Protein 7S5M (pdb70)

Structure (mmCIF, N/CA/C/O backbone):
data_7S5M
#
_entry.id   7S5M
#
_cell.length_a   60.710
_cell.length_b   108.940
_cell.length_c   108.340
_cell.angle_alpha   90.000
_cell.angle_beta   94.651
_cell.angle_gamma   90.000
#
_symmetry.space_group_name_H-M   'P 1 21 1'
#
loop_
_entity.id
_entity.type
_entity.pdbx_description
1 polymer '8-amino-7-oxononanoate synthase'
2 water water
#
loop_
_atom_site.group_PDB
_atom_site.id
_atom_site.type_symbol
_atom_site.label_atom_id
_atom_site.label_alt_id
_atom_site.label_comp_id
_atom_site.label_asym_id
_atom_site.label_entity_id
_atom_site.label_seq_id
_atom_site.pdbx_PDB_ins_code
_atom_site.Cartn_x
_atom_site.Cartn_y
_atom_site.Cartn_z
_atom_site.occupancy
_atom_site.B_iso_or_equiv
_atom_site.auth_seq_id
_atom_site.auth_comp_id
_atom_site.auth_asym_id
_atom_site.auth_atom_id
_atom_site.pdbx_PDB_model_num
ATOM 1 N N . LEU A 1 28 ? 25.79092 -10.13999 1.93018 1.000 73.21683 7 LEU A N 1
ATOM 2 C CA . LEU A 1 28 ? 24.66128 -11.05450 2.06222 1.000 77.25517 7 LEU A CA 1
ATOM 3 C C . LEU A 1 28 ? 24.95181 -12.16746 3.06838 1.000 75.69769 7 LEU A C 1
ATOM 4 O O . LEU A 1 28 ? 24.09107 -12.53825 3.86298 1.000 75.82301 7 LEU A O 1
ATOM 6 N N . SER A 1 29 ? 26.17471 -12.69322 3.01002 1.000 76.19828 8 SER A N 1
ATOM 7 C CA . SER A 1 29 ? 26.56082 -13.83265 3.84270 1.000 73.57134 8 SER A CA 1
ATOM 8 C C . SER A 1 29 ? 26.37898 -13.61684 5.34237 1.000 73.75531 8 SER A C 1
ATOM 9 O O . SER A 1 29 ? 25.70742 -14.44436 5.98639 1.000 74.08915 8 SER A O 1
ATOM 12 N N . PRO A 1 30 ? 26.92726 -12.55782 5.95825 1.000 70.92530 9 PRO A N 1
ATOM 13 C CA . PRO A 1 30 ? 26.99601 -12.52148 7.42985 1.000 67.91595 9 PRO A CA 1
ATOM 14 C C . PRO A 1 30 ? 25.66388 -12.36852 8.13764 1.000 69.81739 9 PRO A C 1
ATOM 15 O O . PRO A 1 30 ? 25.59630 -12.66342 9.34033 1.000 66.85184 9 PRO A O 1
ATOM 19 N N . LEU A 1 31 ? 24.61963 -11.89869 7.45777 1.000 70.62056 10 LEU A N 1
ATOM 20 C CA . LEU A 1 31 ? 23.31049 -11.74309 8.07549 1.000 73.89762 10 LEU A CA 1
ATOM 21 C C . LEU A 1 31 ? 22.26217 -12.66137 7.46521 1.000 73.87951 10 LEU A C 1
ATOM 22 O O . LEU A 1 31 ? 21.11710 -12.66720 7.92775 1.000 73.00051 10 LEU A O 1
ATOM 24 N N . ALA A 1 32 ? 22.62477 -13.44923 6.45033 1.000 84.19623 11 ALA A N 1
ATOM 25 C CA . ALA A 1 32 ? 21.69723 -14.43862 5.91976 1.000 84.15913 11 ALA A CA 1
ATOM 26 C C . ALA A 1 32 ? 21.39362 -15.52064 6.94291 1.000 83.56730 11 ALA A C 1
ATOM 27 O O . ALA A 1 32 ? 20.33613 -16.15676 6.86105 1.000 84.37138 11 ALA A O 1
ATOM 29 N N . TRP A 1 33 ? 22.29113 -15.72619 7.91334 1.000 80.68236 12 TRP A N 1
ATOM 30 C CA . TRP A 1 33 ? 22.03475 -16.68769 8.97541 1.000 78.09174 12 TRP A CA 1
ATOM 31 C C . TRP A 1 33 ? 20.87050 -16.26669 9.85876 1.000 80.80698 12 TRP A C 1
ATOM 32 O O . TRP A 1 33 ? 20.25206 -17.12489 10.49841 1.000 81.67905 12 TRP A O 1
ATOM 34 N N . LEU A 1 34 ? 20.54137 -14.97133 9.88820 1.000 76.49569 13 LEU A N 1
ATOM 35 C CA . LEU A 1 34 ? 19.40862 -14.51798 10.68798 1.000 72.90853 13 LEU A CA 1
ATOM 36 C C . LEU A 1 34 ? 18.08487 -15.03391 10.13586 1.000 75.99655 13 LEU A C 1
ATOM 37 O O . LEU A 1 34 ? 17.15086 -15.28747 10.90497 1.000 75.80057 13 LEU A O 1
ATOM 42 N N . ALA A 1 35 ? 17.99154 -15.22103 8.81666 1.000 82.45741 14 ALA A N 1
ATOM 43 C CA . ALA A 1 35 ? 16.76289 -15.75224 8.23959 1.000 81.91447 14 ALA A CA 1
ATOM 44 C C . ALA A 1 35 ? 16.56709 -17.21200 8.62844 1.000 92.94795 14 ALA A C 1
ATOM 45 O O . ALA A 1 35 ? 15.42814 -17.65719 8.81601 1.000 90.84800 14 ALA A O 1
ATOM 47 N N . ASP A 1 36 ? 17.66013 -17.97266 8.73511 1.000 111.26635 15 ASP A N 1
ATOM 48 C CA . ASP A 1 36 ? 17.55720 -19.34973 9.20211 1.000 111.92292 15 ASP A CA 1
ATOM 49 C C . ASP A 1 36 ? 17.12504 -19.39275 10.66434 1.000 109.14191 15 ASP A C 1
ATOM 50 O O . ASP A 1 36 ? 16.39560 -20.30381 11.07575 1.000 111.85762 15 ASP A O 1
ATOM 52 N N . ILE A 1 37 ? 17.57706 -18.42406 11.46759 1.000 85.81110 16 ILE A N 1
ATOM 53 C CA . ILE A 1 37 ? 17.11817 -18.33066 12.85189 1.000 85.04049 16 ILE A CA 1
ATOM 54 C C . ILE A 1 37 ? 15.63935 -17.94352 12.91043 1.000 82.73246 16 ILE A C 1
ATOM 55 O O . ILE A 1 37 ? 14.90561 -18.40822 13.79135 1.000 81.18251 16 ILE A O 1
ATOM 60 N N . GLU A 1 38 ? 15.16949 -17.10781 11.97618 1.000 84.15743 17 GLU A N 1
ATOM 61 C CA . GLU A 1 38 ? 13.75477 -16.73505 11.96006 1.000 82.78252 17 GLU A CA 1
ATOM 62 C C . GLU A 1 38 ? 12.87041 -17.91974 11.58294 1.000 80.73043 17 GLU A C 1
ATOM 63 O O . GLU A 1 38 ? 11.76201 -18.06538 12.11490 1.000 77.40025 17 GLU A O 1
ATOM 69 N N . GLN A 1 39 ? 13.33097 -18.75120 10.63880 1.000 87.30526 18 GLN A N 1
ATOM 70 C CA . GLN A 1 39 ? 12.59950 -19.96185 10.27075 1.000 81.34104 18 GLN A CA 1
ATOM 71 C C . GLN A 1 39 ? 12.49914 -20.92993 11.44248 1.000 82.69621 18 GLN A C 1
ATOM 72 O O . GLN A 1 39 ? 11.41076 -21.41885 11.76252 1.000 82.62531 18 GLN A O 1
ATOM 74 N N . ARG A 1 40 ? 13.62492 -21.19481 12.11519 1.000 82.06815 19 ARG A N 1
ATOM 75 C CA . ARG A 1 40 ? 13.62024 -22.13352 13.23487 1.000 79.10486 19 ARG A CA 1
ATOM 76 C C . ARG A 1 40 ? 12.75416 -21.62713 14.38394 1.000 82.21742 19 ARG A C 1
ATOM 77 O O . ARG A 1 40 ? 11.97737 -22.39047 14.96796 1.000 84.12894 19 ARG A O 1
ATOM 79 N N . ARG A 1 41 ? 12.86778 -20.33856 14.71543 1.000 78.08956 20 ARG A N 1
ATOM 80 C CA . ARG A 1 41 ? 12.06656 -19.76104 15.79237 1.000 78.77551 20 ARG A CA 1
ATOM 81 C C . ARG A 1 41 ? 10.57661 -19.75227 15.45644 1.000 82.92898 20 ARG A C 1
ATOM 82 O O . ARG A 1 41 ? 9.74670 -20.11912 16.29687 1.000 85.23386 20 ARG A O 1
ATOM 90 N N . ARG A 1 42 ? 10.21670 -19.35406 14.22829 1.000 87.59160 21 ARG A N 1
ATOM 91 C CA . ARG A 1 42 ? 8.80394 -19.27618 13.85780 1.000 84.96348 21 ARG A CA 1
ATOM 92 C C . ARG A 1 42 ? 8.17972 -20.65715 13.69731 1.000 87.43562 21 ARG A C 1
ATOM 93 O O . ARG A 1 42 ? 6.98440 -20.82982 13.96808 1.000 90.36150 21 ARG A O 1
ATOM 95 N N . ALA A 1 43 ? 8.96012 -21.64482 13.25326 1.000 91.22418 22 ALA A N 1
ATOM 96 C CA . ALA A 1 43 ? 8.44732 -23.00703 13.16666 1.000 89.53658 22 ALA A CA 1
ATOM 97 C C . ALA A 1 43 ? 8.08959 -23.55901 14.53978 1.000 94.59578 22 ALA A C 1
ATOM 98 O O . ALA A 1 43 ? 7.15393 -24.36116 14.65894 1.000 95.60127 22 ALA A O 1
ATOM 100 N N . GLU A 1 44 ? 8.83176 -23.16174 15.57906 1.000 91.80444 23 GLU A N 1
ATOM 101 C CA . GLU A 1 44 ? 8.57346 -23.58015 16.95388 1.000 91.65168 23 GLU A CA 1
ATOM 102 C C . GLU A 1 44 ? 7.62944 -22.65178 17.70978 1.000 94.87966 23 GLU A C 1
ATOM 103 O O . GLU A 1 44 ? 7.38462 -22.88153 18.89941 1.000 91.43040 23 GLU A O 1
ATOM 105 N N . GLY A 1 45 ? 7.10718 -21.61271 17.06308 1.000 109.26856 24 GLY A N 1
ATOM 106 C CA . GLY A 1 45 ? 6.14761 -20.72765 17.70041 1.000 107.51737 24 GLY A CA 1
ATOM 107 C C . GLY A 1 45 ? 6.68620 -19.85402 18.81285 1.000 109.27212 24 GLY A C 1
ATOM 108 O O . GLY A 1 45 ? 5.92839 -19.47237 19.71087 1.000 110.92459 24 GLY A O 1
ATOM 109 N N . LEU A 1 46 ? 7.97397 -19.51913 18.77968 1.000 90.06017 25 LEU A N 1
ATOM 110 C CA . LEU A 1 46 ? 8.59550 -18.72194 19.82546 1.000 82.75739 25 LEU A CA 1
ATOM 111 C C . LEU A 1 46 ? 9.00181 -17.32929 19.35053 1.000 80.55517 25 LEU A C 1
ATOM 112 O O . LEU A 1 46 ? 9.47587 -16.52638 20.16266 1.000 75.15085 25 LEU A O 1
ATOM 114 N N . ARG A 1 47 ? 8.83448 -17.03326 18.05841 1.000 76.91403 26 ARG A N 1
ATOM 115 C CA . ARG A 1 47 ? 9.28177 -15.77791 17.45918 1.000 71.63886 26 ARG A CA 1
ATOM 116 C C . ARG A 1 47 ? 8.57001 -14.56774 18.05667 1.000 68.36488 26 ARG A C 1
ATOM 117 O O . ARG A 1 47 ? 7.35014 -14.43057 17.93723 1.000 69.64621 26 ARG A O 1
ATOM 119 N N . ARG A 1 48 ? 9.33010 -13.68869 18.69845 1.000 65.72724 27 ARG A N 1
ATOM 120 C CA . ARG A 1 48 ? 8.75401 -12.46883 19.24593 1.000 69.83021 27 ARG A CA 1
ATOM 121 C C . ARG A 1 48 ? 8.58228 -11.39707 18.16845 1.000 73.75139 27 ARG A C 1
ATOM 122 O O . ARG A 1 48 ? 9.35079 -11.32064 17.20294 1.000 70.30003 27 ARG A O 1
ATOM 130 N N . GLU A 1 49 ? 7.52143 -10.59867 18.32320 1.000 83.62339 28 GLU A N 1
ATOM 131 C CA . GLU A 1 49 ? 7.29737 -9.37226 17.56303 1.000 80.44055 28 GLU A CA 1
ATOM 132 C C . GLU A 1 49 ? 6.86105 -8.28429 18.54186 1.000 80.26431 28 GLU A C 1
ATOM 133 O O . GLU A 1 49 ? 6.38936 -8.57073 19.64502 1.000 80.16868 28 GLU A O 1
ATOM 135 N N . LEU A 1 50 ? 7.03030 -7.02668 18.14321 1.000 74.51446 29 LEU A N 1
ATOM 136 C CA . LEU A 1 50 ? 6.63874 -5.88847 18.97068 1.000 71.73934 29 LEU A CA 1
ATOM 137 C C . LEU A 1 50 ? 5.29956 -5.33458 18.48991 1.000 75.53395 29 LEU A C 1
ATOM 138 O O . LEU A 1 50 ? 5.15594 -4.97633 17.31407 1.000 79.01151 29 LEU A O 1
ATOM 140 N N . ARG A 1 51 ? 4.32560 -5.26375 19.39427 1.000 69.92464 30 ARG A N 1
ATOM 141 C CA . ARG A 1 51 ? 3.05215 -4.62727 19.09151 1.000 66.78874 30 ARG A CA 1
ATOM 142 C C . ARG A 1 51 ? 3.10590 -3.14873 19.46588 1.000 61.55376 30 ARG A C 1
ATOM 143 O O . ARG A 1 51 ? 3.90981 -2.72704 20.30312 1.000 58.83689 30 ARG A O 1
ATOM 145 N N . VAL A 1 52 ? 2.22510 -2.36331 18.83816 1.000 63.15273 31 VAL A N 1
ATOM 146 C CA . VAL A 1 52 ? 2.24042 -0.90237 18.92851 1.000 56.61146 31 VAL A CA 1
ATOM 147 C C . VAL A 1 52 ? 1.01425 -0.41969 19.69431 1.000 56.29466 31 VAL A C 1
ATOM 148 O O . VAL A 1 52 ? -0.12559 -0.71440 19.30997 1.000 56.07201 31 VAL A O 1
ATOM 152 N N . ARG A 1 53 ? 1.25195 0.36771 20.76307 1.000 54.02934 32 ARG A N 1
ATOM 153 C CA . ARG A 1 53 ? 0.22836 0.88956 21.66593 1.000 53.70734 32 ARG A CA 1
ATOM 154 C C . ARG A 1 53 ? -0.17638 2.30103 21.27610 1.000 54.75513 32 ARG A C 1
ATOM 155 O O . ARG A 1 53 ? 0.69795 3.13636 20.97784 1.000 50.91130 32 ARG A O 1
ATOM 163 N N . PRO A 1 54 ? -1.47678 2.58832 21.25077 1.000 60.36452 33 PRO A N 1
ATOM 164 C CA . PRO A 1 54 ? -1.94280 3.96334 21.01899 1.000 58.78266 33 PRO A CA 1
ATOM 165 C C . PRO A 1 54 ? -1.94702 4.75445 22.31917 1.000 60.88639 33 PRO A C 1
ATOM 166 O O . PRO A 1 54 ? -1.79156 4.16818 23.40591 1.000 58.42178 33 PRO A O 1
ATOM 170 N N . PRO A 1 55 ? -2.06677 6.09674 22.25603 1.000 63.10854 34 PRO A N 1
ATOM 171 C CA . PRO A 1 55 ? -2.16925 6.87372 23.50934 1.000 61.58543 34 PRO A CA 1
ATOM 172 C C . PRO A 1 55 ? -3.40563 6.51738 24.31520 1.000 64.59940 34 PRO A C 1
ATOM 173 O O . PRO A 1 55 ? -3.33293 6.42199 25.54587 1.000 64.97471 34 PRO A O 1
ATOM 177 N N . VAL A 1 56 ? -4.55171 6.36885 23.65691 1.000 60.80824 35 VAL A N 1
ATOM 178 C CA . VAL A 1 56 ? -5.73547 5.78185 24.27370 1.000 61.91596 35 VAL A CA 1
ATOM 179 C C . VAL A 1 56 ? -5.63596 4.26516 24.09924 1.000 63.11229 35 VAL A C 1
ATOM 180 O O . VAL A 1 56 ? -5.72408 3.75024 22.97909 1.000 60.11431 35 VAL A O 1
ATOM 182 N N . ALA A 1 57 ? -5.41423 3.54875 25.20026 1.000 63.32026 36 ALA A N 1
ATOM 183 C CA . ALA A 1 57 ? -5.31606 2.09596 25.12807 1.000 67.24326 36 ALA A CA 1
ATOM 184 C C . ALA A 1 57 ? -6.65403 1.49224 24.71853 1.000 67.13845 36 ALA A C 1
ATOM 185 O O . ALA A 1 57 ? -7.71525 1.90639 25.19209 1.000 64.21866 36 ALA A O 1
ATOM 187 N N . ALA A 1 58 ? -6.59861 0.52683 23.80159 1.000 74.77018 37 ALA A N 1
ATOM 188 C CA . ALA A 1 58 ? -7.80440 -0.15011 23.34511 1.000 74.87246 37 ALA A CA 1
ATOM 189 C C . ALA A 1 58 ? -8.25731 -1.25479 24.29563 1.000 72.81034 37 ALA A C 1
ATOM 190 O O . ALA A 1 58 ? -9.42985 -1.64692 24.24971 1.000 74.19288 37 ALA A O 1
ATOM 192 N N . GLU A 1 59 ? -7.35463 -1.79172 25.11769 1.000 63.06667 38 GLU A N 1
ATOM 193 C CA . GLU A 1 59 ? -7.62011 -2.96730 25.93740 1.000 59.39435 38 GLU A CA 1
ATOM 194 C C . GLU A 1 59 ? -7.35008 -2.69125 27.41306 1.000 57.76965 38 GLU A C 1
ATOM 195 O O . GLU A 1 59 ? -6.56114 -1.80642 27.76188 1.000 54.79760 38 GLU A O 1
ATOM 201 N N . LEU A 1 60 ? -8.05061 -3.42471 28.28324 1.000 52.37735 39 LEU A N 1
ATOM 202 C CA . LEU A 1 60 ? -7.65602 -3.46120 29.68692 1.000 50.15139 39 LEU A CA 1
ATOM 203 C C . LEU A 1 60 ? -6.27114 -4.08802 29.78192 1.000 50.90400 39 LEU A C 1
ATOM 204 O O . LEU A 1 60 ? -6.02946 -5.18009 29.25727 1.000 47.17474 39 LEU A O 1
ATOM 209 N N . ASP A 1 61 ? -5.36523 -3.40998 30.45690 1.000 56.81822 40 ASP A N 1
ATOM 210 C CA . ASP A 1 61 ? -3.96559 -3.79516 30.45109 1.000 55.53602 40 ASP A CA 1
ATOM 211 C C . ASP A 1 61 ? -3.64925 -4.55840 31.73924 1.000 55.24222 40 ASP A C 1
ATOM 212 O O . ASP A 1 61 ? -3.64534 -3.97441 32.82704 1.000 55.39070 40 ASP A O 1
ATOM 217 N N . LEU A 1 62 ? -3.38239 -5.86397 31.62036 1.000 46.77218 41 LEU A N 1
ATOM 218 C CA . LEU A 1 62 ? -2.95801 -6.68288 32.75667 1.000 46.61992 41 LEU A CA 1
ATOM 219 C C . LEU A 1 62 ? -1.57282 -7.27237 32.55657 1.000 43.86548 41 LEU A C 1
ATOM 220 O O . LEU A 1 62 ? -1.26552 -8.33087 33.09703 1.000 42.16102 41 LEU A O 1
ATOM 225 N N . ALA A 1 63 ? -0.73481 -6.60857 31.77365 1.000 42.97338 42 ALA A N 1
ATOM 226 C CA . ALA A 1 63 ? 0.58343 -7.12582 31.46597 1.000 41.90604 42 ALA A CA 1
ATOM 227 C C . ALA A 1 63 ? 1.71002 -6.16174 31.81758 1.000 41.80473 42 ALA A C 1
ATOM 228 O O . ALA A 1 63 ? 2.87415 -6.57547 31.78210 1.000 43.65927 42 ALA A O 1
ATOM 230 N N . SER A 1 64 ? 1.41525 -4.88609 32.07919 1.000 39.95106 43 SER A N 1
ATOM 231 C CA . SER A 1 64 ? 2.44547 -3.92914 32.46789 1.000 40.90958 43 SER A CA 1
ATOM 232 C C . SER A 1 64 ? 2.79189 -4.03083 33.95715 1.000 36.57516 43 SER A C 1
ATOM 233 O O . SER A 1 64 ? 1.96427 -4.39584 34.79630 1.000 35.29275 43 SER A O 1
ATOM 236 N N . ASN A 1 65 ? 3.99640 -3.57016 34.29464 1.000 33.65817 44 ASN A N 1
ATOM 237 C CA . ASN A 1 65 ? 4.46255 -3.54076 35.67426 1.000 34.47350 44 ASN A CA 1
ATOM 238 C C . ASN A 1 65 ? 4.41296 -2.13318 36.26448 1.000 34.89317 44 ASN A C 1
ATOM 239 O O . ASN A 1 65 ? 5.20315 -1.80304 37.14629 1.000 34.95003 44 ASN A O 1
ATOM 244 N N . ASP A 1 66 ? 3.49674 -1.30020 35.78244 1.000 35.66872 45 ASP A N 1
ATOM 245 C CA . ASP A 1 66 ? 3.22692 0.01264 36.36165 1.000 35.28623 45 ASP A CA 1
ATOM 246 C C . ASP A 1 66 ? 2.36416 -0.17840 37.60893 1.000 35.37383 45 ASP A C 1
ATOM 247 O O . ASP A 1 66 ? 1.20026 0.23013 37.67800 1.000 33.36205 45 ASP A O 1
ATOM 252 N N . TYR A 1 67 ? 2.98333 -0.79427 38.62408 1.000 35.07900 46 TYR A N 1
ATOM 253 C CA . TYR A 1 67 ? 2.22125 -1.41511 39.71329 1.000 36.49446 46 TYR A CA 1
ATOM 254 C C . TYR A 1 67 ? 1.34483 -0.40524 40.44544 1.000 35.86681 46 TYR A C 1
ATOM 255 O O . TYR A 1 67 ? 0.24319 -0.74070 40.89069 1.000 37.65413 46 TYR A O 1
ATOM 264 N N . LEU A 1 68 ? 1.81826 0.81986 40.60018 1.000 33.38380 47 LEU A N 1
ATOM 265 C CA . LEU A 1 68 ? 1.07528 1.82728 41.33837 1.000 36.99572 47 LEU A CA 1
ATOM 266 C C . LEU A 1 68 ? 0.26155 2.74626 40.42949 1.000 35.73149 47 LEU A C 1
ATOM 267 O O . LEU A 1 68 ? -0.42791 3.64694 40.92958 1.000 33.62041 47 LEU A O 1
ATOM 272 N N . GLY A 1 69 ? 0.30155 2.52136 39.11735 1.000 35.26874 48 GLY A N 1
ATOM 273 C CA . GLY A 1 69 ? -0.40823 3.36961 38.17767 1.000 34.23822 48 GLY A CA 1
ATOM 274 C C . GLY A 1 69 ? 0.15570 4.76864 38.08338 1.000 35.55339 48 GLY A C 1
ATOM 275 O O . GLY A 1 69 ? -0.56271 5.70009 37.70103 1.000 35.79129 48 GLY A O 1
ATOM 276 N N . LEU A 1 70 ? 1.44043 4.93673 38.39319 1.000 35.32526 49 LEU A N 1
ATOM 277 C CA . LEU A 1 70 ? 2.01513 6.25922 38.54375 1.000 36.54778 49 LEU A CA 1
ATOM 278 C C . LEU A 1 70 ? 2.65505 6.78850 37.26307 1.000 39.08640 49 LEU A C 1
ATOM 279 O O . LEU A 1 70 ? 3.07269 7.94915 37.24265 1.000 36.52612 49 LEU A O 1
ATOM 284 N N . SER A 1 71 ? 2.73016 5.99173 36.18865 1.000 35.79103 50 SER A N 1
ATOM 285 C CA A SER A 1 71 ? 3.38205 6.47760 34.97773 0.667 38.21614 50 SER A CA 1
ATOM 286 C CA B SER A 1 71 ? 3.38111 6.47460 34.97498 0.333 37.35903 50 SER A CA 1
ATOM 287 C C . SER A 1 71 ? 2.61497 7.62977 34.34084 1.000 38.42124 50 SER A C 1
ATOM 288 O O . SER A 1 71 ? 3.22605 8.51157 33.73139 1.000 40.22372 50 SER A O 1
ATOM 293 N N . GLN A 1 72 ? 1.29004 7.65175 34.47598 1.000 35.05717 51 GLN A N 1
ATOM 294 C CA . GLN A 1 72 ? 0.46486 8.68737 33.86712 1.000 39.55590 51 GLN A CA 1
ATOM 295 C C . GLN A 1 72 ? -0.28495 9.50736 34.92594 1.000 35.44722 51 GLN A C 1
ATOM 296 O O . GLN A 1 72 ? -1.35507 10.05694 34.65996 1.000 37.90509 51 GLN A O 1
ATOM 302 N N . HIS A 1 73 ? 0.24061 9.56965 36.12410 1.000 35.22247 52 HIS A N 1
ATOM 303 C CA . HIS A 1 73 ? -0.32674 10.34404 37.22444 1.000 36.29893 52 HIS A CA 1
ATOM 304 C C . HIS A 1 73 ? -0.02899 11.83639 37.04377 1.000 37.26452 52 HIS A C 1
ATOM 305 O O . HIS A 1 73 ? 1.07754 12.20680 36.64231 1.000 33.43010 52 HIS A O 1
ATOM 312 N N . PRO A 1 74 ? -0.98888 12.71105 37.34994 1.000 37.28312 53 PRO A N 1
ATOM 313 C CA . PRO A 1 74 ? -0.75782 14.15462 37.10471 1.000 39.93316 53 PRO A CA 1
ATOM 314 C C . PRO A 1 74 ? 0.48337 14.72363 37.78695 1.000 37.37411 53 PRO A C 1
ATOM 315 O O . PRO A 1 74 ? 1.29776 15.36525 37.11671 1.000 36.82536 53 PRO A O 1
ATOM 319 N N . ASP A 1 75 ? 0.70470 14.44438 39.07364 1.000 39.02807 54 ASP A N 1
ATOM 320 C CA . ASP A 1 75 ? 1.93372 14.90724 39.72616 1.000 36.22546 54 ASP A CA 1
ATOM 321 C C . ASP A 1 75 ? 3.18159 14.31980 39.07286 1.000 37.13544 54 ASP A C 1
ATOM 322 O O . ASP A 1 75 ? 4.20670 14.99959 38.96504 1.000 37.85440 54 ASP A O 1
ATOM 327 N N . VAL A 1 76 ? 3.13572 13.03978 38.67939 1.000 39.11444 55 VAL A N 1
ATOM 328 C CA . VAL A 1 76 ? 4.30364 12.40655 38.06977 1.000 35.45820 55 VAL A CA 1
ATOM 329 C C . VAL A 1 76 ? 4.62144 13.05638 36.73932 1.000 37.11467 55 VAL A C 1
ATOM 330 O O . VAL A 1 76 ? 5.79174 13.24135 36.38668 1.000 36.29107 55 VAL A O 1
ATOM 334 N N . LEU A 1 77 ? 3.58396 13.36346 35.96142 1.000 38.02462 56 LEU A N 1
ATOM 335 C CA . LEU A 1 77 ? 3.74744 14.13705 34.73437 1.000 39.29561 56 LEU A CA 1
ATOM 336 C C . LEU A 1 77 ? 4.33534 15.52116 35.02254 1.000 41.82071 56 LEU A C 1
ATOM 337 O O . LEU A 1 77 ? 5.22350 15.98849 34.29763 1.000 40.47643 56 LEU A O 1
ATOM 342 N N . ASP A 1 78 ? 3.83503 16.20220 36.06503 1.000 39.04167 57 ASP A N 1
ATOM 343 C CA . ASP A 1 78 ? 4.36662 17.51532 36.41900 1.000 39.58768 57 ASP A CA 1
ATOM 344 C C . ASP A 1 78 ? 5.83299 17.44015 36.81144 1.000 35.70062 57 ASP A C 1
ATOM 345 O O . ASP A 1 78 ? 6.65431 18.22405 36.33140 1.000 37.93888 57 ASP A O 1
ATOM 350 N N . GLY A 1 79 ? 6.18613 16.50458 37.68104 1.000 35.69818 58 GLY A N 1
ATOM 351 C CA . GLY A 1 79 ? 7.57334 16.41649 38.09679 1.000 35.64799 58 GLY A CA 1
ATOM 352 C C . GLY A 1 79 ? 8.49989 16.21415 36.91720 1.000 33.74109 58 GLY A C 1
ATOM 353 O O . GLY A 1 79 ? 9.59262 16.78147 36.86878 1.000 34.92695 58 GLY A O 1
ATOM 354 N N . GLY A 1 80 ? 8.07249 15.40560 35.94560 1.000 36.35855 59 GLY A N 1
ATOM 355 C CA . GLY A 1 80 ? 8.86911 15.22663 34.74149 1.000 34.38462 59 GLY A CA 1
ATOM 356 C C . GLY A 1 80 ? 8.96035 16.48007 33.88847 1.000 36.11465 59 GLY A C 1
ATOM 357 O O . GLY A 1 80 ? 10.03646 16.81238 33.37920 1.000 35.76081 59 GLY A O 1
ATOM 358 N N . VAL A 1 81 ? 7.84188 17.20052 33.72204 1.000 34.64239 60 VAL A N 1
ATOM 359 C CA . VAL A 1 81 ? 7.85800 18.39688 32.88097 1.000 36.64679 60 VAL A CA 1
ATOM 360 C C . VAL A 1 81 ? 8.74907 19.46475 33.50654 1.000 35.16990 60 VAL A C 1
ATOM 361 O O . VAL A 1 81 ? 9.52355 20.13357 32.81192 1.000 32.20254 60 VAL A O 1
ATOM 365 N N . GLU A 1 82 ? 8.67434 19.61424 34.83333 1.000 35.37768 61 GLU A N 1
ATOM 366 C CA . GLU A 1 82 ? 9.48165 20.60273 35.54290 1.000 36.49681 61 GLU A CA 1
ATOM 367 C C . GLU A 1 82 ? 10.97004 20.26589 35.47156 1.000 35.04537 61 GLU A C 1
ATOM 368 O O . GLU A 1 82 ? 11.79781 21.14954 35.22072 1.000 28.95047 61 GLU A O 1
ATOM 374 N N . ALA A 1 83 ? 11.32520 18.98164 35.65705 1.000 32.12119 62 ALA A N 1
ATOM 375 C CA . ALA A 1 83 ? 12.71641 18.55815 35.49594 1.000 30.85526 62 ALA A CA 1
ATOM 376 C C . ALA A 1 83 ? 13.20287 18.81307 34.07921 1.000 30.86654 62 ALA A C 1
ATOM 377 O O . ALA A 1 83 ? 14.35063 19.21735 33.87483 1.000 31.08289 62 ALA A O 1
ATOM 379 N N . LEU A 1 84 ? 12.36622 18.53272 33.07996 1.000 29.73870 63 LEU A N 1
ATOM 380 C CA . LEU A 1 84 ? 12.79241 18.78006 31.70662 1.000 29.96621 63 LEU A CA 1
ATOM 381 C C . LEU A 1 84 ? 13.03718 20.26629 31.44645 1.000 33.74985 63 LEU A C 1
ATOM 382 O O . LEU A 1 84 ? 14.06240 20.63143 30.85453 1.000 34.61540 63 LEU A O 1
ATOM 387 N N . ARG A 1 85 ? 12.13532 21.14974 31.91828 1.000 34.47375 64 ARG A N 1
ATOM 388 C CA . ARG A 1 85 ? 12.28210 22.59120 31.62690 1.000 37.88578 64 ARG A CA 1
ATOM 389 C C . ARG A 1 85 ? 13.47384 23.22257 32.35167 1.000 35.08606 64 ARG A C 1
ATOM 390 O O . ARG A 1 85 ? 14.16611 24.08076 31.78902 1.000 35.57922 64 ARG A O 1
ATOM 398 N N . THR A 1 86 ? 13.78403 22.74961 33.55204 1.000 36.76297 65 THR A N 1
ATOM 399 C CA . THR A 1 86 ? 14.87834 23.31675 34.32471 1.000 33.70646 65 THR A CA 1
ATOM 400 C C . THR A 1 86 ? 16.22887 22.80234 33.84892 1.000 33.88424 65 THR A C 1
ATOM 401 O O . THR A 1 86 ? 17.21395 23.54881 33.82955 1.000 32.42184 65 THR A O 1
ATOM 405 N N . TRP A 1 87 ? 16.31332 21.52784 33.46635 1.000 29.20156 66 TRP A N 1
ATOM 406 C CA . TRP A 1 87 ? 17.63137 20.95736 33.23194 1.000 32.00632 66 TRP A CA 1
ATOM 407 C C . TRP A 1 87 ? 17.92293 20.59809 31.78505 1.000 29.02367 66 TRP A C 1
ATOM 408 O O . TRP A 1 87 ? 19.09219 20.54102 31.40826 1.000 29.10677 66 TRP A O 1
ATOM 419 N N . GLY A 1 88 ? 16.91401 20.34574 30.97158 1.000 30.68083 67 GLY A N 1
ATOM 420 C CA . GLY A 1 88 ? 17.11453 19.93442 29.59447 1.000 37.66971 67 GLY A CA 1
ATOM 421 C C . GLY A 1 88 ? 16.69438 18.48014 29.37107 1.000 35.20072 67 GLY A C 1
ATOM 422 O O . GLY A 1 88 ? 16.22056 17.79089 30.27460 1.000 28.17566 67 GLY A O 1
ATOM 423 N N . GLY A 1 89 ? 16.89310 18.03291 28.12145 1.000 33.23232 68 GLY A N 1
ATOM 424 C CA . GLY A 1 89 ? 16.42421 16.72587 27.69783 1.000 34.51363 68 GLY A CA 1
ATOM 425 C C . GLY A 1 89 ? 17.28818 15.55960 28.12739 1.000 33.69021 68 GLY A C 1
ATOM 426 O O . GLY A 1 89 ? 16.78499 14.44106 28.27808 1.000 40.14370 68 GLY A O 1
ATOM 427 N N . GLY A 1 90 ? 18.58873 15.78351 28.30955 1.000 35.85720 69 GLY A N 1
ATOM 428 C CA . GLY A 1 90 ? 19.47581 14.74566 28.78587 1.000 34.34672 69 GLY A CA 1
ATOM 429 C C . GLY A 1 90 ? 20.44996 15.28952 29.81188 1.000 38.31135 69 GLY A C 1
ATOM 430 O O . GLY A 1 90 ? 20.59058 16.51390 29.99494 1.000 41.39005 69 GLY A O 1
ATOM 431 N N . ALA A 1 91 ? 21.15979 14.35432 30.44935 1.000 39.45216 70 ALA A N 1
ATOM 432 C CA . ALA A 1 91 ? 22.16549 14.70114 31.44798 1.000 41.03276 70 ALA A CA 1
ATOM 433 C C . ALA A 1 91 ? 23.37969 15.38516 30.84074 1.000 38.22671 70 ALA A C 1
ATOM 434 O O . ALA A 1 91 ? 24.12047 16.05048 31.57350 1.000 43.00235 70 ALA A O 1
ATOM 436 N N . GLY A 1 92 ? 23.62622 15.21465 29.53713 1.000 37.77950 71 GLY A N 1
ATOM 437 C CA . GLY A 1 92 ? 24.73112 15.87148 28.86400 1.000 37.79280 71 GLY A CA 1
ATOM 438 C C . GLY A 1 92 ? 26.04568 15.12259 28.90846 1.000 40.69161 71 GLY A C 1
ATOM 439 O O . GLY A 1 92 ? 26.96026 15.44366 28.13463 1.000 43.22682 71 GLY A O 1
ATOM 440 N N . GLY A 1 93 ? 26.16826 14.13743 29.78451 1.000 42.08927 72 GLY A N 1
ATOM 441 C CA . GLY A 1 93 ? 27.34855 13.30058 29.80461 1.000 41.99604 72 GLY A CA 1
ATOM 442 C C . GLY A 1 93 ? 27.24196 12.32793 30.95412 1.000 43.48874 72 GLY A C 1
ATOM 443 O O . GLY A 1 93 ? 26.21534 12.25583 31.64065 1.000 36.52575 72 GLY A O 1
ATOM 444 N N . SER A 1 94 ? 28.31134 11.54489 31.12578 1.000 40.83593 73 SER A N 1
ATOM 445 C CA . SER A 1 94 ? 28.41353 10.66452 32.27760 1.000 39.35720 73 SER A CA 1
ATOM 446 C C . SER A 1 94 ? 28.42268 11.49551 33.55371 1.000 38.56923 73 SER A C 1
ATOM 447 O O . SER A 1 94 ? 29.03142 12.56332 33.60495 1.000 40.09131 73 SER A O 1
ATOM 450 N N . ARG A 1 95 ? 27.79259 10.97277 34.61101 1.000 37.67047 74 ARG A N 1
ATOM 451 C CA . ARG A 1 95 ? 27.77881 11.66931 35.89641 1.000 37.63652 74 ARG A CA 1
ATOM 452 C C . ARG A 1 95 ? 29.16377 11.90168 36.47445 1.000 40.44613 74 ARG A C 1
ATOM 453 O O . ARG A 1 95 ? 29.30275 12.73623 37.37768 1.000 39.80088 74 ARG A O 1
ATOM 461 N N . LEU A 1 96 ? 30.18644 11.23104 35.96732 1.000 36.14279 75 LEU A N 1
ATOM 462 C CA . LEU A 1 96 ? 31.52259 11.47704 36.47364 1.000 40.64741 75 LEU A CA 1
ATOM 463 C C . LEU A 1 96 ? 32.19983 12.65463 35.80407 1.000 42.45727 75 LEU A C 1
ATOM 464 O O . LEU A 1 96 ? 33.32379 12.98448 36.18818 1.000 42.77430 75 LEU A O 1
ATOM 469 N N . VAL A 1 97 ? 31.56641 13.26930 34.80431 1.000 45.53176 76 VAL A N 1
ATOM 470 C CA . VAL A 1 97 ? 32.13285 14.43519 34.13475 1.000 43.66649 76 VAL A CA 1
ATOM 471 C C . VAL A 1 97 ? 31.23143 15.63213 34.38961 1.000 44.40743 76 VAL A C 1
ATOM 472 O O . VAL A 1 97 ? 31.55889 16.48713 35.21782 1.000 48.76651 76 VAL A O 1
ATOM 474 N N . THR A 1 98 ? 30.07776 15.70673 33.70587 1.000 42.79602 77 THR A N 1
ATOM 475 C CA . THR A 1 98 ? 29.21000 16.87429 33.86196 1.000 41.56325 77 THR A CA 1
ATOM 476 C C . THR A 1 98 ? 27.73928 16.51942 34.00937 1.000 41.65465 77 THR A C 1
ATOM 477 O O . THR A 1 98 ? 26.91468 17.43693 34.13411 1.000 35.79931 77 THR A O 1
ATOM 481 N N . GLY A 1 99 ? 27.38125 15.22799 34.04278 1.000 39.43549 78 GLY A N 1
ATOM 482 C CA . GLY A 1 99 ? 25.98941 14.85188 34.12128 1.000 37.00996 78 GLY A CA 1
ATOM 483 C C . GLY A 1 99 ? 25.39252 14.75844 35.51502 1.000 37.32382 78 GLY A C 1
ATOM 484 O O . GLY A 1 99 ? 24.20242 14.43811 35.64788 1.000 38.15389 78 GLY A O 1
ATOM 485 N N . ASN A 1 100 ? 26.16612 14.99777 36.56921 1.000 33.21417 79 ASN A N 1
ATOM 486 C CA . ASN A 1 100 ? 25.65455 14.83775 37.93267 1.000 37.86667 79 ASN A CA 1
ATOM 487 C C . ASN A 1 100 ? 24.96854 16.13126 38.34707 1.000 40.13610 79 ASN A C 1
ATOM 488 O O . ASN A 1 100 ? 25.62923 17.11982 38.67270 1.000 41.14641 79 ASN A O 1
ATOM 493 N N . THR A 1 101 ? 23.63586 16.13595 38.30979 1.000 35.06307 80 THR A N 1
ATOM 494 C CA . THR A 1 101 ? 22.87586 17.32247 38.69023 1.000 39.58834 80 THR A CA 1
ATOM 495 C C . THR A 1 101 ? 22.47036 17.29086 40.17143 1.000 40.33855 80 THR A C 1
ATOM 496 O O . THR A 1 101 ? 22.37813 16.21565 40.79226 1.000 32.83067 80 THR A O 1
ATOM 500 N N . GLU A 1 102 ? 22.13976 18.49340 40.70373 1.000 31.77744 81 GLU A N 1
ATOM 501 C CA . GLU A 1 102 ? 21.55050 18.58946 42.04382 1.000 36.37683 81 GLU A CA 1
ATOM 502 C C . GLU A 1 102 ? 20.27588 17.76385 42.15282 1.000 37.73196 81 GLU A C 1
ATOM 503 O O . GLU A 1 102 ? 19.96934 17.22675 43.22702 1.000 35.73684 81 GLU A O 1
ATOM 509 N N . LEU A 1 103 ? 19.54096 17.62962 41.04403 1.000 37.03871 82 LEU A N 1
ATOM 510 C CA . LEU A 1 103 ? 18.33300 16.82247 41.03191 1.000 34.36602 82 LEU A CA 1
ATOM 511 C C . LEU A 1 103 ? 18.65307 15.33586 41.19338 1.000 35.49759 82 LEU A C 1
ATOM 512 O O . LEU A 1 103 ? 17.93573 14.62348 41.89871 1.000 32.24602 82 LEU A O 1
ATOM 517 N N . HIS A 1 104 ? 19.70123 14.84118 40.52640 1.000 35.28085 83 HIS A N 1
ATOM 518 C CA . HIS A 1 104 ? 20.08917 13.44148 40.70805 1.000 34.84448 83 HIS A CA 1
ATOM 519 C C . HIS A 1 104 ? 20.32856 13.13864 42.18865 1.000 34.80913 83 HIS A C 1
ATOM 520 O O . HIS A 1 104 ? 19.74413 12.20675 42.76028 1.000 30.51774 83 HIS A O 1
ATOM 527 N N . GLU A 1 105 ? 21.14358 13.96862 42.84003 1.000 37.07604 84 GLU A N 1
ATOM 528 C CA . GLU A 1 105 ? 21.52348 13.72640 44.22549 1.000 37.44384 84 GLU A CA 1
ATOM 529 C C . GLU A 1 105 ? 20.38868 14.02808 45.19401 1.000 36.34505 84 GLU A C 1
ATOM 530 O O . GLU A 1 105 ? 20.35530 13.45884 46.29015 1.000 38.82577 84 GLU A O 1
ATOM 536 N N . ALA A 1 106 ? 19.46053 14.91969 44.83810 1.000 33.62982 85 ALA A N 1
ATOM 537 C CA . ALA A 1 106 ? 18.30201 15.11267 45.70606 1.000 37.79388 85 ALA A CA 1
ATOM 538 C C . ALA A 1 106 ? 17.35246 13.91035 45.65433 1.000 34.14189 85 ALA A C 1
ATOM 539 O O . ALA A 1 106 ? 16.82906 13.47630 46.69225 1.000 28.24404 85 ALA A O 1
ATOM 541 N N . PHE A 1 107 ? 17.11361 13.35694 44.46313 1.000 33.67146 86 PHE A N 1
ATOM 542 C CA . PHE A 1 107 ? 16.29151 12.14438 44.39293 1.000 37.75273 86 PHE A CA 1
ATOM 543 C C . PHE A 1 107 ? 16.95286 10.97395 45.12254 1.000 31.26557 86 PHE A C 1
ATOM 544 O O . PHE A 1 107 ? 16.28600 10.24351 45.85244 1.000 31.44893 86 PHE A O 1
ATOM 552 N N . GLU A 1 108 ? 18.26650 10.80940 44.95869 1.000 33.54298 87 GLU A N 1
ATOM 553 C CA . GLU A 1 108 ? 19.00088 9.76041 45.65731 1.000 34.08679 87 GLU A CA 1
ATOM 554 C C . GLU A 1 108 ? 18.83537 9.87650 47.16957 1.000 36.30105 87 GLU A C 1
ATOM 555 O O . GLU A 1 108 ? 18.60707 8.86952 47.85124 1.000 31.29052 87 GLU A O 1
ATOM 561 N N . HIS A 1 109 ? 18.94031 11.09645 47.71833 1.000 37.70931 88 HIS A N 1
ATOM 562 C CA . HIS A 1 109 ? 18.66494 11.27211 49.14404 1.000 38.77719 88 HIS A CA 1
ATOM 563 C C . HIS A 1 109 ? 17.20727 10.96734 49.45526 1.000 37.96562 88 HIS A C 1
ATOM 564 O O . HIS A 1 109 ? 16.89965 10.29566 50.44924 1.000 38.77732 88 HIS A O 1
ATOM 571 N N . GLN A 1 110 ? 16.29659 11.43209 48.60041 1.000 34.16164 89 GLN A N 1
ATOM 572 C CA . GLN A 1 110 ? 14.88070 11.18829 48.83417 1.000 35.56453 89 GLN A CA 1
ATOM 573 C C . GLN A 1 110 ? 14.59637 9.68771 48.85258 1.000 36.58906 89 GLN A C 1
ATOM 574 O O . GLN A 1 110 ? 13.87817 9.19330 49.72949 1.000 37.92361 89 GLN A O 1
ATOM 580 N N . LEU A 1 111 ? 15.21469 8.94339 47.93740 1.000 34.65875 90 LEU A N 1
ATOM 581 C CA . LEU A 1 111 ? 14.96036 7.51159 47.82544 1.000 36.97035 90 LEU A CA 1
ATOM 582 C C . LEU A 1 111 ? 15.56526 6.72741 48.98762 1.000 36.52203 90 LEU A C 1
ATOM 583 O O . LEU A 1 111 ? 14.90340 5.85233 49.56035 1.000 37.12769 90 LEU A O 1
ATOM 588 N N . ALA A 1 112 ? 16.82345 7.01786 49.33958 1.000 34.93249 91 ALA A N 1
ATOM 589 C CA . ALA A 1 112 ? 17.48888 6.32121 50.44093 1.000 39.59064 91 ALA A CA 1
ATOM 590 C C . ALA A 1 112 ? 16.74976 6.52291 51.76329 1.000 39.02480 91 ALA A C 1
ATOM 591 O O . ALA A 1 112 ? 16.64647 5.59903 52.58294 1.000 37.01171 91 ALA A O 1
ATOM 593 N N . SER A 1 113 ? 16.26297 7.72915 52.00517 1.000 36.40790 92 SER A N 1
ATOM 594 C CA . SER A 1 113 ? 15.48918 7.97351 53.21535 1.000 38.07563 92 SER A CA 1
ATOM 595 C C . SER A 1 113 ? 14.20941 7.14525 53.21292 1.000 37.79012 92 SER A C 1
ATOM 596 O O . SER A 1 113 ? 13.84329 6.54355 54.22535 1.000 39.59674 92 SER A O 1
ATOM 599 N N . PHE A 1 114 ? 13.50610 7.11539 52.07703 1.000 39.43940 93 PHE A N 1
ATOM 600 C CA . PHE A 1 114 ? 12.28801 6.31937 51.98929 1.000 38.80273 93 PHE A CA 1
ATOM 601 C C . PHE A 1 114 ? 12.58824 4.85132 52.24699 1.000 36.90761 93 PHE A C 1
ATOM 602 O O . PHE A 1 114 ? 11.78307 4.13809 52.85629 1.000 38.88617 93 PHE A O 1
ATOM 610 N N . LEU A 1 115 ? 13.73595 4.38328 51.78294 1.000 36.52324 94 LEU A N 1
ATOM 611 C CA . LEU A 1 115 ? 14.07370 2.97327 51.87814 1.000 38.77845 94 LEU A CA 1
ATOM 612 C C . LEU A 1 115 ? 14.78764 2.61289 53.17681 1.000 39.87881 94 LEU A C 1
ATOM 613 O O . LEU A 1 115 ? 14.86657 1.43459 53.51943 1.000 42.24315 94 LEU A O 1
ATOM 618 N N . GLY A 1 116 ? 15.25340 3.58567 53.94295 1.000 39.59919 95 GLY A N 1
ATOM 619 C CA . GLY A 1 116 ? 15.96905 3.24117 55.15061 1.000 40.56234 95 GLY A CA 1
ATOM 620 C C . GLY A 1 116 ? 17.40781 2.85118 54.92760 1.000 39.20576 95 GLY A C 1
ATOM 621 O O . GLY A 1 116 ? 18.01083 2.24225 55.80496 1.000 38.54219 95 GLY A O 1
ATOM 622 N N . ALA A 1 117 ? 17.97433 3.19146 53.77797 1.000 41.34619 96 ALA A N 1
ATOM 623 C CA . ALA A 1 117 ? 19.36219 2.91662 53.45178 1.000 42.27268 96 ALA A CA 1
ATOM 624 C C . ALA A 1 117 ? 20.22601 4.15942 53.69598 1.000 42.36541 96 ALA A C 1
ATOM 625 O O . ALA A 1 117 ? 19.73195 5.28972 53.79010 1.000 42.63288 96 ALA A O 1
ATOM 627 N N . GLU A 1 118 ? 21.53384 3.93116 53.83525 1.000 41.32718 97 GLU A N 1
ATOM 628 C CA . GLU A 1 118 ? 22.46053 5.03537 54.06688 1.000 41.38347 97 GLU A CA 1
ATOM 629 C C . GLU A 1 118 ? 22.74096 5.86158 52.80706 1.000 42.47130 97 GLU A C 1
ATOM 630 O O . GLU A 1 118 ? 23.02803 7.06288 52.91729 1.000 44.79070 97 GLU A O 1
ATOM 636 N N . SER A 1 119 ? 22.67876 5.25809 51.61859 1.000 36.66682 98 SER A N 1
ATOM 637 C CA . SER A 1 119 ? 23.06742 5.95311 50.39867 1.000 40.96403 98 SER A CA 1
ATOM 638 C C . SER A 1 119 ? 22.38042 5.33061 49.19460 1.000 40.60776 98 SER A C 1
ATOM 639 O O . SER A 1 119 ? 21.98940 4.15680 49.21135 1.000 35.95894 98 SER A O 1
ATOM 642 N N . ALA A 1 120 ? 22.30258 6.11897 48.11956 1.000 38.79779 99 ALA A N 1
ATOM 643 C CA . ALA A 1 120 ? 21.68069 5.67194 46.87990 1.000 36.11859 99 ALA A CA 1
ATOM 644 C C . ALA A 1 120 ? 22.38337 6.32335 45.69877 1.000 37.42036 99 ALA A C 1
ATOM 645 O O . ALA A 1 120 ? 22.86318 7.46603 45.77766 1.000 36.30831 99 ALA A O 1
ATOM 647 N N . LEU A 1 121 ? 22.41037 5.58329 44.59375 1.000 33.72935 100 LEU A N 1
ATOM 648 C CA . LEU A 1 121 ? 23.02241 6.01202 43.34435 1.000 31.83073 100 LEU A CA 1
ATOM 649 C C . LEU A 1 121 ? 22.13106 5.51546 42.21771 1.000 33.88318 100 LEU A C 1
ATOM 650 O O . LEU A 1 121 ? 21.92320 4.29786 42.09572 1.000 36.99582 100 LEU A O 1
ATOM 655 N N . VAL A 1 122 ? 21.62311 6.42145 41.38190 1.000 30.90337 101 VAL A N 1
ATOM 656 C CA . VAL A 1 122 ? 20.69708 6.04562 40.31587 1.000 33.64593 101 VAL A CA 1
ATOM 657 C C . VAL A 1 122 ? 21.47905 5.84919 39.02362 1.000 33.45822 101 VAL A C 1
ATOM 658 O O . VAL A 1 122 ? 22.50509 6.50505 38.80542 1.000 29.05135 101 VAL A O 1
ATOM 662 N N . PHE A 1 123 ? 21.03907 4.86322 38.21971 1.000 32.13328 102 PHE A N 1
ATOM 663 C CA . PHE A 1 123 ? 21.61184 4.42638 36.94699 1.000 33.46423 102 PHE A CA 1
ATOM 664 C C . PHE A 1 123 ? 20.63467 4.71523 35.81180 1.000 31.92730 102 PHE A C 1
ATOM 665 O O . PHE A 1 123 ? 19.47550 5.06017 36.03048 1.000 31.95366 102 PHE A O 1
ATOM 673 N N . SER A 1 124 ? 21.10081 4.51966 34.58185 1.000 31.63919 103 SER A N 1
ATOM 674 C CA . SER A 1 124 ? 20.24101 4.71095 33.41822 1.000 33.29856 103 SER A CA 1
ATOM 675 C C . SER A 1 124 ? 19.09335 3.70963 33.35000 1.000 34.54087 103 SER A C 1
ATOM 676 O O . SER A 1 124 ? 18.09401 3.98029 32.67600 1.000 35.89226 103 SER A O 1
ATOM 679 N N . SER A 1 125 ? 19.22265 2.54579 33.97710 1.000 32.08455 104 SER A N 1
ATOM 680 C CA . SER A 1 125 ? 18.15328 1.55791 33.95514 1.000 36.07735 104 SER A CA 1
ATOM 681 C C . SER A 1 125 ? 18.37976 0.56440 35.07945 1.000 33.70863 104 SER A C 1
ATOM 682 O O . SER A 1 125 ? 19.46440 0.50329 35.66148 1.000 32.77996 104 SER A O 1
ATOM 685 N N . GLY A 1 126 ? 17.33116 -0.20583 35.38247 1.000 30.61651 105 GLY A N 1
ATOM 686 C CA . GLY A 1 126 ? 17.47220 -1.29891 36.33406 1.000 34.73399 105 GLY A CA 1
ATOM 687 C C . GLY A 1 126 ? 18.49948 -2.31777 35.88338 1.000 32.75555 105 GLY A C 1
ATOM 688 O O . GLY A 1 126 ? 19.21303 -2.89342 36.71242 1.000 29.41782 105 GLY A O 1
ATOM 689 N N . TYR A 1 127 ? 18.60817 -2.52159 34.56517 1.000 30.93956 106 TYR A N 1
ATOM 690 C CA . TYR A 1 127 ? 19.58081 -3.45211 33.99937 1.000 34.34723 106 TYR A CA 1
ATOM 691 C C . TYR A 1 127 ? 21.02004 -3.00653 34.25444 1.000 35.12466 106 TYR A C 1
ATOM 692 O O . TYR A 1 127 ? 21.87050 -3.81888 34.62195 1.000 32.83213 106 TYR A O 1
ATOM 701 N N . THR A 1 128 ? 21.33499 -1.72188 34.02603 1.000 33.07751 107 THR A N 1
ATOM 702 C CA . THR A 1 128 ? 22.70985 -1.29191 34.28925 1.000 33.49917 107 THR A CA 1
ATOM 703 C C . THR A 1 128 ? 22.97751 -1.15922 35.78561 1.000 32.59552 107 THR A C 1
ATOM 704 O O . THR A 1 128 ? 24.12597 -1.29462 36.23284 1.000 31.53744 107 THR A O 1
ATOM 708 N N . ALA A 1 129 ? 21.94307 -0.92248 36.58196 1.000 29.21669 108 ALA A N 1
ATOM 709 C CA . ALA A 1 129 ? 22.16373 -0.94305 38.02453 1.000 35.55041 108 ALA A CA 1
ATOM 710 C C . ALA A 1 129 ? 22.61829 -2.32800 38.48702 1.000 32.05027 108 ALA A C 1
ATOM 711 O O . ALA A 1 129 ? 23.60836 -2.45370 39.21748 1.000 25.91255 108 ALA A O 1
ATOM 713 N N . ASN A 1 130 ? 21.95466 -3.38337 37.99394 1.000 36.67577 109 ASN A N 1
ATOM 714 C CA . ASN A 1 130 ? 22.30640 -4.75351 38.37654 1.000 35.27484 109 ASN A CA 1
ATOM 715 C C . ASN A 1 130 ? 23.71071 -5.12681 37.91103 1.000 32.60798 109 ASN A C 1
ATOM 716 O O . ASN A 1 130 ? 24.47812 -5.72333 38.66715 1.000 31.33020 109 ASN A O 1
ATOM 721 N N . LEU A 1 131 ? 24.05938 -4.80079 36.65821 1.000 34.30357 110 LEU A N 1
ATOM 722 C CA . LEU A 1 131 ? 25.42655 -5.02004 36.20143 1.000 33.20680 110 LEU A CA 1
ATOM 723 C C . LEU A 1 131 ? 26.42224 -4.27551 37.08063 1.000 34.08469 110 LEU A C 1
ATOM 724 O O . LEU A 1 131 ? 27.38836 -4.86682 37.57915 1.000 34.75845 110 LEU A O 1
ATOM 729 N N . GLY A 1 132 ? 26.18710 -2.97559 37.31547 1.000 34.48686 111 GLY A N 1
ATOM 730 C CA . GLY A 1 132 ? 27.17569 -2.18879 38.03699 1.000 32.87585 111 GLY A CA 1
ATOM 731 C C . GLY A 1 132 ? 27.38376 -2.65399 39.46621 1.000 32.02479 111 GLY A C 1
ATOM 732 O O . GLY A 1 132 ? 28.52025 -2.83734 39.91488 1.000 33.85606 111 GLY A O 1
ATOM 733 N N . ALA A 1 133 ? 26.30293 -2.91912 40.18397 1.000 30.95269 112 ALA A N 1
ATOM 734 C CA . ALA A 1 133 ? 26.47086 -3.29757 41.58538 1.000 34.95423 112 ALA A CA 1
ATOM 735 C C . ALA A 1 133 ? 27.09138 -4.70225 41.73728 1.000 36.17624 112 ALA A C 1
ATOM 736 O O . ALA A 1 133 ? 28.03945 -4.89078 42.50944 1.000 34.21324 112 ALA A O 1
ATOM 738 N N . LEU A 1 134 ? 26.57139 -5.71138 41.03679 1.000 36.32493 113 LEU A N 1
ATOM 739 C CA . LEU A 1 134 ? 27.10725 -7.06082 41.26361 1.000 34.75404 113 LEU A CA 1
ATOM 740 C C . LEU A 1 134 ? 28.54623 -7.19497 40.76257 1.000 37.47705 113 LEU A C 1
ATOM 741 O O . LEU A 1 134 ? 29.39981 -7.74145 41.46980 1.000 39.26060 113 LEU A O 1
ATOM 746 N N . VAL A 1 135 ? 28.84768 -6.68757 39.56303 1.000 38.83441 114 VAL A N 1
ATOM 747 C CA . VAL A 1 135 ? 30.20431 -6.80139 39.01580 1.000 37.52873 114 VAL A CA 1
ATOM 748 C C . VAL A 1 135 ? 31.21525 -6.05034 39.88517 1.000 39.73411 114 VAL A C 1
ATOM 749 O O . VAL A 1 135 ? 32.29505 -6.56528 40.20021 1.000 40.40260 114 VAL A O 1
ATOM 753 N N . ALA A 1 136 ? 30.88030 -4.83228 40.30618 1.000 42.88567 115 ALA A N 1
ATOM 754 C CA . ALA A 1 136 ? 31.84280 -4.03548 41.06442 1.000 44.63220 115 ALA A CA 1
ATOM 755 C C . ALA A 1 136 ? 32.03091 -4.52823 42.49411 1.000 44.98044 115 ALA A C 1
ATOM 756 O O . ALA A 1 136 ? 33.00686 -4.13977 43.14637 1.000 49.29427 115 ALA A O 1
ATOM 758 N N . LEU A 1 137 ? 31.10966 -5.32598 43.01730 1.000 39.83971 116 LEU A N 1
ATOM 759 C CA . LEU A 1 137 ? 31.24376 -5.83714 44.37617 1.000 44.92799 116 LEU A CA 1
ATOM 760 C C . LEU A 1 137 ? 31.73755 -7.27661 44.42689 1.000 42.89781 116 LEU A C 1
ATOM 761 O O . LEU A 1 137 ? 31.95127 -7.80340 45.52218 1.000 42.65827 116 LEU A O 1
ATOM 766 N N . SER A 1 138 ? 31.90880 -7.93078 43.27648 1.000 40.68446 117 SER A N 1
ATOM 767 C CA . SER A 1 138 ? 32.43390 -9.28314 43.25930 1.000 43.73220 117 SER A CA 1
ATOM 768 C C . SER A 1 138 ? 33.80345 -9.19872 42.61371 1.000 42.43806 117 SER A C 1
ATOM 769 O O . SER A 1 138 ? 34.79925 -8.92844 43.31355 1.000 41.59173 117 SER A O 1
ATOM 772 N N . GLY A 1 139 ? 33.92460 -9.40247 41.30303 1.000 42.18780 118 GLY A N 1
ATOM 773 C CA . GLY A 1 139 ? 35.20777 -9.32296 40.65055 1.000 43.76024 118 GLY A CA 1
ATOM 774 C C . GLY A 1 139 ? 35.96027 -10.63839 40.76341 1.000 49.63174 118 GLY A C 1
ATOM 775 O O . GLY A 1 139 ? 35.53630 -11.55537 41.47326 1.000 48.45594 118 GLY A O 1
ATOM 776 N N . PRO A 1 140 ? 37.08688 -10.75868 40.05603 1.000 46.56083 119 PRO A N 1
ATOM 777 C CA . PRO A 1 140 ? 37.90996 -11.96377 40.18092 1.000 54.80277 119 PRO A CA 1
ATOM 778 C C . PRO A 1 140 ? 38.38681 -12.20222 41.60802 1.000 54.89315 119 PRO A C 1
ATOM 779 O O . PRO A 1 140 ? 38.53721 -11.27479 42.41154 1.000 49.54883 119 PRO A O 1
ATOM 783 N N . GLY A 1 141 ? 38.57683 -13.48245 41.92445 1.000 62.24766 120 GLY A N 1
ATOM 784 C CA . GLY A 1 141 ? 38.96647 -13.90754 43.25392 1.000 64.97243 120 GLY A CA 1
ATOM 785 C C . GLY A 1 141 ? 37.84398 -13.92771 44.25833 1.000 62.93973 120 GLY A C 1
ATOM 786 O O . GLY A 1 141 ? 38.08842 -14.19652 45.43980 1.000 65.22673 120 GLY A O 1
ATOM 787 N N . SER A 1 142 ? 36.63019 -13.64347 43.82749 1.000 54.17292 121 SER A N 1
ATOM 788 C CA . SER A 1 142 ? 35.45994 -13.63026 44.67558 1.000 51.62509 121 SER A CA 1
ATOM 789 C C . SER A 1 142 ? 34.52296 -14.75381 44.27223 1.000 51.07596 121 SER A C 1
ATOM 790 O O . SER A 1 142 ? 34.68506 -15.39299 43.22763 1.000 50.88793 121 SER A O 1
ATOM 793 N N . LEU A 1 143 ? 33.53703 -14.98530 45.13061 1.000 50.36213 122 LEU A N 1
ATOM 794 C CA . LEU A 1 143 ? 32.52226 -16.00587 44.92626 1.000 49.49608 122 LEU A CA 1
ATOM 795 C C . LEU A 1 143 ? 31.14811 -15.35468 44.87322 1.000 44.23650 122 LEU A C 1
ATOM 796 O O . LEU A 1 143 ? 30.83005 -14.50920 45.71340 1.000 49.66422 122 LEU A O 1
ATOM 801 N N . ILE A 1 144 ? 30.34795 -15.73737 43.87674 1.000 44.33828 123 ILE A N 1
ATOM 802 C CA . ILE A 1 144 ? 28.93930 -15.36654 43.77409 1.000 44.19455 123 ILE A CA 1
ATOM 803 C C . ILE A 1 144 ? 28.09881 -16.63291 43.89651 1.000 46.14537 123 ILE A C 1
ATOM 804 O O . ILE A 1 144 ? 28.30656 -17.60507 43.16216 1.000 44.00753 123 ILE A O 1
ATOM 809 N N . VAL A 1 145 ? 27.15745 -16.62152 44.82769 1.000 44.10779 124 VAL A N 1
ATOM 810 C CA . VAL A 1 145 ? 26.14630 -17.65648 44.94184 1.000 40.82935 124 VAL A CA 1
ATOM 811 C C . VAL A 1 145 ? 24.85193 -17.08384 44.39005 1.000 44.73992 124 VAL A C 1
ATOM 812 O O . VAL A 1 145 ? 24.29373 -16.13074 44.95632 1.000 44.54462 124 VAL A O 1
ATOM 816 N N . SER A 1 146 ? 24.35504 -17.66536 43.30397 1.000 41.54467 125 SER A N 1
ATOM 817 C CA . SER A 1 146 ? 23.24755 -17.07229 42.56948 1.000 42.91797 125 SER A CA 1
ATOM 818 C C . SER A 1 146 ? 22.04961 -18.00831 42.61202 1.000 44.07355 125 SER A C 1
ATOM 819 O O . SER A 1 146 ? 22.19885 -19.23573 42.51276 1.000 44.56750 125 SER A O 1
ATOM 822 N N . ASP A 1 147 ? 20.86421 -17.42886 42.77060 1.000 42.31194 126 ASP A N 1
ATOM 823 C CA . ASP A 1 147 ? 19.64779 -18.23050 42.77688 1.000 47.31184 126 ASP A CA 1
ATOM 824 C C . ASP A 1 147 ? 19.31330 -18.69404 41.36359 1.000 49.04999 126 ASP A C 1
ATOM 825 O O . ASP A 1 147 ? 19.43262 -17.93266 40.39851 1.000 48.20605 126 ASP A O 1
ATOM 830 N N . ALA A 1 148 ? 18.87538 -19.95584 41.25624 1.000 49.60165 127 ALA A N 1
ATOM 831 C CA . ALA A 1 148 ? 18.67214 -20.59067 39.95470 1.000 50.02783 127 ALA A CA 1
ATOM 832 C C . ALA A 1 148 ? 17.61796 -19.88191 39.10770 1.000 52.83666 127 ALA A C 1
ATOM 833 O O . ALA A 1 148 ? 17.65740 -19.96964 37.87760 1.000 52.83439 127 ALA A O 1
ATOM 835 N N . LEU A 1 149 ? 16.66307 -19.19258 39.72306 1.000 60.00763 128 LEU A N 1
ATOM 836 C CA . LEU A 1 149 ? 15.65596 -18.45140 38.96249 1.000 58.14168 128 LEU A CA 1
ATOM 837 C C . LEU A 1 149 ? 15.99608 -16.96312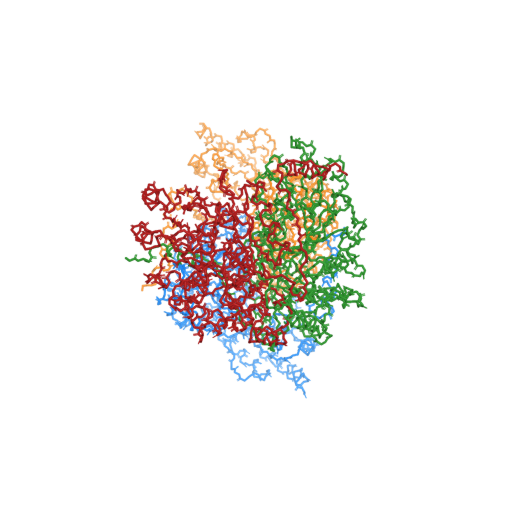 38.81869 1.000 54.31407 128 LEU A C 1
ATOM 838 O O . LEU A 1 149 ? 15.09655 -16.13255 38.86946 1.000 56.71150 128 LEU A O 1
ATOM 843 N N . SER A 1 150 ? 17.25726 -16.58948 38.58157 1.000 52.75855 129 SER A N 1
ATOM 844 C CA . SER A 1 150 ? 17.66493 -15.18379 38.61781 1.000 47.26381 129 SER A CA 1
ATOM 845 C C . SER A 1 150 ? 17.31014 -14.45511 37.33105 1.000 47.66234 129 SER A C 1
ATOM 846 O O . SER A 1 150 ? 17.34627 -15.03123 36.24309 1.000 51.52843 129 SER A O 1
ATOM 849 N N . HIS A 1 151 ? 16.95867 -13.17800 37.47191 1.000 47.52458 130 HIS A N 1
ATOM 850 C CA . HIS A 1 151 ? 16.64352 -12.31557 36.33664 1.000 43.43733 130 HIS A CA 1
ATOM 851 C C . HIS A 1 151 ? 17.81480 -12.22183 35.36684 1.000 42.58596 130 HIS A C 1
ATOM 852 O O . HIS A 1 151 ? 18.98689 -12.31171 35.75334 1.000 41.92286 130 HIS A O 1
ATOM 859 N N . ALA A 1 152 ? 17.48454 -11.97050 34.09872 1.000 44.33947 131 ALA A N 1
ATOM 8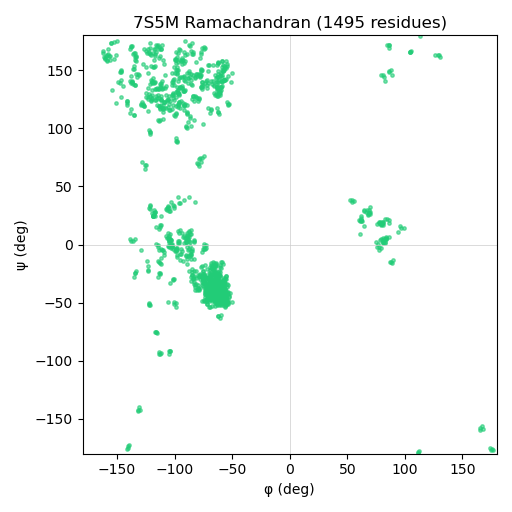60 C CA . ALA A 1 152 ? 18.50230 -11.96193 33.05476 1.000 44.24032 131 ALA A CA 1
ATOM 861 C C . ALA A 1 152 ? 19.60180 -10.94857 33.35216 1.000 44.52005 131 ALA A C 1
ATOM 862 O O . ALA A 1 152 ? 20.79197 -11.23184 33.14757 1.000 42.75247 131 ALA A O 1
ATOM 864 N N . SER A 1 153 ? 19.23160 -9.78400 33.89389 1.000 44.47228 132 SER A N 1
ATOM 865 C CA . SER A 1 153 ? 20.23841 -8.79430 34.25467 1.000 42.89085 132 SER A CA 1
ATOM 866 C C . SER A 1 153 ? 21.18702 -9.33302 35.31725 1.000 41.35001 132 SER A C 1
ATOM 867 O O . SER A 1 153 ? 22.35527 -8.91997 35.36661 1.000 36.89933 132 SER A O 1
ATOM 870 N N . LEU A 1 154 ? 20.71405 -10.27371 36.15742 1.000 44.10410 133 LEU A N 1
ATOM 871 C CA . LEU A 1 154 ? 21.59568 -10.86982 37.15566 1.000 41.88100 133 LEU A CA 1
ATOM 872 C C . LEU A 1 154 ? 22.48343 -11.92722 36.52644 1.000 36.23895 133 LEU A C 1
ATOM 873 O O . LEU A 1 154 ? 23.67311 -11.99861 36.83114 1.000 39.35145 133 LEU A O 1
ATOM 878 N N . VAL A 1 155 ? 21.94368 -12.69504 35.58714 1.000 41.13560 134 VAL A N 1
ATOM 879 C CA . VAL A 1 155 ? 22.73997 -13.68976 34.87536 1.000 40.42242 134 VAL A CA 1
ATOM 880 C C . VAL A 1 155 ? 23.84693 -13.02224 34.06838 1.000 38.81926 134 VAL A C 1
ATOM 881 O O . VAL A 1 155 ? 25.00257 -13.46820 34.07536 1.000 32.58550 134 VAL A O 1
ATOM 885 N N . ASP A 1 156 ? 23.52132 -11.92067 33.38839 1.000 38.70264 135 ASP A N 1
ATOM 886 C CA . ASP A 1 156 ? 24.53577 -11.19682 32.63249 1.000 36.13621 135 ASP A CA 1
ATOM 887 C C . ASP A 1 156 ? 25.64239 -10.68125 33.53842 1.000 32.55782 135 ASP A C 1
ATOM 888 O O . ASP A 1 156 ? 26.81971 -10.69541 33.16642 1.000 30.33967 135 ASP A O 1
ATOM 893 N N . ALA A 1 157 ? 25.28904 -10.22723 34.73300 1.000 34.23104 136 ALA A N 1
ATOM 894 C CA . ALA A 1 157 ? 26.29571 -9.67653 35.62994 1.000 35.25638 136 ALA A CA 1
ATOM 895 C C . ALA A 1 157 ? 27.32794 -10.72544 36.01901 1.000 36.51508 136 ALA A C 1
ATOM 896 O O . ALA A 1 157 ? 28.54304 -10.46715 35.96785 1.000 33.70057 136 ALA A O 1
ATOM 898 N N . CYS A 1 158 ? 26.85809 -11.91879 36.42166 1.000 35.53851 137 CYS A N 1
ATOM 899 C CA . CYS A 1 158 ? 27.77217 -12.98984 36.78368 1.000 34.61931 137 CYS A CA 1
ATOM 900 C C . CYS A 1 158 ? 28.71034 -13.30071 35.62939 1.000 33.53319 137 CYS A C 1
ATOM 901 O O . CYS A 1 158 ? 29.89936 -13.54991 35.84010 1.000 36.58745 137 CYS A O 1
ATOM 904 N N . ARG A 1 159 ? 28.20386 -13.26811 34.39737 1.000 30.61202 138 ARG A N 1
ATOM 905 C CA . ARG A 1 159 ? 29.08823 -13.49009 33.26051 1.000 33.65465 138 ARG A CA 1
ATOM 906 C C . ARG A 1 159 ? 30.15801 -12.40617 33.19857 1.000 33.82368 138 ARG A C 1
ATOM 907 O O . ARG A 1 159 ? 31.32294 -12.67124 32.86526 1.000 32.68162 138 ARG A O 1
ATOM 915 N N . LEU A 1 160 ? 29.77801 -11.17533 33.54775 1.000 39.44674 139 LEU A N 1
ATOM 916 C CA . LEU A 1 160 ? 30.67680 -10.03153 33.46198 1.000 34.56064 139 LEU A CA 1
ATOM 917 C C . LEU A 1 160 ? 31.62638 -9.93709 34.65447 1.000 35.76912 139 LEU A C 1
ATOM 918 O O . LEU A 1 160 ? 32.73329 -9.40820 34.52045 1.000 36.76042 139 LEU A O 1
ATOM 923 N N . SER A 1 161 ? 31.21281 -10.43103 35.82373 1.000 38.52189 140 SER A N 1
ATOM 924 C CA . SER A 1 161 ? 32.01227 -10.26882 37.03830 1.000 37.66274 140 SER A CA 1
ATOM 925 C C . SER A 1 161 ? 33.35687 -10.98966 36.96036 1.000 43.11213 140 SER A C 1
ATOM 926 O O . SER A 1 161 ? 34.32235 -10.56364 37.60872 1.000 44.16880 140 SER A O 1
ATOM 929 N N . ARG A 1 162 ? 33.44327 -12.08095 36.18807 1.000 48.48077 141 ARG A N 1
ATOM 930 C CA . ARG A 1 162 ? 34.60379 -12.97421 36.17864 1.000 50.81096 141 ARG A CA 1
ATOM 931 C C . ARG A 1 162 ? 34.85064 -13.62539 37.54708 1.000 54.36914 141 ARG A C 1
ATOM 932 O O . ARG A 1 162 ? 35.95115 -14.12938 37.82325 1.000 56.66085 141 ARG A O 1
ATOM 940 N N . ALA A 1 163 ? 33.83914 -13.68007 38.40243 1.000 47.31929 142 ALA A N 1
ATOM 941 C CA . ALA A 1 163 ? 34.00248 -14.41066 39.64186 1.000 48.81704 142 ALA A CA 1
ATOM 942 C C . ALA A 1 163 ? 33.69609 -15.88408 39.40489 1.000 50.11000 142 ALA A C 1
ATOM 943 O O . ALA A 1 163 ? 33.26493 -16.28173 38.31972 1.000 48.30369 142 ALA A O 1
ATOM 945 N N . ARG A 1 164 ? 33.93120 -16.70436 40.43267 1.000 45.37500 143 ARG A N 1
ATOM 946 C CA . ARG A 1 164 ? 33.43143 -18.07193 40.41104 1.000 46.78260 143 ARG A CA 1
ATOM 947 C C . ARG A 1 164 ? 31.96535 -18.01671 40.80160 1.000 43.93006 143 ARG A C 1
ATOM 948 O O . ARG A 1 164 ? 31.62382 -17.49709 41.87016 1.000 43.48276 143 ARG A O 1
ATOM 956 N N . VAL A 1 165 ? 31.09782 -18.53774 39.94178 1.000 41.82061 144 VAL A N 1
ATOM 957 C CA . VAL A 1 165 ? 29.65975 -18.40562 40.12467 1.000 42.08946 144 VAL A CA 1
ATOM 958 C C . VAL A 1 165 ? 29.08220 -19.78090 40.41905 1.000 42.89751 144 VAL A C 1
ATOM 959 O O . VAL A 1 165 ? 29.18248 -20.70124 39.59852 1.000 43.79569 144 VAL A O 1
ATOM 963 N N . VAL A 1 166 ? 28.49784 -19.92100 41.60206 1.000 41.21406 145 VAL A N 1
ATOM 964 C CA . VAL A 1 166 ? 27.73352 -21.09708 41.97770 1.000 42.75631 145 VAL A CA 1
ATOM 965 C C . VAL A 1 166 ? 26.25532 -20.72487 41.94098 1.000 40.53315 145 VAL A C 1
ATOM 966 O O . VAL A 1 166 ? 25.83135 -19.77646 42.60200 1.000 41.89111 145 VAL A O 1
ATOM 970 N N . VAL A 1 167 ? 25.47418 -21.49031 41.19239 1.000 41.53780 146 VAL A N 1
ATOM 971 C CA . VAL A 1 167 ? 24.03352 -21.30714 41.11092 1.000 40.33297 146 VAL A CA 1
ATOM 972 C C . VAL A 1 167 ? 23.39058 -22.24473 42.12590 1.000 45.18285 146 VAL A C 1
ATOM 973 O O . VAL A 1 167 ? 23.66753 -23.44814 42.12910 1.000 43.23944 146 VAL A O 1
ATOM 977 N N . SER A 1 168 ? 22.60058 -21.68789 43.02549 1.000 44.66394 147 SER A N 1
ATOM 978 C CA . SER A 1 168 ? 21.94649 -22.45450 44.06773 1.000 40.36265 147 SER A CA 1
ATOM 979 C C . SER A 1 168 ? 20.50853 -22.78275 43.67787 1.000 43.56473 147 SER A C 1
ATOM 980 O O . SER A 1 168 ? 19.84933 -21.98312 43.00270 1.000 44.52571 147 SER A O 1
ATOM 983 N N . PRO A 1 169 ? 19.98215 -23.94205 44.10296 1.000 43.58691 148 PRO A N 1
ATOM 984 C CA . PRO A 1 169 ? 18.55695 -24.22519 43.88643 1.000 45.37364 148 PRO A CA 1
ATOM 985 C C . PRO A 1 169 ? 17.68854 -23.13157 44.49503 1.000 46.60435 148 PRO A C 1
ATOM 986 O O . PRO A 1 169 ? 18.06671 -22.47784 45.47187 1.000 44.71354 148 PRO A O 1
ATOM 990 N N . HIS A 1 170 ? 16.50241 -22.95514 43.91800 1.000 43.97487 149 HIS A N 1
ATOM 991 C CA . HIS A 1 170 ? 15.64408 -21.83146 44.27440 1.000 44.67485 149 HIS A CA 1
ATOM 992 C C . HIS A 1 170 ? 15.38132 -21.77720 45.77085 1.000 46.34828 149 HIS A C 1
ATOM 993 O O . HIS A 1 170 ? 14.92628 -22.76182 46.36486 1.000 45.17712 149 HIS A O 1
ATOM 1000 N N . ARG A 1 171 ? 15.73980 -20.63307 46.37492 1.000 45.56329 150 ARG A N 1
ATOM 1001 C CA . ARG A 1 171 ? 15.46388 -20.32888 47.78229 1.000 45.71616 150 ARG A CA 1
ATOM 1002 C C . ARG A 1 171 ? 15.95486 -21.44341 48.70556 1.000 50.47049 150 ARG A C 1
ATOM 1003 O O . ARG A 1 171 ? 15.30466 -21.80705 49.69288 1.000 50.08278 150 ARG A O 1
ATOM 1011 N N . ASP A 1 172 ? 17.10807 -22.01118 48.36760 1.000 49.05808 151 ASP A N 1
ATOM 1012 C CA . ASP A 1 172 ? 17.68559 -23.11749 49.12618 1.000 47.38157 151 ASP A CA 1
ATOM 1013 C C . ASP A 1 172 ? 18.75417 -22.55224 50.05863 1.000 48.62410 151 ASP A C 1
ATOM 1014 O O . ASP A 1 172 ? 19.92330 -22.40908 49.68937 1.000 50.13694 151 ASP A O 1
ATOM 1019 N N . VAL A 1 173 ? 18.33465 -22.21066 51.27672 1.000 49.56379 152 VAL A N 1
ATOM 1020 C CA . VAL A 1 173 ? 19.24487 -21.59404 52.23632 1.000 48.36485 152 VAL A CA 1
ATOM 1021 C C . VAL A 1 173 ? 20.38822 -22.54110 52.57674 1.000 48.53682 152 VAL A C 1
ATOM 1022 O O . VAL A 1 173 ? 21.54535 -22.11930 52.69166 1.000 48.04504 152 VAL A O 1
ATOM 1026 N N . ASP A 1 174 ? 20.08753 -23.83752 52.72510 1.000 49.14907 153 ASP A N 1
ATOM 1027 C CA . ASP A 1 174 ? 21.12363 -24.81671 53.06361 1.000 48.95368 153 ASP A CA 1
ATOM 1028 C C . ASP A 1 174 ? 22.20490 -24.90863 51.98459 1.000 47.25693 153 ASP A C 1
ATOM 1029 O O . ASP A 1 174 ? 23.39478 -25.03114 52.30040 1.000 50.47891 153 ASP A O 1
ATOM 1031 N N . ALA A 1 175 ? 21.81214 -24.89913 50.70886 1.000 46.02618 154 ALA A N 1
ATOM 1032 C CA . ALA A 1 175 ? 22.80597 -24.93190 49.64159 1.000 45.52925 154 ALA A CA 1
ATOM 1033 C C . ALA A 1 175 ? 23.69573 -23.69442 49.67671 1.000 50.43698 154 ALA A C 1
ATOM 1034 O O . ALA A 1 175 ? 24.91338 -23.80798 49.49476 1.000 45.16811 154 ALA A O 1
ATOM 1036 N N . VAL A 1 176 ? 23.10506 -22.50070 49.91369 1.000 49.77077 155 VAL A N 1
ATOM 1037 C CA . VAL A 1 176 ? 23.90163 -21.28038 50.06069 1.000 45.50231 155 VAL A CA 1
ATOM 1038 C C . VAL A 1 176 ? 24.87915 -21.40167 51.22325 1.000 49.85083 155 VAL A C 1
ATOM 1039 O O . VAL A 1 176 ? 26.06190 -21.06070 51.09518 1.000 50.87936 155 VAL A O 1
ATOM 1043 N N . ASP A 1 177 ? 24.39830 -21.87421 52.38037 1.000 51.11689 156 ASP A N 1
ATOM 1044 C CA . ASP A 1 177 ? 25.27376 -22.05407 53.54003 1.000 51.44543 156 ASP A CA 1
ATOM 1045 C C . ASP A 1 177 ? 26.43858 -22.97803 53.21196 1.000 53.29432 156 ASP A C 1
ATOM 1046 O O . ASP A 1 177 ? 27.59747 -22.65994 53.50904 1.000 54.98040 156 ASP A O 1
ATOM 1051 N N . ALA A 1 178 ? 26.14486 -24.13037 52.59320 1.000 54.20490 157 ALA A N 1
ATOM 1052 C CA . ALA A 1 178 ? 27.18728 -25.09329 52.24449 1.000 53.13391 157 ALA A CA 1
ATOM 1053 C C . ALA A 1 178 ? 28.14471 -24.51466 51.20765 1.000 54.63538 157 ALA A C 1
ATOM 1054 O O . ALA A 1 178 ? 29.35675 -24.76682 51.25869 1.000 53.88843 157 ALA A O 1
ATOM 1056 N N . ALA A 1 179 ? 27.61499 -23.75384 50.24589 1.000 49.39125 158 ALA A N 1
ATOM 1057 C CA . ALA A 1 179 ? 28.47448 -23.12444 49.24970 1.000 54.70766 158 ALA A CA 1
ATOM 1058 C C . ALA A 1 179 ? 29.40916 -22.10672 49.89923 1.000 55.38284 158 ALA A C 1
ATOM 1059 O O . ALA A 1 179 ? 30.60465 -22.05891 49.58366 1.000 56.75743 158 ALA A O 1
ATOM 1061 N N . LEU A 1 180 ? 28.89021 -21.29985 50.82878 1.000 54.69452 159 LEU A N 1
ATOM 1062 C CA . LEU A 1 180 ? 29.75548 -20.36406 51.53810 1.000 56.59304 159 LEU A CA 1
ATOM 1063 C C . LEU A 1 180 ? 30.73746 -21.09682 52.44201 1.000 56.82555 159 LEU A C 1
ATOM 1064 O O . LEU A 1 180 ? 31.87644 -20.64527 52.61821 1.000 55.51233 159 LEU A O 1
ATOM 1069 N N . ALA A 1 181 ? 30.31255 -22.22570 53.01996 1.000 56.68179 160 ALA A N 1
ATOM 1070 C CA . ALA A 1 181 ? 31.15198 -22.95517 53.96715 1.000 57.57926 160 ALA A CA 1
ATOM 1071 C C . ALA A 1 181 ? 32.36299 -23.60718 53.31325 1.000 56.06453 160 ALA A C 1
ATOM 1072 O O . ALA A 1 181 ? 33.39718 -23.77901 53.97063 1.000 58.67761 160 ALA A O 1
ATOM 1074 N N . ALA A 1 182 ? 32.27889 -23.96899 52.03875 1.000 58.99091 161 ALA A N 1
ATOM 1075 C CA . ALA A 1 182 ? 33.37188 -24.70218 51.41318 1.000 58.64742 161 ALA A CA 1
ATOM 1076 C C . ALA A 1 182 ? 34.24495 -23.83221 50.52105 1.000 63.25553 161 ALA A C 1
ATOM 1077 O O . ALA A 1 182 ? 35.26314 -24.32511 50.01869 1.000 62.18786 161 ALA A O 1
ATOM 1079 N N . ARG A 1 183 ? 33.91886 -22.54429 50.36956 1.000 59.14694 162 ARG A N 1
ATOM 1080 C CA . ARG A 1 183 ? 34.59639 -21.71177 49.38440 1.000 61.06153 162 ARG A CA 1
ATOM 1081 C C . ARG A 1 183 ? 36.06393 -21.50059 49.72813 1.000 65.98125 162 ARG A C 1
ATOM 1082 O O . ARG A 1 183 ? 36.48369 -21.59910 50.88556 1.000 65.60091 162 ARG A O 1
ATOM 1090 N N . THR A 1 184 ? 36.85264 -21.24128 48.68576 1.000 65.96199 163 THR A N 1
ATOM 1091 C CA . THR A 1 184 ? 38.24252 -20.84298 48.83539 1.000 65.79397 163 THR A CA 1
ATOM 1092 C C . THR A 1 184 ? 38.44594 -19.33935 48.73542 1.000 64.76039 163 THR A C 1
ATOM 1093 O O . THR A 1 184 ? 39.53892 -18.85745 49.05220 1.000 64.14369 163 THR A O 1
ATOM 1097 N N . GLU A 1 185 ? 37.42541 -18.59444 48.31732 1.000 61.47622 164 GLU A N 1
ATOM 1098 C CA . GLU A 1 185 ? 37.52038 -17.15153 48.14583 1.000 60.74643 164 GLU A CA 1
ATOM 1099 C C . GLU A 1 185 ? 37.16411 -16.45217 49.45386 1.000 56.88738 164 GLU A C 1
ATOM 1100 O O . GLU A 1 185 ? 36.21900 -16.84870 50.14143 1.000 57.70463 164 GLU A O 1
ATOM 1106 N N . GLU A 1 186 ? 37.91765 -15.39832 49.78608 1.000 55.70175 165 GLU A N 1
ATOM 1107 C CA . GLU A 1 186 ? 37.61789 -14.60958 50.98341 1.000 57.02219 165 GLU A CA 1
ATOM 1108 C C . GLU A 1 186 ? 36.32231 -13.80671 50.82666 1.000 59.23640 165 GLU A C 1
ATOM 1109 O O . GLU A 1 186 ? 35.50176 -13.76122 51.75245 1.000 60.46887 165 GLU A O 1
ATOM 1111 N N . ARG A 1 187 ? 36.12210 -13.14974 49.68588 1.000 54.34528 166 ARG A N 1
ATOM 1112 C CA . ARG A 1 187 ? 34.95333 -12.29978 49.47740 1.000 53.40571 166 ARG A CA 1
ATOM 1113 C C . ARG A 1 187 ? 33.86226 -13.07476 48.74822 1.000 51.30166 166 ARG A C 1
ATOM 1114 O O . ARG A 1 187 ? 34.11358 -13.65091 47.68715 1.000 53.24866 166 ARG A O 1
ATOM 1122 N N . ALA A 1 188 ? 32.64285 -13.04471 49.28351 1.000 49.54889 167 ALA A N 1
ATOM 1123 C CA . ALA A 1 188 ? 31.52869 -13.75385 48.66652 1.000 49.59181 167 ALA A CA 1
ATOM 1124 C C . ALA A 1 188 ? 30.26320 -12.90535 48.66290 1.000 48.34667 167 ALA A C 1
ATOM 1125 O O . ALA A 1 188 ? 29.94667 -12.23716 49.65335 1.000 46.56535 167 ALA A O 1
ATOM 1127 N N . VAL A 1 189 ? 29.52237 -12.97097 47.55908 1.000 43.45449 168 VAL A N 1
ATOM 1128 C CA . VAL A 1 189 ? 28.24139 -12.28873 47.41283 1.000 44.62837 168 VAL A CA 1
ATOM 1129 C C . VAL A 1 189 ? 27.16129 -13.33787 47.16689 1.000 44.22726 168 VAL A C 1
ATOM 1130 O O . VAL A 1 189 ? 27.28135 -14.14514 46.23814 1.000 42.05181 168 VAL A O 1
ATOM 1134 N N . VAL A 1 190 ? 26.11064 -13.32419 47.99354 1.000 43.18575 169 VAL A N 1
ATOM 1135 C CA . VAL A 1 190 ? 24.89379 -14.09358 47.74074 1.000 40.76414 169 VAL A CA 1
ATOM 1136 C C . VAL A 1 190 ? 23.88209 -13.15977 47.08559 1.000 41.74942 169 VAL A C 1
ATOM 1137 O O . VAL A 1 190 ? 23.47982 -12.14953 47.68174 1.000 42.03988 169 VAL A O 1
ATOM 1141 N N . VAL A 1 191 ? 23.47767 -13.48425 45.85384 1.000 41.09440 170 VAL A N 1
ATOM 1142 C CA . VAL A 1 191 ? 22.60950 -12.63078 45.04815 1.000 39.05886 170 VAL A CA 1
ATOM 1143 C C . VAL A 1 191 ? 21.24521 -13.28910 44.92246 1.000 40.78147 170 VAL A C 1
ATOM 1144 O O . VAL A 1 191 ? 21.14099 -14.48483 44.61345 1.000 39.47469 170 VAL A O 1
ATOM 1148 N N . THR A 1 192 ? 20.20071 -12.48820 45.10840 1.000 38.55525 171 THR A N 1
ATOM 1149 C CA . THR A 1 192 ? 18.82808 -12.93724 44.93033 1.000 38.83676 171 THR A CA 1
ATOM 1150 C C . THR A 1 192 ? 17.93249 -11.73392 44.69789 1.000 40.57139 171 THR A C 1
ATOM 1151 O O . THR A 1 192 ? 18.24071 -10.61560 45.11868 1.000 37.31880 171 THR A O 1
ATOM 1155 N N . GLU A 1 193 ? 16.78034 -12.00549 44.09122 1.000 38.17843 172 GLU A N 1
ATOM 1156 C CA . GLU A 1 193 ? 15.69461 -11.04976 44.04480 1.000 38.43887 172 GLU A CA 1
ATOM 1157 C C . GLU A 1 193 ? 14.84926 -11.21126 45.30246 1.000 39.93716 172 GLU A C 1
ATOM 1158 O O . GLU A 1 193 ? 14.68932 -12.32047 45.82003 1.000 39.29373 172 GLU A O 1
ATOM 1164 N N . SER A 1 194 ? 14.34223 -10.08764 45.81384 1.000 40.94458 173 SER A N 1
ATOM 1165 C CA . SER A 1 194 ? 13.39909 -10.14247 46.92572 1.000 39.76363 173 SER A CA 1
ATOM 1166 C C . SER A 1 194 ? 12.08328 -10.77919 46.48242 1.000 40.67947 173 SER A C 1
ATOM 1167 O O . SER A 1 194 ? 11.58944 -11.72922 47.11023 1.000 40.03274 173 SER A O 1
ATOM 1170 N N . VAL A 1 195 ? 11.50491 -10.25870 45.40336 1.000 36.79657 174 VAL A N 1
ATOM 1171 C CA . VAL A 1 195 ? 10.37088 -10.85912 44.71159 1.000 37.53502 174 VAL A CA 1
ATOM 1172 C C . VAL A 1 195 ? 10.90057 -11.31465 43.36304 1.000 42.17418 174 VAL A C 1
ATOM 1173 O O . VAL A 1 195 ? 11.40446 -10.48915 42.58023 1.000 32.83841 174 VAL A O 1
ATOM 1177 N N . PHE A 1 196 ? 10.80917 -12.62826 43.10139 1.000 38.56787 175 PHE A N 1
ATOM 1178 C CA . PHE A 1 196 ? 11.39010 -13.21277 41.89547 1.000 38.31851 175 PHE A CA 1
ATOM 1179 C C . PHE A 1 196 ? 10.52457 -12.89983 40.67987 1.000 38.57009 175 PHE A C 1
ATOM 1180 O O . PHE A 1 196 ? 9.29424 -12.97836 40.73166 1.000 40.81078 175 PHE A O 1
ATOM 1188 N N . SER A 1 197 ? 11.17241 -12.51241 39.58085 1.000 37.03634 176 SER A N 1
ATOM 1189 C CA . SER A 1 197 ? 10.41066 -12.17640 38.38104 1.000 44.11832 176 SER A CA 1
ATOM 1190 C C . SER A 1 197 ? 9.78546 -13.40349 37.75034 1.000 47.41040 176 SER A C 1
ATOM 1191 O O . SER A 1 197 ? 8.76057 -13.29427 37.06585 1.000 50.09095 176 SER A O 1
ATOM 1194 N N . ALA A 1 198 ? 10.40456 -14.56790 37.94159 1.000 51.59143 177 ALA A N 1
ATOM 1195 C CA . ALA A 1 198 ? 9.88685 -15.80420 37.37605 1.000 49.38753 177 ALA A CA 1
ATOM 1196 C C . ALA A 1 198 ? 8.50750 -16.13785 37.93805 1.000 55.59016 177 ALA A C 1
ATOM 1197 O O . ALA A 1 198 ? 7.51896 -16.22531 37.19637 1.000 57.00351 177 ALA A O 1
ATOM 1199 N N . ASP A 1 199 ? 8.42394 -16.33636 39.25740 1.000 50.79378 178 ASP A N 1
ATOM 1200 C CA . ASP A 1 199 ? 7.22222 -16.86833 39.88475 1.000 49.37438 178 ASP A CA 1
ATOM 1201 C C . ASP A 1 199 ? 6.48121 -15.87854 40.76335 1.000 45.55282 178 ASP A C 1
ATOM 1202 O O . ASP A 1 199 ? 5.30711 -16.11045 41.05782 1.000 45.63044 178 ASP A O 1
ATOM 1207 N N . GLY A 1 200 ? 7.10651 -14.78134 41.16713 1.000 45.23435 179 GLY A N 1
ATOM 1208 C CA . GLY A 1 200 ? 6.44376 -13.87583 42.07824 1.000 40.65838 179 GLY A CA 1
ATOM 1209 C C . GLY A 1 200 ? 6.51923 -14.27264 43.53774 1.000 43.44077 179 GLY A C 1
ATOM 1210 O O . GLY A 1 200 ? 5.85833 -13.63261 44.36950 1.000 41.07751 179 GLY A O 1
ATOM 1211 N N . ASP A 1 201 ? 7.25582 -15.33271 43.87359 1.000 40.91104 180 ASP A N 1
ATOM 1212 C CA . ASP A 1 201 ? 7.43144 -15.72522 45.26173 1.000 40.40858 180 ASP A CA 1
ATOM 1213 C C . ASP A 1 201 ? 8.43686 -14.80301 45.96598 1.000 39.88008 180 ASP A C 1
ATOM 1214 O O . ASP A 1 201 ? 9.15594 -14.01127 45.33839 1.000 41.74830 180 ASP A O 1
ATOM 1219 N N . LEU A 1 202 ? 8.50043 -14.93287 47.29256 1.000 41.42692 181 LEU A N 1
ATOM 1220 C CA . LEU A 1 202 ? 9.35301 -14.10447 48.13568 1.000 43.66373 181 LEU A CA 1
ATOM 1221 C C . LEU A 1 202 ? 10.62085 -14.85087 48.52739 1.000 44.53168 181 LEU A C 1
ATOM 1222 O O . LEU A 1 202 ? 10.59576 -16.05801 48.76537 1.000 43.31020 181 LEU A O 1
ATOM 1227 N N . ALA A 1 203 ? 11.73140 -14.12591 48.56860 1.000 42.08614 182 ALA A N 1
ATOM 1228 C CA . ALA A 1 203 ? 13.00142 -14.70598 48.96124 1.000 42.49925 182 ALA A CA 1
ATOM 1229 C C . ALA A 1 203 ? 13.07217 -14.88497 50.47774 1.000 44.42662 182 ALA A C 1
ATOM 1230 O O . ALA A 1 203 ? 12.50187 -14.08981 51.23473 1.000 42.09221 182 ALA A O 1
ATOM 1232 N N . PRO A 1 204 ? 13.73952 -15.94373 50.95122 1.000 42.08983 183 PRO A N 1
ATOM 1233 C CA . PRO A 1 204 ? 13.94790 -16.05293 52.40968 1.000 44.61287 183 PRO A CA 1
ATOM 1234 C C . PRO A 1 204 ? 15.08495 -15.14278 52.86830 1.000 46.50435 183 PRO A C 1
ATOM 1235 O O . PRO A 1 204 ? 16.20216 -15.58031 53.20156 1.000 45.01716 183 PRO A O 1
ATOM 1239 N N . LEU A 1 205 ? 14.79921 -13.82905 52.88879 1.000 43.97998 184 LEU A N 1
ATOM 1240 C CA . LEU A 1 205 ? 15.84784 -12.83703 53.11543 1.000 44.25941 184 LEU A CA 1
ATOM 1241 C C . LEU A 1 205 ? 16.41608 -12.91895 54.52681 1.000 44.47014 184 LEU A C 1
ATOM 1242 O O . LEU A 1 205 ? 17.62714 -12.76721 54.71667 1.000 46.39797 184 LEU A O 1
ATOM 1247 N N . ARG A 1 206 ? 15.56600 -13.11693 55.53713 1.000 43.40647 185 ARG A N 1
ATOM 1248 C CA . ARG A 1 206 ? 16.08607 -13.13604 56.90260 1.000 44.28441 185 ARG A CA 1
ATOM 1249 C C . ARG A 1 206 ? 16.97611 -14.34853 57.12567 1.000 47.92928 185 ARG A C 1
ATOM 1250 O O . ARG A 1 206 ? 18.05920 -14.23190 57.71668 1.000 47.14807 185 ARG A O 1
ATOM 1258 N N . ASP A 1 207 ? 16.55074 -15.51409 56.61954 1.000 47.28928 186 ASP A N 1
ATOM 1259 C CA . ASP A 1 207 ? 17.36448 -16.72470 56.70909 1.000 48.50076 186 ASP A CA 1
ATOM 1260 C C . ASP A 1 207 ? 18.65469 -16.57998 55.91621 1.000 49.29885 186 ASP A C 1
ATOM 1261 O O . ASP A 1 207 ? 19.72221 -17.01663 56.36883 1.000 48.64723 186 ASP A O 1
ATOM 1266 N N . LEU A 1 208 ? 18.56307 -16.02500 54.70194 1.000 48.19631 187 LEU A N 1
ATOM 1267 C CA . LEU A 1 208 ? 19.75129 -15.85916 53.87345 1.000 46.11810 187 LEU A CA 1
ATOM 1268 C C . LEU A 1 208 ? 20.76302 -14.94140 54.54043 1.000 49.28240 187 LEU A C 1
ATOM 1269 O O . LEU A 1 208 ? 21.97149 -15.20031 54.49341 1.000 49.85379 187 LEU A O 1
ATOM 1274 N N . HIS A 1 209 ? 20.28754 -13.84312 55.14114 1.000 48.83853 188 HIS A N 1
ATOM 1275 C CA . HIS A 1 209 ? 21.19344 -12.87186 55.74346 1.000 48.23245 188 HIS A CA 1
ATOM 1276 C C . HIS A 1 209 ? 21.90401 -13.43540 56.97442 1.000 52.00134 188 HIS A C 1
ATOM 1277 O O . HIS A 1 209 ? 23.05360 -13.06413 57.25411 1.000 51.71099 188 HIS A O 1
ATOM 1284 N N . ALA A 1 210 ? 21.22581 -14.28606 57.75690 1.000 51.26129 189 ALA A N 1
ATOM 1285 C CA . ALA A 1 210 ? 21.90183 -14.92317 58.88628 1.000 54.14662 189 ALA A CA 1
ATOM 1286 C C . ALA A 1 210 ? 23.05254 -15.79460 58.40644 1.000 56.58635 189 ALA A C 1
ATOM 1287 O O . ALA A 1 210 ? 24.09721 -15.87148 59.06289 1.000 55.71610 189 ALA A O 1
ATOM 1289 N N . VAL A 1 211 ? 22.87872 -16.44956 57.25208 1.000 53.94667 190 VAL A N 1
ATOM 1290 C CA . VAL A 1 211 ? 23.91924 -17.31892 56.70067 1.000 53.36953 190 VAL A CA 1
ATOM 1291 C C . VAL A 1 211 ? 25.08520 -16.49099 56.17732 1.000 53.57229 190 VAL A C 1
ATOM 1292 O O . VAL A 1 211 ? 26.25589 -16.83176 56.39303 1.000 54.53068 190 VAL A O 1
ATOM 1296 N N . CYS A 1 212 ? 24.78686 -15.39158 55.48819 1.000 53.28538 191 CYS A N 1
ATOM 1297 C CA . CYS A 1 212 ? 25.84496 -14.50135 55.03232 1.000 52.63964 191 CYS A CA 1
ATOM 1298 C C . CYS A 1 212 ? 26.65636 -14.01830 56.22512 1.000 56.35646 191 CYS A C 1
ATOM 1299 O O . CYS A 1 212 ? 27.89162 -14.02738 56.19707 1.000 57.83835 191 CYS A O 1
ATOM 1302 N N . ARG A 1 213 ? 25.96986 -13.61139 57.29758 1.000 56.32154 192 ARG A N 1
ATOM 1303 C CA . ARG A 1 213 ? 26.66294 -13.15412 58.49947 1.000 56.49282 192 ARG A CA 1
ATOM 1304 C C . ARG A 1 213 ? 27.50980 -14.25910 59.11693 1.000 57.69047 192 ARG A C 1
ATOM 1305 O O . ARG A 1 213 ? 28.62712 -14.00642 59.57744 1.000 60.10966 192 ARG A O 1
ATOM 1313 N N . ARG A 1 214 ? 26.99532 -15.49235 59.14160 1.000 57.50920 193 ARG A N 1
ATOM 1314 C CA . ARG A 1 214 ? 27.77098 -16.60507 59.68423 1.000 59.04919 193 ARG A CA 1
ATOM 1315 C C . ARG A 1 214 ? 29.06216 -16.83280 58.90538 1.000 61.37683 193 ARG A C 1
ATOM 1316 O O . ARG A 1 214 ? 30.07622 -17.24525 59.47963 1.000 64.76566 193 ARG A O 1
ATOM 1318 N N . HIS A 1 215 ? 29.03431 -16.63324 57.59106 1.000 61.89215 194 HIS A N 1
ATOM 1319 C CA . HIS A 1 215 ? 30.19820 -16.90187 56.75834 1.000 59.73433 194 HIS A CA 1
ATOM 1320 C C . HIS A 1 215 ? 30.89199 -15.63976 56.25750 1.000 59.72319 194 HIS A C 1
ATOM 1321 O O . HIS A 1 215 ? 31.85027 -15.74861 55.48597 1.000 62.65012 194 HIS A O 1
ATOM 1328 N N . GLY A 1 216 ? 30.48889 -14.46036 56.73515 1.000 59.90000 195 GLY A N 1
ATOM 1329 C CA . GLY A 1 216 ? 31.08614 -13.20027 56.30922 1.000 59.36802 195 GLY A CA 1
ATOM 1330 C C . GLY A 1 216 ? 30.80389 -12.76560 54.88112 1.000 56.10308 195 GLY A C 1
ATOM 1331 O O . GLY A 1 216 ? 31.66356 -12.14232 54.25246 1.000 57.70944 195 GLY A O 1
ATOM 1332 N N . ALA A 1 217 ? 29.63218 -13.08404 54.34503 1.000 56.33018 196 ALA A N 1
ATOM 1333 C CA . ALA A 1 217 ? 29.28506 -12.73344 52.97572 1.000 54.65511 196 ALA A CA 1
ATOM 1334 C C . ALA A 1 217 ? 28.40189 -11.49152 52.90746 1.000 54.51027 196 ALA A C 1
ATOM 1335 O O . ALA A 1 217 ? 27.72693 -11.11260 53.87071 1.000 53.96435 196 ALA A O 1
ATOM 1337 N N . LEU A 1 218 ? 28.39824 -10.87632 51.72241 1.000 50.97066 197 LEU A N 1
ATOM 1338 C CA . LEU A 1 218 ? 27.52448 -9.75340 51.41177 1.000 45.36374 197 LEU A CA 1
ATOM 1339 C C . LEU A 1 218 ? 26.22577 -10.27387 50.81419 1.000 43.60316 197 LEU A C 1
ATOM 1340 O O . LEU A 1 218 ? 26.22914 -11.19459 49.99446 1.000 46.72004 197 LEU A O 1
ATOM 1345 N N . LEU A 1 219 ? 25.11911 -9.65584 51.18571 1.000 43.07400 198 LEU A N 1
ATOM 1346 C CA . LEU A 1 219 ? 23.82496 -10.02663 50.63987 1.000 43.01036 198 LEU A CA 1
ATOM 1347 C C . LEU A 1 219 ? 23.37607 -8.93236 49.67834 1.000 42.61142 198 LEU A C 1
ATOM 1348 O O . LEU A 1 219 ? 23.23127 -7.76969 50.07092 1.000 40.12965 198 LEU A O 1
ATOM 1353 N N . LEU A 1 220 ? 23.22362 -9.30124 48.41096 1.000 41.74558 199 LEU A N 1
ATOM 1354 C CA . LEU A 1 220 ? 22.77445 -8.40470 47.35483 1.000 38.72539 199 LEU A CA 1
ATOM 1355 C C . LEU A 1 220 ? 21.36319 -8.79710 46.94331 1.000 37.75716 199 LEU A C 1
ATOM 1356 O O . LEU A 1 220 ? 21.12138 -9.93681 46.53765 1.000 42.06763 199 LEU A O 1
ATOM 1361 N N . VAL A 1 221 ? 20.43696 -7.85630 47.04656 1.000 39.41731 200 VAL A N 1
ATOM 1362 C CA . VAL A 1 221 ? 19.01321 -8.11112 46.87195 1.000 38.04492 200 VAL A CA 1
ATOM 1363 C C . VAL A 1 221 ? 18.46690 -7.14760 45.82206 1.000 40.32710 200 VAL A C 1
ATOM 1364 O O . VAL A 1 221 ? 18.54088 -5.92429 46.00432 1.000 40.06604 200 VAL A O 1
ATOM 1368 N N . ASP A 1 222 ? 17.93478 -7.69713 44.71598 1.000 39.91656 201 ASP A N 1
ATOM 1369 C CA . ASP A 1 222 ? 17.26148 -6.91716 43.67027 1.000 37.41353 201 ASP A CA 1
ATOM 1370 C C . ASP A 1 222 ? 15.78307 -6.82310 44.03041 1.000 36.82320 201 ASP A C 1
ATOM 1371 O O . ASP A 1 222 ? 15.05785 -7.83292 43.99059 1.000 33.78470 201 ASP A O 1
ATOM 1376 N N . GLU A 1 223 ? 15.33017 -5.59691 44.34384 1.000 34.78279 202 GLU A N 1
ATOM 1377 C CA . GLU A 1 223 ? 13.97466 -5.35232 44.81808 1.000 33.08371 202 GLU A CA 1
ATOM 1378 C C . GLU A 1 223 ? 13.07905 -4.69009 43.77793 1.000 35.99515 202 GLU A C 1
ATOM 1379 O O . GLU A 1 223 ? 12.12873 -3.98885 44.13037 1.000 35.73098 202 GLU A O 1
ATOM 1385 N N . ALA A 1 224 ? 13.33524 -4.95081 42.49995 1.000 32.47629 203 ALA A N 1
ATOM 1386 C CA . ALA A 1 224 ? 12.56740 -4.32174 41.43385 1.000 35.27943 203 ALA A CA 1
ATOM 1387 C C . ALA A 1 224 ? 11.07002 -4.62037 41.52496 1.000 36.84997 203 ALA A C 1
ATOM 1388 O O . ALA A 1 224 ? 10.25451 -3.78152 41.13397 1.000 36.24403 203 ALA A O 1
ATOM 1390 N N . HIS A 1 225 ? 10.68404 -5.80417 42.00025 1.000 32.85016 204 HIS A N 1
ATOM 1391 C CA . HIS A 1 225 ? 9.27833 -6.17782 42.07381 1.000 33.96441 204 HIS A CA 1
ATOM 1392 C C . HIS A 1 225 ? 8.73109 -6.12674 43.49571 1.000 33.09875 204 HIS A C 1
ATOM 1393 O O . HIS A 1 225 ? 7.57913 -6.51101 43.72188 1.000 29.34061 204 HIS A O 1
ATOM 1400 N N . GLY A 1 226 ? 9.53379 -5.68239 44.45344 1.000 33.41538 205 GLY A N 1
ATOM 1401 C CA . GLY A 1 226 ? 9.07515 -5.47595 45.81183 1.000 35.04384 205 GLY A CA 1
ATOM 1402 C C . GLY A 1 226 ? 8.81924 -4.00320 46.09346 1.000 33.20176 205 GLY A C 1
ATOM 1403 O O . GLY A 1 226 ? 7.95010 -3.66855 46.90129 1.000 35.51979 205 GLY A O 1
ATOM 1404 N N . LEU A 1 227 ? 9.56473 -3.11574 45.43052 1.000 34.99391 206 LEU A N 1
ATOM 1405 C CA . LEU A 1 227 ? 9.40011 -1.68703 45.64871 1.000 33.34027 206 LEU A CA 1
ATOM 1406 C C . LEU A 1 227 ? 7.98579 -1.25722 45.28503 1.000 32.62363 206 LEU A C 1
ATOM 1407 O O . LEU A 1 227 ? 7.48503 -1.58461 44.21144 1.000 32.55485 206 LEU A O 1
ATOM 1412 N N . GLY A 1 228 ? 7.32638 -0.54946 46.20065 1.000 35.43186 207 GLY A N 1
ATOM 1413 C CA . GLY A 1 228 ? 5.94895 -0.13509 45.99636 1.000 36.06689 207 GLY A CA 1
ATOM 1414 C C . GLY A 1 228 ? 4.91940 -1.23446 46.18203 1.000 37.45687 207 GLY A C 1
ATOM 1415 O O . GLY A 1 228 ? 3.70921 -0.95685 46.08351 1.000 36.35144 207 GLY A O 1
ATOM 1416 N N . VAL A 1 229 ? 5.36021 -2.46731 46.46320 1.000 35.78106 208 VAL A N 1
ATOM 1417 C CA . VAL A 1 229 ? 4.49034 -3.63448 46.53564 1.000 39.38071 208 VAL A CA 1
ATOM 1418 C C . VAL A 1 229 ? 4.57156 -4.31773 47.90136 1.000 35.67797 208 VAL A C 1
ATOM 1419 O O . VAL A 1 229 ? 3.54954 -4.59809 48.52414 1.000 35.39599 208 VAL A O 1
ATOM 1423 N N . ARG A 1 230 ? 5.77727 -4.62858 48.36200 1.000 32.62403 209 ARG A N 1
ATOM 1424 C CA . ARG A 1 230 ? 5.95073 -5.20028 49.69041 1.000 36.02447 209 ARG A CA 1
ATOM 1425 C C . ARG A 1 230 ? 6.22825 -4.08362 50.69740 1.000 38.43034 209 ARG A C 1
ATOM 1426 O O . ARG A 1 230 ? 6.69800 -2.99477 50.34660 1.000 32.83399 209 ARG A O 1
ATOM 1434 N N . GLY A 1 231 ? 5.97601 -4.38588 51.95992 1.000 38.04076 210 GLY A N 1
ATOM 1435 C CA . GLY A 1 231 ? 6.02930 -3.37538 53.00929 1.000 35.01260 210 GLY A CA 1
ATOM 1436 C C . GLY A 1 231 ? 4.68739 -2.69688 53.17545 1.000 34.86665 210 GLY A C 1
ATOM 1437 O O . GLY A 1 231 ? 3.93071 -2.51877 52.22588 1.000 35.04270 210 GLY A O 1
ATOM 1438 N N . THR A 1 232 ? 4.37158 -2.32308 54.42606 1.000 35.13299 211 THR A N 1
ATOM 1439 C CA . THR A 1 232 ? 3.06164 -1.72546 54.66725 1.000 34.99572 211 THR A CA 1
ATOM 1440 C C . THR A 1 232 ? 2.92759 -0.38518 53.96432 1.000 36.67066 211 THR A C 1
ATOM 1441 O O . THR A 1 232 ? 1.80568 0.02915 53.65273 1.000 39.62265 211 THR A O 1
ATOM 1445 N N . ARG A 1 233 ? 4.04905 0.29732 53.70932 1.000 33.06038 212 ARG A N 1
ATOM 1446 C CA . ARG A 1 233 ? 4.06658 1.54730 52.96350 1.000 38.62914 212 ARG A CA 1
ATOM 1447 C C . ARG A 1 233 ? 4.76407 1.38798 51.62357 1.000 37.64632 212 ARG A C 1
ATOM 1448 O O . ARG A 1 233 ? 5.17030 2.38495 51.01823 1.000 33.95014 212 ARG A O 1
ATOM 1456 N N . GLY A 1 234 ? 4.93651 0.14812 51.16578 1.000 33.95224 213 GLY A N 1
ATOM 1457 C CA . GLY A 1 234 ? 5.55538 -0.09244 49.88009 1.000 34.39460 213 GLY A CA 1
ATOM 1458 C C . GLY A 1 234 ? 7.05370 0.02004 49.87337 1.000 33.33699 213 GLY A C 1
ATOM 1459 O O . GLY A 1 234 ? 7.64782 0.15405 48.80427 1.000 33.61342 213 GLY A O 1
ATOM 1460 N N . GLN A 1 235 ? 7.69911 -0.06991 51.02560 1.000 33.55333 214 GLN A N 1
ATOM 1461 C CA . GLN A 1 235 ? 9.12629 0.21124 51.07151 1.000 34.96909 214 GLN A CA 1
ATOM 1462 C C . GLN A 1 235 ? 10.00169 -0.96422 50.67630 1.000 36.32478 214 GLN A C 1
ATOM 1463 O O . GLN A 1 235 ? 11.23006 -0.81158 50.68992 1.000 36.24241 214 GLN A O 1
ATOM 1469 N N . GLY A 1 236 ? 9.42329 -2.09925 50.29664 1.000 34.04923 215 GLY A N 1
ATOM 1470 C CA . GLY A 1 236 ? 10.18236 -3.24820 49.84303 1.000 37.24256 215 GLY A CA 1
ATOM 1471 C C . GLY A 1 236 ? 10.23186 -4.36497 50.87880 1.000 35.78990 215 GLY A C 1
ATOM 1472 O O . GLY A 1 236 ? 9.88804 -4.20093 52.04904 1.000 35.15981 215 GLY A O 1
ATOM 1473 N N . LEU A 1 237 ? 10.66020 -5.53495 50.40278 1.000 38.78564 216 LEU A N 1
ATOM 1474 C CA . LEU A 1 237 ? 10.69788 -6.71891 51.25686 1.000 37.13930 216 LEU A CA 1
ATOM 1475 C C . LEU A 1 237 ? 11.78114 -6.59956 52.32705 1.000 36.20135 216 LEU A C 1
ATOM 1476 O O . LEU A 1 237 ? 11.56427 -6.98575 53.48451 1.000 37.55705 216 LEU A O 1
ATOM 1481 N N . LEU A 1 238 ? 12.95329 -6.07106 51.95840 1.000 36.16239 217 LEU A N 1
ATOM 1482 C CA . LEU A 1 238 ? 14.02051 -5.82408 52.92972 1.000 36.53952 217 LEU A CA 1
ATOM 1483 C C . LEU A 1 238 ? 13.52891 -4.96112 54.08058 1.000 38.92539 217 LEU A C 1
ATOM 1484 O O . LEU A 1 238 ? 13.77991 -5.25531 55.25349 1.000 37.57866 217 LEU A O 1
ATOM 1489 N N . HIS A 1 239 ? 12.86834 -3.85323 53.75945 1.000 37.26357 218 HIS A N 1
ATOM 1490 C CA . HIS A 1 239 ? 12.29636 -3.03610 54.81453 1.000 37.45202 218 HIS A CA 1
ATOM 1491 C C . HIS A 1 239 ? 11.28361 -3.82851 55.63785 1.000 37.80580 218 HIS A C 1
ATOM 1492 O O . HIS A 1 239 ? 11.29554 -3.78467 56.87443 1.000 39.25115 218 HIS A O 1
ATOM 1499 N N . GLU A 1 240 ? 10.39613 -4.56048 54.96133 1.000 34.39449 219 GLU A N 1
ATOM 1500 C CA . GLU A 1 240 ? 9.33233 -5.29807 55.64318 1.000 39.22966 219 GLU A CA 1
ATOM 1501 C C . GLU A 1 240 ? 9.87665 -6.31956 56.65286 1.000 38.02196 219 GLU A C 1
ATOM 1502 O O . GLU A 1 240 ? 9.24932 -6.56546 57.68712 1.000 38.40012 219 GLU A O 1
ATOM 1508 N N . VAL A 1 241 ? 11.00217 -6.97003 56.35258 1.000 36.90523 220 VAL A N 1
ATOM 1509 C CA . VAL A 1 241 ? 11.53424 -7.98260 57.26526 1.000 37.72881 220 VAL A CA 1
ATOM 1510 C C . VAL A 1 241 ? 12.51012 -7.37057 58.26246 1.000 40.81636 220 VAL A C 1
ATOM 1511 O O . VAL A 1 241 ? 13.13496 -8.09303 59.04894 1.000 40.19281 220 VAL A O 1
ATOM 1515 N N . GLY A 1 242 ? 12.65681 -6.04515 58.25133 1.000 40.42971 221 GLY A N 1
ATOM 1516 C CA . GLY A 1 242 ? 13.45884 -5.41248 59.27741 1.000 37.56735 221 GLY A CA 1
ATOM 1517 C C . GLY A 1 242 ? 14.94504 -5.41734 59.01445 1.000 38.94931 221 GLY A C 1
ATOM 1518 O O . GLY A 1 242 ? 15.73258 -5.31589 59.95970 1.000 41.74433 221 GLY A O 1
ATOM 1519 N N . LEU A 1 243 ? 15.35820 -5.56739 57.76577 1.000 38.43705 222 LEU A N 1
ATOM 1520 C CA . LEU A 1 243 ? 16.76368 -5.58129 57.39301 1.000 41.23881 222 LEU A CA 1
ATOM 1521 C C . LEU A 1 243 ? 17.22032 -4.28492 56.72714 1.000 41.30706 222 LEU A C 1
ATOM 1522 O O . LEU A 1 243 ? 18.34688 -4.22810 56.22691 1.000 42.39753 222 LEU A O 1
ATOM 1527 N N . ALA A 1 244 ? 16.36477 -3.26681 56.65672 1.000 42.11659 223 ALA A N 1
ATOM 1528 C CA . ALA A 1 244 ? 16.76986 -2.01032 56.03984 1.000 39.73617 223 ALA A CA 1
ATOM 1529 C C . ALA A 1 244 ? 17.96542 -1.41696 56.77271 1.000 40.90341 223 ALA A C 1
ATOM 1530 O O . ALA A 1 244 ? 18.03517 -1.44566 58.00502 1.000 36.14291 223 ALA A O 1
ATOM 1532 N N . GLY A 1 245 ? 18.94155 -0.94537 56.00218 1.000 38.24434 224 GLY A N 1
ATOM 1533 C CA . GLY A 1 245 ? 20.07455 -0.21836 56.54515 1.000 40.48820 224 GLY A CA 1
ATOM 1534 C C . GLY A 1 245 ? 21.21693 -1.05994 57.07195 1.000 43.32917 224 GLY A C 1
ATOM 1535 O O . GLY A 1 245 ? 22.14772 -0.50253 57.66747 1.000 45.13923 224 GLY A O 1
ATOM 1536 N N . ALA A 1 246 ? 21.17057 -2.37828 56.89046 1.000 45.70535 225 ALA A N 1
ATOM 1537 C CA . ALA A 1 246 ? 22.21709 -3.24595 57.40442 1.000 45.94755 225 ALA A CA 1
ATOM 1538 C C . ALA A 1 246 ? 23.55605 -2.95873 56.72313 1.000 45.44571 225 ALA A C 1
ATOM 1539 O O . ALA A 1 246 ? 23.60278 -2.61420 55.54054 1.000 42.44267 225 ALA A O 1
ATOM 1541 N N . PRO A 1 247 ? 24.66433 -3.08370 57.45813 1.000 47.04947 226 PRO A N 1
ATOM 1542 C CA . PRO A 1 247 ? 25.97604 -2.82374 56.85377 1.000 45.66474 226 PRO A CA 1
ATOM 1543 C C . PRO A 1 247 ? 26.38242 -3.85067 55.81793 1.000 47.92496 226 PRO A C 1
ATOM 1544 O O . PRO A 1 247 ? 27.32834 -3.59645 55.06955 1.000 49.19141 226 PRO A O 1
ATOM 1548 N N . ASP A 1 248 ? 25.73513 -5.01417 55.77090 1.000 47.07519 227 ASP A N 1
ATOM 1549 C CA . ASP A 1 248 ? 26.15887 -6.09854 54.89462 1.000 46.12804 227 ASP A CA 1
ATOM 1550 C C . ASP A 1 248 ? 25.08568 -6.47402 53.87956 1.000 44.19164 227 ASP A C 1
ATOM 1551 O O . ASP A 1 248 ? 25.07918 -7.59907 53.37296 1.000 41.20446 227 ASP A O 1
ATOM 1556 N N . ILE A 1 249 ? 24.18532 -5.54505 53.56529 1.000 47.20663 228 ILE A N 1
ATOM 1557 C CA . ILE A 1 249 ? 23.14735 -5.73377 52.55986 1.000 42.21188 228 ILE A CA 1
ATOM 1558 C C . ILE A 1 249 ? 23.25194 -4.59983 51.54464 1.000 44.02953 228 ILE A C 1
ATOM 1559 O O . ILE A 1 249 ? 23.26627 -3.41658 51.91587 1.000 41.86253 228 ILE A O 1
ATOM 1564 N N . VAL A 1 250 ? 23.34814 -4.96383 50.26673 1.000 40.78116 229 VAL A N 1
ATOM 1565 C CA . VAL A 1 250 ? 23.24138 -4.02483 49.16311 1.000 39.18060 229 VAL A CA 1
ATOM 1566 C C . VAL A 1 250 ? 21.94758 -4.33512 48.42513 1.000 41.26916 229 VAL A C 1
ATOM 1567 O O . VAL A 1 250 ? 21.57196 -5.50545 48.25974 1.000 37.92379 229 VAL A O 1
ATOM 1571 N N . MET A 1 251 ? 21.24175 -3.28756 48.03261 1.000 39.43225 230 MET A N 1
ATOM 1572 C CA . MET A 1 251 ? 19.94373 -3.40885 47.39909 1.000 39.16663 230 MET A CA 1
ATOM 1573 C C . MET A 1 251 ? 19.99095 -2.76399 46.02751 1.000 41.07775 230 MET A C 1
ATOM 1574 O O . MET A 1 251 ? 20.56484 -1.67959 45.86483 1.000 41.82964 230 MET A O 1
ATOM 1579 N N . THR A 1 252 ? 19.38354 -3.42338 45.04401 1.000 37.86215 231 THR A N 1
ATOM 1580 C CA . THR A 1 252 ? 19.11653 -2.80086 43.75321 1.000 39.69975 231 THR A CA 1
ATOM 1581 C C . THR A 1 252 ? 17.61606 -2.76020 43.48258 1.000 37.14999 231 THR A C 1
ATOM 1582 O O . THR A 1 252 ? 16.84060 -3.58046 43.99617 1.000 35.77902 231 THR A O 1
ATOM 1586 N N . THR A 1 253 ? 17.21305 -1.77119 42.68705 1.000 34.67410 232 THR A N 1
ATOM 1587 C CA . THR A 1 253 ? 15.81706 -1.63410 42.29776 1.000 33.31225 232 THR A CA 1
ATOM 1588 C C . THR A 1 253 ? 15.74272 -0.87668 40.98514 1.000 33.96497 232 THR A C 1
ATOM 1589 O O . THR A 1 253 ? 16.75224 -0.40067 40.45648 1.000 34.53460 232 THR A O 1
ATOM 1593 N N . THR A 1 254 ? 14.52984 -0.80017 40.44975 1.000 35.84662 233 THR A N 1
ATOM 1594 C CA . THR A 1 254 ? 14.23896 -0.05375 39.23691 1.000 33.42150 233 THR A CA 1
ATOM 1595 C C . THR A 1 254 ? 13.26019 1.04638 39.58476 1.000 32.46940 233 THR A C 1
ATOM 1596 O O . THR A 1 254 ? 12.56889 0.99034 40.60914 1.000 29.51864 233 THR A O 1
ATOM 1600 N N . LEU A 1 255 ? 13.23865 2.06198 38.72247 1.000 36.10281 234 LEU A N 1
ATOM 1601 C CA . LEU A 1 255 ? 12.33512 3.20083 38.83056 1.000 30.82551 234 LEU A CA 1
ATOM 1602 C C . LEU A 1 255 ? 11.21176 3.11384 37.81584 1.000 35.24750 234 LEU A C 1
ATOM 1603 O O . LEU A 1 255 ? 10.38716 4.03640 37.72437 1.000 34.84480 234 LEU A O 1
ATOM 1608 N N . SER A 1 256 ? 11.16934 2.01857 37.05142 1.000 32.51744 235 SER A N 1
ATOM 1609 C CA . SER A 1 256 ? 10.30264 1.86984 35.89582 1.000 37.58305 235 SER A CA 1
ATOM 1610 C C . SER A 1 256 ? 9.09738 1.00465 36.18032 1.000 35.39062 235 SER A C 1
ATOM 1611 O O . SER A 1 256 ? 8.27334 0.81442 35.29082 1.000 39.21177 235 SER A O 1
ATOM 1614 N N . LYS A 1 257 ? 8.98745 0.44821 37.37800 1.000 33.20317 236 LYS A N 1
ATOM 1615 C CA . LYS A 1 257 ? 7.80569 -0.33819 37.66776 1.000 34.94445 236 LYS A CA 1
ATOM 1616 C C . LYS A 1 257 ? 6.86948 0.46492 38.55216 1.000 31.37360 236 LYS A C 1
ATOM 1617 O O . LYS A 1 257 ? 6.03363 1.19364 38.02699 1.000 33.86231 236 LYS A O 1
ATOM 1623 N N . ALA A 1 258 ? 6.97646 0.34271 39.87097 1.000 29.82682 237 ALA A N 1
ATOM 1624 C CA . ALA A 1 258 ? 6.10704 1.13608 40.73492 1.000 32.81238 237 ALA A CA 1
ATOM 1625 C C . ALA A 1 258 ? 6.29554 2.62838 40.48263 1.000 32.89218 237 ALA A C 1
ATOM 1626 O O . ALA A 1 258 ? 5.31451 3.37212 40.36476 1.000 33.86648 237 ALA A O 1
ATOM 1628 N N . LEU A 1 259 ? 7.53536 3.07471 40.30554 1.000 30.29631 238 LEU A N 1
ATOM 1629 C CA . LEU A 1 259 ? 7.79671 4.50773 40.21655 1.000 33.88170 238 LEU A CA 1
ATOM 1630 C C . LEU A 1 259 ? 7.61883 5.06425 38.80905 1.000 33.15581 238 LEU A C 1
ATOM 1631 O O . LEU A 1 259 ? 8.10447 6.16375 38.53211 1.000 36.86208 238 LEU A O 1
ATOM 1636 N N . GLY A 1 260 ? 7.01970 4.29257 37.90323 1.000 35.93021 239 GLY A N 1
ATOM 1637 C CA . GLY A 1 260 ? 6.45008 4.81521 36.67672 1.000 32.08106 239 GLY A CA 1
ATOM 1638 C C . GLY A 1 260 ? 7.41184 5.51386 35.75033 1.000 34.92074 239 GLY A C 1
ATOM 1639 O O . GLY A 1 260 ? 6.97595 6.29922 34.90494 1.000 37.01231 239 GLY A O 1
ATOM 1640 N N . SER A 1 261 ? 8.71072 5.25848 35.87061 1.000 35.55842 240 SER A N 1
ATOM 1641 C CA . SER A 1 261 ? 9.64362 6.11831 35.16187 1.000 35.93936 240 SER A CA 1
ATOM 1642 C C . SER A 1 261 ? 10.67484 5.31805 34.38830 1.000 33.77533 240 SER A C 1
ATOM 1643 O O . SER A 1 261 ? 10.34913 4.28576 33.80981 1.000 38.19884 240 SER A O 1
ATOM 1646 N N . GLN A 1 262 ? 11.90804 5.81285 34.34817 1.000 33.43778 241 GLN A N 1
ATOM 1647 C CA . GLN A 1 262 ? 13.05110 5.08906 33.82482 1.000 34.41416 241 GLN A CA 1
ATOM 1648 C C . GLN A 1 262 ? 14.19121 5.24090 34.81610 1.000 33.69803 241 GLN A C 1
ATOM 1649 O O . GLN A 1 262 ? 14.34758 6.29006 35.44411 1.000 35.14901 241 GLN A O 1
ATOM 1655 N N . GLY A 1 263 ? 15.01100 4.20035 34.91085 1.000 34.10673 242 GLY A N 1
ATOM 1656 C CA . GLY A 1 263 ? 16.18471 4.19906 35.76241 1.000 35.66340 242 GLY A CA 1
ATOM 1657 C C . GLY A 1 263 ? 16.33312 2.99337 36.69057 1.000 34.93333 242 GLY A C 1
ATOM 1658 O O . GLY A 1 263 ? 15.39045 2.21195 36.89237 1.000 29.37881 242 GLY A O 1
ATOM 1659 N N . GLY A 1 264 ? 17.55741 2.81374 37.20602 1.000 32.84044 243 GLY A N 1
ATOM 1660 C CA . GLY A 1 264 ? 17.82931 1.89150 38.28596 1.000 33.20416 243 GLY A CA 1
ATOM 1661 C C . GLY A 1 264 ? 18.44566 2.62019 39.47832 1.000 34.25006 243 GLY A C 1
ATOM 1662 O O . GLY A 1 264 ? 18.86446 3.77733 39.38037 1.000 30.28851 243 GLY A O 1
ATOM 1663 N N . ALA A 1 265 ? 18.52024 1.91409 40.60637 1.000 30.91318 244 ALA A N 1
ATOM 1664 C CA . ALA A 1 265 ? 19.16524 2.45520 41.79683 1.000 34.56059 244 ALA A CA 1
ATOM 1665 C C . ALA A 1 265 ? 19.81950 1.32721 42.59133 1.000 36.33134 244 ALA A C 1
ATOM 1666 O O . ALA A 1 265 ? 19.25830 0.23447 42.73013 1.000 34.23455 244 ALA A O 1
ATOM 1668 N N . VAL A 1 266 ? 21.01774 1.60099 43.09807 1.000 35.37054 245 VAL A N 1
ATOM 1669 C CA . VAL A 1 266 ? 21.71014 0.73124 44.04061 1.000 34.57726 245 VAL A CA 1
ATOM 1670 C C . VAL A 1 266 ? 21.79172 1.47049 45.36918 1.000 36.91313 245 VAL A C 1
ATOM 1671 O O . VAL A 1 266 ? 22.17000 2.64745 45.40045 1.000 37.20809 245 VAL A O 1
ATOM 1675 N N . LEU A 1 267 ? 21.46198 0.78155 46.46556 1.000 36.39170 246 LEU A N 1
ATOM 1676 C CA . LEU A 1 267 ? 21.44637 1.39815 47.78585 1.000 37.85498 246 LEU A CA 1
ATOM 1677 C C . LEU A 1 267 ? 22.18588 0.51779 48.78093 1.000 40.43392 246 LEU A C 1
ATOM 1678 O O . LEU A 1 267 ? 22.17375 -0.71491 48.68344 1.000 40.71336 246 LEU A O 1
ATOM 1683 N N . GLY A 1 268 ? 22.82784 1.17243 49.74579 1.000 43.15426 247 GLY A N 1
ATOM 1684 C CA . GLY A 1 268 ? 23.55126 0.50375 50.79503 1.000 40.38355 247 GLY A CA 1
ATOM 1685 C C . GLY A 1 268 ? 24.41356 1.49747 51.54833 1.000 45.04952 247 GLY A C 1
ATOM 1686 O O . GLY A 1 268 ? 24.16872 2.71463 51.52909 1.000 38.09968 247 GLY A O 1
ATOM 1687 N N . PRO A 1 269 ? 25.44624 0.99078 52.22602 1.000 43.33693 248 PRO A N 1
ATOM 1688 C CA . PRO A 1 269 ? 26.34623 1.86959 52.98998 1.000 44.40047 248 PRO A CA 1
ATOM 1689 C C . PRO A 1 269 ? 27.06728 2.87191 52.09606 1.000 41.67443 248 PRO A C 1
ATOM 1690 O O . PRO A 1 269 ? 27.20220 2.68677 50.88616 1.000 39.43118 248 PRO A O 1
ATOM 1694 N N . GLU A 1 270 ? 27.50929 3.97478 52.71324 1.000 42.51440 249 GLU A N 1
ATOM 1695 C CA . GLU A 1 270 ? 28.12714 5.05384 51.93773 1.000 43.03453 249 GLU A CA 1
ATOM 1696 C C . GLU A 1 270 ? 29.32747 4.57097 51.13185 1.000 38.98682 249 GLU A C 1
ATOM 1697 O O . GLU A 1 270 ? 29.52070 5.00178 49.99045 1.000 39.20914 249 GLU A O 1
ATOM 1703 N N . ALA A 1 271 ? 30.11419 3.64017 51.68572 1.000 40.42356 250 ALA A N 1
ATOM 1704 C CA . ALA A 1 271 ? 31.28190 3.12108 50.97662 1.000 40.79633 250 ALA A CA 1
ATOM 1705 C C . ALA A 1 271 ? 30.89387 2.40079 49.68393 1.000 40.15045 250 ALA A C 1
ATOM 1706 O O . ALA A 1 271 ? 31.72317 2.27416 48.77237 1.000 39.91004 250 ALA A O 1
ATOM 1708 N N . VAL A 1 272 ? 29.67067 1.86876 49.60911 1.000 38.40496 251 VAL A N 1
ATOM 1709 C CA . VAL A 1 272 ? 29.22572 1.19409 48.38960 1.000 38.56326 251 VAL A CA 1
ATOM 1710 C C . VAL A 1 272 ? 28.97348 2.20817 47.27184 1.000 38.65904 251 VAL A C 1
ATOM 1711 O O . VAL A 1 272 ? 29.38803 2.00953 46.11960 1.000 34.80274 251 VAL A O 1
ATOM 1715 N N . ARG A 1 273 ? 28.27861 3.30448 47.58661 1.000 37.13190 252 ARG A N 1
ATOM 1716 C CA . ARG A 1 273 ? 28.07124 4.34770 46.58040 1.000 40.16551 252 ARG A CA 1
ATOM 1717 C C . ARG A 1 273 ? 29.40745 4.87779 46.07719 1.000 35.63494 252 ARG A C 1
ATOM 1718 O O . ARG A 1 273 ? 29.62372 5.01867 44.86368 1.000 30.38937 252 ARG A O 1
ATOM 1726 N N . ALA A 1 274 ? 30.32151 5.17337 47.00568 1.000 35.04195 253 ALA A N 1
ATOM 1727 C CA . ALA A 1 274 ? 31.62125 5.69537 46.60140 1.000 38.48107 253 ALA A CA 1
ATOM 1728 C C . ALA A 1 274 ? 32.38539 4.68656 45.76775 1.000 37.60834 253 ALA A C 1
ATOM 1729 O O . ALA A 1 274 ? 33.12300 5.07470 44.85377 1.000 39.23506 253 ALA A O 1
ATOM 1731 N N . HIS A 1 275 ? 32.17634 3.39001 46.01881 1.000 38.50024 254 HIS A N 1
ATOM 1732 C CA . HIS A 1 275 ? 32.88541 2.38679 45.23536 1.000 38.91703 254 HIS A CA 1
ATOM 1733 C C . HIS A 1 275 ? 32.31325 2.28599 43.82778 1.000 37.41185 254 HIS A C 1
ATOM 1734 O O . HIS A 1 275 ? 33.06486 2.14264 42.85968 1.000 37.62140 254 HIS A O 1
ATOM 1741 N N . LEU A 1 276 ? 30.98664 2.35195 43.69543 1.000 30.45827 255 LEU A N 1
ATOM 1742 C CA . LEU A 1 276 ? 30.37600 2.24351 42.38157 1.000 34.54209 255 LEU A CA 1
ATOM 1743 C C . LEU A 1 276 ? 30.73165 3.43002 41.49611 1.000 39.98908 255 LEU A C 1
ATOM 1744 O O . LEU A 1 276 ? 30.94832 3.26766 40.28341 1.000 38.34768 255 LEU A O 1
ATOM 1749 N N . ILE A 1 277 ? 30.74505 4.63872 42.07181 1.000 37.09279 256 ILE A N 1
ATOM 1750 C CA . ILE A 1 277 ? 31.18680 5.80680 41.33225 1.000 35.61878 256 ILE A CA 1
ATOM 1751 C C . ILE A 1 277 ? 32.60200 5.61660 40.83318 1.000 37.03296 256 ILE A C 1
ATOM 1752 O O . ILE A 1 277 ? 32.95467 6.07038 39.73698 1.000 37.42393 256 ILE A O 1
ATOM 1757 N N . ASP A 1 278 ? 33.43188 4.94065 41.62238 1.000 36.58012 257 ASP A N 1
ATOM 1758 C CA . ASP A 1 278 ? 34.84863 4.80644 41.32051 1.000 38.47072 257 ASP A CA 1
ATOM 1759 C C . ASP A 1 278 ? 35.14354 3.66333 40.35585 1.000 38.81820 257 ASP A C 1
ATOM 1760 O O . ASP A 1 278 ? 36.15171 3.72643 39.64170 1.000 39.43101 257 ASP A O 1
ATOM 1765 N N . THR A 1 279 ? 34.32732 2.59686 40.33618 1.000 36.31995 258 THR A N 1
ATOM 1766 C CA . THR A 1 279 ? 34.72457 1.42368 39.55399 1.000 38.11137 258 THR A CA 1
ATOM 1767 C C . THR A 1 279 ? 33.63040 0.80144 38.66964 1.000 38.98456 258 THR A C 1
ATOM 1768 O O . THR A 1 279 ? 33.96296 0.09854 37.71302 1.000 42.65953 258 THR A O 1
ATOM 1772 N N . ALA A 1 280 ? 32.34314 0.96830 38.98264 1.000 37.88438 259 ALA A N 1
ATOM 1773 C CA . ALA A 1 280 ? 31.30067 0.28781 38.20916 1.000 33.52479 259 ALA A CA 1
ATOM 1774 C C . ALA A 1 280 ? 31.23343 0.86087 36.79826 1.000 36.73187 259 ALA A C 1
ATOM 1775 O O . ALA A 1 280 ? 30.92641 2.04693 36.61380 1.000 36.34597 259 ALA A O 1
ATOM 1777 N N . ARG A 1 281 ? 31.53160 0.01860 35.80470 1.000 32.82895 260 ARG A N 1
ATOM 1778 C CA . ARG A 1 281 ? 31.69134 0.48689 34.42785 1.000 37.23860 260 ARG A CA 1
ATOM 1779 C C . ARG A 1 281 ? 30.36657 0.90328 33.80036 1.000 38.14289 260 ARG A C 1
ATOM 1780 O O . ARG A 1 281 ? 30.31815 1.88901 33.05279 1.000 39.84387 260 ARG A O 1
ATOM 1788 N N . SER A 1 282 ? 29.27876 0.18462 34.10375 1.000 35.81382 261 SER A N 1
ATOM 1789 C CA . SER A 1 282 ? 27.95720 0.57398 33.62916 1.000 37.01399 261 SER A CA 1
ATOM 1790 C C . SER A 1 282 ? 27.40853 1.81364 34.36080 1.000 38.10358 261 SER A C 1
ATOM 1791 O O . SER A 1 282 ? 26.28585 2.25224 34.06837 1.000 32.85967 261 SER A O 1
ATOM 1794 N N . PHE A 1 283 ? 28.16290 2.37328 35.30665 1.000 34.84399 262 PHE A N 1
ATOM 1795 C CA . PHE A 1 283 ? 27.84846 3.68676 35.83597 1.000 39.04985 262 PHE A CA 1
ATOM 1796 C C . PHE A 1 283 ? 28.69526 4.77003 35.18230 1.000 39.74474 262 PHE A C 1
ATOM 1797 O O . PHE A 1 283 ? 28.14881 5.71432 34.61124 1.000 33.45623 262 PHE A O 1
ATOM 1805 N N . ILE A 1 284 ? 30.02116 4.58739 35.20973 1.000 37.21942 263 ILE A N 1
ATOM 1806 C CA . ILE A 1 284 ? 30.96365 5.56163 34.67382 1.000 36.83208 263 ILE A CA 1
ATOM 1807 C C . ILE A 1 284 ? 30.75988 5.74858 33.17137 1.000 40.23367 263 ILE A C 1
ATOM 1808 O O . ILE A 1 284 ? 30.69559 6.87607 32.67195 1.000 35.32074 263 ILE A O 1
ATOM 1813 N N . PHE A 1 285 ? 30.67684 4.65240 32.41737 1.000 37.15226 264 PHE A N 1
ATOM 1814 C CA . PHE A 1 285 ? 30.67418 4.76317 30.96211 1.000 39.77310 264 PHE A CA 1
ATOM 1815 C C . PHE A 1 285 ? 29.27704 4.64167 30.34874 1.000 38.68761 264 PHE A C 1
ATOM 1816 O O . PHE A 1 285 ? 29.12938 4.10664 29.24448 1.000 40.38528 264 PHE A O 1
ATOM 1824 N N . ASP A 1 286 ? 28.25577 5.10893 31.05790 1.000 38.34230 265 ASP A N 1
ATOM 1825 C CA . ASP A 1 286 ? 26.92457 5.38489 30.53278 1.000 42.01484 265 ASP A CA 1
ATOM 1826 C C . ASP A 1 286 ? 26.61924 6.85811 30.81250 1.000 42.29917 265 ASP A C 1
ATOM 1827 O O . ASP A 1 286 ? 27.26891 7.50541 31.64005 1.000 39.38197 265 ASP A O 1
ATOM 1832 N N . THR A 1 287 ? 25.58438 7.38137 30.16313 1.000 47.99582 266 THR A N 1
ATOM 1833 C CA . THR A 1 287 ? 25.34408 8.81932 30.18686 1.000 48.54383 266 THR A CA 1
ATOM 1834 C C . THR A 1 287 ? 24.52819 9.29895 31.38234 1.000 48.09924 266 THR A C 1
ATOM 1835 O O . THR A 1 287 ? 24.41657 10.50805 31.60505 1.000 49.05550 266 THR A O 1
ATOM 1839 N N . GLY A 1 288 ? 23.97609 8.42290 32.18704 1.000 41.35473 267 GLY A N 1
ATOM 1840 C CA . GLY A 1 288 ? 23.35273 8.98476 33.37362 1.000 41.65342 267 GLY A CA 1
ATOM 1841 C C . GLY A 1 288 ? 21.95374 9.50320 33.14163 1.000 36.38051 267 GLY A C 1
ATOM 1842 O O . GLY A 1 288 ? 21.64249 10.11487 32.10862 1.000 35.23173 267 GLY A O 1
ATOM 1843 N N . LEU A 1 289 ? 21.11053 9.24291 34.13732 1.000 33.52577 268 LEU A N 1
ATOM 1844 C CA . LEU A 1 289 ? 19.66594 9.22769 33.95290 1.000 36.37106 268 LEU A CA 1
ATOM 1845 C C . LEU A 1 289 ? 19.13419 10.59724 33.54927 1.000 36.95309 268 LEU A C 1
ATOM 1846 O O . LEU A 1 289 ? 19.47161 11.61881 34.16135 1.000 29.59730 268 LEU A O 1
ATOM 1851 N N . ALA A 1 290 ? 18.28219 10.60466 32.53351 1.000 31.32160 269 ALA A N 1
ATOM 1852 C CA . ALA A 1 290 ? 17.71881 11.86121 32.06102 1.000 33.78937 269 ALA A CA 1
ATOM 1853 C C . ALA A 1 290 ? 16.97024 12.55760 33.19579 1.000 34.53253 269 ALA A C 1
ATOM 1854 O O . ALA A 1 290 ? 16.27332 11.89054 33.98037 1.000 33.19675 269 ALA A O 1
ATOM 1856 N N . PRO A 1 291 ? 17.08609 13.90091 33.31421 1.000 33.62248 270 PRO A N 1
ATOM 1857 C CA . PRO A 1 291 ? 16.32964 14.60883 34.35986 1.000 31.63244 270 PRO A CA 1
ATOM 1858 C C . PRO A 1 291 ? 14.84662 14.31368 34.32542 1.000 26.15205 270 PRO A C 1
ATOM 1859 O O . PRO A 1 291 ? 14.22876 14.14634 35.38258 1.000 24.97158 270 PRO A O 1
ATOM 1863 N N . ALA A 1 292 ? 14.25471 14.24256 33.13788 1.000 25.74905 271 ALA A N 1
ATOM 1864 C CA . ALA A 1 292 ? 12.81739 13.99439 33.05626 1.000 30.80733 271 ALA A CA 1
ATOM 1865 C C . ALA A 1 292 ? 12.43734 12.69786 33.76476 1.000 29.16022 271 ALA A C 1
ATOM 1866 O O . ALA A 1 292 ? 11.34581 12.59963 34.33614 1.000 27.58069 271 ALA A O 1
ATOM 1868 N N . ALA A 1 293 ? 13.30814 11.67415 33.69211 1.000 30.88826 272 ALA A N 1
ATOM 1869 C CA . ALA A 1 293 ? 13.06803 10.40745 34.37896 1.000 28.70259 272 ALA A CA 1
ATOM 1870 C C . ALA A 1 293 ? 13.25469 10.54115 35.88408 1.000 29.87715 272 ALA A C 1
ATOM 1871 O O . ALA A 1 293 ? 12.59017 9.84075 36.65624 1.000 29.97960 272 ALA A O 1
ATOM 1873 N N . VAL A 1 294 ? 14.23923 11.34025 36.31140 1.000 29.19026 273 VAL A N 1
ATOM 1874 C CA . VAL A 1 294 ? 14.45766 11.56004 37.74042 1.000 31.16652 273 VAL A CA 1
ATOM 1875 C C . VAL A 1 294 ? 13.31627 12.39267 38.32729 1.000 32.30956 273 VAL A C 1
ATOM 1876 O O . VAL A 1 294 ? 12.74478 12.04926 39.37113 1.000 32.35104 273 VAL A O 1
ATOM 1880 N N . GLY A 1 295 ? 12.93573 13.47199 37.64428 1.000 31.11817 274 GLY A N 1
ATOM 1881 C CA . GLY A 1 295 ? 11.78526 14.25152 38.09242 1.000 30.71255 274 GLY A CA 1
ATOM 1882 C C . GLY A 1 295 ? 10.51213 13.43044 38.13908 1.000 31.21585 274 GLY A C 1
ATOM 1883 O O . GLY A 1 295 ? 9.72564 13.53334 39.08620 1.000 26.58577 274 GLY A O 1
ATOM 1884 N N . ALA A 1 296 ? 10.27712 12.62514 37.09843 1.000 32.00139 275 ALA A N 1
ATOM 1885 C CA . ALA A 1 296 ? 9.13167 11.71524 37.09089 1.000 33.37824 275 ALA A CA 1
ATOM 1886 C C . ALA A 1 296 ? 9.14863 10.79150 38.30561 1.000 31.88194 275 ALA A C 1
ATOM 1887 O O . ALA A 1 296 ? 8.13395 10.63383 39.00171 1.000 27.95868 275 ALA A O 1
ATOM 1889 N N . ALA A 1 297 ? 10.30291 10.16130 38.55983 1.000 31.55105 276 ALA A N 1
ATOM 1890 C CA . ALA A 1 297 ? 10.45205 9.19435 39.64686 1.000 32.58095 276 ALA A CA 1
ATOM 1891 C C . ALA A 1 297 ? 10.39433 9.85524 41.01431 1.000 32.80260 276 ALA A C 1
ATOM 1892 O O . ALA A 1 297 ? 9.94051 9.23694 41.98130 1.000 29.18723 276 ALA A O 1
ATOM 1894 N N . SER A 1 298 ? 10.90552 11.08067 41.12344 1.000 32.16225 277 SER A N 1
ATOM 1895 C CA . SER A 1 298 ? 10.80665 11.79227 42.38557 1.000 32.44509 277 SER A CA 1
ATOM 1896 C C . SER A 1 298 ? 9.35762 12.16100 42.68449 1.000 34.63027 277 SER A C 1
ATOM 1897 O O . SER A 1 298 ? 8.92514 12.12019 43.84252 1.000 37.83234 277 SER A O 1
ATOM 1900 N N . ALA A 1 299 ? 8.60155 12.55101 41.65836 1.000 30.78136 278 ALA A N 1
ATOM 1901 C CA . ALA A 1 299 ? 7.17001 12.77490 41.84053 1.000 35.66365 278 ALA A CA 1
ATOM 1902 C C . ALA A 1 299 ? 6.43386 11.49281 42.23503 1.000 38.59071 278 ALA A C 1
ATOM 1903 O O . ALA A 1 299 ? 5.51646 11.52467 43.06302 1.000 38.57280 278 ALA A O 1
ATOM 1905 N N . ALA A 1 300 ? 6.77153 10.36062 41.61405 1.000 34.22210 279 ALA A N 1
ATOM 1906 C CA . ALA A 1 300 ? 6.06803 9.12229 41.96533 1.000 38.93898 279 ALA A CA 1
ATOM 1907 C C . ALA A 1 300 ? 6.37085 8.71537 43.40460 1.000 36.14416 279 ALA A C 1
ATOM 1908 O O . ALA A 1 300 ? 5.46660 8.33398 44.15615 1.000 34.86797 279 ALA A O 1
ATOM 1910 N N . LEU A 1 301 ? 7.63355 8.83762 43.81571 1.000 37.17506 280 LEU A N 1
ATOM 1911 C CA . LEU A 1 301 ? 8.00334 8.53176 45.19129 1.000 35.88718 280 LEU A CA 1
ATOM 1912 C C . LEU A 1 301 ? 7.27732 9.44067 46.17118 1.000 39.42720 280 LEU A C 1
ATOM 1913 O O . LEU A 1 301 ? 7.00423 9.03164 47.30809 1.000 41.35540 280 LEU A O 1
ATOM 1918 N N . ARG A 1 302 ? 6.98350 10.68759 45.77162 1.000 38.49815 281 ARG A N 1
ATOM 1919 C CA . ARG A 1 302 ? 6.17945 11.54947 46.63591 1.000 38.75535 281 ARG A CA 1
ATOM 1920 C C . ARG A 1 302 ? 4.74348 11.04646 46.75130 1.000 37.02339 281 ARG A C 1
ATOM 1921 O O . ARG A 1 302 ? 4.14952 11.08439 47.83481 1.000 37.78877 281 ARG A O 1
ATOM 1929 N N . VAL A 1 303 ? 4.14680 10.61162 45.64558 1.000 35.19494 282 VAL A N 1
ATOM 1930 C CA . VAL A 1 303 ? 2.76549 10.14722 45.72976 1.000 41.07642 282 VAL A CA 1
ATOM 1931 C C . VAL A 1 303 ? 2.67101 8.86270 46.55561 1.000 42.79129 282 VAL A C 1
ATOM 1932 O O . VAL A 1 303 ? 1.77554 8.71792 47.39793 1.000 41.80745 282 VAL A O 1
ATOM 1936 N N . LEU A 1 304 ? 3.58769 7.91463 46.33676 1.000 41.14761 283 LEU A N 1
ATOM 1937 C CA . LEU A 1 304 ? 3.59354 6.69474 47.14411 1.000 41.86023 283 LEU A CA 1
ATOM 1938 C C . LEU A 1 304 ? 3.78428 7.03194 48.62033 1.000 44.34267 283 LEU A C 1
ATOM 1939 O O . LEU A 1 304 ? 3.07664 6.51583 49.49128 1.000 41.03450 283 LEU A O 1
ATOM 1944 N N . ASP A 1 305 ? 4.74245 7.90961 48.91506 1.000 43.74113 284 ASP A N 1
ATOM 1945 C CA . ASP A 1 305 ? 4.97786 8.32976 50.28977 1.000 46.17509 284 ASP A CA 1
ATOM 1946 C C . ASP A 1 305 ? 3.70974 8.93703 50.89899 1.000 44.93954 284 ASP A C 1
ATOM 1947 O O . ASP A 1 305 ? 3.43123 8.76046 52.09318 1.000 45.09365 284 ASP A O 1
ATOM 1952 N N . ALA A 1 306 ? 2.92263 9.65030 50.09128 1.000 43.21439 285 ALA A N 1
ATOM 1953 C CA . ALA A 1 306 ? 1.68665 10.24526 50.58374 1.000 43.45255 285 ALA A CA 1
ATOM 1954 C C . ALA A 1 306 ? 0.51113 9.28022 50.54894 1.000 43.93509 285 ALA A C 1
ATOM 1955 O O . ALA A 1 306 ? -0.48192 9.52537 51.24377 1.000 41.82616 285 ALA A O 1
ATOM 1957 N N . GLU A 1 307 ? 0.58894 8.22439 49.72893 1.000 40.50290 286 GLU A N 1
ATOM 1958 C CA . GLU A 1 307 ? -0.49564 7.26287 49.53006 1.000 40.58785 286 GLU A CA 1
ATOM 1959 C C . GLU A 1 307 ? 0.00358 5.82587 49.72013 1.000 44.23669 286 GLU A C 1
ATOM 1960 O O . GLU A 1 307 ? 0.09105 5.04399 48.75823 1.000 42.13455 286 GLU A O 1
ATOM 1966 N N . PRO A 1 308 ? 0.31714 5.43138 50.95803 1.000 45.35581 287 PRO A N 1
ATOM 1967 C CA . PRO A 1 308 ? 0.81151 4.06221 51.17279 1.000 40.82541 287 PRO A CA 1
ATOM 1968 C C . PRO A 1 308 ? -0.23192 3.02167 50.82570 1.000 43.82180 287 PRO A C 1
ATOM 1969 O O . PRO A 1 308 ? 0.10183 1.84564 50.61864 1.000 44.26132 287 PRO A O 1
ATOM 1973 N N . GLN A 1 309 ? -1.49386 3.43118 50.75738 1.000 41.95558 288 GLN A N 1
ATOM 1974 C CA . GLN A 1 309 ? -2.56349 2.55472 50.32551 1.000 41.34836 288 GLN A CA 1
ATOM 1975 C C . GLN A 1 309 ? -2.36487 2.04983 48.89700 1.000 44.55726 288 GLN A C 1
ATOM 1976 O O . GLN A 1 309 ? -2.89907 0.98831 48.55517 1.000 44.73612 288 GLN A O 1
ATOM 1982 N N . ARG A 1 310 ? -1.60373 2.76632 48.05726 1.000 44.46273 289 ARG A N 1
ATOM 1983 C CA . ARG A 1 310 ? -1.35453 2.26734 46.70376 1.000 45.68940 289 ARG A CA 1
ATOM 1984 C C . ARG A 1 310 ? -0.63171 0.92900 46.74387 1.000 48.35636 289 ARG A C 1
ATOM 1985 O O . ARG A 1 310 ? -0.89072 0.05314 45.91028 1.000 46.19765 289 ARG A O 1
ATOM 1993 N N . ALA A 1 311 ? 0.28081 0.75357 47.70628 1.000 53.64676 290 ALA A N 1
ATOM 1994 C CA . ALA A 1 311 ? 0.98510 -0.51994 47.84090 1.000 52.01800 290 ALA A CA 1
ATOM 1995 C C . ALA A 1 311 ? 0.04315 -1.62648 48.29614 1.000 52.88619 290 ALA A C 1
ATOM 1996 O O . ALA A 1 311 ? 0.06160 -2.73293 47.75006 1.000 53.30035 290 ALA A O 1
ATOM 1998 N N . ARG A 1 312 ? -0.78178 -1.35668 49.30694 1.000 53.18639 291 ARG A N 1
ATOM 1999 C CA A ARG A 1 312 ? -1.69789 -2.38290 49.79053 0.444 44.94854 291 ARG A CA 1
ATOM 2000 C CA B ARG A 1 312 ? -1.71103 -2.37495 49.79633 0.556 46.01346 291 ARG A CA 1
ATOM 2001 C C . ARG A 1 312 ? -2.75849 -2.73164 48.75067 1.000 49.79296 291 ARG A C 1
ATOM 2002 O O . ARG A 1 312 ? -3.26510 -3.85713 48.73789 1.000 50.04799 291 ARG A O 1
ATOM 2017 N N . ALA A 1 313 ? -3.10296 -1.78774 47.87615 1.000 46.14530 292 ALA A N 1
ATOM 2018 C CA . ALA A 1 313 ? -4.15825 -2.01697 46.89449 1.000 44.50354 292 ALA A CA 1
ATOM 2019 C C . ALA A 1 313 ? -3.72014 -2.99356 45.80571 1.000 40.31672 292 ALA A C 1
ATOM 2020 O O . ALA A 1 313 ? -4.54489 -3.76042 45.28965 1.000 39.81648 292 ALA A O 1
ATOM 2022 N N . VAL A 1 314 ? -2.44595 -2.95045 45.40556 1.000 40.71431 293 VAL A N 1
ATOM 2023 C CA . VAL A 1 314 ? -1.99238 -3.84830 44.34613 1.000 41.50283 293 VAL A CA 1
ATOM 2024 C C . VAL A 1 314 ? -2.02428 -5.29888 44.82501 1.000 39.24353 293 VAL A C 1
ATOM 2025 O O . VAL A 1 314 ? -2.41063 -6.19544 44.06815 1.000 36.57120 293 VAL A O 1
ATOM 2029 N N . LEU A 1 315 ? -1.67663 -5.55044 46.09660 1.000 37.85615 294 LEU A N 1
ATOM 2030 C CA . LEU A 1 315 ? -1.80088 -6.90480 46.63448 1.000 38.95092 294 LEU A CA 1
ATOM 2031 C C . LEU A 1 315 ? -3.26189 -7.33131 46.73449 1.000 40.56526 294 LEU A C 1
ATOM 2032 O O . LEU A 1 315 ? -3.58782 -8.50512 46.49029 1.000 34.88997 294 LEU A O 1
ATOM 2037 N N . ASP A 1 316 ? -4.15582 -6.39243 47.07564 1.000 38.79724 295 ASP A N 1
ATOM 2038 C CA . ASP A 1 316 ? -5.57844 -6.70849 47.10481 1.000 37.15299 295 ASP A CA 1
ATOM 2039 C C . ASP A 1 316 ? -6.07144 -7.05691 45.70608 1.000 37.52039 295 ASP A C 1
ATOM 2040 O O . ASP A 1 316 ? -6.77239 -8.05680 45.51230 1.000 33.86937 295 ASP A O 1
ATOM 2045 N N . ARG A 1 317 ? -5.72677 -6.22974 44.71327 1.000 36.92358 296 ARG A N 1
ATOM 2046 C CA . ARG A 1 317 ? -6.17403 -6.51504 43.35187 1.000 38.75728 296 ARG A CA 1
ATOM 2047 C C . ARG A 1 317 ? -5.60311 -7.82030 42.84693 1.000 36.24871 296 ARG A C 1
ATOM 2048 O O . ARG A 1 317 ? -6.26732 -8.54600 42.10673 1.000 38.15684 296 ARG A O 1
ATOM 2056 N N . ALA A 1 318 ? -4.35784 -8.11694 43.21129 1.000 37.47837 297 ALA A N 1
ATOM 2057 C CA . ALA A 1 318 ? -3.75956 -9.38816 42.84998 1.000 35.81655 297 ALA A CA 1
ATOM 2058 C C . ALA A 1 318 ? -4.55442 -10.53771 43.44978 1.000 39.42196 297 ALA A C 1
ATOM 2059 O O . ALA A 1 318 ? -4.86619 -11.52317 42.76304 1.000 38.36279 297 ALA A O 1
ATOM 2061 N N . ALA A 1 319 ? -4.91147 -10.42034 44.73231 1.000 36.23510 298 ALA A N 1
ATOM 2062 C CA . ALA A 1 319 ? -5.70918 -11.47022 45.34719 1.000 39.98234 298 ALA A CA 1
ATOM 2063 C C . ALA A 1 319 ? -7.00516 -11.64423 44.57786 1.000 39.87455 298 ALA A C 1
ATOM 2064 O O . ALA A 1 319 ? -7.38810 -12.76733 44.21630 1.000 38.90453 298 ALA A O 1
ATOM 2066 N N . GLU A 1 320 ? -7.62412 -10.52150 44.22097 1.000 36.87737 299 GLU A N 1
ATOM 2067 C CA . GLU A 1 320 ? -8.85154 -10.53662 43.44298 1.000 38.98525 299 GLU A CA 1
ATOM 2068 C C . GLU A 1 320 ? -8.63400 -11.23502 42.10408 1.000 40.87749 299 GLU A C 1
ATOM 2069 O O . GLU A 1 320 ? -9.44830 -12.07391 41.69281 1.000 40.15694 299 GLU A O 1
ATOM 2075 N N . LEU A 1 321 ? -7.49979 -10.96019 41.44721 1.000 38.29046 300 LEU A N 1
ATOM 2076 C CA . LEU A 1 321 ? -7.19490 -11.63712 40.18802 1.000 39.90362 300 LEU A CA 1
ATOM 2077 C C . LEU A 1 321 ? -6.93943 -13.12643 40.39190 1.000 42.24441 300 LEU A C 1
ATOM 2078 O O . LEU A 1 321 ? -7.28972 -13.94066 39.52546 1.000 38.39910 300 LEU A O 1
ATOM 2083 N N . ALA A 1 322 ? -6.31341 -13.49151 41.51860 1.000 40.16866 301 ALA A N 1
ATOM 2084 C CA . ALA A 1 322 ? -6.02443 -14.89308 41.80846 1.000 46.82348 301 ALA A CA 1
ATOM 2085 C C . ALA A 1 322 ? -7.30744 -15.69973 41.94860 1.000 47.71497 301 ALA A C 1
ATOM 2086 O O . ALA A 1 322 ? -7.44544 -16.77969 41.36073 1.000 45.37922 301 ALA A O 1
ATOM 2088 N N . THR A 1 323 ? -8.25784 -15.18659 42.73307 1.000 42.43335 302 THR A N 1
ATOM 2089 C CA . THR A 1 323 ? -9.54341 -15.85456 42.88381 1.000 40.17152 302 THR A CA 1
ATOM 2090 C C . THR A 1 323 ? -10.20582 -16.05724 41.52956 1.000 42.88150 302 THR A C 1
ATOM 2091 O O . THR A 1 323 ? -10.73283 -17.13999 41.23192 1.000 40.00683 302 THR A O 1
ATOM 2095 N N . ILE A 1 324 ? -10.18101 -15.02215 40.69286 1.000 41.34665 303 ILE A N 1
ATOM 2096 C CA . ILE A 1 324 ? -10.73787 -15.13652 39.35183 1.000 43.93865 303 ILE A CA 1
ATOM 2097 C C . ILE A 1 324 ? -10.10719 -16.30643 38.60607 1.000 42.56458 303 ILE A C 1
ATOM 2098 O O . ILE A 1 324 ? -10.79908 -17.10908 37.97911 1.000 41.84077 303 ILE A O 1
ATOM 2103 N N . ALA A 1 325 ? -8.77981 -16.38152 38.61926 1.000 44.05637 304 ALA A N 1
ATOM 2104 C CA . ALA A 1 325 ? -8.04601 -17.30749 37.77415 1.000 45.39024 304 ALA A CA 1
ATOM 2105 C C . ALA A 1 325 ? -8.08001 -18.74645 38.26972 1.000 48.61546 304 ALA A C 1
ATOM 2106 O O . ALA A 1 325 ? -7.63972 -19.63846 37.53926 1.000 45.05041 304 ALA A O 1
ATOM 2108 N N . GLY A 1 326 ? -8.63853 -18.99663 39.45025 1.000 43.09476 305 GLY A N 1
ATOM 2109 C CA . GLY A 1 326 ? -8.58420 -20.31276 40.04100 1.000 47.94172 305 GLY A CA 1
ATOM 2110 C C . GLY A 1 326 ? -7.28186 -20.62872 40.74235 1.000 55.42472 305 GLY A C 1
ATOM 2111 O O . GLY A 1 326 ? -7.01464 -21.79773 41.02924 1.000 57.76643 305 GLY A O 1
ATOM 2112 N N . VAL A 1 327 ? -6.47494 -19.61749 41.05533 1.000 57.08341 306 VAL A N 1
ATOM 2113 C CA . VAL A 1 327 ? -5.24719 -19.80612 41.82366 1.000 56.80454 306 VAL A CA 1
ATOM 2114 C C . VAL A 1 327 ? -5.57708 -19.85628 43.30905 1.000 57.67390 306 VAL A C 1
ATOM 2115 O O . VAL A 1 327 ? -6.22714 -18.95423 43.85033 1.000 60.67923 306 VAL A O 1
ATOM 2119 N N . THR A 1 328 ? -5.09989 -20.89844 43.97732 1.000 60.18217 307 THR A N 1
ATOM 2120 C CA . THR A 1 328 ? -5.53593 -21.19732 45.33597 1.000 64.83367 307 THR A CA 1
ATOM 2121 C C . THR A 1 328 ? -4.80467 -20.39069 46.40574 1.000 64.67557 307 THR A C 1
ATOM 2122 O O . THR A 1 328 ? -5.40501 -20.05585 47.43428 1.000 64.11742 307 THR A O 1
ATOM 2126 N N . GLU A 1 329 ? -3.52495 -20.09072 46.21172 1.000 59.95390 308 GLU A N 1
ATOM 2127 C CA . GLU A 1 329 ? -2.74791 -19.40727 47.23292 1.000 59.94804 308 GLU A CA 1
ATOM 2128 C C . GLU A 1 329 ? -2.72931 -17.90260 46.96550 1.000 56.32899 308 GLU A C 1
ATOM 2129 O O . GLU A 1 329 ? -2.59630 -17.46031 45.81734 1.000 52.99226 308 GLU A O 1
ATOM 2135 N N . ALA A 1 330 ? -2.92367 -17.12387 48.02422 1.000 49.34980 309 ALA A N 1
ATOM 2136 C CA . ALA A 1 330 ? -2.98895 -15.67937 47.85966 1.000 52.50438 309 ALA A CA 1
ATOM 2137 C C . ALA A 1 330 ? -1.65161 -15.16337 47.32884 1.000 46.83961 309 ALA A C 1
ATOM 2138 O O . ALA A 1 330 ? -0.58648 -15.58089 47.80752 1.000 45.13053 309 ALA A O 1
ATOM 2140 N N . PRO A 1 331 ? -1.66280 -14.26476 46.34854 1.000 47.14280 310 PRO A N 1
ATOM 2141 C CA . PRO A 1 331 ? -0.39799 -13.77283 45.80103 1.000 43.45775 310 PRO A CA 1
ATOM 2142 C C . PRO A 1 331 ? 0.38487 -13.01210 46.85562 1.000 42.04208 310 PRO A C 1
ATOM 2143 O O . PRO A 1 331 ? -0.18084 -12.37696 47.74927 1.000 41.11786 310 PRO A O 1
ATOM 2147 N N . VAL A 1 332 ? 1.70459 -13.17578 46.80909 1.000 40.89584 311 VAL A N 1
ATOM 2148 C CA . VAL A 1 332 ? 2.60079 -12.38055 47.63108 1.000 39.45161 311 VAL A CA 1
ATOM 2149 C C . VAL A 1 332 ? 3.19483 -11.20665 46.86041 1.000 38.71112 311 VAL A C 1
ATOM 2150 O O . VAL A 1 332 ? 3.98351 -10.43897 47.42772 1.000 38.95570 311 VAL A O 1
ATOM 2154 N N . SER A 1 333 ? 2.88672 -11.07699 45.57059 1.000 39.59917 312 SER A N 1
ATOM 2155 C CA . SER A 1 333 ? 3.41814 -9.99431 44.74184 1.000 38.78040 312 SER A CA 1
ATOM 2156 C C . SER A 1 333 ? 2.30418 -9.51341 43.80976 1.000 36.79563 312 SER A C 1
ATOM 2157 O O . SER A 1 333 ? 1.14276 -9.90816 43.94545 1.000 36.98444 312 SER A O 1
ATOM 2160 N N . ALA A 1 334 ? 2.64509 -8.60820 42.88151 1.000 37.06232 313 ALA A N 1
ATOM 2161 C CA . ALA A 1 334 ? 1.63135 -7.98399 42.03445 1.000 32.76750 313 ALA A CA 1
ATOM 2162 C C . ALA A 1 334 ? 1.12035 -8.90488 40.93034 1.000 37.37261 313 ALA A C 1
ATOM 2163 O O . ALA A 1 334 ? -0.04570 -8.80471 40.54449 1.000 36.10657 313 ALA A O 1
ATOM 2165 N N . VAL A 1 335 ? 1.97068 -9.78469 40.39684 1.000 36.39210 314 VAL A N 1
ATOM 2166 C CA . VAL A 1 335 ? 1.68470 -10.52482 39.17114 1.000 38.75582 314 VAL A CA 1
ATOM 2167 C C . VAL A 1 335 ? 1.25134 -11.92988 39.53505 1.000 35.12999 314 VAL A C 1
ATOM 2168 O O . VAL A 1 335 ? 1.92552 -12.61254 40.31078 1.000 32.63513 314 VAL A O 1
ATOM 2172 N N . VAL A 1 336 ? 0.12099 -12.35379 38.99041 1.000 37.44076 315 VAL A N 1
ATOM 2173 C CA . VAL A 1 336 ? -0.42817 -13.68479 39.23788 1.000 38.30222 315 VAL A CA 1
ATOM 2174 C C . VAL A 1 336 ? -0.02124 -14.58877 38.08887 1.000 38.07857 315 VAL A C 1
ATOM 2175 O O . VAL A 1 336 ? -0.17737 -14.21853 36.91201 1.000 34.00316 315 VAL A O 1
ATOM 2179 N N . SER A 1 337 ? 0.52976 -15.76132 38.42722 1.000 37.38315 316 SER A N 1
ATOM 2180 C CA . SER A 1 337 ? 0.80321 -16.79518 37.43484 1.000 36.49412 316 SER A CA 1
ATOM 2181 C C . SER A 1 337 ? -0.38904 -17.74272 37.31430 1.000 38.14210 316 SER A C 1
ATOM 2182 O O . SER A 1 337 ? -0.97736 -18.15496 38.32102 1.000 36.93930 316 SER A O 1
ATOM 2185 N N . VAL A 1 338 ? -0.77929 -18.02254 36.07414 1.000 35.92311 317 VAL A N 1
ATOM 2186 C CA . VAL A 1 338 ? -1.87793 -18.91563 35.74875 1.000 39.81726 317 VAL A CA 1
ATOM 2187 C C . VAL A 1 338 ? -1.27878 -20.00047 34.86525 1.000 37.89592 317 VAL A C 1
ATOM 2188 O O . VAL A 1 338 ? -1.07187 -19.78635 33.66306 1.000 37.45572 317 VAL A O 1
ATOM 2192 N N . ILE A 1 339 ? -0.95648 -21.14469 35.46262 1.000 36.01161 318 ILE A N 1
ATOM 2193 C CA . ILE A 1 339 ? -0.21848 -22.19457 34.76236 1.000 39.55315 318 ILE A CA 1
ATOM 2194 C C . ILE A 1 339 ? -1.17134 -22.95944 33.86088 1.000 37.73276 318 ILE A C 1
ATOM 2195 O O . ILE A 1 339 ? -2.18304 -23.49815 34.33054 1.000 39.65491 318 ILE A O 1
ATOM 2200 N N . LEU A 1 340 ? -0.83407 -23.04070 32.57241 1.000 37.75614 319 LEU A N 1
ATOM 2201 C CA . LEU A 1 340 ? -1.61746 -23.81320 31.60904 1.000 41.62029 319 LEU A CA 1
ATOM 2202 C C . LEU A 1 340 ? -0.91750 -25.08504 31.11777 1.000 41.44363 319 LEU A C 1
ATOM 2203 O O . LEU A 1 340 ? -1.55906 -25.90898 30.45241 1.000 42.58750 319 LEU A O 1
ATOM 2208 N N . GLY A 1 341 ? 0.36198 -25.27428 31.43618 1.000 39.58337 320 GLY A N 1
ATOM 2209 C CA . GLY A 1 341 ? 1.07203 -26.51003 31.16931 1.000 42.65021 320 GLY A CA 1
ATOM 2210 C C . GLY A 1 341 ? 1.17464 -26.91472 29.71173 1.000 46.47783 320 GLY A C 1
ATOM 2211 O O . GLY A 1 341 ? 1.60855 -28.03585 29.39841 1.000 40.55994 320 GLY A O 1
ATOM 2212 N N . ASP A 1 342 ? 0.77517 -26.01052 28.80951 1.000 47.28501 321 ASP A N 1
ATOM 2213 C CA . ASP A 1 342 ? 0.73317 -26.29911 27.37914 1.000 47.56186 321 ASP A CA 1
ATOM 2214 C C . ASP A 1 342 ? 1.06655 -24.98824 26.68593 1.000 49.87174 321 ASP A C 1
ATOM 2215 O O . ASP A 1 342 ? 0.44214 -23.95737 26.99179 1.000 47.51693 321 ASP A O 1
ATOM 2220 N N . PRO A 1 343 ? 2.04004 -24.98486 25.79500 1.000 53.26002 322 PRO A N 1
ATOM 2221 C CA . PRO A 1 343 ? 2.44865 -23.72555 25.15433 1.000 52.08894 322 PRO A CA 1
ATOM 2222 C C . PRO A 1 343 ? 1.38691 -23.16107 24.22547 1.000 53.00593 322 PRO A C 1
ATOM 2223 O O . PRO A 1 343 ? 1.04894 -21.97558 24.29246 1.000 50.61380 322 PRO A O 1
ATOM 2227 N N . GLU A 1 344 ? 0.82941 -24.01790 23.37340 1.000 50.72624 323 GLU A N 1
ATOM 2228 C CA . GLU A 1 344 ? -0.15194 -23.55686 22.40120 1.000 52.10776 323 GLU A CA 1
ATOM 2229 C C . GLU A 1 344 ? -1.44026 -23.11570 23.08193 1.000 50.93276 323 GLU A C 1
ATOM 2230 O O . GLU A 1 344 ? -2.07330 -22.14955 22.64589 1.000 51.63100 323 GLU A O 1
ATOM 2236 N N . ILE A 1 345 ? -1.83976 -23.80513 24.15411 1.000 50.19217 324 ILE A N 1
ATOM 2237 C CA . ILE A 1 345 ? -3.00105 -23.37730 24.93234 1.000 47.42761 324 ILE A CA 1
ATOM 2238 C C . ILE A 1 345 ? -2.75531 -22.00002 25.55275 1.000 46.76501 324 ILE A C 1
ATOM 2239 O O . ILE A 1 345 ? -3.62651 -21.11681 25.52502 1.000 42.74288 324 ILE A O 1
ATOM 2244 N N . ALA A 1 346 ? -1.57149 -21.79692 26.13421 1.000 45.16343 325 ALA A N 1
ATOM 2245 C CA . ALA A 1 346 ? -1.26579 -20.49286 26.71826 1.000 46.40794 325 ALA A CA 1
ATOM 2246 C C . ALA A 1 346 ? -1.36421 -19.39961 25.66543 1.000 45.72234 325 ALA A C 1
ATOM 2247 O O . ALA A 1 346 ? -1.99982 -18.35804 25.88345 1.000 44.06402 325 ALA A O 1
ATOM 2249 N N . VAL A 1 347 ? -0.75806 -19.64266 24.50115 1.000 44.28740 326 VAL A N 1
ATOM 2250 C CA . VAL A 1 347 ? -0.80724 -18.69222 23.39370 1.000 46.61581 326 VAL A CA 1
ATOM 2251 C C . VAL A 1 347 ? -2.24468 -18.43778 22.96031 1.000 45.12750 326 VAL A C 1
ATOM 2252 O O . VAL A 1 347 ? -2.65720 -17.29604 22.74915 1.000 43.81551 326 VAL A O 1
ATOM 2256 N N . GLY A 1 348 ? -3.02639 -19.49557 22.81186 1.000 46.33672 327 GLY A N 1
ATOM 2257 C CA . GLY A 1 348 ? -4.41668 -19.30388 22.45486 1.000 43.30372 327 GLY A CA 1
ATOM 2258 C C . GLY A 1 348 ? -5.18664 -18.52973 23.50753 1.000 40.18101 327 GLY A C 1
ATOM 2259 O O . GLY A 1 348 ? -6.04716 -17.71623 23.17895 1.000 43.32537 327 GLY A O 1
ATOM 2260 N N . ALA A 1 349 ? -4.93813 -18.81935 24.78816 1.000 41.48375 328 ALA A N 1
ATOM 2261 C CA . ALA A 1 349 ? -5.68835 -18.14668 25.84192 1.000 39.69960 328 ALA A CA 1
ATOM 2262 C C . ALA A 1 349 ? -5.38630 -16.65273 25.86094 1.000 46.01463 328 ALA A C 1
ATOM 2263 O O . ALA A 1 349 ? -6.30010 -15.82398 25.96702 1.000 43.36832 328 ALA A O 1
ATOM 2265 N N . ALA A 1 350 ? -4.10651 -16.28933 25.76403 1.000 41.08666 329 ALA A N 1
ATOM 2266 C CA . ALA A 1 350 ? -3.75990 -14.87576 25.66637 1.000 46.17039 329 ALA A CA 1
ATOM 2267 C C . ALA A 1 350 ? -4.42755 -14.23390 24.45115 1.000 46.46298 329 ALA A C 1
ATOM 2268 O O . ALA A 1 350 ? -4.93555 -13.11071 24.54106 1.000 43.11960 329 ALA A O 1
ATOM 2270 N N . ALA A 1 351 ? -4.48499 -14.95442 23.31927 1.000 43.57779 330 ALA A N 1
ATOM 2271 C CA . ALA A 1 351 ? -5.11787 -14.39448 22.12607 1.000 44.87918 330 ALA A CA 1
ATOM 2272 C C . ALA A 1 351 ? -6.62206 -14.23170 22.32059 1.000 46.65737 330 ALA A C 1
ATOM 2273 O O . ALA A 1 351 ? -7.20209 -13.22332 21.89918 1.000 49.38788 330 ALA A O 1
ATOM 2275 N N . ALA A 1 352 ? -7.26683 -15.19886 22.97614 1.000 44.45838 331 ALA A N 1
ATOM 2276 C CA . ALA A 1 352 ? -8.69694 -15.08450 23.24263 1.000 47.05348 331 ALA A CA 1
ATOM 2277 C C . ALA A 1 352 ? -8.99470 -13.99067 24.26634 1.000 50.37732 331 ALA A C 1
ATOM 2278 O O . ALA A 1 352 ? -10.05814 -13.36390 24.20787 1.000 53.23706 331 ALA A O 1
ATOM 2280 N N . CYS A 1 353 ? -8.10579 -13.79280 25.24444 1.000 45.59250 332 CYS A N 1
ATOM 2281 C CA . CYS A 1 353 ? -8.23500 -12.65737 26.15282 1.000 45.97689 332 CYS A CA 1
ATOM 2282 C C . CYS A 1 353 ? -8.10071 -11.33475 25.39917 1.000 49.04322 332 CYS A C 1
ATOM 2283 O O . CYS A 1 353 ? -8.95099 -10.44479 25.52447 1.000 44.70592 332 CYS A O 1
ATOM 2286 N N . LEU A 1 354 ? -7.02685 -11.19336 24.61273 1.000 47.19955 333 LEU A N 1
ATOM 2287 C CA . LEU A 1 354 ? -6.78644 -9.95647 23.87513 1.000 47.58156 333 LEU A CA 1
ATOM 2288 C C . LEU A 1 354 ? -7.97183 -9.61115 22.99088 1.000 49.29995 333 LEU A C 1
ATOM 2289 O O . LEU A 1 354 ? -8.45149 -8.46899 22.98975 1.000 51.40187 333 LEU A O 1
ATOM 2294 N N . ASP A 1 355 ? -8.47554 -10.60128 22.25075 1.000 48.58894 334 ASP A N 1
ATOM 2295 C CA . ASP A 1 355 ? -9.60048 -10.38114 21.35165 1.000 53.03037 334 ASP A CA 1
ATOM 2296 C C . ASP A 1 355 ? -10.86419 -9.94296 22.08362 1.000 51.89704 334 ASP A C 1
ATOM 2297 O O . ASP A 1 355 ? -11.75172 -9.34956 21.46215 1.000 49.79574 334 ASP A O 1
ATOM 2302 N N . ARG A 1 356 ? -10.99179 -10.25715 23.36849 1.000 50.33153 335 ARG A N 1
ATOM 2303 C CA . ARG A 1 356 ? -12.13522 -9.81756 24.15037 1.000 49.43559 335 ARG A CA 1
ATOM 2304 C C . ARG A 1 356 ? -11.85978 -8.54757 24.94540 1.000 46.44892 335 ARG A C 1
ATOM 2305 O O . ARG A 1 356 ? -12.68191 -8.17551 25.78506 1.000 48.66174 335 ARG A O 1
ATOM 2313 N N . GLY A 1 357 ? -10.73629 -7.87356 24.69612 1.000 49.42983 336 GLY A N 1
ATOM 2314 C CA . GLY A 1 357 ? -10.43733 -6.58789 25.30372 1.000 48.06963 336 GLY A CA 1
ATOM 2315 C C . GLY A 1 357 ? -9.50204 -6.58683 26.50224 1.000 49.71341 336 GLY A C 1
ATOM 2316 O O . GLY A 1 357 ? -9.40306 -5.55142 27.17986 1.000 46.37392 336 GLY A O 1
ATOM 2317 N N . VAL A 1 358 ? -8.78498 -7.68520 26.76165 1.000 45.76439 337 VAL A N 1
ATOM 2318 C CA . VAL A 1 358 ? -7.93621 -7.84205 27.94247 1.000 43.72547 337 VAL A CA 1
ATOM 2319 C C . VAL A 1 358 ? -6.54190 -8.27215 27.49404 1.000 45.71842 337 VAL A C 1
ATOM 2320 O O . VAL A 1 358 ? -6.39936 -9.27999 26.79471 1.000 50.87762 337 VAL A O 1
ATOM 2324 N N . ARG A 1 359 ? -5.52149 -7.49737 27.85937 1.000 44.68216 338 ARG A N 1
ATOM 2325 C CA . ARG A 1 359 ? -4.12686 -7.83943 27.59033 1.000 43.42310 338 ARG A CA 1
ATOM 2326 C C . ARG A 1 359 ? -3.53249 -8.51968 28.81529 1.000 43.26155 338 ARG A C 1
ATOM 2327 O O . ARG A 1 359 ? -3.57399 -7.96862 29.91852 1.000 41.32079 338 ARG A O 1
ATOM 2329 N N . VAL A 1 360 ? -3.03410 -9.73629 28.63105 1.000 42.22169 339 VAL A N 1
ATOM 2330 C CA . VAL A 1 360 ? -2.42103 -10.50975 29.70359 1.000 41.43768 339 VAL A CA 1
ATOM 2331 C C . VAL A 1 360 ? -1.03498 -10.95443 29.24847 1.000 39.25493 339 VAL A C 1
ATOM 2332 O O . VAL A 1 360 ? -0.67319 -10.82063 28.07954 1.000 42.02560 339 VAL A O 1
ATOM 2336 N N . GLY A 1 361 ? -0.24280 -11.45405 30.19503 1.000 39.36149 340 GLY A N 1
ATOM 2337 C CA . GLY A 1 361 ? 1.09445 -11.94404 29.88797 1.000 40.90237 340 GLY A CA 1
ATOM 2338 C C . GLY A 1 361 ? 1.08315 -13.40782 29.47294 1.000 43.01519 340 GLY A C 1
ATOM 2339 O O . GLY A 1 361 ? 0.21061 -14.16588 29.86919 1.000 40.70172 340 GLY A O 1
ATOM 2340 N N . CYS A 1 362 ? 2.02592 -13.78171 28.60548 1.000 43.96692 341 CYS A N 1
ATOM 2341 C CA . CYS A 1 362 ? 2.08520 -15.13252 28.04302 1.000 44.32243 341 CYS A CA 1
ATOM 2342 C C . CYS A 1 362 ? 3.54259 -15.59182 28.00136 1.000 51.42455 341 CYS A C 1
ATOM 2343 O O . CYS A 1 362 ? 4.34308 -15.03625 27.23809 1.000 53.59862 341 CYS A O 1
ATOM 2346 N N . PHE A 1 363 ? 3.89223 -16.60669 28.79635 1.000 46.15422 342 PHE A N 1
ATOM 2347 C CA . PHE A 1 363 ? 5.27095 -17.08429 28.92569 1.000 47.94407 342 PHE A CA 1
ATOM 2348 C C . PHE A 1 363 ? 5.35272 -18.56628 28.58540 1.000 46.87175 342 PHE A C 1
ATOM 2349 O O . PHE A 1 363 ? 4.48622 -19.33587 29.00166 1.000 46.78115 342 PHE A O 1
ATOM 2357 N N . ARG A 1 364 ? 6.34652 -18.95619 27.78630 1.000 49.98540 343 ARG A N 1
ATOM 2358 C CA . ARG A 1 364 ? 6.58287 -20.34060 27.39183 1.000 49.56119 343 ARG A CA 1
ATOM 2359 C C . ARG A 1 364 ? 8.05656 -20.71002 27.53679 1.000 47.78328 343 ARG A C 1
ATOM 2360 O O . ARG A 1 364 ? 8.91588 -19.83158 27.63936 1.000 47.62234 343 ARG A O 1
ATOM 2368 N N . PRO A 1 365 ? 8.38131 -22.00297 27.59492 1.000 52.30302 344 PRO A N 1
ATOM 2369 C CA . PRO A 1 365 ? 9.80423 -22.41913 27.50624 1.000 51.30969 344 PRO A CA 1
ATOM 2370 C C . PRO A 1 365 ? 10.45271 -21.86895 26.24544 1.000 50.38208 344 PRO A C 1
ATOM 2371 O O . PRO A 1 365 ? 9.83027 -21.84685 25.17391 1.000 47.70854 344 PRO A O 1
ATOM 2375 N N . PRO A 1 366 ? 11.72146 -21.44976 26.30745 1.000 52.45672 345 PRO A N 1
ATOM 2376 C CA . PRO A 1 366 ? 12.66134 -21.61076 27.41246 1.000 48.97018 345 PRO A CA 1
ATOM 2377 C C . PRO A 1 366 ? 12.56886 -20.51637 28.44899 1.000 49.85335 345 PRO A C 1
ATOM 2378 O O . PRO A 1 366 ? 13.46171 -20.49649 29.30164 1.000 54.10102 345 PRO A O 1
ATOM 2382 N N . THR A 1 367 ? 11.54794 -19.63716 28.38326 1.000 46.04915 346 THR A N 1
ATOM 2383 C CA . THR A 1 367 ? 11.48742 -18.50129 29.30962 1.000 48.48239 346 THR A CA 1
ATOM 2384 C C . THR A 1 367 ? 11.14573 -18.94471 30.72481 1.000 47.48680 346 THR A C 1
ATOM 2385 O O . THR A 1 367 ? 11.73514 -18.45689 31.69695 1.000 49.93971 346 THR A O 1
ATOM 2389 N N . VAL A 1 368 ? 10.20960 -19.87143 30.85923 1.000 48.65994 347 VAL A N 1
ATOM 2390 C CA . VAL A 1 368 ? 9.85677 -20.44719 32.15188 1.000 49.31408 347 VAL A CA 1
ATOM 2391 C C . VAL A 1 368 ? 10.22561 -21.91996 32.02960 1.000 43.97550 347 VAL A C 1
ATOM 2392 O O . VAL A 1 368 ? 10.49341 -22.38257 30.91081 1.000 40.95739 347 VAL A O 1
ATOM 2396 N N . PRO A 1 369 ? 10.30218 -22.67336 33.13030 1.000 42.54773 348 PRO A N 1
ATOM 2397 C CA . PRO A 1 369 ? 10.63810 -24.10430 33.02739 1.000 45.71824 348 PRO A CA 1
ATOM 2398 C C . PRO A 1 369 ? 9.73224 -24.89352 32.10309 1.000 43.46463 348 PRO A C 1
ATOM 2399 O O . PRO A 1 369 ? 8.58943 -24.50099 31.84909 1.000 40.38375 348 PRO A O 1
ATOM 2403 N N . ALA A 1 370 ? 10.23931 -26.03031 31.61675 1.000 44.59533 349 ALA A N 1
ATOM 2404 C CA . ALA A 1 370 ? 9.44946 -26.90080 30.76222 1.000 40.13449 349 ALA A CA 1
ATOM 2405 C C . ALA A 1 370 ? 8.22630 -27.40500 31.51646 1.000 42.63264 349 ALA A C 1
ATOM 2406 O O . ALA A 1 370 ? 8.28291 -27.66907 32.72042 1.000 47.23314 349 ALA A O 1
ATOM 2408 N N . GLY A 1 371 ? 7.10486 -27.49858 30.81349 1.000 44.45760 350 GLY A N 1
ATOM 2409 C CA . GLY A 1 371 ? 5.84963 -27.89846 31.42389 1.000 46.42212 350 GLY A CA 1
ATOM 2410 C C . GLY A 1 371 ? 5.10943 -26.78967 32.15480 1.000 45.38766 350 GLY A C 1
ATOM 2411 O O . GLY A 1 371 ? 4.02290 -27.03281 32.69984 1.000 46.14072 350 GLY A O 1
ATOM 2412 N N . THR A 1 372 ? 5.62869 -25.57667 32.16649 1.000 42.37051 351 THR A N 1
ATOM 2413 C CA . THR A 1 372 ? 4.99949 -24.54695 32.97421 1.000 44.15149 351 THR A CA 1
ATOM 2414 C C . THR A 1 372 ? 4.55336 -23.32728 32.17013 1.000 41.86346 351 THR A C 1
ATOM 2415 O O . THR A 1 372 ? 4.45779 -22.23009 32.72962 1.000 42.29923 351 THR A O 1
ATOM 2419 N N . SER A 1 373 ? 4.17580 -23.50939 30.89746 1.000 42.08837 352 SER A N 1
ATOM 2420 C CA . SER A 1 373 ? 3.62727 -22.38934 30.13146 1.000 45.93079 352 SER A CA 1
ATOM 2421 C C . SER A 1 373 ? 2.41496 -21.82898 30.86113 1.000 44.65665 352 SER A C 1
ATOM 2422 O O . SER A 1 373 ? 1.62804 -22.57470 31.45749 1.000 42.25098 352 SER A O 1
ATOM 2425 N N . ARG A 1 374 ? 2.28436 -20.50681 30.83084 1.000 38.89184 353 ARG A N 1
ATOM 2426 C CA . ARG A 1 374 ? 1.38736 -19.81563 31.73986 1.000 40.06222 353 ARG A CA 1
ATOM 2427 C C . ARG A 1 374 ? 0.97297 -18.45336 31.19722 1.000 43.13903 353 ARG A C 1
ATOM 2428 O O . ARG A 1 374 ? 1.63971 -17.85427 30.34550 1.000 43.39186 353 ARG A O 1
ATOM 2436 N N . LEU A 1 375 ? -0.09633 -17.94010 31.77845 1.000 41.10240 354 LEU A N 1
ATOM 2437 C CA . LEU A 1 375 ? -0.42448 -16.53841 31.65929 1.000 40.58335 354 LEU A CA 1
ATOM 2438 C C . LEU A 1 375 ? 0.07886 -15.82893 32.91765 1.000 42.54740 354 LEU A C 1
ATOM 2439 O O . LEU A 1 375 ? 0.24437 -16.46078 33.97392 1.000 37.93181 354 LEU A O 1
ATOM 2444 N N . ARG A 1 376 ? 0.43494 -14.53902 32.75619 1.000 38.10730 355 ARG A N 1
ATOM 2445 C CA . ARG A 1 376 ? 0.80412 -13.62065 33.84005 1.000 37.68500 355 ARG A CA 1
ATOM 2446 C C . ARG A 1 376 ? -0.20710 -12.48026 33.87333 1.000 38.09830 355 ARG A C 1
ATOM 2447 O O . ARG A 1 376 ? -0.38108 -11.77698 32.86741 1.000 34.49774 355 ARG A O 1
ATOM 2455 N N . LEU A 1 377 ? -0.83902 -12.27102 35.03024 1.000 37.52187 356 LEU A N 1
ATOM 2456 C CA . LEU A 1 377 ? -1.81893 -11.20741 35.23199 1.000 34.97112 356 LEU A CA 1
ATOM 2457 C C . LEU A 1 377 ? -1.23317 -10.23528 36.24490 1.000 39.64405 356 LEU A C 1
ATOM 2458 O O . LEU A 1 377 ? -1.16976 -10.54623 37.44147 1.000 40.01161 356 LEU A O 1
ATOM 2463 N N . ALA A 1 378 ? -0.82490 -9.05936 35.77923 1.000 37.33380 357 ALA A N 1
ATOM 2464 C CA . ALA A 1 378 ? -0.16440 -8.07400 36.63204 1.000 39.60979 357 ALA A CA 1
ATOM 2465 C C . ALA A 1 378 ? -1.19749 -7.13094 37.24815 1.000 35.46996 357 ALA A C 1
ATOM 2466 O O . ALA A 1 378 ? -1.93789 -6.45991 36.53004 1.000 34.93328 357 ALA A O 1
ATOM 2468 N N . ALA A 1 379 ? -1.24948 -7.09329 38.57676 1.000 36.36819 358 ALA A N 1
ATOM 2469 C CA . ALA A 1 379 ? -2.13032 -6.17987 39.27967 1.000 38.16959 358 ALA A CA 1
ATOM 2470 C C . ALA A 1 379 ? -1.54767 -4.76393 39.24585 1.000 34.82086 358 ALA A C 1
ATOM 2471 O O . ALA A 1 379 ? -0.33136 -4.56967 39.20891 1.000 29.93090 358 ALA A O 1
ATOM 2473 N N . ARG A 1 380 ? -2.43557 -3.77985 39.26502 1.000 34.55124 359 ARG A N 1
ATOM 2474 C CA . ARG A 1 380 ? -2.08065 -2.36721 39.34907 1.000 38.15307 359 ARG A CA 1
ATOM 2475 C C . ARG A 1 380 ? -2.96679 -1.70933 40.38373 1.000 37.48375 359 ARG A C 1
ATOM 2476 O O . ARG A 1 380 ? -4.17198 -1.98003 40.44517 1.000 37.73356 359 ARG A O 1
ATOM 2484 N N . ALA A 1 381 ? -2.35486 -0.86508 41.21053 1.000 38.35607 360 ALA A N 1
ATOM 2485 C CA . ALA A 1 381 ? -3.12187 -0.09197 42.18224 1.000 40.61573 360 ALA A CA 1
ATOM 2486 C C . ALA A 1 381 ? -4.21970 0.72687 41.51229 1.000 36.78043 360 ALA A C 1
ATOM 2487 O O . ALA A 1 381 ? -5.22653 1.04591 42.15132 1.000 37.09552 360 ALA A O 1
ATOM 2489 N N . SER A 1 382 ? -4.04599 1.10608 40.24879 1.000 34.69292 361 SER A N 1
ATOM 2490 C CA . SER A 1 382 ? -5.03079 1.98905 39.63706 1.000 40.29190 361 SER A CA 1
ATOM 2491 C C . SER A 1 382 ? -6.16240 1.24281 38.93873 1.000 43.37363 361 SER A C 1
ATOM 2492 O O . SER A 1 382 ? -7.02201 1.89107 38.33209 1.000 39.58314 361 SER A O 1
ATOM 2495 N N . LEU A 1 383 ? -6.19110 -0.09383 39.01741 1.000 40.45784 362 LEU A N 1
ATOM 2496 C CA . LEU A 1 383 ? -7.29669 -0.86229 38.45535 1.000 41.20373 362 LEU A CA 1
ATOM 2497 C C . LEU A 1 383 ? -8.60398 -0.52815 39.16114 1.000 43.56168 362 LEU A C 1
ATOM 2498 O O . LEU A 1 383 ? -8.65769 -0.47357 40.39438 1.000 43.53306 362 LEU A O 1
ATOM 2503 N N . THR A 1 384 ? -9.66810 -0.31795 38.38780 1.000 46.10073 363 THR A N 1
ATOM 2504 C CA . THR A 1 384 ? -10.96238 -0.01301 38.98549 1.000 49.56956 363 THR A CA 1
ATOM 2505 C C . THR A 1 384 ? -11.81218 -1.27257 39.09269 1.000 50.15829 363 THR A C 1
ATOM 2506 O O . THR A 1 384 ? -11.56176 -2.28296 38.43098 1.000 49.28639 363 THR A O 1
ATOM 2510 N N . ASP A 1 385 ? -12.87268 -1.17697 39.90210 1.000 49.05940 364 ASP A N 1
ATOM 2511 C CA . ASP A 1 385 ? -13.72698 -2.33745 40.13102 1.000 48.61917 364 ASP A CA 1
ATOM 2512 C C . ASP A 1 385 ? -14.45861 -2.73353 38.85812 1.000 51.52056 364 ASP A C 1
ATOM 2513 O O . ASP A 1 385 ? -14.80892 -3.90997 38.68711 1.000 48.59321 364 ASP A O 1
ATOM 2518 N N . ASP A 1 386 ? -14.69046 -1.76755 37.95382 1.000 53.84357 365 ASP A N 1
ATOM 2519 C CA . ASP A 1 386 ? -15.29181 -2.07884 36.65827 1.000 55.11223 365 ASP A CA 1
ATOM 2520 C C . ASP A 1 386 ? -14.31164 -2.78602 35.72176 1.000 49.84053 365 ASP A C 1
ATOM 2521 O O . ASP A 1 386 ? -14.73051 -3.60408 34.89859 1.000 45.20373 365 ASP A O 1
ATOM 2526 N N . GLU A 1 387 ? -13.02144 -2.45555 35.79811 1.000 48.92715 366 GLU A N 1
ATOM 2527 C CA . GLU A 1 387 ? -12.02041 -3.20808 35.04796 1.000 47.49368 366 GLU A CA 1
ATOM 2528 C C . GLU A 1 387 ? -11.91630 -4.63763 35.58489 1.000 49.57574 366 GLU A C 1
ATOM 2529 O O . GLU A 1 387 ? -11.75238 -5.59477 34.81415 1.000 46.36603 366 GLU A O 1
ATOM 2535 N N . MET A 1 388 ? -12.09145 -4.80005 36.89840 1.000 47.00437 367 MET A N 1
ATOM 2536 C CA . MET A 1 388 ? -12.05469 -6.11463 37.51357 1.000 45.70124 367 MET A CA 1
ATOM 2537 C C . MET A 1 388 ? -13.27245 -6.94235 37.12785 1.000 48.56224 367 MET A C 1
ATOM 2538 O O . MET A 1 388 ? -13.17815 -8.17323 37.02484 1.000 46.02735 367 MET A O 1
ATOM 2543 N N . ALA A 1 389 ? -14.42213 -6.29175 36.93485 1.000 51.43121 368 ALA A N 1
ATOM 2544 C CA . ALA A 1 389 ? -15.60813 -7.00810 36.48629 1.000 51.41411 368 ALA A CA 1
ATOM 2545 C C . ALA A 1 389 ? -15.44128 -7.51475 35.06035 1.000 50.96670 368 ALA A C 1
ATOM 2546 O O . ALA A 1 389 ? -15.92939 -8.59358 34.71674 1.000 55.13799 368 ALA A O 1
ATOM 2548 N N . LEU A 1 390 ? -14.77944 -6.73655 34.20839 1.000 48.04593 369 LEU A N 1
ATOM 2549 C CA . LEU A 1 390 ? -14.45231 -7.21178 32.86723 1.000 49.14866 369 LEU A CA 1
ATOM 2550 C C . LEU A 1 390 ? -13.39956 -8.31884 32.90210 1.000 45.45530 369 LEU A C 1
ATOM 2551 O O . LEU A 1 390 ? -13.43222 -9.23409 32.08020 1.000 46.91321 369 LEU A O 1
ATOM 2556 N N . ALA A 1 391 ? -12.42974 -8.23036 33.81238 1.000 45.01989 370 ALA A N 1
ATOM 2557 C CA . ALA A 1 391 ? -11.46090 -9.31282 33.95227 1.000 44.86995 370 ALA A CA 1
ATOM 2558 C C . ALA A 1 391 ? -12.12643 -10.58058 34.46425 1.000 45.76648 370 ALA A C 1
ATOM 2559 O O . ALA A 1 391 ? -11.81862 -11.67692 33.98596 1.000 45.15719 370 ALA A O 1
ATOM 2561 N N . ARG A 1 392 ? -13.04618 -10.45063 35.42794 1.000 45.38462 371 ARG A N 1
ATOM 2562 C CA . ARG A 1 392 ? -13.74991 -11.61642 35.95162 1.000 45.51450 371 ARG A CA 1
ATOM 2563 C C . ARG A 1 392 ? -14.49798 -12.34522 34.84302 1.000 47.28753 371 ARG A C 1
ATOM 2564 O O . ARG A 1 392 ? -14.39074 -13.56848 34.70409 1.000 45.71707 371 ARG A O 1
ATOM 2572 N N . GLN A 1 393 ? -15.23612 -11.60165 34.02456 1.000 46.76288 372 GLN A N 1
ATOM 2573 C CA . GLN A 1 393 ? -16.02278 -12.21918 32.96733 1.000 47.83963 372 GLN A CA 1
ATOM 2574 C C . GLN A 1 393 ? -15.14610 -12.82705 31.87541 1.000 45.70694 372 GLN A C 1
ATOM 2575 O O . GLN A 1 393 ? -15.39403 -13.94956 31.43313 1.000 48.11142 372 GLN A O 1
ATOM 2581 N N . VAL A 1 394 ? -14.13123 -12.10197 31.40787 1.000 49.23722 373 VAL A N 1
ATOM 2582 C CA . VAL A 1 394 ? -13.35591 -12.59714 30.27155 1.000 48.56611 373 VAL A CA 1
ATOM 2583 C C . VAL A 1 394 ? -12.44935 -13.74506 30.70323 1.000 43.53012 373 VAL A C 1
ATOM 2584 O O . VAL A 1 394 ? -12.26996 -14.71557 29.96384 1.000 45.35010 373 VAL A O 1
ATOM 2588 N N . LEU A 1 395 ? -11.82285 -13.63330 31.87410 1.000 43.10729 374 LEU A N 1
ATOM 2589 C CA . LEU A 1 395 ? -10.91052 -14.68104 32.32173 1.000 44.57286 374 LEU A CA 1
ATOM 2590 C C . LEU A 1 395 ? -11.65863 -15.96458 32.67165 1.000 46.49277 374 LEU A C 1
ATOM 2591 O O . LEU A 1 395 ? -11.19290 -17.06295 32.35384 1.000 43.65140 374 LEU A O 1
ATOM 2596 N N . THR A 1 396 ? -12.80011 -15.84974 33.35389 1.000 44.20380 375 THR A N 1
ATOM 2597 C CA . THR A 1 396 ? -13.62459 -17.02387 33.60866 1.000 42.36771 375 THR A CA 1
ATOM 2598 C C . THR A 1 396 ? -13.95582 -17.73931 32.31165 1.000 45.31296 375 THR A C 1
ATOM 2599 O O . THR A 1 396 ? -13.92901 -18.98038 32.25186 1.000 44.83561 375 THR A O 1
ATOM 2603 N N . ASP A 1 397 ? -14.29027 -16.97411 31.26928 1.000 42.63286 376 ASP A N 1
ATOM 2604 C CA . ASP A 1 397 ? -14.67892 -17.57253 29.99752 1.000 45.79855 376 ASP A CA 1
ATOM 2605 C C . ASP A 1 397 ? -13.49474 -18.19797 29.27196 1.000 48.17807 376 ASP A C 1
ATOM 2606 O O . ASP A 1 397 ? -13.56983 -19.34749 28.81905 1.000 43.59773 376 ASP A O 1
ATOM 2611 N N . VAL A 1 398 ? -12.38696 -17.46776 29.15588 1.000 45.26447 377 VAL A N 1
ATOM 2612 C CA . VAL A 1 398 ? -11.23724 -18.01929 28.44362 1.000 44.91466 377 VAL A CA 1
ATOM 2613 C C . VAL A 1 398 ? -10.65345 -19.21358 29.19455 1.000 43.47330 377 VAL A C 1
ATOM 2614 O O . VAL A 1 398 ? -10.31683 -20.24287 28.59345 1.000 47.17235 377 VAL A O 1
ATOM 2618 N N . LEU A 1 399 ? -10.52889 -19.10306 30.51441 1.000 42.33054 378 LEU A N 1
ATOM 2619 C CA . LEU A 1 399 ? -9.83660 -20.14331 31.26508 1.000 46.62835 378 LEU A CA 1
ATOM 2620 C C . LEU A 1 399 ? -10.66209 -21.41219 31.34808 1.000 47.56484 378 LEU A C 1
ATOM 2621 O O . LEU A 1 399 ? -10.10510 -22.50926 31.26778 1.000 47.67344 378 LEU A O 1
ATOM 2626 N N . ALA A 1 400 ? -11.98454 -21.29033 31.52551 1.000 44.98107 379 ALA A N 1
ATOM 2627 C CA . ALA A 1 400 ? -12.81548 -22.49347 31.57553 1.000 50.65642 379 ALA A CA 1
ATOM 2628 C C . ALA A 1 400 ? -12.77743 -23.24006 30.24703 1.000 53.67546 379 ALA A C 1
ATOM 2629 O O . ALA A 1 400 ? -12.87005 -24.47210 30.22097 1.000 51.60879 379 ALA A O 1
ATOM 2631 N N . THR A 1 401 ? -12.58632 -22.50588 29.14501 1.000 50.02618 380 THR A N 1
ATOM 2632 C CA . THR A 1 401 ? -12.40077 -23.12385 27.83958 1.000 50.06570 380 THR A CA 1
ATOM 2633 C C . THR A 1 401 ? -11.04288 -23.80910 27.72095 1.000 49.46704 380 THR A C 1
ATOM 2634 O O . THR A 1 401 ? -10.93691 -24.87419 27.10285 1.000 49.37666 380 THR A O 1
ATOM 2638 N N . ALA A 1 402 ? -10.00554 -23.22094 28.31275 1.000 49.43966 381 ALA A N 1
ATOM 2639 C CA . ALA A 1 402 ? -8.63297 -23.68619 28.18222 1.000 50.20088 381 ALA A CA 1
ATOM 2640 C C . ALA A 1 402 ? -8.27201 -24.82078 29.13646 1.000 49.59706 381 ALA A C 1
ATOM 2641 O O . ALA A 1 402 ? -7.20095 -25.41686 28.98259 1.000 49.10917 381 ALA A O 1
ATOM 2643 N N . ARG A 1 403 ? -9.10948 -25.10521 30.13573 1.000 50.26491 382 ARG A N 1
ATOM 2644 C CA . ARG A 1 403 ? -8.84739 -26.16589 31.10114 1.000 51.73802 382 ARG A CA 1
ATOM 2645 C C . ARG A 1 403 ? -9.89831 -27.27209 31.02393 1.000 56.42047 382 ARG A C 1
ATOM 2646 O O . ARG A 1 403 ? -9.97600 -28.11171 31.92955 1.000 60.76801 382 ARG A O 1
ATOM 2654 N N . ALA A 1 404 ? -10.69216 -27.30251 29.94598 1.000 59.29162 383 ALA A N 1
ATOM 2655 C CA . ALA A 1 404 ? -11.72156 -28.33846 29.72882 1.000 61.21406 383 ALA A CA 1
ATOM 2656 C C . ALA A 1 404 ? -11.17617 -29.76591 29.83290 1.000 59.69077 383 ALA A C 1
ATOM 2657 O O . ALA A 1 404 ? -11.93002 -30.75438 29.71870 1.000 60.36565 383 ALA A O 1
ATOM 2659 N N . ALA B 1 26 ? 27.82713 -6.93068 63.73243 1.000 70.24927 5 ALA B N 1
ATOM 2660 C CA . ALA B 1 26 ? 29.07088 -6.65034 63.02678 1.000 67.65767 5 ALA B CA 1
ATOM 2661 C C . ALA B 1 26 ? 29.13469 -7.35348 61.67931 1.000 69.47267 5 ALA B C 1
ATOM 2662 O O . ALA B 1 26 ? 29.89481 -8.30159 61.50275 1.000 75.82495 5 ALA B O 1
ATOM 2664 N N . GLY B 1 27 ? 28.33500 -6.88939 60.72595 1.000 67.43407 6 GLY B N 1
ATOM 2665 C CA . GLY B 1 27 ? 28.48135 -7.32265 59.35125 1.000 64.71700 6 GLY B CA 1
ATOM 2666 C C . GLY B 1 27 ? 29.49096 -6.44505 58.64364 1.000 64.58967 6 GLY B C 1
ATOM 2667 O O . GLY B 1 27 ? 29.30540 -6.05143 57.48739 1.000 61.71874 6 GLY B O 1
ATOM 2668 N N . LEU B 1 28 ? 30.56931 -6.13027 59.36346 1.000 68.70261 7 LEU B N 1
ATOM 2669 C CA . LEU B 1 28 ? 31.55393 -5.15956 58.90561 1.000 67.19502 7 LEU B CA 1
ATOM 2670 C C . LEU B 1 28 ? 32.50106 -5.76389 57.88725 1.000 67.56119 7 LEU B C 1
ATOM 2671 O O . LEU B 1 28 ? 32.89417 -5.09322 56.92801 1.000 70.71566 7 LEU B O 1
ATOM 2673 N N . SER B 1 29 ? 32.89638 -7.01409 58.10451 1.000 66.88674 8 SER B N 1
ATOM 2674 C CA . SER B 1 29 ? 33.89028 -7.67153 57.25805 1.000 67.90096 8 SER B CA 1
ATOM 2675 C C . SER B 1 29 ? 33.55239 -7.64641 55.77423 1.000 68.28327 8 SER B C 1
ATOM 2676 O O . SER B 1 29 ? 34.41662 -7.23459 54.98337 1.000 70.79445 8 SER B O 1
ATOM 2679 N N . PRO B 1 30 ? 32.34949 -8.03953 55.32460 1.000 71.10755 9 PRO B N 1
ATOM 2680 C CA . PRO B 1 30 ? 32.13314 -8.19824 53.87362 1.000 67.87855 9 PRO B CA 1
ATOM 2681 C C . PRO B 1 30 ? 32.20800 -6.89440 53.08597 1.000 66.74181 9 PRO B C 1
ATOM 2682 O O . PRO B 1 30 ? 32.30746 -6.94520 51.85453 1.000 63.74733 9 PRO B O 1
ATOM 2686 N N . LEU B 1 31 ? 32.13030 -5.73131 53.73556 1.000 68.72605 10 LEU B N 1
ATOM 2687 C CA . LEU B 1 31 ? 32.26850 -4.45925 53.03366 1.000 64.71588 10 LEU B CA 1
ATOM 2688 C C . LEU B 1 31 ? 33.51828 -3.69620 53.43533 1.000 62.58357 10 LEU B C 1
ATOM 2689 O O . LEU B 1 31 ? 33.83175 -2.67719 52.80703 1.000 60.75334 10 LEU B O 1
ATOM 2694 N N . ALA B 1 32 ? 34.27500 -4.20498 54.41332 1.000 63.51123 11 ALA B N 1
ATOM 2695 C CA . ALA B 1 32 ? 35.50992 -3.56700 54.84944 1.000 59.74928 11 ALA B CA 1
ATOM 2696 C C . ALA B 1 32 ? 36.58726 -3.55717 53.77017 1.000 58.16141 11 ALA B C 1
ATOM 2697 O O . ALA B 1 32 ? 37.48778 -2.71171 53.82463 1.000 56.16255 11 ALA B O 1
ATOM 2699 N N . TRP B 1 33 ? 36.53475 -4.47586 52.80040 1.000 56.67964 12 TRP B N 1
ATOM 2700 C CA . TRP B 1 33 ? 37.51310 -4.42343 51.72369 1.000 56.16722 12 TRP B CA 1
ATOM 2701 C C . TRP B 1 33 ? 37.33057 -3.19679 50.84494 1.000 55.07980 12 TRP B C 1
ATOM 2702 O O . TRP B 1 33 ? 38.27402 -2.81016 50.14364 1.000 51.21029 12 TRP B O 1
ATOM 2713 N N . LEU B 1 34 ? 36.14566 -2.57472 50.86379 1.000 53.24903 13 LEU B N 1
ATOM 2714 C CA . LEU B 1 34 ? 35.96741 -1.36781 50.06816 1.000 53.70227 13 LEU B CA 1
ATOM 2715 C C . LEU B 1 34 ? 36.88526 -0.26884 50.56162 1.000 51.42412 13 LEU B C 1
ATOM 2716 O O . LEU B 1 34 ? 37.30559 0.58505 49.77204 1.000 50.83179 13 LEU B O 1
ATOM 2721 N N . ALA B 1 35 ? 37.22958 -0.29599 51.85414 1.000 50.45278 14 ALA B N 1
ATOM 2722 C CA . ALA B 1 35 ? 38.14965 0.69121 52.39266 1.000 51.66972 14 ALA B CA 1
ATOM 2723 C C . ALA B 1 35 ? 39.56520 0.47561 51.86709 1.000 53.03116 14 ALA B C 1
ATOM 2724 O O . ALA B 1 35 ? 40.25679 1.44688 51.52606 1.000 54.33649 14 ALA B O 1
ATOM 2726 N N . ASP B 1 36 ? 40.00309 -0.78166 51.73995 1.000 50.73839 15 ASP B N 1
ATOM 2727 C CA . ASP B 1 36 ? 41.34333 -1.01304 51.20785 1.000 50.38566 15 ASP B CA 1
ATOM 2728 C C . ASP B 1 36 ? 41.43332 -0.58338 49.75430 1.000 55.75345 15 ASP B C 1
ATOM 2729 O O . ASP B 1 36 ? 42.44791 -0.01631 49.33520 1.000 56.64483 15 ASP B O 1
ATOM 2731 N N . ILE B 1 37 ? 40.36597 -0.79805 48.98302 1.000 50.26209 16 ILE B N 1
ATOM 2732 C CA . ILE B 1 37 ? 40.36487 -0.36006 47.59501 1.000 49.71656 16 ILE B CA 1
ATOM 2733 C C . ILE B 1 37 ? 40.40459 1.16128 47.50972 1.000 55.00167 16 ILE B C 1
ATOM 2734 O O . ILE B 1 37 ? 41.03927 1.72999 46.61043 1.000 54.86484 16 ILE B O 1
ATOM 2739 N N . GLU B 1 38 ? 39.75237 1.85092 48.44872 1.000 53.19923 17 GLU B N 1
ATOM 2740 C CA . GLU B 1 38 ? 39.80129 3.30882 48.42670 1.000 51.44205 17 GLU B CA 1
ATOM 2741 C C . GLU B 1 38 ? 41.18592 3.82834 48.79558 1.000 50.06181 17 GLU B C 1
ATOM 2742 O O . GLU B 1 38 ? 41.64711 4.82295 48.22991 1.000 51.22425 17 GLU B O 1
ATOM 2748 N N . GLN B 1 39 ? 41.85812 3.19316 49.75563 1.000 56.05132 18 GLN B N 1
ATOM 2749 C CA . GLN B 1 39 ? 43.22294 3.60674 50.06985 1.000 53.85076 18 GLN B CA 1
ATOM 2750 C C . GLN B 1 39 ? 44.13626 3.41895 48.85991 1.000 53.68985 18 GLN B C 1
ATOM 2751 O O . GLN B 1 39 ? 44.85951 4.33825 48.46447 1.000 52.46965 18 GLN B O 1
ATOM 2753 N N . ARG B 1 40 ? 44.06846 2.25129 48.21752 1.000 52.61248 19 ARG B N 1
ATOM 2754 C CA . ARG B 1 40 ? 44.92800 1.99614 47.06458 1.000 54.46738 19 ARG B CA 1
ATOM 2755 C C . ARG B 1 40 ? 44.59830 2.92829 45.90482 1.000 52.87282 19 ARG B C 1
ATOM 2756 O O . ARG B 1 40 ? 45.51114 3.42131 45.23179 1.000 54.13474 19 ARG B O 1
ATOM 2764 N N . ARG B 1 41 ? 43.30562 3.17775 45.64809 1.000 55.63936 20 ARG B N 1
ATOM 2765 C CA . ARG B 1 41 ? 42.92831 4.10805 44.58022 1.000 55.02376 20 ARG B CA 1
ATOM 2766 C C . ARG B 1 41 ? 43.42974 5.52281 44.86569 1.000 55.07301 20 ARG B C 1
ATOM 2767 O O . ARG B 1 41 ? 43.94360 6.20230 43.96769 1.000 54.73243 20 ARG B O 1
ATOM 2775 N N . ARG B 1 42 ? 43.29392 5.98239 46.11072 1.000 53.25676 21 ARG B N 1
ATOM 2776 C CA . ARG B 1 42 ? 43.80519 7.29947 46.46527 1.000 52.18859 21 ARG B CA 1
ATOM 2777 C C . ARG B 1 42 ? 45.33080 7.29373 46.48819 1.000 56.98661 21 ARG B C 1
ATOM 2778 O O . ARG B 1 42 ? 45.95508 8.33328 46.23957 1.000 59.53170 21 ARG B O 1
ATOM 2786 N N . ALA B 1 43 ? 45.94111 6.13621 46.79431 1.000 53.53821 22 ALA B N 1
ATOM 2787 C CA . ALA B 1 43 ? 47.39848 6.00941 46.77450 1.000 53.16825 22 ALA B CA 1
ATOM 2788 C C . ALA B 1 43 ? 47.97913 6.23222 45.376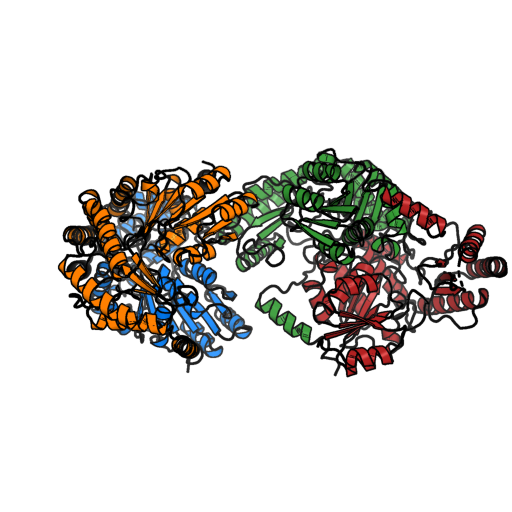64 1.000 56.76625 22 ALA B C 1
ATOM 2789 O O . ALA B 1 43 ? 49.04173 6.85041 45.23462 1.000 60.40397 22 ALA B O 1
ATOM 2791 N N . GLU B 1 44 ? 47.29812 5.74851 44.33343 1.000 56.27217 23 GLU B N 1
ATOM 2792 C CA . GLU B 1 44 ? 47.69756 5.98329 42.94684 1.000 56.61360 23 GLU B CA 1
ATOM 2793 C C . GLU B 1 44 ? 47.06257 7.23680 42.36287 1.000 56.58256 23 GLU B C 1
ATOM 2794 O O . GLU B 1 44 ? 47.27890 7.53448 41.18405 1.000 59.08775 23 GLU B O 1
ATOM 2796 N N . GLY B 1 45 ? 46.29308 7.97718 43.15470 1.000 54.37662 24 GLY B N 1
ATOM 2797 C CA . GLY B 1 45 ? 45.68114 9.19344 42.66417 1.000 57.29013 24 GLY B CA 1
ATOM 2798 C C . GLY B 1 45 ? 44.58117 8.97262 41.65207 1.000 60.35628 24 GLY B C 1
ATOM 2799 O O . GLY B 1 45 ? 44.32569 9.85610 40.82333 1.000 61.61674 24 GLY B O 1
ATOM 2800 N N . LEU B 1 46 ? 43.88961 7.82937 41.72167 1.000 58.86684 25 LEU B N 1
ATOM 2801 C CA . LEU B 1 46 ? 42.88048 7.47392 40.73774 1.000 56.40792 25 LEU B CA 1
ATOM 2802 C C . LEU B 1 46 ? 41.44910 7.52713 41.26319 1.000 53.78975 25 LEU B C 1
ATOM 2803 O O . LEU B 1 46 ? 40.51341 7.40044 40.46368 1.000 53.52657 25 LEU B O 1
ATOM 2808 N N . ARG B 1 47 ? 41.24766 7.75826 42.56006 1.000 48.59627 26 ARG B N 1
ATOM 2809 C CA . ARG B 1 47 ? 39.91149 7.73478 43.13666 1.000 48.01776 26 ARG B CA 1
ATOM 2810 C C . ARG B 1 47 ? 39.02564 8.80648 42.51157 1.000 50.23007 26 ARG B C 1
ATOM 2811 O O . ARG B 1 47 ? 39.25926 10.00720 42.70987 1.000 46.79585 26 ARG B O 1
ATOM 2819 N N . ARG B 1 48 ? 38.01653 8.37320 41.75075 1.000 47.13780 27 ARG B N 1
ATOM 2820 C CA . ARG B 1 48 ? 37.06956 9.28570 41.12894 1.000 46.00492 27 ARG B CA 1
ATOM 2821 C C . ARG B 1 48 ? 35.98498 9.69009 42.12516 1.000 49.11019 27 ARG B C 1
ATOM 2822 O O . ARG B 1 48 ? 35.56103 8.89211 42.97074 1.000 47.73422 27 ARG B O 1
ATOM 2824 N N . GLU B 1 49 ? 35.55187 10.94728 42.02008 1.000 47.96055 28 GLU B N 1
ATOM 2825 C CA . GLU B 1 49 ? 34.47163 11.50857 42.81701 1.000 48.60485 28 GLU B CA 1
ATOM 2826 C C . GLU B 1 49 ? 33.53562 12.32440 41.92367 1.000 44.25734 28 GLU B C 1
ATOM 2827 O O . GLU B 1 49 ? 33.84539 12.63704 40.76668 1.000 39.25547 28 GLU B O 1
ATOM 2829 N N . LEU B 1 50 ? 32.35741 12.61949 42.46630 1.000 41.75920 29 LEU B N 1
ATOM 2830 C CA . LEU B 1 50 ? 31.35348 13.41903 41.78701 1.000 42.70235 29 LEU B CA 1
ATOM 2831 C C . LEU B 1 50 ? 31.40623 14.87390 42.25811 1.000 43.37601 29 LEU B C 1
ATOM 2832 O O . LEU B 1 50 ? 31.52638 15.15822 43.45623 1.000 44.46733 29 LEU B O 1
ATOM 2837 N N . ARG B 1 51 ? 31.33394 15.78900 41.30624 1.000 41.83222 30 ARG B N 1
ATOM 2838 C CA . ARG B 1 51 ? 30.89731 17.14280 41.59258 1.000 45.44674 30 ARG B CA 1
ATOM 2839 C C . ARG B 1 51 ? 29.42601 17.26192 41.21390 1.000 44.12599 30 ARG B C 1
ATOM 2840 O O . ARG B 1 51 ? 28.90167 16.48430 40.41174 1.000 40.01767 30 ARG B O 1
ATOM 2842 N N . VAL B 1 52 ? 28.75184 18.21884 41.84550 1.000 43.85558 31 VAL B N 1
ATOM 2843 C CA . VAL B 1 52 ? 27.30854 18.41203 41.70883 1.000 44.02081 31 VAL B CA 1
ATOM 2844 C C . VAL B 1 52 ? 27.09008 19.72475 40.97125 1.000 42.84083 31 VAL B C 1
ATOM 2845 O O . VAL B 1 52 ? 27.57139 20.77261 41.40885 1.000 42.05587 31 VAL B O 1
ATOM 2849 N N . ARG B 1 53 ? 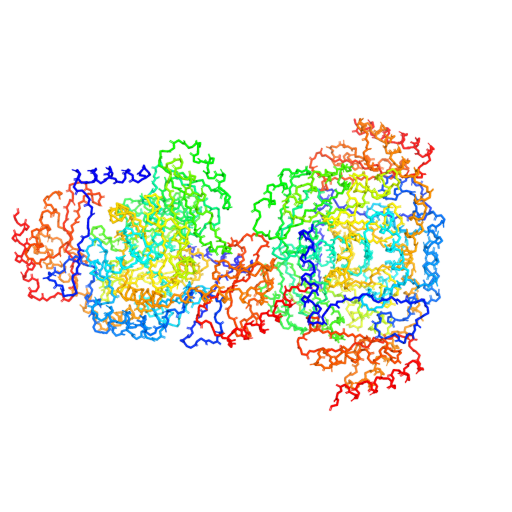26.35639 19.66542 39.85427 1.000 43.60461 32 ARG B N 1
ATOM 2850 C CA . ARG B 1 53 ? 26.16950 20.78168 38.93419 1.000 43.76678 32 ARG B CA 1
ATOM 2851 C C . ARG B 1 53 ? 24.85899 21.49718 39.23228 1.000 44.66662 32 ARG B C 1
ATOM 2852 O O . ARG B 1 53 ? 23.82089 20.83230 39.39223 1.000 41.47728 32 ARG B O 1
ATOM 2860 N N . PRO B 1 54 ? 24.84412 22.82735 39.31582 1.000 45.39339 33 PRO B N 1
ATOM 2861 C CA . PRO B 1 54 ? 23.58333 23.54878 39.55695 1.000 45.81802 33 PRO B CA 1
ATOM 2862 C C . PRO B 1 54 ? 22.84568 23.79292 38.25487 1.000 45.41954 33 PRO B C 1
ATOM 2863 O O . PRO B 1 54 ? 23.44045 23.70978 37.16942 1.000 47.74443 33 PRO B O 1
ATOM 2867 N N . PRO B 1 55 ? 21.55891 24.13720 38.31695 1.000 42.58629 34 PRO B N 1
ATOM 2868 C CA . PRO B 1 55 ? 20.82161 24.37008 37.06040 1.000 44.14034 34 PRO B CA 1
ATOM 2869 C C . PRO B 1 55 ? 21.38964 25.49139 36.21192 1.000 49.75837 34 PRO B C 1
ATOM 2870 O O . PRO B 1 55 ? 21.61385 25.29772 35.00837 1.000 54.65030 34 PRO B O 1
ATOM 2874 N N . VAL B 1 56 ? 21.65983 26.65157 36.80243 1.000 52.69955 35 VAL B N 1
ATOM 2875 C CA . VAL B 1 56 ? 22.39488 27.70688 36.12242 1.000 54.73670 35 VAL B CA 1
ATOM 2876 C C . VAL B 1 56 ? 23.87544 27.45729 36.38378 1.000 53.01187 35 VAL B C 1
ATOM 2877 O O . VAL B 1 56 ? 24.37039 27.67374 37.49243 1.000 50.57860 35 VAL B O 1
ATOM 2879 N N . ALA B 1 57 ? 24.57779 26.97033 35.36418 1.000 54.46642 36 ALA B N 1
ATOM 2880 C CA . ALA B 1 57 ? 26.00872 26.72641 35.49125 1.000 61.75584 36 ALA B CA 1
ATOM 2881 C C . ALA B 1 57 ? 26.78497 28.04244 35.53905 1.000 65.93293 36 ALA B C 1
ATOM 2882 O O . ALA B 1 57 ? 26.52307 28.96852 34.76126 1.000 63.80679 36 ALA B O 1
ATOM 2884 N N . ALA B 1 58 ? 27.72479 28.13274 36.47884 1.000 73.28294 37 ALA B N 1
ATOM 2885 C CA . ALA B 1 58 ? 28.58619 29.30219 36.58115 1.000 70.55532 37 ALA B CA 1
ATOM 2886 C C . ALA B 1 58 ? 29.77911 29.23526 35.63425 1.000 73.21124 37 ALA B C 1
ATOM 2887 O O . ALA B 1 58 ? 30.32484 30.28469 35.27701 1.000 80.08968 37 ALA B O 1
ATOM 2889 N N . GLU B 1 59 ? 30.17758 28.04109 35.19649 1.000 66.12201 38 GLU B N 1
ATOM 2890 C CA . GLU B 1 59 ? 31.42698 27.84383 34.47795 1.000 59.49240 38 GLU B CA 1
ATOM 2891 C C . GLU B 1 59 ? 31.17357 27.30621 33.07225 1.000 58.57199 38 GLU B C 1
ATOM 2892 O O . GLU B 1 59 ? 30.31507 26.44028 32.86468 1.000 56.70641 38 GLU B O 1
ATOM 2898 N N . LEU B 1 60 ? 31.99484 27.76388 32.12904 1.000 53.51250 39 LEU B N 1
ATOM 2899 C CA . LEU B 1 60 ? 31.91656 27.30827 30.74624 1.000 49.19873 39 LEU B CA 1
ATOM 2900 C C . LEU B 1 60 ? 32.23275 25.82256 30.61791 1.000 47.20222 39 LEU B C 1
ATOM 2901 O O . LEU B 1 60 ? 33.26785 25.35085 31.09265 1.000 44.42337 39 LEU B O 1
ATOM 2906 N N . ASP B 1 61 ? 31.36595 25.08588 29.93717 1.000 46.89772 40 ASP B N 1
ATOM 2907 C CA . ASP B 1 61 ? 31.50742 23.63133 29.84355 1.000 42.52494 40 ASP B CA 1
ATOM 2908 C C . ASP B 1 61 ? 32.17025 23.23648 28.53100 1.000 40.10558 40 ASP B C 1
ATOM 2909 O O . ASP B 1 61 ? 31.59496 23.42395 27.45404 1.000 38.45078 40 ASP B O 1
ATOM 2914 N N . LEU B 1 62 ? 33.38117 22.68885 28.63640 1.000 40.68044 41 LEU B N 1
ATOM 2915 C CA . LEU B 1 62 ? 34.10615 22.06353 27.53875 1.000 41.13160 41 LEU B CA 1
ATOM 2916 C C . LEU B 1 62 ? 34.33260 20.58225 27.83339 1.000 41.96985 41 LEU B C 1
ATOM 2917 O O . LEU B 1 62 ? 35.30558 19.98693 27.36091 1.000 42.80051 41 LEU B O 1
ATOM 2922 N N . ALA B 1 63 ? 33.43889 19.97119 28.62409 1.000 43.16957 42 ALA B N 1
ATOM 2923 C CA . ALA B 1 63 ? 33.61984 18.59281 29.05708 1.000 42.50358 42 ALA B CA 1
ATOM 2924 C C . ALA B 1 63 ? 32.47765 17.62723 28.71119 1.000 40.82020 42 ALA B C 1
ATOM 2925 O O . ALA B 1 63 ? 32.73495 16.42759 28.60787 1.000 42.50302 42 ALA B O 1
ATOM 2927 N N . SER B 1 64 ? 31.25891 18.10730 28.48550 1.000 37.10337 43 SER B N 1
ATOM 2928 C CA . SER B 1 64 ? 30.11597 17.28031 28.12679 1.000 39.66012 43 SER B CA 1
ATOM 2929 C C . SER B 1 64 ? 30.20862 16.87330 26.65857 1.000 39.22958 43 SER B C 1
ATOM 2930 O O . SER B 1 64 ? 31.03084 17.38617 25.89638 1.000 41.03318 43 SER B O 1
ATOM 2933 N N . ASN B 1 65 ? 29.40383 15.89399 26.26509 1.000 37.39116 44 ASN B N 1
ATOM 2934 C CA . ASN B 1 65 ? 29.34152 15.51471 24.85898 1.000 37.33048 44 ASN B CA 1
ATOM 2935 C C . ASN B 1 65 ? 28.03220 15.95923 24.20180 1.000 36.75609 44 ASN B C 1
ATOM 2936 O O . ASN B 1 65 ? 27.54318 15.30455 23.27970 1.000 34.13147 44 ASN B O 1
ATOM 2941 N N . ASP B 1 66 ? 27.45997 17.07634 24.67949 1.000 38.77515 45 ASP B N 1
ATOM 2942 C CA . ASP B 1 66 ? 26.30560 17.74834 24.06624 1.000 34.28774 45 ASP B CA 1
ATOM 2943 C C . ASP B 1 66 ? 26.76851 18.60596 22.88604 1.000 37.34785 45 ASP B C 1
ATOM 2944 O O . ASP B 1 66 ? 26.75289 19.84388 22.91356 1.000 35.72041 45 ASP B O 1
ATOM 2949 N N . TYR B 1 67 ? 27.17646 17.90128 21.82722 1.000 33.80147 46 TYR B N 1
ATOM 2950 C CA . TYR B 1 67 ? 27.95391 18.50076 20.74274 1.000 40.79843 46 TYR B CA 1
ATOM 2951 C C . TYR B 1 67 ? 27.19936 19.61228 20.01667 1.000 37.70219 46 TYR B C 1
ATOM 2952 O O . TYR B 1 67 ? 27.78793 20.62422 19.63690 1.000 39.48180 46 TYR B O 1
ATOM 2961 N N . LEU B 1 68 ? 25.90640 19.43902 19.80255 1.000 36.04480 47 LEU B N 1
ATOM 2962 C CA . LEU B 1 68 ? 25.14126 20.38551 19.02262 1.000 41.72945 47 LEU B CA 1
ATOM 2963 C C . LEU B 1 68 ? 24.42251 21.41759 19.88495 1.000 42.47357 47 LEU B C 1
ATOM 2964 O O . LEU B 1 68 ? 23.67772 22.23701 19.34377 1.000 35.05282 47 LEU B O 1
ATOM 2969 N N . GLY B 1 69 ? 24.62211 21.38102 21.20571 1.000 39.36389 48 GLY B N 1
ATOM 2970 C CA . GLY B 1 69 ? 23.92170 22.26798 22.11644 1.000 37.55592 48 GLY B CA 1
ATOM 2971 C C . GLY B 1 69 ? 22.43738 21.98967 22.20885 1.000 38.95648 48 GLY B C 1
ATOM 2972 O O . GLY B 1 69 ? 21.66307 22.87913 22.56452 1.000 39.46170 48 GLY B O 1
ATOM 2973 N N . LEU B 1 70 ? 22.01442 20.76423 21.93823 1.000 40.49105 49 LEU B N 1
ATOM 2974 C CA . LEU B 1 70 ? 20.58540 20.53227 21.77419 1.000 40.73385 49 LEU B CA 1
ATOM 2975 C C . LEU B 1 70 ? 19.88290 20.11038 23.05685 1.000 36.11468 49 LEU B C 1
ATOM 2976 O O . LEU B 1 70 ? 18.65960 20.22211 23.12793 1.000 35.57450 49 LEU B O 1
ATOM 2981 N N . SER B 1 71 ? 20.62191 19.71256 24.08955 1.000 36.64720 50 SER B N 1
ATOM 2982 C CA . SER B 1 71 ? 19.98545 19.27837 25.33161 1.000 38.57962 50 SER B CA 1
ATOM 2983 C C . SER B 1 71 ? 19.01829 20.33074 25.87639 1.000 37.69600 50 SER B C 1
ATOM 2984 O O . SER B 1 71 ? 17.97030 19.99085 26.43740 1.000 36.63113 50 SER B O 1
ATOM 2987 N N . GLN B 1 72 ? 19.32780 21.61408 25.70224 1.000 40.03573 51 GLN B N 1
ATOM 2988 C CA . GLN B 1 72 ? 18.45335 22.64432 26.25016 1.000 40.59421 51 GLN B CA 1
ATOM 2989 C C . GLN B 1 72 ? 17.86664 23.54131 25.17172 1.000 39.22844 51 GLN B C 1
ATOM 2990 O O . GLN B 1 72 ? 17.43622 24.65353 25.46478 1.000 34.56675 51 GLN B O 1
ATOM 2996 N N . HIS B 1 73 ? 17.77313 23.04144 23.94615 1.000 41.38910 52 HIS B N 1
ATOM 2997 C CA . HIS B 1 73 ? 17.15951 23.80355 22.87429 1.000 38.46420 52 HIS B CA 1
ATOM 2998 C C . HIS B 1 73 ? 15.64810 23.83174 23.10400 1.000 41.09483 52 HIS B C 1
ATOM 2999 O O . HIS B 1 73 ? 15.07295 22.83497 23.56582 1.000 38.77249 52 HIS B O 1
ATOM 3006 N N . PRO B 1 74 ? 14.98914 24.96858 22.84435 1.000 37.20764 53 PRO B N 1
ATOM 3007 C CA . PRO B 1 74 ? 13.54878 25.06341 23.12570 1.000 40.68648 53 PRO B CA 1
ATOM 3008 C C . PRO B 1 74 ? 12.72444 24.00874 22.42285 1.000 38.22923 53 PRO B C 1
ATOM 3009 O O . PRO B 1 74 ? 11.76928 23.50376 23.01557 1.000 37.24473 53 PRO B O 1
ATOM 3013 N N . ASP B 1 75 ? 13.02685 23.71337 21.15391 1.000 35.10530 54 ASP B N 1
ATOM 3014 C CA . ASP B 1 75 ? 12.33310 22.63725 20.45434 1.000 38.80360 54 ASP B CA 1
ATOM 3015 C C . ASP B 1 75 ? 12.50563 21.29941 21.17242 1.000 36.52968 54 ASP B C 1
ATOM 3016 O O . ASP B 1 75 ? 11.54742 20.53779 21.29144 1.000 36.34590 54 ASP B O 1
ATOM 3021 N N . VAL B 1 76 ? 13.71212 21.01191 21.67098 1.000 33.22918 55 VAL B N 1
ATOM 3022 C CA . VAL B 1 76 ? 13.95626 19.76036 22.38685 1.000 38.75262 55 VAL B CA 1
ATOM 3023 C C . VAL B 1 76 ? 13.14757 19.72020 23.68466 1.000 39.73434 55 VAL B C 1
ATOM 3024 O O . VAL B 1 76 ? 12.52016 18.70017 24.01293 1.000 37.86640 55 VAL B O 1
ATOM 3028 N N . LEU B 1 77 ? 13.10403 20.84122 24.41507 1.000 37.09736 56 LEU B N 1
ATOM 3029 C CA . LEU B 1 77 ? 12.23546 20.93076 25.58779 1.000 36.93932 56 LEU B CA 1
ATOM 3030 C C . LEU B 1 77 ? 10.79083 20.63236 25.21254 1.000 38.53066 56 LEU B C 1
ATOM 3031 O O . LEU B 1 77 ? 10.10650 19.86288 25.90944 1.000 37.66658 56 LEU B O 1
ATOM 3036 N N . ASP B 1 78 ? 10.32201 21.20426 24.09100 1.000 33.66702 57 ASP B N 1
ATOM 3037 C CA . ASP B 1 78 ? 8.95397 20.96380 23.63895 1.000 35.01664 57 ASP B CA 1
ATOM 3038 C C . ASP B 1 78 ? 8.71178 19.48127 23.33577 1.000 36.28786 57 ASP B C 1
ATOM 3039 O O . ASP B 1 78 ? 7.67559 18.93010 23.71711 1.000 36.11413 57 ASP B O 1
ATOM 3044 N N . GLY B 1 79 ? 9.64494 18.82852 22.62446 1.000 34.40430 58 GLY B N 1
ATOM 3045 C CA . GLY B 1 79 ? 9.43941 17.43453 22.24335 1.000 40.01172 58 GLY B CA 1
ATOM 3046 C C . GLY B 1 79 ? 9.30231 16.49811 23.42788 1.000 33.88261 58 GLY B C 1
ATOM 3047 O O . GLY B 1 79 ? 8.36870 15.69743 23.48515 1.000 33.31675 58 GLY B O 1
ATOM 3048 N N . GLY B 1 80 ? 10.16249 16.65978 24.43374 1.000 34.74330 59 GLY B N 1
ATOM 3049 C CA . GLY B 1 80 ? 10.07806 15.81276 25.61595 1.000 32.80843 59 GLY B CA 1
ATOM 3050 C C . GLY B 1 80 ? 8.80695 16.03678 26.41602 1.000 37.02704 59 GLY B C 1
ATOM 3051 O O . GLY B 1 80 ? 8.18843 15.07584 26.90390 1.000 31.43773 59 GLY B O 1
ATOM 3052 N N . VAL B 1 81 ? 8.40381 17.30912 26.56475 1.000 33.86997 60 VAL B N 1
ATOM 3053 C CA . VAL B 1 81 ? 7.22293 17.66270 27.34943 1.000 35.31540 60 VAL B CA 1
ATOM 3054 C C . VAL B 1 81 ? 5.96932 17.14604 26.67184 1.000 34.00425 60 VAL B C 1
ATOM 3055 O O . VAL B 1 81 ? 5.02353 16.68180 27.32966 1.000 29.73672 60 VAL B O 1
ATOM 3059 N N . GLU B 1 82 ? 5.92363 17.27184 25.34658 1.000 33.66091 61 GLU B N 1
ATOM 3060 C CA . GLU B 1 82 ? 4.77553 16.80429 24.59405 1.000 33.60954 61 GLU B CA 1
ATOM 3061 C C . GLU B 1 82 ? 4.67543 15.28106 24.65888 1.000 35.16272 61 GLU B C 1
ATOM 3062 O O . GLU B 1 82 ? 3.58269 14.73375 24.84218 1.000 32.67642 61 GLU B O 1
ATOM 3068 N N . ALA B 1 83 ? 5.80682 14.57915 24.53388 1.000 32.11943 62 ALA B N 1
ATOM 3069 C CA . ALA B 1 83 ? 5.79163 13.13464 24.73401 1.000 36.17797 62 ALA B CA 1
ATOM 3070 C C . ALA B 1 83 ? 5.33954 12.80895 26.14792 1.000 36.05499 62 ALA B C 1
ATOM 3071 O O . ALA B 1 83 ? 4.39013 12.03708 26.35479 1.000 29.21708 62 ALA B O 1
ATOM 3073 N N . LEU B 1 84 ? 5.90168 13.52750 27.12462 1.000 35.57770 63 LEU B N 1
ATOM 3074 C CA . LEU B 1 84 ? 5.62852 13.22826 28.52528 1.000 35.05632 63 LEU B CA 1
ATOM 3075 C C . LEU B 1 84 ? 4.15278 13.37558 28.85383 1.000 36.76825 63 LEU B C 1
ATOM 3076 O O . LEU B 1 84 ? 3.56679 12.49166 29.49346 1.000 33.87073 63 LEU B O 1
ATOM 3081 N N . ARG B 1 85 ? 3.52381 14.45924 28.37779 1.000 32.88370 64 ARG B N 1
ATOM 3082 C CA . ARG B 1 85 ? 2.10174 14.67179 28.63089 1.000 35.95871 64 ARG B CA 1
ATOM 3083 C C . ARG B 1 85 ? 1.23341 13.69312 27.83892 1.000 35.25156 64 ARG B C 1
ATOM 3084 O O . ARG B 1 85 ? 0.11442 13.38504 28.25966 1.000 34.49988 64 ARG B O 1
ATOM 3092 N N . THR B 1 86 ? 1.69819 13.23818 26.67190 1.000 37.78992 65 THR B N 1
ATOM 3093 C CA . THR B 1 86 ? 0.89315 12.33007 25.86014 1.000 37.49142 65 THR B CA 1
ATOM 3094 C C . THR B 1 86 ? 1.01172 10.89178 26.33155 1.000 36.90745 65 THR B C 1
ATOM 3095 O O . THR B 1 86 ? 0.02200 10.14563 26.33321 1.000 40.27111 65 THR B O 1
ATOM 3099 N N . TRP B 1 87 ? 2.21619 10.47884 26.72374 1.000 38.23302 66 TRP B N 1
ATOM 3100 C CA . TRP B 1 87 ? 2.48354 9.06577 26.95415 1.000 38.16809 66 TRP B CA 1
ATOM 3101 C C . TRP B 1 87 ? 2.77738 8.70629 28.40722 1.000 40.32776 66 TRP B C 1
ATOM 3102 O O . TRP B 1 87 ? 2.59807 7.53823 28.78489 1.000 37.47280 66 TRP B O 1
ATOM 3113 N N . GLY B 1 88 ? 3.25369 9.65183 29.21222 1.000 37.64840 67 GLY B N 1
ATOM 3114 C CA . GLY B 1 88 ? 3.58484 9.41518 30.60590 1.000 37.47818 67 GLY B CA 1
ATOM 3115 C C . GLY B 1 88 ? 5.08422 9.49463 30.85011 1.000 37.73564 67 GLY B C 1
ATOM 3116 O O . GLY B 1 88 ? 5.88663 9.76872 29.95071 1.000 34.94178 67 GLY B O 1
ATOM 3117 N N . GLY B 1 89 ? 5.44545 9.26677 32.11907 1.000 35.32943 68 GLY B N 1
ATOM 3118 C CA . GLY B 1 89 ? 6.83839 9.35196 32.54656 1.000 38.19944 68 GLY B CA 1
ATOM 3119 C C . GLY B 1 89 ? 7.68983 8.14007 32.16956 1.000 37.20205 68 GLY B C 1
ATOM 3120 O O . GLY B 1 89 ? 8.92224 8.24695 32.08369 1.000 33.39935 68 GLY B O 1
ATOM 3121 N N . GLY B 1 90 ? 7.06871 6.97630 31.98340 1.000 36.60196 69 GLY B N 1
ATOM 3122 C CA . GLY B 1 90 ? 7.81101 5.80145 31.58156 1.000 36.37409 69 GLY B CA 1
ATOM 3123 C C . GLY B 1 90 ? 7.06070 5.00802 30.53298 1.000 38.81414 69 GLY B C 1
ATOM 3124 O O . GLY B 1 90 ? 5.86241 5.21208 30.30832 1.000 39.75059 69 GLY B O 1
ATOM 3125 N N . ALA B 1 91 ? 7.77402 4.04970 29.93354 1.000 41.62542 70 ALA B N 1
ATOM 3126 C CA . ALA B 1 91 ? 7.14368 3.17764 28.94815 1.000 48.51185 70 ALA B CA 1
ATOM 3127 C C . ALA B 1 91 ? 6.12951 2.23230 29.59050 1.000 50.04974 70 ALA B C 1
ATOM 3128 O O . ALA B 1 91 ? 5.21152 1.76806 28.90275 1.000 47.68978 70 ALA B O 1
ATOM 3130 N N . GLY B 1 92 ? 6.25606 1.98075 30.90228 1.000 49.46524 71 GLY B N 1
ATOM 3131 C CA . GLY B 1 92 ? 5.36162 1.12416 31.65200 1.000 51.22897 71 GLY B CA 1
ATOM 3132 C C . GLY B 1 92 ? 5.75117 -0.33835 31.68179 1.000 58.44497 71 GLY B C 1
ATOM 3133 O O . GLY B 1 92 ? 5.23780 -1.08486 32.52267 1.000 52.70692 71 GLY B O 1
ATOM 3134 N N . GLY B 1 93 ? 6.63973 -0.76589 30.79277 1.000 78.14775 72 GLY B N 1
ATOM 3135 C CA . GLY B 1 93 ? 7.11235 -2.13911 30.77493 1.000 77.48563 72 GLY B CA 1
ATOM 3136 C C . GLY B 1 93 ? 8.02619 -2.35523 29.58701 1.000 76.86168 72 GLY B C 1
ATOM 3137 O O . GLY B 1 93 ? 8.32664 -1.43102 28.82273 1.000 77.72716 72 GLY B O 1
ATOM 3138 N N . SER B 1 94 ? 8.44985 -3.60318 29.43121 1.000 68.52665 73 SER B N 1
ATOM 3139 C CA . SER B 1 94 ? 9.26243 -3.99119 28.28684 1.000 66.13735 73 SER B CA 1
ATOM 3140 C C . SER B 1 94 ? 8.52554 -3.69666 26.97510 1.000 64.63760 73 SER B C 1
ATOM 3141 O O . SER B 1 94 ? 7.29673 -3.78802 26.89622 1.000 64.61893 73 SER B O 1
ATOM 3144 N N . ARG B 1 95 ? 9.28989 -3.31283 25.93678 1.000 60.14176 74 ARG B N 1
ATOM 3145 C CA . ARG B 1 95 ? 8.70044 -3.11441 24.60943 1.000 57.87288 74 ARG B CA 1
ATOM 3146 C C . ARG B 1 95 ? 8.05176 -4.38450 24.05581 1.000 58.54359 74 ARG B C 1
ATOM 3147 O O . ARG B 1 95 ? 7.25618 -4.29395 23.11338 1.000 58.79303 74 ARG B O 1
ATOM 3155 N N . LEU B 1 96 ? 8.37619 -5.56068 24.61231 1.000 61.64661 75 LEU B N 1
ATOM 3156 C CA . LEU B 1 96 ? 7.81485 -6.85041 24.20348 1.000 64.08560 75 LEU B CA 1
ATOM 3157 C C . LEU B 1 96 ? 6.49746 -7.17478 24.89991 1.000 68.48475 75 LEU B C 1
ATOM 3158 O O . LEU B 1 96 ? 5.88164 -8.20675 24.59484 1.000 62.05962 75 LEU B O 1
ATOM 3160 N N . VAL B 1 97 ? 6.07361 -6.33725 25.84708 1.000 77.89810 76 VAL B N 1
ATOM 3161 C CA . VAL B 1 97 ? 4.79945 -6.51541 26.52948 1.000 78.82538 76 VAL B CA 1
ATOM 3162 C C . VAL B 1 97 ? 3.90450 -5.31858 26.22117 1.000 77.49608 76 VAL B C 1
ATOM 3163 O O . VAL B 1 97 ? 2.97236 -5.41664 25.41547 1.000 84.42966 76 VAL B O 1
ATOM 3165 N N . THR B 1 98 ? 4.18295 -4.17870 26.85348 1.000 64.37059 77 THR B N 1
ATOM 3166 C CA . THR B 1 98 ? 3.31967 -3.00979 26.73710 1.000 63.62460 77 THR B CA 1
ATOM 3167 C C . THR B 1 98 ? 4.04662 -1.67682 26.59187 1.000 58.91147 77 THR B C 1
ATOM 3168 O O . THR B 1 98 ? 3.38705 -0.63351 26.64951 1.000 57.60015 77 THR B O 1
ATOM 3172 N N . GLY B 1 99 ? 5.37064 -1.66335 26.48043 1.000 58.65168 78 GLY B N 1
ATOM 3173 C CA . GLY B 1 99 ? 6.13392 -0.43533 26.41834 1.000 53.79675 78 GLY B CA 1
ATOM 3174 C C . GLY B 1 99 ? 6.36857 0.15594 25.04082 1.000 52.51078 78 GLY B C 1
ATOM 3175 O O . GLY B 1 99 ? 7.00991 1.21691 24.93633 1.000 47.44719 78 GLY B O 1
ATOM 3176 N N . ASN B 1 100 ? 5.90590 -0.50912 23.97571 1.000 47.65379 79 ASN B N 1
ATOM 3177 C CA . ASN B 1 100 ? 6.15097 -0.06368 22.60232 1.000 48.07578 79 ASN B CA 1
ATOM 3178 C C . ASN B 1 100 ? 5.02781 0.86978 22.15971 1.000 47.94323 79 ASN B C 1
ATOM 3179 O O . ASN B 1 100 ? 3.93556 0.42304 21.80336 1.000 48.63665 79 ASN B O 1
ATOM 3184 N N . THR B 1 101 ? 5.29535 2.16886 22.16198 1.000 45.19567 80 THR B N 1
ATOM 3185 C CA . THR B 1 101 ? 4.29503 3.13124 21.72634 1.000 47.22813 80 THR B CA 1
ATOM 3186 C C . THR B 1 101 ? 4.43785 3.41859 20.23193 1.000 44.09850 80 THR B C 1
ATOM 3187 O O . THR B 1 101 ? 5.43252 3.06386 19.59343 1.000 42.28375 80 THR B O 1
ATOM 3191 N N . GLU B 1 102 ? 3.40186 4.05353 19.67266 1.000 42.60707 81 GLU B N 1
ATOM 3192 C CA . GLU B 1 102 ? 3.53842 4.68289 18.35983 1.000 43.80662 81 GLU B CA 1
ATOM 3193 C C . GLU B 1 102 ? 4.67532 5.70132 18.35034 1.000 40.54039 81 GLU B C 1
ATOM 3194 O O . GLU B 1 102 ? 5.31944 5.90255 17.31223 1.000 39.79479 81 GLU B O 1
ATOM 3200 N N . LEU B 1 103 ? 4.97368 6.32503 19.49597 1.000 38.97815 82 LEU B N 1
ATOM 3201 C CA . LEU B 1 103 ? 6.06749 7.29483 19.49876 1.000 39.28584 82 LEU B CA 1
ATOM 3202 C C . LEU B 1 103 ? 7.40663 6.60735 19.25605 1.000 38.31234 82 LEU B C 1
ATOM 3203 O O . LEU B 1 103 ? 8.21027 7.07790 18.43650 1.000 36.77651 82 LEU B O 1
ATOM 3208 N N . HIS B 1 104 ? 7.64510 5.47309 19.92684 1.000 38.42340 83 HIS B N 1
ATOM 3209 C CA . HIS B 1 104 ? 8.88722 4.72895 19.72067 1.000 40.51887 83 HIS B CA 1
ATOM 3210 C C . HIS B 1 104 ? 9.08629 4.36411 18.24768 1.000 37.10900 83 HIS B C 1
ATOM 3211 O O . HIS B 1 104 ? 10.18389 4.52476 17.69896 1.000 36.89411 83 HIS B O 1
ATOM 3218 N N . GLU B 1 105 ? 8.05172 3.84644 17.59659 1.000 34.55621 84 GLU B N 1
ATOM 3219 C CA . GLU B 1 105 ? 8.25318 3.40092 16.22720 1.000 40.61673 84 GLU B CA 1
ATOM 3220 C C . GLU B 1 105 ? 8.34739 4.56596 15.24596 1.000 39.38328 84 GLU B C 1
ATOM 3221 O O . GLU B 1 105 ? 9.07666 4.47289 14.25108 1.000 36.12053 84 GLU B O 1
ATOM 3227 N N . ALA B 1 106 ? 7.67800 5.68870 15.53734 1.000 40.99842 85 ALA B N 1
ATOM 3228 C CA . ALA B 1 106 ? 7.79860 6.85542 14.67182 1.000 38.43183 85 ALA B CA 1
ATOM 3229 C C . ALA B 1 106 ? 9.19602 7.44897 14.75536 1.000 35.42667 85 ALA B C 1
ATOM 3230 O O . ALA B 1 106 ? 9.76164 7.86672 13.74118 1.000 37.37713 85 ALA B O 1
ATOM 3232 N N . PHE B 1 107 ? 9.77264 7.49534 15.95309 1.000 34.77948 86 PHE B N 1
ATOM 3233 C CA . PHE B 1 107 ? 11.15492 7.93654 16.06089 1.000 37.65837 86 PHE B CA 1
ATOM 3234 C C . PHE B 1 107 ? 12.11457 6.95501 15.39387 1.000 36.27287 86 PHE B C 1
ATOM 3235 O O . PHE B 1 107 ? 13.09473 7.36860 14.76276 1.000 34.51316 86 PHE B O 1
ATOM 3243 N N . GLU B 1 108 ? 11.89197 5.65267 15.56731 1.000 36.98241 87 GLU B N 1
ATOM 3244 C CA . GLU B 1 108 ? 12.77779 4.69005 14.91911 1.000 37.83166 87 GLU B CA 1
ATOM 3245 C C . GLU B 1 108 ? 12.78653 4.90011 13.39921 1.000 37.69547 87 GLU B C 1
ATOM 3246 O O . GLU B 1 108 ? 13.84981 4.88255 12.76693 1.000 34.12316 87 GLU B O 1
ATOM 3252 N N . HIS B 1 109 ? 11.61939 5.15649 12.80466 1.000 35.58092 88 HIS B N 1
ATOM 3253 C CA . HIS B 1 109 ? 11.57227 5.48243 11.37884 1.000 39.35036 88 HIS B CA 1
ATOM 3254 C C . HIS B 1 109 ? 12.30013 6.79620 11.07232 1.000 40.26446 88 HIS B C 1
ATOM 3255 O O . HIS B 1 109 ? 13.02474 6.90046 10.07265 1.000 37.29680 88 HIS B O 1
ATOM 3262 N N . GLN B 1 110 ? 12.10972 7.81452 11.91385 1.000 37.65324 89 GLN B N 1
ATOM 3263 C CA . GLN B 1 110 ? 12.76713 9.10078 11.68450 1.000 39.46569 89 GLN B CA 1
ATOM 3264 C C . GLN B 1 110 ? 14.29027 8.97641 11.74942 1.000 40.84391 89 GLN B C 1
ATOM 3265 O O . GLN B 1 110 ? 15.01151 9.57847 10.93649 1.000 40.73598 89 GLN B O 1
ATOM 3271 N N . LEU B 1 111 ? 14.79366 8.18779 12.70201 1.000 39.09485 90 LEU B N 1
ATOM 3272 C CA . LEU B 1 111 ? 16.23264 8.04572 12.88233 1.000 40.83607 90 LEU B CA 1
ATOM 3273 C C . LEU B 1 111 ? 16.84467 7.26310 11.73857 1.000 40.43849 90 LEU B C 1
ATOM 3274 O O . LEU B 1 111 ? 17.85697 7.67632 11.16647 1.000 42.79339 90 LEU B O 1
ATOM 3279 N N . ALA B 1 112 ? 16.21881 6.13739 11.38188 1.000 42.53568 91 ALA B N 1
ATOM 3280 C CA . ALA B 1 112 ? 16.69404 5.29460 10.28877 1.000 42.26045 91 ALA B CA 1
ATOM 3281 C C . ALA B 1 112 ? 16.71295 6.04676 8.96747 1.000 44.56998 91 ALA B C 1
ATOM 3282 O O . ALA B 1 112 ? 17.67566 5.93982 8.20021 1.000 45.98323 91 ALA B O 1
ATOM 3284 N N . SER B 1 113 ? 15.65463 6.81615 8.68964 1.000 43.09137 92 SER B N 1
ATOM 3285 C CA . SER B 1 113 ? 15.60002 7.61279 7.46723 1.000 43.04366 92 SER B CA 1
ATOM 3286 C C . SER B 1 113 ? 16.69149 8.66675 7.45205 1.000 44.98116 92 SER B C 1
ATOM 3287 O O . SER B 1 113 ? 17.34773 8.87475 6.42424 1.000 48.22549 92 SER B O 1
ATOM 3290 N N . PHE B 1 114 ? 16.88811 9.35990 8.57794 1.000 44.24038 93 PHE B N 1
ATOM 3291 C CA . PHE B 1 114 ? 17.93821 10.36417 8.62948 1.000 41.99046 93 PHE B CA 1
ATOM 3292 C C . PHE B 1 114 ? 19.29501 9.73616 8.37022 1.000 42.90440 93 PHE B C 1
ATOM 3293 O O . PHE B 1 114 ? 20.10728 10.29279 7.62891 1.000 43.66102 93 PHE B O 1
ATOM 3301 N N . LEU B 1 115 ? 19.53121 8.54159 8.91485 1.000 45.61242 94 LEU B N 1
ATOM 3302 C CA . LEU B 1 115 ? 20.83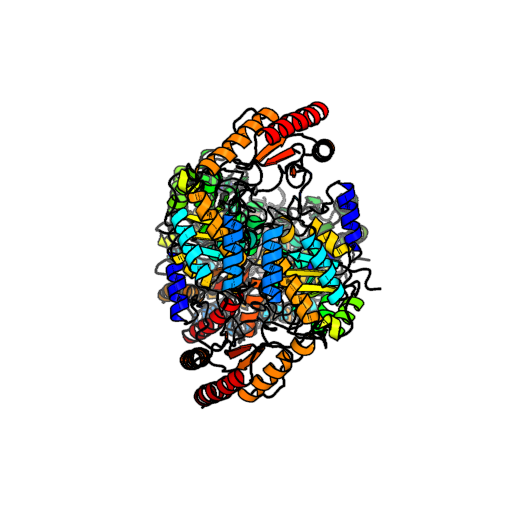163 7.88279 8.84109 1.000 43.00125 94 LEU B CA 1
ATOM 3303 C C . LEU B 1 115 ? 21.01735 7.07344 7.57379 1.000 46.80703 94 LEU B C 1
ATOM 3304 O O . LEU B 1 115 ? 22.13156 6.59475 7.32714 1.000 47.07247 94 LEU B O 1
ATOM 3309 N N . GLY B 1 116 ? 19.95676 6.90076 6.78447 1.000 48.76792 95 GLY B N 1
ATOM 3310 C CA . GLY B 1 116 ? 20.02019 6.11972 5.56640 1.000 48.20620 95 GLY B CA 1
ATOM 3311 C C . GLY B 1 116 ? 19.95741 4.62559 5.77967 1.000 49.70168 95 GLY B C 1
ATOM 3312 O O . GLY B 1 116 ? 20.33912 3.86239 4.88586 1.000 52.62054 95 GLY B O 1
ATOM 3313 N N . ALA B 1 117 ? 19.49591 4.18239 6.94082 1.000 47.57434 96 ALA B N 1
ATOM 3314 C CA . ALA B 1 117 ? 19.40273 2.76851 7.25569 1.000 46.58946 96 ALA B CA 1
ATOM 3315 C C . ALA B 1 117 ? 17.98886 2.26655 7.01484 1.000 47.46150 96 ALA B C 1
ATOM 3316 O O . ALA B 1 117 ? 17.03488 3.03968 6.92420 1.000 49.02526 96 ALA B O 1
ATOM 3318 N N . GLU B 1 118 ? 17.87451 0.94661 6.89436 1.000 47.73133 97 GLU B N 1
ATOM 3319 C CA . GLU B 1 118 ? 16.59017 0.30898 6.63981 1.000 48.33194 97 GLU B CA 1
ATOM 3320 C C . GLU B 1 118 ? 15.68642 0.29584 7.87395 1.000 51.01152 97 GLU B C 1
ATOM 3321 O O . GLU B 1 118 ? 14.45839 0.35127 7.73462 1.000 52.96433 97 GLU B O 1
ATOM 3327 N N . SER B 1 119 ? 16.25727 0.22211 9.07909 1.000 46.70153 98 SER B N 1
ATOM 3328 C CA . SER B 1 119 ? 15.44989 0.07039 10.28641 1.000 45.23327 98 SER B CA 1
ATOM 3329 C C . SER B 1 119 ? 16.24253 0.54306 11.49659 1.000 38.63996 98 SER B C 1
ATOM 3330 O O . SER B 1 119 ? 17.46433 0.70208 11.43830 1.000 40.97197 98 SER B O 1
ATOM 3333 N N . ALA B 1 120 ? 15.52330 0.77664 12.59214 1.000 38.13263 99 ALA B N 1
ATOM 3334 C CA . ALA B 1 120 ? 16.12861 1.24572 13.82804 1.000 38.90641 99 ALA B CA 1
ATOM 3335 C C . ALA B 1 120 ? 15.37824 0.68548 15.02481 1.000 39.00308 99 ALA B C 1
ATOM 3336 O O . ALA B 1 120 ? 14.16269 0.45723 14.96907 1.000 37.53540 99 ALA B O 1
ATOM 3338 N N . LEU B 1 121 ? 16.11648 0.48543 16.11852 1.000 37.05234 100 LEU B N 1
ATOM 3339 C CA . LEU B 1 121 ? 15.54644 -0.01434 17.36712 1.000 37.13775 100 LEU B CA 1
ATOM 3340 C C . LEU B 1 121 ? 16.21268 0.72486 18.52016 1.000 36.76164 100 LEU B C 1
ATOM 3341 O O . LEU B 1 121 ? 17.44459 0.70837 18.63408 1.000 33.44788 100 LEU B O 1
ATOM 3346 N N . VAL B 1 122 ? 15.40596 1.37544 19.36984 1.000 34.01520 101 VAL B N 1
ATOM 3347 C CA . VAL B 1 122 ? 15.93062 2.19492 20.45391 1.000 34.26633 101 VAL B CA 1
ATOM 3348 C C . VAL B 1 122 ? 15.94451 1.38196 21.73907 1.000 30.26668 101 VAL B C 1
ATOM 3349 O O . VAL B 1 122 ? 15.04044 0.58654 22.00069 1.000 33.39159 101 VAL B O 1
ATOM 3353 N N . PHE B 1 123 ? 17.00055 1.56349 22.51778 1.000 31.61658 102 PHE B N 1
ATOM 3354 C CA . PHE B 1 123 ? 17.25206 0.92564 23.79831 1.000 32.55226 102 PHE B CA 1
ATOM 3355 C C . PHE B 1 123 ? 17.26366 1.99157 24.88947 1.000 33.15497 102 PHE B C 1
ATOM 3356 O O . PHE B 1 123 ? 17.29582 3.19283 24.61224 1.000 32.45194 102 PHE B O 1
ATOM 3364 N N . SER B 1 124 ? 17.29542 1.55454 26.14899 1.000 29.58149 103 SER B N 1
ATOM 3365 C CA . SER B 1 124 ? 17.27261 2.51109 27.25640 1.000 34.79743 103 SER B CA 1
ATOM 3366 C C . SER B 1 124 ? 18.52265 3.38825 27.29102 1.000 35.95382 103 SER B C 1
ATOM 3367 O O . SER B 1 124 ? 18.47282 4.50884 27.81150 1.000 30.55575 103 SER B O 1
ATOM 3370 N N . SER B 1 125 ? 19.64861 2.90798 26.76017 1.000 35.32068 104 SER B N 1
ATOM 3371 C CA . SER B 1 125 ? 20.88128 3.69763 26.76809 1.000 33.65495 104 SER B CA 1
ATOM 3372 C C . SER B 1 125 ? 21.78928 3.17012 25.67018 1.000 33.45250 104 SER B C 1
ATOM 3373 O O . SER B 1 125 ? 21.50271 2.14927 25.03758 1.000 30.12882 104 SER B O 1
ATOM 3376 N N . GLY B 1 126 ? 22.84368 3.93880 25.38919 1.000 30.26102 105 GLY B N 1
ATOM 3377 C CA . GLY B 1 126 ? 23.86976 3.47160 24.47986 1.000 33.46196 105 GLY B CA 1
ATOM 3378 C C . GLY B 1 126 ? 24.56085 2.21959 24.98813 1.000 36.52928 105 GLY B C 1
ATOM 3379 O O . GLY B 1 126 ? 24.94460 1.35361 24.20476 1.000 34.81479 105 GLY B O 1
ATOM 3380 N N . TYR B 1 127 ? 24.70670 2.09684 26.30678 1.000 35.01198 106 TYR B N 1
ATOM 3381 C CA . TYR B 1 127 ? 25.39356 0.94692 26.87536 1.000 34.15498 106 TYR B CA 1
ATOM 3382 C C . TYR B 1 127 ? 24.62820 -0.34281 26.57932 1.000 33.81051 106 TYR B C 1
ATOM 3383 O O . TYR B 1 127 ? 25.20754 -1.31500 26.09226 1.000 32.60634 106 TYR B O 1
ATOM 3392 N N . THR B 1 128 ? 23.30594 -0.34093 26.80488 1.000 32.55784 107 THR B N 1
ATOM 3393 C CA . THR B 1 128 ? 22.50639 -1.53247 26.54864 1.000 35.94625 107 THR B CA 1
ATOM 3394 C C . THR B 1 128 ? 22.29667 -1.75957 25.05502 1.000 36.34058 107 THR B C 1
ATOM 3395 O O . THR B 1 128 ? 22.07311 -2.89104 24.63289 1.000 35.01718 107 THR B O 1
ATOM 3399 N N . ALA B 1 129 ? 22.33265 -0.70218 24.24336 1.000 34.61192 108 ALA B N 1
ATOM 3400 C CA . ALA B 1 129 ? 22.28179 -0.89109 22.79706 1.000 34.84019 108 ALA B CA 1
ATOM 3401 C C . ALA B 1 129 ? 23.52011 -1.63444 22.31005 1.000 34.05963 108 ALA B C 1
ATOM 3402 O O . ALA B 1 129 ? 23.43055 -2.47549 21.40778 1.000 29.02710 108 ALA B O 1
ATOM 3404 N N . ASN B 1 130 ? 24.69140 -1.28986 22.85144 1.000 30.73181 109 ASN B N 1
ATOM 3405 C CA . ASN B 1 130 ? 25.91144 -1.99904 22.48839 1.000 34.79653 109 ASN B CA 1
ATOM 3406 C C . ASN B 1 130 ? 25.87392 -3.45024 22.97988 1.000 35.10504 109 ASN B C 1
ATOM 3407 O O . ASN B 1 130 ? 26.16567 -4.37378 22.21477 1.000 33.75162 109 ASN B O 1
ATOM 3412 N N . LEU B 1 131 ? 25.48705 -3.67510 24.24435 1.000 31.52776 110 LEU B N 1
ATOM 3413 C CA . LEU B 1 131 ? 25.33543 -5.04417 24.72072 1.000 33.70796 110 LEU B CA 1
ATOM 3414 C C . LEU B 1 131 ? 24.35176 -5.80748 23.84571 1.000 35.71960 110 LEU B C 1
ATOM 3415 O O . LEU B 1 131 ? 24.65160 -6.91464 23.38867 1.000 35.63820 110 LEU B O 1
ATOM 3420 N N . GLY B 1 132 ? 23.18253 -5.21020 23.57553 1.000 33.42861 111 GLY B N 1
ATOM 3421 C CA . GLY B 1 132 ? 22.12898 -5.92040 22.87248 1.000 33.18915 111 GLY B CA 1
ATOM 3422 C C . GLY B 1 132 ? 22.51306 -6.30069 21.45614 1.000 36.79001 111 GLY B C 1
ATOM 3423 O O . GLY B 1 132 ? 22.29786 -7.44883 21.02976 1.000 38.23990 111 GLY B O 1
ATOM 3424 N N . ALA B 1 133 ? 23.14887 -5.37195 20.73430 1.000 28.62271 112 ALA B N 1
ATOM 3425 C CA . ALA B 1 133 ? 23.47836 -5.59220 19.33025 1.000 34.64660 112 ALA B CA 1
ATOM 3426 C C . ALA B 1 133 ? 24.60675 -6.60697 19.17092 1.000 40.29377 112 ALA B C 1
ATOM 3427 O O . ALA B 1 133 ? 24.49277 -7.55983 18.39097 1.000 35.52285 112 ALA B O 1
ATOM 3429 N N . LEU B 1 134 ? 25.71161 -6.41027 19.88694 1.000 35.95395 113 LEU B N 1
ATOM 3430 C CA . LEU B 1 134 ? 26.86772 -7.26602 19.66182 1.000 36.92672 113 LEU B CA 1
ATOM 3431 C C . LEU B 1 134 ? 26.60566 -8.69048 20.15964 1.000 37.25912 113 LEU B C 1
ATOM 3432 O O . LEU B 1 134 ? 26.90426 -9.65972 19.45660 1.000 33.97811 113 LEU B O 1
ATOM 3437 N N . VAL B 1 135 ? 25.97089 -8.83200 21.32547 1.000 35.33889 114 VAL B N 1
ATOM 3438 C CA . VAL B 1 135 ? 25.71848 -10.15786 21.87962 1.000 35.33251 114 VAL B CA 1
ATOM 3439 C C . VAL B 1 135 ? 24.81756 -10.97953 20.96067 1.000 36.33983 114 VAL B C 1
ATOM 3440 O O . VAL B 1 135 ? 25.08111 -12.16411 20.70922 1.000 36.11415 114 VAL B O 1
ATOM 3444 N N . ALA B 1 136 ? 23.75431 -10.36827 20.44230 1.000 33.29032 115 ALA B N 1
ATOM 3445 C CA . ALA B 1 136 ? 22.76146 -11.08236 19.65481 1.000 37.80813 115 ALA B CA 1
ATOM 3446 C C . ALA B 1 136 ? 23.22706 -11.41226 18.24944 1.000 40.66534 115 ALA B C 1
ATOM 3447 O O . ALA B 1 136 ? 22.73776 -12.39176 17.67027 1.000 41.64344 115 ALA B O 1
ATOM 3449 N N . LEU B 1 137 ? 24.20428 -10.68049 17.71887 1.000 36.34439 116 LEU B N 1
ATOM 3450 C CA . LEU B 1 137 ? 24.68296 -10.95018 16.37540 1.000 40.55362 116 LEU B CA 1
ATOM 3451 C C . LEU B 1 137 ? 25.95660 -11.78399 16.36044 1.000 39.18703 116 LEU B C 1
ATOM 3452 O O . LEU B 1 137 ? 26.38312 -12.21015 15.27891 1.000 38.31070 116 LEU B O 1
ATOM 3457 N N . SER B 1 138 ? 26.53900 -12.06925 17.53335 1.000 35.28005 117 SER B N 1
ATOM 3458 C CA . SER B 1 138 ? 27.72410 -12.91724 17.61705 1.000 38.69054 117 SER B CA 1
ATOM 3459 C C . SER B 1 138 ? 27.33887 -14.19060 18.33451 1.000 38.68555 117 SER B C 1
ATOM 3460 O O . SER B 1 138 ? 26.83802 -15.13288 17.69491 1.000 40.85067 117 SER B O 1
ATOM 3463 N N . GLY B 1 139 ? 27.52990 -14.29339 19.64947 1.000 40.70927 118 GLY B N 1
ATOM 3464 C CA . GLY B 1 139 ? 27.11718 -15.46925 20.38062 1.000 39.90877 118 GLY B CA 1
ATOM 3465 C C . GLY B 1 139 ? 28.16048 -16.56711 20.37648 1.000 41.39181 118 GLY B C 1
ATOM 3466 O O . GLY B 1 139 ? 29.18062 -16.49041 19.68478 1.000 40.77497 118 GLY B O 1
ATOM 3467 N N . PRO B 1 140 ? 27.92391 -17.61447 21.16226 1.000 38.94875 119 PRO B N 1
ATOM 3468 C CA . PRO B 1 140 ? 28.85507 -18.75457 21.17066 1.000 41.35581 119 PRO B CA 1
ATOM 3469 C C . PRO B 1 140 ? 29.01462 -19.36877 19.78728 1.000 39.42503 119 PRO B C 1
ATOM 3470 O O . PRO B 1 140 ? 28.11894 -19.30373 18.94650 1.000 40.08972 119 PRO B O 1
ATOM 3474 N N . GLY B 1 141 ? 30.20295 -19.91855 19.54279 1.000 38.80870 120 GLY B N 1
ATOM 3475 C CA . GLY B 1 141 ? 30.56481 -20.46687 18.25285 1.000 39.09924 120 GLY B CA 1
ATOM 3476 C C . GLY B 1 141 ? 30.91669 -19.45332 17.18066 1.000 43.62135 120 GLY B C 1
ATOM 3477 O O . GLY B 1 141 ? 31.23489 -19.85879 16.05675 1.000 47.31394 120 GLY B O 1
ATOM 3478 N N . SER B 1 142 ? 30.88824 -18.15498 17.48206 1.000 43.28341 121 SER B N 1
ATOM 3479 C CA . SER B 1 142 ? 31.24381 -17.11312 16.52890 1.000 42.93819 121 SER B CA 1
ATOM 3480 C C . SER B 1 142 ? 32.52149 -16.40202 16.97195 1.000 40.06607 121 SER B C 1
ATOM 3481 O O . SER B 1 142 ? 33.00813 -16.57958 18.09085 1.000 39.29079 121 SER B O 1
ATOM 3484 N N . LEU B 1 143 ? 33.05322 -15.57240 16.07783 1.000 41.76958 122 LEU B N 1
ATOM 3485 C CA . LEU B 1 143 ? 34.27370 -14.80744 16.31483 1.000 43.97887 122 LEU B CA 1
ATOM 3486 C C . LEU B 1 143 ? 33.96915 -13.30882 16.33939 1.000 42.39681 122 LEU B C 1
ATOM 3487 O O . LEU B 1 143 ? 33.26549 -12.81026 15.45565 1.000 41.28659 122 LEU B O 1
ATOM 3492 N N . ILE B 1 144 ? 34.50783 -12.59229 17.33306 1.000 39.97510 123 ILE B N 1
ATOM 3493 C CA . ILE B 1 144 ? 34.48252 -11.12316 17.36724 1.000 39.47382 123 ILE B CA 1
ATOM 3494 C C . ILE B 1 144 ? 35.91181 -10.60711 17.25561 1.000 40.37928 123 ILE B C 1
ATOM 3495 O O . ILE B 1 144 ? 36.80360 -11.08481 17.97329 1.000 39.45643 123 ILE B O 1
ATOM 3500 N N . VAL B 1 145 ? 36.13994 -9.68236 16.31502 1.000 35.31029 124 VAL B N 1
ATOM 3501 C CA . VAL B 1 145 ? 37.41266 -8.97773 16.18246 1.000 38.16221 124 VAL B CA 1
ATOM 3502 C C . VAL B 1 145 ? 37.22020 -7.55328 16.68781 1.000 41.23559 124 VAL B C 1
ATOM 3503 O O . VAL B 1 145 ? 36.42222 -6.79037 16.13941 1.000 37.17510 124 VAL B O 1
ATOM 3507 N N . SER B 1 146 ? 37.95525 -7.21177 17.73318 1.000 36.00979 125 SER B N 1
ATOM 3508 C CA . SER B 1 146 ? 37.72384 -6.04694 18.55304 1.000 38.03838 125 SER B CA 1
ATOM 3509 C C . SER B 1 146 ? 38.93202 -5.12078 18.50822 1.000 38.33837 125 SER B C 1
ATOM 3510 O O . SER B 1 146 ? 40.07217 -5.58066 18.55473 1.000 40.21823 125 SER B O 1
ATOM 3513 N N . ASP B 1 147 ? 38.68393 -3.81753 18.42870 1.000 39.49951 126 ASP B N 1
ATOM 3514 C CA . ASP B 1 147 ? 39.76233 -2.82751 18.46693 1.000 39.41206 126 ASP B CA 1
ATOM 3515 C C . ASP B 1 147 ? 40.27607 -2.64582 19.89611 1.000 35.77498 126 ASP B C 1
ATOM 3516 O O . ASP B 1 147 ? 39.49465 -2.57749 20.84582 1.000 37.48004 126 ASP B O 1
ATOM 3521 N N . ALA B 1 148 ? 41.59731 -2.57162 20.05378 1.000 33.47640 127 ALA B N 1
ATOM 3522 C CA . ALA B 1 148 ? 42.15755 -2.49439 21.40165 1.000 37.75196 127 ALA B CA 1
ATOM 3523 C C . ALA B 1 148 ? 41.75314 -1.21645 22.13207 1.000 36.98871 127 ALA B C 1
ATOM 3524 O O . ALA B 1 148 ? 41.79500 -1.17309 23.36663 1.000 37.58715 127 ALA B O 1
ATOM 3526 N N . LEU B 1 149 ? 41.41550 -0.15484 21.41275 1.000 36.64263 128 LEU B N 1
ATOM 3527 C CA . LEU B 1 149 ? 41.01010 1.07291 22.09189 1.000 41.93844 128 LEU B CA 1
ATOM 3528 C C . LEU B 1 149 ? 39.49959 1.18306 22.20555 1.000 38.32950 128 LEU B C 1
ATOM 3529 O O . LEU B 1 149 ? 38.95832 2.28703 22.21276 1.000 37.20101 128 LEU B O 1
ATOM 3534 N N . SER B 1 150 ? 38.79894 0.07470 22.41002 1.000 36.84209 129 SER B N 1
ATOM 3535 C CA . SER B 1 150 ? 37.34733 0.13693 22.34563 1.000 38.42895 129 SER B CA 1
ATOM 3536 C C . SER B 1 150 ? 36.73714 0.65887 23.64130 1.000 39.31782 129 SER B C 1
ATOM 3537 O O . SER B 1 150 ? 37.25735 0.45507 24.74403 1.000 41.96401 129 SER B O 1
ATOM 3540 N N . HIS B 1 151 ? 35.63083 1.37179 23.47659 1.000 38.97765 130 HIS B N 1
ATOM 3541 C CA . HIS B 1 151 ? 34.87310 1.90037 24.59071 1.000 38.25738 130 HIS B CA 1
ATOM 3542 C C . HIS B 1 151 ? 34.47035 0.76077 25.50831 1.000 34.89776 130 HIS B C 1
ATOM 3543 O O . HIS B 1 151 ? 34.24840 -0.35526 25.06225 1.000 39.35039 130 HIS B O 1
ATOM 3550 N N . ALA B 1 152 ? 34.34800 1.06462 26.79844 1.000 38.21309 131 ALA B N 1
ATOM 3551 C CA . ALA B 1 152 ? 34.06482 0.04239 27.79816 1.000 36.79639 131 ALA B CA 1
ATOM 3552 C C . ALA B 1 152 ? 32.75656 -0.68505 27.51885 1.000 40.06154 131 ALA B C 1
ATOM 3553 O O . ALA B 1 152 ? 32.64110 -1.88460 27.81533 1.000 37.25600 131 ALA B O 1
ATOM 3555 N N . SER B 1 153 ? 31.75928 0.01636 26.96568 1.000 36.35082 132 SER B N 1
ATOM 3556 C CA . SER B 1 153 ? 30.49924 -0.64200 26.63514 1.000 38.09248 132 SER B CA 1
ATOM 3557 C C . SER B 1 153 ? 30.68978 -1.74088 25.59008 1.000 38.24074 132 SER B C 1
ATOM 3558 O O . SER B 1 153 ? 29.98955 -2.75981 25.62838 1.000 36.72960 132 SER B O 1
ATOM 3561 N N . LEU B 1 154 ? 31.64080 -1.56984 24.66724 1.000 36.82287 133 LEU B N 1
ATOM 3562 C CA . LEU B 1 154 ? 31.89487 -2.60336 23.67560 1.000 39.24184 133 LEU B CA 1
ATOM 3563 C C . LEU B 1 154 ? 32.74879 -3.73365 24.22772 1.000 39.17972 133 LEU B C 1
ATOM 3564 O O . LEU B 1 154 ? 32.56055 -4.88465 23.82256 1.000 38.00930 133 LEU B O 1
ATOM 3569 N N . VAL B 1 155 ? 33.69828 -3.42617 25.11975 1.000 37.57167 134 VAL B N 1
ATOM 3570 C CA . VAL B 1 155 ? 34.49769 -4.47124 25.76139 1.000 35.09823 134 VAL B CA 1
ATOM 3571 C C . VAL B 1 155 ? 33.61165 -5.37134 26.61675 1.000 38.32762 134 VAL B C 1
ATOM 3572 O O . VAL B 1 155 ? 33.79420 -6.60109 26.64813 1.000 37.46786 134 VAL B O 1
ATOM 3576 N N . ASP B 1 156 ? 32.67272 -4.76987 27.36750 1.000 36.41777 135 ASP B N 1
ATOM 3577 C CA . ASP B 1 156 ? 31.73267 -5.56396 28.15409 1.000 38.01703 135 ASP B CA 1
ATOM 3578 C C . ASP B 1 156 ? 30.85670 -6.42584 27.25877 1.000 37.89247 135 ASP B C 1
ATOM 3579 O O . ASP B 1 156 ? 30.52531 -7.56381 27.60933 1.000 36.99577 135 ASP B O 1
ATOM 3584 N N . ALA B 1 157 ? 30.44451 -5.88521 26.11110 1.000 37.83190 136 ALA B N 1
ATOM 3585 C CA . ALA B 1 157 ? 29.62420 -6.66077 25.19636 1.000 38.21043 136 ALA B CA 1
ATOM 3586 C C . ALA B 1 157 ? 30.37302 -7.90383 24.73295 1.000 36.95595 136 ALA B C 1
ATOM 3587 O O . ALA B 1 157 ? 29.81111 -9.00582 24.72058 1.000 35.25492 136 ALA B O 1
ATOM 3589 N N . CYS B 1 158 ? 31.64691 -7.73709 24.34896 1.000 33.79735 137 CYS B N 1
ATOM 3590 C CA . CYS B 1 158 ? 32.46316 -8.86671 23.90699 1.000 35.18370 137 CYS B CA 1
ATOM 3591 C C . CYS B 1 158 ? 32.54368 -9.93569 24.98127 1.000 36.98431 137 CYS B C 1
ATOM 3592 O O . CYS B 1 158 ? 32.47932 -11.14046 24.67759 1.000 36.39925 137 CYS B O 1
ATOM 3595 N N . ARG B 1 159 ? 32.66784 -9.51467 26.24747 1.000 35.84251 138 ARG B N 1
ATOM 3596 C CA . ARG B 1 159 ? 32.65781 -10.47717 27.34712 1.000 38.26579 138 ARG B CA 1
ATOM 3597 C C . ARG B 1 159 ? 31.31823 -11.19934 27.44064 1.000 37.32811 138 ARG B C 1
ATOM 3598 O O . ARG B 1 159 ? 31.27253 -12.40613 27.70062 1.000 40.87373 138 ARG B O 1
ATOM 3606 N N . LEU B 1 160 ? 30.21937 -10.47434 27.22430 1.000 37.79010 139 LEU B N 1
ATOM 3607 C CA . LEU B 1 160 ? 28.88408 -11.03181 27.39485 1.000 37.42172 139 LEU B CA 1
ATOM 3608 C C . LEU B 1 160 ? 28.44944 -11.90081 26.23010 1.000 36.15653 139 LEU B C 1
ATOM 3609 O O . LEU B 1 160 ? 27.58668 -12.76576 26.40194 1.000 34.88592 139 LEU B O 1
ATOM 3614 N N . SER B 1 161 ? 28.99224 -11.65518 25.04221 1.000 36.62558 140 SER B N 1
ATOM 3615 C CA . SER B 1 161 ? 28.53767 -12.36833 23.86297 1.000 34.47474 140 SER B CA 1
ATOM 3616 C C . SER B 1 161 ? 28.77736 -13.87375 23.99359 1.000 39.67260 140 SER B C 1
ATOM 3617 O O . SER B 1 161 ? 28.03063 -14.67482 23.41221 1.000 39.98352 140 SER B O 1
ATOM 3620 N N . ARG B 1 162 ? 29.76440 -14.27829 24.79664 1.000 37.81618 141 ARG B N 1
ATOM 3621 C CA . ARG B 1 162 ? 30.23101 -15.66337 24.87066 1.000 41.23318 141 ARG B CA 1
ATOM 3622 C C . ARG B 1 162 ? 30.77864 -16.13344 23.53405 1.000 39.49373 141 ARG B C 1
ATOM 3623 O O . ARG B 1 162 ? 30.80571 -17.33628 23.25682 1.000 42.85643 141 ARG B O 1
ATOM 3625 N N . ALA B 1 163 ? 31.19575 -15.19257 22.69440 1.000 35.98271 142 ALA B N 1
ATOM 3626 C CA . ALA B 1 163 ? 31.90137 -15.51571 21.47290 1.000 38.70021 142 ALA B CA 1
ATOM 3627 C C . ALA B 1 163 ? 33.39035 -15.62356 21.77292 1.000 40.33667 142 ALA B C 1
ATOM 3628 O O . ALA B 1 163 ? 33.83997 -15.33001 22.87924 1.000 39.26229 142 ALA B O 1
ATOM 3630 N N . ARG B 1 164 ? 34.15869 -16.08487 20.78362 1.000 41.09943 143 ARG B N 1
ATOM 3631 C CA . ARG B 1 164 ? 35.61211 -16.00834 20.87390 1.000 42.87670 143 ARG B CA 1
ATOM 3632 C C . ARG B 1 164 ? 36.07068 -14.62795 20.41937 1.000 38.54847 143 ARG B C 1
ATOM 3633 O O . ARG B 1 164 ? 35.70387 -14.17255 19.33311 1.000 38.05705 143 ARG B O 1
ATOM 3641 N N . VAL B 1 165 ? 36.87240 -13.96503 21.24794 1.000 37.13766 144 VAL B N 1
ATOM 3642 C CA . VAL B 1 165 ? 37.20572 -12.55193 21.06914 1.000 38.76470 144 VAL B CA 1
ATOM 3643 C C . VAL B 1 165 ? 38.68125 -12.39124 20.73421 1.000 38.40026 144 VAL B C 1
ATOM 3644 O O . VAL B 1 165 ? 39.55552 -12.78769 21.51359 1.000 41.16987 144 VAL B O 1
ATOM 3648 N N . VAL B 1 166 ? 38.94959 -11.83452 19.55641 1.000 37.53570 145 VAL B N 1
ATOM 3649 C CA . VAL B 1 166 ? 40.28147 -11.41911 19.13258 1.000 40.18019 145 VAL B CA 1
ATOM 3650 C C . VAL B 1 166 ? 40.34294 -9.89551 19.20108 1.000 42.32257 145 VAL B C 1
ATOM 3651 O O . VAL B 1 166 ? 39.49848 -9.20761 18.60967 1.000 39.67784 145 VAL B O 1
ATOM 3655 N N . VAL B 1 167 ? 41.31629 -9.36527 19.93776 1.000 41.19314 146 VAL B N 1
ATOM 3656 C CA . VAL B 1 167 ? 41.53831 -7.92306 20.02258 1.000 38.14583 146 VAL B CA 1
ATOM 3657 C C . VAL B 1 167 ? 42.70783 -7.52802 19.12478 1.000 36.99310 146 VAL B C 1
ATOM 3658 O O . VAL B 1 167 ? 43.83860 -7.97057 19.34266 1.000 39.41354 146 VAL B O 1
ATOM 3662 N N . SER B 1 168 ? 42.44534 -6.62157 18.10443 1.000 38.84162 147 SER B N 1
ATOM 3663 C CA . SER B 1 168 ? 43.46578 -6.18293 17.14697 1.000 40.93599 147 SER B CA 1
ATOM 3664 C C . SER B 1 168 ? 44.07434 -4.84467 17.54686 1.000 38.43899 147 SER B C 1
ATOM 3665 O O . SER B 1 168 ? 43.43310 -4.04508 18.23703 1.000 41.01098 147 SER B O 1
ATOM 3668 N N . PRO B 1 169 ? 45.32101 -4.58930 17.14304 1.000 43.19591 148 PRO B N 1
ATOM 3669 C CA . PRO B 1 169 ? 45.90196 -3.24724 17.33067 1.000 43.47562 148 PRO B CA 1
ATOM 3670 C C . PRO B 1 169 ? 45.00778 -2.18507 16.70978 1.000 42.51938 148 PRO B C 1
ATOM 3671 O O . PRO B 1 169 ? 44.25909 -2.45458 15.77077 1.000 43.37346 148 PRO B O 1
ATOM 3675 N N . HIS B 1 170 ? 45.09199 -0.96541 17.24792 1.000 44.06090 149 HIS B N 1
ATOM 3676 C CA . HIS B 1 170 ? 44.19391 0.11965 16.85879 1.000 41.61781 149 HIS B CA 1
ATOM 3677 C C . HIS B 1 170 ? 44.19004 0.32812 15.34700 1.000 40.79865 149 HIS B C 1
ATOM 3678 O O . HIS B 1 170 ? 45.23867 0.55443 14.73792 1.000 42.35293 149 HIS B O 1
ATOM 3685 N N . ARG B 1 171 ? 43.00177 0.18977 14.74712 1.000 41.19185 150 ARG B N 1
ATOM 3686 C CA . ARG B 1 171 ? 42.76482 0.46078 13.32153 1.000 43.04785 150 ARG B CA 1
ATOM 3687 C C . ARG B 1 171 ? 43.72368 -0.30965 12.42204 1.000 44.44530 150 ARG B C 1
ATOM 3688 O O . ARG B 1 171 ? 44.14442 0.16806 11.36709 1.000 45.23824 150 ARG B O 1
ATOM 3696 N N . ASP B 1 172 ? 44.03863 -1.53279 12.81392 1.000 46.62734 151 ASP B N 1
ATOM 3697 C CA . ASP B 1 172 ? 44.99714 -2.35149 12.07480 1.000 50.12322 151 ASP B CA 1
ATOM 3698 C C . ASP B 1 172 ? 44.18271 -3.27431 11.17478 1.000 50.47979 151 ASP B C 1
ATOM 3699 O O . ASP B 1 172 ? 43.81396 -4.38487 11.55555 1.000 52.93639 151 ASP B O 1
ATOM 3704 N N . VAL B 1 173 ? 43.89159 -2.79650 9.96567 1.000 52.92008 152 VAL B N 1
ATOM 3705 C CA . VAL B 1 173 ? 43.02308 -3.55142 9.06914 1.000 53.33108 152 VAL B CA 1
ATOM 3706 C C . VAL B 1 173 ? 43.65779 -4.89546 8.71257 1.000 56.35132 152 VAL B C 1
ATOM 3707 O O . VAL B 1 173 ? 42.97520 -5.92804 8.65555 1.000 54.88652 152 VAL B O 1
ATOM 3711 N N . ASP B 1 174 ? 44.97215 -4.91246 8.48289 1.000 53.17127 153 ASP B N 1
ATOM 3712 C CA . ASP B 1 174 ? 45.62718 -6.17309 8.13223 1.000 55.67491 153 ASP B CA 1
ATOM 3713 C C . ASP B 1 174 ? 45.48044 -7.19857 9.24436 1.000 55.89071 153 ASP B C 1
ATOM 3714 O O . ASP B 1 174 ? 45.24782 -8.38221 8.97662 1.000 58.95829 153 ASP B O 1
ATOM 3719 N N . ALA B 1 175 ? 45.61613 -6.76126 10.49936 1.000 56.91066 154 ALA B N 1
ATOM 3720 C CA . ALA B 1 175 ? 45.41954 -7.66745 11.62419 1.000 54.49137 154 ALA B CA 1
ATOM 3721 C C . ALA B 1 175 ? 44.01126 -8.23629 11.59969 1.000 54.23953 154 ALA B C 1
ATOM 3722 O O . ALA B 1 175 ? 43.79566 -9.41989 11.90345 1.000 52.42007 154 ALA B O 1
ATOM 3724 N N . VAL B 1 176 ? 43.03924 -7.39341 11.25536 1.000 56.23392 155 VAL B N 1
ATOM 3725 C CA . VAL B 1 176 ? 41.66536 -7.84904 11.11100 1.000 55.46547 155 VAL B CA 1
ATOM 3726 C C . VAL B 1 176 ? 41.57635 -8.88522 9.99817 1.000 58.71857 155 VAL B C 1
ATOM 3727 O O . VAL B 1 176 ? 40.96521 -9.94891 10.15484 1.000 57.06582 155 VAL B O 1
ATOM 3731 N N . ASP B 1 177 ? 42.21201 -8.59545 8.86289 1.000 58.02326 156 ASP B N 1
ATOM 3732 C CA . ASP B 1 177 ? 42.21172 -9.52990 7.74144 1.000 58.31692 156 ASP B CA 1
ATOM 3733 C C . ASP B 1 177 ? 42.76028 -10.89228 8.14832 1.000 57.16714 156 ASP B C 1
ATOM 3734 O O . ASP B 1 177 ? 42.11892 -11.92470 7.91328 1.000 56.04913 156 ASP B O 1
ATOM 3739 N N . ALA B 1 178 ? 43.92086 -10.91520 8.80993 1.000 57.48945 157 ALA B N 1
ATOM 3740 C CA . ALA B 1 178 ? 44.52763 -12.19661 9.16682 1.000 56.19246 157 ALA B CA 1
ATOM 3741 C C . ALA B 1 178 ? 43.65841 -12.96581 10.14996 1.000 59.05981 157 ALA B C 1
ATOM 3742 O O . ALA B 1 178 ? 43.53428 -14.19554 10.05048 1.000 61.33983 157 ALA B O 1
ATOM 3744 N N . ALA B 1 179 ? 43.04643 -12.26147 11.10896 1.000 61.09280 158 ALA B N 1
ATOM 3745 C CA . ALA B 1 179 ? 42.20598 -12.94130 12.08609 1.000 57.05039 158 ALA B CA 1
ATOM 3746 C C . ALA B 1 179 ? 41.00102 -13.58893 11.41906 1.000 60.18928 158 ALA B C 1
ATOM 3747 O O . ALA B 1 179 ? 40.64090 -14.72533 11.74551 1.000 57.35803 158 ALA B O 1
ATOM 3749 N N . LEU B 1 180 ? 40.37394 -12.88344 10.46985 1.000 54.77789 159 LEU B N 1
ATOM 3750 C CA . LEU B 1 180 ? 39.22511 -13.43705 9.75456 1.000 55.12570 159 LEU B CA 1
ATOM 3751 C C . LEU B 1 180 ? 39.62047 -14.58696 8.82769 1.000 54.02939 159 LEU B C 1
ATOM 3752 O O . LEU B 1 180 ? 38.87621 -15.56616 8.69366 1.000 53.87248 159 LEU B O 1
ATOM 3757 N N . ALA B 1 181 ? 40.78088 -14.48630 8.17972 1.000 55.23041 160 ALA B N 1
ATOM 3758 C CA . ALA B 1 181 ? 41.20823 -15.50364 7.22598 1.000 56.45200 160 ALA B CA 1
ATOM 3759 C C . ALA B 1 181 ? 41.56130 -16.82237 7.90412 1.000 59.92438 160 ALA B C 1
ATOM 3760 O O . ALA B 1 181 ? 41.53022 -17.87486 7.24804 1.000 60.22853 160 ALA B O 1
ATOM 3762 N N . ALA B 1 182 ? 41.92634 -16.79265 9.18720 1.000 56.33693 161 ALA B N 1
ATOM 3763 C CA . ALA B 1 182 ? 42.35473 -17.99903 9.88128 1.000 56.42466 161 ALA B CA 1
ATOM 3764 C C . ALA B 1 182 ? 41.27585 -18.57077 10.78256 1.000 58.07541 161 ALA B C 1
ATOM 3765 O O . ALA B 1 182 ? 41.51222 -19.59593 11.42502 1.000 58.47501 161 ALA B O 1
ATOM 3767 N N . ARG B 1 183 ? 40.11193 -17.93174 10.86656 1.000 59.09896 162 ARG B N 1
ATOM 3768 C CA . ARG B 1 183 ? 39.09575 -18.39834 11.79604 1.000 59.68558 162 ARG B CA 1
ATOM 3769 C C . ARG B 1 183 ? 38.51479 -19.72115 11.30214 1.000 57.02021 162 ARG B C 1
ATOM 3770 O O . ARG B 1 183 ? 38.44170 -19.97606 10.09819 1.000 58.63162 162 ARG B O 1
ATOM 3778 N N . THR B 1 184 ? 38.09273 -20.56993 12.24091 1.000 58.20763 163 THR B N 1
ATOM 3779 C CA . THR B 1 184 ? 37.31559 -21.75944 11.89576 1.000 57.54636 163 THR B CA 1
ATOM 3780 C C . THR B 1 184 ? 35.82761 -21.52235 12.09958 1.000 59.71192 163 THR B C 1
ATOM 3781 O O . THR B 1 184 ? 35.02704 -22.42004 11.82677 1.000 56.16429 163 THR B O 1
ATOM 3785 N N . GLU B 1 185 ? 35.45107 -20.35166 12.61782 1.000 53.28207 164 GLU B N 1
ATOM 3786 C CA . GLU B 1 185 ? 34.05714 -20.02241 12.87867 1.000 58.44678 164 GLU B CA 1
ATOM 3787 C C . GLU B 1 185 ? 33.42152 -19.47130 11.60915 1.000 59.72181 164 GLU B C 1
ATOM 3788 O O . GLU B 1 185 ? 33.99730 -18.61275 10.93330 1.000 57.66663 164 GLU B O 1
ATOM 3794 N N . GLU B 1 186 ? 32.19565 -19.91431 11.33080 1.000 57.46588 165 GLU B N 1
ATOM 3795 C CA . GLU B 1 186 ? 31.49695 -19.43263 10.14601 1.000 59.57498 165 GLU B CA 1
ATOM 3796 C C . GLU B 1 186 ? 31.13158 -17.94977 10.26952 1.000 59.12518 165 GLU B C 1
ATOM 3797 O O . GLU B 1 186 ? 31.41053 -17.15610 9.36373 1.000 57.23325 165 GLU B O 1
ATOM 3803 N N . ARG B 1 187 ? 30.53787 -17.54699 11.38872 1.000 55.69880 166 ARG B N 1
ATOM 3804 C CA . ARG B 1 187 ? 30.07043 -16.17734 11.56376 1.000 54.54327 166 ARG B CA 1
ATOM 3805 C C . ARG B 1 187 ? 31.08719 -15.36394 12.35123 1.000 52.92394 166 ARG B C 1
ATOM 3806 O O . ARG B 1 187 ? 31.58261 -15.80979 13.39484 1.000 49.48279 166 ARG B O 1
ATOM 3814 N N . ALA B 1 188 ? 31.39806 -14.17537 11.84158 1.000 51.76630 167 ALA B N 1
ATOM 3815 C CA . ALA B 1 188 ? 32.35366 -13.29030 12.48317 1.000 48.25697 167 ALA B CA 1
ATOM 3816 C C . ALA B 1 188 ? 31.81841 -11.86852 12.45175 1.000 49.78068 167 ALA B C 1
ATOM 3817 O O . ALA B 1 188 ? 31.21913 -11.44112 11.45780 1.000 48.48868 167 ALA B O 1
ATOM 3819 N N . VAL B 1 189 ? 32.03276 -11.14132 13.54704 1.000 44.43057 168 VAL B N 1
ATOM 3820 C CA . VAL B 1 189 ? 31.67530 -9.73116 13.64883 1.000 41.24791 168 VAL B CA 1
ATOM 3821 C C . VAL B 1 189 ? 32.94702 -8.94812 13.92463 1.000 42.55857 168 VAL B C 1
ATOM 3822 O O . VAL B 1 189 ? 33.68346 -9.27087 14.86437 1.000 43.35875 168 VAL B O 1
ATOM 3826 N N . VAL B 1 190 ? 33.21672 -7.94514 13.09560 1.000 39.86191 169 VAL B N 1
ATOM 3827 C CA . VAL B 1 190 ? 34.26315 -6.96110 13.35842 1.000 42.24646 169 VAL B CA 1
ATOM 3828 C C . VAL B 1 190 ? 33.61886 -5.73539 14.00602 1.000 40.24443 169 VAL B C 1
ATOM 3829 O O . VAL B 1 190 ? 32.69735 -5.13395 13.44244 1.000 38.02855 169 VAL B O 1
ATOM 3833 N N . VAL B 1 191 ? 34.08922 -5.38185 15.19613 1.000 36.83772 170 VAL B N 1
ATOM 3834 C CA . VAL B 1 191 ? 33.52052 -4.31284 16.00406 1.000 39.27344 170 VAL B CA 1
ATOM 3835 C C . VAL B 1 191 ? 34.48604 -3.13730 15.99258 1.000 38.21884 170 VAL B C 1
ATOM 3836 O O . VAL B 1 191 ? 35.69705 -3.32506 16.17061 1.000 37.14587 170 VAL B O 1
ATOM 3840 N N . THR B 1 192 ? 33.95212 -1.92845 15.80049 1.000 36.82682 171 THR B N 1
ATOM 3841 C CA . THR B 1 192 ? 34.76107 -0.71547 15.91314 1.000 35.98315 171 THR B CA 1
ATOM 3842 C C . THR B 1 192 ? 33.86214 0.48802 16.13349 1.000 38.89786 171 THR B C 1
ATOM 3843 O O . THR B 1 192 ? 32.67015 0.46732 15.81756 1.000 39.09889 171 THR B O 1
ATOM 3847 N N . GLU B 1 193 ? 34.47013 1.55797 16.64081 1.000 39.39709 172 GLU B N 1
ATOM 3848 C CA . GLU B 1 193 ? 33.85168 2.87321 16.66832 1.000 36.55553 172 GLU B CA 1
ATOM 3849 C C . GLU B 1 193 ? 34.17810 3.60210 15.36857 1.000 37.06727 172 GLU B C 1
ATOM 3850 O O . GLU B 1 193 ? 35.25242 3.41158 14.80267 1.000 39.63646 172 GLU B O 1
ATOM 3856 N N . SER B 1 194 ? 33.22141 4.37747 14.85483 1.000 35.65707 173 SER B N 1
ATOM 3857 C CA . SER B 1 194 ? 33.52483 5.25864 13.72114 1.000 38.96722 173 SER B CA 1
ATOM 3858 C C . SER B 1 194 ? 34.42649 6.41048 14.15803 1.000 39.38763 173 SER B C 1
ATOM 3859 O O . SER B 1 194 ? 35.49744 6.64049 13.58473 1.000 41.88025 173 SER B O 1
ATOM 3862 N N . VAL B 1 195 ? 34.00916 7.14068 15.17860 1.000 36.67793 174 VAL B N 1
ATOM 3863 C CA . VAL B 1 195 ? 34.85491 8.11924 15.83936 1.000 39.92663 174 VAL B CA 1
ATOM 3864 C C . VAL B 1 195 ? 35.15339 7.53380 17.21043 1.000 37.30349 174 VAL B C 1
ATOM 3865 O O . VAL B 1 195 ? 34.22648 7.21706 17.97002 1.000 33.47647 174 VAL B O 1
ATOM 3869 N N . PHE B 1 196 ? 36.43828 7.31280 17.49464 1.000 38.79170 175 PHE B N 1
ATOM 3870 C CA . PHE B 1 196 ? 36.82875 6.63038 18.72348 1.000 40.32040 175 PHE B CA 1
ATOM 3871 C C . PHE B 1 196 ? 36.71992 7.57876 19.91504 1.000 41.92433 175 PHE B C 1
ATOM 3872 O O . PHE B 1 196 ? 37.14525 8.73611 19.83712 1.000 41.27364 175 PHE B O 1
ATOM 3880 N N . SER B 1 197 ? 36.14153 7.08102 21.01625 1.000 39.75050 176 SER B N 1
ATOM 3881 C CA . SER B 1 197 ? 36.01455 7.88019 22.23048 1.000 38.60861 176 SER B CA 1
ATOM 3882 C C . SER B 1 197 ? 37.36640 8.11565 22.89107 1.000 42.76943 176 SER B C 1
ATOM 3883 O O . SER B 1 197 ? 37.55357 9.13302 23.56185 1.000 47.33072 176 SER B O 1
ATOM 3886 N N . ALA B 1 198 ? 38.31582 7.19666 22.71816 1.000 44.01114 177 ALA B N 1
ATOM 3887 C CA . ALA B 1 198 ? 39.63328 7.35871 23.32139 1.000 43.49424 177 ALA B CA 1
ATOM 3888 C C . ALA B 1 198 ? 40.34065 8.60613 22.79290 1.000 47.63172 177 ALA B C 1
ATOM 3889 O O . ALA B 1 198 ? 40.66318 9.52549 23.55502 1.000 49.53427 177 ALA B O 1
ATOM 3891 N N . ASP B 1 199 ? 40.59360 8.64985 21.48063 1.000 45.91487 178 ASP B N 1
ATOM 3892 C CA . ASP B 1 199 ? 41.44978 9.66069 20.87123 1.000 45.62313 178 ASP B CA 1
ATOM 3893 C C . ASP B 1 199 ? 40.75275 10.62243 19.92449 1.000 44.86187 178 ASP B C 1
ATOM 3894 O O . ASP B 1 199 ? 41.35370 11.64143 19.56222 1.000 47.79581 178 ASP B O 1
ATOM 3899 N N . GLY B 1 200 ? 39.53193 10.33040 19.49257 1.000 46.56776 179 GLY B N 1
ATOM 3900 C CA . GLY B 1 200 ? 38.85738 11.15689 18.50799 1.000 45.07545 179 GLY B CA 1
ATOM 3901 C C . GLY B 1 200 ? 39.26928 10.89304 17.07267 1.000 44.72675 179 GLY B C 1
ATOM 3902 O O . GLY B 1 200 ? 38.75340 11.55774 16.16684 1.000 46.21200 179 GLY B O 1
ATOM 3903 N N . ASP B 1 201 ? 40.15150 9.92394 16.82782 1.000 41.27170 180 ASP B N 1
ATOM 3904 C CA . ASP B 1 201 ? 40.54377 9.60133 15.46827 1.000 42.93995 180 ASP B CA 1
ATOM 3905 C C . ASP B 1 201 ? 39.40250 8.86562 14.75349 1.000 43.19978 180 ASP B C 1
ATOM 3906 O O . ASP B 1 201 ? 38.40976 8.44432 15.36171 1.000 39.70834 180 ASP B O 1
ATOM 3911 N N . LEU B 1 202 ? 39.55236 8.72055 13.44014 1.000 41.68081 181 LEU B N 1
ATOM 3912 C CA . LEU B 1 202 ? 38.52976 8.11992 12.59491 1.000 42.02004 181 LEU B CA 1
ATOM 3913 C C . LEU B 1 202 ? 38.89203 6.67558 12.22504 1.000 40.77502 181 LEU B C 1
ATOM 3914 O O . LEU B 1 202 ? 40.04997 6.35727 11.93656 1.000 40.84115 181 LEU B O 1
ATOM 3919 N N . ALA B 1 203 ? 37.90183 5.81148 12.23589 1.000 39.26084 182 ALA B N 1
ATOM 3920 C CA . ALA B 1 203 ? 38.13504 4.42776 11.85104 1.000 42.51991 182 ALA B CA 1
ATOM 3921 C C . ALA B 1 203 ? 38.22118 4.29006 10.32997 1.000 41.82565 182 ALA B C 1
ATOM 3922 O O . ALA B 1 203 ? 37.54306 5.01230 9.59683 1.000 45.23842 182 ALA B O 1
ATOM 3924 N N . PRO B 1 204 ? 39.05856 3.36846 9.82940 1.000 41.84240 183 PRO B N 1
ATOM 3925 C CA . PRO B 1 204 ? 39.15613 3.12087 8.37240 1.000 45.15206 183 PRO B CA 1
ATOM 3926 C C . PRO B 1 204 ? 37.97241 2.30600 7.87377 1.000 47.26112 183 PRO B C 1
ATOM 3927 O O . PRO B 1 204 ? 38.08548 1.12000 7.53904 1.000 47.64131 183 PRO B O 1
ATOM 3931 N N . LEU B 1 205 ? 36.81555 2.96071 7.77829 1.000 46.59844 184 LEU B N 1
ATOM 3932 C CA . LEU B 1 205 ? 35.58157 2.20512 7.60539 1.000 48.46804 184 LEU B CA 1
ATOM 3933 C C . LEU B 1 205 ? 35.53561 1.46694 6.27046 1.000 51.86828 184 LEU B C 1
ATOM 3934 O O . LEU B 1 205 ? 35.14161 0.29656 6.22662 1.000 51.05848 184 LEU B O 1
ATOM 3939 N N . ARG B 1 206 ? 35.95316 2.10351 5.17602 1.000 47.58306 185 ARG B N 1
ATOM 3940 C CA . ARG B 1 206 ? 35.84813 1.41799 3.89205 1.000 50.60633 185 ARG B CA 1
ATOM 3941 C C . ARG B 1 206 ? 36.81590 0.24463 3.79032 1.000 52.28609 185 ARG B C 1
ATOM 3942 O O . ARG B 1 206 ? 36.43856 -0.82959 3.31063 1.000 54.06699 185 ARG B O 1
ATOM 3950 N N . ASP B 1 207 ? 38.05296 0.41039 4.26351 1.000 53.43086 186 ASP B N 1
ATOM 3951 C CA . ASP B 1 207 ? 38.99636 -0.70430 4.22840 1.000 54.32928 186 ASP B CA 1
ATOM 3952 C C . ASP B 1 207 ? 38.51482 -1.85246 5.10828 1.000 53.45558 186 ASP B C 1
ATOM 3953 O O . ASP B 1 207 ? 38.48190 -3.01069 4.67326 1.000 54.55002 186 ASP B O 1
ATOM 3958 N N . LEU B 1 208 ? 38.08786 -1.54141 6.33653 1.000 54.68088 187 LEU B N 1
ATOM 3959 C CA . LEU B 1 208 ? 37.57867 -2.58309 7.21904 1.000 52.18027 187 LEU B CA 1
ATOM 3960 C C . LEU B 1 208 ? 36.41077 -3.29286 6.56476 1.000 54.07832 187 LEU B C 1
ATOM 3961 O O . LEU B 1 208 ? 36.28928 -4.51772 6.65088 1.000 55.08168 187 LEU B O 1
ATOM 3966 N N . HIS B 1 209 ? 35.52934 -2.53539 5.91416 1.000 51.98705 188 HIS B N 1
ATOM 3967 C CA . HIS B 1 209 ? 34.38504 -3.16697 5.28575 1.000 52.99206 188 HIS B CA 1
ATOM 3968 C C . HIS B 1 209 ? 34.79852 -4.02394 4.09251 1.000 55.53650 188 HIS B C 1
ATOM 3969 O O . HIS B 1 209 ? 34.17648 -5.06250 3.83387 1.000 58.13297 188 HIS B O 1
ATOM 3976 N N . ALA B 1 210 ? 35.82012 -3.61163 3.33979 1.000 54.63368 189 ALA B N 1
ATOM 3977 C CA . ALA B 1 210 ? 36.26920 -4.45241 2.23288 1.000 58.12236 189 ALA B CA 1
ATOM 3978 C C . ALA B 1 210 ? 36.78011 -5.79810 2.74090 1.000 59.84253 189 ALA B C 1
ATOM 3979 O O . ALA B 1 210 ? 36.58150 -6.83332 2.09277 1.000 57.71903 189 ALA B O 1
ATOM 3981 N N . VAL B 1 211 ? 37.41711 -5.80449 3.91360 1.000 55.24010 190 VAL B N 1
ATOM 3982 C CA . VAL B 1 211 ? 37.92285 -7.04998 4.47598 1.000 54.73193 190 VAL B CA 1
ATOM 3983 C C . VAL B 1 211 ? 36.77004 -7.93820 4.92994 1.000 57.31460 190 VAL B C 1
ATOM 3984 O O . VAL B 1 211 ? 36.78122 -9.15868 4.69702 1.000 53.74260 190 VAL B O 1
ATOM 3988 N N . CYS B 1 212 ? 35.75001 -7.34418 5.56493 1.000 55.03848 191 CYS B N 1
ATOM 3989 C CA . CYS B 1 212 ? 34.60909 -8.12759 6.03419 1.000 55.07301 191 CYS B CA 1
ATOM 3990 C C . CYS B 1 212 ? 33.88676 -8.82825 4.89457 1.000 56.05751 191 CYS B C 1
ATOM 3991 O O . CYS B 1 212 ? 33.59359 -10.02590 4.98063 1.000 56.98215 191 CYS B O 1
ATOM 3994 N N . ARG B 1 213 ? 33.55305 -8.09440 3.83239 1.000 64.77377 192 ARG B N 1
ATOM 3995 C CA . ARG B 1 213 ? 32.79613 -8.71811 2.75239 1.000 65.14339 192 ARG B CA 1
ATOM 3996 C C . ARG B 1 213 ? 33.60259 -9.81291 2.07522 1.000 64.12416 192 ARG B C 1
ATOM 3997 O O . ARG B 1 213 ? 33.05471 -10.86816 1.73268 1.000 65.78015 192 ARG B O 1
ATOM 4005 N N . ARG B 1 214 ? 34.91163 -9.59605 1.90334 1.000 62.07845 193 ARG B N 1
ATOM 4006 C CA . ARG B 1 214 ? 35.75252 -10.65407 1.36148 1.000 56.87377 193 ARG B CA 1
ATOM 4007 C C . ARG B 1 214 ? 35.67852 -11.89269 2.23236 1.000 58.35931 193 ARG B C 1
ATOM 4008 O O . ARG B 1 214 ? 35.75999 -13.01381 1.72154 1.000 60.10178 193 ARG B O 1
ATOM 4010 N N . HIS B 1 215 ? 35.52598 -11.72075 3.54434 1.000 57.05126 194 HIS B N 1
ATOM 4011 C CA . HIS B 1 215 ? 35.49933 -12.85935 4.44889 1.000 57.37393 194 HIS B CA 1
ATOM 4012 C C . HIS B 1 215 ? 34.09433 -13.17914 4.93968 1.000 56.62378 194 HIS B C 1
ATOM 4013 O O . HIS B 1 215 ? 33.93394 -14.04878 5.80151 1.000 53.83488 194 HIS B O 1
ATOM 4020 N N . GLY B 1 216 ? 33.07684 -12.51347 4.40088 1.000 55.76490 195 GLY B N 1
ATOM 4021 C CA . GLY B 1 216 ? 31.71904 -12.78825 4.82980 1.000 57.47942 195 GLY B CA 1
ATOM 4022 C C . GLY B 1 216 ? 31.46356 -12.44561 6.27846 1.000 56.58458 195 GLY B C 1
ATOM 4023 O O . GLY B 1 216 ? 30.60773 -13.07023 6.91970 1.000 55.04856 195 GLY B O 1
ATOM 4024 N N . ALA B 1 217 ? 32.17615 -11.46170 6.81306 1.000 54.38959 196 ALA B N 1
ATOM 4025 C CA . ALA B 1 217 ? 32.00618 -11.06313 8.20061 1.000 53.20763 196 ALA B CA 1
ATOM 4026 C C . ALA B 1 217 ? 31.06813 -9.87118 8.28831 1.000 52.44992 196 ALA B C 1
ATOM 4027 O O . ALA B 1 217 ? 30.90648 -9.10118 7.33894 1.000 55.55819 196 ALA B O 1
ATOM 4029 N N . LEU B 1 218 ? 30.46562 -9.70768 9.45475 1.000 49.70889 197 LEU B N 1
ATOM 4030 C CA . LEU B 1 218 ? 29.62365 -8.55012 9.70497 1.000 48.36041 197 LEU B CA 1
ATOM 4031 C C . LEU B 1 218 ? 30.48328 -7.45045 10.31214 1.000 44.76118 197 LEU B C 1
ATOM 4032 O O . LEU B 1 218 ? 31.42373 -7.72747 11.06393 1.000 43.51495 197 LEU B O 1
ATOM 4037 N N . LEU B 1 219 ? 30.18054 -6.20777 9.94317 1.000 46.43675 198 LEU B N 1
ATOM 4038 C CA . LEU B 1 219 ? 30.84765 -5.02151 10.47290 1.000 43.89617 198 LEU B CA 1
ATOM 4039 C C . LEU B 1 219 ? 29.88724 -4.26157 11.38273 1.000 42.65945 198 LEU B C 1
ATOM 4040 O O . LEU B 1 219 ? 28.84714 -3.77903 10.92194 1.000 44.47030 198 LEU B O 1
ATOM 4045 N N . LEU B 1 220 ? 30.24362 -4.14685 12.66728 1.000 41.72577 199 LEU B N 1
ATOM 4046 C CA . LEU B 1 220 ? 29.45880 -3.42327 13.66824 1.000 39.67879 199 LEU B CA 1
ATOM 4047 C C . LEU B 1 220 ? 30.16790 -2.11425 14.00498 1.000 38.68824 199 LEU B C 1
ATOM 4048 O O . LEU B 1 220 ? 31.34414 -2.13004 14.37982 1.000 37.66866 199 LEU B O 1
ATOM 4053 N N . VAL B 1 221 ? 29.46180 -0.98969 13.85912 1.000 38.42370 200 VAL B N 1
ATOM 4054 C CA . VAL B 1 221 ? 30.04996 0.34712 13.95219 1.000 39.99894 200 VAL B CA 1
ATOM 4055 C C . VAL B 1 221 ? 29.27858 1.19945 14.96334 1.000 40.48790 200 VAL B C 1
ATOM 4056 O O . VAL B 1 221 ? 28.08037 1.45456 14.78393 1.000 38.15582 200 VAL B O 1
ATOM 4060 N N . ASP B 1 222 ? 29.96091 1.64326 16.01861 1.000 37.81444 201 ASP B N 1
ATOM 4061 C CA . ASP B 1 222 ? 29.38433 2.57997 16.97576 1.000 36.48326 201 ASP B CA 1
ATOM 4062 C C . ASP B 1 222 ? 29.73479 3.99524 16.53869 1.000 35.56799 201 ASP B C 1
ATOM 4063 O O . ASP B 1 222 ? 30.91462 4.36466 16.53126 1.000 35.30070 201 ASP B O 1
ATOM 4068 N N . GLU B 1 223 ? 28.71334 4.78061 16.18770 1.000 37.68152 202 GLU B N 1
ATOM 4069 C CA . GLU B 1 223 ? 28.85405 6.16568 15.74493 1.000 37.25074 202 GLU B CA 1
ATOM 4070 C C . GLU B 1 223 ? 28.41490 7.14709 16.82658 1.000 36.73904 202 GLU B C 1
ATOM 4071 O O . GLU B 1 223 ? 27.84729 8.19111 16.52198 1.000 35.93805 202 GLU B O 1
ATOM 4077 N N . ALA B 1 224 ? 28.62821 6.80008 18.09476 1.000 36.15869 203 ALA B N 1
ATOM 4078 C CA . ALA B 1 224 ? 28.20221 7.67379 19.18341 1.000 39.31550 203 ALA B CA 1
ATOM 4079 C C . ALA B 1 224 ? 28.84462 9.05392 19.08055 1.000 39.14100 203 ALA B C 1
ATOM 4080 O O . ALA B 1 224 ? 28.25889 10.04094 19.51871 1.000 30.88681 203 ALA B O 1
ATOM 4082 N N . HIS B 1 225 ? 30.06982 9.12095 18.56495 1.000 36.09883 204 HIS B N 1
ATOM 4083 C CA . HIS B 1 225 ? 30.80315 10.36025 18.39819 1.000 36.02028 204 HIS B CA 1
ATOM 4084 C C . HIS B 1 225 ? 30.89244 10.79865 16.94533 1.000 37.01497 204 HIS B C 1
ATOM 4085 O O . HIS B 1 225 ? 31.61802 11.74126 16.64249 1.000 36.27320 204 HIS B O 1
ATOM 4092 N N . GLY B 1 226 ? 30.21820 10.11029 16.03370 1.000 40.60225 205 GLY B N 1
ATOM 4093 C CA . GLY B 1 226 ? 30.18205 10.57669 14.66416 1.000 38.56975 205 GLY B CA 1
ATOM 4094 C C . GLY B 1 226 ? 28.84923 11.21591 14.35111 1.000 37.33366 205 GLY B C 1
ATOM 4095 O O . GLY B 1 226 ? 28.79068 12.18534 13.58798 1.000 39.94430 205 GLY B O 1
ATOM 4096 N N . LEU B 1 227 ? 27.78229 10.69876 14.97154 1.000 35.49432 206 LEU B N 1
ATOM 4097 C CA . LEU B 1 227 ? 26.43738 11.21994 14.74475 1.000 39.47620 206 LEU B CA 1
ATOM 4098 C C . LEU B 1 227 ? 26.35338 12.68246 15.17724 1.000 37.65383 206 LEU B C 1
ATOM 4099 O O . LEU B 1 227 ? 26.78833 13.04668 16.27117 1.000 37.93939 206 LEU B O 1
ATOM 4104 N N . GLY B 1 228 ? 25.82757 13.52894 14.29803 1.000 37.75492 207 GLY B N 1
ATOM 4105 C CA . GLY B 1 228 ? 25.79428 14.95476 14.54802 1.000 38.27578 207 GLY B CA 1
ATOM 4106 C C . GLY B 1 228 ? 27.11003 15.66681 14.32797 1.000 41.35003 207 GLY B C 1
ATOM 4107 O O . GLY B 1 228 ? 27.13689 16.91636 14.36427 1.000 42.59582 207 GLY B O 1
ATOM 4108 N N . VAL B 1 229 ? 28.18405 14.92064 14.02141 1.000 38.35663 208 VAL B N 1
ATOM 4109 C CA . VAL B 1 229 ? 29.53396 15.45910 13.89522 1.000 40.23606 208 VAL B CA 1
ATOM 4110 C C . VAL B 1 229 ? 30.12493 15.19339 12.51053 1.000 43.50835 208 VAL B C 1
ATOM 4111 O O . VAL B 1 229 ? 30.62234 16.11293 11.85131 1.000 46.82757 208 VAL B O 1
ATOM 4115 N N . ARG B 1 230 ? 30.09884 13.93890 12.05887 1.000 44.39163 209 ARG B N 1
ATOM 4116 C CA . ARG B 1 230 ? 30.62033 13.61094 10.73613 1.000 44.18099 209 ARG B CA 1
ATOM 4117 C C . ARG B 1 230 ? 29.50903 13.65299 9.68973 1.000 44.14583 209 ARG B C 1
ATOM 4118 O O . ARG B 1 230 ? 28.31727 13.58840 10.00117 1.000 41.18508 209 ARG B O 1
ATOM 4126 N N . GLY B 1 231 ? 29.92338 13.80527 8.43966 1.000 43.61081 210 GLY B N 1
ATOM 4127 C CA . GLY B 1 231 ? 28.98704 14.04943 7.35536 1.000 43.68658 210 GLY B CA 1
ATOM 4128 C C . GLY B 1 231 ? 28.68228 15.52683 7.23078 1.000 46.71073 210 GLY B C 1
ATOM 4129 O O . GLY B 1 231 ? 28.72167 16.28292 8.20240 1.000 48.94448 210 GLY B O 1
ATOM 4130 N N . THR B 1 232 ? 28.40458 15.96345 5.99797 1.000 52.51394 211 THR B N 1
ATOM 4131 C CA . THR B 1 232 ? 28.11245 17.38396 5.79097 1.000 52.13373 211 THR B CA 1
ATOM 4132 C C . THR B 1 232 ? 26.81862 17.80529 6.49386 1.000 48.96632 211 THR B C 1
ATOM 4133 O O . THR B 1 232 ? 26.66444 18.98110 6.85151 1.000 46.45562 211 THR B O 1
ATOM 4135 N N . ARG B 1 233 ? 25.89553 16.86285 6.72287 1.000 46.70631 212 ARG B N 1
ATOM 4136 C CA . ARG B 1 233 ? 24.64558 17.12886 7.42034 1.000 44.58502 212 ARG B CA 1
ATOM 4137 C C . ARG B 1 233 ? 24.56833 16.45003 8.79424 1.000 44.95033 212 ARG B C 1
ATOM 4138 O O . ARG B 1 233 ? 23.47315 16.30548 9.34196 1.000 42.07957 212 ARG B O 1
ATOM 4146 N N . GLY B 1 234 ? 25.70344 16.01090 9.34719 1.000 44.60082 213 GLY B N 1
ATOM 4147 C CA . GLY B 1 234 ? 25.76796 15.39665 10.67106 1.000 42.82474 213 GLY B CA 1
ATOM 4148 C C . GLY B 1 234 ? 25.31926 13.95128 10.77997 1.000 39.09048 213 GLY B C 1
ATOM 4149 O O . GLY B 1 234 ? 25.01466 13.48797 11.88482 1.000 37.36734 213 GLY B O 1
ATOM 4150 N N . GLN B 1 235 ? 25.26217 13.22329 9.66923 1.000 41.88857 214 GLN B N 1
ATOM 4151 C CA . GLN B 1 235 ? 24.66548 11.89296 9.62677 1.000 41.68898 214 GLN B CA 1
ATOM 4152 C C . GLN B 1 235 ? 25.61932 10.76477 9.98525 1.000 38.86369 214 GLN B C 1
ATOM 4153 O O . GLN B 1 235 ? 25.21402 9.59529 9.90192 1.000 41.01372 214 GLN B O 1
ATOM 4159 N N . GLY B 1 236 ? 26.86490 11.06687 10.33896 1.000 39.62585 215 GLY B N 1
ATOM 4160 C CA . GLY B 1 236 ? 27.79926 10.06062 10.80157 1.000 42.80079 215 GLY B CA 1
ATOM 4161 C C . GLY B 1 236 ? 28.82821 9.69225 9.75034 1.000 42.28240 215 GLY B C 1
ATOM 4162 O O . GLY B 1 236 ? 28.69130 9.98867 8.55803 1.000 40.99830 215 GLY B O 1
ATOM 4163 N N . LEU B 1 237 ? 29.87892 9.00672 10.21991 1.000 38.79619 216 LEU B N 1
ATOM 4164 C CA . LEU B 1 237 ? 30.99460 8.65969 9.33793 1.000 42.43791 216 LEU B CA 1
ATOM 4165 C C . LEU B 1 237 ? 30.60644 7.60144 8.31354 1.000 41.52439 216 LEU B C 1
ATOM 4166 O O . LEU B 1 237 ? 31.05698 7.65528 7.16531 1.000 41.84280 216 LEU B O 1
ATOM 4171 N N . LEU B 1 238 ? 29.79338 6.62307 8.71221 1.000 41.65110 217 LEU B N 1
ATOM 4172 C CA . LEU B 1 238 ? 29.33605 5.60121 7.76976 1.000 42.31366 217 LEU B CA 1
ATOM 4173 C C . LEU B 1 238 ? 28.66871 6.23954 6.55303 1.000 43.61540 217 LEU B C 1
ATOM 4174 O O . LEU B 1 238 ? 29.04056 5.97139 5.40203 1.000 42.05575 217 LEU B O 1
ATOM 4179 N N . HIS B 1 239 ? 27.69576 7.11719 6.79834 1.000 42.85588 218 HIS B N 1
ATOM 4180 C CA . HIS B 1 239 ? 27.03052 7.82978 5.71376 1.000 44.18097 218 HIS B CA 1
ATOM 4181 C C . HIS B 1 239 ? 28.02598 8.64432 4.89753 1.000 43.91767 218 HIS B C 1
ATOM 4182 O O . HIS B 1 239 ? 27.96590 8.66537 3.66200 1.000 44.77204 218 HIS B O 1
ATOM 4189 N N . GLU B 1 240 ? 28.92790 9.34530 5.57840 1.000 42.61541 219 GLU B N 1
ATOM 4190 C CA . GLU B 1 240 ? 29.88557 10.19785 4.89072 1.000 42.88929 219 GLU B CA 1
ATOM 4191 C C . GLU B 1 240 ? 30.75330 9.40434 3.92216 1.000 45.55560 219 GLU B C 1
ATOM 4192 O O . GLU B 1 240 ? 31.01246 9.86250 2.80268 1.000 43.94377 219 GLU B O 1
ATOM 4198 N N . VAL B 1 241 ? 31.19499 8.20210 4.31261 1.000 43.26178 220 VAL B N 1
ATOM 4199 C CA . VAL B 1 241 ? 32.10817 7.45970 3.44020 1.000 45.42115 220 VAL B CA 1
ATOM 4200 C C . VAL B 1 241 ? 31.30991 6.58725 2.48453 1.000 45.88475 220 VAL B C 1
ATOM 4201 O O . VAL B 1 241 ? 31.88091 5.80194 1.71980 1.000 51.29224 220 VAL B O 1
ATOM 4205 N N . GLY B 1 242 ? 29.98871 6.73291 2.50508 1.000 43.92066 221 GLY B N 1
ATOM 4206 C CA . GLY B 1 242 ? 29.16557 6.05530 1.52830 1.000 46.98536 221 GLY B CA 1
ATOM 4207 C C . GLY B 1 242 ? 28.81659 4.62999 1.87550 1.000 47.69698 221 GLY B C 1
ATOM 4208 O O . GLY B 1 242 ? 28.52444 3.84163 0.97332 1.000 50.06766 221 GLY B O 1
ATOM 4209 N N . LEU B 1 243 ? 28.86709 4.25600 3.14793 1.000 48.12131 222 LEU B N 1
ATOM 4210 C CA . LEU B 1 243 ? 28.53637 2.89524 3.53240 1.000 48.23485 222 LEU B CA 1
ATOM 4211 C C . LEU B 1 243 ? 27.16033 2.77099 4.16063 1.000 47.91306 222 LEU B C 1
ATOM 4212 O O . LEU B 1 243 ? 26.74435 1.65162 4.46624 1.000 49.82179 222 LEU B O 1
ATOM 4214 N N . ALA B 1 244 ? 26.41166 3.86739 4.28881 1.000 48.67476 223 ALA B N 1
ATOM 4215 C CA . ALA B 1 244 ? 25.10384 3.78919 4.92982 1.000 46.63767 223 ALA B CA 1
ATOM 4216 C C . ALA B 1 244 ? 24.18376 2.84673 4.16522 1.000 49.85719 223 ALA B C 1
ATOM 4217 O O . ALA B 1 244 ? 24.01350 2.97104 2.94886 1.000 50.05289 223 ALA B O 1
ATOM 4219 N N . GLY B 1 245 ? 23.55429 1.93303 4.89576 1.000 45.60958 224 GLY B N 1
ATOM 4220 C CA . GLY B 1 245 ? 22.59759 1.02273 4.31547 1.000 48.18194 224 GLY B CA 1
ATOM 4221 C C . GLY B 1 245 ? 23.16208 -0.24755 3.72233 1.000 50.77752 224 GLY B C 1
ATOM 4222 O O . GLY B 1 245 ? 22.40741 -0.99173 3.08283 1.000 53.77903 224 GLY B O 1
ATOM 4223 N N . ALA B 1 246 ? 24.45808 -0.51807 3.88699 1.000 47.79043 225 ALA B N 1
ATOM 4224 C CA . ALA B 1 246 ? 25.00786 -1.75197 3.33993 1.000 51.66173 225 ALA B CA 1
ATOM 4225 C C . ALA B 1 246 ? 24.35587 -2.95208 4.02407 1.000 50.98278 225 ALA B C 1
ATOM 4226 O O . ALA B 1 246 ? 24.09358 -2.92444 5.23101 1.000 49.49337 225 ALA B O 1
ATOM 4228 N N . PRO B 1 247 ? 24.13007 -4.04166 3.28877 1.000 55.31661 226 PRO B N 1
ATOM 4229 C CA . PRO B 1 247 ? 23.43116 -5.19019 3.88826 1.000 51.57262 226 PRO B CA 1
ATOM 4230 C C . PRO B 1 247 ? 24.20896 -5.84210 5.01651 1.000 52.38500 226 PRO B C 1
ATOM 4231 O O . PRO B 1 247 ? 23.60413 -6.54249 5.83818 1.000 51.11474 226 PRO B O 1
ATOM 4235 N N . ASP B 1 248 ? 25.51730 -5.59588 5.11199 1.000 51.06910 227 ASP B N 1
ATOM 4236 C CA . ASP B 1 248 ? 26.37254 -6.28191 6.07033 1.000 51.39743 227 ASP B CA 1
ATOM 4237 C C . ASP B 1 248 ? 27.01990 -5.32917 7.06756 1.000 50.62683 227 ASP B C 1
ATOM 4238 O O . ASP B 1 248 ? 28.05961 -5.66228 7.65173 1.000 49.17891 227 ASP B O 1
ATOM 4243 N N . ILE B 1 249 ? 26.41650 -4.16721 7.30042 1.000 49.13380 228 ILE B N 1
ATOM 4244 C CA . ILE B 1 249 ? 26.89727 -3.21123 8.28788 1.000 44.89939 228 ILE B CA 1
ATOM 4245 C C . ILE B 1 249 ? 25.75939 -2.95430 9.25708 1.000 45.63841 228 ILE B C 1
ATOM 4246 O O . ILE B 1 249 ? 24.65173 -2.59380 8.83901 1.000 45.35202 228 ILE B O 1
ATOM 4251 N N . VAL B 1 250 ? 26.03418 -3.12359 10.54620 1.000 43.25668 229 VAL B N 1
ATOM 4252 C CA . VAL B 1 250 ? 25.12106 -2.71116 11.60180 1.000 42.56832 229 VAL B CA 1
ATOM 4253 C C . VAL B 1 250 ? 25.73057 -1.53529 12.36230 1.000 40.77036 229 VAL B C 1
ATOM 4254 O O . VAL B 1 250 ? 26.94749 -1.46351 12.57904 1.000 40.17991 229 VAL B O 1
ATOM 4258 N N . MET B 1 251 ? 24.88797 -0.58593 12.71639 1.000 39.09792 230 MET B N 1
ATOM 4259 C CA . MET B 1 251 ? 25.33007 0.63526 13.35889 1.000 37.33517 230 MET B CA 1
ATOM 4260 C C . MET B 1 251 ? 24.67623 0.74995 14.72238 1.000 36.25669 230 MET B C 1
ATOM 4261 O O . MET B 1 251 ? 23.49999 0.41176 14.88057 1.000 38.43821 230 MET B O 1
ATOM 4266 N N . THR B 1 252 ? 25.44740 1.19802 15.71261 1.000 35.33765 231 THR B N 1
ATOM 4267 C CA . THR B 1 252 ? 24.89895 1.63857 16.99098 1.000 37.27824 231 THR B CA 1
ATOM 4268 C C . THR B 1 252 ? 25.22051 3.11116 17.21257 1.000 35.24397 231 THR B C 1
ATOM 4269 O O . THR B 1 252 ? 26.21791 3.63716 16.71640 1.000 35.70275 231 THR B O 1
ATOM 4273 N N . THR B 1 253 ? 24.37539 3.77264 17.97673 1.000 34.46542 232 THR B N 1
ATOM 4274 C CA . THR B 1 253 ? 24.63407 5.15569 18.32313 1.000 35.23595 232 THR B CA 1
ATOM 4275 C C . THR B 1 253 ? 23.96889 5.44268 19.65902 1.000 33.60452 232 THR B C 1
ATOM 4276 O O . THR B 1 253 ? 23.28097 4.59265 20.21896 1.000 34.62809 232 THR B O 1
ATOM 4280 N N . THR B 1 254 ? 24.20998 6.63817 20.19090 1.000 37.21204 233 THR B N 1
ATOM 4281 C CA . THR B 1 254 ? 23.52232 7.10354 21.38897 1.000 34.64344 233 THR B CA 1
ATOM 4282 C C . THR B 1 254 ? 22.63641 8.28887 21.03012 1.000 30.58325 233 THR B C 1
ATOM 4283 O O . THR B 1 254 ? 22.78737 8.90485 19.97351 1.000 32.35891 233 THR B O 1
ATOM 4287 N N . LEU B 1 255 ? 21.66497 8.56075 21.89658 1.000 31.02803 234 LEU B N 1
ATOM 4288 C CA . LEU B 1 255 ? 20.79200 9.71759 21.76637 1.000 33.23740 234 LEU B CA 1
ATOM 4289 C C . LEU B 1 255 ? 21.18774 10.81973 22.73432 1.000 35.65814 234 LEU B C 1
ATOM 4290 O O . LEU B 1 255 ? 20.53438 11.87160 22.78418 1.000 36.04850 234 LEU B O 1
ATOM 4295 N N . SER B 1 256 ? 22.27681 10.61019 23.46338 1.000 33.14683 235 SER B N 1
ATOM 4296 C CA . SER B 1 256 ? 22.65347 11.43884 24.58392 1.000 33.69611 235 SER B CA 1
ATOM 4297 C C . SER B 1 256 ? 23.81505 12.36838 24.28483 1.000 30.38326 235 SER B C 1
ATOM 4298 O O . SER B 1 256 ? 24.20313 13.13516 25.16428 1.000 32.44298 235 SER B O 1
ATOM 4301 N N . LYS B 1 257 ? 24.38263 12.33092 23.07464 1.000 28.49806 236 LYS B N 1
ATOM 4302 C CA . LYS B 1 257 ? 25.46332 13.23745 22.74475 1.000 36.41419 236 LYS B CA 1
ATOM 4303 C C . LYS B 1 257 ? 24.90379 14.31505 21.83432 1.000 38.26166 236 LYS B C 1
ATOM 4304 O O . LYS B 1 257 ? 24.29594 15.28601 22.33122 1.000 22.85678 236 LYS B O 1
ATOM 4310 N N . ALA B 1 258 ? 24.99943 14.17240 20.50540 1.000 34.04406 237 ALA B N 1
ATOM 4311 C CA . ALA B 1 258 ? 24.47215 15.17479 19.58022 1.000 33.58008 237 ALA B CA 1
ATOM 4312 C C . ALA B 1 258 ? 22.98151 15.40284 19.77532 1.000 35.29310 237 ALA B C 1
ATOM 4313 O O . ALA B 1 258 ? 22.49477 16.53708 19.63274 1.000 34.62975 237 ALA B O 1
ATOM 4315 N N . LEU B 1 259 ? 22.22993 14.34037 20.04911 1.000 29.34343 238 LEU B N 1
ATOM 4316 C CA . LEU B 1 259 ? 20.78126 14.43896 20.12164 1.000 32.47304 238 LEU B CA 1
ATOM 4317 C C . LEU B 1 259 ? 20.27702 14.79656 21.51997 1.000 33.90440 238 LEU B C 1
ATOM 4318 O O . LEU B 1 259 ? 19.06301 14.81561 21.74569 1.000 32.76165 238 LEU B O 1
ATOM 4323 N N . GLY B 1 260 ? 21.17557 15.12888 22.44109 1.000 35.61887 239 GLY B N 1
ATOM 4324 C CA . GLY B 1 260 ? 20.80900 15.82311 23.66917 1.000 35.76559 239 GLY B CA 1
ATOM 4325 C C . GLY B 1 260 ? 19.87026 15.10052 24.61456 1.000 34.80361 239 GLY B C 1
ATOM 4326 O O . GLY B 1 260 ? 19.25550 15.74650 25.46787 1.000 35.23115 239 GLY B O 1
ATOM 4327 N N . SER B 1 261 ? 19.75739 13.77614 24.52129 1.000 33.84044 240 SER B N 1
ATOM 4328 C CA . SER B 1 261 ? 18.71366 13.09885 25.28742 1.000 34.62093 240 SER B CA 1
ATOM 4329 C C . SER B 1 261 ? 19.25965 11.89893 26.05284 1.000 34.05760 240 SER B C 1
ATOM 4330 O O . SER B 1 261 ? 20.33673 11.96208 26.65782 1.000 31.05816 240 SER B O 1
ATOM 4333 N N . GLN B 1 262 ? 18.49575 10.81405 26.08876 1.000 32.73212 241 GLN B N 1
ATOM 4334 C CA . GLN B 1 262 ? 19.00963 9.56431 26.61963 1.000 31.25497 241 GLN B CA 1
ATOM 4335 C C . GLN B 1 262 ? 18.60070 8.45683 25.66712 1.000 32.61899 241 GLN B C 1
ATOM 4336 O O . GLN B 1 262 ? 17.62210 8.59250 24.92883 1.000 30.63613 241 GLN B O 1
ATOM 4342 N N . GLY B 1 263 ? 19.37709 7.37944 25.65324 1.000 32.89042 242 GLY B N 1
ATOM 4343 C CA . GLY B 1 263 ? 18.96357 6.20851 24.90727 1.000 30.46771 242 GLY B CA 1
ATOM 4344 C C . GLY B 1 263 ? 20.01736 5.68697 23.96348 1.000 32.80680 242 GLY B C 1
ATOM 4345 O O . GLY B 1 263 ? 20.97415 6.39686 23.63805 1.000 33.40393 242 GLY B O 1
ATOM 4346 N N . GLY B 1 264 ? 19.85224 4.43503 23.52064 1.000 31.87214 243 GLY B N 1
ATOM 4347 C CA . GLY B 1 264 ? 20.68191 3.86721 22.48549 1.000 31.86355 243 GLY B CA 1
ATOM 4348 C C . GLY B 1 264 ? 19.83792 3.49382 21.27837 1.000 31.39779 243 GLY B C 1
ATOM 4349 O O . GLY B 1 264 ? 18.60379 3.49504 21.31702 1.000 29.33846 243 GLY B O 1
ATOM 4350 N N . ALA B 1 265 ? 20.52314 3.19864 20.18717 1.000 31.42936 244 ALA B N 1
ATOM 4351 C CA . ALA B 1 265 ? 19.81794 2.76314 19.00051 1.000 32.55154 244 ALA B CA 1
ATOM 4352 C C . ALA B 1 265 ? 20.70726 1.81263 18.22051 1.000 35.36446 244 ALA B C 1
ATOM 4353 O O . ALA B 1 265 ? 21.91840 2.03609 18.11543 1.000 35.79532 244 ALA B O 1
ATOM 4355 N N . VAL B 1 266 ? 20.09381 0.75704 17.68548 1.000 33.69236 245 VAL B N 1
ATOM 4356 C CA . VAL B 1 266 ? 20.73715 -0.13665 16.73516 1.000 36.95355 245 VAL B CA 1
ATOM 4357 C C . VAL B 1 266 ? 20.03782 0.03690 15.39478 1.000 38.77698 245 VAL B C 1
ATOM 4358 O O . VAL B 1 266 ? 18.80153 0.07559 15.33040 1.000 37.90105 245 VAL B O 1
ATOM 4362 N N . LEU B 1 267 ? 20.82980 0.13240 14.32848 1.000 39.00510 246 LEU B N 1
ATOM 4363 C CA . LEU B 1 267 ? 20.32905 0.34700 12.98061 1.000 41.36627 246 LEU B CA 1
ATOM 4364 C C . LEU B 1 267 ? 20.95897 -0.65303 12.01454 1.000 37.98485 246 LEU B C 1
ATOM 4365 O O . LEU B 1 267 ? 22.11249 -1.05587 12.16917 1.000 35.86634 246 LEU B O 1
ATOM 4370 N N . GLY B 1 268 ? 20.18093 -1.06010 11.01909 1.000 40.54280 247 GLY B N 1
ATOM 4371 C CA . GLY B 1 268 ? 20.67273 -1.94173 9.99170 1.000 42.52238 247 GLY B CA 1
ATOM 4372 C C . GLY B 1 268 ? 19.53213 -2.52848 9.19229 1.000 46.89400 247 GLY B C 1
ATOM 4373 O O . GLY B 1 268 ? 18.41860 -1.99227 9.19088 1.000 46.71196 247 GLY B O 1
ATOM 4374 N N . PRO B 1 269 ? 19.77131 -3.66764 8.53181 1.000 46.45144 248 PRO B N 1
ATOM 4375 C CA . PRO B 1 269 ? 18.71932 -4.28146 7.70877 1.000 49.63183 248 PRO B CA 1
ATOM 4376 C C . PRO B 1 269 ? 17.50656 -4.67977 8.53860 1.000 50.60571 248 PRO B C 1
ATOM 4377 O O . PRO B 1 269 ? 17.58793 -4.88208 9.75336 1.000 49.36564 248 PRO B O 1
ATOM 4381 N N . GLU B 1 270 ? 16.35744 -4.76797 7.85537 1.000 48.17404 249 GLU B N 1
ATOM 4382 C CA . GLU B 1 270 ? 15.09669 -5.05394 8.53666 1.000 51.07001 249 GLU B CA 1
ATOM 4383 C C . GLU B 1 270 ? 15.17905 -6.32554 9.36733 1.000 49.86704 249 GLU B C 1
ATOM 4384 O O . GLU B 1 270 ? 14.54196 -6.41846 10.42449 1.000 50.64963 249 GLU B O 1
ATOM 4386 N N . ALA B 1 271 ? 15.95317 -7.31418 8.90562 1.000 46.60747 250 ALA B N 1
ATOM 4387 C CA . ALA B 1 271 ? 16.09337 -8.55446 9.65791 1.000 51.17803 250 ALA B CA 1
ATOM 4388 C C . ALA B 1 271 ? 16.79699 -8.34615 10.99376 1.000 49.06630 250 ALA B C 1
ATOM 4389 O O . ALA B 1 271 ? 16.52062 -9.07778 11.95133 1.000 54.82432 250 ALA B O 1
ATOM 4391 N N . VAL B 1 272 ? 17.68566 -7.35647 11.09735 1.000 49.61564 251 VAL B N 1
ATOM 4392 C CA . VAL B 1 272 ? 18.38555 -7.15486 12.36165 1.000 48.56293 251 VAL B CA 1
ATOM 4393 C C . VAL B 1 272 ? 17.41355 -6.71326 13.45224 1.000 50.02419 251 VAL B C 1
ATOM 4394 O O . VAL B 1 272 ? 17.45079 -7.23279 14.57456 1.000 50.59266 251 VAL B O 1
ATOM 4398 N N . ARG B 1 273 ? 16.50543 -5.77974 13.13959 1.000 48.84626 252 ARG B N 1
ATOM 4399 C CA . ARG B 1 273 ? 15.54904 -5.31983 14.14710 1.000 46.58225 252 ARG B CA 1
ATOM 4400 C C . ARG B 1 273 ? 14.71543 -6.47371 14.67572 1.000 49.25401 252 ARG B C 1
ATOM 4401 O O . ARG B 1 273 ? 14.56470 -6.63640 15.89336 1.000 48.56116 252 ARG B O 1
ATOM 4409 N N . ALA B 1 274 ? 14.15954 -7.27939 13.76248 1.000 48.41921 253 ALA B N 1
ATOM 4410 C CA . ALA B 1 274 ? 13.34805 -8.43005 14.14488 1.000 50.75060 253 ALA B CA 1
ATOM 4411 C C . ALA B 1 274 ? 14.15779 -9.46862 14.91100 1.000 50.70014 253 ALA B C 1
ATOM 4412 O O . ALA B 1 274 ? 13.59586 -10.22494 15.71284 1.000 49.53192 253 ALA B O 1
ATOM 4414 N N . HIS B 1 275 ? 15.46760 -9.54178 14.66023 1.000 51.51149 254 HIS B N 1
ATOM 4415 C CA . HIS B 1 275 ? 16.30788 -10.45744 15.42573 1.000 51.01037 254 HIS B CA 1
ATOM 4416 C C . HIS B 1 275 ? 16.52534 -9.94651 16.84358 1.000 52.45360 254 HIS B C 1
ATOM 4417 O O . HIS B 1 275 ? 16.44349 -10.71864 17.80579 1.000 51.47491 254 HIS B O 1
ATOM 4424 N N . LEU B 1 276 ? 16.77295 -8.63801 16.99655 1.000 51.58092 255 LEU B N 1
ATOM 4425 C CA . LEU B 1 276 ? 17.00937 -8.07929 18.32815 1.000 47.29156 255 LEU B CA 1
ATOM 4426 C C . LEU B 1 276 ? 15.76173 -8.16429 19.19553 1.000 49.54874 255 LEU B C 1
ATOM 4427 O O . LEU B 1 276 ? 15.86004 -8.40142 20.40493 1.000 53.89247 255 LEU B O 1
ATOM 4432 N N . ILE B 1 277 ? 14.58410 -7.92146 18.61418 1.000 54.12803 256 ILE B N 1
ATOM 4433 C CA . ILE B 1 277 ? 13.33868 -8.12863 19.35384 1.000 55.62351 256 ILE B CA 1
ATOM 4434 C C . ILE B 1 277 ? 13.23501 -9.57839 19.84047 1.000 55.66976 256 ILE B C 1
ATOM 4435 O O . ILE B 1 277 ? 12.76303 -9.84534 20.95343 1.000 51.07464 256 ILE B O 1
ATOM 4440 N N . ASP B 1 278 ? 13.72930 -10.52962 19.04877 1.000 52.11304 257 ASP B N 1
ATOM 4441 C CA . ASP B 1 278 ? 13.52863 -11.92862 19.40302 1.000 58.91832 257 ASP B CA 1
ATOM 4442 C C . ASP B 1 278 ? 14.58445 -12.47120 20.37286 1.000 60.12477 257 ASP B C 1
ATOM 4443 O O . ASP B 1 278 ? 14.27690 -13.39645 21.13058 1.000 58.69614 257 ASP B O 1
ATOM 4448 N N . THR B 1 279 ? 15.82093 -11.93437 20.39020 1.000 65.82991 258 THR B N 1
ATOM 4449 C CA . THR B 1 279 ? 16.91221 -12.57454 21.14244 1.000 68.57517 258 THR B CA 1
ATOM 4450 C C . THR B 1 279 ? 17.76466 -11.63687 22.01308 1.000 59.88256 258 THR B C 1
ATOM 4451 O O . THR B 1 279 ? 18.39725 -12.12519 22.95961 1.000 59.91304 258 THR B O 1
ATOM 4455 N N . ALA B 1 280 ? 17.82822 -10.33774 21.73220 1.000 56.53084 259 ALA B N 1
ATOM 4456 C CA . ALA B 1 280 ? 18.71579 -9.44706 22.48943 1.000 52.70004 259 ALA B CA 1
ATOM 4457 C C . ALA B 1 280 ? 18.21929 -9.30020 23.92387 1.000 49.70133 259 ALA B C 1
ATOM 4458 O O . ALA B 1 280 ? 17.15665 -8.71609 24.16340 1.000 48.59324 259 ALA B O 1
ATOM 4460 N N . ARG B 1 281 ? 19.02337 -9.78065 24.88023 1.000 47.80791 260 ARG B N 1
ATOM 4461 C CA . ARG B 1 281 ? 18.59109 -9.86601 26.27556 1.000 46.43435 260 ARG B CA 1
ATOM 4462 C C . ARG B 1 281 ? 18.48973 -8.48984 26.93750 1.000 48.07026 260 ARG B C 1
ATOM 4463 O O . ARG B 1 281 ? 17.58485 -8.26038 27.75231 1.000 49.13197 260 ARG B O 1
ATOM 4471 N N . SER B 1 282 ? 19.41282 -7.56636 26.62062 1.000 45.91979 261 SER B N 1
ATOM 4472 C CA . SER B 1 282 ? 19.32738 -6.19337 27.12480 1.000 45.23847 261 SER B CA 1
ATOM 4473 C C . SER B 1 282 ? 18.24605 -5.36751 26.43679 1.000 47.50622 261 SER B C 1
ATOM 4474 O O . SER B 1 282 ? 18.12494 -4.16507 26.72718 1.000 52.08206 261 SER B O 1
ATOM 4477 N N . PHE B 1 283 ? 17.49548 -5.93558 25.49706 1.000 44.86241 262 PHE B N 1
ATOM 4478 C CA . PHE B 1 283 ? 16.27483 -5.28310 25.03752 1.000 45.36605 262 PHE B CA 1
ATOM 4479 C C . PHE B 1 283 ? 15.01742 -5.88144 25.66419 1.000 48.60295 262 PHE B C 1
ATOM 4480 O O . PHE B 1 283 ? 14.20292 -5.14547 26.22977 1.000 48.90501 262 PHE B O 1
ATOM 4488 N N . ILE B 1 284 ? 14.86485 -7.21062 25.59591 1.000 53.63650 263 ILE B N 1
ATOM 4489 C CA . ILE B 1 284 ? 13.64862 -7.88221 26.06427 1.000 54.10183 263 ILE B CA 1
ATOM 4490 C C . ILE B 1 284 ? 13.41389 -7.61261 27.55233 1.000 54.54675 263 ILE B C 1
ATOM 4491 O O . ILE B 1 284 ? 12.30052 -7.26858 27.97167 1.000 52.31733 263 ILE B O 1
ATOM 4496 N N . PHE B 1 285 ? 14.46199 -7.76262 28.37118 1.000 49.06085 264 PHE B N 1
ATOM 4497 C CA . PHE B 1 285 ? 14.35482 -7.73509 29.82829 1.000 52.16284 264 PHE B CA 1
ATOM 4498 C C . PHE B 1 285 ? 14.77188 -6.38153 30.42452 1.000 54.62982 264 PHE B C 1
ATOM 4499 O O . PHE B 1 285 ? 15.28233 -6.31752 31.55361 1.000 50.29232 264 PHE B O 1
ATOM 4507 N N . ASP B 1 286 ? 14.54450 -5.29839 29.68111 1.000 52.45674 265 ASP B N 1
ATOM 4508 C CA . ASP B 1 286 ? 14.65431 -3.92844 30.15661 1.000 54.92088 265 ASP B CA 1
ATOM 4509 C C . ASP B 1 286 ? 13.31602 -3.23356 29.96679 1.000 59.22257 265 ASP B C 1
ATOM 4510 O O . ASP B 1 286 ? 12.46800 -3.67427 29.19026 1.000 58.97364 265 ASP B O 1
ATOM 4515 N N . THR B 1 287 ? 13.13883 -2.10893 30.62934 1.000 71.51945 266 THR B N 1
ATOM 4516 C CA . THR B 1 287 ? 11.83221 -1.48112 30.54406 1.000 72.67217 266 THR B CA 1
ATOM 4517 C C . THR B 1 287 ? 11.69792 -0.54942 29.34068 1.000 72.91210 266 THR B C 1
ATOM 4518 O O . THR B 1 287 ? 10.57604 -0.14981 29.00713 1.000 73.94893 266 THR B O 1
ATOM 4522 N N . GLY B 1 288 ? 12.78294 -0.24264 28.63373 1.000 56.68515 267 GLY B N 1
ATOM 4523 C CA . GLY B 1 288 ? 12.59959 0.50220 27.40169 1.000 53.61037 267 GLY B CA 1
ATOM 4524 C C . GLY B 1 288 ? 12.41319 2.00375 27.56886 1.000 43.08664 267 GLY B C 1
ATOM 4525 O O . GLY B 1 288 ? 11.79807 2.46733 28.53872 1.000 39.19911 267 GLY B O 1
ATOM 4526 N N . LEU B 1 289 ? 12.92677 2.75018 26.59275 1.000 33.23868 268 LEU B N 1
ATOM 4527 C CA . LEU B 1 289 ? 13.22566 4.16665 26.74731 1.000 37.78172 268 LEU B CA 1
ATOM 4528 C C . LEU B 1 289 ? 11.98689 4.98584 27.09369 1.000 33.03388 268 LEU B C 1
ATOM 4529 O O . LEU B 1 289 ? 10.90937 4.79959 26.51536 1.000 29.55805 268 LEU B O 1
ATOM 4534 N N . ALA B 1 290 ? 12.14909 5.87871 28.06289 1.000 30.98565 269 ALA B N 1
ATOM 4535 C CA . ALA B 1 290 ? 11.06430 6.77231 28.46457 1.000 35.17509 269 ALA B CA 1
ATOM 4536 C C . ALA B 1 290 ? 10.56054 7.59517 27.27640 1.000 29.52611 269 ALA B C 1
ATOM 4537 O O . ALA B 1 290 ? 11.35718 7.99479 26.41446 1.000 24.76328 269 ALA B O 1
ATOM 4539 N N . PRO B 1 291 ? 9.24497 7.83060 27.17705 1.000 31.54632 270 PRO B N 1
ATOM 4540 C CA . PRO B 1 291 ? 8.73769 8.71317 26.11292 1.000 35.04376 270 PRO B CA 1
ATOM 4541 C C . PRO B 1 291 ? 9.40375 10.08841 26.06046 1.000 31.03848 270 PRO B C 1
ATOM 4542 O O . PRO B 1 291 ? 9.73425 10.57088 24.96079 1.000 29.33050 270 PRO B O 1
ATOM 4546 N N . ALA B 1 292 ? 9.62613 10.72458 27.21333 1.000 31.00036 271 ALA B N 1
ATOM 4547 C CA . ALA B 1 292 ? 10.21192 12.06811 27.20238 1.000 32.27411 271 ALA B CA 1
ATOM 4548 C C . ALA B 1 292 ? 11.57203 12.07905 26.51051 1.000 35.00340 271 ALA B C 1
ATOM 4549 O O . ALA B 1 292 ? 11.91062 13.04176 25.79773 1.000 30.71620 271 ALA B O 1
ATOM 4551 N N . ALA B 1 293 ? 12.35900 11.00535 26.69975 1.000 28.03971 272 ALA B N 1
ATOM 4552 C CA . ALA B 1 293 ? 13.65641 10.90446 26.04600 1.000 28.46612 272 ALA B CA 1
ATOM 4553 C C . ALA B 1 293 ? 13.49176 10.70303 24.54882 1.000 31.76068 272 ALA B C 1
ATOM 4554 O O . ALA B 1 293 ? 14.24034 11.27979 23.75217 1.000 28.58086 272 ALA B O 1
ATOM 4556 N N . VAL B 1 294 ? 12.51757 9.88393 24.14211 1.000 34.01029 273 VAL B N 1
ATOM 4557 C CA . VAL B 1 294 ? 12.29517 9.68644 22.71420 1.000 31.03512 273 VAL B CA 1
ATOM 4558 C C . VAL B 1 294 ? 11.75069 10.96909 22.08745 1.000 31.61921 273 VAL B C 1
ATOM 4559 O O . VAL B 1 294 ? 12.16650 11.36645 20.99058 1.000 30.72285 273 VAL B O 1
ATOM 4563 N N . GLY B 1 295 ? 10.79152 11.61628 22.75673 1.000 31.79463 274 GLY B N 1
ATOM 4564 C CA . GLY B 1 295 ? 10.29401 12.89642 22.26294 1.000 30.84223 274 GLY B CA 1
ATOM 4565 C C . GLY B 1 295 ? 11.39619 13.92766 22.15222 1.000 32.70250 274 GLY B C 1
ATOM 4566 O O . GLY B 1 295 ? 11.55904 14.56948 21.11189 1.000 36.67239 274 GLY B O 1
ATOM 4567 N N . ALA B 1 296 ? 12.21305 14.04803 23.20247 1.000 32.60880 275 ALA B N 1
ATOM 4568 C CA . ALA B 1 296 ? 13.33786 14.98022 23.18587 1.000 32.54588 275 ALA B CA 1
ATOM 4569 C C . ALA B 1 296 ? 14.26811 14.71154 22.01759 1.000 33.12753 275 ALA B C 1
ATOM 4570 O O . ALA B 1 296 ? 14.66648 15.63326 21.30078 1.000 33.79859 275 ALA B O 1
ATOM 4572 N N . ALA B 1 297 ? 14.66272 13.45765 21.82764 1.000 34.52435 276 ALA B N 1
ATOM 4573 C CA . ALA B 1 297 ? 15.60069 13.16384 20.75585 1.000 32.89740 276 ALA B CA 1
ATOM 4574 C C . ALA B 1 297 ? 14.97472 13.35636 19.37730 1.000 34.65805 276 ALA B C 1
ATOM 4575 O O . ALA B 1 297 ? 15.68146 13.72113 18.43338 1.000 35.44285 276 ALA B O 1
ATOM 4577 N N . SER B 1 298 ? 13.65948 13.13084 19.23982 1.000 34.90224 277 SER B N 1
ATOM 4578 C CA . SER B 1 298 ? 12.98926 13.35838 17.95554 1.000 36.03538 277 SER B CA 1
ATOM 4579 C C . SER B 1 298 ? 12.99807 14.84441 17.57581 1.000 37.54827 277 SER B C 1
ATOM 4580 O O . SER B 1 298 ? 13.19248 15.19050 16.40198 1.000 35.07663 277 SER B O 1
ATOM 4583 N N . ALA B 1 299 ? 12.76859 15.73429 18.54895 1.000 33.10682 278 ALA B N 1
ATOM 4584 C CA . ALA B 1 299 ? 12.91361 17.16194 18.27517 1.000 39.17963 278 ALA B CA 1
ATOM 4585 C C . ALA B 1 299 ? 14.35431 17.49924 17.92091 1.000 37.22675 278 ALA B C 1
ATOM 4586 O O . ALA B 1 299 ? 14.60600 18.18070 16.92619 1.000 35.72651 278 ALA B O 1
ATOM 4588 N N . ALA B 1 300 ? 15.32272 16.94712 18.66271 1.000 37.68885 279 ALA B N 1
ATOM 4589 C CA . ALA B 1 300 ? 16.71066 17.31868 18.41673 1.000 37.11828 279 ALA B CA 1
ATOM 4590 C C . ALA B 1 300 ? 17.13252 16.94767 17.00167 1.000 38.49096 279 ALA B C 1
ATOM 4591 O O . ALA B 1 300 ? 17.79116 17.74419 16.31674 1.000 38.59438 279 ALA B O 1
ATOM 4593 N N . LEU B 1 301 ? 16.72766 15.75858 16.54316 1.000 35.02599 280 LEU B N 1
ATOM 4594 C CA . LEU B 1 301 ? 16.97753 15.32074 15.17547 1.000 38.73139 280 LEU B CA 1
ATOM 4595 C C . LEU B 1 301 ? 16.27516 16.22941 14.17086 1.000 38.89891 280 LEU B C 1
ATOM 4596 O O . LEU B 1 301 ? 16.76974 16.43402 13.05471 1.000 40.27644 280 LEU B O 1
ATOM 4601 N N . ARG B 1 302 ? 15.11842 16.77834 14.55024 1.000 39.39194 281 ARG B N 1
ATOM 4602 C CA . ARG B 1 302 ? 14.42213 17.73692 13.69583 1.000 39.03003 281 ARG B CA 1
ATOM 4603 C C . ARG B 1 302 ? 15.24866 19.01184 13.53139 1.000 38.87298 281 ARG B C 1
ATOM 4604 O O . ARG B 1 302 ? 15.41133 19.51526 12.41334 1.000 39.53934 281 ARG B O 1
ATOM 4612 N N . VAL B 1 303 ? 15.83857 19.50868 14.62653 1.000 40.52722 282 VAL B N 1
ATOM 4613 C CA . VAL B 1 303 ? 16.69124 20.69688 14.56242 1.000 40.74133 282 VAL B CA 1
ATOM 4614 C C . VAL B 1 303 ? 17.95919 20.42702 13.76165 1.000 43.44798 282 VAL B C 1
ATOM 4615 O O . VAL B 1 303 ? 18.36630 21.25473 12.93876 1.000 44.22133 282 VAL B O 1
ATOM 4619 N N . LEU B 1 304 ? 18.60406 19.27342 13.98099 1.000 42.51664 283 LEU B N 1
ATOM 4620 C CA . LEU B 1 304 ? 19.80674 18.93520 13.21216 1.000 44.74992 283 LEU B CA 1
ATOM 4621 C C . LEU B 1 304 ? 19.51572 18.86955 11.71444 1.000 45.05886 283 LEU B C 1
ATOM 4622 O O . LEU B 1 304 ? 20.26679 19.42290 10.90659 1.000 43.55581 283 LEU B O 1
ATOM 4627 N N . ASP B 1 305 ? 18.43629 18.18075 11.32817 1.000 41.84414 284 ASP B N 1
ATOM 4628 C CA . ASP B 1 305 ? 18.06072 18.08946 9.91839 1.000 45.23032 284 ASP B CA 1
ATOM 4629 C C . ASP B 1 305 ? 17.87435 19.47110 9.29397 1.000 46.21728 284 ASP B C 1
ATOM 4630 O O . ASP B 1 305 ? 18.26659 19.69824 8.14221 1.000 48.28678 284 ASP B O 1
ATOM 4635 N N . ALA B 1 306 ? 17.29962 20.41139 10.04489 1.000 44.45172 285 ALA B N 1
ATOM 4636 C CA . ALA B 1 306 ? 17.03074 21.74532 9.52561 1.000 47.13505 285 ALA B CA 1
ATOM 4637 C C . ALA B 1 306 ? 18.19782 22.71025 9.67623 1.000 47.33633 285 ALA B C 1
ATOM 4638 O O . ALA B 1 306 ? 18.25905 23.70624 8.94128 1.000 46.64290 285 ALA B O 1
ATOM 4640 N N . GLU B 1 307 ? 19.11198 22.45355 10.60636 1.000 43.92146 286 GLU B N 1
ATOM 4641 C CA . GLU B 1 307 ? 20.26021 23.32414 10.84389 1.000 44.63500 286 GLU B CA 1
ATOM 4642 C C . GLU B 1 307 ? 21.52400 22.48292 10.74155 1.000 45.79182 286 GLU B C 1
ATOM 4643 O O . GLU B 1 307 ? 22.26006 22.31929 11.71741 1.000 45.22636 286 GLU B O 1
ATOM 4649 N N . PRO B 1 308 ? 21.82212 21.94604 9.55306 1.000 46.24163 287 PRO B N 1
ATOM 4650 C CA . PRO B 1 308 ? 23.01412 21.09207 9.42457 1.000 46.64878 287 PRO B CA 1
ATOM 4651 C C . PRO B 1 308 ? 24.31228 21.85332 9.61829 1.000 49.66185 287 PRO B C 1
ATOM 4652 O O . PRO B 1 308 ? 25.36125 21.22440 9.82664 1.000 48.48610 287 PRO B O 1
ATOM 4656 N N . GLN B 1 309 ? 24.27861 23.18703 9.56485 1.000 45.83125 288 GLN B N 1
ATOM 4657 C CA . GLN B 1 309 ? 25.48122 23.95594 9.85403 1.000 46.33574 288 GLN B CA 1
ATOM 4658 C C . GLN B 1 309 ? 25.98878 23.69135 11.26906 1.000 47.87708 288 GLN B C 1
ATOM 4659 O O . GLN B 1 309 ? 27.16765 23.93559 11.54848 1.000 50.15579 288 GLN B O 1
ATOM 4665 N N . ARG B 1 310 ? 25.13205 23.18256 12.16354 1.000 50.67640 289 ARG B N 1
ATOM 4666 C CA . ARG B 1 310 ? 25.58001 22.83212 13.51089 1.000 46.04811 289 ARG B CA 1
ATOM 4667 C C . ARG B 1 310 ? 26.66152 21.76149 13.47522 1.000 49.96207 289 ARG B C 1
ATOM 4668 O O . ARG B 1 310 ? 27.63960 21.82900 14.23554 1.000 49.52025 289 ARG B O 1
ATOM 4676 N N . ALA B 1 311 ? 26.52020 20.77035 12.58579 1.000 48.28344 290 ALA B N 1
ATOM 4677 C CA . ALA B 1 311 ? 27.55263 19.74648 12.50934 1.000 44.84146 290 ALA B CA 1
ATOM 4678 C C . ALA B 1 311 ? 28.86414 20.34632 12.03554 1.000 47.11118 290 ALA B C 1
ATOM 4679 O O . ALA B 1 311 ? 29.93789 19.86009 12.40000 1.000 48.50094 290 ALA B O 1
ATOM 4681 N N . ARG B 1 312 ? 28.79558 21.43647 11.27193 1.000 50.92025 291 ARG B N 1
ATOM 4682 C CA . ARG B 1 312 ? 29.99928 22.10764 10.80523 1.000 48.54240 291 ARG B CA 1
ATOM 4683 C C . ARG B 1 312 ? 30.55762 23.07618 11.84466 1.000 49.19674 291 ARG B C 1
ATOM 4684 O O . ARG B 1 312 ? 31.77524 23.29049 11.89661 1.000 52.96164 291 ARG B O 1
ATOM 4692 N N . ALA B 1 313 ? 29.70750 23.66743 12.68603 1.000 51.14613 292 ALA B N 1
ATOM 4693 C CA . ALA B 1 313 ? 30.23571 24.60022 13.67625 1.000 49.96080 292 ALA B CA 1
ATOM 4694 C C . ALA B 1 313 ? 31.00429 23.86572 14.76626 1.000 50.00040 292 ALA B C 1
ATOM 4695 O O . ALA B 1 313 ? 32.05166 24.34397 15.21545 1.000 50.20057 292 ALA B O 1
ATOM 4697 N N . VAL B 1 314 ? 30.52694 22.68564 15.18119 1.000 48.98438 293 VAL B N 1
ATOM 4698 C CA . VAL B 1 314 ? 31.23348 21.94558 16.22957 1.000 47.34511 293 VAL B CA 1
ATOM 4699 C C . VAL B 1 314 ? 32.61488 21.53129 15.73189 1.000 45.62517 293 VAL B C 1
ATOM 4700 O O . VAL B 1 314 ? 33.60342 21.57607 16.47574 1.000 43.62502 293 VAL B O 1
ATOM 4704 N N . LEU B 1 315 ? 32.72313 21.18800 14.45135 1.000 46.43903 294 LEU B N 1
ATOM 4705 C CA . LEU B 1 315 ? 34.04426 20.91943 13.89114 1.000 48.73950 294 LEU B CA 1
ATOM 4706 C C . LEU B 1 315 ? 34.91035 22.18338 13.84119 1.000 49.74651 294 LEU B C 1
ATOM 4707 O O . LEU B 1 315 ? 36.13135 22.11698 14.04185 1.000 49.41055 294 LEU B O 1
ATOM 4712 N N . ASP B 1 316 ? 34.30241 23.33976 13.55433 1.000 50.02020 295 ASP B N 1
ATOM 4713 C CA . ASP B 1 316 ? 35.05030 24.59325 13.52225 1.000 47.79730 295 ASP B CA 1
ATOM 4714 C C . ASP B 1 316 ? 35.55129 24.97352 14.90906 1.000 46.64103 295 ASP B C 1
ATOM 4715 O O . ASP B 1 316 ? 36.72207 25.33545 15.08393 1.000 46.35931 295 ASP B O 1
ATOM 4720 N N . ARG B 1 317 ? 34.66970 24.91462 15.90753 1.000 44.90996 296 ARG B N 1
ATOM 4721 C CA . ARG B 1 317 ? 35.08183 25.26188 17.26076 1.000 46.66600 296 ARG B CA 1
ATOM 4722 C C . ARG B 1 317 ? 36.17916 24.32451 17.74557 1.000 50.18591 296 ARG B C 1
ATOM 4723 O O . ARG B 1 317 ? 37.10514 24.75177 18.44298 1.000 53.71893 296 ARG B O 1
ATOM 4731 N N . ALA B 1 318 ? 36.10542 23.04381 17.37169 1.000 47.86378 297 ALA B N 1
ATOM 4732 C CA . ALA B 1 318 ? 37.16765 22.11524 17.74177 1.000 50.96417 297 ALA B CA 1
ATOM 4733 C C . ALA B 1 318 ? 38.50380 22.55459 17.16182 1.000 52.43955 297 ALA B C 1
ATOM 4734 O O . ALA B 1 318 ? 39.53352 22.51731 17.85152 1.000 52.45421 297 ALA B O 1
ATOM 4736 N N . ALA B 1 319 ? 38.51081 22.95872 15.88761 1.000 50.93214 298 ALA B N 1
ATOM 4737 C CA . ALA B 1 319 ? 39.75738 23.39650 15.26973 1.000 53.20168 298 ALA B CA 1
ATOM 4738 C C . ALA B 1 319 ? 40.35015 24.56834 16.03146 1.000 54.11004 298 ALA B C 1
ATOM 4739 O O . ALA B 1 319 ? 41.54963 24.58238 16.32204 1.000 54.89530 298 ALA B O 1
ATOM 4741 N N . GLU B 1 320 ? 39.51221 25.54176 16.39867 1.000 55.38721 299 GLU B N 1
ATOM 4742 C CA . GLU B 1 320 ? 39.98092 26.66615 17.20665 1.000 55.71994 299 GLU B CA 1
ATOM 4743 C C . GLU B 1 320 ? 40.51781 26.18988 18.55089 1.000 54.95322 299 GLU B C 1
ATOM 4744 O O . GLU B 1 320 ? 41.48461 26.75549 19.07637 1.000 56.67786 299 GLU B O 1
ATOM 4750 N N . LEU B 1 321 ? 39.87840 25.17700 19.13796 1.000 50.13376 300 LEU B N 1
ATOM 4751 C CA . LEU B 1 321 ? 40.37626 24.60052 20.38296 1.000 55.00339 300 LEU B CA 1
ATOM 4752 C C . LEU B 1 321 ? 41.71686 23.90393 20.17179 1.000 56.00299 300 LEU B C 1
ATOM 4753 O O . LEU B 1 321 ? 42.57259 23.91970 21.06204 1.000 57.53913 300 LEU B O 1
ATOM 4758 N N . ALA B 1 322 ? 41.90791 23.26130 19.01351 1.000 57.37416 301 ALA B N 1
ATOM 4759 C CA . ALA B 1 322 ? 43.20073 22.65441 18.70500 1.000 57.17857 301 ALA B CA 1
ATOM 4760 C C . ALA B 1 322 ? 44.29296 23.71629 18.61425 1.000 62.99453 301 ALA B C 1
ATOM 4761 O O . ALA B 1 322 ? 45.38469 23.55409 19.17410 1.000 65.90102 301 ALA B O 1
ATOM 4763 N N . THR B 1 323 ? 44.02656 24.79294 17.87156 1.000 57.13397 302 THR B N 1
ATOM 4764 C CA . THR B 1 323 ? 44.97497 25.89823 17.77623 1.000 61.16891 302 THR B CA 1
ATOM 4765 C C . THR B 1 323 ? 45.29438 26.47126 19.14986 1.000 60.67341 302 THR B C 1
ATOM 4766 O O . THR B 1 323 ? 46.46273 26.69451 19.48545 1.000 62.10676 302 THR B O 1
ATOM 4770 N N . ILE B 1 324 ? 44.26051 26.71859 19.95677 1.000 61.17949 303 ILE B N 1
ATOM 4771 C CA . ILE B 1 324 ? 44.47250 27.21282 21.31378 1.000 63.05422 303 ILE B CA 1
ATOM 4772 C C . ILE B 1 324 ? 45.38536 26.27147 22.08010 1.000 65.74925 303 ILE B C 1
ATOM 4773 O O . ILE B 1 324 ? 46.40230 26.68682 22.64685 1.000 70.05023 303 ILE B O 1
ATOM 4778 N N . ALA B 1 325 ? 45.05591 24.98466 22.07670 1.000 77.82997 304 ALA B N 1
ATOM 4779 C CA . ALA B 1 325 ? 45.77354 24.00537 22.88193 1.000 78.35889 304 ALA B CA 1
ATOM 4780 C C . ALA B 1 325 ? 47.14967 23.67829 22.32612 1.000 79.34850 304 ALA B C 1
ATOM 4781 O O . ALA B 1 325 ? 47.88684 22.91603 22.96332 1.000 85.92472 304 ALA B O 1
ATOM 4783 N N . GLY B 1 326 ? 47.51148 24.22427 21.16725 1.000 69.20408 305 GLY B N 1
ATOM 4784 C CA . GLY B 1 326 ? 48.77462 23.88428 20.54988 1.000 68.85652 305 GLY B CA 1
ATOM 4785 C C . GLY B 1 326 ? 48.78339 22.56887 19.80524 1.000 70.59214 305 GLY B C 1
ATOM 4786 O O . GLY B 1 326 ? 49.86267 22.04505 19.51264 1.000 69.82236 305 GLY B O 1
ATOM 4787 N N . VAL B 1 327 ? 47.61591 22.01671 19.48329 1.000 67.40654 306 VAL B N 1
ATOM 4788 C CA . VAL B 1 327 ? 47.54572 20.82809 18.64194 1.000 67.40443 306 VAL B CA 1
ATOM 4789 C C . VAL B 1 327 ? 47.63010 21.29007 17.19166 1.000 69.76621 306 VAL B C 1
ATOM 4790 O O . VAL B 1 327 ? 46.80061 22.08220 16.73199 1.000 68.62991 306 VAL B O 1
ATOM 4794 N N . THR B 1 328 ? 48.61227 20.76773 16.45659 1.000 71.46405 307 THR B N 1
ATOM 4795 C CA . THR B 1 328 ? 48.93178 21.31305 15.13948 1.000 73.44819 307 THR B CA 1
ATOM 4796 C C . THR B 1 328 ? 48.03545 20.77613 14.02806 1.000 79.25427 307 THR B C 1
ATOM 4797 O O . THR B 1 328 ? 47.76298 21.50109 13.06270 1.000 80.54858 307 THR B O 1
ATOM 4801 N N . GLU B 1 329 ? 47.57788 19.52859 14.13721 1.000 87.54092 308 GLU B N 1
ATOM 4802 C CA . GLU B 1 329 ? 46.76014 18.89632 13.10768 1.000 89.32946 308 GLU B CA 1
ATOM 4803 C C . GLU B 1 329 ? 45.27794 19.07528 13.42819 1.000 89.87554 308 GLU B C 1
ATOM 4804 O O . GLU B 1 329 ? 44.85270 18.90809 14.57621 1.000 88.30737 308 GLU B O 1
ATOM 4806 N N . ALA B 1 330 ? 44.49740 19.41359 12.40203 1.000 87.94521 309 ALA B N 1
ATOM 4807 C CA . ALA B 1 330 ? 43.09312 19.74924 12.59909 1.000 83.96580 309 ALA B CA 1
ATOM 4808 C C . ALA B 1 330 ? 42.32372 18.56301 13.17093 1.000 83.27835 309 ALA B C 1
ATOM 4809 O O . ALA B 1 330 ? 42.49808 17.42875 12.69822 1.000 84.18017 309 ALA B O 1
ATOM 4811 N N . PRO B 1 331 ? 41.48365 18.77166 14.18650 1.000 71.29975 310 PRO B N 1
ATOM 4812 C CA . PRO B 1 331 ? 40.70286 17.65667 14.73196 1.000 63.23659 310 PRO B CA 1
ATOM 4813 C C . PRO B 1 331 ? 39.67100 17.19007 13.72219 1.000 57.07430 310 PRO B C 1
ATOM 4814 O O . PRO B 1 331 ? 39.02803 17.99690 13.04802 1.000 56.01891 310 PRO B O 1
ATOM 4818 N N . VAL B 1 332 ? 39.48824 15.86854 13.64384 1.000 51.31230 311 VAL B N 1
ATOM 4819 C CA . VAL B 1 332 ? 38.46693 15.31494 12.76575 1.000 48.27898 311 VAL B CA 1
ATOM 4820 C C . VAL B 1 332 ? 37.15666 15.06405 13.49106 1.000 48.21823 311 VAL B C 1
ATOM 4821 O O . VAL B 1 332 ? 36.16409 14.68880 12.85029 1.000 48.32695 311 VAL B O 1
ATOM 4825 N N . SER B 1 333 ? 37.11107 15.28805 14.80352 1.000 47.11283 312 SER B N 1
ATOM 4826 C CA . SER B 1 333 ? 35.93165 15.01592 15.60348 1.000 45.35919 312 SER B CA 1
ATOM 4827 C C . SER B 1 333 ? 35.77390 16.13717 16.61181 1.000 44.46395 312 SER B C 1
ATOM 4828 O O . SER B 1 333 ? 36.54301 17.09970 16.61549 1.000 50.41727 312 SER B O 1
ATOM 4831 N N . ALA B 1 334 ? 34.79156 16.00773 17.50371 1.000 40.81991 313 ALA B N 1
ATOM 4832 C CA . ALA B 1 334 ? 34.46477 17.16006 18.34141 1.000 43.89831 313 ALA B CA 1
ATOM 4833 C C . ALA B 1 334 ? 35.48577 17.41063 19.44922 1.000 45.80203 313 ALA B C 1
ATOM 4834 O O . ALA B 1 334 ? 35.69212 18.57114 19.84758 1.000 40.03707 313 ALA B O 1
ATOM 4836 N N . VAL B 1 335 ? 36.12579 16.36263 19.96254 1.000 41.90632 314 VAL B N 1
ATOM 4837 C CA . VAL B 1 335 ? 36.89792 16.46781 21.19547 1.000 45.29259 314 VAL B CA 1
ATOM 4838 C C . VAL B 1 335 ? 38.38438 16.55638 20.88956 1.000 45.34557 314 VAL B C 1
ATOM 4839 O O . VAL B 1 335 ? 38.91131 15.76529 20.09976 1.000 49.98403 314 VAL B O 1
ATOM 4843 N N . VAL B 1 336 ? 39.05881 17.54181 21.49668 1.000 48.20537 315 VAL B N 1
ATOM 4844 C CA . VAL B 1 336 ? 40.49121 17.77516 21.30063 1.000 45.71060 315 VAL B CA 1
ATOM 4845 C C . VAL B 1 336 ? 41.25506 17.15047 22.45808 1.000 45.25200 315 VAL B C 1
ATOM 4846 O O . VAL B 1 336 ? 40.89543 17.33678 23.62823 1.000 46.19033 315 VAL B O 1
ATOM 4850 N N . SER B 1 337 ? 42.28605 16.38212 22.12958 1.000 48.53015 316 SER B N 1
ATOM 4851 C CA . SER B 1 337 ? 43.17454 15.77963 23.11421 1.000 52.62454 316 SER B CA 1
ATOM 4852 C C . SER B 1 337 ? 44.42274 16.63424 23.30426 1.000 54.02484 316 SER B C 1
ATOM 4853 O O . SER B 1 337 ? 45.12057 16.94197 22.33057 1.000 56.48824 316 SER B O 1
ATOM 4856 N N . VAL B 1 338 ? 44.74446 16.95511 24.55767 1.000 52.72446 317 VAL B N 1
ATOM 4857 C CA . VAL B 1 338 ? 45.88498 17.80996 24.88304 1.000 55.88356 317 VAL B CA 1
ATOM 4858 C C . VAL B 1 338 ? 46.80930 17.01664 25.79880 1.000 58.65187 317 VAL B C 1
ATOM 4859 O O . VAL B 1 338 ? 46.62625 16.99709 27.02016 1.000 58.21187 317 VAL B O 1
ATOM 4863 N N . ILE B 1 339 ? 47.84337 16.40837 25.22227 1.000 63.48231 318 ILE B N 1
ATOM 4864 C CA . ILE B 1 339 ? 48.68434 15.45021 25.93720 1.000 67.48744 318 ILE B CA 1
ATOM 4865 C C . ILE B 1 339 ? 49.59794 16.22657 26.88010 1.000 68.67279 318 ILE B C 1
ATOM 4866 O O . ILE B 1 339 ? 50.58864 16.81693 26.45613 1.000 70.49611 318 ILE B O 1
ATOM 4871 N N . LEU B 1 340 ? 49.27301 16.20848 28.17129 1.000 68.82176 319 LEU B N 1
ATOM 4872 C CA . LEU B 1 340 ? 50.09116 16.86873 29.18010 1.000 77.71691 319 LEU B CA 1
ATOM 4873 C C . LEU B 1 340 ? 51.26697 16.01790 29.64129 1.000 91.20918 319 LEU B C 1
ATOM 4874 O O . LEU B 1 340 ? 52.29284 16.57237 30.05632 1.000 95.04947 319 LEU B O 1
ATOM 4876 N N . GLY B 1 341 ? 51.14115 14.69240 29.60127 1.000 102.68463 320 GLY B N 1
ATOM 4877 C CA . GLY B 1 341 ? 52.27178 13.81600 29.83674 1.000 105.62492 320 GLY B CA 1
ATOM 4878 C C . GLY B 1 341 ? 52.61361 13.50967 31.28094 1.000 111.12445 320 GLY B C 1
ATOM 4879 O O . GLY B 1 341 ? 53.63181 12.85139 31.52591 1.000 116.69744 320 GLY B O 1
ATOM 4880 N N . ASP B 1 342 ? 51.81241 13.96256 32.24933 1.000 111.84369 321 ASP B N 1
ATOM 4881 C CA . ASP B 1 342 ? 52.04598 13.62078 33.65923 1.000 112.22930 321 ASP B CA 1
ATOM 4882 C C . ASP B 1 342 ? 50.71963 13.69496 34.40892 1.000 113.32643 321 ASP B C 1
ATOM 4883 O O . ASP B 1 342 ? 49.99129 14.69305 34.25683 1.000 110.38165 321 ASP B O 1
ATOM 4885 N N . PRO B 1 343 ? 50.39163 12.68390 35.22470 1.000 98.02689 322 PRO B N 1
ATOM 4886 C CA . PRO B 1 343 ? 49.03881 12.62981 35.81820 1.000 90.99457 322 PRO B CA 1
ATOM 4887 C C . PRO B 1 343 ? 48.73824 13.78026 36.76250 1.000 85.42095 322 PRO B C 1
ATOM 4888 O O . PRO B 1 343 ? 47.66962 14.39572 36.66229 1.000 82.17682 322 PRO B O 1
ATOM 4892 N N . GLU B 1 344 ? 49.65363 14.08769 37.68620 1.000 90.15292 323 GLU B N 1
ATOM 4893 C CA . GLU B 1 344 ? 49.41483 15.18155 38.61995 1.000 83.29666 323 GLU B CA 1
ATOM 4894 C C . GLU B 1 344 ? 49.42557 16.51716 37.89217 1.000 80.81003 323 GLU B C 1
ATOM 4895 O O . GLU B 1 344 ? 48.65711 17.42395 38.23026 1.000 75.58080 323 GLU B O 1
ATOM 4897 N N . ILE B 1 345 ? 50.29484 16.65333 36.89007 1.000 82.42772 324 ILE B N 1
ATOM 4898 C CA . ILE B 1 345 ? 50.28034 17.84141 36.04686 1.000 79.52202 324 ILE B CA 1
ATOM 4899 C C . ILE B 1 345 ? 48.95995 17.93548 35.29242 1.000 76.92773 324 ILE B C 1
ATOM 4900 O O . ILE B 1 345 ? 48.35281 19.01229 35.20817 1.000 70.90649 324 ILE B O 1
ATOM 4902 N N . ALA B 1 346 ? 48.50131 16.81314 34.71949 1.000 79.80545 325 ALA B N 1
ATOM 4903 C CA . ALA B 1 346 ? 47.23526 16.80200 33.98227 1.000 74.41330 325 ALA B CA 1
ATOM 4904 C C . ALA B 1 346 ? 46.06498 17.17360 34.88119 1.000 64.83558 325 ALA B C 1
ATOM 4905 O O . ALA B 1 346 ? 45.24047 18.02197 34.52432 1.000 61.09518 325 ALA B O 1
ATOM 4907 N N . VAL B 1 347 ? 45.96789 16.53331 36.04839 1.000 70.07671 326 VAL B N 1
ATOM 4908 C CA . VAL B 1 347 ? 44.92514 16.88766 37.00572 1.000 67.01630 326 VAL B CA 1
ATOM 4909 C C . VAL B 1 347 ? 45.09283 18.33437 37.44779 1.000 63.95548 326 VAL B C 1
ATOM 4910 O O . VAL B 1 347 ? 44.11101 19.07615 37.57911 1.000 59.85189 326 VAL B O 1
ATOM 4914 N N . GLY B 1 348 ? 46.33771 18.76195 37.67373 1.000 65.30237 327 GLY B N 1
ATOM 4915 C CA . GLY B 1 348 ? 46.56498 20.14286 38.07451 1.000 63.68336 327 GLY B CA 1
ATOM 4916 C C . GLY B 1 348 ? 46.02804 21.13285 37.05729 1.000 59.15834 327 GLY B C 1
ATOM 4917 O O . GLY B 1 348 ? 45.37681 22.11528 37.42000 1.000 55.10339 327 GLY B O 1
ATOM 4918 N N . ALA B 1 349 ? 46.25464 20.86376 35.76880 1.000 62.13707 328 ALA B N 1
ATOM 4919 C CA . ALA B 1 349 ? 45.75475 21.75701 34.72871 1.000 59.50085 328 ALA B CA 1
ATOM 4920 C C . ALA B 1 349 ? 44.23021 21.79572 34.71243 1.000 58.89635 328 ALA B C 1
ATOM 4921 O O . ALA B 1 349 ? 43.62732 22.87500 34.60378 1.000 58.45337 328 ALA B O 1
ATOM 4923 N N . ALA B 1 350 ? 43.59060 20.62864 34.82004 1.000 56.70318 329 ALA B N 1
ATOM 4924 C CA . ALA B 1 350 ? 42.13176 20.57495 34.87139 1.000 53.90802 329 ALA B CA 1
ATOM 4925 C C . ALA B 1 350 ? 41.57472 21.38254 36.04115 1.000 53.54494 329 ALA B C 1
ATOM 4926 O O . ALA B 1 350 ? 40.55144 22.06254 35.90053 1.000 54.86565 329 ALA B O 1
ATOM 4928 N N . ALA B 1 351 ? 42.22691 21.31849 37.20386 1.000 55.41915 330 ALA B N 1
ATOM 4929 C CA . ALA B 1 351 ? 41.74395 22.05450 38.37113 1.000 57.03885 330 ALA B CA 1
ATOM 4930 C C . ALA B 1 351 ? 41.90769 23.56331 38.19878 1.000 58.76362 330 ALA B C 1
ATOM 4931 O O . ALA B 1 351 ? 41.05565 24.34310 38.64380 1.000 56.10485 330 ALA B O 1
ATOM 4933 N N . ALA B 1 352 ? 43.00553 23.98992 37.57478 1.000 55.39555 331 ALA B N 1
ATOM 4934 C CA . ALA B 1 352 ? 43.24457 25.41518 37.37881 1.000 59.59128 331 ALA B CA 1
ATOM 4935 C C . ALA B 1 352 ? 42.26633 26.01450 36.37919 1.000 59.00143 331 ALA B C 1
ATOM 4936 O O . ALA B 1 352 ? 41.82429 27.15473 36.54527 1.000 57.65641 331 ALA B O 1
ATOM 4938 N N . CYS B 1 353 ? 41.89426 25.25074 35.35227 1.000 56.01168 332 CYS B N 1
ATOM 4939 C CA . CYS B 1 353 ? 40.88958 25.72308 34.40710 1.000 53.57305 332 CYS B CA 1
ATOM 4940 C C . CYS B 1 353 ? 39.57344 26.00525 35.11214 1.000 54.16228 332 CYS B C 1
ATOM 4941 O O . CYS B 1 353 ? 39.00150 27.09622 34.97903 1.000 51.40464 332 CYS B O 1
ATOM 4944 N N . LEU B 1 354 ? 39.08520 25.02658 35.87822 1.000 55.79970 333 LEU B N 1
ATOM 4945 C CA . LEU B 1 354 ? 37.82255 25.18479 36.58921 1.000 55.80548 333 LEU B CA 1
ATOM 4946 C C . LEU B 1 354 ? 37.83209 26.42786 37.47230 1.000 58.83400 333 LEU B C 1
ATOM 4947 O O . LEU B 1 354 ? 36.88160 27.21998 37.45923 1.000 58.53280 333 LEU B O 1
ATOM 4952 N N . ASP B 1 355 ? 38.91346 26.62770 38.22776 1.000 62.38997 334 ASP B N 1
ATOM 4953 C CA . ASP B 1 355 ? 39.00620 27.79796 39.09407 1.000 64.31050 334 ASP B CA 1
ATOM 4954 C C . ASP B 1 355 ? 38.92415 29.07320 38.27616 1.000 65.42707 334 ASP B C 1
ATOM 4955 O O . ASP B 1 355 ? 38.48756 30.11596 38.77641 1.000 67.93779 334 ASP B O 1
ATOM 4960 N N . ARG B 1 356 ? 39.32437 28.98927 37.01169 1.000 59.81798 335 ARG B N 1
ATOM 4961 C CA . ARG B 1 356 ? 39.28161 30.08032 36.06105 1.000 57.07904 335 ARG B CA 1
ATOM 4962 C C . ARG B 1 356 ? 38.01925 30.05203 35.20386 1.000 54.06415 335 ARG B C 1
ATOM 4963 O O . ARG B 1 356 ? 37.95307 30.73790 34.18110 1.000 57.50615 335 ARG B O 1
ATOM 4971 N N . GLY B 1 357 ? 37.03511 29.24518 35.57325 1.000 55.30075 336 GLY B N 1
ATOM 4972 C CA . GLY B 1 357 ? 35.72949 29.30274 34.94917 1.000 54.46018 336 GLY B CA 1
ATOM 4973 C C . GLY B 1 357 ? 35.49477 28.34449 33.80520 1.000 51.15540 336 GLY B C 1
ATOM 4974 O O . GLY B 1 357 ? 34.47984 28.48010 33.11187 1.000 51.60692 336 GLY B O 1
ATOM 4975 N N . VAL B 1 358 ? 36.38084 27.37732 33.58778 1.000 47.99990 337 VAL B N 1
ATOM 4976 C CA . VAL B 1 358 ? 36.27758 26.47231 32.44559 1.000 53.28230 337 VAL B CA 1
ATOM 4977 C C . VAL B 1 358 ? 36.37851 25.03254 32.94960 1.000 45.33681 337 VAL B C 1
ATOM 4978 O O . VAL B 1 358 ? 37.40476 24.64508 33.52134 1.000 41.87325 337 VAL B O 1
ATOM 4982 N N . ARG B 1 359 ? 35.33309 24.23676 32.71175 1.000 44.63036 338 ARG B N 1
ATOM 4983 C CA . ARG B 1 359 ? 35.34211 22.81422 33.06770 1.000 46.55093 338 ARG B CA 1
ATOM 4984 C C . ARG B 1 359 ? 35.84077 22.01786 31.86879 1.000 42.26274 338 ARG B C 1
ATOM 4985 O O . ARG B 1 359 ? 35.23629 22.07681 30.79318 1.000 43.13338 338 ARG B O 1
ATOM 4987 N N . VAL B 1 360 ? 36.94558 21.28882 32.04600 1.000 39.74379 339 VAL B N 1
ATOM 4988 C CA . VAL B 1 360 ? 37.53186 20.50528 30.96377 1.000 44.14858 339 VAL B CA 1
ATOM 4989 C C . VAL B 1 360 ? 37.61543 19.03280 31.37536 1.000 46.38481 339 VAL B C 1
ATOM 4990 O O . VAL B 1 360 ? 37.50829 18.67788 32.55688 1.000 43.59933 339 VAL B O 1
ATOM 4994 N N . GLY B 1 361 ? 37.84161 18.16986 30.37683 1.000 44.63371 340 GLY B N 1
ATOM 4995 C CA . GLY B 1 361 ? 37.92971 16.74212 30.62058 1.000 46.67510 340 GLY B CA 1
ATOM 4996 C C . GLY B 1 361 ? 39.34570 16.29990 30.94499 1.000 51.74974 340 GLY B C 1
ATOM 4997 O O . GLY B 1 361 ? 40.31621 16.86912 30.45346 1.000 53.15799 340 GLY B O 1
ATOM 4998 N N . CYS B 1 362 ? 39.47179 15.28201 31.79434 1.000 50.07780 341 CYS B N 1
ATOM 4999 C CA . CYS B 1 362 ? 40.79935 14.87469 32.24488 1.000 58.21124 341 CYS B CA 1
ATOM 5000 C C . CYS B 1 362 ? 40.90723 13.35117 32.25978 1.000 58.50748 341 CYS B C 1
ATOM 5001 O O . CYS B 1 362 ? 40.17331 12.67745 32.99294 1.000 54.77798 341 CYS B O 1
ATOM 5004 N N . PHE B 1 363 ? 41.80652 12.81182 31.43422 1.000 60.52531 342 PHE B N 1
ATOM 5005 C CA . PHE B 1 363 ? 42.04150 11.37296 31.34287 1.000 64.29726 342 PHE B CA 1
ATOM 5006 C C . PHE B 1 363 ? 43.46371 11.10440 31.79985 1.000 67.08054 342 PHE B C 1
ATOM 5007 O O . PHE B 1 363 ? 44.41033 11.71792 31.30254 1.000 67.76067 342 PHE B O 1
ATOM 5015 N N . ARG B 1 364 ? 43.60542 10.18775 32.73553 1.000 73.42388 343 ARG B N 1
ATOM 5016 C CA . ARG B 1 364 ? 44.87693 9.74797 33.27957 1.000 74.29551 343 ARG B CA 1
ATOM 5017 C C . ARG B 1 364 ? 44.82199 8.23082 33.30358 1.000 82.76932 343 ARG B C 1
ATOM 5018 O O . ARG B 1 364 ? 43.73715 7.64596 33.19301 1.000 84.72837 343 ARG B O 1
ATOM 5020 N N . PRO B 1 365 ? 45.96313 7.55828 33.41664 1.000 88.89991 344 PRO B N 1
ATOM 5021 C CA . PRO B 1 365 ? 45.92723 6.10608 33.58190 1.000 96.00766 344 PRO B CA 1
ATOM 5022 C C . PRO B 1 365 ? 44.98953 5.74450 34.71648 1.000 102.45411 344 PRO B C 1
ATOM 5023 O O . PRO B 1 365 ? 44.97602 6.42632 35.75057 1.000 93.87017 344 PRO B O 1
ATOM 5027 N N . PRO B 1 366 ? 44.19448 4.67326 34.57316 1.000 135.81482 345 PRO B N 1
ATOM 5028 C CA . PRO B 1 366 ? 44.22768 3.65209 33.51907 1.000 137.20941 345 PRO B CA 1
ATOM 5029 C C . PRO B 1 366 ? 43.45858 3.96807 32.22546 1.000 134.17851 345 PRO B C 1
ATOM 5030 O O . PRO B 1 366 ? 43.31008 3.06747 31.39243 1.000 133.86547 345 PRO B O 1
ATOM 5034 N N . THR B 1 367 ? 42.97048 5.19769 32.04907 1.000 107.37218 346 THR B N 1
ATOM 5035 C CA . THR B 1 367 ? 42.20584 5.48612 30.84129 1.000 95.06270 346 THR B CA 1
ATOM 5036 C C . THR B 1 367 ? 43.11179 5.55537 29.61720 1.000 90.57149 346 THR B C 1
ATOM 5037 O O . THR B 1 367 ? 42.74803 5.06358 28.54400 1.000 88.91935 346 THR B O 1
ATOM 5039 N N . VAL B 1 368 ? 44.28939 6.15036 29.75424 1.000 87.53446 347 VAL B N 1
ATOM 5040 C CA . VAL B 1 368 ? 45.25007 6.24424 28.65555 1.000 87.63319 347 VAL B CA 1
ATOM 5041 C C . VAL B 1 368 ? 46.53501 5.54671 29.08519 1.000 88.90705 347 VAL B C 1
ATOM 5042 O O . VAL B 1 368 ? 46.74114 5.28047 30.28142 1.000 90.85062 347 VAL B O 1
ATOM 5046 N N . PRO B 1 369 ? 47.41100 5.20428 28.13152 1.000 89.47633 348 PRO B N 1
ATOM 5047 C CA . PRO B 1 369 ? 48.71903 4.63755 28.49330 1.000 89.84790 348 PRO B CA 1
ATOM 5048 C C . PRO B 1 369 ? 49.52435 5.58093 29.37939 1.000 90.73074 348 PRO B C 1
ATOM 5049 O O . PRO B 1 369 ? 49.32322 6.79869 29.38656 1.000 86.67935 348 PRO B O 1
ATOM 5053 N N . ALA B 1 370 ? 50.46858 4.99759 30.11807 1.000 92.20836 349 ALA B N 1
ATOM 5054 C CA . ALA B 1 370 ? 51.33385 5.78266 30.99196 1.000 96.40141 349 ALA B CA 1
ATOM 5055 C C . ALA B 1 370 ? 52.18313 6.77925 30.20509 1.000 96.95229 349 ALA B C 1
ATOM 5056 O O . ALA B 1 370 ? 52.70303 6.47153 29.12803 1.000 96.10045 349 ALA B O 1
ATOM 5058 N N . GLY B 1 371 ? 52.33257 7.98198 30.76646 1.000 94.74016 350 GLY B N 1
ATOM 5059 C CA . GLY B 1 371 ? 53.05051 9.07175 30.13672 1.000 92.89303 350 GLY B CA 1
ATOM 5060 C C . GLY B 1 371 ? 52.27300 9.89820 29.13096 1.000 91.27841 350 GLY B C 1
ATOM 5061 O O . GLY B 1 371 ? 52.84700 10.83202 28.55379 1.000 91.24541 350 GLY B O 1
ATOM 5062 N N . THR B 1 372 ? 50.98928 9.60772 28.90435 1.000 86.78801 351 THR B N 1
ATOM 5063 C CA . THR B 1 372 ? 50.19650 10.33212 27.91361 1.000 83.10692 351 THR B CA 1
ATOM 5064 C C . THR B 1 372 ? 48.96113 10.97150 28.54102 1.000 77.57216 351 THR B C 1
ATOM 5065 O O . THR B 1 372 ? 47.92749 11.11637 27.88371 1.000 77.39885 351 THR B O 1
ATOM 5069 N N . SER B 1 373 ? 49.06015 11.36863 29.80597 1.000 84.02042 352 SER B N 1
ATOM 5070 C CA . SER B 1 373 ? 47.95952 12.05344 30.47056 1.000 80.77301 352 SER B CA 1
ATOM 5071 C C . SER B 1 373 ? 47.59213 13.33651 29.73743 1.000 76.48227 352 SER B C 1
ATOM 5072 O O . SER B 1 373 ? 48.45511 14.03600 29.20056 1.000 77.93456 352 SER B O 1
ATOM 5075 N N . ARG B 1 374 ? 46.29832 13.64548 29.71716 1.000 62.34889 353 ARG B N 1
ATOM 5076 C CA . ARG B 1 374 ? 45.79694 14.65599 28.79892 1.000 63.02088 353 ARG B CA 1
ATOM 5077 C C . ARG B 1 374 ? 44.55943 15.36635 29.33497 1.000 57.40736 353 ARG B C 1
ATOM 5078 O O . ARG B 1 374 ? 43.87990 14.90530 30.25844 1.000 58.92918 353 ARG B O 1
ATOM 5086 N N . LEU B 1 375 ? 44.28090 16.50821 28.72615 1.000 58.84879 354 LEU B N 1
ATOM 5087 C CA . LEU B 1 375 ? 42.99028 17.16160 28.83527 1.000 54.49572 354 LEU B CA 1
ATOM 5088 C C . LEU B 1 375 ? 42.18049 16.89942 27.57561 1.000 51.27274 354 LEU B C 1
ATOM 5089 O O . LEU B 1 375 ? 42.71928 16.83904 26.46648 1.000 50.91306 354 LEU B O 1
ATOM 5094 N N . ARG B 1 376 ? 40.87118 16.81215 27.74675 1.000 45.74641 355 ARG B N 1
ATOM 5095 C CA . ARG B 1 376 ? 39.94515 16.73413 26.63100 1.000 47.49347 355 ARG B CA 1
ATOM 5096 C C . ARG B 1 376 ? 39.14563 18.03122 26.60725 1.000 42.69725 355 ARG B C 1
ATOM 5097 O O . ARG B 1 376 ? 38.62972 18.46626 27.64434 1.000 43.48437 355 ARG B O 1
ATOM 5105 N N . LEU B 1 377 ? 39.11779 18.68238 25.45299 1.000 43.60946 356 LEU B N 1
ATOM 5106 C CA . LEU B 1 377 ? 38.34233 19.90323 25.24147 1.000 46.87562 356 LEU B CA 1
ATOM 5107 C C . LEU B 1 377 ? 37.24612 19.57320 24.23736 1.000 43.47319 356 LEU B C 1
ATOM 5108 O O . LEU B 1 377 ? 37.52360 19.38338 23.05060 1.000 46.15090 356 LEU B O 1
ATOM 5113 N N . ALA B 1 378 ? 36.01029 19.47262 24.71318 1.000 42.71799 357 ALA B N 1
ATOM 5114 C CA . ALA B 1 378 ? 34.88863 19.07871 23.86818 1.000 43.25335 357 ALA B CA 1
ATOM 5115 C C . ALA B 1 378 ? 34.21354 20.31027 23.27173 1.000 43.12556 357 ALA B C 1
ATOM 5116 O O . ALA B 1 378 ? 33.69611 21.16253 24.00392 1.000 41.43790 357 ALA B O 1
ATOM 5118 N N . ALA B 1 379 ? 34.18882 20.37941 21.94620 1.000 41.64987 358 ALA B N 1
ATOM 5119 C CA . ALA B 1 379 ? 33.50999 21.45805 21.24454 1.000 41.33770 358 ALA B CA 1
ATOM 5120 C C . ALA B 1 379 ? 32.00191 21.23939 21.24682 1.000 44.07633 358 ALA B C 1
ATOM 5121 O O . ALA B 1 379 ? 31.50840 20.10370 21.30002 1.000 43.78394 358 ALA B O 1
ATOM 5123 N N . ARG B 1 380 ? 31.27039 22.34741 21.19892 1.000 42.18341 359 ARG B N 1
ATOM 5124 C CA . ARG B 1 380 ? 29.82239 22.33788 21.09254 1.000 41.66072 359 ARG B CA 1
ATOM 5125 C C . ARG B 1 380 ? 29.44030 23.35816 20.03419 1.000 44.44173 359 ARG B C 1
ATOM 5126 O O . ARG B 1 380 ? 29.99791 24.46172 19.99592 1.000 43.10681 359 ARG B O 1
ATOM 5134 N N . ALA B 1 381 ? 28.48411 22.98967 19.18108 1.000 46.42645 360 ALA B N 1
ATOM 5135 C CA . ALA B 1 381 ? 28.06560 23.89558 18.11555 1.000 44.29092 360 ALA B CA 1
ATOM 5136 C C . ALA B 1 381 ? 27.61704 25.24847 18.64884 1.000 43.46386 360 ALA B C 1
ATOM 5137 O O . ALA B 1 381 ? 27.80656 26.26201 17.97558 1.000 49.17430 360 ALA B O 1
ATOM 5139 N N . SER B 1 382 ? 27.07440 25.30136 19.86309 1.000 43.91911 361 SER B N 1
ATOM 5140 C CA . SER B 1 382 ? 26.49398 26.52877 20.38742 1.000 42.99858 361 SER B CA 1
ATOM 5141 C C . SER B 1 382 ? 27.50919 27.41459 21.09216 1.000 44.30312 361 SER B C 1
ATOM 5142 O O . SER B 1 382 ? 27.11506 28.41085 21.69877 1.000 46.52370 361 SER B O 1
ATOM 5145 N N . LEU B 1 383 ? 28.79302 27.07606 21.05909 1.000 46.19895 362 LEU B N 1
ATOM 5146 C CA . LEU B 1 383 ? 29.77769 27.95548 21.67375 1.000 47.76108 362 LEU B CA 1
ATOM 5147 C C . LEU B 1 383 ? 29.76314 29.31147 20.98268 1.000 46.45436 362 LEU B C 1
ATOM 5148 O O . LEU B 1 383 ? 29.74164 29.38979 19.75187 1.000 45.58041 362 LEU B O 1
ATOM 5153 N N . THR B 1 384 ? 29.74634 30.37629 21.77882 1.000 46.89055 363 THR B N 1
ATOM 5154 C CA . THR B 1 384 ? 29.77273 31.74706 21.26974 1.000 47.03879 363 THR B CA 1
ATOM 5155 C C . THR B 1 384 ? 31.19935 32.28650 21.27308 1.000 49.72254 363 THR B C 1
ATOM 5156 O O . THR B 1 384 ? 32.11948 31.70335 21.85560 1.000 48.52486 363 THR B O 1
ATOM 5160 N N . ASP B 1 385 ? 31.37453 33.43038 20.60366 1.000 54.22156 364 ASP B N 1
ATOM 5161 C CA . ASP B 1 385 ? 32.70386 34.02389 20.46708 1.000 52.51570 364 ASP B CA 1
ATOM 5162 C C . ASP B 1 385 ? 33.25667 34.56465 21.78165 1.000 48.74638 364 ASP B C 1
ATOM 5163 O O . ASP B 1 385 ? 34.47935 34.59237 21.96848 1.000 46.45984 364 ASP B O 1
ATOM 5168 N N . ASP B 1 386 ? 32.40938 34.99672 22.70719 1.000 47.51404 365 ASP B N 1
ATOM 5169 C CA . ASP B 1 386 ? 32.99492 35.39823 23.98127 1.000 52.10324 365 ASP B CA 1
ATOM 5170 C C . ASP B 1 386 ? 33.41419 34.18486 24.79066 1.000 47.74213 365 ASP B C 1
ATOM 5171 O O . ASP B 1 386 ? 34.39957 34.25331 25.52873 1.000 48.76343 365 ASP B O 1
ATOM 5176 N N . GLU B 1 387 ? 32.69315 33.06908 24.65558 1.000 49.37014 366 GLU B N 1
ATOM 5177 C CA . GLU B 1 387 ? 33.08840 31.84343 25.34183 1.000 45.72964 366 GLU B CA 1
ATOM 5178 C C . GLU B 1 387 ? 34.39702 31.27456 24.80656 1.000 43.88482 366 GLU B C 1
ATOM 5179 O O . GLU B 1 387 ? 35.17950 30.70541 25.57658 1.000 42.27330 366 GLU B O 1
ATOM 5185 N N . MET B 1 388 ? 34.66323 31.42167 23.50583 1.000 44.24926 367 MET B N 1
ATOM 5186 C CA . MET B 1 388 ? 35.94724 30.96977 22.97434 1.000 45.33806 367 MET B CA 1
ATOM 5187 C C . MET B 1 388 ? 37.10571 31.82979 23.47043 1.000 47.47113 367 MET B C 1
ATOM 5188 O O . MET B 1 388 ? 38.20260 31.30840 23.70564 1.000 47.23005 367 MET B O 1
ATOM 5193 N N . ALA B 1 389 ? 36.88224 33.13898 23.65206 1.000 49.91599 368 ALA B N 1
ATOM 5194 C CA . ALA B 1 389 ? 37.92968 34.01889 24.17042 1.000 46.97486 368 ALA B CA 1
ATOM 5195 C C . ALA B 1 389 ? 38.25709 33.71074 25.62893 1.000 46.88945 368 ALA B C 1
ATOM 5196 O O . ALA B 1 389 ? 39.40829 33.88083 26.06232 1.000 48.12669 368 ALA B O 1
ATOM 5198 N N . LEU B 1 390 ? 37.25200 33.31278 26.41238 1.000 45.80369 369 LEU B N 1
ATOM 5199 C CA . LEU B 1 390 ? 37.53708 32.80157 27.74794 1.000 48.26237 369 LEU B CA 1
ATOM 5200 C C . LEU B 1 390 ? 38.28542 31.46327 27.66773 1.000 46.27824 369 LEU B C 1
ATOM 5201 O O . LEU B 1 390 ? 39.14178 31.17692 28.51511 1.000 46.71557 369 LEU B O 1
ATOM 5206 N N . ALA B 1 391 ? 37.96940 30.62003 26.67251 1.000 44.96915 370 ALA B N 1
ATOM 5207 C CA . ALA B 1 391 ? 38.75814 29.39068 26.49582 1.000 48.60172 370 ALA B CA 1
ATOM 5208 C C . ALA B 1 391 ? 40.18725 29.71091 26.06508 1.000 50.40831 370 ALA B C 1
ATOM 5209 O O . ALA B 1 391 ? 41.13587 29.08480 26.55187 1.000 49.78777 370 ALA B O 1
ATOM 5211 N N . ARG B 1 392 ? 40.36409 30.67892 25.14839 1.000 48.46361 371 ARG B N 1
ATOM 5212 C CA . ARG B 1 392 ? 41.71225 31.11461 24.78334 1.000 47.08684 371 ARG B CA 1
ATOM 5213 C C . ARG B 1 392 ? 42.43483 31.66763 25.99953 1.000 47.60695 371 ARG B C 1
ATOM 5214 O O . ARG B 1 392 ? 43.58438 31.31412 26.26481 1.000 52.82314 371 ARG B O 1
ATOM 5216 N N . GLN B 1 393 ? 41.74938 32.51204 26.77391 1.000 48.53901 372 GLN B N 1
ATOM 5217 C CA . GLN B 1 393 ? 42.35688 33.16142 27.93371 1.000 51.58456 372 GLN B CA 1
ATOM 5218 C C . GLN B 1 393 ? 42.75854 32.14818 28.99829 1.000 50.03616 372 GLN B C 1
ATOM 5219 O O . GLN B 1 393 ? 43.85968 32.21096 29.55444 1.000 51.78779 372 GLN B O 1
ATOM 5225 N N . VAL B 1 394 ? 41.86331 31.21795 29.31289 1.000 53.87983 373 VAL B N 1
ATOM 5226 C CA . VAL B 1 394 ? 42.12057 30.28743 30.40943 1.000 55.85023 373 VAL B CA 1
ATOM 5227 C C . VAL B 1 394 ? 43.11053 29.20760 29.99632 1.000 52.17078 373 VAL B C 1
ATOM 5228 O O . VAL B 1 394 ? 44.11099 28.97569 30.68494 1.000 55.03948 373 VAL B O 1
ATOM 5232 N N . LEU B 1 395 ? 42.88521 28.58178 28.83724 1.000 53.46668 374 LEU B N 1
ATOM 5233 C CA . LEU B 1 395 ? 43.70698 27.43160 28.45077 1.000 57.06582 374 LEU B CA 1
ATOM 5234 C C . LEU B 1 395 ? 45.14148 27.85065 28.16281 1.000 58.29588 374 LEU B C 1
ATOM 5235 O O . LEU B 1 395 ? 46.08279 27.15268 28.55603 1.000 59.78117 374 LEU B O 1
ATOM 5240 N N . THR B 1 396 ? 45.32687 28.99599 27.49865 1.000 56.45555 375 THR B N 1
ATOM 5241 C CA . THR B 1 396 ? 46.67296 29.54051 27.29144 1.000 60.17413 375 THR B CA 1
ATOM 5242 C C . THR B 1 396 ? 47.43610 29.68092 28.60546 1.000 61.46180 375 THR B C 1
ATOM 5243 O O . THR B 1 396 ? 48.55995 29.18087 28.74090 1.000 64.34297 375 THR B O 1
ATOM 5247 N N . ASP B 1 397 ? 46.80457 30.29489 29.61066 1.000 66.11762 376 ASP B N 1
ATOM 5248 C CA . ASP B 1 397 ? 47.49023 30.56457 30.87183 1.000 64.32480 376 ASP B CA 1
ATOM 5249 C C . ASP B 1 397 ? 47.75920 29.27607 31.63977 1.000 66.26211 376 ASP B C 1
ATOM 5250 O O . ASP B 1 397 ? 48.86920 29.05994 32.13821 1.000 67.67186 376 ASP B O 1
ATOM 5255 N N . VAL B 1 398 ? 46.75286 28.40739 31.74459 1.000 64.99461 377 VAL B N 1
ATOM 5256 C CA . VAL B 1 398 ? 46.91655 27.16731 32.49242 1.000 61.94607 377 VAL B CA 1
ATOM 5257 C C . VAL B 1 398 ? 47.94158 26.26402 31.81322 1.000 65.67560 377 VAL B C 1
ATOM 5258 O O . VAL B 1 398 ? 48.80322 25.66523 32.47450 1.000 64.71646 377 VAL B O 1
ATOM 5262 N N . LEU B 1 399 ? 47.86869 26.14641 30.48538 1.000 62.06031 378 LEU B N 1
ATOM 5263 C CA . LEU B 1 399 ? 48.77596 25.24059 29.79081 1.000 63.25512 378 LEU B CA 1
ATOM 5264 C C . LEU B 1 399 ? 50.19146 25.80162 29.75414 1.000 67.40245 378 LEU B C 1
ATOM 5265 O O . LEU B 1 399 ? 51.16229 25.04549 29.87756 1.000 69.58155 378 LEU B O 1
ATOM 5270 N N . ALA B 1 400 ? 50.33579 27.12406 29.58024 1.000 70.26992 379 ALA B N 1
ATOM 5271 C CA . ALA B 1 400 ? 51.67262 27.71221 29.57548 1.000 68.02257 379 ALA B CA 1
ATOM 5272 C C . ALA B 1 400 ? 52.36406 27.54522 30.92349 1.000 71.11879 379 ALA B C 1
ATOM 5273 O O . ALA B 1 400 ? 53.59717 27.47494 30.98326 1.000 69.27258 379 ALA B O 1
ATOM 5275 N N . THR B 1 401 ? 51.59819 27.47485 32.01381 1.000 67.66984 380 THR B N 1
ATOM 5276 C CA . THR B 1 401 ? 52.19799 27.16094 33.30725 1.000 66.54871 380 THR B CA 1
ATOM 5277 C C . THR B 1 401 ? 52.57829 25.68748 33.37832 1.000 68.82932 380 THR B C 1
ATOM 5278 O O . THR B 1 401 ? 53.69406 25.33513 33.77627 1.000 68.89171 380 THR B O 1
ATOM 5282 N N . ALA B 1 402 ? 51.65224 24.80901 32.99455 1.000 71.09861 381 ALA B N 1
ATOM 5283 C CA . ALA B 1 402 ? 51.92628 23.37753 32.98977 1.000 71.22706 381 ALA B CA 1
ATOM 5284 C C . ALA B 1 402 ? 53.02483 23.00491 32.00473 1.000 71.76781 381 ALA B C 1
ATOM 5285 O O . ALA B 1 402 ? 53.59061 21.91534 32.11281 1.000 73.97619 381 ALA B O 1
ATOM 5287 N N . ARG B 1 403 ? 53.34955 23.88727 31.06477 1.000 74.19731 382 ARG B N 1
ATOM 5288 C CA . ARG B 1 403 ? 54.36900 23.60941 30.05650 1.000 77.52664 382 ARG B CA 1
ATOM 5289 C C . ARG B 1 403 ? 55.72643 24.21061 30.42787 1.000 78.68248 382 ARG B C 1
ATOM 5290 O O . ARG B 1 403 ? 55.93398 24.67406 31.55353 1.000 81.32731 382 ARG B O 1
ATOM 5298 N N . ALA C 1 26 ? 59.11859 -37.60507 58.73810 1.000 102.93741 5 ALA C N 1
ATOM 5299 C CA . ALA C 1 26 ? 57.77723 -37.33174 58.23967 1.000 101.57769 5 ALA C CA 1
ATOM 5300 C C . ALA C 1 26 ? 57.77706 -37.20857 56.71567 1.000 98.48377 5 ALA C C 1
ATOM 5301 O O . ALA C 1 26 ? 58.06833 -36.13953 56.17065 1.000 103.16196 5 ALA C O 1
ATOM 5303 N N . GLY C 1 27 ? 57.44055 -38.30178 56.03130 1.000 83.35955 6 GLY C N 1
ATOM 5304 C CA . GLY C 1 27 ? 57.46532 -38.33876 54.58004 1.000 77.58116 6 GLY C CA 1
ATOM 5305 C C . GLY C 1 27 ? 56.23845 -37.75158 53.90514 1.000 78.53440 6 GLY C C 1
ATOM 5306 O O . GLY C 1 27 ? 55.78375 -38.24673 52.86825 1.000 70.95563 6 GLY C O 1
ATOM 5307 N N . LEU C 1 28 ? 55.69361 -36.68547 54.48621 1.000 78.46893 7 LEU C N 1
ATOM 5308 C CA . LEU C 1 28 ? 54.53988 -36.01249 53.89916 1.000 79.21069 7 LEU C CA 1
ATOM 5309 C C . LEU C 1 28 ? 54.96009 -35.04453 52.79864 1.000 77.93742 7 LEU C C 1
ATOM 5310 O O . LEU C 1 28 ? 54.27817 -34.92843 51.77319 1.000 74.83137 7 LEU C O 1
ATOM 5312 N N . SER C 1 29 ? 56.10662 -34.39102 52.99432 1.000 78.99830 8 SER C N 1
ATOM 5313 C CA . SER C 1 29 ? 56.57713 -33.27219 52.17642 1.000 78.82207 8 SER C CA 1
ATOM 5314 C C . SER C 1 29 ? 56.57372 -33.48620 50.66492 1.000 79.30357 8 SER C C 1
ATOM 5315 O O . SER C 1 29 ? 56.07938 -32.59779 49.95126 1.000 78.01319 8 SER C O 1
ATOM 5318 N N . PRO C 1 30 ? 57.12020 -34.57717 50.10454 1.000 74.66241 9 PRO C N 1
ATOM 5319 C CA . PRO C 1 30 ? 57.30906 -34.61236 48.64459 1.000 72.68503 9 PRO C CA 1
ATOM 5320 C C . PRO C 1 30 ? 56.01691 -34.62461 47.85733 1.000 73.87015 9 PRO C C 1
ATOM 5321 O O . PRO C 1 30 ? 56.03800 -34.30973 46.66210 1.000 81.47337 9 PRO C O 1
ATOM 5325 N N . LEU C 1 31 ? 54.89934 -34.97824 48.47227 1.000 72.52496 10 LEU C N 1
ATOM 5326 C CA . LEU C 1 31 ? 53.62922 -34.99623 47.77379 1.000 70.28198 10 LEU C CA 1
ATOM 5327 C C . LEU C 1 31 ? 52.62988 -33.99549 48.33387 1.000 71.49578 10 LEU C C 1
ATOM 5328 O O . LEU C 1 31 ? 51.50994 -33.91123 47.81723 1.000 68.82271 10 LEU C O 1
ATOM 5333 N N . ALA C 1 32 ? 53.01047 -33.22804 49.36439 1.000 73.43452 11 ALA C N 1
ATOM 5334 C CA . ALA C 1 32 ? 52.15144 -32.19286 49.93246 1.000 72.20821 11 ALA C CA 1
ATOM 5335 C C . ALA C 1 32 ? 51.86204 -31.06413 48.94820 1.000 76.55234 11 ALA C C 1
ATOM 5336 O O . ALA C 1 32 ? 50.88974 -30.32298 49.14291 1.000 76.76405 11 ALA C O 1
ATOM 5338 N N . TRP C 1 33 ? 52.71283 -30.88039 47.93296 1.000 73.02856 12 TRP C N 1
ATOM 5339 C CA . TRP C 1 33 ? 52.41444 -29.92568 46.87273 1.000 69.25002 12 TRP C CA 1
ATOM 5340 C C . TRP C 1 33 ? 51.21910 -30.37329 46.03744 1.000 70.13253 12 TRP C C 1
ATOM 5341 O O . TRP C 1 33 ? 50.60969 -29.54755 45.34454 1.000 65.14966 12 TRP C O 1
ATOM 5343 N N . LEU C 1 34 ? 50.88521 -31.66917 46.07566 1.000 64.73208 13 LEU C N 1
ATOM 5344 C CA . LEU C 1 34 ? 49.72420 -32.16002 45.34129 1.000 64.28691 13 LEU C CA 1
ATOM 5345 C C . LEU C 1 34 ? 48.42333 -31.61143 45.91051 1.000 67.71767 13 LEU C C 1
ATOM 5346 O O . LEU C 1 34 ? 47.44780 -31.44803 45.16890 1.000 66.93799 13 LEU C O 1
ATOM 5351 N N . ALA C 1 35 ? 48.38059 -31.33873 47.21700 1.000 67.84744 14 ALA C N 1
ATOM 5352 C CA . ALA C 1 35 ? 47.16951 -30.78123 47.80393 1.000 69.95704 14 ALA C CA 1
ATOM 5353 C C . ALA C 1 35 ? 46.97212 -29.32874 47.38567 1.000 75.68783 14 ALA C C 1
ATOM 5354 O O . ALA C 1 35 ? 45.84272 -28.89920 47.11851 1.000 76.73792 14 ALA C O 1
ATOM 5356 N N . ASP C 1 36 ? 48.05762 -28.55957 47.30227 1.000 81.32371 15 ASP C N 1
ATOM 5357 C CA . ASP C 1 36 ? 47.92455 -27.17944 46.85553 1.000 80.54803 15 ASP C CA 1
ATOM 5358 C C . ASP C 1 36 ? 47.49386 -27.12612 45.39639 1.000 81.73672 15 ASP C C 1
ATOM 5359 O O . ASP C 1 36 ? 46.71435 -26.25051 45.00367 1.000 89.10928 15 ASP C O 1
ATOM 5361 N N . ILE C 1 37 ? 47.98352 -28.05811 44.57975 1.000 79.06482 16 ILE C N 1
ATOM 5362 C CA . ILE C 1 37 ? 47.54211 -28.12368 43.19312 1.000 76.22552 16 ILE C CA 1
ATOM 5363 C C . ILE C 1 37 ? 46.08378 -28.55403 43.11111 1.000 79.78408 16 ILE C C 1
ATOM 5364 O O . ILE C 1 37 ? 45.35180 -28.12746 42.21283 1.000 79.49603 16 ILE C O 1
ATOM 5366 N N . GLU C 1 38 ? 45.63872 -29.41637 44.02487 1.000 75.53653 17 GLU C N 1
ATOM 5367 C CA . GLU C 1 38 ? 44.25091 -29.86694 43.99165 1.000 73.47392 17 GLU C CA 1
ATOM 5368 C C . GLU C 1 38 ? 43.31294 -28.73579 44.36636 1.000 73.74800 17 GLU C C 1
ATOM 5369 O O . GLU C 1 38 ? 42.20515 -28.63830 43.82309 1.000 73.81624 17 GLU C O 1
ATOM 5375 N N . GLN C 1 39 ? 43.73734 -27.89478 45.31785 1.000 75.63575 18 GLN C N 1
ATOM 5376 C CA . GLN C 1 39 ? 42.98522 -26.69234 45.66956 1.000 78.93351 18 GLN C CA 1
ATOM 5377 C C 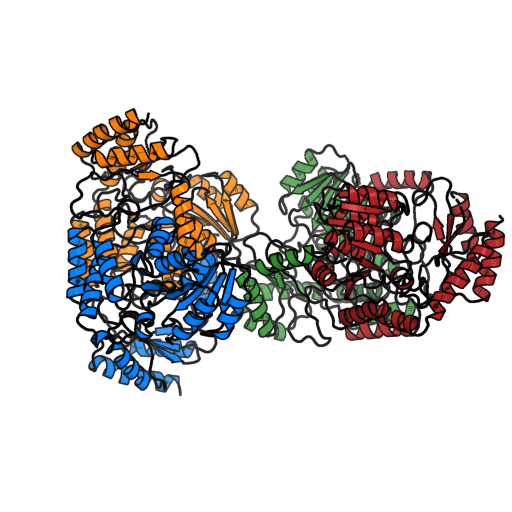. GLN C 1 39 ? 42.88727 -25.73833 44.48338 1.000 81.70026 18 GLN C C 1
ATOM 5378 O O . GLN C 1 39 ? 41.80834 -25.21686 44.17953 1.000 85.74891 18 GLN C O 1
ATOM 5380 N N . ARG C 1 40 ? 44.00929 -25.49716 43.79788 1.000 78.53295 19 ARG C N 1
ATOM 5381 C CA . ARG C 1 40 ? 43.99053 -24.58637 42.65913 1.000 80.49739 19 ARG C CA 1
ATOM 5382 C C . ARG C 1 40 ? 43.09085 -25.11222 41.54578 1.000 82.96726 19 ARG C C 1
ATOM 5383 O O . ARG C 1 40 ? 42.31650 -24.35102 40.95530 1.000 86.97706 19 ARG C O 1
ATOM 5385 N N . ARG C 1 41 ? 43.16040 -26.41534 41.26053 1.000 78.92845 20 ARG C N 1
ATOM 5386 C CA . ARG C 1 41 ? 42.34767 -26.98407 40.18859 1.000 79.50055 20 ARG C CA 1
ATOM 5387 C C . ARG C 1 41 ? 40.85627 -26.87966 40.50419 1.000 85.07343 20 ARG C C 1
ATOM 5388 O O . ARG C 1 41 ? 40.05385 -26.54633 39.62468 1.000 83.88174 20 ARG C O 1
ATOM 5396 N N . ARG C 1 42 ? 40.46011 -27.18487 41.74873 1.000 97.62920 21 ARG C N 1
ATOM 5397 C CA . ARG C 1 42 ? 39.05057 -27.09694 42.13522 1.000 94.03168 21 ARG C CA 1
ATOM 5398 C C . ARG C 1 42 ? 38.58858 -25.65224 42.31047 1.000 95.07941 21 ARG C C 1
ATOM 5399 O O . ARG C 1 42 ? 37.42495 -25.33840 42.02845 1.000 95.36357 21 ARG C O 1
ATOM 5401 N N . ALA C 1 43 ? 39.47617 -24.76347 42.76695 1.000 103.40489 22 ALA C N 1
ATOM 5402 C CA . ALA C 1 43 ? 39.12696 -23.35058 42.84053 1.000 104.02589 22 ALA C CA 1
ATOM 5403 C C . ALA C 1 43 ? 38.81961 -22.80294 41.45476 1.000 108.89265 22 ALA C C 1
ATOM 5404 O O . ALA C 1 43 ? 38.04633 -21.84382 41.31984 1.000 112.27092 22 ALA C O 1
ATOM 5406 N N . GLU C 1 44 ? 39.48114 -23.34327 40.42802 1.000 96.52148 23 GLU C N 1
ATOM 5407 C CA . GLU C 1 44 ? 39.18495 -23.03783 39.03419 1.000 90.82131 23 GLU C CA 1
ATOM 5408 C C . GLU C 1 44 ? 38.17611 -24.00725 38.42446 1.000 90.39129 23 GLU C C 1
ATOM 5409 O O . GLU C 1 44 ? 37.87374 -23.89938 37.23122 1.000 86.27169 23 GLU C O 1
ATOM 5411 N N . GLY C 1 45 ? 37.67504 -24.96887 39.19579 1.000 84.91929 24 GLY C N 1
ATOM 5412 C CA . GLY C 1 45 ? 36.67974 -25.88486 38.66763 1.000 84.44728 24 GLY C CA 1
ATOM 5413 C C . GLY C 1 45 ? 37.19093 -26.79525 37.57162 1.000 84.49833 24 GLY C C 1
ATOM 5414 O O . GLY C 1 45 ? 36.40955 -27.21004 36.70717 1.000 84.48593 24 GLY C O 1
ATOM 5415 N N . LEU C 1 46 ? 38.49068 -27.10886 37.57376 1.000 82.84541 25 LEU C N 1
ATOM 5416 C CA . LEU C 1 46 ? 39.11054 -27.89199 36.51418 1.000 75.66725 25 LEU C CA 1
ATOM 5417 C C . LEU C 1 46 ? 39.54282 -29.29100 36.94991 1.000 74.83748 25 LEU C C 1
ATOM 5418 O O . LEU C 1 46 ? 40.00863 -30.06948 36.10262 1.000 68.32235 25 LEU C O 1
ATOM 5420 N N . ARG C 1 47 ? 39.40985 -29.62873 38.23621 1.000 74.60531 26 ARG C N 1
ATOM 5421 C CA . ARG C 1 47 ? 39.83387 -30.92835 38.74325 1.000 70.66787 26 ARG C CA 1
ATOM 5422 C C . ARG C 1 47 ? 39.03766 -32.04814 38.08459 1.000 70.96138 26 ARG C C 1
ATOM 5423 O O . ARG C 1 47 ? 37.82996 -32.18300 38.31681 1.000 71.78165 26 ARG C O 1
ATOM 5425 N N . ARG C 1 48 ? 39.71072 -32.87883 37.29571 1.000 70.41412 27 ARG C N 1
ATOM 5426 C CA . ARG C 1 48 ? 39.04640 -33.98911 36.63739 1.000 73.05732 27 ARG C CA 1
ATOM 5427 C C . ARG C 1 48 ? 38.83944 -35.13989 37.60891 1.000 80.68032 27 ARG C C 1
ATOM 5428 O O . ARG C 1 48 ? 39.64888 -35.37892 38.51027 1.000 76.53987 27 ARG C O 1
ATOM 5436 N N . GLU C 1 49 ? 37.73775 -35.85474 37.41868 1.000 99.87191 28 GLU C N 1
ATOM 5437 C CA . GLU C 1 49 ? 37.50554 -37.09989 38.12812 1.000 101.17192 28 GLU C CA 1
ATOM 5438 C C . GLU C 1 49 ? 37.02941 -38.15073 37.13231 1.000 102.81602 28 GLU C C 1
ATOM 5439 O O . GLU C 1 49 ? 36.56458 -37.83370 36.03390 1.000 108.29559 28 GLU C O 1
ATOM 5441 N N . LEU C 1 50 ? 37.19908 -39.41236 37.50303 1.000 86.63032 29 LEU C N 1
ATOM 5442 C CA . LEU C 1 50 ? 36.69616 -40.52514 36.71393 1.000 79.42607 29 LEU C CA 1
ATOM 5443 C C . LEU C 1 50 ? 35.42667 -41.06009 37.36236 1.000 78.23747 29 LEU C C 1
ATOM 5444 O O . LEU C 1 50 ? 35.34486 -41.16925 38.58974 1.000 79.65338 29 LEU C O 1
ATOM 5446 N N . ARG C 1 51 ? 34.42794 -41.36129 36.54114 1.000 72.85121 30 ARG C N 1
ATOM 5447 C CA . ARG C 1 51 ? 33.25264 -42.10009 36.97845 1.000 71.34977 30 ARG C CA 1
ATOM 5448 C C . ARG C 1 51 ? 33.30515 -43.49143 36.36773 1.000 69.19896 30 ARG C C 1
ATOM 5449 O O . ARG C 1 51 ? 33.94404 -43.70500 35.33320 1.000 68.00238 30 ARG C O 1
ATOM 5451 N N . VAL C 1 52 ? 32.63100 -44.44070 37.01921 1.000 66.34955 31 VAL C N 1
ATOM 5452 C CA . VAL C 1 52 ? 32.75214 -45.85939 36.69521 1.000 62.46152 31 VAL C CA 1
ATOM 5453 C C . VAL C 1 52 ? 31.48003 -46.33931 36.00276 1.000 61.31163 31 VAL C C 1
ATOM 5454 O O . VAL C 1 52 ? 30.36522 -46.10828 36.49001 1.000 59.10256 31 VAL C O 1
ATOM 5458 N N . ARG C 1 53 ? 31.66044 -47.01085 34.82852 1.000 58.11872 32 ARG C N 1
ATOM 5459 C CA . ARG C 1 53 ? 30.64185 -47.49844 33.89845 1.000 58.06207 32 ARG C CA 1
ATOM 5460 C C . ARG C 1 53 ? 30.27473 -48.95087 34.21726 1.000 56.45158 32 ARG C C 1
ATOM 5461 O O . ARG C 1 53 ? 31.17021 -49.78392 34.41190 1.000 51.86292 32 ARG C O 1
ATOM 5469 N N . PRO C 1 54 ? 28.98644 -49.27706 34.29555 1.000 63.29233 33 PRO C N 1
ATOM 5470 C CA . PRO C 1 54 ? 28.56675 -50.67811 34.46572 1.000 66.04075 33 PRO C CA 1
ATOM 5471 C C . PRO C 1 54 ? 28.47926 -51.37709 33.11687 1.000 67.64102 33 PRO C C 1
ATOM 5472 O O . PRO C 1 54 ? 28.53829 -50.71408 32.07003 1.000 65.11091 33 PRO C O 1
ATOM 5476 N N . PRO C 1 55 ? 28.37508 -52.71698 33.08721 1.000 64.61107 34 PRO C N 1
ATOM 5477 C CA . PRO C 1 55 ? 28.23660 -53.40422 31.78376 1.000 63.71135 34 PRO C CA 1
ATOM 5478 C C . PRO C 1 55 ? 26.99143 -52.98995 31.01329 1.000 73.08486 34 PRO C C 1
ATOM 5479 O O . PRO C 1 55 ? 27.06515 -52.78668 29.79435 1.000 73.65484 34 PRO C O 1
ATOM 5483 N N . VAL C 1 56 ? 25.84332 -52.89077 31.68034 1.000 88.96466 35 VAL C N 1
ATOM 5484 C CA . VAL C 1 56 ? 24.64823 -52.27692 31.10388 1.000 91.72389 35 VAL C CA 1
ATOM 5485 C C . VAL C 1 56 ? 24.71700 -50.77233 31.36558 1.000 90.28040 35 VAL C C 1
ATOM 5486 O O . VAL C 1 56 ? 24.54343 -50.32195 32.50100 1.000 90.19902 35 VAL C O 1
ATOM 5488 N N . ALA C 1 57 ? 24.95164 -49.99523 30.30916 1.000 81.52053 36 ALA C N 1
ATOM 5489 C CA . ALA C 1 57 ? 25.06585 -48.54434 30.42600 1.000 78.78020 36 ALA C CA 1
ATOM 5490 C C . ALA C 1 57 ? 23.74353 -47.90399 30.84915 1.000 79.43828 36 ALA C C 1
ATOM 5491 O O . ALA C 1 57 ? 22.66874 -48.25698 30.35217 1.000 75.81902 36 ALA C O 1
ATOM 5493 N N . ALA C 1 58 ? 23.82773 -46.94495 31.77621 1.000 82.68826 37 ALA C N 1
ATOM 5494 C CA . ALA C 1 58 ? 22.62123 -46.28677 32.27227 1.000 85.43456 37 ALA C CA 1
ATOM 5495 C C . ALA C 1 58 ? 22.10052 -45.19936 31.33320 1.000 84.16989 37 ALA C C 1
ATOM 5496 O O . ALA C 1 58 ? 20.90666 -44.88261 31.36800 1.000 83.66524 37 ALA C O 1
ATOM 5498 N N . GLU C 1 59 ? 22.96507 -44.59910 30.52016 1.000 68.81275 38 GLU C N 1
ATOM 5499 C CA . GLU C 1 59 ? 22.61016 -43.45110 29.69440 1.000 62.31699 38 GLU C CA 1
ATOM 5500 C C . GLU C 1 59 ? 22.97421 -43.70506 28.23530 1.000 57.12804 38 GLU C C 1
ATOM 5501 O O . GLU C 1 59 ? 23.83873 -44.53431 27.93152 1.000 56.32141 38 GLU C O 1
ATOM 5503 N N . LEU C 1 60 ? 22.27696 -43.01483 27.32818 1.000 53.94476 39 LEU C N 1
ATOM 5504 C CA . LEU C 1 60 ? 22.71847 -42.98600 25.93578 1.000 50.66859 39 LEU C CA 1
ATOM 5505 C C . LEU C 1 60 ? 24.10106 -42.34974 25.85623 1.000 49.76159 39 LEU C C 1
ATOM 5506 O O . LEU C 1 60 ? 24.34938 -41.29095 26.43373 1.000 43.35855 39 LEU C O 1
ATOM 5511 N N . ASP C 1 61 ? 25.00827 -43.01345 25.16430 1.000 44.52072 40 ASP C N 1
ATOM 5512 C CA . ASP C 1 61 ? 26.40695 -42.62161 25.14037 1.000 43.37063 40 ASP C CA 1
ATOM 5513 C C . ASP C 1 61 ? 26.67717 -41.82573 23.86729 1.000 43.02172 40 ASP C C 1
ATOM 5514 O O . ASP C 1 61 ? 26.58103 -42.36114 22.75806 1.000 40.85503 40 ASP C O 1
ATOM 5519 N N . LEU C 1 62 ? 26.96019 -40.53112 24.02347 1.000 44.74558 41 LEU C N 1
ATOM 5520 C CA . LEU C 1 62 ? 27.39444 -39.69514 22.91279 1.000 42.50972 41 LEU C CA 1
ATOM 5521 C C . LEU C 1 62 ? 28.78016 -39.11882 23.16189 1.000 42.08702 41 LEU C C 1
ATOM 5522 O O . LEU C 1 62 ? 29.11482 -38.05704 22.64838 1.000 40.34244 41 LEU C O 1
ATOM 5527 N N . ALA C 1 63 ? 29.59951 -39.81313 23.94599 1.000 42.22385 42 ALA C N 1
ATOM 5528 C CA . ALA C 1 63 ? 30.92729 -39.32401 24.26391 1.000 41.80667 42 ALA C CA 1
ATOM 5529 C C . ALA C 1 63 ? 32.04258 -40.27905 23.88264 1.000 41.53475 42 ALA C C 1
ATOM 5530 O O . ALA C 1 63 ? 33.18407 -39.82527 23.76317 1.000 43.52153 42 ALA C O 1
ATOM 5532 N N . SER C 1 64 ? 31.75406 -41.56726 23.66340 1.000 42.94734 43 SER C N 1
ATOM 5533 C CA . SER C 1 64 ? 32.80047 -42.50966 23.29503 1.000 43.84031 43 SER C CA 1
ATOM 5534 C C . SER C 1 64 ? 33.16337 -42.35712 21.82612 1.000 38.70852 43 SER C C 1
ATOM 5535 O O . SER C 1 64 ? 32.37866 -41.85555 21.02055 1.000 36.96725 43 SER C O 1
ATOM 5538 N N . ASN C 1 65 ? 34.34722 -42.85602 21.46662 1.000 34.03200 44 ASN C N 1
ATOM 5539 C CA . ASN C 1 65 ? 34.79127 -42.82274 20.08016 1.000 36.51580 44 ASN C CA 1
ATOM 5540 C C . ASN C 1 65 ? 34.69777 -44.18845 19.41309 1.000 37.98665 44 ASN C C 1
ATOM 5541 O O . ASN C 1 65 ? 35.52040 -44.51940 18.55678 1.000 37.10398 44 ASN C O 1
ATOM 5546 N N . ASP C 1 66 ? 33.72974 -45.00386 19.82336 1.000 38.04106 45 ASP C N 1
ATOM 5547 C CA . ASP C 1 66 ? 33.45218 -46.28064 19.17130 1.000 38.40879 45 ASP C CA 1
ATOM 5548 C C . ASP C 1 66 ? 32.62786 -46.02355 17.90596 1.000 39.40559 45 ASP C C 1
ATOM 5549 O O . ASP C 1 66 ? 31.45751 -46.39885 17.79850 1.000 38.63312 45 ASP C O 1
ATOM 5554 N N . TYR C 1 67 ? 33.28874 -45.40003 16.91371 1.000 38.96872 46 TYR C N 1
ATOM 5555 C CA . TYR C 1 67 ? 32.57624 -44.75513 15.80221 1.000 39.09690 46 TYR C CA 1
ATOM 5556 C C . TYR C 1 67 ? 31.72638 -45.74121 15.00504 1.000 37.40369 46 TYR C C 1
ATOM 5557 O O . TYR C 1 67 ? 30.64536 -45.38812 14.51430 1.000 38.96344 46 TYR C O 1
ATOM 5566 N N . LEU C 1 68 ? 32.21078 -46.95931 14.81994 1.000 38.07437 47 LEU C N 1
ATOM 5567 C CA . LEU C 1 68 ? 31.47784 -47.94218 14.03023 1.000 39.29182 47 LEU C CA 1
ATOM 5568 C C . LEU C 1 68 ? 30.62674 -48.87281 14.88867 1.000 37.94672 47 LEU C C 1
ATOM 5569 O O . LEU C 1 68 ? 29.92528 -49.72680 14.33858 1.000 40.13413 47 LEU C O 1
ATOM 5574 N N . GLY C 1 69 ? 30.61782 -48.69145 16.20955 1.000 35.63005 48 GLY C N 1
ATOM 5575 C CA . GLY C 1 69 ? 29.85601 -49.58584 17.06442 1.000 38.99680 48 GLY C CA 1
ATOM 5576 C C . GLY C 1 69 ? 30.40353 -51.00110 17.14817 1.000 40.30987 48 GLY C C 1
ATOM 5577 O O . GLY C 1 69 ? 29.64082 -51.94027 17.41138 1.000 42.15399 48 GLY C O 1
ATOM 5578 N N . LEU C 1 70 ? 31.71503 -51.17689 16.94621 1.000 39.19191 49 LEU C N 1
ATOM 5579 C CA . LEU C 1 70 ? 32.32779 -52.49444 16.81930 1.000 40.00088 49 LEU C CA 1
ATOM 5580 C C . LEU C 1 70 ? 32.89058 -53.04153 18.12506 1.000 40.92823 49 LEU C C 1
ATOM 5581 O O . LEU C 1 70 ? 33.28959 -54.20674 18.16241 1.000 40.86730 49 LEU C O 1
ATOM 5586 N N . SER C 1 71 ? 32.93280 -52.25316 19.19754 1.000 38.01520 50 SER C N 1
ATOM 5587 C CA . SER C 1 71 ? 33.53178 -52.75672 20.42848 1.000 40.58059 50 SER C CA 1
ATOM 5588 C C . SER C 1 71 ? 32.75916 -53.94758 20.99277 1.000 40.52837 50 SER C C 1
ATOM 5589 O O . SER C 1 71 ? 33.35751 -54.84711 21.58619 1.000 43.05821 50 SER C O 1
ATOM 5592 N N . GLN C 1 72 ? 31.44329 -53.97816 20.82770 1.000 42.34029 51 GLN C N 1
ATOM 5593 C CA . GLN C 1 72 ? 30.64007 -55.09645 21.29890 1.000 43.54710 51 GLN C CA 1
ATOM 5594 C C . GLN C 1 72 ? 29.93919 -55.80206 20.14258 1.000 43.17015 51 GLN C C 1
ATOM 5595 O O . GLN C 1 72 ? 28.81440 -56.27920 20.28721 1.000 46.04466 51 GLN C O 1
ATOM 5601 N N . HIS C 1 73 ? 30.53885 -55.77656 18.97486 1.000 37.34881 52 HIS C N 1
ATOM 5602 C CA . HIS C 1 73 ? 30.00600 -56.55707 17.86727 1.000 40.09710 52 HIS C CA 1
ATOM 5603 C C . HIS C 1 73 ? 30.36584 -58.04075 18.06651 1.000 38.22535 52 HIS C C 1
ATOM 5604 O O . HIS C 1 73 ? 31.47471 -58.35812 18.50961 1.000 35.99666 52 HIS C O 1
ATOM 5611 N N . PRO C 1 74 ? 29.45125 -58.96592 17.76516 1.000 35.67775 53 PRO C N 1
ATOM 5612 C CA . PRO C 1 74 ? 29.72176 -60.39297 18.07123 1.000 40.22144 53 PRO C CA 1
ATOM 5613 C C . PRO C 1 74 ? 30.96695 -60.95918 17.39868 1.000 37.36624 53 PRO C C 1
ATOM 5614 O O . PRO C 1 74 ? 31.72406 -61.71661 18.02627 1.000 37.64451 53 PRO C O 1
ATOM 5618 N N . ASP C 1 75 ? 31.18839 -60.63897 16.12158 1.000 38.16088 54 ASP C N 1
ATOM 5619 C CA . ASP C 1 75 ? 32.40077 -61.09711 15.44130 1.000 36.69792 54 ASP C CA 1
ATOM 5620 C C . ASP C 1 75 ? 33.65161 -60.55950 16.11899 1.000 36.30879 54 ASP C C 1
ATOM 5621 O O . ASP C 1 75 ? 34.65325 -61.27087 16.25919 1.000 34.51669 54 ASP C O 1
ATOM 5626 N N . VAL C 1 76 ? 33.61473 -59.29919 16.54447 1.000 34.43823 55 VAL C N 1
ATOM 5627 C CA . VAL C 1 76 ? 34.79411 -58.71176 17.16699 1.000 36.45952 55 VAL C CA 1
ATOM 5628 C C . VAL C 1 76 ? 35.10037 -59.42213 18.47262 1.000 35.19747 55 VAL C C 1
ATOM 5629 O O . VAL C 1 76 ? 36.25514 -59.76570 18.76101 1.000 33.10699 55 VAL C O 1
ATOM 5633 N N . LEU C 1 77 ? 34.06751 -59.67788 19.26803 1.000 34.01114 56 LEU C N 1
ATOM 5634 C CA . LEU C 1 77 ? 34.24432 -60.44756 20.48847 1.000 38.04956 56 LEU C CA 1
ATOM 5635 C C . LEU C 1 77 ? 34.84138 -61.81692 20.18114 1.000 36.17227 56 LEU C C 1
ATOM 5636 O O . LEU C 1 77 ? 35.78988 -62.24909 20.83812 1.000 32.00086 56 LEU C O 1
ATOM 5641 N N . ASP C 1 78 ? 34.30938 -62.49892 19.15759 1.000 36.68234 57 ASP C N 1
ATOM 5642 C CA . ASP C 1 78 ? 34.82529 -63.81130 18.75922 1.000 36.01327 57 ASP C CA 1
ATOM 5643 C C . ASP C 1 78 ? 36.27171 -63.73158 18.28176 1.000 36.97003 57 ASP C C 1
ATOM 5644 O O . ASP C 1 78 ? 37.07324 -64.64370 18.54487 1.000 33.04246 57 ASP C O 1
ATOM 5649 N N . GLY C 1 79 ? 36.59628 -62.70320 17.48406 1.000 35.07684 58 GLY C N 1
ATOM 5650 C CA . GLY C 1 79 ? 37.96874 -62.55108 17.04166 1.000 31.66049 58 GLY C CA 1
ATOM 5651 C C . GLY C 1 79 ? 38.90745 -62.39317 18.21793 1.000 32.09689 58 GLY C C 1
ATOM 5652 O O . GLY C 1 79 ? 40.00652 -62.95133 18.23220 1.000 30.06085 58 GLY C O 1
ATOM 5653 N N . GLY C 1 80 ? 38.48732 -61.62736 19.22606 1.000 37.54274 59 GLY C N 1
ATOM 5654 C CA . GLY C 1 80 ? 39.30623 -61.49192 20.41959 1.000 33.74955 59 GLY C CA 1
ATOM 5655 C C . GLY C 1 80 ? 39.42293 -62.79634 21.19022 1.000 33.77077 59 GLY C C 1
ATOM 5656 O O . GLY C 1 80 ? 40.51280 -63.16116 21.64362 1.000 33.65429 59 GLY C O 1
ATOM 5657 N N . VAL C 1 81 ? 38.31009 -63.52859 21.33119 1.000 32.42703 60 VAL C N 1
ATOM 5658 C CA . VAL C 1 81 ? 38.33096 -64.77158 22.10000 1.000 32.14107 60 VAL C CA 1
ATOM 5659 C C . VAL C 1 81 ? 39.18443 -65.82523 21.40341 1.000 34.55065 60 VAL C C 1
ATOM 5660 O O . VAL C 1 81 ? 40.00719 -66.49420 22.04358 1.000 36.72015 60 VAL C O 1
ATOM 5664 N N . GLU C 1 82 ? 39.03750 -65.97316 20.08248 1.000 32.72116 61 GLU C N 1
ATOM 5665 C CA . GLU C 1 82 ? 39.83725 -66.98165 19.39385 1.000 34.26489 61 GLU C CA 1
ATOM 5666 C C . GLU C 1 82 ? 41.31033 -66.61630 19.44454 1.000 35.83575 61 GLU C C 1
ATOM 5667 O O . GLU C 1 82 ? 42.16194 -67.48298 19.68814 1.000 36.26513 61 GLU C O 1
ATOM 5669 N N . ALA C 1 83 ? 41.62691 -65.32905 19.26706 1.000 30.76997 62 ALA C N 1
ATOM 5670 C CA . ALA C 1 83 ? 43.01463 -64.90031 19.40241 1.000 33.73369 62 ALA C CA 1
ATOM 5671 C C . ALA C 1 83 ? 43.54502 -65.24273 20.78090 1.000 33.48269 62 ALA C C 1
ATOM 5672 O O . ALA C 1 83 ? 44.67084 -65.73339 20.91846 1.000 34.18142 62 ALA C O 1
ATOM 5674 N N . LEU C 1 84 ? 42.74316 -64.99095 21.81309 1.000 32.46501 63 LEU C N 1
ATOM 5675 C CA . LEU C 1 84 ? 43.17598 -65.25614 23.17490 1.000 32.26508 63 LEU C CA 1
ATOM 5676 C C . LEU C 1 84 ? 43.35817 -66.75638 23.42933 1.000 35.89290 63 LEU C C 1
ATOM 5677 O O . LEU C 1 84 ? 44.33405 -67.15808 24.07676 1.000 35.47757 63 LEU C O 1
ATOM 5682 N N . ARG C 1 85 ? 42.44072 -67.60270 22.92766 1.000 33.85195 64 ARG C N 1
ATOM 5683 C CA . ARG C 1 85 ? 42.57776 -69.04829 23.15051 1.000 38.51827 64 ARG C CA 1
ATOM 5684 C C . ARG C 1 85 ? 43.75891 -69.63301 22.38490 1.000 37.83446 64 ARG C C 1
ATOM 5685 O O . ARG C 1 85 ? 44.44350 -70.52318 22.89012 1.000 37.10731 64 ARG C O 1
ATOM 5693 N N . THR C 1 86 ? 44.07468 -69.08432 21.21566 1.000 40.31240 65 THR C N 1
ATOM 5694 C CA . THR C 1 86 ? 45.16672 -69.62652 20.41981 1.000 36.45722 65 THR C CA 1
ATOM 5695 C C . THR C 1 86 ? 46.52728 -69.15199 20.92692 1.000 39.74439 65 THR C C 1
ATOM 5696 O O . THR C 1 86 ? 47.48693 -69.93155 20.95263 1.000 39.11845 65 THR C O 1
ATOM 5700 N N . TRP C 1 87 ? 46.63863 -67.88702 21.36151 1.000 34.28472 66 TRP C N 1
ATOM 5701 C CA . TRP C 1 87 ? 47.95616 -67.31224 21.62095 1.000 39.04474 66 TRP C CA 1
ATOM 5702 C C . TRP C 1 87 ? 48.25641 -67.01693 23.08378 1.000 38.09422 66 TRP C C 1
ATOM 5703 O O . TRP C 1 87 ? 49.43777 -66.97181 23.44946 1.000 36.61798 66 TRP C O 1
ATOM 5714 N N . GLY C 1 88 ? 47.24558 -66.79714 23.91754 1.000 35.70133 67 GLY C N 1
ATOM 5715 C CA . GLY C 1 88 ? 47.47313 -66.47794 25.31299 1.000 37.89680 67 GLY C CA 1
ATOM 5716 C C . GLY C 1 88 ? 47.05595 -65.05356 25.62581 1.000 39.08087 67 GLY C C 1
ATOM 5717 O O . GLY C 1 88 ? 46.53283 -64.32966 24.78195 1.000 35.16196 67 GLY C O 1
ATOM 5718 N N . GLY C 1 89 ? 47.28983 -64.67228 26.88372 1.000 38.52822 68 GLY C N 1
ATOM 5719 C CA . GLY C 1 89 ? 46.82557 -63.38689 27.35671 1.000 40.78995 68 GLY C CA 1
ATOM 5720 C C . GLY C 1 89 ? 47.68666 -62.22568 26.91833 1.000 40.11160 68 GLY C C 1
ATOM 5721 O O . GLY C 1 89 ? 47.17859 -61.11981 26.72259 1.000 39.47197 68 GLY C O 1
ATOM 5722 N N . GLY C 1 90 ? 48.98378 -62.46177 26.71647 1.000 42.11470 69 GLY C N 1
ATOM 5723 C CA . GLY C 1 90 ? 49.87926 -61.41462 26.27995 1.000 39.76610 69 GLY C CA 1
ATOM 5724 C C . GLY C 1 90 ? 50.81791 -61.93668 25.21091 1.000 46.96479 69 GLY C C 1
ATOM 5725 O O . GLY C 1 90 ? 50.85098 -63.13819 24.91018 1.000 45.72124 69 GLY C O 1
ATOM 5726 N N . ALA C 1 91 ? 51.55813 -60.99864 24.61030 1.000 52.04610 70 ALA C N 1
ATOM 5727 C CA . ALA C 1 91 ? 52.58280 -61.35693 23.63649 1.000 50.70573 70 ALA C CA 1
ATOM 5728 C C . ALA C 1 91 ? 53.79417 -62.01411 24.28583 1.000 55.53006 70 ALA C C 1
ATOM 5729 O O . ALA C 1 91 ? 54.56451 -62.67262 23.58226 1.000 60.26030 70 ALA C O 1
ATOM 5731 N N . GLY C 1 92 ? 54.00253 -61.81974 25.59527 1.000 48.39396 71 GLY C N 1
ATOM 5732 C CA . GLY C 1 92 ? 55.10631 -62.42788 26.31358 1.000 48.03707 71 GLY C CA 1
ATOM 5733 C C . GLY C 1 92 ? 56.39007 -61.62776 26.28650 1.000 50.57098 71 GLY C C 1
ATOM 5734 O O . GLY C 1 92 ? 57.32117 -61.93399 27.05181 1.000 48.16862 71 GLY C O 1
ATOM 5735 N N . GLY C 1 93 ? 56.47683 -60.64689 25.39627 1.000 55.17995 72 GLY C N 1
ATOM 5736 C CA . GLY C 1 93 ? 57.63459 -59.78433 25.31420 1.000 53.27620 72 GLY C CA 1
ATOM 5737 C C . GLY C 1 93 ? 57.53497 -58.86377 24.11530 1.000 51.65820 72 GLY C C 1
ATOM 5738 O O . GLY C 1 93 ? 56.52907 -58.82894 23.39654 1.000 46.92265 72 GLY C O 1
ATOM 5739 N N . SER C 1 94 ? 58.61624 -58.11393 23.92333 1.000 46.40504 73 SER C N 1
ATOM 5740 C CA . SER C 1 94 ? 58.76605 -57.22625 22.78301 1.000 45.22497 73 SER C CA 1
ATOM 5741 C C . SER C 1 94 ? 58.70941 -57.98857 21.45952 1.000 42.74636 73 SER C C 1
ATOM 5742 O O . SER C 1 94 ? 59.16950 -59.12542 21.34707 1.000 42.37468 73 SER C O 1
ATOM 5745 N N . ARG C 1 95 ? 58.14308 -57.33298 20.43875 1.000 42.64077 74 ARG C N 1
ATOM 5746 C CA . ARG C 1 95 ? 58.15439 -57.88621 19.08867 1.000 42.64620 74 ARG C CA 1
ATOM 5747 C C . ARG C 1 95 ? 59.56747 -58.11330 18.59059 1.000 41.90540 74 ARG C C 1
ATOM 5748 O O . ARG C 1 95 ? 59.75713 -58.78864 17.58150 1.000 41.61257 74 ARG C O 1
ATOM 5756 N N . LEU C 1 96 ? 60.55939 -57.52908 19.24697 1.000 42.27556 75 LEU C N 1
ATOM 5757 C CA . LEU C 1 96 ? 61.93533 -57.77680 18.87840 1.000 42.67624 75 LEU C CA 1
ATOM 5758 C C . LEU C 1 96 ? 62.51949 -59.02527 19.54165 1.000 43.90223 75 LEU C C 1
ATOM 5759 O O . LEU C 1 96 ? 63.61997 -59.43331 19.17255 1.000 44.52125 75 LEU C O 1
ATOM 5764 N N . VAL C 1 97 ? 61.81684 -59.65117 20.48662 1.000 42.10591 76 VAL C N 1
ATOM 5765 C CA . VAL C 1 97 ? 62.32435 -60.85827 21.13050 1.000 47.98039 76 VAL C CA 1
ATOM 5766 C C . VAL C 1 97 ? 61.38725 -62.00530 20.80125 1.000 46.56934 76 VAL C C 1
ATOM 5767 O O . VAL C 1 97 ? 61.68845 -62.81789 19.92595 1.000 46.35823 76 VAL C O 1
ATOM 5769 N N . THR C 1 98 ? 60.21713 -62.05023 21.44533 1.000 44.26684 77 THR C N 1
ATOM 5770 C CA . THR C 1 98 ? 59.30624 -63.17558 21.25358 1.000 44.48893 77 THR C CA 1
ATOM 5771 C C . THR C 1 98 ? 57.85639 -62.77142 21.04804 1.000 45.87583 77 THR C C 1
ATOM 5772 O O . THR C 1 98 ? 56.99683 -63.66306 20.99034 1.000 43.57914 77 THR C O 1
ATOM 5776 N N . GLY C 1 99 ? 57.54793 -61.46807 20.96755 1.000 45.67286 78 GLY C N 1
ATOM 5777 C CA . GLY C 1 99 ? 56.17187 -61.03148 20.88772 1.000 45.77328 78 GLY C CA 1
ATOM 5778 C C . GLY C 1 99 ? 55.55920 -60.94732 19.51023 1.000 44.35729 78 GLY C C 1
ATOM 5779 O O . GLY C 1 99 ? 54.35278 -60.68422 19.38985 1.000 42.98571 78 GLY C O 1
ATOM 5780 N N . ASN C 1 100 ? 56.33132 -61.19460 18.45822 1.000 41.58891 79 ASN C N 1
ATOM 5781 C CA . ASN C 1 100 ? 55.83443 -61.07005 17.08742 1.000 44.04177 79 ASN C CA 1
ATOM 5782 C C . ASN C 1 100 ? 55.23495 -62.40979 16.66034 1.000 51.60404 79 ASN C C 1
ATOM 5783 O O . ASN C 1 100 ? 55.95387 -63.33478 16.25406 1.000 47.44330 79 ASN C O 1
ATOM 5788 N N . THR C 1 101 ? 53.90747 -62.50028 16.71428 1.000 49.79869 80 THR C N 1
ATOM 5789 C CA . THR C 1 101 ? 53.19651 -63.70554 16.31675 1.000 45.50811 80 THR C CA 1
ATOM 5790 C C . THR C 1 101 ? 52.86172 -63.65054 14.83297 1.000 45.64112 80 THR C C 1
ATOM 5791 O O . THR C 1 101 ? 52.89167 -62.59678 14.19570 1.000 47.24207 80 THR C O 1
ATOM 5795 N N . GLU C 1 102 ? 52.51222 -64.80871 14.29054 1.000 46.90275 81 GLU C N 1
ATOM 5796 C CA . GLU C 1 102 ? 51.93234 -64.83424 12.95687 1.000 47.67324 81 GLU C CA 1
ATOM 5797 C C . GLU C 1 102 ? 50.67560 -63.98048 12.88639 1.000 40.18220 81 GLU C C 1
ATOM 5798 O O . GLU C 1 102 ? 50.36721 -63.42245 11.82897 1.000 38.58545 81 GLU C O 1
ATOM 5804 N N . LEU C 1 103 ? 49.94794 -63.87154 14.00489 1.000 41.32938 82 LEU C N 1
ATOM 5805 C CA . LEU C 1 103 ? 48.72513 -63.07446 14.06694 1.000 40.69568 82 LEU C CA 1
ATOM 5806 C C . LEU C 1 103 ? 49.02426 -61.57570 13.94381 1.000 43.42874 82 LEU C C 1
ATOM 5807 O O . LEU C 1 103 ? 48.27035 -60.84179 13.29623 1.000 38.78242 82 LEU C O 1
ATOM 5812 N N . HIS C 1 104 ? 50.09226 -61.09526 14.59319 1.000 39.85835 83 HIS C N 1
ATOM 5813 C CA . HIS C 1 104 ? 50.47663 -59.69220 14.45295 1.000 40.57342 83 HIS C CA 1
ATOM 5814 C C . HIS C 1 104 ? 50.70242 -59.30715 12.98992 1.000 44.36719 83 HIS C C 1
ATOM 5815 O O . HIS C 1 104 ? 50.16753 -58.29369 12.50624 1.000 40.89542 83 HIS C O 1
ATOM 5822 N N . GLU C 1 105 ? 51.52488 -60.08700 12.27534 1.000 43.89364 84 GLU C N 1
ATOM 5823 C CA . GLU C 1 105 ? 51.89024 -59.72226 10.90965 1.000 44.04174 84 GLU C CA 1
ATOM 5824 C C . GLU C 1 105 ? 50.76848 -59.99255 9.92423 1.000 41.77739 84 GLU C C 1
ATOM 5825 O O . GLU C 1 105 ? 50.68130 -59.30876 8.89809 1.000 42.45842 84 GLU C O 1
ATOM 5831 N N . ALA C 1 106 ? 49.90440 -60.96864 10.21445 1.000 41.73871 85 ALA C N 1
ATOM 5832 C CA . ALA C 1 106 ? 48.75775 -61.20830 9.34904 1.000 42.20855 85 ALA C CA 1
ATOM 5833 C C . ALA C 1 106 ? 47.74980 -60.06516 9.44231 1.000 41.28505 85 ALA C C 1
ATOM 5834 O O . ALA C 1 106 ? 47.15692 -59.68045 8.42956 1.000 38.79412 85 ALA C O 1
ATOM 5836 N N . PHE C 1 107 ? 47.53645 -59.50548 10.64447 1.000 40.94061 86 PHE C N 1
ATOM 5837 C CA . PHE C 1 107 ? 46.69158 -58.31192 10.74946 1.000 42.32743 86 PHE C CA 1
ATOM 5838 C C . PHE C 1 107 ? 47.31106 -57.09713 10.06119 1.000 39.93966 86 PHE C C 1
ATOM 5839 O O . PHE C 1 107 ? 46.60182 -56.30723 9.42107 1.000 33.66350 86 PHE C O 1
ATOM 5847 N N . GLU C 1 108 ? 48.62010 -56.89921 10.23497 1.000 40.94771 87 GLU C N 1
ATOM 5848 C CA . GLU C 1 108 ? 49.28915 -55.78020 9.58891 1.000 39.86768 87 GLU C CA 1
ATOM 5849 C C . GLU C 1 108 ? 49.12340 -55.84011 8.08085 1.000 39.83394 87 GLU C C 1
ATOM 5850 O O . GLU C 1 108 ? 48.82998 -54.82753 7.43881 1.000 39.54002 87 GLU C O 1
ATOM 5856 N N . HIS C 1 109 ? 49.27035 -57.02501 7.49528 1.000 42.97864 88 HIS C N 1
ATOM 5857 C CA . HIS C 1 109 ? 49.02866 -57.13794 6.06281 1.000 43.56364 88 HIS C CA 1
ATOM 5858 C C . HIS C 1 109 ? 47.57075 -56.83639 5.73364 1.000 41.57271 88 HIS C C 1
ATOM 5859 O O . HIS C 1 109 ? 47.28038 -56.10239 4.77897 1.000 41.18824 88 HIS C O 1
ATOM 5866 N N . GLN C 1 110 ? 46.64291 -57.34046 6.54711 1.000 38.75031 89 GLN C N 1
ATOM 5867 C CA . GLN C 1 110 ? 45.23215 -57.05506 6.30920 1.000 41.72724 89 GLN C CA 1
ATOM 5868 C C . GLN C 1 110 ? 44.96240 -55.55627 6.40197 1.000 41.06573 89 GLN C C 1
ATOM 5869 O O . GLN C 1 110 ? 44.16997 -55.00185 5.62635 1.000 39.00757 89 GLN C O 1
ATOM 5875 N N . LEU C 1 111 ? 45.59027 -54.89160 7.37178 1.000 41.15714 90 LEU C N 1
ATOM 5876 C CA . LEU C 1 111 ? 45.37176 -53.46019 7.51780 1.000 40.37709 90 LEU C CA 1
ATOM 5877 C C . LEU C 1 111 ? 46.02274 -52.69396 6.37004 1.000 42.09275 90 LEU C C 1
ATOM 5878 O O . LEU C 1 111 ? 45.42865 -51.74943 5.82546 1.000 43.44765 90 LEU C O 1
ATOM 5883 N N . ALA C 1 112 ? 47.24280 -53.07777 5.99223 1.000 41.05332 91 ALA C N 1
ATOM 5884 C CA . ALA C 1 112 ? 47.91065 -52.40337 4.88343 1.000 45.35747 91 ALA C CA 1
ATOM 5885 C C . ALA C 1 112 ? 47.10672 -52.51351 3.58520 1.000 45.23500 91 ALA C C 1
ATOM 5886 O O . ALA C 1 112 ? 47.00545 -51.54819 2.81566 1.000 44.54465 91 ALA C O 1
ATOM 5888 N N . SER C 1 113 ? 46.54441 -53.68655 3.31612 1.000 43.86078 92 SER C N 1
ATOM 5889 C CA . SER C 1 113 ? 45.75880 -53.86999 2.10237 1.000 44.11890 92 SER C CA 1
ATOM 5890 C C . SER C 1 113 ? 44.49770 -53.01799 2.11286 1.000 43.90109 92 SER C C 1
ATOM 5891 O O . SER C 1 113 ? 44.15383 -52.40021 1.09641 1.000 40.34531 92 SER C O 1
ATOM 5894 N N . PHE C 1 114 ? 43.77993 -52.99889 3.23957 1.000 41.62024 93 PHE C N 1
ATOM 5895 C CA . PHE C 1 114 ? 42.57446 -52.18075 3.33089 1.000 43.46807 93 PHE C CA 1
ATOM 5896 C C . PHE C 1 114 ? 42.88476 -50.69684 3.16473 1.000 46.10708 93 PHE C C 1
ATOM 5897 O O . PHE C 1 114 ? 42.08980 -49.95010 2.57874 1.000 46.53313 93 PHE C O 1
ATOM 5905 N N . LEU C 1 115 ? 44.00669 -50.23926 3.70358 1.000 43.58242 94 LEU C N 1
ATOM 5906 C CA . LEU C 1 115 ? 44.30747 -48.81774 3.62925 1.000 46.12714 94 LEU C CA 1
ATOM 5907 C C . LEU C 1 115 ? 45.05465 -48.43380 2.35975 1.000 44.26819 94 LEU C C 1
ATOM 5908 O O . LEU C 1 115 ? 45.18291 -47.23655 2.07616 1.000 45.62768 94 LEU C O 1
ATOM 5913 N N . GLY C 1 116 ? 45.52098 -49.41070 1.58447 1.000 46.00291 95 GLY C N 1
ATOM 5914 C CA . GLY C 1 116 ? 46.30276 -49.12669 0.40016 1.000 43.74129 95 GLY C CA 1
ATOM 5915 C C . GLY C 1 116 ? 47.76585 -48.83878 0.64736 1.000 46.23284 95 GLY C C 1
ATOM 5916 O O . GLY C 1 116 ? 48.42470 -48.26026 -0.21970 1.000 47.18132 95 GLY C O 1
ATOM 5917 N N . ALA C 1 117 ? 48.30473 -49.21288 1.80213 1.000 43.76313 96 ALA C N 1
ATOM 5918 C CA . ALA C 1 117 ? 49.71407 -48.97001 2.07219 1.000 47.69536 96 ALA C CA 1
ATOM 5919 C C . ALA C 1 117 ? 50.55742 -50.22637 1.83396 1.000 50.65179 96 ALA C C 1
ATOM 5920 O O . ALA C 1 117 ? 50.06881 -51.36233 1.87714 1.000 48.84137 96 ALA C O 1
ATOM 5922 N N . GLU C 1 118 ? 51.85860 -49.99865 1.62311 1.000 52.15338 97 GLU C N 1
ATOM 5923 C CA . GLU C 1 118 ? 52.78646 -51.09198 1.35620 1.000 52.63031 97 GLU C CA 1
ATOM 5924 C C . GLU C 1 118 ? 53.08219 -51.92293 2.60747 1.000 51.71936 97 GLU C C 1
ATOM 5925 O O . GLU C 1 118 ? 53.39115 -53.11181 2.49558 1.000 53.04029 97 GLU C O 1
ATOM 5931 N N . SER C 1 119 ? 53.01574 -51.32942 3.79676 1.000 48.75337 98 SER C N 1
ATOM 5932 C CA . SER C 1 119 ? 53.37434 -52.05330 5.01195 1.000 47.99902 98 SER C CA 1
ATOM 5933 C C . SER C 1 119 ? 52.67993 -51.40648 6.19532 1.000 44.75664 98 SER C C 1
ATOM 5934 O O . SER C 1 119 ? 52.21108 -50.26962 6.11843 1.000 46.63181 98 SER C O 1
ATOM 5937 N N . ALA C 1 120 ? 52.61376 -52.15141 7.29371 1.000 44.81767 99 ALA C N 1
ATOM 5938 C CA . ALA C 1 120 ? 51.94928 -51.67896 8.49387 1.000 37.77639 99 ALA C CA 1
ATOM 5939 C C . ALA C 1 120 ? 52.67288 -52.24672 9.69761 1.000 42.06805 99 ALA C C 1
ATOM 5940 O O . ALA C 1 120 ? 53.19286 -53.37180 9.65521 1.000 43.74520 99 ALA C O 1
ATOM 5942 N N . LEU C 1 121 ? 52.66932 -51.47454 10.78631 1.000 36.27273 100 LEU C N 1
ATOM 5943 C CA . LEU C 1 121 ? 53.31767 -51.88305 12.02047 1.000 36.59479 100 LEU C CA 1
ATOM 5944 C C . LEU C 1 121 ? 52.44071 -51.44724 13.18221 1.000 37.43602 100 LEU C C 1
ATOM 5945 O O . LEU C 1 121 ? 52.19586 -50.24675 13.36725 1.000 39.45791 100 LEU C O 1
ATOM 5950 N N . VAL C 1 122 ? 51.99585 -52.40846 13.97821 1.000 35.16920 101 VAL C N 1
ATOM 5951 C CA . VAL C 1 122 ? 51.06891 -52.14293 15.07157 1.000 36.09124 101 VAL C CA 1
ATOM 5952 C C . VAL C 1 122 ? 51.85739 -51.98679 16.35467 1.000 33.81838 101 VAL C C 1
ATOM 5953 O O . VAL C 1 122 ? 52.86687 -52.67210 16.58078 1.000 34.47596 101 VAL C O 1
ATOM 5957 N N . PHE C 1 123 ? 51.38197 -51.06794 17.18558 1.000 33.87194 102 PHE C N 1
ATOM 5958 C CA . PHE C 1 123 ? 51.93337 -50.66251 18.46333 1.000 34.01648 102 PHE C CA 1
ATOM 5959 C C . PHE C 1 123 ? 50.93680 -51.00580 19.55434 1.000 34.25850 102 PHE C C 1
ATOM 5960 O O . PHE C 1 123 ? 49.80275 -51.41474 19.28658 1.000 34.85489 102 PHE C O 1
ATOM 5968 N N . SER C 1 124 ? 51.38251 -50.83941 20.79767 1.000 32.34687 103 SER C N 1
ATOM 5969 C CA . SER C 1 124 ? 50.50374 -51.06241 21.93370 1.000 33.99240 103 SER C CA 1
ATOM 5970 C C . SER C 1 124 ? 49.37511 -50.03701 21.98663 1.000 34.99368 103 SER C C 1
ATOM 5971 O O . SER C 1 124 ? 48.29681 -50.33601 22.51811 1.000 35.41147 103 SER C O 1
ATOM 5974 N N . SER C 1 125 ? 49.57974 -48.83900 21.43257 1.000 34.88813 104 SER C N 1
ATOM 5975 C CA . SER C 1 125 ? 48.52156 -47.83293 21.43672 1.000 35.03030 104 SER C CA 1
ATOM 5976 C C . SER C 1 125 ? 48.80212 -46.79521 20.35511 1.000 35.16667 104 SER C C 1
ATOM 5977 O O . SER C 1 125 ? 49.92887 -46.66641 19.86634 1.000 33.00402 104 SER C O 1
ATOM 5980 N N . GLY C 1 126 ? 47.75902 -46.03761 19.99886 1.000 36.34931 105 GLY C N 1
ATOM 5981 C CA . GLY C 1 126 ? 47.95111 -44.95679 19.04506 1.000 36.81918 105 GLY C CA 1
ATOM 5982 C C . GLY C 1 126 ? 48.97201 -43.95980 19.54542 1.000 37.15154 105 GLY C C 1
ATOM 5983 O O . GLY C 1 126 ? 49.72713 -43.38507 18.75921 1.000 32.80399 105 GLY C O 1
ATOM 5984 N N . TYR C 1 127 ? 49.03179 -43.77857 20.86749 1.000 36.58451 106 TYR C N 1
ATOM 5985 C CA . TYR C 1 127 ? 49.97811 -42.85370 21.47818 1.000 35.14670 106 TYR C CA 1
ATOM 5986 C C . TYR C 1 127 ? 51.41903 -43.29060 21.23801 1.000 37.48192 106 TYR C C 1
ATOM 5987 O O . TYR C 1 127 ? 52.26973 -42.46896 20.87953 1.000 35.30889 106 TYR C O 1
ATOM 5996 N N . THR C 1 128 ? 51.72804 -44.58339 21.43608 1.000 34.60985 107 THR C N 1
ATOM 5997 C CA . THR C 1 128 ? 53.11085 -44.99731 21.19213 1.000 34.71003 107 THR C CA 1
ATOM 5998 C C . THR C 1 128 ? 53.42127 -45.09296 19.69870 1.000 34.48794 107 THR C C 1
ATOM 5999 O O . THR C 1 128 ? 54.58722 -44.98506 19.29639 1.000 32.79486 107 THR C O 1
ATOM 6003 N N . ALA C 1 129 ? 52.41489 -45.31146 18.85761 1.000 32.60227 108 ALA C N 1
ATOM 6004 C CA . ALA C 1 129 ? 52.67568 -45.24569 17.42070 1.000 35.45254 108 ALA C CA 1
ATOM 6005 C C . ALA C 1 129 ? 53.05140 -43.82527 16.99480 1.000 38.15231 108 ALA C C 1
ATOM 6006 O O . ALA C 1 129 ? 53.97911 -43.63080 16.19646 1.000 33.79761 108 ALA C O 1
ATOM 6008 N N . ASN C 1 130 ? 52.34940 -42.81663 17.52292 1.000 35.31829 109 ASN C N 1
ATOM 6009 C CA . ASN C 1 130 ? 52.70262 -41.44120 17.18176 1.000 37.87798 109 ASN C CA 1
ATOM 6010 C C . ASN C 1 130 ? 54.12229 -41.14435 17.62922 1.000 36.67407 109 ASN C C 1
ATOM 6011 O O . ASN C 1 130 ? 54.89308 -40.52371 16.89136 1.000 35.02517 109 ASN C O 1
ATOM 6016 N N . LEU C 1 131 ? 54.47170 -41.58570 18.84488 1.000 37.41333 110 LEU C N 1
ATOM 6017 C CA . LEU C 1 131 ? 55.82046 -41.42403 19.37306 1.000 35.95059 110 LEU C CA 1
ATOM 6018 C C . LEU C 1 131 ? 56.85340 -42.07463 18.47254 1.000 37.81646 110 LEU C C 1
ATOM 6019 O O . LEU C 1 131 ? 57.84686 -41.44976 18.08717 1.000 38.85265 110 LEU C O 1
ATOM 6024 N N . GLY C 1 132 ? 56.64320 -43.34488 18.14217 1.000 36.55195 111 GLY C N 1
ATOM 6025 C CA . GLY C 1 132 ? 57.64460 -44.07432 17.39540 1.000 35.84085 111 GLY C CA 1
ATOM 6026 C C . GLY C 1 132 ? 57.83977 -43.52196 16.00404 1.000 35.14287 111 GLY C C 1
ATOM 6027 O O . GLY C 1 132 ? 58.96192 -43.45064 15.50851 1.000 37.99413 111 GLY C O 1
ATOM 6028 N N . ALA C 1 133 ? 56.75526 -43.14880 15.34038 1.000 35.56822 112 ALA C N 1
ATOM 6029 C CA . ALA C 1 133 ? 56.89520 -42.66918 13.97044 1.000 39.05841 112 ALA C CA 1
ATOM 6030 C C . ALA C 1 133 ? 57.54257 -41.28114 13.92625 1.000 36.96772 112 ALA C C 1
ATOM 6031 O O . ALA C 1 133 ? 58.54064 -41.06802 13.22939 1.000 35.81671 112 ALA C O 1
ATOM 6033 N N . LEU C 1 134 ? 57.02088 -40.33052 14.69109 1.000 36.85664 113 LEU C N 1
ATOM 6034 C CA . LEU C 1 134 ? 57.53160 -38.97038 14.54218 1.000 38.63806 113 LEU C CA 1
ATOM 6035 C C . LEU C 1 134 ? 58.96746 -38.87154 15.04184 1.000 39.23304 113 LEU C C 1
ATOM 6036 O O . LEU C 1 134 ? 59.82117 -38.26727 14.38176 1.000 41.00880 113 LEU C O 1
ATOM 6041 N N . VAL C 1 135 ? 59.25724 -39.48250 16.19020 1.000 40.10761 114 VAL C N 1
ATOM 6042 C CA . VAL C 1 135 ? 60.61000 -39.45029 16.73077 1.000 38.61031 114 VAL C CA 1
ATOM 6043 C C . VAL C 1 135 ? 61.58209 -40.17003 15.79856 1.000 42.06279 114 VAL C C 1
ATOM 6044 O O . VAL C 1 135 ? 62.66390 -39.65312 15.50307 1.000 44.03372 114 VAL C O 1
ATOM 6048 N N . ALA C 1 136 ? 61.21329 -41.36741 15.30098 1.000 41.81336 115 ALA C N 1
ATOM 6049 C CA . ALA C 1 136 ? 62.17343 -42.14228 14.51559 1.000 39.82459 115 ALA C CA 1
ATOM 6050 C C . ALA C 1 136 ? 62.35173 -41.62673 13.09691 1.000 42.43410 115 ALA C C 1
ATOM 6051 O O . ALA C 1 136 ? 63.34991 -41.96778 12.45177 1.000 46.01654 115 ALA C O 1
ATOM 6053 N N . LEU C 1 137 ? 61.40890 -40.83958 12.58595 1.000 41.17734 116 LEU C N 1
ATOM 6054 C CA . LEU C 1 137 ? 61.51108 -40.26166 11.24902 1.000 42.85498 116 LEU C CA 1
ATOM 6055 C C . LEU C 1 137 ? 62.00268 -38.81202 11.24757 1.000 46.92353 116 LEU C C 1
ATOM 6056 O O . LEU C 1 137 ? 62.15400 -38.23020 10.16664 1.000 49.87515 116 LEU C O 1
ATOM 6061 N N . SER C 1 138 ? 62.23222 -38.20299 12.42078 1.000 45.20911 117 SER C N 1
ATOM 6062 C CA . SER C 1 138 ? 62.74090 -36.83560 12.48774 1.000 48.32841 117 SER C CA 1
ATOM 6063 C C . SER C 1 138 ? 64.14204 -36.85651 13.07078 1.000 50.16428 117 SER C C 1
ATOM 6064 O O . SER C 1 138 ? 65.12359 -37.00397 12.31516 1.000 52.09934 117 SER C O 1
ATOM 6067 N N . GLY C 1 139 ? 64.31226 -36.69688 14.38376 1.000 49.42664 118 GLY C N 1
ATOM 6068 C CA . GLY C 1 139 ? 65.62486 -36.74295 14.99718 1.000 53.40126 118 GLY C CA 1
ATOM 6069 C C . GLY C 1 139 ? 66.36540 -35.41259 15.00770 1.000 54.04571 118 GLY C C 1
ATOM 6070 O O . GLY C 1 139 ? 65.91319 -34.41899 14.43058 1.000 58.11416 118 GLY C O 1
ATOM 6071 N N . PRO C 1 140 ? 67.50103 -35.35401 15.70892 1.000 51.98565 119 PRO C N 1
ATOM 6072 C CA . PRO C 1 140 ? 68.31526 -34.13048 15.68050 1.000 54.22119 119 PRO C CA 1
ATOM 6073 C C . PRO C 1 140 ? 68.80232 -33.79409 14.27138 1.000 55.59007 119 PRO C C 1
ATOM 6074 O O . PRO C 1 140 ? 69.15972 -34.67374 13.48076 1.000 53.76895 119 PRO C O 1
ATOM 6078 N N . GLY C 1 141 ? 68.88761 -32.49239 13.98553 1.000 52.86909 120 GLY C N 1
ATOM 6079 C CA . GLY C 1 141 ? 69.26606 -32.03582 12.65871 1.000 56.76355 120 GLY C CA 1
ATOM 6080 C C . GLY C 1 141 ? 68.16379 -32.06483 11.62378 1.000 55.30883 120 GLY C C 1
ATOM 6081 O O . GLY C 1 141 ? 68.43149 -31.80441 10.44032 1.000 54.02186 120 GLY C O 1
ATOM 6082 N N . SER C 1 142 ? 66.94707 -32.40157 12.02356 1.000 54.73788 121 SER C N 1
ATOM 6083 C CA . SER C 1 142 ? 65.78066 -32.38118 11.16205 1.000 52.37652 121 SER C CA 1
ATOM 6084 C C . SER C 1 142 ? 64.83454 -31.27786 11.61886 1.000 50.63136 121 SER C C 1
ATOM 6085 O O . SER C 1 142 ? 64.94944 -30.73894 12.72825 1.000 49.76782 121 SER C O 1
ATOM 6088 N N . LEU C 1 143 ? 63.85507 -30.99053 10.76605 1.000 50.64149 122 LEU C N 1
ATOM 6089 C CA . LEU C 1 143 ? 62.84646 -29.96777 11.01432 1.000 50.20296 122 LEU C CA 1
ATOM 6090 C C . LEU C 1 143 ? 61.48323 -30.63008 11.08132 1.000 46.34649 122 LEU C C 1
ATOM 6091 O O . LEU C 1 143 ? 61.17020 -31.47540 10.24051 1.000 47.34700 122 LEU C O 1
ATOM 6096 N N . ILE C 1 144 ? 60.68758 -30.26912 12.08508 1.000 44.97380 123 ILE C N 1
ATOM 6097 C CA . ILE C 1 144 ? 59.28763 -30.66701 12.14868 1.000 47.53257 123 ILE C CA 1
ATOM 6098 C C . ILE C 1 144 ? 58.43784 -29.41368 12.07140 1.000 48.21392 123 ILE C C 1
ATOM 6099 O O . ILE C 1 144 ? 58.55497 -28.53086 12.92391 1.000 48.39106 123 ILE C O 1
ATOM 6104 N N . VAL C 1 145 ? 57.53448 -29.37656 11.10272 1.000 44.40219 124 VAL C N 1
ATOM 6105 C CA . VAL C 1 145 ? 56.49593 -28.36375 11.01614 1.000 41.46043 124 VAL C CA 1
ATOM 6106 C C . VAL C 1 145 ? 55.20940 -29.00955 11.50238 1.000 42.33620 124 VAL C C 1
ATOM 6107 O O . VAL C 1 145 ? 54.73898 -29.99995 10.92358 1.000 44.81263 124 VAL C O 1
ATOM 6111 N N . SER C 1 146 ? 54.67218 -28.48557 12.59499 1.000 46.52810 125 SER C N 1
ATOM 6112 C CA . SER C 1 146 ? 53.57935 -29.11458 13.31688 1.000 44.69722 125 SER C CA 1
ATOM 6113 C C . SER C 1 146 ? 52.37312 -28.18162 13.35190 1.000 49.53939 125 SER C C 1
ATOM 6114 O O . SER C 1 146 ? 52.52274 -26.96258 13.50099 1.000 48.74099 125 SER C O 1
ATOM 6117 N N . ASP C 1 147 ? 51.17985 -28.76127 13.21312 1.000 47.95854 126 ASP C N 1
ATOM 6118 C CA . ASP C 1 147 ? 49.94022 -27.99092 13.24806 1.000 49.78193 126 ASP C CA 1
ATOM 6119 C C . ASP C 1 147 ? 49.67713 -27.53475 14.67675 1.000 51.93794 126 ASP C C 1
ATOM 6120 O O . ASP C 1 147 ? 49.85339 -28.29600 15.63107 1.000 50.01233 126 ASP C O 1
ATOM 6125 N N . ALA C 1 148 ? 49.25908 -26.27748 14.83226 1.000 49.68090 127 ALA C N 1
ATOM 6126 C CA . ALA C 1 148 ? 49.10553 -25.77600 16.19005 1.000 51.68971 127 ALA C CA 1
ATOM 6127 C C . ALA C 1 148 ? 48.03361 -26.55211 16.94244 1.000 49.26677 127 ALA C C 1
ATOM 6128 O O . ALA C 1 148 ? 48.22690 -26.88772 18.11624 1.000 52.04817 127 ALA C O 1
ATOM 6130 N N . LEU C 1 149 ? 46.99644 -27.01037 16.25247 1.000 49.50493 128 LEU C N 1
ATOM 6131 C CA . LEU C 1 149 ? 45.94683 -27.74395 16.95534 1.000 51.79457 128 LEU C CA 1
ATOM 6132 C C . LEU C 1 149 ? 46.19413 -29.24099 16.96706 1.000 54.63566 128 LEU C C 1
ATOM 6133 O O . LEU C 1 149 ? 45.25180 -30.02679 16.88308 1.000 59.26258 128 LEU C O 1
ATOM 6138 N N . SER C 1 150 ? 47.44783 -29.66779 17.11511 1.000 59.27977 129 SER C N 1
ATOM 6139 C CA . SER C 1 150 ? 47.80029 -31.07551 17.02204 1.000 54.79011 129 SER C CA 1
ATOM 6140 C C . SER C 1 150 ? 47.57306 -31.76670 18.35665 1.000 56.89647 129 SER C C 1
ATOM 6141 O O . SER C 1 150 ? 47.74190 -31.16839 19.42492 1.000 61.10738 129 SER C O 1
ATOM 6144 N N . HIS C 1 151 ? 47.17410 -33.04027 18.26994 1.000 54.21227 130 HIS C N 1
ATOM 6145 C CA . HIS C 1 151 ? 46.89654 -33.90312 19.41793 1.000 48.66879 130 HIS C CA 1
ATOM 6146 C C . HIS C 1 151 ? 48.09360 -34.04142 20.35645 1.000 47.23026 130 HIS C C 1
ATOM 6147 O O . HIS C 1 151 ? 49.25328 -33.95025 19.94482 1.000 48.25735 130 HIS C O 1
ATOM 6154 N N . ALA C 1 152 ? 47.79170 -34.33702 21.62805 1.000 47.78497 131 ALA C N 1
ATOM 6155 C CA . ALA C 1 152 ? 48.80818 -34.34813 22.68176 1.000 45.85139 131 ALA C CA 1
ATOM 6156 C C . ALA C 1 152 ? 49.95669 -35.32524 22.40418 1.000 44.61073 131 ALA C C 1
ATOM 6157 O O . ALA C 1 152 ? 51.11978 -35.01746 22.71104 1.000 40.01587 131 ALA C O 1
ATOM 6159 N N . SER C 1 153 ? 49.66436 -36.49849 21.81631 1.000 44.28407 132 SER C N 1
ATOM 6160 C CA . SER C 1 153 ? 50.72991 -37.45142 21.48789 1.000 45.13702 132 SER C CA 1
ATOM 6161 C C . SER C 1 153 ? 51.71662 -36.88014 20.47610 1.000 44.16214 132 SER C C 1
ATOM 6162 O O . SER C 1 153 ? 52.87574 -37.32000 20.42431 1.000 41.30539 132 SER C O 1
ATOM 6165 N N . LEU C 1 154 ? 51.26369 -35.93656 19.63696 1.000 44.25040 133 LEU C N 1
ATOM 6166 C CA . LEU C 1 154 ? 52.14096 -35.31496 18.65347 1.000 43.11047 133 LEU C CA 1
ATOM 6167 C C . LEU C 1 154 ? 53.01079 -34.24528 19.30317 1.000 39.29853 133 LEU C C 1
ATOM 6168 O O . LEU C 1 154 ? 54.19286 -34.12002 18.97251 1.000 36.24554 133 LEU C O 1
ATOM 6173 N N . VAL C 1 155 ? 52.45721 -33.50132 20.26018 1.000 37.93034 134 VAL C N 1
ATOM 6174 C CA . VAL C 1 155 ? 53.26339 -32.56409 21.03508 1.000 38.97804 134 VAL C CA 1
ATOM 6175 C C . VAL C 1 155 ? 54.31808 -33.30096 21.85490 1.000 40.14398 134 VAL C C 1
ATOM 6176 O O . VAL C 1 155 ? 55.47233 -32.85257 21.95164 1.000 36.79321 134 VAL C O 1
ATOM 6180 N N . ASP C 1 156 ? 53.94017 -34.42517 22.48773 1.000 40.01825 135 ASP C N 1
ATOM 6181 C CA . ASP C 1 156 ? 54.94029 -35.20397 23.21269 1.000 36.55630 135 ASP C CA 1
ATOM 6182 C C . ASP C 1 156 ? 56.00740 -35.72230 22.26169 1.000 35.59183 135 ASP C C 1
ATOM 6183 O O . ASP C 1 156 ? 57.19912 -35.69533 22.57948 1.000 33.40987 135 ASP C O 1
ATOM 6188 N N . ALA C 1 157 ? 55.60125 -36.16212 21.07053 1.000 36.51702 136 ALA C N 1
ATOM 6189 C CA . ALA C 1 157 ? 56.56805 -36.65547 20.09427 1.000 37.79144 136 ALA C CA 1
ATOM 6190 C C . ALA C 1 157 ? 57.56328 -35.56780 19.70195 1.000 34.51486 136 ALA C C 1
ATOM 6191 O O . ALA C 1 157 ? 58.77597 -35.80705 19.65684 1.000 34.92324 136 ALA C O 1
ATOM 6193 N N . CYS C 1 158 ? 57.06798 -34.36711 19.39477 1.000 37.39096 137 CYS C N 1
ATOM 6194 C CA . CYS C 1 158 ? 57.97064 -33.25861 19.08218 1.000 37.95239 137 CYS C CA 1
ATOM 6195 C C . CYS C 1 158 ? 58.93250 -32.99230 20.23162 1.000 35.45348 137 CYS C C 1
ATOM 6196 O O . CYS C 1 158 ? 60.09665 -32.64922 20.00422 1.000 38.95079 137 CYS C O 1
ATOM 6199 N N . ARG C 1 159 ? 58.45834 -33.11356 21.47244 1.000 32.62599 138 ARG C N 1
ATOM 6200 C CA . ARG C 1 159 ? 59.34773 -32.94539 22.61706 1.000 34.21864 138 ARG C CA 1
ATOM 6201 C C . ARG C 1 159 ? 60.42153 -34.02614 22.64427 1.000 36.19630 138 ARG C C 1
ATOM 6202 O O . ARG C 1 159 ? 61.57683 -33.76271 23.00830 1.000 33.92882 138 ARG C O 1
ATOM 6210 N N . LEU C 1 160 ? 60.05247 -35.25874 22.27351 1.000 39.88621 139 LEU C N 1
ATOM 6211 C CA . LEU C 1 160 ? 60.97327 -36.39002 22.30757 1.000 32.63461 139 LEU C CA 1
ATOM 6212 C C . LEU C 1 160 ? 61.91709 -36.40860 21.11834 1.000 33.20171 139 LEU C C 1
ATOM 6213 O O . LEU C 1 160 ? 63.04741 -36.88133 21.24340 1.000 33.83631 139 LEU C O 1
ATOM 6218 N N . SER C 1 161 ? 61.50565 -35.84268 19.98208 1.000 39.06902 140 SER C N 1
ATOM 6219 C CA . SER C 1 161 ? 62.27753 -35.99960 18.74663 1.000 40.74645 140 SER C CA 1
ATOM 6220 C C . SER C 1 161 ? 63.67478 -35.39827 18.84222 1.000 41.72340 140 SER C C 1
ATOM 6221 O O . SER C 1 161 ? 64.59905 -35.87380 18.16950 1.000 45.31802 140 SER C O 1
ATOM 6224 N N . ARG C 1 162 ? 63.85413 -34.36535 19.65690 1.000 36.15559 141 ARG C N 1
ATOM 6225 C CA . ARG C 1 162 ? 65.09383 -33.59931 19.66540 1.000 44.92554 141 ARG C CA 1
ATOM 6226 C C . ARG C 1 162 ? 65.36041 -32.92068 18.31600 1.000 45.30665 141 ARG C C 1
ATOM 6227 O O . ARG C 1 162 ? 66.51708 -32.71099 17.94433 1.000 49.15411 141 ARG C O 1
ATOM 6229 N N . ALA C 1 163 ? 64.32151 -32.66161 17.52291 1.000 42.58458 142 ALA C N 1
ATOM 6230 C CA . ALA C 1 163 ? 64.43574 -31.85187 16.31660 1.000 45.63834 142 ALA C CA 1
ATOM 6231 C C . ALA C 1 163 ? 64.16162 -30.37970 16.64226 1.000 48.62560 142 ALA C C 1
ATOM 6232 O O . ALA C 1 163 ? 63.83448 -30.01943 17.77341 1.000 50.07416 142 ALA C O 1
ATOM 6234 N N . ARG C 1 164 ? 64.32814 -29.50837 15.64630 1.000 49.77923 143 ARG C N 1
ATOM 6235 C CA . ARG C 1 164 ? 63.80196 -28.14622 15.71673 1.000 45.77364 143 ARG C CA 1
ATOM 6236 C C . ARG C 1 164 ? 62.32573 -28.17796 15.33550 1.000 46.11775 143 ARG C C 1
ATOM 6237 O O . ARG C 1 164 ? 61.95565 -28.75164 14.30509 1.000 47.07968 143 ARG C O 1
ATOM 6245 N N . VAL C 1 165 ? 61.46948 -27.62027 16.17977 1.000 46.66922 144 VAL C N 1
ATOM 6246 C CA . VAL C 1 165 ? 60.02894 -27.72862 15.98142 1.000 46.52601 144 VAL C CA 1
ATOM 6247 C C . VAL C 1 165 ? 59.46360 -26.34987 15.66919 1.000 48.17640 144 VAL C C 1
ATOM 6248 O O . VAL C 1 165 ? 59.56255 -25.41638 16.47846 1.000 47.04952 144 VAL C O 1
ATOM 6252 N N . VAL C 1 166 ? 58.86911 -26.23228 14.49006 1.000 47.17959 145 VAL C N 1
ATOM 6253 C CA . VAL C 1 166 ? 58.13379 -25.05046 14.07132 1.000 47.42327 145 VAL C CA 1
ATOM 6254 C C . VAL C 1 166 ? 56.65004 -25.36964 14.15114 1.000 47.97057 145 VAL C C 1
ATOM 6255 O O . VAL C 1 166 ? 56.19854 -26.40735 13.64513 1.000 47.35501 145 VAL C O 1
ATOM 6259 N N . VAL C 1 167 ? 55.90595 -24.51338 14.84250 1.000 50.10897 146 VAL C N 1
ATOM 6260 C CA . VAL C 1 167 ? 54.46243 -24.65104 14.97600 1.000 46.33836 146 VAL C CA 1
ATOM 6261 C C . VAL C 1 167 ? 53.78787 -23.72787 13.97525 1.000 47.54642 146 VAL C C 1
ATOM 6262 O O . VAL C 1 167 ? 53.94926 -22.50174 14.04120 1.000 50.91305 146 VAL C O 1
ATOM 6266 N N . SER C 1 168 ? 52.99791 -24.32345 13.04504 1.000 46.48180 147 SER C N 1
ATOM 6267 C CA . SER C 1 168 ? 52.31576 -23.49785 12.06575 1.000 48.38493 147 SER C CA 1
ATOM 6268 C C . SER C 1 168 ? 50.88588 -23.22725 12.51464 1.000 48.27387 147 SER C C 1
ATOM 6269 O O . SER C 1 168 ? 50.30200 -24.02899 13.25198 1.000 45.47945 147 SER C O 1
ATOM 6272 N N . PRO C 1 169 ? 50.32140 -22.07436 12.13794 1.000 51.02111 148 PRO C N 1
ATOM 6273 C CA . PRO C 1 169 ? 48.89848 -21.84713 12.39934 1.000 48.93486 148 PRO C CA 1
ATOM 6274 C C . PRO C 1 169 ? 48.08859 -22.97962 11.78724 1.000 49.50862 148 PRO C C 1
ATOM 6275 O O . PRO C 1 169 ? 48.48233 -23.57693 10.78249 1.000 49.96525 148 PRO C O 1
ATOM 6279 N N . HIS C 1 170 ? 46.93603 -23.25109 12.39560 1.000 53.06116 149 HIS C N 1
ATOM 6280 C CA . HIS C 1 170 ? 46.08717 -24.37882 12.02296 1.000 49.28979 149 HIS C CA 1
ATOM 6281 C C . HIS C 1 170 ? 45.77385 -24.38631 10.52770 1.000 53.10047 149 HIS C C 1
ATOM 6282 O O . HIS C 1 170 ? 45.21194 -23.42350 9.98791 1.000 51.29357 149 HIS C O 1
ATOM 6289 N N . ARG C 1 171 ? 46.15266 -25.48197 9.86456 1.000 50.49321 150 ARG C N 1
ATOM 6290 C CA . ARG C 1 171 ? 45.84582 -25.71374 8.45121 1.000 49.59579 150 ARG C CA 1
ATOM 6291 C C . ARG C 1 171 ? 46.31471 -24.55216 7.57157 1.000 51.71596 150 ARG C C 1
ATOM 6292 O O . ARG C 1 171 ? 45.64501 -24.16978 6.60934 1.000 54.25674 150 ARG C O 1
ATOM 6300 N N . ASP C 1 172 ? 47.47913 -23.98109 7.90101 1.000 52.74216 151 ASP C N 1
ATOM 6301 C CA . ASP C 1 172 ? 48.02571 -22.82589 7.17444 1.000 53.68154 151 ASP C CA 1
ATOM 6302 C C . ASP C 1 172 ? 49.05608 -23.32972 6.16820 1.000 55.35789 151 ASP C C 1
ATOM 6303 O O . ASP C 1 172 ? 50.25791 -23.34716 6.43850 1.000 54.70596 151 ASP C O 1
ATOM 6308 N N . VAL C 1 173 ? 48.58425 -23.67439 4.96799 1.000 55.49437 152 VAL C N 1
ATOM 6309 C CA . VAL C 1 173 ? 49.46469 -24.27518 3.96475 1.000 58.13316 152 VAL C CA 1
ATOM 6310 C C . VAL C 1 173 ? 50.60426 -23.32723 3.60056 1.000 60.22927 152 VAL C C 1
ATOM 6311 O O . VAL C 1 173 ? 51.75082 -23.75737 3.41653 1.000 59.68525 152 VAL C O 1
ATOM 6315 N N . ASP C 1 174 ? 50.31629 -22.02494 3.51382 1.000 62.91963 153 ASP C N 1
ATOM 6316 C CA . ASP C 1 174 ? 51.35135 -21.05422 3.16332 1.000 64.06699 153 ASP C CA 1
ATOM 6317 C C . ASP C 1 174 ? 52.49461 -21.05134 4.17841 1.000 63.14497 153 ASP C C 1
ATOM 6318 O O . ASP C 1 174 ? 53.67163 -20.98792 3.79852 1.000 62.58347 153 ASP C O 1
ATOM 6323 N N . ALA C 1 175 ? 52.16428 -21.10593 5.47489 1.000 59.99974 154 ALA C N 1
ATOM 6324 C CA . ALA C 1 175 ? 53.18798 -21.07073 6.51799 1.000 58.51992 154 ALA C CA 1
ATOM 6325 C C . ALA C 1 175 ? 54.11600 -22.27357 6.44271 1.000 59.63280 154 ALA C C 1
ATOM 6326 O O . ALA C 1 175 ? 55.34060 -22.12986 6.58213 1.000 57.80959 154 ALA C O 1
ATOM 6328 N N . VAL C 1 176 ? 53.54620 -23.46358 6.21841 1.000 59.05715 155 VAL C N 1
ATOM 6329 C CA . VAL C 1 176 ? 54.33862 -24.67900 6.04813 1.000 59.62636 155 VAL C CA 1
ATOM 6330 C C . VAL C 1 176 ? 55.27898 -24.54484 4.85955 1.000 63.29271 155 VAL C C 1
ATOM 6331 O O . VAL C 1 176 ? 56.46789 -24.87541 4.94161 1.000 61.22025 155 VAL C O 1
ATOM 6335 N N . ASP C 1 177 ? 54.75445 -24.06517 3.73179 1.000 59.74989 156 ASP C N 1
ATOM 6336 C CA . ASP C 1 177 ? 55.59047 -23.83775 2.55844 1.000 61.79236 156 ASP C CA 1
ATOM 6337 C C . ASP C 1 177 ? 56.74090 -22.88763 2.90946 1.000 62.17339 156 ASP C C 1
ATOM 6338 O O . ASP C 1 177 ? 57.91278 -23.18299 2.64245 1.000 63.32875 156 ASP C O 1
ATOM 6343 N N . ALA C 1 178 ? 56.42768 -21.76773 3.57393 1.000 61.91148 157 ALA C N 1
ATOM 6344 C CA . ALA C 1 178 ? 57.45952 -20.77914 3.89182 1.000 64.71437 157 ALA C CA 1
ATOM 6345 C C . ALA C 1 178 ? 58.48096 -21.32490 4.88687 1.000 64.06851 157 ALA C C 1
ATOM 6346 O O . ALA C 1 178 ? 59.68297 -21.06822 4.74883 1.000 61.59183 157 ALA C O 1
ATOM 6348 N N . ALA C 1 179 ? 58.02581 -22.06998 5.89839 1.000 63.50326 158 ALA C N 1
ATOM 6349 C CA . ALA C 1 179 ? 58.95416 -22.65275 6.87050 1.000 68.06671 158 ALA C CA 1
ATOM 6350 C C . ALA C 1 179 ? 59.87635 -23.68875 6.22355 1.000 67.15638 158 ALA C C 1
ATOM 6351 O O . ALA C 1 179 ? 61.06802 -23.75746 6.55156 1.000 67.46441 158 ALA C O 1
ATOM 6353 N N . LEU C 1 180 ? 59.33633 -24.52633 5.32951 1.000 62.14118 159 LEU C N 1
ATOM 6354 C CA . LEU C 1 180 ? 60.16878 -25.48854 4.60972 1.000 58.68459 159 LEU C CA 1
ATOM 6355 C C . LEU C 1 180 ? 61.12159 -24.78677 3.64368 1.000 60.05343 159 LEU C C 1
ATOM 6356 O O . LEU C 1 180 ? 62.26574 -25.22257 3.46029 1.000 58.72174 159 LEU C O 1
ATOM 6361 N N . ALA C 1 181 ? 60.66944 -23.69716 3.01573 1.000 63.21095 160 ALA C N 1
ATOM 6362 C CA . ALA C 1 181 ? 61.49145 -23.00547 2.02688 1.000 64.96856 160 ALA C CA 1
ATOM 6363 C C . ALA C 1 181 ? 62.70260 -22.31644 2.64583 1.000 54.57358 160 ALA C C 1
ATOM 6364 O O . ALA C 1 181 ? 63.71079 -22.13538 1.95963 1.000 56.22527 160 ALA C O 1
ATOM 6366 N N . ALA C 1 182 ? 62.64651 -21.96125 3.92315 1.000 55.24996 161 ALA C N 1
ATOM 6367 C CA . ALA C 1 182 ? 63.71241 -21.19324 4.55254 1.000 58.66664 161 ALA C CA 1
ATOM 6368 C C . ALA C 1 182 ? 64.64865 -22.03054 5.42321 1.000 59.64361 161 ALA C C 1
ATOM 6369 O O . ALA C 1 182 ? 65.60581 -21.47766 5.97343 1.000 57.60609 161 ALA C O 1
ATOM 6371 N N . ARG C 1 183 ? 64.40960 -23.33912 5.54872 1.000 58.83705 162 ARG C N 1
ATOM 6372 C CA . ARG C 1 183 ? 65.14907 -24.18339 6.48609 1.000 58.95618 162 ARG C CA 1
ATOM 6373 C C . ARG C 1 183 ? 66.59778 -24.42115 6.05167 1.000 59.16670 162 ARG C C 1
ATOM 6374 O O . ARG C 1 183 ? 66.94219 -24.34075 4.87024 1.000 56.96173 162 ARG C O 1
ATOM 6382 N N . THR C 1 184 ? 67.45637 -24.69594 7.04214 1.000 57.35538 163 THR C N 1
ATOM 6383 C CA . THR C 1 184 ? 68.80885 -25.19813 6.82069 1.000 55.99823 163 THR C CA 1
ATOM 6384 C C . THR C 1 184 ? 68.91002 -26.71180 6.98161 1.000 60.57626 163 THR C C 1
ATOM 6385 O O . THR C 1 184 ? 69.95262 -27.29331 6.65678 1.000 62.86317 163 THR C O 1
ATOM 6389 N N . GLU C 1 185 ? 67.85833 -27.36673 7.45994 1.000 62.15432 164 GLU C N 1
ATOM 6390 C CA . GLU C 1 185 ? 67.90019 -28.79821 7.70327 1.000 59.84680 164 GLU C CA 1
ATOM 6391 C C . GLU C 1 185 ? 67.55243 -29.52250 6.41214 1.000 61.18988 164 GLU C C 1
ATOM 6392 O O . GLU C 1 185 ? 66.62992 -29.12299 5.69623 1.000 61.20198 164 GLU C O 1
ATOM 6398 N N . GLU C 1 186 ? 68.29022 -30.59579 6.11874 1.000 62.21541 165 GLU C N 1
ATOM 6399 C CA . GLU C 1 186 ? 67.99340 -31.37325 4.91721 1.000 62.84953 165 GLU C CA 1
ATOM 6400 C C . GLU C 1 186 ? 66.67152 -32.11686 5.05468 1.000 60.84294 165 GLU C C 1
ATOM 6401 O O . GLU C 1 186 ? 65.82195 -32.06855 4.15765 1.000 61.77256 165 GLU C O 1
ATOM 6403 N N . ARG C 1 187 ? 66.46780 -32.78686 6.18037 1.000 59.29429 166 ARG C N 1
ATOM 6404 C CA . ARG C 1 187 ? 65.31238 -33.65441 6.38192 1.000 59.05763 166 ARG C CA 1
ATOM 6405 C C . ARG C 1 187 ? 64.22624 -32.89937 7.13998 1.000 57.02489 166 ARG C C 1
ATOM 6406 O O . ARG C 1 187 ? 64.49854 -32.28883 8.18260 1.000 56.21426 166 ARG C O 1
ATOM 6414 N N . ALA C 1 188 ? 62.99936 -32.94292 6.62190 1.000 53.65300 167 ALA C N 1
ATOM 6415 C CA . ALA C 1 188 ? 61.90079 -32.21744 7.24005 1.000 51.55223 167 ALA C CA 1
ATOM 6416 C C . ALA C 1 188 ? 60.64548 -33.06860 7.24235 1.000 48.13528 167 ALA C C 1
ATOM 6417 O O . ALA C 1 188 ? 60.35513 -33.76438 6.26863 1.000 54.42246 167 ALA C O 1
ATOM 6419 N N . VAL C 1 189 ? 59.89689 -32.99658 8.33299 1.000 43.84959 168 VAL C N 1
ATOM 6420 C CA . VAL C 1 189 ? 58.63729 -33.70952 8.48422 1.000 44.12798 168 VAL C CA 1
ATOM 6421 C C . VAL C 1 189 ? 57.54198 -32.68124 8.72773 1.000 45.17805 168 VAL C C 1
ATOM 6422 O O . VAL C 1 189 ? 57.63673 -31.87602 9.66754 1.000 45.15358 168 VAL C O 1
ATOM 6426 N N . VAL C 1 190 ? 56.50646 -32.70382 7.89251 1.000 45.36400 169 VAL C N 1
ATOM 6427 C CA . VAL C 1 190 ? 55.28566 -31.94939 8.15256 1.000 46.36260 169 VAL C CA 1
ATOM 6428 C C . VAL C 1 190 ? 54.27453 -32.89479 8.78373 1.000 47.12494 169 VAL C C 1
ATOM 6429 O O . VAL C 1 190 ? 53.89139 -33.90030 8.17381 1.000 44.84920 169 VAL C O 1
ATOM 6433 N N . VAL C 1 191 ? 53.84255 -32.57171 10.00389 1.000 45.58658 170 VAL C N 1
ATOM 6434 C CA . VAL C 1 191 ? 52.94777 -33.41832 10.78586 1.000 41.27681 170 VAL C CA 1
ATOM 6435 C C . VAL C 1 191 ? 51.59432 -32.73725 10.91677 1.000 40.86053 170 VAL C C 1
ATOM 6436 O O . VAL C 1 191 ? 51.51717 -31.52398 11.14080 1.000 40.00354 170 VAL C O 1
ATOM 6440 N N . THR C 1 192 ? 50.53276 -33.52302 10.75783 1.000 39.73791 171 THR C N 1
ATOM 6441 C CA . THR C 1 192 ? 49.15853 -33.08545 10.95517 1.000 39.94057 171 THR C CA 1
ATOM 6442 C C . THR C 1 192 ? 48.27786 -34.30643 11.16044 1.000 44.69428 171 THR C C 1
ATOM 6443 O O . THR C 1 192 ? 48.64280 -35.42397 10.78731 1.000 40.76211 171 THR C O 1
ATOM 6447 N N . GLU C 1 193 ? 47.11291 -34.06991 11.76740 1.000 41.16452 172 GLU C N 1
ATOM 6448 C CA . GLU C 1 193 ? 46.02998 -35.03955 11.79558 1.000 40.20969 172 GLU C CA 1
ATOM 6449 C C . GLU C 1 193 ? 45.16692 -34.82407 10.56368 1.000 40.91398 172 GLU C C 1
ATOM 6450 O O . GLU C 1 193 ? 44.99165 -33.69206 10.11006 1.000 42.40587 172 GLU C O 1
ATOM 6456 N N . SER C 1 194 ? 44.65961 -35.91874 9.99991 1.000 43.19404 173 SER C N 1
ATOM 6457 C CA . SER C 1 194 ? 43.72047 -35.79605 8.89322 1.000 42.45017 173 SER C CA 1
ATOM 6458 C C . SER C 1 194 ? 42.40448 -35.21623 9.38238 1.000 43.34236 173 SER C C 1
ATOM 6459 O O . SER C 1 194 ? 41.91690 -34.20754 8.85442 1.000 43.92854 173 SER C O 1
ATOM 6462 N N . VAL C 1 195 ? 41.83111 -35.84054 10.40654 1.000 39.15222 174 VAL C N 1
ATOM 6463 C CA . VAL C 1 195 ? 40.65425 -35.35532 11.10528 1.000 40.22662 174 VAL C CA 1
ATOM 6464 C C . VAL C 1 195 ? 41.08779 -34.94118 12.50235 1.000 44.13762 174 VAL C C 1
ATOM 6465 O O . VAL C 1 195 ? 41.51877 -35.78370 13.29770 1.000 39.44753 174 VAL C O 1
ATOM 6469 N N . PHE C 1 196 ? 40.93816 -33.65287 12.81483 1.000 44.27105 175 PHE C N 1
ATOM 6470 C CA . PHE C 1 196 ? 41.46712 -33.11964 14.06416 1.000 45.30052 175 PHE C CA 1
ATOM 6471 C C . PHE C 1 196 ? 40.58909 -33.49032 15.24803 1.000 43.63650 175 PHE C C 1
ATOM 6472 O O . PHE C 1 196 ? 39.35978 -33.41216 15.18071 1.000 42.91106 175 PHE C O 1
ATOM 6480 N N . SER C 1 197 ? 41.23558 -33.91771 16.33078 1.000 40.55281 176 SER C N 1
ATOM 6481 C CA . SER C 1 197 ? 40.50339 -34.19473 17.56074 1.000 45.26945 176 SER C CA 1
ATOM 6482 C C . SER C 1 197 ? 40.00724 -32.91427 18.21498 1.000 42.53414 176 SER C C 1
ATOM 6483 O O . SER C 1 197 ? 38.98356 -32.92633 18.90425 1.000 42.42263 176 SER C O 1
ATOM 6486 N N . ALA C 1 198 ? 40.71723 -31.80580 18.02867 1.000 42.90130 177 ALA C N 1
ATOM 6487 C CA . ALA C 1 198 ? 40.26384 -30.55552 18.61856 1.000 41.85160 177 ALA C CA 1
ATOM 6488 C C . ALA C 1 198 ? 38.88508 -30.18283 18.08973 1.000 42.51216 177 ALA C C 1
ATOM 6489 O O . ALA C 1 198 ? 37.89296 -30.18782 18.83284 1.000 42.01612 177 ALA C O 1
ATOM 6491 N N . ASP C 1 199 ? 38.79258 -29.93860 16.78053 1.000 44.36549 178 ASP C N 1
ATOM 6492 C CA . ASP C 1 199 ? 37.59038 -29.38710 16.17935 1.000 44.82936 178 ASP C CA 1
ATOM 6493 C C . ASP C 1 199 ? 36.84935 -30.33931 15.25471 1.000 44.12826 178 ASP C C 1
ATOM 6494 O O . ASP C 1 199 ? 35.68334 -30.08346 14.95642 1.000 43.59863 178 ASP C O 1
ATOM 6499 N N . GLY C 1 200 ? 37.47147 -31.42495 14.80749 1.000 45.83724 179 GLY C N 1
ATOM 6500 C CA . GLY C 1 200 ? 36.82821 -32.32770 13.86586 1.000 46.42527 179 GLY C CA 1
ATOM 6501 C C . GLY C 1 200 ? 36.91481 -31.92333 12.40782 1.000 46.76997 179 GLY C C 1
ATOM 6502 O O . GLY C 1 200 ? 36.30881 -32.59844 11.55666 1.000 40.94898 179 GLY C O 1
ATOM 6503 N N . ASP C 1 201 ? 37.64468 -30.85128 12.09038 1.000 46.15145 180 ASP C N 1
ATOM 6504 C CA . ASP C 1 201 ? 37.81317 -30.41433 10.71185 1.000 45.11653 180 ASP C CA 1
ATOM 6505 C C . ASP C 1 201 ? 38.78089 -31.34176 9.96405 1.000 46.88096 180 ASP C C 1
ATOM 6506 O O . ASP C 1 201 ? 39.45182 -32.19602 10.55059 1.000 47.25699 180 ASP C O 1
ATOM 6511 N N . LEU C 1 202 ? 38.84827 -31.17146 8.64748 1.000 45.97257 181 LEU C N 1
ATOM 6512 C CA . LEU C 1 202 ? 39.70567 -31.98753 7.79653 1.000 46.59354 181 LEU C CA 1
ATOM 6513 C C . LEU C 1 202 ? 40.95935 -31.20002 7.44077 1.000 49.55436 181 LEU C C 1
ATOM 6514 O O . LEU C 1 202 ? 40.88162 -30.00302 7.14588 1.000 49.99921 181 LEU C O 1
ATOM 6519 N N . ALA C 1 203 ? 42.12006 -31.88310 7.44352 1.000 46.57007 182 ALA C N 1
ATOM 6520 C CA . ALA C 1 203 ? 43.34435 -31.20977 7.03745 1.000 46.72054 182 ALA C CA 1
ATOM 6521 C C . ALA C 1 203 ? 43.43849 -31.10105 5.51055 1.000 49.61228 182 ALA C C 1
ATOM 6522 O O . ALA C 1 203 ? 43.00953 -32.00832 4.78695 1.000 48.10623 182 ALA C O 1
ATOM 6524 N N . PRO C 1 204 ? 44.03077 -29.99167 4.98754 1.000 51.63273 183 PRO C N 1
ATOM 6525 C CA . PRO C 1 204 ? 44.25704 -29.88618 3.53503 1.000 51.41953 183 PRO C CA 1
ATOM 6526 C C . PRO C 1 204 ? 45.41258 -30.75640 3.06627 1.000 49.34591 183 PRO C C 1
ATOM 6527 O O . PRO C 1 204 ? 46.51510 -30.26595 2.80018 1.000 53.03926 183 PRO C O 1
ATOM 6531 N N . LEU C 1 205 ? 45.16151 -32.05904 2.97745 1.000 50.81484 184 LEU C N 1
ATOM 6532 C CA . LEU C 1 205 ? 46.23099 -33.03556 2.77477 1.000 52.02255 184 LEU C CA 1
ATOM 6533 C C . LEU C 1 205 ? 46.86128 -32.93009 1.39265 1.000 51.18729 184 LEU C C 1
ATOM 6534 O O . LEU C 1 205 ? 48.08317 -33.05710 1.25426 1.000 53.17546 184 LEU C O 1
ATOM 6539 N N . ARG C 1 206 ? 46.04861 -32.71617 0.35637 1.000 51.08757 185 ARG C N 1
ATOM 6540 C CA . ARG C 1 206 ? 46.59082 -32.63626 -0.99691 1.000 51.04524 185 ARG C CA 1
ATOM 6541 C C . ARG C 1 206 ? 47.47655 -31.40830 -1.18359 1.000 50.24438 185 ARG C C 1
ATOM 6542 O O . ARG C 1 206 ? 48.49671 -31.48129 -1.88497 1.000 50.27670 185 ARG C O 1
ATOM 6550 N N . ASP C 1 207 ? 47.08774 -30.26428 -0.60344 1.000 51.74262 186 ASP C N 1
ATOM 6551 C CA . ASP C 1 207 ? 47.93093 -29.06146 -0.66294 1.000 53.25600 186 ASP C CA 1
ATOM 6552 C C . ASP C 1 207 ? 49.21548 -29.24047 0.13637 1.000 52.78127 186 ASP C C 1
ATOM 6553 O O . ASP C 1 207 ? 50.28223 -28.78521 -0.28791 1.000 53.26379 186 ASP C O 1
ATOM 6558 N N . LEU C 1 208 ? 49.11283 -29.84762 1.33114 1.000 53.24156 187 LEU C N 1
ATOM 6559 C CA . LEU C 1 208 ? 50.29283 -30.12816 2.15502 1.000 54.32080 187 LEU C CA 1
ATOM 6560 C C . LEU C 1 208 ? 51.26734 -31.05585 1.44027 1.000 53.90328 187 LEU C C 1
ATOM 6561 O O . LEU C 1 208 ? 52.48460 -30.85963 1.50238 1.000 54.18963 187 LEU C O 1
ATOM 6566 N N . HIS C 1 209 ? 50.75210 -32.10065 0.79184 1.000 50.55329 188 HIS C N 1
ATOM 6567 C CA . HIS C 1 209 ? 51.63711 -33.02894 0.10360 1.000 51.49800 188 HIS C CA 1
ATOM 6568 C C . HIS C 1 209 ? 52.34075 -32.35073 -1.07178 1.000 54.11298 188 HIS C C 1
ATOM 6569 O O . HIS C 1 209 ? 53.55350 -32.52641 -1.26064 1.000 53.86848 188 HIS C O 1
ATOM 6576 N N . ALA C 1 210 ? 51.61609 -31.51181 -1.82514 1.000 58.10837 189 ALA C N 1
ATOM 6577 C CA . ALA C 1 210 ? 52.24303 -30.75789 -2.90874 1.000 57.38488 189 ALA C CA 1
ATOM 6578 C C . ALA C 1 210 ? 53.30269 -29.82358 -2.35812 1.000 61.18434 189 ALA C C 1
ATOM 6579 O O . ALA C 1 210 ? 54.35034 -29.61004 -2.98153 1.000 59.74780 189 ALA C O 1
ATOM 6581 N N . VAL C 1 211 ? 53.04499 -29.27119 -1.17259 1.000 56.94812 190 VAL C N 1
ATOM 6582 C CA . VAL C 1 211 ? 54.00883 -28.40246 -0.52385 1.000 55.72770 190 VAL C CA 1
ATOM 6583 C C . VAL C 1 211 ? 55.20545 -29.20784 -0.04582 1.000 56.17877 190 VAL C C 1
ATOM 6584 O O . VAL C 1 211 ? 56.35841 -28.78414 -0.20212 1.000 58.67662 190 VAL C O 1
ATOM 6588 N N . CYS C 1 212 ? 54.95545 -30.37519 0.54651 1.000 56.51403 191 CYS C N 1
ATOM 6589 C CA . CYS C 1 212 ? 56.05310 -31.22754 0.99123 1.000 56.77531 191 CYS C CA 1
ATOM 6590 C C . CYS C 1 212 ? 56.89126 -31.69458 -0.18192 1.000 58.65392 191 CYS C C 1
ATOM 6591 O O . CYS C 1 212 ? 58.11656 -31.52021 -0.19429 1.000 60.23463 191 CYS C O 1
ATOM 6594 N N . ARG C 1 213 ? 56.23257 -32.25178 -1.20245 1.000 55.77985 192 ARG C N 1
ATOM 6595 C CA . ARG C 1 213 ? 56.96035 -32.82515 -2.32529 1.000 56.50591 192 ARG C CA 1
ATOM 6596 C C . ARG C 1 213 ? 57.79872 -31.76817 -3.03364 1.000 56.42310 192 ARG C C 1
ATOM 6597 O O . ARG C 1 213 ? 58.92702 -32.04164 -3.46096 1.000 57.74442 192 ARG C O 1
ATOM 6605 N N . ARG C 1 214 ? 57.27160 -30.55018 -3.15540 1.000 60.59055 193 ARG C N 1
ATOM 6606 C CA . ARG C 1 214 ? 58.04858 -29.47674 -3.76387 1.000 58.29649 193 ARG C CA 1
ATOM 6607 C C . ARG C 1 214 ? 59.32633 -29.19694 -2.97739 1.000 59.35971 193 ARG C C 1
ATOM 6608 O O . ARG C 1 214 ? 60.36091 -28.87548 -3.56387 1.000 57.06411 193 ARG C O 1
ATOM 6610 N N . HIS C 1 215 ? 59.28613 -29.32959 -1.65164 1.000 58.08830 194 HIS C N 1
ATOM 6611 C CA . HIS C 1 215 ? 60.43151 -28.98568 -0.81654 1.000 56.66193 194 HIS C CA 1
ATOM 6612 C C . HIS C 1 215 ? 61.19999 -30.20590 -0.30549 1.000 59.81223 194 HIS C C 1
ATOM 6613 O O . HIS C 1 215 ? 62.10894 -30.04926 0.51956 1.000 57.29080 194 HIS C O 1
ATOM 6620 N N . GLY C 1 216 ? 60.88410 -31.40397 -0.80205 1.000 56.61889 195 GLY C N 1
ATOM 6621 C CA . GLY C 1 216 ? 61.54870 -32.61451 -0.35257 1.000 58.13994 195 GLY C CA 1
ATOM 6622 C C . GLY C 1 216 ? 61.25713 -32.99669 1.08480 1.000 61.57966 195 GLY C C 1
ATOM 6623 O O . GLY C 1 216 ? 62.10077 -33.61948 1.73966 1.000 63.51895 195 GLY C O 1
ATOM 6624 N N . ALA C 1 217 ? 60.07801 -32.65524 1.59172 1.000 60.74341 196 ALA C N 1
ATOM 6625 C CA . ALA C 1 217 ? 59.69667 -32.94474 2.96889 1.000 57.46750 196 ALA C CA 1
ATOM 6626 C C . ALA C 1 217 ? 58.81889 -34.19658 3.06251 1.000 54.13847 196 ALA C C 1
ATOM 6627 O O . ALA C 1 217 ? 58.18600 -34.61600 2.09005 1.000 56.06797 196 ALA C O 1
ATOM 6629 N N . LEU C 1 218 ? 58.78135 -34.78951 4.26177 1.000 53.01959 197 LEU C N 1
ATOM 6630 C CA . LEU C 1 218 ? 57.90624 -35.92522 4.55382 1.000 48.24707 197 LEU C CA 1
ATOM 6631 C C . LEU C 1 218 ? 56.57485 -35.44063 5.12279 1.000 47.98442 197 LEU C C 1
ATOM 6632 O O . LEU C 1 218 ? 56.52836 -34.42557 5.82577 1.000 53.27013 197 LEU C O 1
ATOM 6637 N N . LEU C 1 219 ? 55.47949 -36.14484 4.77792 1.000 47.18891 198 LEU C N 1
ATOM 6638 C CA . LEU C 1 219 ? 54.14442 -35.88557 5.33077 1.000 46.55607 198 LEU C CA 1
ATOM 6639 C C . LEU C 1 219 ? 53.72495 -37.03455 6.24811 1.000 45.80549 198 LEU C C 1
ATOM 6640 O O . LEU C 1 219 ? 53.48677 -38.15549 5.77694 1.000 43.87047 198 LEU C O 1
ATOM 6645 N N . LEU C 1 220 ? 53.58695 -36.73366 7.54555 1.000 43.66434 199 LEU C N 1
ATOM 6646 C CA . LEU C 1 220 ? 53.15142 -37.67582 8.57971 1.000 41.49984 199 LEU C CA 1
ATOM 6647 C C . LEU C 1 220 ? 51.74232 -37.29562 9.01628 1.000 43.48990 199 LEU C C 1
ATOM 6648 O O . LEU C 1 220 ? 51.51616 -36.16562 9.47554 1.000 39.11904 199 LEU C O 1
ATOM 6653 N N . VAL C 1 221 ? 50.80263 -38.23460 8.88820 1.000 41.23992 200 VAL C N 1
ATOM 6654 C CA . VAL C 1 221 ? 49.37937 -37.94470 9.03643 1.000 39.60773 200 VAL C CA 1
ATOM 6655 C C . VAL C 1 221 ? 48.76955 -38.90910 10.04603 1.000 44.45879 200 VAL C C 1
ATOM 6656 O O . VAL C 1 221 ? 48.79084 -40.13051 9.83514 1.000 41.85222 200 VAL C O 1
ATOM 6660 N N . ASP C 1 222 ? 48.20722 -38.36233 11.12904 1.000 42.20826 201 ASP C N 1
ATOM 6661 C CA . ASP C 1 222 ? 47.49108 -39.14480 12.13158 1.000 39.41276 201 ASP C CA 1
ATOM 6662 C C . ASP C 1 222 ? 46.01822 -39.23841 11.73982 1.000 41.58758 201 ASP C C 1
ATOM 6663 O O . ASP C 1 222 ? 45.28260 -38.24888 11.81920 1.000 40.57630 201 ASP C O 1
ATOM 6668 N N . GLU C 1 223 ? 45.57527 -40.45490 11.39422 1.000 42.21691 202 GLU C N 1
ATOM 6669 C CA . GLU C 1 223 ? 44.20987 -40.73668 10.96169 1.000 38.86675 202 GLU C CA 1
ATOM 6670 C C . GLU C 1 223 ? 43.40147 -41.47982 12.02326 1.000 38.62149 202 GLU C C 1
ATOM 6671 O O . GLU C 1 223 ? 42.53492 -42.29618 11.68962 1.000 41.21770 202 GLU C O 1
ATOM 6677 N N . ALA C 1 224 ? 43.68400 -41.23641 13.30146 1.000 36.80022 203 ALA C N 1
ATOM 6678 C CA . ALA C 1 224 ? 42.93251 -41.91449 14.34620 1.000 39.22348 203 ALA C CA 1
ATOM 6679 C C . ALA C 1 224 ? 41.43720 -41.63175 14.23060 1.000 40.41590 203 ALA C C 1
ATOM 6680 O O . ALA C 1 224 ? 40.61606 -42.48027 14.59993 1.000 41.69396 203 ALA C O 1
ATOM 6682 N N . HIS C 1 225 ? 41.05640 -40.45839 13.73492 1.000 39.10476 204 HIS C N 1
ATOM 6683 C CA . HIS C 1 225 ? 39.64524 -40.10599 13.62807 1.000 39.81459 204 HIS C CA 1
ATOM 6684 C C . HIS C 1 225 ? 39.10787 -40.17340 12.20068 1.000 39.83524 204 HIS C C 1
ATOM 6685 O O . HIS C 1 225 ? 37.92168 -39.89117 11.99027 1.000 36.15929 204 HIS C O 1
ATOM 6692 N N . GLY C 1 226 ? 39.92991 -40.58494 11.22746 1.000 41.66892 205 GLY C N 1
ATOM 6693 C CA . GLY C 1 226 ? 39.48559 -40.77843 9.85459 1.000 38.62965 205 GLY C CA 1
ATOM 6694 C C . GLY C 1 226 ? 39.21819 -42.23661 9.50630 1.000 39.55888 205 GLY C C 1
ATOM 6695 O O . GLY C 1 226 ? 38.40821 -42.54681 8.62198 1.000 38.10176 205 GLY C O 1
ATOM 6696 N N . LEU C 1 227 ? 39.93613 -43.14379 10.16057 1.000 39.95773 206 LEU C N 1
ATOM 6697 C CA . LEU C 1 227 ? 39.72949 -44.56300 9.91535 1.000 36.94507 206 LEU C CA 1
ATOM 6698 C C . LEU C 1 227 ? 38.30665 -44.92324 10.30051 1.000 34.81672 206 LEU C C 1
ATOM 6699 O O . LEU C 1 227 ? 37.85769 -44.62979 11.40974 1.000 38.65232 206 LEU C O 1
ATOM 6704 N N . GLY C 1 228 ? 37.59345 -45.55370 9.38355 1.000 36.99980 207 GLY C N 1
ATOM 6705 C CA . GLY C 1 228 ? 36.20615 -45.88379 9.60782 1.000 40.50314 207 GLY C CA 1
ATOM 6706 C C . GLY C 1 228 ? 35.20846 -44.75771 9.42238 1.000 38.11079 207 GLY C C 1
ATOM 6707 O O . GLY C 1 228 ? 34.00068 -45.00219 9.54829 1.000 38.34129 207 GLY C O 1
ATOM 6708 N N . VAL C 1 229 ? 35.65159 -43.53666 9.12471 1.000 38.98869 208 VAL C N 1
ATOM 6709 C CA . VAL C 1 229 ? 34.76182 -42.38809 9.00558 1.000 36.71806 208 VAL C CA 1
ATOM 6710 C C . VAL C 1 229 ? 34.85812 -41.73715 7.62956 1.000 37.16703 208 VAL C C 1
ATOM 6711 O O . VAL C 1 229 ? 33.83831 -41.49520 6.98198 1.000 42.10500 208 VAL C O 1
ATOM 6715 N N . ARG C 1 230 ? 36.07411 -41.42087 7.17559 1.000 39.11468 209 ARG C N 1
ATOM 6716 C CA . ARG C 1 230 ? 36.25000 -40.83265 5.84880 1.000 42.61597 209 ARG C CA 1
ATOM 6717 C C . ARG C 1 230 ? 36.53168 -41.90690 4.79952 1.000 44.80269 209 ARG C C 1
ATOM 6718 O O . ARG C 1 230 ? 37.06377 -42.97736 5.10257 1.000 43.18680 209 ARG C O 1
ATOM 6726 N N . GLY C 1 231 ? 36.21679 -41.58595 3.54972 1.000 44.57772 210 GLY C N 1
ATOM 6727 C CA . GLY C 1 231 ? 36.30165 -42.55601 2.46591 1.000 45.13313 210 GLY C CA 1
ATOM 6728 C C . GLY C 1 231 ? 35.03024 -43.37025 2.35252 1.000 44.60829 210 GLY C C 1
ATOM 6729 O O . GLY C 1 231 ? 34.35062 -43.65272 3.34143 1.000 44.95109 210 GLY C O 1
ATOM 6730 N N . THR C 1 232 ? 34.71534 -43.78063 1.11563 1.000 41.72392 211 THR C N 1
ATOM 6731 C CA . THR C 1 232 ? 33.46617 -44.50085 0.88281 1.000 45.55227 211 THR C CA 1
ATOM 6732 C C . THR C 1 232 ? 33.41962 -45.83553 1.61998 1.000 47.57341 211 THR C C 1
ATOM 6733 O O . THR C 1 232 ? 32.33056 -46.31151 1.96367 1.000 47.61881 211 THR C O 1
ATOM 6737 N N . ARG C 1 233 ? 34.57323 -46.44896 1.88171 1.000 45.63546 212 ARG C N 1
ATOM 6738 C CA . ARG C 1 233 ? 34.62861 -47.68877 2.64333 1.000 47.64372 212 ARG C CA 1
ATOM 6739 C C . ARG C 1 233 ? 35.30145 -47.49523 3.99350 1.000 45.83672 212 ARG C C 1
ATOM 6740 O O . ARG C 1 233 ? 35.68265 -48.48026 4.62941 1.000 45.40515 212 ARG C O 1
ATOM 6748 N N . GLY C 1 234 ? 35.46006 -46.25203 4.44158 1.000 47.74469 213 GLY C N 1
ATOM 6749 C CA . GLY C 1 234 ? 36.08043 -46.00409 5.72416 1.000 45.77286 213 GLY C CA 1
ATOM 6750 C C . GLY C 1 234 ? 37.58280 -46.12118 5.72590 1.000 43.63468 213 GLY C C 1
ATOM 6751 O O . GLY C 1 234 ? 38.17891 -46.27575 6.79201 1.000 37.41928 213 GLY C O 1
ATOM 6752 N N . GLN C 1 235 ? 38.22198 -46.03223 4.56243 1.000 44.85974 214 GLN C N 1
ATOM 6753 C CA . GLN C 1 235 ? 39.65086 -46.29818 4.49189 1.000 43.24719 214 GLN C CA 1
ATOM 6754 C C . GLN C 1 235 ? 40.48554 -45.09351 4.87226 1.000 40.80827 214 GLN C C 1
ATOM 6755 O O . GLN C 1 235 ? 41.71834 -45.16850 4.81519 1.000 40.61331 214 GLN C O 1
ATOM 6761 N N . GLY C 1 236 ? 39.85301 -43.99363 5.26649 1.000 41.09024 215 GLY C N 1
ATOM 6762 C CA . GLY C 1 236 ? 40.56538 -42.83655 5.75859 1.000 40.80284 215 GLY C CA 1
ATOM 6763 C C . GLY C 1 236 ? 40.62700 -41.71581 4.73820 1.000 43.24887 215 GLY C C 1
ATOM 6764 O O . GLY C 1 236 ? 40.36766 -41.88979 3.54200 1.000 41.41028 215 GLY C O 1
ATOM 6765 N N . LEU C 1 237 ? 41.00829 -40.53834 5.25202 1.000 42.09800 216 LEU C N 1
ATOM 6766 C CA . LEU C 1 237 ? 41.03933 -39.32816 4.43578 1.000 43.21951 216 LEU C CA 1
ATOM 6767 C C . LEU C 1 237 ? 42.14523 -39.39105 3.38067 1.000 43.21710 216 LEU C C 1
ATOM 6768 O O . LEU C 1 237 ? 41.94581 -38.94601 2.24165 1.000 44.77517 216 LEU C O 1
ATOM 6773 N N . LEU C 1 238 ? 43.32155 -39.92362 3.74367 1.000 44.73498 217 LEU C N 1
ATOM 6774 C CA . LEU C 1 238 ? 44.40180 -40.09442 2.77093 1.000 46.28662 217 LEU C CA 1
ATOM 6775 C C . LEU C 1 238 ? 43.94237 -40.92769 1.58362 1.000 46.25926 217 LEU C C 1
ATOM 6776 O O . LEU C 1 238 ? 44.09530 -40.52068 0.42564 1.000 47.08701 217 LEU C O 1
ATOM 6781 N N . HIS C 1 239 ? 43.38050 -42.10632 1.85292 1.000 45.05255 218 HIS C N 1
ATOM 6782 C CA . HIS C 1 239 ? 42.82650 -42.91003 0.77320 1.000 44.67448 218 HIS C CA 1
ATOM 6783 C C . HIS C 1 239 ? 41.74873 -42.13600 0.02085 1.000 46.26700 218 HIS C C 1
ATOM 6784 O O . HIS C 1 239 ? 41.78131 -42.05042 -1.21486 1.000 46.30167 218 HIS C O 1
ATOM 6791 N N . GLU C 1 240 ? 40.83025 -41.49663 0.75752 1.000 43.42203 219 GLU C N 1
ATOM 6792 C CA . GLU C 1 240 ? 39.72015 -40.79627 0.11373 1.000 46.03447 219 GLU C CA 1
ATOM 6793 C C . GLU C 1 240 ? 40.20558 -39.73779 -0.88041 1.000 46.25243 219 GLU C C 1
ATOM 6794 O O . GLU C 1 240 ? 39.63029 -39.60036 -1.96323 1.000 49.22931 219 GLU C O 1
ATOM 6800 N N . VAL C 1 241 ? 41.26874 -38.99482 -0.55560 1.000 47.89783 220 VAL C N 1
ATOM 6801 C CA . VAL C 1 241 ? 41.70255 -37.91147 -1.44985 1.000 49.95374 220 VAL C CA 1
ATOM 6802 C C . VAL C 1 241 ? 42.75447 -38.39120 -2.44521 1.000 49.66754 220 VAL C C 1
ATOM 6803 O O . VAL C 1 241 ? 43.32380 -37.58521 -3.18900 1.000 51.29890 220 VAL C O 1
ATOM 6807 N N . GLY C 1 242 ? 43.01698 -39.69921 -2.47170 1.000 49.85694 221 GLY C N 1
ATOM 6808 C CA . GLY C 1 242 ? 43.89273 -40.28774 -3.47120 1.000 48.10793 221 GLY C CA 1
ATOM 6809 C C . GLY C 1 242 ? 45.37261 -40.28160 -3.15799 1.000 48.06415 221 GLY C C 1
ATOM 6810 O O . GLY C 1 242 ? 46.18475 -40.42411 -4.07815 1.000 50.04309 221 GLY C O 1
ATOM 6811 N N . LEU C 1 243 ? 45.75339 -40.16037 -1.89333 1.000 47.58336 222 LEU C N 1
ATOM 6812 C CA . LEU C 1 243 ? 47.15250 -40.13702 -1.49436 1.000 47.78133 222 LEU C CA 1
ATOM 6813 C C . LEU C 1 243 ? 47.62663 -41.45515 -0.89659 1.000 52.05552 222 LEU C C 1
ATOM 6814 O O . LEU C 1 243 ? 48.77153 -41.53316 -0.43433 1.000 52.31563 222 LEU C O 1
ATOM 6819 N N . ALA C 1 244 ? 46.77402 -42.47957 -0.86673 1.000 48.91110 223 ALA C N 1
ATOM 6820 C CA . ALA C 1 244 ? 47.16364 -43.75682 -0.28635 1.000 48.02846 223 ALA C CA 1
ATOM 6821 C C . ALA C 1 244 ? 48.34222 -44.36022 -1.03950 1.000 49.00742 223 ALA C C 1
ATOM 6822 O O . ALA C 1 244 ? 48.33598 -44.45353 -2.27148 1.000 49.14426 223 ALA C O 1
ATOM 6824 N N . GLY C 1 245 ? 49.34828 -44.78481 -0.28635 1.000 48.40406 224 GLY C N 1
ATOM 6825 C CA . GLY C 1 245 ? 50.49592 -45.47009 -0.83385 1.000 49.54071 224 GLY C CA 1
ATOM 6826 C C . GLY C 1 245 ? 51.59153 -44.58846 -1.38715 1.000 47.10669 224 GLY C C 1
ATOM 6827 O O . GLY C 1 245 ? 52.58886 -45.12904 -1.87628 1.000 50.49483 224 GLY C O 1
ATOM 6828 N N . ALA C 1 246 ? 51.48228 -43.26242 -1.25809 1.000 53.71359 225 ALA C N 1
ATOM 6829 C CA . ALA C 1 246 ? 52.46810 -42.35994 -1.84269 1.000 52.12459 225 ALA C CA 1
ATOM 6830 C C . ALA C 1 246 ? 53.84202 -42.59879 -1.22495 1.000 51.40541 225 ALA C C 1
ATOM 6831 O O . ALA C 1 246 ? 53.95041 -42.89902 -0.03493 1.000 51.30626 225 ALA C O 1
ATOM 6833 N N . PRO C 1 247 ? 54.91697 -42.43221 -2.00073 1.000 53.28726 226 PRO C N 1
ATOM 6834 C CA . PRO C 1 247 ? 56.24929 -42.74213 -1.45831 1.000 53.66752 226 PRO C CA 1
ATOM 6835 C C . PRO C 1 247 ? 56.65646 -41.84077 -0.31017 1.000 51.49782 226 PRO C C 1
ATOM 6836 O O . PRO C 1 247 ? 57.54369 -42.21043 0.46821 1.000 48.59460 226 PRO C O 1
ATOM 6840 N N . ASP C 1 248 ? 55.99821 -40.69612 -0.14891 1.000 47.60005 227 ASP C N 1
ATOM 6841 C CA . ASP C 1 248 ? 56.41433 -39.68416 0.80948 1.000 48.46033 227 ASP C CA 1
ATOM 6842 C C . ASP C 1 248 ? 55.34781 -39.42415 1.85863 1.000 48.92374 227 ASP C C 1
ATOM 6843 O O . ASP C 1 248 ? 55.32180 -38.34849 2.46978 1.000 49.64440 227 ASP C O 1
ATOM 6848 N N . ILE C 1 249 ? 54.48007 -40.39520 2.10136 1.000 52.42274 228 ILE C N 1
ATOM 6849 C CA . ILE C 1 249 ? 53.45974 -40.28274 3.12954 1.000 48.92412 228 ILE C CA 1
ATOM 6850 C C . ILE C 1 249 ? 53.62828 -41.44377 4.09509 1.000 46.57806 228 ILE C C 1
ATOM 6851 O O . ILE C 1 249 ? 53.68287 -42.60456 3.67921 1.000 44.77587 228 ILE C O 1
ATOM 6856 N N . VAL C 1 250 ? 53.76168 -41.11960 5.37495 1.000 45.69247 229 VAL C N 1
ATOM 6857 C CA . VAL C 1 250 ? 53.66785 -42.08974 6.44812 1.000 42.01518 229 VAL C CA 1
ATOM 6858 C C . VAL C 1 250 ? 52.40505 -41.76100 7.21241 1.000 41.43656 229 VAL C C 1
ATOM 6859 O O . VAL C 1 250 ? 52.15374 -40.59868 7.54581 1.000 41.89343 229 VAL C O 1
ATOM 6863 N N . MET C 1 251 ? 51.63632 -42.78586 7.51775 1.000 42.46720 230 MET C N 1
ATOM 6864 C CA . MET C 1 251 ? 50.33284 -42.65226 8.13174 1.000 40.06014 230 MET C CA 1
ATOM 6865 C C . MET C 1 251 ? 50.38061 -43.34663 9.48061 1.000 39.56046 230 MET C C 1
ATOM 6866 O O . MET C 1 251 ? 51.00609 -44.40717 9.61789 1.000 39.01724 230 MET C O 1
ATOM 6871 N N . THR C 1 252 ? 49.76921 -42.72458 10.48777 1.000 37.04883 231 THR C N 1
ATOM 6872 C CA . THR C 1 252 ? 49.51578 -43.38912 11.75109 1.000 36.66463 231 THR C CA 1
ATOM 6873 C C . THR C 1 252 ? 48.01561 -43.40626 12.01077 1.000 40.15174 231 THR C C 1
ATOM 6874 O O . THR C 1 252 ? 47.26968 -42.56984 11.48823 1.000 39.81298 231 THR C O 1
ATOM 6878 N N . THR C 1 253 ? 47.57088 -44.39760 12.78006 1.000 36.50435 232 THR C N 1
ATOM 6879 C CA . THR C 1 253 ? 46.18390 -44.46557 13.20026 1.000 36.97363 232 THR C CA 1
ATOM 6880 C C . THR C 1 253 ? 46.09751 -45.26851 14.48792 1.000 37.60376 232 THR C C 1
ATOM 6881 O O . THR C 1 253 ? 47.07129 -45.89650 14.92105 1.000 37.67260 232 THR C O 1
ATOM 6885 N N . THR C 1 254 ? 44.89408 -45.28908 15.06237 1.000 37.91027 233 THR C N 1
ATOM 6886 C CA . THR C 1 254 ? 44.58203 -46.08733 16.23934 1.000 36.68522 233 THR C CA 1
ATOM 6887 C C . THR C 1 254 ? 43.64603 -47.21922 15.84530 1.000 36.17026 233 THR C C 1
ATOM 6888 O O . THR C 1 254 ? 42.97450 -47.16175 14.81281 1.000 36.95874 233 THR C O 1
ATOM 6892 N N . LEU C 1 255 ? 43.62491 -48.25641 16.68303 1.000 36.84457 234 LEU C N 1
ATOM 6893 C CA . LEU C 1 255 ? 42.71978 -49.39612 16.55070 1.000 35.56880 234 LEU C CA 1
ATOM 6894 C C . LEU C 1 255 ? 41.59871 -49.35679 17.57713 1.000 37.79392 234 LEU C C 1
ATOM 6895 O O . LEU C 1 255 ? 40.85003 -50.34004 17.71602 1.000 35.46882 234 LEU C O 1
ATOM 6900 N N . SER C 1 256 ? 41.51494 -48.27691 18.35456 1.000 35.64707 235 SER C N 1
ATOM 6901 C CA . SER C 1 256 ? 40.64666 -48.19864 19.52162 1.000 36.14678 235 SER C CA 1
ATOM 6902 C C . SER C 1 256 ? 39.41219 -47.34752 19.29464 1.000 38.14546 235 SER C C 1
ATOM 6903 O O . SER C 1 256 ? 38.61021 -47.19000 20.22061 1.000 39.06742 235 SER C O 1
ATOM 6906 N N . LYS C 1 257 ? 39.27296 -46.73596 18.11461 1.000 41.03892 236 LYS C N 1
ATOM 6907 C CA . LYS C 1 257 ? 38.11317 -45.91699 17.81147 1.000 38.67071 236 LYS C CA 1
ATOM 6908 C C . LYS C 1 257 ? 37.25504 -46.73484 16.87551 1.000 35.80561 236 LYS C C 1
ATOM 6909 O O . LYS C 1 257 ? 36.41889 -47.52247 17.34525 1.000 34.37765 236 LYS C O 1
ATOM 6915 N N . ALA C 1 258 ? 37.42237 -46.61829 15.55243 1.000 35.69665 237 ALA C N 1
ATOM 6916 C CA . ALA C 1 258 ? 36.60844 -47.39133 14.61544 1.000 36.29557 237 ALA C CA 1
ATOM 6917 C C . ALA C 1 258 ? 36.78400 -48.89669 14.79376 1.000 35.08558 237 ALA C C 1
ATOM 6918 O O . ALA C 1 258 ? 35.80906 -49.64852 14.69068 1.000 34.79230 237 ALA C O 1
ATOM 6920 N N . LEU C 1 259 ? 38.01131 -49.36852 15.01860 1.000 32.52829 238 LEU C N 1
ATOM 6921 C CA . LEU C 1 259 ? 38.26001 -50.80682 15.03284 1.000 34.58962 238 LEU C CA 1
ATOM 6922 C C . LEU C 1 259 ? 38.04205 -51.44761 16.40814 1.000 35.04576 238 LEU C C 1
ATOM 6923 O O . LEU C 1 259 ? 38.44920 -52.59893 16.61331 1.000 36.08307 238 LEU C O 1
ATOM 6928 N N . GLY C 1 260 ? 37.43869 -50.71766 17.34664 1.000 35.69204 239 GLY C N 1
ATOM 6929 C CA . GLY C 1 260 ? 36.85380 -51.28978 18.54670 1.000 38.56206 239 GLY C CA 1
ATOM 6930 C C . GLY C 1 260 ? 37.80922 -51.99898 19.47593 1.000 38.95496 239 GLY C C 1
ATOM 6931 O O . GLY C 1 260 ? 37.36859 -52.76107 20.33544 1.000 39.13007 239 GLY C O 1
ATOM 6932 N N . SER C 1 261 ? 39.10262 -51.71801 19.38184 1.000 38.05077 240 SER C N 1
ATOM 6933 C CA . SER C 1 261 ? 40.08198 -52.52628 20.09322 1.000 35.42947 240 SER C CA 1
ATOM 6934 C C . SER C 1 261 ? 41.05385 -51.65543 20.88364 1.000 35.50778 240 SER C C 1
ATOM 6935 O O . SER C 1 261 ? 40.67191 -50.65540 21.50151 1.000 34.60070 240 SER C O 1
ATOM 6938 N N . GLN C 1 262 ? 42.30630 -52.08163 20.91082 1.000 35.48809 241 GLN C N 1
ATOM 6939 C CA . GLN C 1 262 ? 43.41755 -51.32624 21.45398 1.000 31.80354 241 GLN C CA 1
ATOM 6940 C C . GLN C 1 262 ? 44.56346 -51.45158 20.47876 1.000 32.03033 241 GLN C C 1
ATOM 6941 O O . GLN C 1 262 ? 44.66467 -52.43711 19.73440 1.000 37.47321 241 GLN C O 1
ATOM 6947 N N . GLY C 1 263 ? 45.40086 -50.43733 20.45361 1.000 33.14309 242 GLY C N 1
ATOM 6948 C CA . GLY C 1 263 ? 46.59868 -50.49976 19.65850 1.000 32.61303 242 GLY C CA 1
ATOM 6949 C C . GLY C 1 263 ? 46.67670 -49.31885 18.73789 1.000 34.51259 242 GLY C C 1
ATOM 6950 O O . GLY C 1 263 ? 45.66868 -48.63320 18.52105 1.000 35.39996 242 GLY C O 1
ATOM 6951 N N . GLY C 1 264 ? 47.87457 -49.06045 18.20566 1.000 34.32547 243 GLY C N 1
ATOM 6952 C CA . GLY C 1 264 ? 48.07097 -48.08119 17.16193 1.000 33.83102 243 GLY C CA 1
ATOM 6953 C C . GLY C 1 264 ? 48.67262 -48.73902 15.92976 1.000 35.41784 243 GLY C C 1
ATOM 6954 O O . GLY C 1 264 ? 49.07445 -49.90470 15.95410 1.000 35.93994 243 GLY C O 1
ATOM 6955 N N . ALA C 1 265 ? 48.76511 -47.96590 14.85617 1.000 33.52763 244 ALA C N 1
ATOM 6956 C CA . ALA C 1 265 ? 49.36145 -48.48713 13.63714 1.000 36.55184 244 ALA C CA 1
ATOM 6957 C C . ALA C 1 265 ? 50.14107 -47.40333 12.91561 1.000 36.97642 244 ALA C C 1
ATOM 6958 O O . ALA C 1 265 ? 49.64295 -46.28694 12.74751 1.000 39.17871 244 ALA C O 1
ATOM 6960 N N . VAL C 1 266 ? 51.32963 -47.76125 12.43242 1.000 34.45961 245 VAL C N 1
ATOM 6961 C CA . VAL C 1 266 ? 52.09906 -46.93921 11.51177 1.000 37.28537 245 VAL C CA 1
ATOM 6962 C C . VAL C 1 266 ? 52.10157 -47.66841 10.17912 1.000 43.71201 245 VAL C C 1
ATOM 6963 O O . VAL C 1 266 ? 52.26949 -48.89232 10.14625 1.000 40.02043 245 VAL C O 1
ATOM 6967 N N . LEU C 1 267 ? 51.84204 -46.93121 9.08999 1.000 41.01183 246 LEU C N 1
ATOM 6968 C CA . LEU C 1 267 ? 51.76046 -47.51110 7.75264 1.000 43.32022 246 LEU C CA 1
ATOM 6969 C C . LEU C 1 267 ? 52.47299 -46.61065 6.75140 1.000 44.80427 246 LEU C C 1
ATOM 6970 O O . LEU C 1 267 ? 52.38560 -45.37880 6.82493 1.000 41.16648 246 LEU C O 1
ATOM 6975 N N . GLY C 1 268 ? 53.10633 -47.23176 5.76707 1.000 47.43666 247 GLY C N 1
ATOM 6976 C CA . GLY C 1 268 ? 53.81098 -46.49348 4.75467 1.000 47.66979 247 GLY C CA 1
ATOM 6977 C C . GLY C 1 268 ? 54.67789 -47.4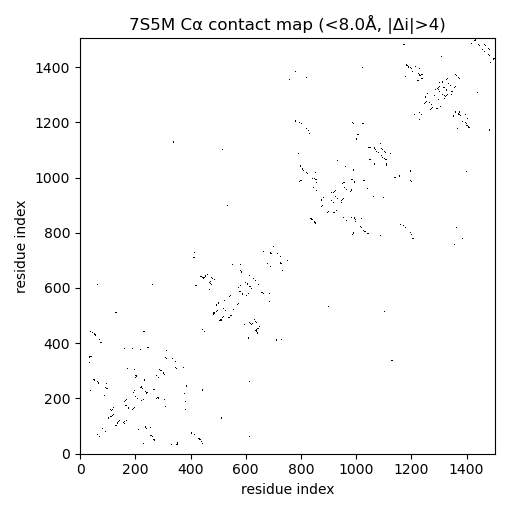4623 3.97483 1.000 50.81114 247 GLY C C 1
ATOM 6978 O O . GLY C 1 268 ? 54.39258 -48.64879 3.89290 1.000 50.08435 247 GLY C O 1
ATOM 6979 N N . PRO C 1 269 ? 55.73186 -46.91901 3.35241 1.000 48.42991 248 PRO C N 1
ATOM 6980 C CA . PRO C 1 269 ? 56.64810 -47.78174 2.59414 1.000 52.93190 248 PRO C CA 1
ATOM 6981 C C . PRO C 1 269 ? 57.34853 -48.79216 3.50016 1.000 51.09143 248 PRO C C 1
ATOM 6982 O O . PRO C 1 269 ? 57.52232 -48.56893 4.69822 1.000 49.37337 248 PRO C O 1
ATOM 6986 N N . GLU C 1 270 ? 57.75377 -49.92241 2.90197 1.000 53.46091 249 GLU C N 1
ATOM 6987 C CA . GLU C 1 270 ? 58.36288 -51.01334 3.66618 1.000 52.13837 249 GLU C CA 1
ATOM 6988 C C . GLU C 1 270 ? 59.60291 -50.56334 4.42467 1.000 47.30228 249 GLU C C 1
ATOM 6989 O O . GLU C 1 270 ? 59.86135 -51.05156 5.53173 1.000 44.83934 249 GLU C O 1
ATOM 6991 N N . ALA C 1 271 ? 60.37097 -49.63373 3.84893 1.000 50.97227 250 ALA C N 1
ATOM 6992 C CA . ALA C 1 271 ? 61.57383 -49.12481 4.50145 1.000 50.12040 250 ALA C CA 1
ATOM 6993 C C . ALA C 1 271 ? 61.24537 -48.40725 5.80564 1.000 47.19407 250 ALA C C 1
ATOM 6994 O O . ALA C 1 271 ? 62.06210 -48.39801 6.73269 1.000 47.01623 250 ALA C O 1
ATOM 6996 N N . VAL C 1 272 ? 60.05599 -47.81043 5.89204 1.000 46.64329 251 VAL C N 1
ATOM 6997 C CA . VAL C 1 272 ? 59.62157 -47.14956 7.11738 1.000 45.87366 251 VAL C CA 1
ATOM 6998 C C . VAL C 1 272 ? 59.36030 -48.17244 8.22148 1.000 46.01705 251 VAL C C 1
ATOM 6999 O O . VAL C 1 272 ? 59.73152 -47.95461 9.37952 1.000 43.20511 251 VAL C O 1
ATOM 7003 N N . ARG C 1 273 ? 58.67870 -49.28115 7.89109 1.000 45.95287 252 ARG C N 1
ATOM 7004 C CA . ARG C 1 273 ? 58.42701 -50.33665 8.87609 1.000 44.47609 252 ARG C CA 1
ATOM 7005 C C . ARG C 1 273 ? 59.73058 -50.93031 9.39572 1.000 44.42844 252 ARG C C 1
ATOM 7006 O O . ARG C 1 273 ? 59.97032 -50.96967 10.61155 1.000 38.20594 252 ARG C O 1
ATOM 7014 N N . ALA C 1 274 ? 60.60794 -51.35755 8.47531 1.000 43.35285 253 ALA C N 1
ATOM 7015 C CA . ALA C 1 274 ? 61.88472 -51.93764 8.87007 1.000 39.44693 253 ALA C CA 1
ATOM 7016 C C . ALA C 1 274 ? 62.72578 -50.92819 9.62963 1.000 46.66532 253 ALA C C 1
ATOM 7017 O O . ALA C 1 274 ? 63.56519 -51.31737 10.45246 1.000 48.75315 253 ALA C O 1
ATOM 7019 N N . HIS C 1 275 ? 62.51423 -49.62838 9.37182 1.000 41.29012 254 HIS C N 1
ATOM 7020 C CA . HIS C 1 275 ? 63.21125 -48.60089 10.14124 1.000 45.28363 254 HIS C CA 1
ATOM 7021 C C . HIS C 1 275 ? 62.67016 -48.51130 11.56286 1.000 44.25312 254 HIS C C 1
ATOM 7022 O O . HIS C 1 275 ? 63.44140 -48.35188 12.51657 1.000 44.07913 254 HIS C O 1
ATOM 7029 N N . LEU C 1 276 ? 61.34627 -48.59263 11.71940 1.000 41.72827 255 LEU C N 1
ATOM 7030 C CA . LEU C 1 276 ? 60.74224 -48.48642 13.04490 1.000 42.63797 255 LEU C CA 1
ATOM 7031 C C . LEU C 1 276 ? 61.11472 -49.67777 13.92515 1.000 43.18736 255 LEU C C 1
ATOM 7032 O O . LEU C 1 276 ? 61.45365 -49.50627 15.10576 1.000 41.29250 255 LEU C O 1
ATOM 7037 N N . ILE C 1 277 ? 61.07237 -50.88808 13.35333 1.000 43.65293 256 ILE C N 1
ATOM 7038 C CA . ILE C 1 277 ? 61.48552 -52.09562 14.06465 1.000 44.81667 256 ILE C CA 1
ATOM 7039 C C . ILE C 1 277 ? 62.91637 -51.94962 14.56716 1.000 46.77177 256 ILE C C 1
ATOM 7040 O O . ILE C 1 277 ? 63.23657 -52.32833 15.70259 1.000 43.56089 256 ILE C O 1
ATOM 7045 N N . ASP C 1 278 ? 63.77659 -51.32173 13.75895 1.000 44.61071 257 ASP C N 1
ATOM 7046 C CA . ASP C 1 278 ? 65.19432 -51.20350 14.08062 1.000 45.90659 257 ASP C CA 1
ATOM 7047 C C . ASP C 1 278 ? 65.52131 -50.05204 15.01969 1.000 43.62710 257 ASP C C 1
ATOM 7048 O O . ASP C 1 278 ? 66.54586 -50.11402 15.70575 1.000 46.08033 257 ASP C O 1
ATOM 7053 N N . THR C 1 279 ? 64.72507 -48.98057 15.03602 1.000 43.03638 258 THR C N 1
ATOM 7054 C CA . THR C 1 279 ? 65.19458 -47.76958 15.71139 1.000 43.63161 258 THR C CA 1
ATOM 7055 C C . THR C 1 279 ? 64.17298 -47.08921 16.63055 1.000 44.27307 258 THR C C 1
ATOM 7056 O O . THR C 1 279 ? 64.56272 -46.33946 17.52791 1.000 43.38877 258 THR C O 1
ATOM 7060 N N . ALA C 1 280 ? 62.87414 -47.28843 16.38862 1.000 45.55805 259 ALA C N 1
ATOM 7061 C CA . ALA C 1 280 ? 61.82480 -46.62111 17.15824 1.000 40.75609 259 ALA C CA 1
ATOM 7062 C C . ALA C 1 280 ? 61.74685 -47.16393 18.58196 1.000 42.14780 259 ALA C C 1
ATOM 7063 O O . ALA C 1 280 ? 61.41953 -48.33321 18.79793 1.000 40.56234 259 ALA C O 1
ATOM 7065 N N . ARG C 1 281 ? 62.00466 -46.30657 19.56107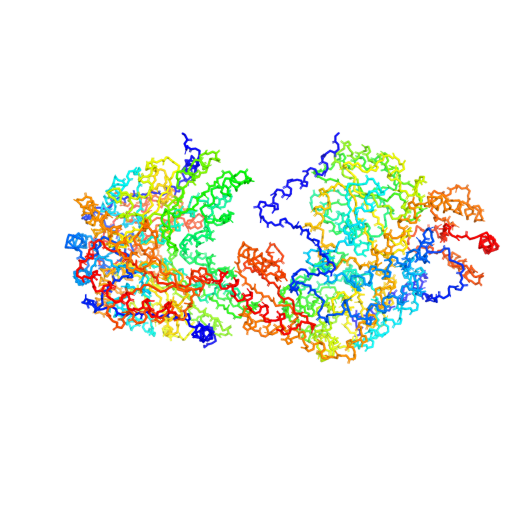 1.000 42.22538 260 ARG C N 1
ATOM 7066 C CA . ARG C 1 281 ? 62.09254 -46.77993 20.93894 1.000 42.25097 260 ARG C CA 1
ATOM 7067 C C . ARG C 1 281 ? 60.72836 -47.17326 21.51627 1.000 42.84472 260 ARG C C 1
ATOM 7068 O O . ARG C 1 281 ? 60.64626 -48.14059 22.28493 1.000 41.94442 260 ARG C O 1
ATOM 7076 N N . SER C 1 282 ? 59.64510 -46.47762 21.13985 1.000 41.22200 261 SER C N 1
ATOM 7077 C CA . SER C 1 282 ? 58.33338 -46.87854 21.63797 1.000 39.05242 261 SER C CA 1
ATOM 7078 C C . SER C 1 282 ? 57.82024 -48.16423 21.01157 1.000 41.80306 261 SER C C 1
ATOM 7079 O O . SER C 1 282 ? 56.74912 -48.62916 21.41427 1.000 39.84083 261 SER C O 1
ATOM 7082 N N . PHE C 1 283 ? 58.55146 -48.75470 20.06560 1.000 41.52102 262 PHE C N 1
ATOM 7083 C CA . PHE C 1 283 ? 58.26615 -50.09558 19.56774 1.000 42.00326 262 PHE C CA 1
ATOM 7084 C C . PHE C 1 283 ? 59.15935 -51.15341 20.21197 1.000 42.98782 262 PHE C C 1
ATOM 7085 O O . PHE C 1 283 ? 58.65712 -52.14331 20.74981 1.000 39.73711 262 PHE C O 1
ATOM 7093 N N . ILE C 1 284 ? 60.47684 -50.92141 20.21383 1.000 41.96475 263 ILE C N 1
ATOM 7094 C CA . ILE C 1 284 ? 61.42951 -51.89852 20.72364 1.000 43.61056 263 ILE C CA 1
ATOM 7095 C C . ILE C 1 284 ? 61.16657 -52.19708 22.19913 1.000 49.57168 263 ILE C C 1
ATOM 7096 O O . ILE C 1 284 ? 61.09984 -53.35791 22.61548 1.000 45.57417 263 ILE C O 1
ATOM 7101 N N . PHE C 1 285 ? 61.02668 -51.15397 23.01422 1.000 46.94807 264 PHE C N 1
ATOM 7102 C CA . PHE C 1 285 ? 60.97968 -51.28625 24.47006 1.000 44.53256 264 PHE C CA 1
ATOM 7103 C C . PHE C 1 285 ? 59.57439 -51.16305 25.03788 1.000 45.19769 264 PHE C C 1
ATOM 7104 O O . PHE C 1 285 ? 59.37303 -50.50701 26.06133 1.000 47.35242 264 PHE C O 1
ATOM 7112 N N . ASP C 1 286 ? 58.57824 -51.67845 24.32828 1.000 45.02720 265 ASP C N 1
ATOM 7113 C CA . ASP C 1 286 ? 57.24449 -51.93508 24.84457 1.000 46.54369 265 ASP C CA 1
ATOM 7114 C C . ASP C 1 286 ? 56.92990 -53.41145 24.58521 1.000 50.29508 265 ASP C C 1
ATOM 7115 O O . ASP C 1 286 ? 57.60201 -54.08916 23.79926 1.000 46.92200 265 ASP C O 1
ATOM 7120 N N . THR C 1 287 ? 55.88630 -53.92750 25.21140 1.000 50.55241 266 THR C N 1
ATOM 7121 C CA . THR C 1 287 ? 55.65391 -55.34728 25.02652 1.000 51.81768 266 THR C CA 1
ATOM 7122 C C . THR C 1 287 ? 54.83811 -55.66192 23.78007 1.000 57.21695 266 THR C C 1
ATOM 7123 O O . THR C 1 287 ? 54.85277 -56.80727 23.31571 1.000 59.81773 266 THR C O 1
ATOM 7127 N N . GLY C 1 288 ? 54.21972 -54.68511 23.14217 1.000 54.68900 267 GLY C N 1
ATOM 7128 C CA . GLY C 1 288 ? 53.58044 -55.09085 21.90195 1.000 58.51347 267 GLY C CA 1
ATOM 7129 C C . GLY C 1 288 ? 52.21890 -55.73711 22.08752 1.000 51.96433 267 GLY C C 1
ATOM 7130 O O . GLY C 1 288 ? 51.98359 -56.51989 23.01837 1.000 51.56856 267 GLY C O 1
ATOM 7131 N N . LEU C 1 289 ? 51.34433 -55.44188 21.13133 1.000 41.68428 268 LEU C N 1
ATOM 7132 C CA . LEU C 1 289 ? 49.90525 -55.49500 21.33333 1.000 40.09162 268 LEU C CA 1
ATOM 7133 C C . LEU C 1 289 ? 49.44119 -56.88125 21.75409 1.000 39.12329 268 LEU C C 1
ATOM 7134 O O . LEU C 1 289 ? 49.88964 -57.89081 21.21894 1.000 37.39573 268 LEU C O 1
ATOM 7139 N N . ALA C 1 290 ? 48.54797 -56.91427 22.73159 1.000 36.53761 269 ALA C N 1
ATOM 7140 C CA . ALA C 1 290 ? 47.98217 -58.17054 23.18666 1.000 37.43508 269 ALA C CA 1
ATOM 7141 C C . ALA C 1 290 ? 47.33754 -58.90868 22.01378 1.000 34.97085 269 ALA C C 1
ATOM 7142 O O . ALA C 1 290 ? 46.73854 -58.27705 21.13487 1.000 30.61899 269 ALA C O 1
ATOM 7144 N N . PRO C 1 291 ? 47.46471 -60.24010 21.94441 1.000 36.85560 270 PRO C N 1
ATOM 7145 C CA . PRO C 1 291 ? 46.76370 -60.97457 20.87595 1.000 30.98532 270 PRO C CA 1
ATOM 7146 C C . PRO C 1 291 ? 45.27925 -60.65870 20.81837 1.000 29.79573 270 PRO C C 1
ATOM 7147 O O . PRO C 1 291 ? 44.73924 -60.44084 19.72622 1.000 29.15257 270 PRO C O 1
ATOM 7151 N N . ALA C 1 292 ? 44.61201 -60.60819 21.97279 1.000 27.12498 271 ALA C N 1
ATOM 7152 C CA . ALA C 1 292 ? 43.17296 -60.38629 21.98714 1.000 30.22367 271 ALA C CA 1
ATOM 7153 C C . ALA C 1 292 ? 42.80783 -59.07694 21.29392 1.000 34.80351 271 ALA C C 1
ATOM 7154 O O . ALA C 1 292 ? 41.78406 -59.00069 20.59372 1.000 32.54418 271 ALA C O 1
ATOM 7156 N N . ALA C 1 293 ? 43.64794 -58.03889 21.46393 1.000 30.75362 272 ALA C N 1
ATOM 7157 C CA . ALA C 1 293 ? 43.39333 -56.76943 20.80651 1.000 29.97841 272 ALA C CA 1
ATOM 7158 C C . ALA C 1 293 ? 43.56683 -56.89052 19.29771 1.000 32.28010 272 ALA C C 1
ATOM 7159 O O . ALA C 1 293 ? 42.77716 -56.31528 18.53386 1.000 32.68168 272 ALA C O 1
ATOM 7161 N N . VAL C 1 294 ? 44.58298 -57.64054 18.85291 1.000 28.35203 273 VAL C N 1
ATOM 7162 C CA . VAL C 1 294 ? 44.82043 -57.81323 17.41979 1.000 31.20319 273 VAL C CA 1
ATOM 7163 C C . VAL C 1 294 ? 43.66303 -58.58607 16.77821 1.000 36.32374 273 VAL C C 1
ATOM 7164 O O . VAL C 1 294 ? 43.14484 -58.18874 15.72316 1.000 34.13565 273 VAL C O 1
ATOM 7168 N N . GLY C 1 295 ? 43.22719 -59.68736 17.41344 1.000 31.74943 274 GLY C N 1
ATOM 7169 C CA . GLY C 1 295 ? 42.05680 -60.39722 16.91414 1.000 32.40360 274 GLY C CA 1
ATOM 7170 C C . GLY C 1 295 ? 40.81714 -59.51512 16.87821 1.000 34.60662 274 GLY C C 1
ATOM 7171 O O . GLY C 1 295 ? 40.07928 -59.49730 15.88859 1.000 34.43623 274 GLY C O 1
ATOM 7172 N N . ALA C 1 296 ? 40.57436 -58.76040 17.95388 1.000 33.38915 275 ALA C N 1
ATOM 7173 C CA . ALA C 1 296 ? 39.43246 -57.84985 17.96090 1.000 33.01778 275 ALA C CA 1
ATOM 7174 C C . ALA C 1 296 ? 39.49606 -56.88716 16.77446 1.000 35.97563 275 ALA C C 1
ATOM 7175 O O . ALA C 1 296 ? 38.52223 -56.73771 16.02168 1.000 32.60795 275 ALA C O 1
ATOM 7177 N N . ALA C 1 297 ? 40.66339 -56.26677 16.56428 1.000 32.08171 276 ALA C N 1
ATOM 7178 C CA . ALA C 1 297 ? 40.83297 -55.32154 15.46816 1.000 34.82157 276 ALA C CA 1
ATOM 7179 C C . ALA C 1 297 ? 40.74693 -56.00431 14.10437 1.000 37.19168 276 ALA C C 1
ATOM 7180 O O . ALA C 1 297 ? 40.22874 -55.41196 13.14649 1.000 34.43575 276 ALA C O 1
ATOM 7182 N N . SER C 1 298 ? 41.25236 -57.24445 13.98771 1.000 37.28550 277 SER C N 1
ATOM 7183 C CA . SER C 1 298 ? 41.15922 -57.94324 12.71162 1.000 35.39172 277 SER C CA 1
ATOM 7184 C C . SER C 1 298 ? 39.71967 -58.31574 12.40355 1.000 34.65011 277 SER C C 1
ATOM 7185 O O . SER C 1 298 ? 39.26025 -58.15319 11.26874 1.000 34.47399 277 SER C O 1
ATOM 7188 N N . ALA C 1 299 ? 38.98678 -58.78228 13.41651 1.000 34.01114 278 ALA C N 1
ATOM 7189 C CA . ALA C 1 299 ? 37.56684 -59.05245 13.24446 1.000 37.31777 278 ALA C CA 1
ATOM 7190 C C . ALA C 1 299 ? 36.79669 -57.77254 12.89509 1.000 38.69765 278 ALA C C 1
ATOM 7191 O O . ALA C 1 299 ? 35.91190 -57.78367 12.02988 1.000 38.70302 278 ALA C O 1
ATOM 7193 N N . ALA C 1 300 ? 37.11147 -56.66090 13.56097 1.000 34.63402 279 ALA C N 1
ATOM 7194 C CA . ALA C 1 300 ? 36.38035 -55.41892 13.29449 1.000 38.62225 279 ALA C CA 1
ATOM 7195 C C . ALA C 1 300 ? 36.64326 -54.91807 11.87959 1.000 38.18393 279 ALA C C 1
ATOM 7196 O O . ALA C 1 300 ? 35.72951 -54.44321 11.19232 1.000 36.34918 279 ALA C O 1
ATOM 7198 N N . LEU C 1 301 ? 37.88633 -55.04299 11.42278 1.000 38.96335 280 LEU C N 1
ATOM 7199 C CA . LEU C 1 301 ? 38.23506 -54.62586 10.07289 1.000 38.25164 280 LEU C CA 1
ATOM 7200 C C . LEU C 1 301 ? 37.47623 -55.41120 9.01609 1.000 41.77766 280 LEU C C 1
ATOM 7201 O O . LEU C 1 301 ? 37.15265 -54.86028 7.95128 1.000 39.87750 280 LEU C O 1
ATOM 7206 N N . ARG C 1 302 ? 37.20742 -56.70391 9.27091 1.000 42.60346 281 ARG C N 1
ATOM 7207 C CA . ARG C 1 302 ? 36.42416 -57.48830 8.31712 1.000 39.76712 281 ARG C CA 1
ATOM 7208 C C . ARG C 1 302 ? 34.96351 -57.04458 8.29236 1.000 39.22369 281 ARG C C 1
ATOM 7209 O O . ARG C 1 302 ? 34.35465 -56.96299 7.21857 1.000 41.99743 281 ARG C O 1
ATOM 7211 N N . VAL C 1 303 ? 34.38534 -56.74310 9.45945 1.000 38.13278 282 VAL C N 1
ATOM 7212 C CA . VAL C 1 303 ? 32.99369 -56.29536 9.49478 1.000 41.20217 282 VAL C CA 1
ATOM 7213 C C . VAL C 1 303 ? 32.83871 -54.95995 8.76737 1.000 44.48404 282 VAL C C 1
ATOM 7214 O O . VAL C 1 303 ? 31.86167 -54.74627 8.03547 1.000 42.78656 282 VAL C O 1
ATOM 7218 N N . LEU C 1 304 ? 33.77213 -54.02548 8.98774 1.000 41.46136 283 LEU C N 1
ATOM 7219 C CA . LEU C 1 304 ? 33.76081 -52.78034 8.21881 1.000 44.58452 283 LEU C CA 1
ATOM 7220 C C . LEU C 1 304 ? 33.91621 -53.07095 6.73390 1.000 43.56343 283 LEU C C 1
ATOM 7221 O O . LEU C 1 304 ? 33.15426 -52.56222 5.90462 1.000 43.38086 283 LEU C O 1
ATOM 7226 N N . ASP C 1 305 ? 34.89446 -53.91115 6.38875 1.000 46.62494 284 ASP C N 1
ATOM 7227 C CA . ASP C 1 305 ? 35.10515 -54.31408 5.00197 1.000 48.01856 284 ASP C CA 1
ATOM 7228 C C . ASP C 1 305 ? 33.83044 -54.89205 4.40085 1.000 50.34525 284 ASP C C 1
ATOM 7229 O O . ASP C 1 305 ? 33.53112 -54.66486 3.22303 1.000 52.54498 284 ASP C O 1
ATOM 7234 N N . ALA C 1 306 ? 33.05713 -55.62864 5.19549 1.000 45.47658 285 ALA C N 1
ATOM 7235 C CA . ALA C 1 306 ? 31.82462 -56.19825 4.68758 1.000 49.29622 285 ALA C CA 1
ATOM 7236 C C . ALA C 1 306 ? 30.65134 -55.24119 4.76044 1.000 48.44369 285 ALA C C 1
ATOM 7237 O O . ALA C 1 306 ? 29.70338 -55.38859 3.98269 1.000 49.33421 285 ALA C O 1
ATOM 7239 N N . GLU C 1 307 ? 30.69560 -54.25288 5.64531 1.000 43.61593 286 GLU C N 1
ATOM 7240 C CA . GLU C 1 307 ? 29.57109 -53.34647 5.86210 1.000 43.98709 286 GLU C CA 1
ATOM 7241 C C . GLU C 1 307 ? 30.05435 -51.91728 5.69834 1.000 45.62375 286 GLU C C 1
ATOM 7242 O O . GLU C 1 307 ? 30.07629 -51.13881 6.66205 1.000 44.56875 286 GLU C O 1
ATOM 7248 N N . PRO C 1 308 ? 30.40876 -51.52371 4.47126 1.000 46.18489 287 PRO C N 1
ATOM 7249 C CA . PRO C 1 308 ? 30.91172 -50.15626 4.25856 1.000 45.07012 287 PRO C CA 1
ATOM 7250 C C . PRO C 1 308 ? 29.87454 -49.10137 4.56783 1.000 44.31280 287 PRO C C 1
ATOM 7251 O O . PRO C 1 308 ? 30.22500 -47.92260 4.70125 1.000 47.28002 287 PRO C O 1
ATOM 7255 N N . GLN C 1 309 ? 28.60626 -49.49134 4.66462 1.000 44.02645 288 GLN C N 1
ATOM 7256 C CA . GLN C 1 309 ? 27.55743 -48.59093 5.10745 1.000 46.44639 288 GLN C CA 1
ATOM 7257 C C . GLN C 1 309 ? 27.79791 -48.08206 6.52222 1.000 46.80876 288 GLN C C 1
ATOM 7258 O O . GLN C 1 309 ? 27.26733 -47.02577 6.88820 1.000 45.36857 288 GLN C O 1
ATOM 7264 N N . ARG C 1 310 ? 28.58307 -48.80851 7.32643 1.000 44.55047 289 ARG C N 1
ATOM 7265 C CA . ARG C 1 310 ? 28.87650 -48.34335 8.68043 1.000 42.65321 289 ARG C CA 1
ATOM 7266 C C . ARG C 1 310 ? 29.58875 -46.99654 8.65364 1.000 42.57384 289 ARG C C 1
ATOM 7267 O O . ARG C 1 310 ? 29.33556 -46.14303 9.51078 1.000 41.38009 289 ARG C O 1
ATOM 7275 N N . ALA C 1 311 ? 30.49234 -46.78752 7.68982 1.000 40.80818 290 ALA C N 1
ATOM 7276 C CA . ALA C 1 311 ? 31.16630 -45.49356 7.61687 1.000 44.81054 290 ALA C CA 1
ATOM 7277 C C . ALA C 1 311 ? 30.19850 -44.40247 7.18917 1.000 43.88559 290 ALA C C 1
ATOM 7278 O O . ALA C 1 311 ? 30.25411 -43.28186 7.70074 1.000 45.75921 290 ALA C O 1
ATOM 7280 N N . ARG C 1 312 ? 29.31407 -44.70885 6.24153 1.000 44.34070 291 ARG C N 1
ATOM 7281 C CA . ARG C 1 312 ? 28.30604 -43.74118 5.83976 1.000 46.17868 291 ARG C CA 1
ATOM 7282 C C . ARG C 1 312 ? 27.41666 -43.36635 7.01029 1.000 47.32030 291 ARG C C 1
ATOM 7283 O O . ARG C 1 312 ? 27.07001 -42.19182 7.18528 1.000 49.79582 291 ARG C O 1
ATOM 7291 N N . ALA C 1 313 ? 27.04563 -44.35060 7.83021 1.000 49.12167 292 ALA C N 1
ATOM 7292 C CA . ALA C 1 313 ? 26.09508 -44.09099 8.90376 1.000 46.11008 292 ALA C CA 1
ATOM 7293 C C . ALA C 1 313 ? 26.66386 -43.12638 9.94003 1.000 46.74586 292 ALA C C 1
ATOM 7294 O O . ALA C 1 313 ? 25.92996 -42.27916 10.46254 1.000 47.05624 292 ALA C O 1
ATOM 7296 N N . VAL C 1 314 ? 27.96061 -43.21820 10.25529 1.000 43.17464 293 VAL C N 1
ATOM 7297 C CA . VAL C 1 314 ? 28.48297 -42.31262 11.27834 1.000 44.35793 293 VAL C CA 1
ATOM 7298 C C . VAL C 1 314 ? 28.46090 -40.86326 10.78941 1.000 43.82795 293 VAL C C 1
ATOM 7299 O O . VAL C 1 314 ? 28.09990 -39.95454 11.54666 1.000 43.15617 293 VAL C O 1
ATOM 7303 N N . LEU C 1 315 ? 28.79273 -40.62202 9.51463 1.000 43.01943 294 LEU C N 1
ATOM 7304 C CA . LEU C 1 315 ? 28.67410 -39.26453 8.99181 1.000 44.18772 294 LEU C CA 1
ATOM 7305 C C . LEU C 1 315 ? 27.21421 -38.82731 8.91659 1.000 44.96224 294 LEU C C 1
ATOM 7306 O O . LEU C 1 315 ? 26.90167 -37.65640 9.16964 1.000 44.72906 294 LEU C O 1
ATOM 7311 N N . ASP C 1 316 ? 26.30376 -39.74845 8.58711 1.000 44.14968 295 ASP C N 1
ATOM 7312 C CA . ASP C 1 316 ? 24.88625 -39.39918 8.55542 1.000 44.59959 295 ASP C CA 1
ATOM 7313 C C . ASP C 1 316 ? 24.37435 -39.05732 9.94726 1.000 43.30243 295 ASP C C 1
ATOM 7314 O O . ASP C 1 316 ? 23.65918 -38.06441 10.13159 1.000 43.23562 295 ASP C O 1
ATOM 7319 N N . ARG C 1 317 ? 24.71169 -39.88510 10.93771 1.000 43.08783 296 ARG C N 1
ATOM 7320 C CA . ARG C 1 317 ? 24.26201 -39.62454 12.30230 1.000 44.13063 296 ARG C CA 1
ATOM 7321 C C . ARG C 1 317 ? 24.83213 -38.32581 12.84051 1.000 43.94859 296 ARG C C 1
ATOM 7322 O O . ARG C 1 317 ? 24.14544 -37.59144 13.55659 1.000 46.01178 296 ARG C O 1
ATOM 7330 N N . ALA C 1 318 ? 26.08644 -38.02540 12.49944 1.000 43.04729 297 ALA C N 1
ATOM 7331 C CA . ALA C 1 318 ? 26.69299 -36.76753 12.91002 1.000 44.14308 297 ALA C CA 1
ATOM 7332 C C . ALA C 1 318 ? 25.91306 -35.57629 12.35895 1.000 44.30209 297 ALA C C 1
ATOM 7333 O O . ALA C 1 318 ? 25.71358 -34.58226 13.06197 1.000 43.57952 297 ALA C O 1
ATOM 7335 N N . ALA C 1 319 ? 25.50251 -35.63480 11.09131 1.000 43.37829 298 ALA C N 1
ATOM 7336 C CA . ALA C 1 319 ? 24.66797 -34.56189 10.55773 1.000 45.86798 298 ALA C CA 1
ATOM 7337 C C . ALA C 1 319 ? 23.36052 -34.44627 11.32616 1.000 45.72035 298 ALA C C 1
ATOM 7338 O O . ALA C 1 319 ? 22.89050 -33.34078 11.60824 1.000 41.25557 298 ALA C O 1
ATOM 7340 N N . GLU C 1 320 ? 22.74014 -35.57445 11.64532 1.000 42.45067 299 GLU C N 1
ATOM 7341 C CA . GLU C 1 320 ? 21.51558 -35.50952 12.41691 1.000 40.58402 299 GLU C CA 1
ATOM 7342 C C . GLU C 1 320 ? 21.75780 -34.88899 13.78457 1.000 40.31392 299 GLU C C 1
ATOM 7343 O O . GLU C 1 320 ? 20.87164 -34.21725 14.33139 1.000 44.20880 299 GLU C O 1
ATOM 7349 N N . LEU C 1 321 ? 22.91896 -35.16480 14.38997 1.000 41.86518 300 LEU C N 1
ATOM 7350 C CA . LEU C 1 321 ? 23.27324 -34.52631 15.66038 1.000 42.94043 300 LEU C CA 1
ATOM 7351 C C . LEU C 1 321 ? 23.54403 -33.02824 15.50442 1.000 44.84720 300 LEU C C 1
ATOM 7352 O O . LEU C 1 321 ? 23.21108 -32.23131 16.39551 1.000 42.09345 300 LEU C O 1
ATOM 7357 N N . ALA C 1 322 ? 24.15497 -32.62783 14.38532 1.000 45.14014 301 ALA C N 1
ATOM 7358 C CA . ALA C 1 322 ? 24.40714 -31.20883 14.14658 1.000 50.80161 301 ALA C CA 1
ATOM 7359 C C . ALA C 1 322 ? 23.09764 -30.44137 14.02509 1.000 50.02087 301 ALA C C 1
ATOM 7360 O O . ALA C 1 322 ? 22.90100 -29.40646 14.67761 1.000 50.59705 301 ALA C O 1
ATOM 7362 N N . THR C 1 323 ? 22.18610 -30.96013 13.19990 1.000 43.45070 302 THR C N 1
ATOM 7363 C CA . THR C 1 323 ? 20.85504 -30.38905 13.03877 1.000 43.27303 302 THR C CA 1
ATOM 7364 C C . THR C 1 323 ? 20.13424 -30.27188 14.37709 1.000 46.11806 302 THR C C 1
ATOM 7365 O O . THR C 1 323 ? 19.57874 -29.21285 14.70591 1.000 45.15507 302 THR C O 1
ATOM 7369 N N . ILE C 1 324 ? 20.15131 -31.34361 15.17365 1.000 43.67192 303 ILE C N 1
ATOM 7370 C CA . ILE C 1 324 ? 19.56145 -31.27689 16.50632 1.000 43.48295 303 ILE C CA 1
ATOM 7371 C C . ILE C 1 324 ? 20.17588 -30.13198 17.29449 1.000 45.55462 303 ILE C C 1
ATOM 7372 O O . ILE C 1 324 ? 19.46881 -29.28400 17.85268 1.000 45.60954 303 ILE C O 1
ATOM 7377 N N . ALA C 1 325 ? 21.50437 -30.08969 17.33970 1.000 44.55584 304 ALA C N 1
ATOM 7378 C CA . ALA C 1 325 ? 22.24199 -29.16425 18.18399 1.000 45.94774 304 ALA C CA 1
ATOM 7379 C C . ALA C 1 325 ? 22.25610 -27.73929 17.65505 1.000 47.34866 304 ALA C C 1
ATOM 7380 O O . ALA C 1 325 ? 22.80099 -26.86697 18.33279 1.000 40.41596 304 ALA C O 1
ATOM 7382 N N . GLY C 1 326 ? 21.69664 -27.48015 16.47594 1.000 47.06414 305 GLY C N 1
ATOM 7383 C CA . GLY C 1 326 ? 21.78933 -26.14976 15.91981 1.000 50.22940 305 GLY C CA 1
ATOM 7384 C C . GLY C 1 326 ? 23.10743 -25.84400 15.25121 1.000 54.87544 305 GLY C C 1
ATOM 7385 O O . GLY C 1 326 ? 23.43887 -24.67091 15.06969 1.000 56.53713 305 GLY C O 1
ATOM 7386 N N . VAL C 1 327 ? 23.87164 -26.86598 14.88181 1.000 61.15494 306 VAL C N 1
ATOM 7387 C CA . VAL C 1 327 ? 25.12287 -26.68010 14.15203 1.000 65.33452 306 VAL C CA 1
ATOM 7388 C C . VAL C 1 327 ? 24.81933 -26.47460 12.67520 1.000 65.27981 306 VAL C C 1
ATOM 7389 O O . VAL C 1 327 ? 24.13831 -27.29649 12.04461 1.000 64.01106 306 VAL C O 1
ATOM 7393 N N . THR C 1 328 ? 25.34598 -25.37924 12.12179 1.000 68.47756 307 THR C N 1
ATOM 7394 C CA . THR C 1 328 ? 24.97246 -24.92680 10.78734 1.000 72.89966 307 THR C CA 1
ATOM 7395 C C . THR C 1 328 ? 25.73852 -25.64578 9.68397 1.000 75.03750 307 THR C C 1
ATOM 7396 O O . THR C 1 328 ? 25.18929 -25.85311 8.59478 1.000 72.89565 307 THR C O 1
ATOM 7400 N N . GLU C 1 329 ? 26.99743 -26.01004 9.93198 1.000 78.62223 308 GLU C N 1
ATOM 7401 C CA . GLU C 1 329 ? 27.84095 -26.65518 8.93450 1.000 77.28041 308 GLU C CA 1
ATOM 7402 C C . GLU C 1 329 ? 27.79022 -28.16887 9.08912 1.000 77.50311 308 GLU C C 1
ATOM 7403 O O . GLU C 1 329 ? 27.84432 -28.69949 10.20516 1.000 75.92373 308 GLU C O 1
ATOM 7409 N N . ALA C 1 330 ? 27.65845 -28.85094 7.95725 1.000 71.85076 309 ALA C N 1
ATOM 7410 C CA . ALA C 1 330 ? 27.54509 -30.29682 7.95758 1.000 64.24228 309 ALA C CA 1
ATOM 7411 C C . ALA C 1 330 ? 28.82781 -30.92048 8.50602 1.000 58.89780 309 ALA C C 1
ATOM 7412 O O . ALA C 1 330 ? 29.93200 -30.49910 8.13996 1.000 56.80006 309 ALA C O 1
ATOM 7414 N N . PRO C 1 331 ? 28.72441 -31.91852 9.38044 1.000 57.52602 310 PRO C N 1
ATOM 7415 C CA . PRO C 1 331 ? 29.93580 -32.52107 9.94430 1.000 54.52007 310 PRO C CA 1
ATOM 7416 C C . PRO C 1 331 ? 30.73614 -33.26930 8.89449 1.000 48.58525 310 PRO C C 1
ATOM 7417 O O . PRO C 1 331 ? 30.19349 -33.99467 8.06012 1.000 48.74878 310 PRO C O 1
ATOM 7421 N N . VAL C 1 332 ? 32.05229 -33.09742 8.95423 1.000 45.05342 311 VAL C N 1
ATOM 7422 C CA . VAL C 1 332 ? 32.93966 -33.86183 8.10593 1.000 44.70925 311 VAL C CA 1
ATOM 7423 C C . VAL C 1 332 ? 33.53783 -35.04505 8.83704 1.000 44.01381 311 VAL C C 1
ATOM 7424 O O . VAL C 1 332 ? 34.25482 -35.84816 8.22404 1.000 41.34486 311 VAL C O 1
ATOM 7428 N N . SER C 1 333 ? 33.27315 -35.16868 10.13616 1.000 40.96849 312 SER C N 1
ATOM 7429 C CA . SER C 1 333 ? 33.83501 -36.22259 10.96072 1.000 43.54551 312 SER C CA 1
ATOM 7430 C C . SER C 1 333 ? 32.76703 -36.69067 11.94135 1.000 41.09397 312 SER C C 1
ATOM 7431 O O . SER C 1 333 ? 31.62687 -36.22007 11.91044 1.000 41.71896 312 SER C O 1
ATOM 7434 N N . ALA C 1 334 ? 33.14484 -37.60610 12.83947 1.000 38.95314 313 ALA C N 1
ATOM 7435 C CA . ALA C 1 334 ? 32.14460 -38.23933 13.69968 1.000 40.41425 313 ALA C CA 1
ATOM 7436 C C . ALA C 1 334 ? 31.67016 -37.35319 14.83948 1.000 39.87806 313 ALA C C 1
ATOM 7437 O O . ALA C 1 334 ? 30.52173 -37.49238 15.27867 1.000 37.77228 313 ALA C O 1
ATOM 7439 N N . VAL C 1 335 ? 32.53311 -36.48892 15.36500 1.000 38.88831 314 VAL C N 1
ATOM 7440 C CA . VAL C 1 335 ? 32.26837 -35.79116 16.61595 1.000 42.67460 314 VAL C CA 1
ATOM 7441 C C . VAL C 1 335 ? 31.82119 -34.37254 16.30608 1.000 42.23977 314 VAL C C 1
ATOM 7442 O O . VAL C 1 335 ? 32.53986 -33.61758 15.64208 1.000 40.83511 314 VAL C O 1
ATOM 7446 N N . VAL C 1 336 ? 30.66635 -33.98962 16.84126 1.000 41.16586 315 VAL C N 1
ATOM 7447 C CA . VAL C 1 336 ? 30.08477 -32.67357 16.60522 1.000 38.86915 315 VAL C CA 1
ATOM 7448 C C . VAL C 1 336 ? 30.41557 -31.77121 17.78427 1.000 39.23844 315 VAL C C 1
ATOM 7449 O O . VAL C 1 336 ? 30.11288 -32.10619 18.93679 1.000 43.12015 315 VAL C O 1
ATOM 7453 N N . SER C 1 337 ? 30.98851 -30.60805 17.49778 1.000 39.99611 316 SER C N 1
ATOM 7454 C CA . SER C 1 337 ? 31.25438 -29.61848 18.52951 1.000 40.49743 316 SER C CA 1
ATOM 7455 C C . SER C 1 337 ? 30.07715 -28.65874 18.64864 1.000 38.80087 316 SER C C 1
ATOM 7456 O O . SER C 1 337 ? 29.52711 -28.19855 17.64445 1.000 33.61013 316 SER C O 1
ATOM 7459 N N . VAL C 1 338 ? 29.65511 -28.44326 19.88501 1.000 36.69455 317 VAL C N 1
ATOM 7460 C CA . VAL C 1 338 ? 28.53221 -27.61195 20.24633 1.000 39.92145 317 VAL C CA 1
ATOM 7461 C C . VAL C 1 338 ? 29.11523 -26.55318 21.17758 1.000 41.82949 317 VAL C C 1
ATOM 7462 O O . VAL C 1 338 ? 29.26394 -26.77663 22.38918 1.000 39.59088 317 VAL C O 1
ATOM 7466 N N . ILE C 1 339 ? 29.46624 -25.40848 20.60239 1.000 38.30447 318 ILE C N 1
ATOM 7467 C CA . ILE C 1 339 ? 30.20186 -24.36391 21.31049 1.000 41.20122 318 ILE C CA 1
ATOM 7468 C C . ILE C 1 339 ? 29.23428 -23.59601 22.19195 1.000 40.90187 318 ILE C C 1
ATOM 7469 O O . ILE C 1 339 ? 28.19966 -23.11591 21.71907 1.000 42.50979 318 ILE C O 1
ATOM 7474 N N . LEU C 1 340 ? 29.54964 -23.48968 23.48301 1.000 41.64858 319 LEU C N 1
ATOM 7475 C CA . LEU C 1 340 ? 28.70910 -22.70989 24.38331 1.000 46.10719 319 LEU C CA 1
ATOM 7476 C C . LEU C 1 340 ? 29.38825 -21.44489 24.89620 1.000 48.64998 319 LEU C C 1
ATOM 7477 O O . LEU C 1 340 ? 28.70484 -20.58137 25.45974 1.000 44.22605 319 LEU C O 1
ATOM 7482 N N . GLY C 1 341 ? 30.69765 -21.30496 24.68456 1.000 57.54693 320 GLY C N 1
ATOM 7483 C CA . GLY C 1 341 ? 31.40885 -20.07860 24.97884 1.000 57.29634 320 GLY C CA 1
ATOM 7484 C C . GLY C 1 341 ? 31.44520 -19.69653 26.43582 1.000 59.29624 320 GLY C C 1
ATOM 7485 O O . GLY C 1 341 ? 31.74773 -18.53409 26.75670 1.000 61.05067 320 GLY C O 1
ATOM 7486 N N . ASP C 1 342 ? 31.13164 -20.62880 27.33858 1.000 47.87178 321 ASP C N 1
ATOM 7487 C CA . ASP C 1 342 ? 31.21133 -20.29772 28.75722 1.000 48.60494 321 ASP C CA 1
ATOM 7488 C C . ASP C 1 342 ? 31.52382 -21.55963 29.54797 1.000 50.87805 321 ASP C C 1
ATOM 7489 O O . ASP C 1 342 ? 30.76809 -22.53626 29.49095 1.000 52.76547 321 ASP C O 1
ATOM 7494 N N . PRO C 1 343 ? 32.62380 -21.56623 30.30503 1.000 49.58404 322 PRO C N 1
ATOM 7495 C CA . PRO C 1 343 ? 33.04215 -22.81449 30.97953 1.000 49.49534 322 PRO C CA 1
ATOM 7496 C C . PRO C 1 343 ? 31.99737 -23.35704 31.94476 1.000 49.15290 322 PRO C C 1
ATOM 7497 O O . PRO C 1 343 ? 31.73559 -24.56977 31.95472 1.000 43.31322 322 PRO C O 1
ATOM 7501 N N . GLU C 1 344 ? 31.40224 -22.48801 32.77443 1.000 47.18576 323 GLU C N 1
ATOM 7502 C CA . GLU C 1 344 ? 30.41249 -22.95281 33.74259 1.000 51.20497 323 GLU C CA 1
ATOM 7503 C C . GLU C 1 344 ? 29.12062 -23.38572 33.05665 1.000 51.42715 323 GLU C C 1
ATOM 7504 O O . GLU C 1 344 ? 28.49544 -24.38068 33.46591 1.000 47.37939 323 GLU C O 1
ATOM 7506 N N . ILE C 1 345 ? 28.72061 -22.68150 31.99252 1.000 47.74401 324 ILE C N 1
ATOM 7507 C CA . ILE C 1 345 ? 27.53870 -23.10611 31.24349 1.000 48.37662 324 ILE C CA 1
ATOM 7508 C C . ILE C 1 345 ? 27.75287 -24.49667 30.63906 1.000 47.67878 324 ILE C C 1
ATOM 7509 O O . ILE C 1 345 ? 26.89100 -25.38056 30.74720 1.000 43.48553 324 ILE C O 1
ATOM 7514 N N . ALA C 1 346 ? 28.91202 -24.71286 30.00499 1.000 45.70985 325 ALA C N 1
ATOM 7515 C CA . ALA C 1 346 ? 29.19134 -26.01026 29.39311 1.000 47.10931 325 ALA C CA 1
ATOM 7516 C C . ALA C 1 346 ? 29.12034 -27.11044 30.43592 1.000 43.63241 325 ALA C C 1
ATOM 7517 O O . ALA C 1 346 ? 28.48043 -28.14388 30.22123 1.000 42.85910 325 ALA C O 1
ATOM 7519 N N . VAL C 1 347 ? 29.73790 -26.87108 31.59333 1.000 46.35341 326 VAL C N 1
ATOM 7520 C CA . VAL C 1 347 ? 29.70761 -27.82585 32.69599 1.000 46.54658 326 VAL C CA 1
ATOM 7521 C C . VAL C 1 347 ? 28.27023 -28.11814 33.10717 1.000 47.48468 326 VAL C C 1
ATOM 7522 O O . VAL C 1 347 ? 27.85449 -29.28326 33.19286 1.000 47.50370 326 VAL C O 1
ATOM 7526 N N . GLY C 1 348 ? 27.47077 -27.06767 33.29214 1.000 42.04083 327 GLY C N 1
ATOM 7527 C CA . GLY C 1 348 ? 26.07309 -27.26622 33.64211 1.000 42.28635 327 GLY C CA 1
ATOM 7528 C C . GLY C 1 348 ? 25.29078 -27.98406 32.55864 1.000 45.13275 327 GLY C C 1
ATOM 7529 O O . GLY C 1 348 ? 24.50183 -28.89292 32.84303 1.000 47.01105 327 GLY C O 1
ATOM 7530 N N . ALA C 1 349 ? 25.50948 -27.59931 31.29907 1.000 44.31842 328 ALA C N 1
ATOM 7531 C CA . ALA C 1 349 ? 24.76454 -28.20864 30.20465 1.000 44.57917 328 ALA C CA 1
ATOM 7532 C C . ALA C 1 349 ? 25.07202 -29.70394 30.08262 1.000 47.26052 328 ALA C C 1
ATOM 7533 O O . ALA C 1 349 ? 24.16973 -30.51009 29.82318 1.000 45.84849 328 ALA C O 1
ATOM 7535 N N . ALA C 1 350 ? 26.34866 -30.08476 30.21108 1.000 43.75231 329 ALA C N 1
ATOM 7536 C CA . ALA C 1 350 ? 26.71179 -31.49916 30.20315 1.000 43.61662 329 ALA C CA 1
ATOM 7537 C C . ALA C 1 350 ? 26.03167 -32.26288 31.33703 1.000 45.94847 329 ALA C C 1
ATOM 7538 O O . ALA C 1 350 ? 25.59079 -33.40531 31.15095 1.000 48.41668 329 ALA C O 1
ATOM 7540 N N . ALA C 1 351 ? 25.95143 -31.65442 32.52613 1.000 46.74590 330 ALA C N 1
ATOM 7541 C CA . ALA C 1 351 ? 25.33275 -32.31941 33.66844 1.000 46.61320 330 ALA C CA 1
ATOM 7542 C C . ALA C 1 351 ? 23.82697 -32.47951 33.47571 1.000 49.99858 330 ALA C C 1
ATOM 7543 O O . ALA C 1 351 ? 23.25769 -33.51780 33.83986 1.000 49.55705 330 ALA C O 1
ATOM 7545 N N . ALA C 1 352 ? 23.16974 -31.48057 32.87666 1.000 49.46182 331 ALA C N 1
ATOM 7546 C CA . ALA C 1 352 ? 21.73623 -31.58721 32.63355 1.000 50.65466 331 ALA C CA 1
ATOM 7547 C C . ALA C 1 352 ? 21.42577 -32.67148 31.60438 1.000 52.30091 331 ALA C C 1
ATOM 7548 O O . ALA C 1 352 ? 20.36809 -33.31014 31.68044 1.000 53.87164 331 ALA C O 1
ATOM 7550 N N . CYS C 1 353 ? 22.31737 -32.87542 30.62747 1.000 46.98420 332 CYS C N 1
ATOM 7551 C CA . CYS C 1 353 ? 22.17312 -34.00408 29.71424 1.000 50.08049 332 CYS C CA 1
ATOM 7552 C C . CYS C 1 353 ? 22.20979 -35.31830 30.48056 1.000 50.21446 332 CYS C C 1
ATOM 7553 O O . CYS C 1 353 ? 21.29730 -36.14221 30.36458 1.000 47.31390 332 CYS C O 1
ATOM 7556 N N . LEU C 1 354 ? 23.23911 -35.49111 31.31605 1.000 49.45042 333 LEU C N 1
ATOM 7557 C CA . LEU C 1 354 ? 23.41640 -36.71549 32.08955 1.000 51.67677 333 LEU C CA 1
ATOM 7558 C C . LEU C 1 354 ? 22.18310 -37.02960 32.93270 1.000 52.97999 333 LEU C C 1
ATOM 7559 O O . LEU C 1 354 ? 21.70039 -38.17669 32.94650 1.000 53.45757 333 LEU C O 1
ATOM 7564 N N . ASP C 1 355 ? 21.64726 -36.01996 33.63261 1.000 49.17780 334 ASP C N 1
ATOM 7565 C CA . ASP C 1 355 ? 20.46629 -36.25325 34.46229 1.000 53.58796 334 ASP C CA 1
ATOM 7566 C C . ASP C 1 355 ? 19.28954 -36.72752 33.63551 1.000 52.62365 334 ASP C C 1
ATOM 7567 O O . ASP C 1 355 ? 18.40510 -37.42459 34.14589 1.000 53.91882 334 ASP C O 1
ATOM 7572 N N . ARG C 1 356 ? 19.25286 -36.35284 32.36882 1.000 51.12219 335 ARG C N 1
ATOM 7573 C CA . ARG C 1 356 ? 18.17716 -36.75787 31.48881 1.000 51.95114 335 ARG C CA 1
ATOM 7574 C C . ARG C 1 356 ? 18.54936 -37.97138 30.65451 1.000 49.53296 335 ARG C C 1
ATOM 7575 O O . ARG C 1 356 ? 17.84079 -38.29374 29.69563 1.000 51.13034 335 ARG C O 1
ATOM 7583 N N . GLY C 1 357 ? 19.65395 -38.63806 30.98547 1.000 51.55087 336 GLY C N 1
ATOM 7584 C CA . GLY C 1 357 ? 19.98075 -39.91291 30.38639 1.000 49.49599 336 GLY C CA 1
ATOM 7585 C C . GLY C 1 357 ? 20.94090 -39.89123 29.21787 1.000 51.33451 336 GLY C C 1
ATOM 7586 O O . GLY C 1 357 ? 21.02695 -40.89374 28.49813 1.000 50.48580 336 GLY C O 1
ATOM 7587 N N . VAL C 1 358 ? 21.65309 -38.79082 28.98347 1.000 47.38686 337 VAL C N 1
ATOM 7588 C CA . VAL C 1 358 ? 22.53039 -38.68433 27.82247 1.000 44.03029 337 VAL C CA 1
ATOM 7589 C C . VAL C 1 358 ? 23.90791 -38.23084 28.28954 1.000 45.30150 337 VAL C C 1
ATOM 7590 O O . VAL C 1 358 ? 24.04120 -37.15524 28.88998 1.000 49.32413 337 VAL C O 1
ATOM 7594 N N . ARG C 1 359 ? 24.92928 -39.04511 28.01610 1.000 42.98237 338 ARG C N 1
ATOM 7595 C CA . ARG C 1 359 ? 26.30611 -38.70891 28.35413 1.000 43.37829 338 ARG C CA 1
ATOM 7596 C C . ARG C 1 359 ? 26.98755 -38.08971 27.14528 1.000 44.35517 338 ARG C C 1
ATOM 7597 O O . ARG C 1 359 ? 27.14785 -38.74975 26.11318 1.000 44.21376 338 ARG C O 1
ATOM 7599 N N . VAL C 1 360 ? 27.40622 -36.83104 27.28261 1.000 42.98823 339 VAL C N 1
ATOM 7600 C CA . VAL C 1 360 ? 28.08513 -36.10728 26.21778 1.000 41.61449 339 VAL C CA 1
ATOM 7601 C C . VAL C 1 360 ? 29.43337 -35.60974 26.73883 1.000 40.66289 339 VAL C C 1
ATOM 7602 O O . VAL C 1 360 ? 29.68993 -35.56179 27.94576 1.000 40.44485 339 VAL C O 1
ATOM 7606 N N . GLY C 1 361 ? 30.28989 -35.20678 25.81055 1.000 40.62461 340 GLY C N 1
ATOM 7607 C CA . GLY C 1 361 ? 31.59982 -34.71701 26.16944 1.000 46.72359 340 GLY C CA 1
ATOM 7608 C C . GLY C 1 361 ? 31.58261 -33.22866 26.46938 1.000 45.74905 340 GLY C C 1
ATOM 7609 O O . GLY C 1 361 ? 30.82316 -32.46959 25.89296 1.000 45.73641 340 GLY C O 1
ATOM 7610 N N . CYS C 1 362 ? 32.44744 -32.83133 27.39156 1.000 44.08884 341 CYS C N 1
ATOM 7611 C CA . CYS C 1 362 ? 32.49112 -31.46627 27.89343 1.000 48.02642 341 CYS C CA 1
ATOM 7612 C C . CYS C 1 362 ? 33.94979 -31.02576 27.96146 1.000 52.05456 341 CYS C C 1
ATOM 7613 O O . CYS C 1 362 ? 34.71608 -31.50174 28.81181 1.000 48.66584 341 CYS C O 1
ATOM 7616 N N . PHE C 1 363 ? 34.31935 -30.08279 27.09163 1.000 49.12221 342 PHE C N 1
ATOM 7617 C CA . PHE C 1 363 ? 35.70920 -29.68599 26.89170 1.000 50.67747 342 PHE C CA 1
ATOM 7618 C C . PHE C 1 363 ? 35.83165 -28.19272 27.17346 1.000 52.27760 342 PHE C C 1
ATOM 7619 O O . PHE C 1 363 ? 35.04804 -27.39692 26.63931 1.000 52.82182 342 PHE C O 1
ATOM 7627 N N . ARG C 1 364 ? 36.79753 -27.81222 28.01012 1.000 52.91507 343 ARG C N 1
ATOM 7628 C CA . ARG C 1 364 ? 36.99453 -26.42839 28.42341 1.000 52.16067 343 ARG C CA 1
ATOM 7629 C C . ARG C 1 364 ? 38.46092 -26.02889 28.35138 1.000 52.45590 343 ARG C C 1
ATOM 7630 O O . ARG C 1 364 ? 39.34254 -26.89130 28.30793 1.000 52.76632 343 ARG C O 1
ATOM 7638 N N . PRO C 1 365 ? 38.75827 -24.72740 28.31861 1.000 57.61331 344 PRO C N 1
ATOM 7639 C CA . PRO C 1 365 ? 40.15675 -24.28581 28.42577 1.000 59.13436 344 PRO C CA 1
ATOM 7640 C C . PRO C 1 365 ? 40.81076 -24.87265 29.66202 1.000 60.57892 344 PRO C C 1
ATOM 7641 O O . PRO C 1 365 ? 40.13943 -25.08755 30.68119 1.000 58.92322 344 PRO C O 1
ATOM 7645 N N . PRO C 1 366 ? 42.10906 -25.20430 29.59952 1.000 68.35234 345 PRO C N 1
ATOM 7646 C CA . PRO C 1 366 ? 43.03940 -24.93952 28.49849 1.000 66.73300 345 PRO C CA 1
ATOM 7647 C C . PRO C 1 366 ? 43.05319 -26.03212 27.41838 1.000 66.45471 345 PRO C C 1
ATOM 7648 O O . PRO C 1 366 ? 43.94691 -25.99647 26.56631 1.000 68.63618 345 PRO C O 1
ATOM 7652 N N . THR C 1 367 ? 42.10272 -26.98029 27.45647 1.000 58.57505 346 THR C N 1
ATOM 7653 C CA . THR C 1 367 ? 42.10308 -28.06724 26.47212 1.000 58.25154 346 THR C CA 1
ATOM 7654 C C . THR C 1 367 ? 41.71816 -27.55047 25.09128 1.000 56.86432 346 THR C C 1
ATOM 7655 O O . THR C 1 367 ? 42.29636 -27.96586 24.07991 1.000 59.10438 346 THR C O 1
ATOM 7659 N N . VAL C 1 368 ? 40.75685 -26.64339 25.03145 1.000 55.69744 347 VAL C N 1
ATOM 7660 C CA . VAL C 1 368 ? 40.35213 -26.00813 23.78144 1.000 53.47813 347 VAL C CA 1
ATOM 7661 C C . VAL C 1 368 ? 40.65081 -24.52829 23.92278 1.000 52.37388 347 VAL C C 1
ATOM 7662 O O . VAL C 1 368 ? 40.87439 -24.03617 25.04390 1.000 54.82439 347 VAL C O 1
ATOM 7666 N N . PRO C 1 369 ? 40.68377 -23.77500 22.81812 1.000 48.15142 348 PRO C N 1
ATOM 7667 C CA . PRO C 1 369 ? 40.97512 -22.33352 22.91089 1.000 49.80095 348 PRO C CA 1
ATOM 7668 C C . PRO C 1 369 ? 40.05156 -21.59234 23.86976 1.000 44.90178 348 PRO C C 1
ATOM 7669 O O . PRO C 1 369 ? 38.93908 -22.03087 24.15865 1.000 43.58678 348 PRO C O 1
ATOM 7673 N N . ALA C 1 370 ? 40.55075 -20.46421 24.37792 1.000 43.85692 349 ALA C N 1
ATOM 7674 C CA . ALA C 1 370 ? 39.76959 -19.60780 25.26291 1.000 44.45108 349 ALA C CA 1
ATOM 7675 C C . ALA C 1 370 ? 38.55290 -19.02919 24.54313 1.000 43.39233 349 ALA C C 1
ATOM 7676 O O . ALA C 1 370 ? 38.63643 -18.59182 23.38949 1.000 42.26986 349 ALA C O 1
ATOM 7678 N N . GLY C 1 371 ? 37.42466 -18.97792 25.24957 1.000 42.82370 350 GLY C N 1
ATOM 7679 C CA . GLY C 1 371 ? 36.17688 -18.55733 24.64552 1.000 40.93219 350 GLY C CA 1
ATOM 7680 C C . GLY C 1 371 ? 35.44858 -19.63589 23.85779 1.000 43.65078 350 GLY C C 1
ATOM 7681 O O . GLY C 1 371 ? 34.39313 -19.35279 23.27561 1.000 43.52371 350 GLY C O 1
ATOM 7682 N N . THR C 1 372 ? 35.96154 -20.86506 23.81454 1.000 42.14823 351 THR C N 1
ATOM 7683 C CA . THR C 1 372 ? 35.32362 -21.90044 23.00884 1.000 45.28067 351 THR C CA 1
ATOM 7684 C C . THR C 1 372 ? 34.89698 -23.11321 23.83701 1.000 45.18106 351 THR C C 1
ATOM 7685 O O . THR C 1 372 ? 34.89776 -24.23997 23.33376 1.000 46.12093 351 THR C O 1
ATOM 7689 N N . SER C 1 373 ? 34.49605 -22.90594 25.09439 1.000 47.73252 352 SER C N 1
ATOM 7690 C CA . SER C 1 373 ? 33.95701 -24.01151 25.87786 1.000 47.16270 352 SER C CA 1
ATOM 7691 C C . SER C 1 373 ? 32.76270 -24.62188 25.15384 1.000 46.99859 352 SER C C 1
ATOM 7692 O O . SER C 1 373 ? 31.97090 -23.91041 24.52421 1.000 43.14111 352 SER C O 1
ATOM 7695 N N . ARG C 1 374 ? 32.65875 -25.95572 25.21441 1.000 46.00671 353 ARG C N 1
ATOM 7696 C CA . ARG C 1 374 ? 31.78970 -26.66530 24.27958 1.000 44.37463 353 ARG C CA 1
ATOM 7697 C C . ARG C 1 374 ? 31.37821 -28.04403 24.79176 1.000 44.51120 353 ARG C C 1
ATOM 7698 O O . ARG C 1 374 ? 31.99214 -28.61049 25.70381 1.000 46.05042 353 ARG C O 1
ATOM 7706 N N . LEU C 1 375 ? 30.32397 -28.57580 24.16281 1.000 40.69274 354 LEU C N 1
ATOM 7707 C CA . LEU C 1 375 ? 29.94677 -29.98116 24.22715 1.000 42.73782 354 LEU C CA 1
ATOM 7708 C C . LEU C 1 375 ? 30.44317 -30.68458 22.96734 1.000 41.15990 354 LEU C C 1
ATOM 7709 O O . LEU C 1 375 ? 30.56790 -30.06198 21.90959 1.000 42.12648 354 LEU C O 1
ATOM 7714 N N . ARG C 1 376 ? 30.79706 -31.96387 23.09511 1.000 41.12553 355 ARG C N 1
ATOM 7715 C CA . ARG C 1 376 ? 31.03966 -32.80877 21.92766 1.000 42.85154 355 ARG C CA 1
ATOM 7716 C C . ARG C 1 376 ? 30.07134 -33.98151 21.93266 1.000 38.07618 355 ARG C C 1
ATOM 7717 O O . ARG C 1 376 ? 29.91780 -34.68020 22.94702 1.000 33.16870 355 ARG C O 1
ATOM 7725 N N . LEU C 1 377 ? 29.39904 -34.15394 20.79913 1.000 38.34556 356 LEU C N 1
ATOM 7726 C CA . LEU C 1 377 ? 28.41639 -35.20758 20.57648 1.000 39.49931 356 LEU C CA 1
ATOM 7727 C C . LEU C 1 377 ? 29.05568 -36.16197 19.58342 1.000 39.96037 356 LEU C C 1
ATOM 7728 O O . LEU C 1 377 ? 29.20785 -35.82780 18.40445 1.000 41.95158 356 LEU C O 1
ATOM 7733 N N . ALA C 1 378 ? 29.44995 -37.33211 20.04756 1.000 39.81578 357 ALA C N 1
ATOM 7734 C CA . ALA C 1 378 ? 30.13418 -38.28639 19.18350 1.000 42.08961 357 ALA C CA 1
ATOM 7735 C C . ALA C 1 378 ? 29.09410 -39.16673 18.50281 1.000 42.10186 357 ALA C C 1
ATOM 7736 O O . ALA C 1 378 ? 28.30323 -39.82743 19.17933 1.000 39.50185 357 ALA C O 1
ATOM 7738 N N . ALA C 1 379 ? 29.06717 -39.13929 17.17130 1.000 40.65475 358 ALA C N 1
ATOM 7739 C CA . ALA C 1 379 ? 28.18215 -40.01962 16.42174 1.000 41.72783 358 ALA C CA 1
ATOM 7740 C C . ALA C 1 379 ? 28.75462 -41.43088 16.37325 1.000 41.23977 358 ALA C C 1
ATOM 7741 O O . ALA C 1 379 ? 29.97201 -41.63357 16.37463 1.000 38.04778 358 ALA C O 1
ATOM 7743 N N . ARG C 1 380 ? 27.86134 -42.41074 16.31489 1.000 40.23788 359 ARG C N 1
ATOM 7744 C CA . ARG C 1 380 ? 28.25927 -43.80024 16.15742 1.000 40.75586 359 ARG C CA 1
ATOM 7745 C C . ARG C 1 380 ? 27.35547 -44.47959 15.13629 1.000 42.06679 359 ARG C C 1
ATOM 7746 O O . ARG C 1 380 ? 26.13383 -44.28928 15.14977 1.000 39.81756 359 ARG C O 1
ATOM 7754 N N . ALA C 1 381 ? 27.96152 -45.29494 14.26301 1.000 44.70946 360 ALA C N 1
ATOM 7755 C CA . ALA C 1 381 ? 27.18139 -46.01413 13.25811 1.000 44.05311 360 ALA C CA 1
ATOM 7756 C C . ALA C 1 381 ? 26.07074 -46.84971 13.88541 1.000 44.42347 360 ALA C C 1
ATOM 7757 O O . ALA C 1 381 ? 25.05197 -47.11126 13.23727 1.000 46.78291 360 ALA C O 1
ATOM 7759 N N . SER C 1 382 ? 26.24014 -47.28979 15.12613 1.000 43.23386 361 SER C N 1
ATOM 7760 C CA . SER C 1 382 ? 25.24395 -48.16385 15.72771 1.000 47.42963 361 SER C CA 1
ATOM 7761 C C . SER C 1 382 ? 24.13601 -47.40618 16.45070 1.000 49.14157 361 SER C C 1
ATOM 7762 O O . SER C 1 382 ? 23.29135 -48.04563 17.08749 1.000 54.84651 361 SER C O 1
ATOM 7765 N N . LEU C 1 383 ? 24.12853 -46.07396 16.38607 1.000 46.41408 362 LEU C N 1
ATOM 7766 C CA . LEU C 1 383 ? 23.05854 -45.28846 16.99143 1.000 49.45555 362 LEU C CA 1
ATOM 7767 C C . LEU C 1 383 ? 21.71496 -45.59964 16.33542 1.000 47.05583 362 LEU C C 1
ATOM 7768 O O . LEU C 1 383 ? 21.61330 -45.69016 15.11041 1.000 46.77673 362 LEU C O 1
ATOM 7773 N N . THR C 1 384 ? 20.67902 -45.76912 17.15057 1.000 47.88810 363 THR C N 1
ATOM 7774 C CA . THR C 1 384 ? 19.35505 -46.09424 16.63524 1.000 51.85678 363 THR C CA 1
ATOM 7775 C C . THR C 1 384 ? 18.45390 -44.86009 16.53231 1.000 57.36141 363 THR C C 1
ATOM 7776 O O . THR C 1 384 ? 18.70311 -43.80752 17.13254 1.000 53.32058 363 THR C O 1
ATOM 7780 N N . ASP C 1 385 ? 17.34997 -45.02947 15.78972 1.000 54.66804 364 ASP C N 1
ATOM 7781 C CA . ASP C 1 385 ? 16.41457 -43.92530 15.57901 1.000 51.23307 364 ASP C CA 1
ATOM 7782 C C . ASP C 1 385 ? 15.72489 -43.52336 16.86829 1.000 52.17180 364 ASP C C 1
ATOM 7783 O O . ASP C 1 385 ? 15.37877 -42.35459 17.04491 1.000 56.53636 364 ASP C O 1
ATOM 7788 N N . ASP C 1 386 ? 15.52133 -44.46778 17.78103 1.000 54.31347 365 ASP C N 1
ATOM 7789 C CA . ASP C 1 386 ? 14.94828 -44.12465 19.07445 1.000 55.16186 365 ASP C CA 1
ATOM 7790 C C . ASP C 1 386 ? 15.96254 -43.45379 19.98225 1.000 53.49539 365 ASP C C 1
ATOM 7791 O O . ASP C 1 386 ? 15.60374 -42.52859 20.72245 1.000 55.22683 365 ASP C O 1
ATOM 7796 N N . GLU C 1 387 ? 17.23218 -43.85299 19.89953 1.000 51.30148 366 GLU C N 1
ATOM 7797 C CA . GLU C 1 387 ? 18.25682 -43.11753 20.62379 1.000 49.60098 366 GLU C CA 1
ATOM 7798 C C . GLU C 1 387 ? 18.37280 -41.70440 20.07394 1.000 53.56912 366 GLU C C 1
ATOM 7799 O O . GLU C 1 387 ? 18.49558 -40.73772 20.83650 1.000 50.99393 366 GLU C O 1
ATOM 7805 N N . MET C 1 388 ? 18.23286 -41.55856 18.75315 1.000 52.74874 367 MET C N 1
ATOM 7806 C CA . MET C 1 388 ? 18.26574 -40.23467 18.15598 1.000 49.51318 367 MET C CA 1
ATOM 7807 C C . MET C 1 388 ? 17.02399 -39.44421 18.52536 1.000 51.42604 367 MET C C 1
ATOM 7808 O O . MET C 1 388 ? 17.10897 -38.22722 18.71860 1.000 51.28248 367 MET C O 1
ATOM 7813 N N . ALA C 1 389 ? 15.87264 -40.10938 18.66846 1.000 54.46250 368 ALA C N 1
ATOM 7814 C CA . ALA C 1 389 ? 14.69028 -39.39194 19.13928 1.000 53.68600 368 ALA C CA 1
ATOM 7815 C C . ALA C 1 389 ? 14.86121 -38.94816 20.59470 1.000 53.53258 368 ALA C C 1
ATOM 7816 O O . ALA C 1 389 ? 14.39393 -37.86910 20.98204 1.000 52.58836 368 ALA C O 1
ATOM 7818 N N . LEU C 1 390 ? 15.53483 -39.76519 21.41455 1.000 52.17569 369 LEU C N 1
ATOM 7819 C CA . LEU C 1 390 ? 15.89314 -39.34873 22.77125 1.000 50.72280 369 LEU C CA 1
ATOM 7820 C C . LEU C 1 390 ? 16.92184 -38.21585 22.76503 1.000 51.53018 369 LEU C C 1
ATOM 7821 O O . LEU C 1 390 ? 16.80730 -37.25352 23.53274 1.000 49.53259 369 LEU C O 1
ATOM 7826 N N . ALA C 1 391 ? 17.90928 -38.28913 21.87557 1.000 51.76757 370 ALA C N 1
ATOM 7827 C CA . ALA C 1 391 ? 18.87710 -37.20389 21.75229 1.000 49.63789 370 ALA C CA 1
ATOM 7828 C C . ALA C 1 391 ? 18.20655 -35.92583 21.27823 1.000 48.67054 370 ALA C C 1
ATOM 7829 O O . ALA C 1 391 ? 18.55288 -34.83011 21.73518 1.000 48.81563 370 ALA C O 1
ATOM 7831 N N . ARG C 1 392 ? 17.24786 -36.04199 20.35689 1.000 50.68458 371 ARG C N 1
ATOM 7832 C CA . ARG C 1 392 ? 16.54200 -34.86040 19.86657 1.000 48.59681 371 ARG C CA 1
ATOM 7833 C C . ARG C 1 392 ? 15.83934 -34.11696 20.99732 1.000 48.28824 371 ARG C C 1
ATOM 7834 O O . ARG C 1 392 ? 16.01490 -32.90543 21.15949 1.000 52.12809 371 ARG C O 1
ATOM 7842 N N . GLN C 1 393 ? 15.06194 -34.82910 21.80967 1.000 49.53734 372 GLN C N 1
ATOM 7843 C CA . GLN C 1 393 ? 14.31465 -34.16726 22.87383 1.000 51.37874 372 GLN C CA 1
ATOM 7844 C C . GLN C 1 393 ? 15.23792 -33.62271 23.95727 1.000 50.86145 372 GLN C C 1
ATOM 7845 O O . GLN C 1 393 ? 15.00110 -32.53131 24.47886 1.000 55.96892 372 GLN C O 1
ATOM 7847 N N . VAL C 1 394 ? 16.27734 -34.36888 24.32808 1.000 50.78223 373 VAL C N 1
ATOM 7848 C CA . VAL C 1 394 ? 17.09900 -33.97328 25.47045 1.000 51.93777 373 VAL C CA 1
ATOM 7849 C C . VAL C 1 394 ? 17.99301 -32.78784 25.12239 1.000 49.88692 373 VAL C C 1
ATOM 7850 O O . VAL C 1 394 ? 18.11127 -31.84009 25.90672 1.000 53.08252 373 VAL C O 1
ATOM 7854 N N . LEU C 1 395 ? 18.64966 -32.81687 23.96217 1.000 48.99318 374 LEU C N 1
ATOM 7855 C CA . LEU C 1 395 ? 19.55303 -31.71694 23.63973 1.000 49.41231 374 LEU C CA 1
ATOM 7856 C C . LEU C 1 395 ? 18.78982 -30.42581 23.35629 1.000 53.55825 374 LEU C C 1
ATOM 7857 O O . LEU C 1 395 ? 19.22536 -29.33817 23.75919 1.000 51.38351 374 LEU C O 1
ATOM 7862 N N . THR C 1 396 ? 17.65945 -30.52342 22.64991 1.000 54.48666 375 THR C N 1
ATOM 7863 C CA . THR C 1 396 ? 16.83690 -29.34531 22.39304 1.000 51.29519 375 THR C CA 1
ATOM 7864 C C . THR C 1 396 ? 16.49364 -28.60915 23.68203 1.000 50.92473 375 THR C C 1
ATOM 7865 O O . THR C 1 396 ? 16.59825 -27.37764 23.74823 1.000 54.07131 375 THR C O 1
ATOM 7869 N N . ASP C 1 397 ? 16.09778 -29.34541 24.72381 1.000 51.60612 376 ASP C N 1
ATOM 7870 C CA . ASP C 1 397 ? 15.69613 -28.70824 25.97817 1.000 51.53943 376 ASP C CA 1
ATOM 7871 C C . ASP C 1 397 ? 16.88762 -28.09025 26.69756 1.000 52.13521 376 ASP C C 1
ATOM 7872 O O . ASP C 1 397 ? 16.83162 -26.93472 27.13323 1.000 51.03318 376 ASP C O 1
ATOM 7877 N N . VAL C 1 398 ? 17.98526 -28.83931 26.81201 1.000 53.31388 377 VAL C N 1
ATOM 7878 C CA . VAL C 1 398 ? 19.15142 -28.34997 27.54103 1.000 52.96825 377 VAL C CA 1
ATOM 7879 C C . VAL C 1 398 ? 19.77599 -27.14258 26.84546 1.000 51.86958 377 VAL C C 1
ATOM 7880 O O . VAL C 1 398 ? 20.19127 -26.18419 27.50359 1.000 53.13271 377 VAL C O 1
ATOM 7884 N N . LEU C 1 399 ? 19.88167 -27.17343 25.51681 1.000 51.22685 378 LEU C N 1
ATOM 7885 C CA . LEU C 1 399 ? 20.55715 -26.08509 24.81170 1.000 51.12678 378 LEU C CA 1
ATOM 7886 C C . LEU C 1 399 ? 19.71472 -24.81157 24.80216 1.000 52.96039 378 LEU C C 1
ATOM 7887 O O . LEU C 1 399 ? 20.26475 -23.70667 24.83115 1.000 53.09422 378 LEU C O 1
ATOM 7892 N N . ALA C 1 400 ? 18.38540 -24.93054 24.69820 1.000 51.73018 379 ALA C N 1
ATOM 7893 C CA . ALA C 1 400 ? 17.55975 -23.72141 24.76056 1.000 55.36371 379 ALA C CA 1
ATOM 7894 C C . ALA C 1 400 ? 17.69105 -23.03997 26.11491 1.000 55.77396 379 ALA C C 1
ATOM 7895 O O . ALA C 1 400 ? 17.59745 -21.80891 26.20909 1.000 55.56987 379 ALA C O 1
ATOM 7897 N N . THR C 1 401 ? 17.93032 -23.82498 27.16851 1.000 53.32582 380 THR C N 1
ATOM 7898 C CA . THR C 1 401 ? 18.20689 -23.25478 28.47968 1.000 53.40150 380 THR C CA 1
ATOM 7899 C C . THR C 1 401 ? 19.58991 -22.62697 28.52355 1.000 52.67642 380 THR C C 1
ATOM 7900 O O . THR C 1 401 ? 19.78657 -21.57339 29.14166 1.000 54.11908 380 THR C O 1
ATOM 7904 N N . ALA C 1 402 ? 20.55049 -23.26326 27.86877 1.000 55.35314 381 ALA C N 1
ATOM 7905 C CA . ALA C 1 402 ? 21.95726 -22.90246 27.91693 1.000 54.46075 381 ALA C CA 1
ATOM 7906 C C . ALA C 1 402 ? 22.34705 -21.85281 26.87549 1.000 54.20319 381 ALA C C 1
ATOM 7907 O O . ALA C 1 402 ? 23.53300 -21.51365 26.77232 1.000 51.78786 381 ALA C O 1
ATOM 7909 N N . ARG C 1 403 ? 21.38550 -21.34315 26.09796 1.000 54.14895 382 ARG C N 1
ATOM 7910 C CA . ARG C 1 403 ? 21.65292 -20.39602 25.01799 1.000 54.14559 382 ARG C CA 1
ATOM 7911 C C . ARG C 1 403 ? 20.78437 -19.14911 25.05972 1.000 57.70626 382 ARG C C 1
ATOM 7912 O O . ARG C 1 403 ? 20.97848 -18.25483 24.22608 1.000 59.49340 382 ARG C O 1
ATOM 7920 N N . ALA C 1 404 ? 19.82695 -19.06550 25.97184 1.000 62.86387 383 ALA C N 1
ATOM 7921 C CA . ALA C 1 404 ? 18.85234 -17.98778 25.94253 1.000 64.40604 383 ALA C CA 1
ATOM 7922 C C . ALA C 1 404 ? 19.44651 -16.68117 26.44704 1.000 61.23232 383 ALA C C 1
ATOM 7923 O O . ALA C 1 404 ? 18.74871 -15.66671 26.54570 1.000 59.13787 383 ALA C O 1
ATOM 7925 N N . LEU D 1 28 ? 60.58882 -39.62600 -3.24721 1.000 66.56807 7 LEU D N 1
ATOM 7926 C CA . LEU D 1 28 ? 61.64863 -40.60649 -3.02016 1.000 71.48638 7 LEU D CA 1
ATOM 7927 C C . LEU D 1 28 ? 62.70864 -40.04482 -2.07883 1.000 71.54097 7 LEU D C 1
ATOM 7928 O O . LEU D 1 28 ? 63.20654 -40.73323 -1.18417 1.000 71.73091 7 LEU D O 1
ATOM 7930 N N . SER D 1 29 ? 63.03500 -38.77800 -2.30410 1.000 71.16610 8 SER D N 1
ATOM 7931 C CA . SER D 1 29 ? 64.06084 -38.08193 -1.53070 1.000 71.46990 8 SER D CA 1
ATOM 7932 C C . SER D 1 29 ? 63.83348 -38.13109 -0.02480 1.000 72.85277 8 SER D C 1
ATOM 7933 O O . SER D 1 29 ? 64.79850 -38.40713 0.70686 1.000 72.41112 8 SER D O 1
ATOM 7936 N N . PRO D 1 30 ? 62.63405 -37.83170 0.50856 1.000 77.60707 9 PRO D N 1
ATOM 7937 C CA . PRO D 1 30 ? 62.50626 -37.68826 1.97119 1.000 75.02328 9 PRO D CA 1
ATOM 7938 C C . PRO D 1 30 ? 62.71796 -38.97136 2.74297 1.000 71.67096 9 PRO D C 1
ATOM 7939 O O . PRO D 1 30 ? 63.03280 -38.89236 3.93369 1.000 76.76460 9 PRO D O 1
ATOM 7943 N N . LEU D 1 31 ? 62.58143 -40.14469 2.12054 1.000 70.87686 10 LEU D N 1
ATOM 7944 C CA . LEU D 1 31 ? 62.78893 -41.40351 2.81930 1.000 66.39337 10 LEU D CA 1
ATOM 7945 C C . LEU D 1 31 ? 63.98647 -42.19176 2.30787 1.000 67.85870 10 LEU D C 1
ATOM 7946 O O . LEU D 1 31 ? 64.27846 -43.26075 2.85100 1.000 67.40545 10 LEU D O 1
ATOM 7951 N N . ALA D 1 32 ? 64.70338 -41.69219 1.29901 1.000 69.19733 11 ALA D N 1
ATOM 7952 C CA . ALA D 1 32 ? 65.90067 -42.38086 0.82725 1.000 67.60174 11 ALA D CA 1
ATOM 7953 C C . ALA D 1 32 ? 67.00994 -42.40871 1.87295 1.000 67.41278 11 ALA D C 1
ATOM 7954 O O . ALA D 1 32 ? 67.87254 -43.29301 1.81721 1.000 68.75538 11 ALA D O 1
ATOM 7956 N N . TRP D 1 33 ? 67.00748 -41.47323 2.82542 1.000 66.96459 12 TRP D N 1
ATOM 7957 C CA . TRP D 1 33 ? 67.98909 -41.52235 3.90333 1.000 65.51959 12 TRP D CA 1
ATOM 7958 C C . TRP D 1 33 ? 67.80368 -42.74682 4.78370 1.000 60.46913 12 TRP D C 1
ATOM 7959 O O . TRP D 1 33 ? 68.72676 -43.10140 5.52419 1.000 59.75416 12 TRP D O 1
ATOM 7970 N N . LEU D 1 34 ? 66.62262 -43.37602 4.74115 1.000 64.79749 13 LEU D N 1
ATOM 7971 C CA . LEU D 1 34 ? 66.38192 -44.60379 5.50357 1.000 62.06678 13 LEU D CA 1
ATOM 7972 C C . LEU D 1 34 ? 67.22061 -45.77220 4.99872 1.000 62.63835 13 LEU D C 1
ATOM 7973 O O . LEU D 1 34 ? 67.54128 -46.68246 5.77312 1.000 62.09319 13 LEU D O 1
ATOM 7978 N N . ALA D 1 35 ? 67.54296 -45.79603 3.70263 1.000 60.37057 14 ALA D N 1
ATOM 7979 C CA . ALA D 1 35 ? 68.39038 -46.86158 3.17819 1.000 58.31079 14 ALA D CA 1
ATOM 7980 C C . ALA D 1 35 ? 69.83850 -46.69296 3.63403 1.000 59.84138 14 ALA D C 1
ATOM 7981 O O . ALA D 1 35 ? 70.52662 -47.68857 3.90338 1.000 59.82827 14 ALA D O 1
ATOM 7983 N N . ASP D 1 36 ? 70.31897 -45.43940 3.71280 1.000 58.52701 15 ASP D N 1
ATOM 7984 C CA . ASP D 1 36 ? 71.67123 -45.16792 4.20741 1.000 59.87133 15 ASP D CA 1
ATOM 7985 C C . ASP D 1 36 ? 71.79328 -45.50992 5.68839 1.000 60.00960 15 ASP D C 1
ATOM 7986 O O . ASP D 1 36 ? 72.85595 -45.94307 6.14857 1.000 61.18751 15 ASP D O 1
ATOM 7988 N N . ILE D 1 37 ? 70.72444 -45.30615 6.45622 1.000 59.71331 16 ILE D N 1
ATOM 7989 C CA . ILE D 1 37 ? 70.73915 -45.75648 7.83791 1.000 57.08623 16 ILE D CA 1
ATOM 7990 C C . ILE D 1 37 ? 70.81731 -47.27946 7.87894 1.000 63.70693 16 ILE D C 1
ATOM 7991 O O . ILE D 1 37 ? 71.49855 -47.86147 8.73363 1.000 62.80714 16 ILE D O 1
ATOM 7996 N N . GLU D 1 38 ? 70.16154 -47.94816 6.92108 1.000 57.11846 17 GLU D N 1
ATOM 7997 C CA . GLU D 1 38 ? 70.17571 -49.40708 6.88688 1.000 58.69024 17 GLU D CA 1
ATOM 7998 C C . GLU D 1 38 ? 71.53880 -49.95472 6.47662 1.000 59.09587 17 GLU D C 1
ATOM 7999 O O . GLU D 1 38 ? 71.99212 -50.96630 7.02258 1.000 59.96278 17 GLU D O 1
ATOM 8005 N N . GLN D 1 39 ? 72.20374 -49.30773 5.51521 1.000 61.04316 18 GLN D N 1
ATOM 8006 C CA . GLN D 1 39 ? 73.56716 -49.70098 5.16809 1.000 61.10770 18 GLN D CA 1
ATOM 8007 C C . GLN D 1 39 ? 74.50173 -49.53802 6.36440 1.000 61.86973 18 GLN D C 1
ATOM 8008 O O . GLN D 1 39 ? 75.29379 -50.43892 6.66951 1.000 63.94409 18 GLN D O 1
ATOM 8010 N N . ARG D 1 40 ? 74.41134 -48.40320 7.06872 1.000 61.80984 19 ARG D N 1
ATOM 8011 C CA . ARG D 1 40 ? 75.27491 -48.18954 8.22963 1.000 63.84650 19 ARG D CA 1
ATOM 8012 C C . ARG D 1 40 ? 74.99200 -49.20968 9.33112 1.000 64.29789 19 ARG D C 1
ATOM 8013 O O . ARG D 1 40 ? 75.92500 -49.78663 9.90784 1.000 63.86766 19 ARG D O 1
ATOM 8021 N N . ARG D 1 41 ? 73.70944 -49.47653 9.60471 1.000 63.23334 20 ARG D N 1
ATOM 8022 C CA . ARG D 1 41 ? 73.35431 -50.41843 10.66203 1.000 61.62347 20 ARG D CA 1
ATOM 8023 C C . ARG D 1 41 ? 73.87107 -51.81401 10.34788 1.000 64.08423 20 ARG D C 1
ATOM 8024 O O . ARG D 1 41 ? 74.41039 -52.49634 11.22783 1.000 63.36239 20 ARG D O 1
ATOM 8032 N N . ARG D 1 42 ? 73.72574 -52.24989 9.08996 1.000 63.67798 21 ARG D N 1
ATOM 8033 C CA . ARG D 1 42 ? 74.18112 -53.58053 8.69756 1.000 62.74255 21 ARG D CA 1
ATOM 8034 C C . ARG D 1 42 ? 75.69873 -53.66681 8.63725 1.000 68.26113 21 ARG D C 1
ATOM 8035 O O . ARG D 1 42 ? 76.26522 -54.73108 8.91975 1.000 71.10390 21 ARG D O 1
ATOM 8043 N N . ALA D 1 43 ? 76.37082 -52.56780 8.27889 1.000 69.46102 22 ALA D N 1
ATOM 8044 C CA . ALA D 1 43 ? 77.82999 -52.57284 8.23822 1.000 70.36175 22 ALA D CA 1
ATOM 8045 C C . ALA D 1 43 ? 78.42064 -52.85185 9.61515 1.000 73.10218 22 ALA D C 1
ATOM 8046 O O . ALA D 1 43 ? 79.42620 -53.56456 9.73533 1.000 72.33083 22 ALA D O 1
ATOM 8048 N N . GLU D 1 44 ? 77.78838 -52.32532 10.66730 1.000 70.24335 23 GLU D N 1
ATOM 8049 C CA . GLU D 1 44 ? 78.17086 -52.59964 12.04795 1.000 69.56401 23 GLU D CA 1
ATOM 8050 C C . GLU D 1 44 ? 77.45503 -53.81882 12.61710 1.000 67.91073 23 GLU D C 1
ATOM 8051 O O . GLU D 1 44 ? 77.64510 -54.14163 13.79362 1.000 67.34545 23 GLU D O 1
ATOM 8053 N N . GLY D 1 45 ? 76.63873 -54.49906 11.81764 1.000 66.62351 24 GLY D N 1
ATOM 8054 C CA . GLY D 1 45 ? 75.95791 -55.68109 12.29940 1.000 65.92958 24 GLY D CA 1
ATOM 8055 C C . GLY D 1 45 ? 74.89060 -55.41882 13.33899 1.000 68.70196 24 GLY D C 1
ATOM 8056 O O . GLY D 1 45 ? 74.65330 -56.27938 14.19223 1.000 72.83346 24 GLY D O 1
ATOM 8057 N N . LEU D 1 46 ? 74.24207 -54.24831 13.30342 1.000 68.52695 25 LEU D N 1
ATOM 8058 C CA . LEU D 1 46 ? 73.25325 -53.88092 14.31094 1.000 64.66893 25 LEU D CA 1
ATOM 8059 C C . LEU D 1 46 ? 71.81903 -53.84786 13.79117 1.000 60.35924 25 LEU D C 1
ATOM 8060 O O . LEU D 1 46 ? 70.89475 -53.61584 14.58138 1.000 58.64258 25 LEU D O 1
ATOM 8065 N N . ARG D 1 47 ? 71.60667 -54.04421 12.49227 1.000 56.61509 26 ARG D N 1
ATOM 8066 C CA . ARG D 1 47 ? 70.27340 -53.96043 11.90317 1.000 56.23295 26 ARG D CA 1
ATOM 8067 C C . ARG D 1 47 ? 69.33428 -55.01622 12.48857 1.000 57.14115 26 ARG D C 1
ATOM 8068 O O . ARG D 1 47 ? 69.53596 -56.21723 12.28561 1.000 53.92795 26 ARG D O 1
ATOM 8076 N N . ARG D 1 48 ? 68.30799 -54.57469 13.22197 1.000 57.01204 27 ARG D N 1
ATOM 8077 C CA . ARG D 1 48 ? 67.33445 -55.49011 13.80608 1.000 52.70482 27 ARG D CA 1
ATOM 8078 C C . ARG D 1 48 ? 66.26847 -55.89079 12.79311 1.000 55.14467 27 ARG D C 1
ATOM 8079 O O . ARG D 1 48 ? 65.81319 -55.07872 11.97731 1.000 49.91712 27 ARG D O 1
ATOM 8081 N N . GLU D 1 49 ? 65.85179 -57.15557 12.88349 1.000 59.16436 28 GLU D N 1
ATOM 8082 C CA . GLU D 1 49 ? 64.78073 -57.72624 12.08686 1.000 54.57467 28 GLU D CA 1
ATOM 8083 C C . GLU D 1 49 ? 63.87320 -58.52330 13.00770 1.000 56.97526 28 GLU D C 1
ATOM 8084 O O . GLU D 1 49 ? 64.21930 -58.80857 14.15668 1.000 58.90056 28 GLU D O 1
ATOM 8086 N N . LEU D 1 50 ? 62.68905 -58.85077 12.51037 1.000 59.32354 29 LEU D N 1
ATOM 8087 C CA . LEU D 1 50 ? 61.74831 -59.65915 13.26693 1.000 58.08624 29 LEU D CA 1
ATOM 8088 C C . LEU D 1 50 ? 61.83245 -61.12157 12.84795 1.000 60.56063 29 LEU D C 1
ATOM 8089 O O . LEU D 1 50 ? 62.12139 -61.44827 11.69189 1.000 62.01808 29 LEU D O 1
ATOM 8094 N N . ARG D 1 51 ? 61.60869 -61.99911 13.82237 1.000 57.19191 30 ARG D N 1
ATOM 8095 C CA . ARG D 1 51 ? 61.29258 -63.39766 13.58486 1.000 56.50609 30 ARG D CA 1
ATOM 8096 C C . ARG D 1 51 ? 59.82761 -63.61321 13.93056 1.000 54.34656 30 ARG D C 1
ATOM 8097 O O . ARG D 1 51 ? 59.30137 -62.97215 14.84312 1.000 54.19871 30 ARG D O 1
ATOM 8099 N N . VAL D 1 52 ? 59.16126 -64.50568 13.20723 1.000 55.25513 31 VAL D N 1
ATOM 8100 C CA . VAL D 1 52 ? 57.71862 -64.65239 13.33160 1.000 54.58753 31 VAL D CA 1
ATOM 8101 C C . VAL D 1 52 ? 57.45842 -65.97781 14.03739 1.000 51.60343 31 VAL D C 1
ATOM 8102 O O . VAL D 1 52 ? 57.87172 -67.04030 13.55823 1.000 55.33907 31 VAL D O 1
ATOM 8106 N N . ARG D 1 53 ? 56.75671 -65.91677 15.14349 1.000 50.37749 32 ARG D N 1
ATOM 8107 C CA . ARG D 1 53 ? 56.55044 -67.03198 16.05408 1.000 51.00408 32 ARG D CA 1
ATOM 8108 C C . ARG D 1 53 ? 55.25450 -67.75322 15.71306 1.000 54.55075 32 ARG D C 1
ATOM 8109 O O . ARG D 1 53 ? 54.22996 -67.09273 15.47802 1.000 50.49396 32 ARG D O 1
ATOM 8117 N N . PRO D 1 54 ? 55.26488 -69.08718 15.66121 1.000 53.47651 33 PRO D N 1
ATOM 8118 C CA . PRO D 1 54 ? 54.03797 -69.83268 15.37410 1.000 54.84179 33 PRO D CA 1
ATOM 8119 C C . PRO D 1 54 ? 53.21227 -70.05535 16.62821 1.000 53.76077 33 PRO D C 1
ATOM 8120 O O . PRO D 1 54 ? 53.71634 -69.89439 17.75165 1.000 54.40458 33 PRO D O 1
ATOM 8124 N N . PRO D 1 55 ? 51.93101 -70.41571 16.47101 1.000 56.51496 34 PRO D N 1
ATOM 8125 C CA . PRO D 1 55 ? 51.09809 -70.71072 17.65104 1.000 56.28427 34 PRO D CA 1
ATOM 8126 C C . PRO D 1 55 ? 51.59697 -71.90054 18.44953 1.000 66.13517 34 PRO D C 1
ATOM 8127 O O . PRO D 1 55 ? 51.64258 -71.84670 19.68183 1.000 68.23021 34 PRO D O 1
ATOM 8131 N N . VAL D 1 56 ? 51.97627 -72.98547 17.78652 1.000 73.92528 35 VAL D N 1
ATOM 8132 C CA . VAL D 1 56 ? 52.68028 -74.06034 18.47164 1.000 74.79094 35 VAL D CA 1
ATOM 8133 C C . VAL D 1 56 ? 54.14332 -73.64617 18.50368 1.000 77.00069 35 VAL D C 1
ATOM 8134 O O . VAL D 1 56 ? 54.81779 -73.66754 17.47406 1.000 80.78268 35 VAL D O 1
ATOM 8136 N N . ALA D 1 57 ? 54.63992 -73.26257 19.67626 1.000 71.00955 36 ALA D N 1
ATOM 8137 C CA . ALA D 1 57 ? 56.03095 -72.84438 19.74554 1.000 77.43137 36 ALA D CA 1
ATOM 8138 C C . ALA D 1 57 ? 56.92600 -74.03515 19.43038 1.000 75.45720 36 ALA D C 1
ATOM 8139 O O . ALA D 1 57 ? 56.77991 -75.10890 20.01870 1.000 78.34346 36 ALA D O 1
ATOM 8141 N N . ALA D 1 58 ? 57.85062 -73.83948 18.49195 1.000 73.61239 37 ALA D N 1
ATOM 8142 C CA . ALA D 1 58 ? 58.75760 -74.89694 18.07703 1.000 72.98716 37 ALA D CA 1
ATOM 8143 C C . ALA D 1 58 ? 59.99017 -75.01525 18.95825 1.000 69.54531 37 ALA D C 1
ATOM 8144 O O . ALA D 1 58 ? 60.57627 -76.09858 19.04132 1.000 74.09857 37 ALA D O 1
ATOM 8146 N N . GLU D 1 59 ? 60.40141 -73.93780 19.61299 1.000 68.84635 38 GLU D N 1
ATOM 8147 C CA . GLU D 1 59 ? 61.66821 -73.88945 20.32442 1.000 64.31968 38 GLU D CA 1
ATOM 8148 C C . GLU D 1 59 ? 61.44040 -73.53860 21.78955 1.000 61.73159 38 GLU D C 1
ATOM 8149 O O . GLU D 1 59 ? 60.54306 -72.76159 22.12782 1.000 64.77052 38 GLU D O 1
ATOM 8151 N N . LEU D 1 60 ? 62.28919 -74.08333 22.65934 1.000 59.39982 39 LEU D N 1
ATOM 8152 C CA . LEU D 1 60 ? 62.24921 -73.69210 24.06117 1.000 55.48088 39 LEU D CA 1
ATOM 8153 C C . LEU D 1 60 ? 62.57056 -72.21014 24.20162 1.000 53.20856 39 LEU D C 1
ATOM 8154 O O . LEU D 1 60 ? 63.57945 -71.72515 23.68210 1.000 49.65875 39 LEU D O 1
ATOM 8159 N N . ASP D 1 61 ? 61.71951 -71.49893 24.92044 1.000 48.58140 40 ASP D N 1
ATOM 8160 C CA . ASP D 1 61 ? 61.81699 -70.04861 25.03535 1.000 47.96581 40 ASP D CA 1
ATOM 8161 C C . ASP D 1 61 ? 62.49866 -69.65497 26.34070 1.000 45.63551 40 ASP D C 1
ATOM 8162 O O . ASP D 1 61 ? 61.92700 -69.81772 27.42506 1.000 44.65377 40 ASP D O 1
ATOM 8167 N N . LEU D 1 62 ? 63.71835 -69.12097 26.22427 1.000 44.78013 41 LEU D N 1
ATOM 8168 C CA . LEU D 1 62 ? 64.46828 -68.52744 27.32087 1.000 42.01445 41 LEU D CA 1
ATOM 8169 C C . LEU D 1 62 ? 64.69156 -67.04392 27.02099 1.000 48.56890 41 LEU D C 1
ATOM 8170 O O . LEU D 1 62 ? 65.69089 -66.44938 27.43954 1.000 45.90246 41 LEU D O 1
ATOM 8175 N N . ALA D 1 63 ? 63.77314 -66.44869 26.25599 1.000 49.68589 42 ALA D N 1
ATOM 8176 C CA . ALA D 1 63 ? 63.88753 -65.06341 25.82902 1.000 47.04516 42 ALA D CA 1
ATOM 8177 C C . ALA D 1 63 ? 62.70827 -64.18157 26.22828 1.000 43.90369 42 ALA D C 1
ATOM 8178 O O . ALA D 1 63 ? 62.89391 -62.96796 26.37192 1.000 53.03582 42 ALA D O 1
ATOM 8180 N N . SER D 1 64 ? 61.54260 -64.74728 26.49562 1.000 43.75158 43 SER D N 1
ATOM 8181 C CA . SER D 1 64 ? 60.40182 -63.95270 26.89612 1.000 47.37030 43 SER D CA 1
ATOM 8182 C C . SER D 1 64 ? 60.54120 -63.52857 28.35479 1.000 46.24011 43 SER D C 1
ATOM 8183 O O . SER D 1 64 ? 61.38813 -64.04030 29.09086 1.000 41.78247 43 SER D O 1
ATOM 8186 N N . ASN D 1 65 ? 59.74631 -62.52468 28.75237 1.000 42.33696 44 ASN D N 1
ATOM 8187 C CA . ASN D 1 65 ? 59.65473 -62.14293 30.15861 1.000 39.21574 44 ASN D CA 1
ATOM 8188 C C . ASN D 1 65 ? 58.35110 -62.61021 30.79008 1.000 36.85930 44 ASN D C 1
ATOM 8189 O O . ASN D 1 65 ? 57.88009 -62.02041 31.75173 1.000 34.98113 44 ASN D O 1
ATOM 8194 N N . ASP D 1 66 ? 57.78794 -63.70751 30.29268 1.000 38.95293 45 ASP D N 1
ATOM 8195 C CA . ASP D 1 66 ? 56.63069 -64.34697 30.91935 1.000 38.15906 45 ASP D CA 1
ATOM 8196 C C . ASP D 1 66 ? 57.12316 -65.12437 32.14177 1.000 39.93509 45 ASP D C 1
ATOM 8197 O O . ASP D 1 66 ? 57.16639 -66.35800 32.17115 1.000 40.21386 45 ASP D O 1
ATOM 8202 N N . TYR D 1 67 ? 57.51351 -64.35379 33.16779 1.000 36.38323 46 TYR D N 1
ATOM 8203 C CA . TYR D 1 67 ? 58.33240 -64.89898 34.25003 1.000 38.83674 46 TYR D CA 1
ATOM 8204 C C . TYR D 1 67 ? 57.65347 -66.04526 34.97375 1.000 39.38113 46 TYR D C 1
ATOM 8205 O O . TYR D 1 67 ? 58.32127 -66.99273 35.40058 1.000 43.78235 46 TYR D O 1
ATOM 8214 N N . LEU D 1 68 ? 56.34752 -65.96748 35.16585 1.000 36.53883 47 LEU D N 1
ATOM 8215 C CA . LEU D 1 68 ? 55.66524 -66.98978 35.94222 1.000 43.72374 47 LEU D CA 1
ATOM 8216 C C . LEU D 1 68 ? 55.01101 -68.06938 35.08783 1.000 41.14342 47 LEU D C 1
ATOM 8217 O O . LEU D 1 68 ? 54.37368 -68.96515 35.64267 1.000 37.78803 47 LEU D O 1
ATOM 8222 N N . GLY D 1 69 ? 55.17585 -68.01760 33.76683 1.000 39.22122 48 GLY D N 1
ATOM 8223 C CA . GLY D 1 69 ? 54.49525 -68.92573 32.85651 1.000 37.35778 48 GLY D CA 1
ATOM 8224 C C . GLY D 1 69 ? 52.99920 -68.68951 32.74132 1.000 40.20654 48 GLY D C 1
ATOM 8225 O O . GLY D 1 69 ? 52.25653 -69.61379 32.39211 1.000 38.74913 48 GLY D O 1
ATOM 8226 N N . LEU D 1 70 ? 52.53029 -67.46031 32.99299 1.000 38.05486 49 LEU D N 1
ATOM 8227 C CA . LEU D 1 70 ? 51.09533 -67.22227 33.14641 1.000 37.02435 49 LEU D CA 1
ATOM 8228 C C . LEU D 1 70 ? 50.38592 -66.75270 31.88206 1.000 34.19402 49 LEU D C 1
ATOM 8229 O O . LEU D 1 70 ? 49.15270 -66.79440 31.85279 1.000 34.67262 49 LEU D O 1
ATOM 8234 N N . SER D 1 71 ? 51.10908 -66.33418 30.83721 1.000 34.16025 50 SER D N 1
ATOM 8235 C CA . SER D 1 71 ? 50.44026 -65.79778 29.65259 1.000 36.87230 50 SER D CA 1
ATOM 8236 C C . SER D 1 71 ? 49.46908 -66.80596 29.03053 1.000 38.14733 50 SER D C 1
ATOM 8237 O O . SER D 1 71 ? 48.41346 -66.41739 28.51062 1.000 38.10067 50 SER D O 1
ATOM 8240 N N . GLN D 1 72 ? 49.78772 -68.09265 29.07580 1.000 36.09563 51 GLN D N 1
ATOM 8241 C CA . GLN D 1 72 ? 48.89088 -69.10552 28.53534 1.000 37.38530 51 GLN D CA 1
ATOM 8242 C C . GLN D 1 72 ? 48.28116 -69.99165 29.61191 1.000 39.70752 51 GLN D C 1
ATOM 8243 O O . GLN D 1 72 ? 47.82192 -71.09903 29.31151 1.000 38.85532 51 GLN D O 1
ATOM 8249 N N . HIS D 1 73 ? 48.19176 -69.49088 30.84711 1.000 35.83729 52 HIS D N 1
ATOM 8250 C CA . HIS D 1 73 ? 47.59350 -70.28021 31.91646 1.000 37.00219 52 HIS D CA 1
ATOM 8251 C C . HIS D 1 73 ? 46.08049 -70.37788 31.71169 1.000 40.41841 52 HIS D C 1
ATOM 8252 O O . HIS D 1 73 ? 45.45940 -69.42730 31.22109 1.000 36.60736 52 HIS D O 1
ATOM 8259 N N . PRO D 1 74 ? 45.47281 -71.54255 32.00227 1.000 37.39461 53 PRO D N 1
ATOM 8260 C CA . PRO D 1 74 ? 44.02705 -71.69083 31.77185 1.000 39.54682 53 PRO D CA 1
ATOM 8261 C C . PRO D 1 74 ? 43.18672 -70.67162 32.51106 1.000 38.89794 53 PRO D C 1
ATOM 8262 O O . PRO D 1 74 ? 42.19714 -70.19512 31.95042 1.000 39.69751 53 PRO D O 1
ATOM 8266 N N . ASP D 1 75 ? 43.49708 -70.37081 33.77768 1.000 37.51802 54 ASP D N 1
ATOM 8267 C CA . ASP D 1 75 ? 42.76073 -69.31167 34.46150 1.000 37.45284 54 ASP D CA 1
ATOM 8268 C C . ASP D 1 75 ? 42.95604 -67.97722 33.74860 1.000 36.24797 54 ASP D C 1
ATOM 8269 O O . ASP D 1 75 ? 42.00521 -67.20910 33.57908 1.000 33.82568 54 ASP D O 1
ATOM 8274 N N . VAL D 1 76 ? 44.17628 -67.70699 33.28453 1.000 34.68205 55 VAL D N 1
ATOM 8275 C CA . VAL D 1 76 ? 44.44220 -66.44388 32.60871 1.000 35.74832 55 VAL D CA 1
ATOM 8276 C C . VAL D 1 76 ? 43.64137 -66.35017 31.31769 1.000 37.92963 55 VAL D C 1
ATOM 8277 O O . VAL D 1 76 ? 43.04130 -65.30607 31.01565 1.000 35.22015 55 VAL D O 1
ATOM 8281 N N . LEU D 1 77 ? 43.59318 -67.44479 30.55214 1.000 37.50542 56 LEU D N 1
ATOM 8282 C CA . LEU D 1 77 ? 42.74764 -67.47951 29.36820 1.000 36.09742 56 LEU D CA 1
ATOM 8283 C C . LEU D 1 77 ? 41.30231 -67.19106 29.73644 1.000 37.44749 56 LEU D C 1
ATOM 8284 O O . LEU D 1 77 ? 40.62025 -66.41501 29.05531 1.000 35.95134 56 LEU D O 1
ATOM 8289 N N . ASP D 1 78 ? 40.81059 -67.81544 30.81566 1.000 35.46148 57 ASP D N 1
ATOM 8290 C CA . ASP D 1 78 ? 39.41778 -67.61016 31.19752 1.000 34.47285 57 ASP D CA 1
ATOM 8291 C C . ASP D 1 78 ? 39.15291 -66.13670 31.54716 1.000 37.34943 57 ASP D C 1
ATOM 8292 O O . ASP D 1 78 ? 38.21263 -65.51752 31.02945 1.000 36.54081 57 ASP D O 1
ATOM 8297 N N . GLY D 1 79 ? 40.00760 -65.54804 32.39090 1.000 35.09935 58 GLY D N 1
ATOM 8298 C CA . GLY D 1 79 ? 39.78634 -64.18295 32.82625 1.000 35.90539 58 GLY D CA 1
ATOM 8299 C C . GLY D 1 79 ? 39.73433 -63.21661 31.66050 1.000 36.92058 58 GLY D C 1
ATOM 8300 O O . GLY D 1 79 ? 38.91743 -62.29200 31.64368 1.000 36.92590 58 GLY D O 1
ATOM 8301 N N . GLY D 1 80 ? 40.59385 -63.42799 30.66177 1.000 36.60015 59 GLY D N 1
ATOM 8302 C CA . GLY D 1 80 ? 40.54479 -62.58813 29.47632 1.000 34.06031 59 GLY D CA 1
ATOM 8303 C C . GLY D 1 80 ? 39.27141 -62.79233 28.68184 1.000 37.02288 59 GLY D C 1
ATOM 8304 O O . GLY D 1 80 ? 38.67894 -61.82668 28.18968 1.000 33.48346 59 GLY D O 1
ATOM 8305 N N . VAL D 1 81 ? 38.83203 -64.05568 28.54606 1.000 35.54595 60 VAL D N 1
ATOM 8306 C CA . VAL D 1 81 ? 37.64382 -64.36425 27.75532 1.000 35.27182 60 VAL D CA 1
ATOM 8307 C C . VAL D 1 81 ? 36.39422 -63.80253 28.42306 1.000 33.14679 60 VAL D C 1
ATOM 8308 O O . VAL D 1 81 ? 35.49484 -63.27664 27.75323 1.000 32.57147 60 VAL D O 1
ATOM 8312 N N . GLU D 1 82 ? 36.30237 -63.92022 29.74651 1.000 33.51694 61 GLU D N 1
ATOM 8313 C CA . GLU D 1 82 ? 35.11654 -63.42647 30.43112 1.000 34.20628 61 GLU D CA 1
ATOM 8314 C C . GLU D 1 82 ? 35.02030 -61.91341 30.37297 1.000 37.05343 61 GLU D C 1
ATOM 8315 O O . GLU D 1 82 ? 33.94110 -61.36996 30.11611 1.000 39.47662 61 GLU D O 1
ATOM 8321 N N . ALA D 1 83 ? 36.13555 -61.21643 30.61133 1.000 33.84262 62 ALA D N 1
ATOM 8322 C CA . ALA D 1 83 ? 36.13445 -59.76613 30.50853 1.000 37.10251 62 ALA D CA 1
ATOM 8323 C C . ALA D 1 83 ? 35.75730 -59.33840 29.10507 1.000 40.05010 62 ALA D C 1
ATOM 8324 O O . ALA D 1 83 ? 34.97351 -58.39379 28.91999 1.000 37.44408 62 ALA D O 1
ATOM 8326 N N . LEU D 1 84 ? 36.29659 -60.03916 28.09836 1.000 35.35717 63 LEU D N 1
ATOM 8327 C CA . LEU D 1 84 ? 36.04073 -59.67010 26.71023 1.000 37.03109 63 LEU D CA 1
ATOM 8328 C C . LEU D 1 84 ? 34.56999 -59.84441 26.35726 1.000 37.93505 63 LEU D C 1
ATOM 8329 O O . LEU D 1 84 ? 33.97647 -58.98798 25.69468 1.000 39.02468 63 LEU D O 1
ATOM 8334 N N . ARG D 1 85 ? 33.95988 -60.94765 26.78991 1.000 36.84677 64 ARG D N 1
ATOM 8335 C CA . ARG D 1 85 ? 32.53921 -61.14475 26.51784 1.000 37.39891 64 ARG D CA 1
ATOM 8336 C C . ARG D 1 85 ? 31.67694 -60.20309 27.33967 1.000 36.77121 64 ARG D C 1
ATOM 8337 O O . ARG D 1 85 ? 30.56676 -59.86057 26.91895 1.000 36.32063 64 ARG D O 1
ATOM 8345 N N . THR D 1 86 ? 32.15282 -59.79231 28.51779 1.000 38.20943 65 THR D N 1
ATOM 8346 C CA . THR D 1 86 ? 31.35619 -58.91449 29.36538 1.000 38.11356 65 THR D CA 1
ATOM 8347 C C . THR D 1 86 ? 31.44877 -57.46290 28.92528 1.000 37.06681 65 THR D C 1
ATOM 8348 O O . THR D 1 86 ? 30.43825 -56.75365 28.93095 1.000 41.11411 65 THR D O 1
ATOM 8352 N N . TRP D 1 87 ? 32.62829 -57.00907 28.51149 1.000 38.33424 66 TRP D N 1
ATOM 8353 C CA . TRP D 1 87 ? 32.86501 -55.59105 28.28262 1.000 39.40631 66 TRP D CA 1
ATOM 8354 C C . TRP D 1 87 ? 33.14867 -55.20065 26.83347 1.000 44.45463 66 TRP D C 1
ATOM 8355 O O . TRP D 1 87 ? 32.82298 -54.07439 26.44221 1.000 43.46282 66 TRP D O 1
ATOM 8366 N N . GLY D 1 88 ? 33.70440 -56.08903 26.01924 1.000 43.11578 67 GLY D N 1
ATOM 8367 C CA . GLY D 1 88 ? 34.00573 -55.79387 24.62961 1.000 42.73287 67 GLY D CA 1
ATOM 8368 C C . GLY D 1 88 ? 35.49985 -55.76949 24.33353 1.000 42.09017 67 GLY D C 1
ATOM 8369 O O . GLY D 1 88 ? 36.35243 -55.93197 25.20865 1.000 38.57866 67 GLY D O 1
ATOM 8370 N N . GLY D 1 89 ? 35.79511 -55.50384 23.05612 1.000 40.33311 68 GLY D N 1
ATOM 8371 C CA . GLY D 1 89 ? 37.15228 -55.63820 22.55582 1.000 39.32756 68 GLY D CA 1
ATOM 8372 C C . GLY D 1 89 ? 38.07427 -54.51110 22.95246 1.000 41.38076 68 GLY D C 1
ATOM 8373 O O . GLY D 1 89 ? 39.29714 -54.69911 23.01676 1.000 39.74566 68 GLY D O 1
ATOM 8374 N N . GLY D 1 90 ? 37.51607 -53.32627 23.19538 1.000 45.73092 69 GLY D N 1
ATOM 8375 C CA . GLY D 1 90 ? 38.29457 -52.20930 23.67400 1.000 43.80990 69 GLY D CA 1
ATOM 8376 C C . GLY D 1 90 ? 37.53294 -51.48003 24.76147 1.000 48.19397 69 GLY D C 1
ATOM 8377 O O . GLY D 1 90 ? 36.35196 -51.75736 25.02298 1.000 47.65952 69 GLY D O 1
ATOM 8378 N N . ALA D 1 91 ? 38.23681 -50.54317 25.40231 1.000 46.65855 70 ALA D N 1
ATOM 8379 C CA . ALA D 1 91 ? 37.61014 -49.72571 26.42852 1.000 48.74724 70 ALA D CA 1
ATOM 8380 C C . ALA D 1 91 ? 36.60828 -48.74621 25.83620 1.000 49.11227 70 ALA D C 1
ATOM 8381 O O . ALA D 1 91 ? 35.64644 -48.38279 26.52177 1.000 50.00386 70 ALA D O 1
ATOM 8383 N N . GLY D 1 92 ? 36.76402 -48.38379 24.55567 1.000 45.41262 71 GLY D N 1
ATOM 8384 C CA . GLY D 1 92 ? 35.86989 -47.46386 23.88237 1.000 49.04128 71 GLY D CA 1
ATOM 8385 C C . GLY D 1 92 ? 36.25614 -45.99938 23.98228 1.000 49.82573 71 GLY D C 1
ATOM 8386 O O . GLY D 1 92 ? 35.66087 -45.16243 23.29021 1.000 47.20511 71 GLY D O 1
ATOM 8387 N N . GLY D 1 93 ? 37.17419 -45.65597 24.87060 1.000 55.37320 72 GLY D N 1
ATOM 8388 C CA . GLY D 1 93 ? 37.65653 -44.29450 24.95654 1.000 59.07812 72 GLY D CA 1
ATOM 8389 C C . GLY D 1 93 ? 38.58330 -44.18063 26.13775 1.000 59.35994 72 GLY D C 1
ATOM 8390 O O . GLY D 1 93 ? 38.87397 -45.16233 26.83018 1.000 56.71466 72 GLY D O 1
ATOM 8391 N N . SER D 1 94 ? 39.03280 -42.95621 26.36492 1.000 62.12322 73 SER D N 1
ATOM 8392 C CA . SER D 1 94 ? 39.83001 -42.66308 27.54166 1.000 63.94679 73 SER D CA 1
ATOM 8393 C C . SER D 1 94 ? 39.03420 -42.99211 28.80005 1.000 63.31117 73 SER D C 1
ATOM 8394 O O . SER D 1 94 ? 37.80576 -42.86444 28.83126 1.000 62.27753 73 SER D O 1
ATOM 8397 N N . ARG D 1 95 ? 39.74488 -43.42973 29.84753 1.000 57.01614 74 ARG D N 1
ATOM 8398 C CA . ARG D 1 95 ? 39.08285 -43.65472 31.12868 1.000 57.81660 74 ARG D CA 1
ATOM 8399 C C . ARG D 1 95 ? 38.39953 -42.39044 31.64886 1.000 60.52188 74 ARG D C 1
ATOM 8400 O O . ARG D 1 95 ? 37.53805 -42.48188 32.53124 1.000 59.66333 74 ARG D O 1
ATOM 8408 N N . LEU D 1 96 ? 38.75060 -41.21818 31.10740 1.000 62.51947 75 LEU D N 1
ATOM 8409 C CA . LEU D 1 96 ? 38.16308 -39.94116 31.49847 1.000 63.51023 75 LEU D CA 1
ATOM 8410 C C . LEU D 1 96 ? 36.86379 -39.62062 30.78002 1.000 72.17047 75 LEU D C 1
ATOM 8411 O O . LEU D 1 96 ? 36.23690 -38.60277 31.09835 1.000 75.39363 75 LEU D O 1
ATOM 8416 N N . VAL D 1 97 ? 36.45345 -40.43850 29.81431 1.000 93.39652 76 VAL D N 1
ATOM 8417 C CA . VAL D 1 97 ? 35.20271 -40.20290 29.10347 1.000 93.88518 76 VAL D CA 1
ATOM 8418 C C . VAL D 1 97 ? 34.24267 -41.35095 29.37497 1.000 93.69704 76 VAL D C 1
ATOM 8419 O O . VAL D 1 97 ? 33.27622 -41.20368 30.13173 1.000 97.05740 76 VAL D O 1
ATOM 8421 N N . THR D 1 98 ? 34.49476 -42.49585 28.74057 1.000 73.17740 77 THR D N 1
ATOM 8422 C CA . THR D 1 98 ? 33.60843 -43.64831 28.83420 1.000 65.86276 77 THR D CA 1
ATOM 8423 C C . THR D 1 98 ? 34.34249 -44.97154 28.99351 1.000 61.81856 77 THR D C 1
ATOM 8424 O O . THR D 1 98 ? 33.68596 -46.02405 29.00349 1.000 61.78361 77 THR D O 1
ATOM 8428 N N . GLY D 1 99 ? 35.66991 -44.95869 29.09759 1.000 58.92442 78 GLY D N 1
ATOM 8429 C CA . GLY D 1 99 ? 36.50426 -46.13786 29.15462 1.000 54.60592 78 GLY D CA 1
ATOM 8430 C C . GLY D 1 99 ? 36.75919 -46.71375 30.52758 1.000 54.16472 78 GLY D C 1
ATOM 8431 O O . GLY D 1 99 ? 37.38243 -47.78153 30.64196 1.000 50.20320 78 GLY D O 1
ATOM 8432 N N . ASN D 1 100 ? 36.28102 -46.05789 31.58274 1.000 50.48800 79 ASN D N 1
ATOM 8433 C CA . ASN D 1 100 ? 36.52655 -46.53109 32.94463 1.000 52.48029 79 ASN D CA 1
ATOM 8434 C C . ASN D 1 100 ? 35.40282 -47.48075 33.35668 1.000 52.43629 79 ASN D C 1
ATOM 8435 O O . ASN D 1 100 ? 34.32030 -47.03397 33.76291 1.000 51.40578 79 ASN D O 1
ATOM 8440 N N . THR D 1 101 ? 35.67753 -48.79181 33.28996 1.000 45.45474 80 THR D N 1
ATOM 8441 C CA . THR D 1 101 ? 34.73033 -49.84322 33.66472 1.000 50.16081 80 THR D CA 1
ATOM 8442 C C . THR D 1 101 ? 34.87704 -50.21857 35.14061 1.000 48.26205 80 THR D C 1
ATOM 8443 O O . THR D 1 101 ? 35.90163 -49.95806 35.77385 1.000 47.39595 80 THR D O 1
ATOM 8447 N N . GLU D 1 102 ? 33.84809 -50.90412 35.66246 1.000 48.16778 81 GLU D N 1
ATOM 8448 C CA . GLU D 1 102 ? 33.94937 -51.56647 36.96401 1.000 44.08795 81 GLU D CA 1
ATOM 8449 C C . GLU D 1 102 ? 35.08407 -52.56770 36.97927 1.000 41.62442 81 GLU D C 1
ATOM 8450 O O . GLU D 1 102 ? 35.66769 -52.84856 38.03471 1.000 40.14060 81 GLU D O 1
ATOM 8456 N N . LEU D 1 103 ? 35.40026 -53.12875 35.82202 1.000 42.12142 82 LEU D N 1
ATOM 8457 C CA . LEU D 1 103 ? 36.47358 -54.09612 35.77142 1.000 41.08266 82 LEU D CA 1
ATOM 8458 C C . LEU D 1 103 ? 37.81309 -53.42772 36.05453 1.000 39.88703 82 LEU D C 1
ATOM 8459 O O . LEU D 1 103 ? 38.59152 -53.90791 36.88749 1.000 40.71456 82 LEU D O 1
ATOM 8464 N N . HIS D 1 104 ? 38.06760 -52.28333 35.41593 1.000 40.65180 83 HIS D N 1
ATOM 8465 C CA . HIS D 1 104 ? 39.31900 -51.56061 35.63177 1.000 40.54909 83 HIS D CA 1
ATOM 8466 C C . HIS D 1 104 ? 39.52961 -51.25281 37.10829 1.000 37.55194 83 HIS D C 1
ATOM 8467 O O . HIS D 1 104 ? 40.59415 -51.53732 37.66927 1.000 32.54123 83 HIS D O 1
ATOM 8474 N N . GLU D 1 105 ? 38.51880 -50.68172 37.76428 1.000 38.18792 84 GLU D N 1
ATOM 8475 C CA . GLU D 1 105 ? 38.73574 -50.27265 39.14334 1.000 37.83212 84 GLU D CA 1
ATOM 8476 C C . GLU D 1 105 ? 38.78176 -51.46772 40.09432 1.000 38.06769 84 GLU D C 1
ATOM 8477 O O . GLU D 1 105 ? 39.48623 -51.40951 41.10808 1.000 37.35480 84 GLU D O 1
ATOM 8483 N N . ALA D 1 106 ? 38.09716 -52.57394 39.77505 1.000 38.09277 85 ALA D N 1
ATOM 8484 C CA . ALA D 1 106 ? 38.22257 -53.74643 40.64179 1.000 38.87485 85 ALA D CA 1
ATOM 8485 C C . ALA D 1 106 ? 39.61821 -54.34375 40.54873 1.000 36.83873 85 ALA D C 1
ATOM 8486 O O . ALA D 1 106 ? 40.21381 -54.70931 41.57440 1.000 34.74871 85 ALA D O 1
ATOM 8488 N N . PHE D 1 107 ? 40.18098 -54.40595 39.33625 1.000 34.31903 86 PHE D N 1
ATOM 8489 C CA . PHE D 1 107 ? 41.55833 -54.86596 39.21021 1.000 35.28635 86 PHE D CA 1
ATOM 8490 C C . PHE D 1 107 ? 42.52661 -53.91941 39.90428 1.000 32.68389 86 PHE D C 1
ATOM 8491 O O . PHE D 1 107 ? 43.52185 -54.36388 40.50121 1.000 25.07529 86 PHE D O 1
ATOM 8499 N N . GLU D 1 108 ? 42.29558 -52.60638 39.76952 1.000 34.58184 87 GLU D N 1
ATOM 8500 C CA . GLU D 1 108 ? 43.16576 -51.63776 40.43077 1.000 33.19990 87 GLU D CA 1
ATOM 8501 C C . GLU D 1 108 ? 43.15589 -51.83994 41.93880 1.000 32.43617 87 GLU D C 1
ATOM 8502 O O . GLU D 1 108 ? 44.20730 -51.77229 42.58259 1.000 30.71290 87 GLU D O 1
ATOM 8508 N N . HIS D 1 109 ? 41.98126 -52.06842 42.52831 1.000 31.94542 88 HIS D N 1
ATOM 8509 C CA . HIS D 1 109 ? 41.96090 -52.41382 43.94565 1.000 37.50042 88 HIS D CA 1
ATOM 8510 C C . HIS D 1 109 ? 42.67382 -53.74089 44.18942 1.000 33.35717 88 HIS D C 1
ATOM 8511 O O . HIS D 1 109 ? 43.40423 -53.89548 45.17522 1.000 32.30379 88 HIS D O 1
ATOM 8518 N N . GLN D 1 110 ? 42.46540 -54.71185 43.30353 1.000 32.86259 89 GLN D N 1
ATOM 8519 C CA . GLN D 1 110 ? 43.08403 -56.02372 43.50152 1.000 33.97854 89 GLN D CA 1
ATOM 8520 C C . GLN D 1 110 ? 44.60335 -55.92041 43.48557 1.000 34.48536 89 GLN D C 1
ATOM 8521 O O . GLN D 1 110 ? 45.27912 -56.50024 44.35068 1.000 35.95825 89 GLN D O 1
ATOM 8527 N N . LEU D 1 111 ? 45.15091 -55.12591 42.55032 1.000 33.45182 90 LEU D N 1
ATOM 8528 C CA . LEU D 1 111 ? 46.59949 -54.97674 42.42786 1.000 34.16004 90 LEU D CA 1
ATOM 8529 C C . LEU D 1 111 ? 47.18842 -54.17862 43.58355 1.000 35.08040 90 LEU D C 1
ATOM 8530 O O . LEU D 1 111 ? 48.26524 -54.51595 44.09000 1.000 35.79423 90 LEU D O 1
ATOM 8535 N N . ALA D 1 112 ? 46.54470 -53.07629 43.96586 1.000 32.65178 91 ALA D N 1
ATOM 8536 C CA . ALA D 1 112 ? 47.03515 -52.30687 45.10684 1.000 36.18270 91 ALA D CA 1
ATOM 8537 C C . ALA D 1 112 ? 47.04019 -53.14807 46.37362 1.000 33.54585 91 ALA D C 1
ATOM 8538 O O . ALA D 1 112 ? 47.98645 -53.07877 47.17002 1.000 35.11589 91 ALA D O 1
ATOM 8540 N N . SER D 1 113 ? 45.99336 -53.94568 46.57811 1.000 32.07360 92 SER D N 1
ATOM 8541 C CA . SER D 1 113 ? 45.92637 -54.77384 47.77507 1.000 36.40246 92 SER D CA 1
ATOM 8542 C C . SER D 1 113 ? 47.06566 -55.78739 47.80860 1.000 37.30354 92 SER D C 1
ATOM 8543 O O . SER D 1 113 ? 47.72138 -55.96221 48.84147 1.000 36.61656 92 SER D O 1
ATOM 8546 N N . PHE D 1 114 ? 47.33678 -56.43900 46.67640 1.000 36.82020 93 PHE D N 1
ATOM 8547 C CA . PHE D 1 114 ? 48.41250 -57.42447 46.63123 1.000 38.05343 93 PHE D CA 1
ATOM 8548 C C . PHE D 1 114 ? 49.76058 -56.79578 46.96035 1.000 36.98208 93 PHE D C 1
ATOM 8549 O O . PHE D 1 114 ? 50.61078 -57.42479 47.61111 1.000 35.94785 93 PHE D O 1
ATOM 8557 N N . LEU D 1 115 ? 49.98214 -55.56669 46.49402 1.000 37.83665 94 LEU D N 1
ATOM 8558 C CA . LEU D 1 115 ? 51.27097 -54.89987 46.63508 1.000 37.96253 94 LEU D CA 1
ATOM 8559 C C . LEU D 1 115 ? 51.39264 -54.08864 47.91194 1.000 35.47730 94 LEU D C 1
ATOM 8560 O O . LEU D 1 115 ? 52.49709 -53.63560 48.22967 1.000 38.86806 94 LEU D O 1
ATOM 8565 N N . GLY D 1 116 ? 50.30610 -53.89459 48.65036 1.000 35.89550 95 GLY D N 1
ATOM 8566 C CA . GLY D 1 116 ? 50.37714 -53.08359 49.84986 1.000 37.57831 95 GLY D CA 1
ATOM 8567 C C . GLY D 1 116 ? 50.36127 -51.59208 49.60364 1.000 38.82460 95 GLY D C 1
ATOM 8568 O O . GLY D 1 116 ? 50.70867 -50.81009 50.49817 1.000 35.53949 95 GLY D O 1
ATOM 8569 N N . ALA D 1 117 ? 49.93816 -51.17426 48.42244 1.000 40.02723 96 ALA D N 1
ATOM 8570 C CA . ALA D 1 117 ? 49.84457 -49.77431 48.06925 1.000 36.55914 96 ALA D CA 1
ATOM 8571 C C . ALA D 1 117 ? 48.42453 -49.29971 48.32350 1.000 38.98156 96 ALA D C 1
ATOM 8572 O O . ALA D 1 117 ? 47.48316 -50.09602 48.38771 1.000 37.30516 96 ALA D O 1
ATOM 8574 N N . GLU D 1 118 ? 48.28364 -47.97888 48.47597 1.000 38.62316 97 GLU D N 1
ATOM 8575 C CA . GLU D 1 118 ? 46.98796 -47.36656 48.74307 1.000 39.31961 97 GLU D CA 1
ATOM 8576 C C . GLU D 1 118 ? 46.09759 -47.30760 47.50353 1.000 40.89757 97 GLU D C 1
ATOM 8577 O O . GLU D 1 118 ? 44.86515 -47.31123 47.63244 1.000 43.13860 97 GLU D O 1
ATOM 8583 N N . SER D 1 119 ? 46.67856 -47.18392 46.30972 1.000 33.35949 98 SER D N 1
ATOM 8584 C CA . SER D 1 119 ? 45.85227 -47.03398 45.11837 1.000 36.30477 98 SER D CA 1
ATOM 8585 C C . SER D 1 119 ? 46.68047 -47.37076 43.89602 1.000 32.32667 98 SER D C 1
ATOM 8586 O O . SER D 1 119 ? 47.91415 -47.34284 43.92852 1.000 31.18229 98 SER D O 1
ATOM 8589 N N . ALA D 1 120 ? 45.97574 -47.65632 42.80594 1.000 32.34199 99 ALA D N 1
ATOM 8590 C CA . ALA D 1 120 ? 46.60814 -48.08114 41.56747 1.000 35.32025 99 ALA D CA 1
ATOM 8591 C C . ALA D 1 120 ? 45.80833 -47.55060 40.39468 1.000 33.66572 99 ALA D C 1
ATOM 8592 O O . ALA D 1 120 ? 44.58681 -47.36579 40.47682 1.000 31.84252 99 ALA D O 1
ATOM 8594 N N . LEU D 1 121 ? 46.52012 -47.30756 39.30295 1.000 29.16305 100 LEU D N 1
ATOM 8595 C CA . LEU D 1 121 ? 45.92197 -46.77247 38.09016 1.000 36.21396 100 LEU D CA 1
ATOM 8596 C C . LEU D 1 121 ? 46.58464 -47.46453 36.91540 1.000 31.67217 100 LEU D C 1
ATOM 8597 O O . LEU D 1 121 ? 47.81528 -47.44733 36.81222 1.000 32.45753 100 LEU D O 1
ATOM 8602 N N . VAL D 1 122 ? 45.80950 -48.10138 36.05840 1.000 28.63861 101 VAL D N 1
ATOM 8603 C CA . VAL D 1 122 ? 46.42873 -48.84219 34.96930 1.000 34.83833 101 VAL D CA 1
ATOM 8604 C C . VAL D 1 122 ? 46.34832 -48.02663 33.69357 1.000 30.78358 101 VAL D C 1
ATOM 8605 O O . VAL D 1 122 ? 45.32033 -47.41550 33.39073 1.000 32.03033 101 VAL D O 1
ATOM 8609 N N . PHE D 1 123 ? 47.42400 -48.09940 32.91892 1.000 34.20138 102 PHE D N 1
ATOM 8610 C CA . PHE D 1 123 ? 47.69560 -47.46236 31.64496 1.000 29.88079 102 PHE D CA 1
ATOM 8611 C C . PHE D 1 123 ? 47.72462 -48.51743 30.55061 1.000 35.46005 102 PHE D C 1
ATOM 8612 O O . PHE D 1 123 ? 47.79457 -49.73484 30.81243 1.000 30.38879 102 PHE D O 1
ATOM 8620 N N . SER D 1 124 ? 47.78450 -48.03372 29.31066 1.000 32.15472 103 SER D N 1
ATOM 8621 C CA . SER D 1 124 ? 47.73762 -48.93890 28.16746 1.000 38.24461 103 SER D CA 1
ATOM 8622 C C . SER D 1 124 ? 48.92583 -49.90192 28.11782 1.000 35.37124 103 SER D C 1
ATOM 8623 O O . SER D 1 124 ? 48.79277 -51.00709 27.59092 1.000 36.96791 103 SER D O 1
ATOM 8626 N N . SER D 1 125 ? 50.07862 -49.51870 28.65557 1.000 33.28356 104 SER D N 1
ATOM 8627 C CA . SER D 1 125 ? 51.28211 -50.34297 28.60888 1.000 33.42231 104 SER D CA 1
ATOM 8628 C C . SER D 1 125 ? 52.22884 -49.82286 29.67648 1.000 37.27404 104 SER D C 1
ATOM 8629 O O . SER D 1 125 ? 52.03711 -48.73106 30.21090 1.000 34.76889 104 SER D O 1
ATOM 8632 N N . GLY D 1 126 ? 53.27258 -50.60313 29.98109 1.000 37.49675 105 GLY D N 1
ATOM 8633 C CA . GLY D 1 126 ? 54.27915 -50.09484 30.89958 1.000 35.71439 105 GLY D CA 1
ATOM 8634 C C . GLY D 1 126 ? 54.92428 -48.80334 30.41165 1.000 33.82954 105 GLY D C 1
ATOM 8635 O O . GLY D 1 126 ? 55.24644 -47.92447 31.20660 1.000 31.75212 105 GLY D O 1
ATOM 8636 N N . TYR D 1 127 ? 55.07531 -48.65235 29.10037 1.000 34.25366 106 TYR D N 1
ATOM 8637 C CA . TYR D 1 127 ? 55.73347 -47.47354 28.55871 1.000 35.77419 106 TYR D CA 1
ATOM 8638 C C . TYR D 1 127 ? 54.93944 -46.20482 28.87649 1.000 36.16591 106 TYR D C 1
ATOM 8639 O O . TYR D 1 127 ? 55.50969 -45.20673 29.32315 1.000 34.41012 106 TYR D O 1
ATOM 8648 N N . THR D 1 128 ? 53.61489 -46.22865 28.66717 1.000 34.33399 107 THR D N 1
ATOM 8649 C CA . THR D 1 128 ? 52.80658 -45.05238 28.97868 1.000 38.19281 107 THR D CA 1
ATOM 8650 C C . THR D 1 128 ? 52.61814 -44.87141 30.48400 1.000 37.05954 107 THR D C 1
ATOM 8651 O O . THR D 1 128 ? 52.42033 -43.74089 30.94572 1.000 34.14529 107 THR D O 1
ATOM 8655 N N . ALA D 1 129 ? 52.66921 -45.95509 31.26467 1.000 33.99055 108 ALA D N 1
ATOM 8656 C CA . ALA D 1 129 ? 52.61366 -45.80164 32.71803 1.000 36.40005 108 ALA D CA 1
ATOM 8657 C C . ALA D 1 129 ? 53.83679 -45.05106 33.22915 1.000 35.78839 108 ALA D C 1
ATOM 8658 O O . ALA D 1 129 ? 53.72198 -44.17330 34.09659 1.000 31.12553 108 ALA D O 1
ATOM 8660 N N . ASN D 1 130 ? 55.01647 -45.38372 32.70282 1.000 32.34976 109 ASN D N 1
ATOM 8661 C CA . ASN D 1 130 ? 56.22021 -44.65898 33.09012 1.000 37.01961 109 ASN D CA 1
ATOM 8662 C C . ASN D 1 130 ? 56.15498 -43.19708 32.64883 1.000 35.60690 109 ASN D C 1
ATOM 8663 O O . ASN D 1 130 ? 56.29749 -42.28946 33.47639 1.000 35.03458 109 ASN D O 1
ATOM 8668 N N . LEU D 1 131 ? 55.83506 -42.95313 31.36979 1.000 31.67611 110 LEU D N 1
ATOM 8669 C CA . LEU D 1 131 ? 55.70173 -41.58361 30.88669 1.000 37.51165 110 LEU D CA 1
ATOM 8670 C C . LEU D 1 131 ? 54.72576 -40.79041 31.74491 1.000 36.30084 110 LEU D C 1
ATOM 8671 O O . LEU D 1 131 ? 55.02347 -39.66731 32.15739 1.000 36.72322 110 LEU D O 1
ATOM 8676 N N . GLY D 1 132 ? 53.55468 -41.36786 32.02104 1.000 35.68213 111 GLY D N 1
ATOM 8677 C CA . GLY D 1 132 ? 52.50837 -40.63710 32.71995 1.000 36.68715 111 GLY D CA 1
ATOM 8678 C C . GLY D 1 132 ? 52.85101 -40.28598 34.15442 1.000 38.22026 111 GLY D C 1
ATOM 8679 O O . GLY D 1 132 ? 52.46763 -39.22456 34.63852 1.000 38.25427 111 GLY D O 1
ATOM 8680 N N . ALA D 1 133 ? 53.49516 -41.20802 34.87452 1.000 34.55107 112 ALA D N 1
ATOM 8681 C CA . ALA D 1 133 ? 53.79652 -41.00836 36.29211 1.000 38.27540 112 ALA D CA 1
ATOM 8682 C C . ALA D 1 133 ? 54.93679 -40.01642 36.48970 1.000 41.16089 112 ALA D C 1
ATOM 8683 O O . ALA D 1 133 ? 54.85487 -39.13034 37.34320 1.000 32.11849 112 ALA D O 1
ATOM 8685 N N . LEU D 1 134 ? 56.04233 -40.20470 35.76307 1.000 38.87509 113 LEU D N 1
ATOM 8686 C CA . LEU D 1 134 ? 57.21076 -39.35910 35.97855 1.000 37.83942 113 LEU D CA 1
ATOM 8687 C C . LEU D 1 134 ? 56.93260 -37.93029 35.53478 1.000 37.51999 113 LEU D C 1
ATOM 8688 O O . LEU D 1 134 ? 57.27364 -36.98114 36.24215 1.000 37.91565 113 LEU D O 1
ATOM 8693 N N . VAL D 1 135 ? 56.29536 -37.75857 34.37504 1.000 39.10553 114 VAL D N 1
ATOM 8694 C CA . VAL D 1 135 ? 56.02167 -36.41457 33.87932 1.000 35.98887 114 VAL D CA 1
ATOM 8695 C C . VAL D 1 135 ? 55.10169 -35.67444 34.84360 1.000 37.48666 114 VAL D C 1
ATOM 8696 O O . VAL D 1 135 ? 55.34938 -34.51709 35.19852 1.000 40.83746 114 VAL D O 1
ATOM 8700 N N . ALA D 1 136 ? 54.04734 -36.34062 35.31328 1.000 37.30348 115 ALA D N 1
ATOM 8701 C CA . ALA D 1 136 ? 53.06917 -35.69204 36.17265 1.000 40.13088 115 ALA D CA 1
ATOM 8702 C C . ALA D 1 136 ? 53.56968 -35.50460 37.59694 1.000 40.37827 115 ALA D C 1
ATOM 8703 O O . ALA D 1 136 ? 52.99420 -34.70467 38.34134 1.000 39.95423 115 ALA D O 1
ATOM 8705 N N . LEU D 1 137 ? 54.60345 -36.23076 38.00920 1.000 36.20882 116 LEU D N 1
ATOM 8706 C CA . LEU D 1 137 ? 55.13579 -36.03722 39.35060 1.000 42.40570 116 LEU D CA 1
ATOM 8707 C C . LEU D 1 137 ? 56.38817 -35.16854 39.37122 1.000 40.53634 116 LEU D C 1
ATOM 8708 O O . LEU D 1 137 ? 56.86739 -34.83067 40.46146 1.000 35.58189 116 LEU D O 1
ATOM 8713 N N . SER D 1 138 ? 56.91465 -34.79346 38.20037 1.000 37.22114 117 SER D N 1
ATOM 8714 C CA . SER D 1 138 ? 58.07614 -33.92073 38.13933 1.000 42.35359 117 SER D CA 1
ATOM 8715 C C . SER D 1 138 ? 57.63721 -32.59549 37.54824 1.000 39.11559 117 SER D C 1
ATOM 8716 O O . SER D 1 138 ? 57.13866 -31.72666 38.28178 1.000 38.66112 117 SER D O 1
ATOM 8719 N N . GLY D 1 139 ? 57.76751 -32.38751 36.24459 1.000 39.43892 118 GLY D N 1
ATOM 8720 C CA . GLY D 1 139 ? 57.34656 -31.15665 35.62636 1.000 39.46068 118 GLY D CA 1
ATOM 8721 C C . GLY D 1 139 ? 58.40904 -30.08159 35.65875 1.000 40.35996 118 GLY D C 1
ATOM 8722 O O . GLY D 1 139 ? 59.42100 -30.17466 36.36640 1.000 39.34756 118 GLY D O 1
ATOM 8723 N N . PRO D 1 140 ? 58.16026 -29.00708 34.91187 1.000 40.32776 119 PRO D N 1
ATOM 8724 C CA . PRO D 1 140 ? 59.10135 -27.88879 34.87881 1.000 36.51208 119 PRO D CA 1
ATOM 8725 C C . PRO D 1 140 ? 59.33236 -27.30815 36.26856 1.000 37.74591 119 PRO D C 1
ATOM 8726 O O . PRO D 1 140 ? 58.46880 -27.38802 37.14590 1.000 37.98336 119 PRO D O 1
ATOM 8730 N N . GLY D 1 141 ? 60.54803 -26.78683 36.47882 1.000 38.69479 120 GLY D N 1
ATOM 8731 C CA . GLY D 1 141 ? 60.96886 -26.28284 37.76971 1.000 40.01266 120 GLY D CA 1
ATOM 8732 C C . GLY D 1 141 ? 61.30083 -27.32617 38.82130 1.000 44.82222 120 GLY D C 1
ATOM 8733 O O . GLY D 1 141 ? 61.60744 -26.94359 39.95748 1.000 40.76927 120 GLY D O 1
ATOM 8734 N N . SER D 1 142 ? 61.23387 -28.62981 38.49299 1.000 39.57752 121 SER D N 1
ATOM 8735 C CA . SER D 1 142 ? 61.55449 -29.72283 39.40585 1.000 40.92249 121 SER D CA 1
ATOM 8736 C C . SER D 1 142 ? 62.82723 -30.43102 38.95524 1.000 41.29675 121 SER D C 1
ATOM 8737 O O . SER D 1 142 ? 63.30676 -30.24742 37.83373 1.000 41.26223 121 SER D O 1
ATOM 8740 N N . LEU D 1 143 ? 63.35776 -31.28326 39.83092 1.000 40.59290 122 LEU D N 1
ATOM 8741 C CA . LEU D 1 143 ? 64.59955 -32.00110 39.57155 1.000 41.00750 122 LEU D CA 1
ATOM 8742 C C . LEU D 1 143 ? 64.32851 -33.49804 39.51751 1.000 41.11901 122 LEU D C 1
ATOM 8743 O O . LEU D 1 143 ? 63.64789 -34.03313 40.39806 1.000 42.72973 122 LEU D O 1
ATOM 8748 N N . ILE D 1 144 ? 64.87015 -34.17460 38.50382 1.000 41.62326 123 ILE D N 1
ATOM 8749 C CA . ILE D 1 144 ? 64.86876 -35.63770 38.43381 1.000 39.63127 123 ILE D CA 1
ATOM 8750 C C . ILE D 1 144 ? 66.30259 -36.11596 38.54175 1.000 41.78081 123 ILE D C 1
ATOM 8751 O O . ILE D 1 144 ? 67.16181 -35.66786 37.77119 1.000 40.54088 123 ILE D O 1
ATOM 8756 N N . VAL D 1 145 ? 66.56126 -37.01247 39.49948 1.000 38.28820 124 VAL D N 1
ATOM 8757 C CA . VAL D 1 145 ? 67.84206 -37.70305 39.60975 1.000 39.46513 124 VAL D CA 1
ATOM 8758 C C . VAL D 1 145 ? 67.64055 -39.12550 39.12073 1.000 40.93493 124 VAL D C 1
ATOM 8759 O O . VAL D 1 145 ? 66.91555 -39.90012 39.75516 1.000 43.67842 124 VAL D O 1
ATOM 8763 N N . SER D 1 146 ? 68.30459 -39.48670 38.02098 1.000 42.30216 125 SER D N 1
ATOM 8764 C CA . SER D 1 146 ? 68.02748 -40.72757 37.30596 1.000 42.70817 125 SER D CA 1
ATOM 8765 C C . SER D 1 146 ? 69.25545 -41.63429 37.25469 1.000 41.56325 125 SER D C 1
ATOM 8766 O O . SER D 1 146 ? 70.37642 -41.17281 37.02848 1.000 42.08595 125 SER D O 1
ATOM 8769 N N . ASP D 1 147 ? 69.03294 -42.93690 37.41262 1.000 43.11635 126 ASP D N 1
ATOM 8770 C CA . ASP D 1 147 ? 70.13118 -43.89594 37.33334 1.000 42.53604 126 ASP D CA 1
ATOM 8771 C C . ASP D 1 147 ? 70.61868 -44.01325 35.88629 1.000 40.90367 126 ASP D C 1
ATOM 8772 O O . ASP D 1 147 ? 69.82596 -43.99599 34.93963 1.000 38.59935 126 ASP D O 1
ATOM 8777 N N . ALA D 1 148 ? 71.94012 -44.08388 35.71201 1.000 39.36848 127 ALA D N 1
ATOM 8778 C CA . ALA D 1 148 ? 72.49523 -44.09867 34.36086 1.000 40.88987 127 ALA D CA 1
ATOM 8779 C C . ALA D 1 148 ? 72.06501 -45.32894 33.56454 1.000 42.73083 127 ALA D C 1
ATOM 8780 O O . ALA D 1 148 ? 72.07117 -45.30553 32.32944 1.000 42.40779 127 ALA D O 1
ATOM 8782 N N . LEU D 1 149 ? 71.72256 -46.42737 34.22941 1.000 41.98778 128 LEU D N 1
ATOM 8783 C CA . LEU D 1 149 ? 71.33569 -47.61708 33.48292 1.000 40.11760 128 LEU D CA 1
ATOM 8784 C C . LEU D 1 149 ? 69.82656 -47.72618 33.32646 1.000 40.40618 128 LEU D C 1
ATOM 8785 O O . LEU D 1 149 ? 69.30037 -48.84293 33.22239 1.000 39.80313 128 LEU D O 1
ATOM 8790 N N . SER D 1 150 ? 69.10899 -46.61016 33.16965 1.000 39.94879 129 SER D N 1
ATOM 8791 C CA . SER D 1 150 ? 67.64863 -46.67158 33.18534 1.000 40.16494 129 SER D CA 1
ATOM 8792 C C . SER D 1 150 ? 67.06423 -47.17339 31.86729 1.000 41.75004 129 SER D C 1
ATOM 8793 O O . SER D 1 150 ? 67.57126 -46.87013 30.78178 1.000 44.97684 129 SER D O 1
ATOM 8796 N N . HIS D 1 151 ? 65.97290 -47.92996 31.98175 1.000 39.69705 130 HIS D N 1
ATOM 8797 C CA . HIS D 1 151 ? 65.23753 -48.41222 30.82070 1.000 41.70166 130 HIS D CA 1
ATOM 8798 C C . HIS D 1 151 ? 64.81111 -47.22701 29.96478 1.000 40.03730 130 HIS D C 1
ATOM 8799 O O . HIS D 1 151 ? 64.57718 -46.12571 30.46673 1.000 40.92235 130 HIS D O 1
ATOM 8806 N N . ALA D 1 152 ? 64.69391 -47.47863 28.65899 1.000 40.35589 131 ALA D N 1
ATOM 8807 C CA . ALA D 1 152 ? 64.39434 -46.42842 27.68884 1.000 41.64252 131 ALA D CA 1
ATOM 8808 C C . ALA D 1 152 ? 63.06407 -45.72911 27.97228 1.000 41.26355 131 ALA D C 1
ATOM 8809 O O . ALA D 1 152 ? 62.90687 -44.53982 27.65530 1.000 38.12870 131 ALA D O 1
ATOM 8811 N N . SER D 1 153 ? 62.06859 -46.44826 28.50271 1.000 39.58999 132 SER D N 1
ATOM 8812 C CA . SER D 1 153 ? 60.82877 -45.75574 28.83010 1.000 40.80338 132 SER D CA 1
ATOM 8813 C C . SER D 1 153 ? 61.05295 -44.70098 29.91440 1.000 39.69904 132 SER D C 1
ATOM 8814 O O . SER D 1 153 ? 60.33244 -43.70649 29.95493 1.000 39.38545 132 SER D O 1
ATOM 8817 N N . LEU D 1 154 ? 62.01706 -44.91598 30.81486 1.000 37.95634 133 LEU D N 1
ATOM 8818 C CA . LEU D 1 154 ? 62.29099 -43.94330 31.86131 1.000 38.96784 133 LEU D CA 1
ATOM 8819 C C . LEU D 1 154 ? 63.15749 -42.80584 31.36232 1.000 43.00764 133 LEU D C 1
ATOM 8820 O O . LEU D 1 154 ? 63.01933 -41.67056 31.84730 1.000 39.76444 133 LEU D O 1
ATOM 8825 N N . VAL D 1 155 ? 64.08087 -43.09553 30.43997 1.000 40.05755 134 VAL D N 1
ATOM 8826 C CA . VAL D 1 155 ? 64.85346 -42.02718 29.80935 1.000 36.02768 134 VAL D CA 1
ATOM 8827 C C . VAL D 1 155 ? 63.93702 -41.11462 29.00208 1.000 39.07532 134 VAL D C 1
ATOM 8828 O O . VAL D 1 155 ? 64.06662 -39.87562 29.03616 1.000 36.39086 134 VAL D O 1
ATOM 8832 N N . ASP D 1 156 ? 63.00280 -41.70963 28.25530 1.000 35.98726 135 ASP D N 1
ATOM 8833 C CA . ASP D 1 156 ? 62.05358 -40.90830 27.48735 1.000 39.51166 135 ASP D CA 1
ATOM 8834 C C . ASP D 1 156 ? 61.19118 -40.07004 28.41183 1.000 39.38982 135 ASP D C 1
ATOM 8835 O O . ASP D 1 156 ? 60.88203 -38.91294 28.10911 1.000 35.98707 135 ASP D O 1
ATOM 8840 N N . ALA D 1 157 ? 60.79765 -40.64369 29.54392 1.000 37.86963 136 ALA D N 1
ATOM 8841 C CA . ALA D 1 157 ? 60.00731 -39.90492 30.51322 1.000 37.87900 136 ALA D CA 1
ATOM 8842 C C . ALA D 1 157 ? 60.77476 -38.68048 31.02075 1.000 37.20297 136 ALA D C 1
ATOM 8843 O O . ALA D 1 157 ? 60.26487 -37.54581 30.96967 1.000 37.75940 136 ALA D O 1
ATOM 8845 N N . CYS D 1 158 ? 62.04370 -38.87779 31.40833 1.000 37.33499 137 CYS D N 1
ATOM 8846 C CA . CYS D 1 158 ? 62.85590 -37.77760 31.93038 1.000 36.64370 137 CYS D CA 1
ATOM 8847 C C . CYS D 1 158 ? 62.93201 -36.62159 30.94651 1.000 37.85842 137 CYS D C 1
ATOM 8848 O O . CYS D 1 158 ? 62.91671 -35.45414 31.35566 1.000 32.75137 137 CYS D O 1
ATOM 8851 N N . ARG D 1 159 ? 63.05083 -36.94111 29.65054 1.000 35.97087 138 ARG D N 1
ATOM 8852 C CA . ARG D 1 159 ? 63.01734 -35.95227 28.57762 1.000 34.07683 138 ARG D CA 1
ATOM 8853 C C . ARG D 1 159 ? 61.64731 -35.28375 28.45659 1.000 39.22896 138 ARG D C 1
ATOM 8854 O O . ARG D 1 159 ? 61.56947 -34.05998 28.24788 1.000 37.02041 138 ARG D O 1
ATOM 8862 N N . LEU D 1 160 ? 60.55171 -36.05772 28.59512 1.000 35.44648 139 LEU D N 1
ATOM 8863 C CA . LEU D 1 160 ? 59.22250 -35.46874 28.43011 1.000 38.57419 139 LEU D CA 1
ATOM 8864 C C . LEU D 1 160 ? 58.79441 -34.62121 29.61426 1.000 34.11072 139 LEU D C 1
ATOM 8865 O O . LEU D 1 160 ? 57.88527 -33.79968 29.46722 1.000 35.85188 139 LEU D O 1
ATOM 8870 N N . SER D 1 161 ? 59.37299 -34.85669 30.78668 1.000 34.30820 140 SER D N 1
ATOM 8871 C CA . SER D 1 161 ? 58.89879 -34.21396 32.00500 1.000 38.59654 140 SER D CA 1
ATOM 8872 C C . SER D 1 161 ? 59.04321 -32.68861 31.95518 1.000 38.90482 140 SER D C 1
ATOM 8873 O O . SER D 1 161 ? 58.30955 -31.97741 32.64475 1.000 40.23556 140 SER D O 1
ATOM 8876 N N . ARG D 1 162 ? 59.97404 -32.17726 31.15701 1.000 34.26045 141 ARG D N 1
ATOM 8877 C CA . ARG D 1 162 ? 60.37818 -30.77979 31.19230 1.000 38.43214 141 ARG D CA 1
ATOM 8878 C C . ARG D 1 162 ? 60.94752 -30.42407 32.56125 1.000 39.50433 141 ARG D C 1
ATOM 8879 O O . ARG D 1 162 ? 61.03530 -29.24747 32.92618 1.000 38.91746 141 ARG D O 1
ATOM 8881 N N . ALA D 1 163 ? 61.38009 -31.44080 33.31320 1.000 38.83718 142 ALA D N 1
ATOM 8882 C CA . ALA D 1 163 ? 62.10704 -31.20041 34.54355 1.000 38.03075 142 ALA D CA 1
ATOM 8883 C C . ALA D 1 163 ? 63.59201 -31.03732 34.22362 1.000 38.30636 142 ALA D C 1
ATOM 8884 O O . ALA D 1 163 ? 64.03430 -31.24974 33.09117 1.000 40.45362 142 ALA D O 1
ATOM 8886 N N . ARG D 1 164 ? 64.36867 -30.63138 35.22562 1.000 39.46418 143 ARG D N 1
ATOM 8887 C CA . ARG D 1 164 ? 65.82111 -30.67259 35.09864 1.000 43.09441 143 ARG D CA 1
ATOM 8888 C C . ARG D 1 164 ? 66.30126 -32.07338 35.45966 1.000 40.99624 143 ARG D C 1
ATOM 8889 O O . ARG D 1 164 ? 65.97375 -32.58603 36.53425 1.000 39.05507 143 ARG D O 1
ATOM 8897 N N . VAL D 1 165 ? 67.08370 -32.69302 34.58642 1.000 39.00414 144 VAL D N 1
ATOM 8898 C CA . VAL D 1 165 ? 67.43282 -34.09584 34.76179 1.000 41.60484 144 VAL D CA 1
ATOM 8899 C C . VAL D 1 165 ? 68.91986 -34.21468 35.06094 1.000 40.85200 144 VAL D C 1
ATOM 8900 O O . VAL D 1 165 ? 69.75925 -33.86723 34.22497 1.000 42.38960 144 VAL D O 1
ATOM 8904 N N . VAL D 1 166 ? 69.23678 -34.71914 36.25307 1.000 41.57441 145 VAL D N 1
ATOM 8905 C CA . VAL D 1 166 ? 70.59234 -35.09843 36.64524 1.000 44.27070 145 VAL D CA 1
ATOM 8906 C C . VAL D 1 166 ? 70.68425 -36.62071 36.60033 1.000 41.96780 145 VAL D C 1
ATOM 8907 O O . VAL D 1 166 ? 69.93138 -37.31107 37.29480 1.000 42.31436 145 VAL D O 1
ATOM 8911 N N . VAL D 1 167 ? 71.63148 -37.14685 35.82919 1.000 42.52203 146 VAL D N 1
ATOM 8912 C CA . VAL D 1 167 ? 71.85020 -38.58900 35.71946 1.000 43.10139 146 VAL D CA 1
ATOM 8913 C C . VAL D 1 167 ? 72.98201 -39.00506 36.65254 1.000 44.19688 146 VAL D C 1
ATOM 8914 O O . VAL D 1 167 ? 74.11839 -38.52756 36.52953 1.000 45.66061 146 VAL D O 1
ATOM 8918 N N . SER D 1 168 ? 72.67855 -39.88599 37.55938 1.000 42.06996 147 SER D N 1
ATOM 8919 C CA . SER D 1 168 ? 73.62200 -40.36382 38.55207 1.000 43.24879 147 SER D CA 1
ATOM 8920 C C . SER D 1 168 ? 74.22804 -41.70976 38.14808 1.000 41.23462 147 SER D C 1
ATOM 8921 O O . SER D 1 168 ? 73.60115 -42.49856 37.42968 1.000 43.69218 147 SER D O 1
ATOM 8924 N N . PRO D 1 169 ? 75.46535 -41.98211 38.56529 1.000 44.58651 148 PRO D N 1
ATOM 8925 C CA . PRO D 1 169 ? 76.06369 -43.30044 38.30282 1.000 44.89496 148 PRO D CA 1
ATOM 8926 C C . PRO D 1 169 ? 75.21419 -44.42976 38.86784 1.000 42.52826 148 PRO D C 1
ATOM 8927 O O . PRO D 1 169 ? 74.45499 -44.24111 39.82125 1.000 42.57013 148 PRO D O 1
ATOM 8931 N N . HIS D 1 170 ? 75.33959 -45.61260 38.25169 1.000 44.75239 149 HIS D N 1
ATOM 8932 C CA . HIS D 1 170 ? 74.49905 -46.75236 38.60093 1.000 40.52466 149 HIS D CA 1
ATOM 8933 C C . HIS D 1 170 ? 74.56648 -47.02766 40.09912 1.000 41.53048 149 HIS D C 1
ATOM 8934 O O . HIS D 1 170 ? 75.63792 -47.31158 40.64369 1.000 42.23952 149 HIS D O 1
ATOM 8941 N N . ARG D 1 171 ? 73.41022 -46.95360 40.75793 1.000 40.32713 150 ARG D N 1
ATOM 8942 C CA . ARG D 1 171 ? 73.26906 -47.26290 42.19038 1.000 42.88218 150 ARG D CA 1
ATOM 8943 C C . ARG D 1 171 ? 74.21038 -46.42968 43.06171 1.000 45.12708 150 ARG D C 1
ATOM 8944 O O . ARG D 1 171 ? 74.71766 -46.90298 44.07707 1.000 51.23380 150 ARG D O 1
ATOM 8952 N N . ASP D 1 172 ? 74.42221 -45.16325 42.70113 1.000 44.99333 151 ASP D N 1
ATOM 8953 C CA . ASP D 1 172 ? 75.34710 -44.29747 43.44186 1.000 46.96779 151 ASP D CA 1
ATOM 8954 C C . ASP D 1 172 ? 74.53637 -43.42790 44.39616 1.000 50.50935 151 ASP D C 1
ATOM 8955 O O . ASP D 1 172 ? 74.15677 -42.30421 44.06783 1.000 52.76549 151 ASP D O 1
ATOM 8960 N N . VAL D 1 173 ? 74.30709 -43.94189 45.60628 1.000 54.30686 152 VAL D N 1
ATOM 8961 C CA . VAL D 1 173 ? 73.44073 -43.25112 46.55559 1.000 51.99374 152 VAL D CA 1
ATOM 8962 C C . VAL D 1 173 ? 74.03764 -41.91051 46.97427 1.000 56.44855 152 VAL D C 1
ATOM 8963 O O . VAL D 1 173 ? 73.32050 -40.90954 47.07664 1.000 55.07986 152 VAL D O 1
ATOM 8967 N N . ASP D 1 174 ? 75.34867 -41.85405 47.21577 1.000 54.20205 153 ASP D N 1
ATOM 8968 C CA . ASP D 1 174 ? 75.93490 -40.58635 47.65110 1.000 56.21342 153 ASP D CA 1
ATOM 8969 C C . ASP D 1 174 ? 75.75557 -39.49333 46.59983 1.000 56.03865 153 ASP D C 1
ATOM 8970 O O . ASP D 1 174 ? 75.42799 -38.34977 46.93816 1.000 54.51651 153 ASP D O 1
ATOM 8975 N N . ALA D 1 175 ? 75.94176 -39.83403 45.31738 1.000 55.85123 154 ALA D N 1
ATOM 8976 C CA . ALA D 1 175 ? 75.76403 -38.85893 44.24001 1.000 53.70701 154 ALA D CA 1
ATOM 8977 C C . ALA D 1 175 ? 74.33948 -38.32999 44.20257 1.000 52.85372 154 ALA D C 1
ATOM 8978 O O . ALA D 1 175 ? 74.11623 -37.12749 44.00571 1.000 54.56928 154 ALA D O 1
ATOM 8980 N N . VAL D 1 176 ? 73.36142 -39.21882 44.37157 1.000 55.19373 155 VAL D N 1
ATOM 8981 C CA . VAL D 1 176 ? 71.97561 -38.78511 44.49297 1.000 53.89946 155 VAL D CA 1
ATOM 8982 C C . VAL D 1 176 ? 71.83274 -37.84811 45.68817 1.000 55.51903 155 VAL D C 1
ATOM 8983 O O . VAL D 1 176 ? 71.22637 -36.77233 45.59395 1.000 52.54100 155 VAL D O 1
ATOM 8987 N N . ASP D 1 177 ? 72.42806 -38.23111 46.82057 1.000 52.84152 156 ASP D N 1
ATOM 8988 C CA . ASP D 1 177 ? 72.38676 -37.39346 48.01111 1.000 54.09196 156 ASP D CA 1
ATOM 8989 C C . ASP D 1 177 ? 72.96082 -36.01499 47.73611 1.000 53.80083 156 ASP D C 1
ATOM 8990 O O . ASP D 1 177 ? 72.39464 -34.99905 48.15948 1.000 57.94463 156 ASP D O 1
ATOM 8995 N N . ALA D 1 178 ? 74.12457 -35.95593 47.08392 1.000 52.28859 157 ALA D N 1
ATOM 8996 C CA . ALA D 1 178 ? 74.75387 -34.65422 46.85669 1.000 55.87786 157 ALA D CA 1
ATOM 8997 C C . ALA D 1 178 ? 73.91472 -33.78869 45.92436 1.000 53.37034 157 ALA D C 1
ATOM 8998 O O . ALA D 1 178 ? 73.74761 -32.58757 46.17268 1.000 54.59622 157 ALA D O 1
ATOM 9000 N N . ALA D 1 179 ? 73.35419 -34.39816 44.86796 1.000 57.30078 158 ALA D N 1
ATOM 9001 C CA . ALA D 1 179 ? 72.53214 -33.67244 43.90036 1.000 54.91694 158 ALA D CA 1
ATOM 9002 C C . ALA D 1 179 ? 71.25422 -33.14898 44.53296 1.000 56.53560 158 ALA D C 1
ATOM 9003 O O . ALA D 1 179 ? 70.82869 -32.02196 44.24990 1.000 51.84524 158 ALA D O 1
ATOM 9005 N N . LEU D 1 180 ? 70.61759 -33.95819 45.37851 1.000 51.42667 159 LEU D N 1
ATOM 9006 C CA . LEU D 1 180 ? 69.42072 -33.49313 46.06532 1.000 53.75296 159 LEU D CA 1
ATOM 9007 C C . LEU D 1 180 ? 69.76701 -32.37600 47.03898 1.000 56.36188 159 LEU D C 1
ATOM 9008 O O . LEU D 1 180 ? 69.01359 -31.40525 47.18147 1.000 53.95001 159 LEU D O 1
ATOM 9013 N N . ALA D 1 181 ? 70.92723 -32.48153 47.68622 1.000 55.27484 160 ALA D N 1
ATOM 9014 C CA . ALA D 1 181 ? 71.30895 -31.50879 48.69607 1.000 55.10137 160 ALA D CA 1
ATOM 9015 C C . ALA D 1 181 ? 71.61983 -30.14375 48.09059 1.000 58.37679 160 ALA D C 1
ATOM 9016 O O . ALA D 1 181 ? 71.45854 -29.11960 48.76533 1.000 60.25482 160 ALA D O 1
ATOM 9018 N N . ALA D 1 182 ? 72.04103 -30.09369 46.82894 1.000 57.56308 161 ALA D N 1
ATOM 9019 C CA . ALA D 1 182 ? 72.50118 -28.84513 46.23486 1.000 58.76752 161 ALA D CA 1
ATOM 9020 C C . ALA D 1 182 ? 71.47854 -28.19547 45.31378 1.000 61.70772 161 ALA D C 1
ATOM 9021 O O . ALA D 1 182 ? 71.76172 -27.13121 44.75391 1.000 62.19379 161 ALA D O 1
ATOM 9023 N N . ARG D 1 183 ? 70.30697 -28.79799 45.14456 1.000 57.88559 162 ARG D N 1
ATOM 9024 C CA . ARG D 1 183 ? 69.33743 -28.30840 44.17666 1.000 58.25897 162 ARG D CA 1
ATOM 9025 C C . ARG D 1 183 ? 68.71213 -26.97055 44.59074 1.000 56.63947 162 ARG D C 1
ATOM 9026 O O . ARG D 1 183 ? 68.60919 -26.64117 45.77991 1.000 53.71044 162 ARG D O 1
ATOM 9034 N N . THR D 1 184 ? 68.25663 -26.21376 43.57616 1.000 53.82219 163 THR D N 1
ATOM 9035 C CA . THR D 1 184 ? 67.45251 -25.00299 43.76112 1.000 57.11686 163 THR D CA 1
ATOM 9036 C C . THR D 1 184 ? 65.95045 -25.26179 43.66303 1.000 55.99604 163 THR D C 1
ATOM 9037 O O . THR D 1 184 ? 65.15883 -24.35488 43.95411 1.000 57.11245 163 THR D O 1
ATOM 9041 N N . GLU D 1 185 ? 65.55130 -26.46935 43.27146 1.000 51.77577 164 GLU D N 1
ATOM 9042 C CA . GLU D 1 185 ? 64.15213 -26.85425 43.11694 1.000 50.64825 164 GLU D CA 1
ATOM 9043 C C . GLU D 1 185 ? 63.58570 -27.33142 44.44445 1.000 47.71469 164 GLU D C 1
ATOM 9044 O O . GLU D 1 185 ? 64.29386 -27.95131 45.23674 1.000 47.72843 164 GLU D O 1
ATOM 9050 N N . GLU D 1 186 ? 62.32743 -26.98258 44.71887 1.000 45.30927 165 GLU D N 1
ATOM 9051 C CA . GLU D 1 186 ? 61.67662 -27.53747 45.90267 1.000 45.65912 165 GLU D CA 1
ATOM 9052 C C . GLU D 1 186 ? 61.35569 -29.01398 45.69806 1.000 46.97244 165 GLU D C 1
ATOM 9053 O O . GLU D 1 186 ? 61.62990 -29.85523 46.56414 1.000 49.09710 165 GLU D O 1
ATOM 9055 N N . ARG D 1 187 ? 60.77054 -29.34819 44.55996 1.000 44.29919 166 ARG D N 1
ATOM 9056 C CA . ARG D 1 187 ? 60.31953 -30.69817 44.31040 1.000 46.19918 166 ARG D CA 1
ATOM 9057 C C . ARG D 1 187 ? 61.39135 -31.42497 43.51367 1.000 44.71308 166 ARG D C 1
ATOM 9058 O O . ARG D 1 187 ? 61.91705 -30.88905 42.52979 1.000 43.46872 166 ARG D O 1
ATOM 9066 N N . ALA D 1 188 ? 61.75267 -32.61374 43.98409 1.000 44.58433 167 ALA D N 1
ATOM 9067 C CA . ALA D 1 188 ? 62.75128 -33.45386 43.34111 1.000 43.97772 167 ALA D CA 1
ATOM 9068 C C . ALA D 1 188 ? 62.23300 -34.88465 43.34076 1.000 42.93702 167 ALA D C 1
ATOM 9069 O O . ALA D 1 188 ? 61.61712 -35.32887 44.32004 1.000 42.44212 167 ALA D O 1
ATOM 9071 N N . VAL D 1 189 ? 62.46638 -35.59252 42.23055 1.000 43.62443 168 VAL D N 1
ATOM 9072 C CA . VAL D 1 189 ? 62.10033 -37.00190 42.07478 1.000 38.98728 168 VAL D CA 1
ATOM 9073 C C . VAL D 1 189 ? 63.36550 -37.80465 41.79385 1.000 38.37219 168 VAL D C 1
ATOM 9074 O O . VAL D 1 189 ? 64.06699 -37.55260 40.80737 1.000 37.28337 168 VAL D O 1
ATOM 9078 N N . VAL D 1 190 ? 63.62518 -38.80292 42.62244 1.000 38.18737 169 VAL D N 1
ATOM 9079 C CA . VAL D 1 190 ? 64.69002 -39.76581 42.36596 1.000 41.60474 169 VAL D CA 1
ATOM 9080 C C . VAL D 1 190 ? 64.06345 -40.98840 41.70157 1.000 36.40395 169 VAL D C 1
ATOM 9081 O O . VAL D 1 190 ? 63.14074 -41.60174 42.25050 1.000 35.98777 169 VAL D O 1
ATOM 9085 N N . VAL D 1 191 ? 64.52712 -41.31789 40.50026 1.000 34.20022 170 VAL D N 1
ATOM 9086 C CA . VAL D 1 191 ? 63.94312 -42.38586 39.69532 1.000 38.34296 170 VAL D CA 1
ATOM 9087 C C . VAL D 1 191 ? 64.89507 -43.57225 39.68142 1.000 37.98672 170 VAL D C 1
ATOM 9088 O O . VAL D 1 191 ? 66.10381 -43.38959 39.48368 1.000 37.58552 170 VAL D O 1
ATOM 9092 N N . THR D 1 192 ? 64.34731 -44.78947 39.84780 1.000 36.86442 171 THR D N 1
ATOM 9093 C CA . THR D 1 192 ? 65.14087 -46.01116 39.74387 1.000 30.12872 171 THR D CA 1
ATOM 9094 C C . THR D 1 192 ? 64.23760 -47.20018 39.44196 1.000 36.68089 171 THR D C 1
ATOM 9095 O O . THR D 1 192 ? 63.03389 -47.18305 39.71789 1.000 36.65312 171 THR D O 1
ATOM 9099 N N . GLU D 1 193 ? 64.84363 -48.24592 38.87464 1.000 34.30856 172 GLU D N 1
ATOM 9100 C CA . GLU D 1 193 ? 64.20609 -49.54845 38.75269 1.000 37.07957 172 GLU D CA 1
ATOM 9101 C C . GLU D 1 193 ? 64.56161 -50.40710 39.96089 1.000 35.56006 172 GLU D C 1
ATOM 9102 O O . GLU D 1 193 ? 65.70891 -50.40201 40.42124 1.000 34.42918 172 GLU D O 1
ATOM 9108 N N . SER D 1 194 ? 63.58672 -51.18465 40.44275 1.000 33.75578 173 SER D N 1
ATOM 9109 C CA . SER D 1 194 ? 63.88522 -52.15193 41.50279 1.000 39.96663 173 SER D CA 1
ATOM 9110 C C . SER D 1 194 ? 64.84028 -53.21409 40.99056 1.000 35.72701 173 SER D C 1
ATOM 9111 O O . SER D 1 194 ? 65.88763 -53.48453 41.59234 1.000 35.94670 173 SER D O 1
ATOM 9114 N N . VAL D 1 195 ? 64.48578 -53.83157 39.88099 1.000 38.15214 174 VAL D N 1
ATOM 9115 C CA . VAL D 1 195 ? 65.36651 -54.74215 39.16719 1.000 40.18520 174 VAL D CA 1
ATOM 9116 C C . VAL D 1 195 ? 65.65042 -54.09147 37.81893 1.000 37.09607 174 VAL D C 1
ATOM 9117 O O . VAL D 1 195 ? 64.71602 -53.76798 37.07439 1.000 34.77095 174 VAL D O 1
ATOM 9121 N N . PHE D 1 196 ? 66.92466 -53.82330 37.53886 1.000 39.38478 175 PHE D N 1
ATOM 9122 C CA . PHE D 1 196 ? 67.29263 -53.13296 36.30846 1.000 38.96244 175 PHE D CA 1
ATOM 9123 C C . PHE D 1 196 ? 67.19368 -54.08801 35.14003 1.000 40.09314 175 PHE D C 1
ATOM 9124 O O . PHE D 1 196 ? 67.60854 -55.24709 35.23591 1.000 44.16183 175 PHE D O 1
ATOM 9132 N N . SER D 1 197 ? 66.61241 -53.61193 34.03886 1.000 37.17719 176 SER D N 1
ATOM 9133 C CA . SER D 1 197 ? 66.49877 -54.48726 32.87889 1.000 44.21551 176 SER D CA 1
ATOM 9134 C C . SER D 1 197 ? 67.86125 -54.75273 32.25783 1.000 46.58465 176 SER D C 1
ATOM 9135 O O . SER D 1 197 ? 68.09097 -55.84806 31.72857 1.000 53.50546 176 SER D O 1
ATOM 9138 N N . ALA D 1 198 ? 68.79649 -53.80847 32.38938 1.000 47.53638 177 ALA D N 1
ATOM 9139 C CA . ALA D 1 198 ? 70.12412 -53.96759 31.79926 1.000 47.46433 177 ALA D CA 1
ATOM 9140 C C . ALA D 1 198 ? 70.84157 -55.20695 32.33766 1.000 47.52390 177 ALA D C 1
ATOM 9141 O O . ALA D 1 198 ? 71.19661 -56.11293 31.57954 1.000 51.59921 177 ALA D O 1
ATOM 9143 N N . ASP D 1 199 ? 71.07785 -55.25506 33.64610 1.000 47.34528 178 ASP D N 1
ATOM 9144 C CA . ASP D 1 199 ? 71.90601 -56.28555 34.25393 1.000 47.37505 178 ASP D CA 1
ATOM 9145 C C . ASP D 1 199 ? 71.13880 -57.22880 35.16413 1.000 47.63908 178 ASP D C 1
ATOM 9146 O O . ASP D 1 199 ? 71.67455 -58.27749 35.53611 1.000 46.87662 178 ASP D O 1
ATOM 9151 N N . GLY D 1 200 ? 69.92321 -56.87598 35.55919 1.000 48.16457 179 GLY D N 1
ATOM 9152 C CA . GLY D 1 200 ? 69.16782 -57.69040 36.48174 1.000 48.36191 179 GLY D CA 1
ATOM 9153 C C . GLY D 1 200 ? 69.53737 -57.50662 37.93591 1.000 50.18477 179 GLY D C 1
ATOM 9154 O O . GLY D 1 200 ? 68.98383 -58.22129 38.78745 1.000 46.25408 179 GLY D O 1
ATOM 9155 N N . ASP D 1 201 ? 70.44376 -56.56975 38.24687 1.000 42.42675 180 ASP D N 1
ATOM 9156 C CA . ASP D 1 201 ? 70.86575 -56.32893 39.61846 1.000 42.26155 180 ASP D CA 1
ATOM 9157 C C . ASP D 1 201 ? 69.77655 -55.58586 40.39565 1.000 42.26973 180 ASP D C 1
ATOM 9158 O O . ASP D 1 201 ? 68.79892 -55.09089 39.83474 1.000 39.37208 180 ASP D O 1
ATOM 9163 N N . LEU D 1 202 ? 69.95060 -55.53618 41.71455 1.000 41.90987 181 LEU D N 1
ATOM 9164 C CA . LEU D 1 202 ? 68.98309 -54.93041 42.61539 1.000 38.98262 181 LEU D CA 1
ATOM 9165 C C . LEU D 1 202 ? 69.44201 -53.53095 43.00360 1.000 43.23794 181 LEU D C 1
ATOM 9166 O O . LEU D 1 202 ? 70.62347 -53.30235 43.27726 1.000 41.51176 181 LEU D O 1
ATOM 9171 N N . ALA D 1 203 ? 68.50484 -52.60596 43.01259 1.000 42.98295 182 ALA D N 1
ATOM 9172 C CA . ALA D 1 203 ? 68.77745 -51.25998 43.45090 1.000 43.78696 182 ALA D CA 1
ATOM 9173 C C . ALA D 1 203 ? 68.80788 -51.21580 44.97367 1.000 43.02473 182 ALA D C 1
ATOM 9174 O O . ALA D 1 203 ? 68.07965 -51.95465 45.63247 1.000 47.64100 182 ALA D O 1
ATOM 9176 N N . PRO D 1 204 ? 69.65796 -50.38237 45.55721 1.000 45.52669 183 PRO D N 1
ATOM 9177 C CA . PRO D 1 204 ? 69.64436 -50.18569 47.02733 1.000 49.44726 183 PRO D CA 1
ATOM 9178 C C . PRO D 1 204 ? 68.49900 -49.27489 47.46104 1.000 48.26752 183 PRO D C 1
ATOM 9179 O O . PRO D 1 204 ? 68.68511 -48.10892 47.82909 1.000 47.09988 183 PRO D O 1
ATOM 9183 N N . LEU D 1 205 ? 67.28140 -49.82734 47.44204 1.000 47.18454 184 LEU D N 1
ATOM 9184 C CA . LEU D 1 205 ? 66.07379 -49.01715 47.59208 1.000 47.51338 184 LEU D CA 1
ATOM 9185 C C . LEU D 1 205 ? 65.97155 -48.37023 48.97110 1.000 49.30708 184 LEU D C 1
ATOM 9186 O O . LEU D 1 205 ? 65.50450 -47.23251 49.07843 1.000 46.09697 184 LEU D O 1
ATOM 9191 N N . ARG D 1 206 ? 66.34946 -49.09595 50.03826 1.000 54.47105 185 ARG D N 1
ATOM 9192 C CA . ARG D 1 206 ? 66.27766 -48.55715 51.40062 1.000 49.59779 185 ARG D CA 1
ATOM 9193 C C . ARG D 1 206 ? 67.26528 -47.41248 51.59703 1.000 49.83574 185 ARG D C 1
ATOM 9194 O O . ARG D 1 206 ? 66.96621 -46.44736 52.30929 1.000 51.80761 185 ARG D O 1
ATOM 9202 N N . ASP D 1 207 ? 68.46834 -47.52152 51.02477 1.000 49.05602 186 ASP D N 1
ATOM 9203 C CA . ASP D 1 207 ? 69.38695 -46.39072 51.08524 1.000 49.81195 186 ASP D CA 1
ATOM 9204 C C . ASP D 1 207 ? 68.82633 -45.20461 50.31081 1.000 50.34726 186 ASP D C 1
ATOM 9205 O O . ASP D 1 207 ? 68.87992 -44.06398 50.79295 1.000 50.21015 186 ASP D O 1
ATOM 9210 N N . LEU D 1 208 ? 68.29687 -45.44991 49.10266 1.000 48.54010 187 LEU D N 1
ATOM 9211 C CA . LEU D 1 208 ? 67.74254 -44.35662 48.30694 1.000 50.65994 187 LEU D CA 1
ATOM 9212 C C . LEU D 1 208 ? 66.58642 -43.67233 49.02769 1.000 52.25018 187 LEU D C 1
ATOM 9213 O O . LEU D 1 208 ? 66.54344 -42.44119 49.11700 1.000 51.83677 187 LEU D O 1
ATOM 9218 N N . HIS D 1 209 ? 65.66713 -44.45748 49.59615 1.000 49.79090 188 HIS D N 1
ATOM 9219 C CA . HIS D 1 209 ? 64.50674 -43.87754 50.26723 1.000 48.24185 188 HIS D CA 1
ATOM 9220 C C . HIS D 1 209 ? 64.91254 -43.10148 51.50321 1.000 50.63230 188 HIS D C 1
ATOM 9221 O O . HIS D 1 209 ? 64.35871 -42.03059 51.77257 1.000 54.79422 188 HIS D O 1
ATOM 9228 N N . ALA D 1 210 ? 65.89658 -43.60124 52.25166 1.000 49.26974 189 ALA D N 1
ATOM 9229 C CA . ALA D 1 210 ? 66.38656 -42.83748 53.39335 1.000 53.21211 189 ALA D CA 1
ATOM 9230 C C . ALA D 1 210 ? 66.95154 -41.49573 52.94713 1.000 51.12751 189 ALA D C 1
ATOM 9231 O O . ALA D 1 210 ? 66.78479 -40.48551 53.64023 1.000 53.65375 189 ALA D O 1
ATOM 9233 N N . VAL D 1 211 ? 67.60933 -41.45849 51.78448 1.000 50.67988 190 VAL D N 1
ATOM 9234 C CA . VAL D 1 211 ? 68.15053 -40.19079 51.28267 1.000 53.09062 190 VAL D CA 1
ATOM 9235 C C . VAL D 1 211 ? 67.03124 -39.27136 50.80571 1.000 50.05573 190 VAL D C 1
ATOM 9236 O O . VAL D 1 211 ? 67.04059 -38.06596 51.08455 1.000 53.70401 190 VAL D O 1
ATOM 9240 N N . CYS D 1 212 ? 66.04457 -39.82177 50.09889 1.000 50.98599 191 CYS D N 1
ATOM 9241 C CA . CYS D 1 212 ? 64.92105 -39.01042 49.64724 1.000 53.85005 191 CYS D CA 1
ATOM 9242 C C . CYS D 1 212 ? 64.19214 -38.36530 50.81771 1.000 56.53642 191 CYS D C 1
ATOM 9243 O O . CYS D 1 212 ? 63.94138 -37.15306 50.81498 1.000 54.13350 191 CYS D O 1
ATOM 9246 N N . ARG D 1 213 ? 63.85034 -39.16113 51.83509 1.000 56.98677 192 ARG D N 1
ATOM 9247 C CA . ARG D 1 213 ? 63.10344 -38.62208 52.96594 1.000 55.79673 192 ARG D CA 1
ATOM 9248 C C . ARG D 1 213 ? 63.89036 -37.53931 53.69457 1.000 51.56349 192 ARG D C 1
ATOM 9249 O O . ARG D 1 213 ? 63.28517 -36.62234 54.25518 1.000 55.07634 192 ARG D O 1
ATOM 9257 N N . ARG D 1 214 ? 65.22228 -37.65796 53.75894 1.000 53.63791 193 ARG D N 1
ATOM 9258 C CA . ARG D 1 214 ? 66.02649 -36.59776 54.36631 1.000 58.12710 193 ARG D CA 1
ATOM 9259 C C . ARG D 1 214 ? 65.87269 -35.27052 53.62208 1.000 58.00859 193 ARG D C 1
ATOM 9260 O O . ARG D 1 214 ? 65.88396 -34.20713 54.24463 1.000 51.71868 193 ARG D O 1
ATOM 9262 N N . HIS D 1 215 ? 65.73965 -35.31149 52.29230 1.000 53.61745 194 HIS D N 1
ATOM 9263 C CA . HIS D 1 215 ? 65.67576 -34.11469 51.45411 1.000 51.81133 194 HIS D CA 1
ATOM 9264 C C . HIS D 1 215 ? 64.26917 -33.82099 50.94078 1.000 50.97079 194 HIS D C 1
ATOM 9265 O O . HIS D 1 215 ? 64.10791 -32.98374 50.04055 1.000 51.26201 194 HIS D O 1
ATOM 9272 N N . GLY D 1 216 ? 63.25550 -34.51916 51.44491 1.000 54.46529 195 GLY D N 1
ATOM 9273 C CA . GLY D 1 216 ? 61.90061 -34.27222 50.98341 1.000 54.34400 195 GLY D CA 1
ATOM 9274 C C . GLY D 1 216 ? 61.68836 -34.61668 49.52857 1.000 52.82779 195 GLY D C 1
ATOM 9275 O O . GLY D 1 216 ? 60.84067 -34.01016 48.86595 1.000 57.54185 195 GLY D O 1
ATOM 9276 N N . ALA D 1 217 ? 62.42413 -35.58832 49.01653 1.000 50.97063 196 ALA D N 1
ATOM 9277 C CA . ALA D 1 217 ? 62.28979 -35.98223 47.62653 1.000 50.76410 196 ALA D CA 1
ATOM 9278 C C . ALA D 1 217 ? 61.32657 -37.15965 47.50406 1.000 48.28661 196 ALA D C 1
ATOM 9279 O O . ALA D 1 217 ? 61.04511 -37.88024 48.46619 1.000 51.20205 196 ALA D O 1
ATOM 9281 N N . LEU D 1 218 ? 60.78313 -37.31645 46.31284 1.000 44.66931 197 LEU D N 1
ATOM 9282 C CA . LEU D 1 218 ? 59.94513 -38.46363 46.00863 1.000 46.34935 197 LEU D CA 1
ATOM 9283 C C . LEU D 1 218 ? 60.80161 -39.56558 45.38997 1.000 40.96414 197 LEU D C 1
ATOM 9284 O O . LEU D 1 218 ? 61.77373 -39.29768 44.67341 1.000 39.08361 197 LEU D O 1
ATOM 9289 N N . LEU D 1 219 ? 60.47453 -40.80682 45.71414 1.000 42.90317 198 LEU D N 1
ATOM 9290 C CA . LEU D 1 219 ? 61.15151 -41.95561 45.12818 1.000 38.48623 198 LEU D CA 1
ATOM 9291 C C . LEU D 1 219 ? 60.18580 -42.67302 44.19367 1.000 36.94432 198 LEU D C 1
ATOM 9292 O O . LEU D 1 219 ? 59.15410 -43.19019 44.63762 1.000 37.02992 198 LEU D O 1
ATOM 9297 N N . LEU D 1 220 ? 60.52640 -42.70376 42.90713 1.000 34.74294 199 LEU D N 1
ATOM 9298 C CA . LEU D 1 220 ? 59.75344 -43.40295 41.89030 1.000 36.12781 199 LEU D CA 1
ATOM 9299 C C . LEU D 1 220 ? 60.49798 -44.68190 41.52133 1.000 36.10468 199 LEU D C 1
ATOM 9300 O O . LEU D 1 220 ? 61.64185 -44.62604 41.05201 1.000 32.14984 199 LEU D O 1
ATOM 9305 N N . VAL D 1 221 ? 59.83972 -45.82467 41.71147 1.000 34.19061 200 VAL D N 1
ATOM 9306 C CA . VAL D 1 221 ? 60.46599 -47.14751 41.58335 1.000 37.36236 200 VAL D CA 1
ATOM 9307 C C . VAL D 1 221 ? 59.69154 -47.94712 40.54851 1.000 30.46803 200 VAL D C 1
ATOM 9308 O O . VAL D 1 221 ? 58.53244 -48.30759 40.77342 1.000 28.07845 200 VAL D O 1
ATOM 9312 N N . ASP D 1 222 ? 60.34431 -48.25615 39.44253 1.000 30.21193 201 ASP D N 1
ATOM 9313 C CA . ASP D 1 222 ? 59.76891 -49.08414 38.38996 1.000 31.89649 201 ASP D CA 1
ATOM 9314 C C . ASP D 1 222 ? 60.10971 -50.54602 38.70362 1.000 33.91505 201 ASP D C 1
ATOM 9315 O O . ASP D 1 222 ? 61.28779 -50.92245 38.70797 1.000 33.64117 201 ASP D O 1
ATOM 9320 N N . GLU D 1 223 ? 59.08667 -51.36247 39.00735 1.000 31.63501 202 GLU D N 1
ATOM 9321 C CA . GLU D 1 223 ? 59.27701 -52.77212 39.38208 1.000 33.90413 202 GLU D CA 1
ATOM 9322 C C . GLU D 1 223 ? 58.86781 -53.76298 38.27512 1.000 34.96405 202 GLU D C 1
ATOM 9323 O O . GLU D 1 223 ? 58.44790 -54.90228 38.56567 1.000 32.59622 202 GLU D O 1
ATOM 9329 N N . ALA D 1 224 ? 59.03042 -53.37347 37.00265 1.000 29.67065 203 ALA D N 1
ATOM 9330 C CA . ALA D 1 224 ? 58.59684 -54.25466 35.92200 1.000 36.40560 203 ALA D CA 1
ATOM 9331 C C . ALA D 1 224 ? 59.25417 -55.62911 36.01311 1.000 35.02596 203 ALA D C 1
ATOM 9332 O O . ALA D 1 224 ? 58.63075 -56.63378 35.66335 1.000 31.76590 203 ALA D O 1
ATOM 9334 N N . HIS D 1 225 ? 60.49462 -55.69450 36.48957 1.000 33.56398 204 HIS D N 1
ATOM 9335 C CA . HIS D 1 225 ? 61.22433 -56.94470 36.59035 1.000 34.31094 204 HIS D CA 1
ATOM 9336 C C . HIS D 1 225 ? 61.31465 -57.44747 38.01972 1.000 34.18324 204 HIS D C 1
ATOM 9337 O O . HIS D 1 225 ? 61.94866 -58.47551 38.26087 1.000 35.98042 204 HIS D O 1
ATOM 9344 N N . GLY D 1 226 ? 60.65805 -56.77684 38.96636 1.000 35.59833 205 GLY D N 1
ATOM 9345 C CA . GLY D 1 226 ? 60.61507 -57.28407 40.33007 1.000 35.38149 205 GLY D CA 1
ATOM 9346 C C . GLY D 1 226 ? 59.32156 -57.98731 40.70775 1.000 33.68580 205 GLY D C 1
ATOM 9347 O O . GLY D 1 226 ? 59.31872 -58.84621 41.58990 1.000 34.72463 205 GLY D O 1
ATOM 9348 N N . LEU D 1 227 ? 58.20667 -57.57948 40.09762 1.000 33.62369 206 LEU D N 1
ATOM 9349 C CA . LEU D 1 227 ? 56.90115 -58.15250 40.40363 1.000 33.68368 206 LEU D CA 1
ATOM 9350 C C . LEU D 1 227 ? 56.82392 -59.62742 40.00056 1.000 33.97448 206 LEU D C 1
ATOM 9351 O O . LEU D 1 227 ? 57.18787 -60.00568 38.88374 1.000 33.48544 206 LEU D O 1
ATOM 9356 N N . GLY D 1 228 ? 56.36262 -60.46450 40.92485 1.000 31.34206 207 GLY D N 1
ATOM 9357 C CA . GLY D 1 228 ? 56.33137 -61.88121 40.67024 1.000 36.93787 207 GLY D CA 1
ATOM 9358 C C . GLY D 1 228 ? 57.66929 -62.56491 40.79902 1.000 36.83906 207 GLY D C 1
ATOM 9359 O O . GLY D 1 228 ? 57.73952 -63.79105 40.63764 1.000 35.23661 207 GLY D O 1
ATOM 9360 N N . VAL D 1 229 ? 58.74177 -61.81981 41.07725 1.000 34.40883 208 VAL D N 1
ATOM 9361 C CA . VAL D 1 229 ? 60.08761 -62.37446 41.12379 1.000 36.49251 208 VAL D CA 1
ATOM 9362 C C . VAL D 1 229 ? 60.73904 -62.13960 42.48448 1.000 40.94515 208 VAL D C 1
ATOM 9363 O O . VAL D 1 229 ? 61.25671 -63.07699 43.10765 1.000 37.21047 208 VAL D O 1
ATOM 9367 N N . ARG D 1 230 ? 60.71982 -60.89176 42.96757 1.000 36.78244 209 ARG D N 1
ATOM 9368 C CA . ARG D 1 230 ? 61.27610 -60.57457 44.27748 1.000 36.17334 209 ARG D CA 1
ATOM 9369 C C . ARG D 1 230 ? 60.20623 -60.66274 45.35813 1.000 36.29304 209 ARG D C 1
ATOM 9370 O O . ARG D 1 230 ? 59.01367 -60.48757 45.10254 1.000 37.57988 209 ARG D O 1
ATOM 9378 N N . GLY D 1 231 ? 60.65584 -60.88028 46.58644 1.000 39.62991 210 GLY D N 1
ATOM 9379 C CA . GLY D 1 231 ? 59.72135 -61.08157 47.67621 1.000 40.24681 210 GLY D CA 1
ATOM 9380 C C . GLY D 1 231 ? 59.30955 -62.53301 47.83090 1.000 45.98962 210 GLY D C 1
ATOM 9381 O O . GLY D 1 231 ? 59.25020 -63.31117 46.87453 1.000 41.06317 210 GLY D O 1
ATOM 9382 N N . THR D 1 232 ? 59.00867 -62.89966 49.07607 1.000 47.33226 211 THR D N 1
ATOM 9383 C CA . THR D 1 232 ? 58.61665 -64.27072 49.38156 1.000 52.85446 211 THR D CA 1
ATOM 9384 C C . THR D 1 232 ? 57.30996 -64.65510 48.68588 1.000 51.04995 211 THR D C 1
ATOM 9385 O O . THR D 1 232 ? 57.07854 -65.83651 48.41196 1.000 46.63003 211 THR D O 1
ATOM 9389 N N . ARG D 1 233 ? 56.45579 -63.67501 48.37431 1.000 46.85494 212 ARG D N 1
ATOM 9390 C CA . ARG D 1 233 ? 55.21183 -63.91822 47.65628 1.000 43.18654 212 ARG D CA 1
ATOM 9391 C C . ARG D 1 233 ? 55.20427 -63.29516 46.26928 1.000 39.73160 212 ARG D C 1
ATOM 9392 O O . ARG D 1 233 ? 54.14304 -63.22518 45.63741 1.000 34.22759 212 ARG D O 1
ATOM 9394 N N . GLY D 1 234 ? 56.36280 -62.86405 45.77433 1.000 39.89725 213 GLY D N 1
ATOM 9395 C CA . GLY D 1 234 ? 56.44425 -62.23199 44.47577 1.000 39.18848 213 GLY D CA 1
ATOM 9396 C C . GLY D 1 234 ? 55.95152 -60.80123 44.44955 1.000 37.52872 213 GLY D C 1
ATOM 9397 O O . GLY D 1 234 ? 55.67879 -60.27688 43.36197 1.000 33.21503 213 GLY D O 1
ATOM 9398 N N . GLN D 1 235 ? 55.84797 -60.14315 45.61032 1.000 35.49322 214 GLN D N 1
ATOM 9399 C CA . GLN D 1 235 ? 55.23296 -58.81360 45.69387 1.000 37.40285 214 GLN D CA 1
ATOM 9400 C C . GLN D 1 235 ? 56.17596 -57.66896 45.34393 1.000 34.99458 214 GLN D C 1
ATOM 9401 O O . GLN D 1 235 ? 55.76668 -56.51259 45.45600 1.000 37.10846 214 GLN D O 1
ATOM 9407 N N . GLY D 1 236 ? 57.41068 -57.93449 44.93082 1.000 36.88773 215 GLY D N 1
ATOM 9408 C CA . GLY D 1 236 ? 58.29542 -56.88155 44.46553 1.000 37.35199 215 GLY D CA 1
ATOM 9409 C C . GLY D 1 236 ? 59.35056 -56.53422 45.49587 1.000 36.83684 215 GLY D C 1
ATOM 9410 O O . GLY D 1 236 ? 59.28021 -56.92197 46.66287 1.000 40.62458 215 GLY D O 1
ATOM 9411 N N . LEU D 1 237 ? 60.37116 -55.79604 45.04857 1.000 38.43461 216 LEU D N 1
ATOM 9412 C CA . LEU D 1 237 ? 61.45749 -55.45892 45.97288 1.000 39.42700 216 LEU D CA 1
ATOM 9413 C C . LEU D 1 237 ? 61.00887 -54.43721 47.01567 1.000 39.18144 216 LEU D C 1
ATOM 9414 O O . LEU D 1 237 ? 61.43276 -54.52376 48.17245 1.000 38.08646 216 LEU D O 1
ATOM 9419 N N . LEU D 1 238 ? 60.16438 -53.46016 46.63881 1.000 37.08021 217 LEU D N 1
ATOM 9420 C CA . LEU D 1 238 ? 59.65919 -52.51510 47.64137 1.000 39.25110 217 LEU D CA 1
ATOM 9421 C C . LEU D 1 238 ? 59.01208 -53.25263 48.81812 1.000 39.82758 217 LEU D C 1
ATOM 9422 O O . LEU D 1 238 ? 59.34738 -53.00978 49.98701 1.000 38.55114 217 LEU D O 1
ATOM 9427 N N . HIS D 1 239 ? 58.09055 -54.17257 48.52319 1.000 38.92292 218 HIS D N 1
ATOM 9428 C CA . HIS D 1 239 ? 57.46684 -54.96722 49.57854 1.000 39.04546 218 HIS D CA 1
ATOM 9429 C C . HIS D 1 239 ? 58.49752 -55.77463 50.35732 1.000 37.74408 218 HIS D C 1
ATOM 9430 O O . HIS D 1 239 ? 58.46210 -55.82559 51.59438 1.000 39.13181 218 HIS D O 1
ATOM 9437 N N . GLU D 1 240 ? 59.42599 -56.41671 49.64427 1.000 37.79622 219 GLU D N 1
ATOM 9438 C CA . GLU D 1 240 ? 60.41309 -57.26722 50.30268 1.000 37.32283 219 GLU D CA 1
ATOM 9439 C C . GLU D 1 240 ? 61.23182 -56.51680 51.34713 1.000 38.83472 219 GLU D C 1
ATOM 9440 O O . GLU D 1 240 ? 61.53932 -57.07464 52.40248 1.000 41.19938 219 GLU D O 1
ATOM 9446 N N . VAL D 1 241 ? 61.63822 -55.27349 51.06514 1.000 40.08617 220 VAL D N 1
ATOM 9447 C CA . VAL D 1 241 ? 62.50232 -54.55239 52.00634 1.000 41.55253 220 VAL D CA 1
ATOM 9448 C C . VAL D 1 241 ? 61.71068 -53.69580 52.98834 1.000 40.63606 220 VAL D C 1
ATOM 9449 O O . VAL D 1 241 ? 62.29010 -52.96317 53.79606 1.000 42.02829 220 VAL D O 1
ATOM 9453 N N . GLY D 1 242 ? 60.39443 -53.80830 52.95294 1.000 39.91280 221 GLY D N 1
ATOM 9454 C CA . GLY D 1 242 ? 59.54883 -53.16122 53.93012 1.000 40.87557 221 GLY D CA 1
ATOM 9455 C C . GLY D 1 242 ? 59.16797 -51.73775 53.61556 1.000 42.92952 221 GLY D C 1
ATOM 9456 O O . GLY D 1 242 ? 58.72892 -51.01925 54.52435 1.000 46.03728 221 GLY D O 1
ATOM 9457 N N . LEU D 1 243 ? 59.28793 -51.31429 52.35551 1.000 38.87913 222 LEU D N 1
ATOM 9458 C CA . LEU D 1 243 ? 58.92502 -49.96834 51.93261 1.000 43.15102 222 LEU D CA 1
ATOM 9459 C C . LEU D 1 243 ? 57.60186 -49.92593 51.17596 1.000 40.95475 222 LEU D C 1
ATOM 9460 O O . LEU D 1 243 ? 57.23297 -48.87140 50.64731 1.000 44.88452 222 LEU D O 1
ATOM 9465 N N . ALA D 1 244 ? 56.90109 -51.04407 51.07861 1.000 41.52101 223 ALA D N 1
ATOM 9466 C CA . ALA D 1 244 ? 55.62976 -51.04762 50.37512 1.000 42.78791 223 ALA D CA 1
ATOM 9467 C C . ALA D 1 244 ? 54.67358 -50.06920 51.04337 1.000 39.77434 223 ALA D C 1
ATOM 9468 O O . ALA D 1 244 ? 54.58735 -50.00358 52.27125 1.000 40.52907 223 ALA D O 1
ATOM 9470 N N . GLY D 1 245 ? 54.01966 -49.24357 50.23922 1.000 39.79627 224 GLY D N 1
ATOM 9471 C CA . GLY D 1 245 ? 52.98786 -48.38658 50.78606 1.000 39.06081 224 GLY D CA 1
ATOM 9472 C C . GLY D 1 245 ? 53.46965 -47.13301 51.46976 1.000 39.67928 224 GLY D C 1
ATOM 9473 O O . GLY D 1 245 ? 52.64877 -46.42123 52.06250 1.000 43.39959 224 GLY D O 1
ATOM 9474 N N . ALA D 1 246 ? 54.76624 -46.83888 51.42466 1.000 43.13172 225 ALA D N 1
ATOM 9475 C CA . ALA D 1 246 ? 55.27497 -45.65624 52.10006 1.000 45.77346 225 ALA D CA 1
ATOM 9476 C C . ALA D 1 246 ? 54.65178 -44.39251 51.49635 1.000 45.88598 225 ALA D C 1
ATOM 9477 O O . ALA D 1 246 ? 54.26629 -44.38084 50.31894 1.000 38.72747 225 ALA D O 1
ATOM 9479 N N . PRO D 1 247 ? 54.47478 -43.33204 52.30076 1.000 44.84314 226 PRO D N 1
ATOM 9480 C CA . PRO D 1 247 ? 53.82969 -42.10852 51.77600 1.000 46.06138 226 PRO D CA 1
ATOM 9481 C C . PRO D 1 247 ? 54.63347 -41.34583 50.71443 1.000 45.01464 226 PRO D C 1
ATOM 9482 O O . PRO D 1 247 ? 54.03546 -40.57294 49.96284 1.000 45.92779 226 PRO D O 1
ATOM 9486 N N . ASP D 1 248 ? 55.94513 -41.55146 50.58601 1.000 45.09568 227 ASP D N 1
ATOM 9487 C CA . ASP D 1 248 ? 56.76094 -40.75646 49.67154 1.000 43.59958 227 ASP D CA 1
ATOM 9488 C C . ASP D 1 248 ? 57.37852 -41.60976 48.56579 1.000 45.01003 227 ASP D C 1
ATOM 9489 O O . ASP D 1 248 ? 58.40877 -41.23290 47.99270 1.000 45.02439 227 ASP D O 1
ATOM 9494 N N . ILE D 1 249 ? 56.75700 -42.74562 48.24310 1.000 42.22082 228 ILE D N 1
ATOM 9495 C CA . ILE D 1 249 ? 57.22064 -43.64827 47.20013 1.000 38.58406 228 ILE D CA 1
ATOM 9496 C C . ILE D 1 249 ? 56.08728 -43.85913 46.20879 1.000 39.56156 228 ILE D C 1
ATOM 9497 O O . ILE D 1 249 ? 54.94471 -44.10631 46.61531 1.000 37.76791 228 ILE D O 1
ATOM 9502 N N . VAL D 1 250 ? 56.39331 -43.69907 44.92124 1.000 35.05483 229 VAL D N 1
ATOM 9503 C CA . VAL D 1 250 ? 55.51608 -44.10229 43.83235 1.000 36.92604 229 VAL D CA 1
ATOM 9504 C C . VAL D 1 250 ? 56.16099 -45.25779 43.09019 1.000 36.93788 229 VAL D C 1
ATOM 9505 O O . VAL D 1 250 ? 57.37111 -45.25680 42.82495 1.000 35.88508 229 VAL D O 1
ATOM 9509 N N . MET D 1 251 ? 55.34347 -46.23747 42.74780 1.000 33.42288 230 MET D N 1
ATOM 9510 C CA . MET D 1 251 ? 55.79364 -47.42060 42.05042 1.000 33.18419 230 MET D CA 1
ATOM 9511 C C . MET D 1 251 ? 55.09700 -47.48518 40.70442 1.000 29.54639 230 MET D C 1
ATOM 9512 O O . MET D 1 251 ? 53.91998 -47.13872 40.57910 1.000 30.10527 230 MET D O 1
ATOM 9517 N N . THR D 1 252 ? 55.83388 -47.88132 39.69040 1.000 32.55466 231 THR D N 1
ATOM 9518 C CA . THR D 1 252 ? 55.24194 -48.30292 38.43297 1.000 31.25816 231 THR D CA 1
ATOM 9519 C C . THR D 1 252 ? 55.59241 -49.76069 38.20092 1.000 30.18285 231 THR D C 1
ATOM 9520 O O . THR D 1 252 ? 56.61607 -50.24848 38.67709 1.000 30.58822 231 THR D O 1
ATOM 9524 N N . THR D 1 253 ? 54.74730 -50.44613 37.44246 1.000 32.40254 232 THR D N 1
ATOM 9525 C CA . THR D 1 253 ? 55.04320 -51.80422 37.04082 1.000 33.90203 232 THR D CA 1
ATOM 9526 C C . THR D 1 253 ? 54.38742 -52.05377 35.69280 1.000 32.52033 232 THR D C 1
ATOM 9527 O O . THR D 1 253 ? 53.68623 -51.19464 35.15358 1.000 29.84148 232 THR D O 1
ATOM 9531 N N . THR D 1 254 ? 54.64706 -53.22922 35.13073 1.000 30.56381 233 THR D N 1
ATOM 9532 C CA . THR D 1 254 ? 53.98488 -53.64904 33.90631 1.000 33.57562 233 THR D CA 1
ATOM 9533 C C . THR D 1 254 ? 53.07724 -54.82368 34.21551 1.000 31.84581 233 THR D C 1
ATOM 9534 O O . THR D 1 254 ? 53.21037 -55.48136 35.24724 1.000 33.29865 233 THR D O 1
ATOM 9538 N N . LEU D 1 255 ? 52.13866 -55.07931 33.31179 1.000 34.56305 234 LEU D N 1
ATOM 9539 C CA . LEU D 1 255 ? 51.26894 -56.23708 33.43827 1.000 32.31765 234 LEU D CA 1
ATOM 9540 C C . LEU D 1 255 ? 51.65744 -57.34765 32.47780 1.000 34.03182 234 LEU D C 1
ATOM 9541 O O . LEU D 1 255 ? 50.97184 -58.37479 32.42032 1.000 35.77830 234 LEU D O 1
ATOM 9546 N N . SER D 1 256 ? 52.74343 -57.17446 31.73522 1.000 34.57772 235 SER D N 1
ATOM 9547 C CA . SER D 1 256 ? 53.07508 -58.05040 30.62136 1.000 36.96222 235 SER D CA 1
ATOM 9548 C C . SER D 1 256 ? 54.20494 -59.01475 30.93551 1.000 31.47512 235 SER D C 1
ATOM 9549 O O . SER D 1 256 ? 54.60402 -59.78635 30.06967 1.000 33.59136 235 SER D O 1
ATOM 9552 N N . LYS D 1 257 ? 54.77209 -58.95684 32.11907 1.000 32.35275 236 LYS D N 1
ATOM 9553 C CA . LYS D 1 257 ? 55.84524 -59.89309 32.39069 1.000 33.90487 236 LYS D CA 1
ATOM 9554 C C . LYS D 1 257 ? 55.28084 -60.97625 33.29958 1.000 32.89099 236 LYS D C 1
ATOM 9555 O O . LYS D 1 257 ? 54.67634 -61.93357 32.80004 1.000 30.02002 236 LYS D O 1
ATOM 9561 N N . ALA D 1 258 ? 55.39056 -60.80109 34.61780 1.000 30.05146 237 ALA D N 1
ATOM 9562 C CA . ALA D 1 258 ? 54.87639 -61.81416 35.53646 1.000 33.20451 237 ALA D CA 1
ATOM 9563 C C . ALA D 1 258 ? 53.39302 -62.07849 35.30330 1.000 35.53280 237 ALA D C 1
ATOM 9564 O O . ALA D 1 258 ? 52.93865 -63.23046 35.34919 1.000 33.33633 237 ALA D O 1
ATOM 9566 N N . LEU D 1 259 ? 52.61945 -61.03266 35.04894 1.000 31.81791 238 LEU D N 1
ATOM 9567 C CA . LEU D 1 259 ? 51.17890 -61.17895 34.96160 1.000 30.77129 238 LEU D CA 1
ATOM 9568 C C . LEU D 1 259 ? 50.69551 -61.51147 33.55368 1.000 30.00214 238 LEU D C 1
ATOM 9569 O O . LEU D 1 259 ? 49.49025 -61.45835 33.30309 1.000 32.76416 238 LEU D O 1
ATOM 9574 N N . GLY D 1 260 ? 51.59908 -61.81967 32.63169 1.000 31.18420 239 GLY D N 1
ATOM 9575 C CA . GLY D 1 260 ? 51.24131 -62.50140 31.39341 1.000 32.19957 239 GLY D CA 1
ATOM 9576 C C . GLY D 1 260 ? 50.28051 -61.78155 30.47237 1.000 34.89230 239 GLY D C 1
ATOM 9577 O O . GLY D 1 260 ? 49.63286 -62.43121 29.63881 1.000 33.99532 239 GLY D O 1
ATOM 9578 N N . SER D 1 261 ? 50.15218 -60.46043 30.59901 1.000 32.81472 240 SER D N 1
ATOM 9579 C CA . SER D 1 261 ? 49.10038 -59.74316 29.89324 1.000 32.55203 240 SER D CA 1
ATOM 9580 C C . SER D 1 261 ? 49.61737 -58.50433 29.16499 1.000 35.17708 240 SER D C 1
ATOM 9581 O O . SER D 1 261 ? 50.70357 -58.52588 28.58473 1.000 34.78027 240 SER D O 1
ATOM 9584 N N . GLN D 1 262 ? 48.83454 -57.42853 29.14952 1.000 33.23086 241 GLN D N 1
ATOM 9585 C CA . GLN D 1 262 ? 49.32612 -56.15885 28.65428 1.000 32.16958 241 GLN D CA 1
ATOM 9586 C C . GLN D 1 262 ? 48.89111 -55.06592 29.62209 1.000 33.62130 241 GLN D C 1
ATOM 9587 O O . GLN D 1 262 ? 47.84902 -55.17890 30.28052 1.000 30.26054 241 GLN D O 1
ATOM 9593 N N . GLY D 1 263 ? 49.69468 -53.99829 29.69945 1.000 33.29071 242 GLY D N 1
ATOM 9594 C CA . GLY D 1 263 ? 49.31647 -52.83421 30.47714 1.000 31.73858 242 GLY D CA 1
ATOM 9595 C C . GLY D 1 263 ? 50.37742 -52.32642 31.43278 1.000 33.92169 242 GLY D C 1
ATOM 9596 O O . GLY D 1 263 ? 51.31416 -53.05545 31.76380 1.000 33.97062 242 GLY D O 1
ATOM 9597 N N . GLY D 1 264 ? 50.23623 -51.06795 31.87813 1.000 36.96574 243 GLY D N 1
ATOM 9598 C CA . GLY D 1 264 ? 51.06951 -50.51113 32.91843 1.000 31.61361 243 GLY D CA 1
ATOM 9599 C C . GLY D 1 264 ? 50.22831 -50.14947 34.13253 1.000 32.37736 243 GLY D C 1
ATOM 9600 O O . GLY D 1 264 ? 48.99231 -50.12444 34.08687 1.000 32.29892 243 GLY D O 1
ATOM 9601 N N . ALA D 1 265 ? 50.91875 -49.86294 35.22892 1.000 30.85734 244 ALA D N 1
ATOM 9602 C CA . ALA D 1 265 ? 50.24506 -49.47435 36.45439 1.000 31.36255 244 ALA D CA 1
ATOM 9603 C C . ALA D 1 265 ? 51.11617 -48.47593 37.18827 1.000 31.85260 244 ALA D C 1
ATOM 9604 O O . ALA D 1 265 ? 52.34273 -48.59982 37.18865 1.000 29.81809 244 ALA D O 1
ATOM 9606 N N . VAL D 1 266 ? 50.48452 -47.47444 37.78557 1.000 29.41851 245 VAL D N 1
ATOM 9607 C CA . VAL D 1 266 ? 51.15332 -46.60449 38.73700 1.000 30.12547 245 VAL D CA 1
ATOM 9608 C C . VAL D 1 266 ? 50.47368 -46.83713 40.06861 1.000 30.10869 245 VAL D C 1
ATOM 9609 O O . VAL D 1 266 ? 49.24085 -46.91840 40.13164 1.000 28.90512 245 VAL D O 1
ATOM 9613 N N . LEU D 1 267 ? 51.26819 -46.99379 41.12265 1.000 28.12259 246 LEU D N 1
ATOM 9614 C CA . LEU D 1 267 ? 50.72516 -47.27651 42.44274 1.000 30.23219 246 LEU D CA 1
ATOM 9615 C C . LEU D 1 267 ? 51.38330 -46.35569 43.45252 1.000 32.35384 246 LEU D C 1
ATOM 9616 O O . LEU D 1 267 ? 52.57014 -46.03059 43.31998 1.000 35.06007 246 LEU D O 1
ATOM 9621 N N . GLY D 1 268 ? 50.59967 -45.93319 44.44944 1.000 33.85087 247 GLY D N 1
ATOM 9622 C CA . GLY D 1 268 ? 51.05417 -45.07148 45.51809 1.000 36.64855 247 GLY D CA 1
ATOM 9623 C C . GLY D 1 268 ? 49.87167 -44.49593 46.27509 1.000 38.37282 247 GLY D C 1
ATOM 9624 O O . GLY D 1 268 ? 48.76000 -45.02304 46.19878 1.000 36.48283 247 GLY D O 1
ATOM 9625 N N . PRO D 1 269 ? 50.07050 -43.38687 46.99844 1.000 44.07023 248 PRO D N 1
ATOM 9626 C CA . PRO D 1 269 ? 48.95063 -42.77763 47.74293 1.000 44.66469 248 PRO D CA 1
ATOM 9627 C C . PRO D 1 269 ? 47.82291 -42.31556 46.82345 1.000 42.51030 248 PRO D C 1
ATOM 9628 O O . PRO D 1 269 ? 48.01229 -42.09894 45.62913 1.000 42.07000 248 PRO D O 1
ATOM 9632 N N . GLU D 1 270 ? 46.61661 -42.22461 47.39875 1.000 47.07646 249 GLU D N 1
ATOM 9633 C CA . GLU D 1 270 ? 45.43133 -41.84139 46.62817 1.000 47.70621 249 GLU D CA 1
ATOM 9634 C C . GLU D 1 270 ? 45.60912 -40.49439 45.94735 1.000 45.34968 249 GLU D C 1
ATOM 9635 O O . GLU D 1 270 ? 45.03810 -40.26155 44.87541 1.000 46.27561 249 GLU D O 1
ATOM 9641 N N . ALA D 1 271 ? 46.35882 -39.58082 46.56275 1.000 47.53261 250 ALA D N 1
ATOM 9642 C CA . ALA D 1 271 ? 46.56919 -38.28586 45.91934 1.000 48.36570 250 ALA D CA 1
ATOM 9643 C C . ALA D 1 271 ? 47.32186 -38.44123 44.60415 1.000 48.01679 250 ALA D C 1
ATOM 9644 O O . ALA D 1 271 ? 47.06577 -37.69738 43.65899 1.000 41.30731 250 ALA D O 1
ATOM 9646 N N . VAL D 1 272 ? 48.18811 -39.45489 44.49158 1.000 42.67989 251 VAL D N 1
ATOM 9647 C CA . VAL D 1 272 ? 48.92188 -39.64847 43.24629 1.000 42.76707 251 VAL D CA 1
ATOM 9648 C C . VAL D 1 272 ? 47.98549 -40.10709 42.13938 1.000 42.97569 251 VAL D C 1
ATOM 9649 O O . VAL D 1 272 ? 48.02525 -39.58516 41.01754 1.000 41.95908 251 VAL D O 1
ATOM 9653 N N . ARG D 1 273 ? 47.12374 -41.08289 42.43938 1.000 45.70248 252 ARG D N 1
ATOM 9654 C CA . ARG D 1 273 ? 46.14978 -41.53844 41.45355 1.000 43.56933 252 ARG D CA 1
ATOM 9655 C C . ARG D 1 273 ? 45.25414 -40.38866 41.02145 1.000 40.53348 252 ARG D C 1
ATOM 9656 O O . ARG D 1 273 ? 45.05566 -40.15322 39.82429 1.000 40.14455 252 ARG D O 1
ATOM 9664 N N . ALA D 1 274 ? 44.73162 -39.64150 41.99148 1.000 41.52520 253 ALA D N 1
ATOM 9665 C CA . ALA D 1 274 ? 43.88916 -38.48809 41.68500 1.000 46.02165 253 ALA D CA 1
ATOM 9666 C C . ALA D 1 274 ? 44.63620 -37.43791 40.88349 1.000 45.09937 253 ALA D C 1
ATOM 9667 O O . ALA D 1 274 ? 44.03682 -36.75168 40.04634 1.000 48.17684 253 ALA D O 1
ATOM 9669 N N . HIS D 1 275 ? 45.94671 -37.33061 41.09028 1.000 41.41286 254 HIS D N 1
ATOM 9670 C CA . HIS D 1 275 ? 46.73824 -36.36532 40.33476 1.000 46.36368 254 HIS D CA 1
ATOM 9671 C C . HIS D 1 275 ? 46.95398 -36.80464 38.88718 1.000 50.05266 254 HIS D C 1
ATOM 9672 O O . HIS D 1 275 ? 46.84969 -35.98531 37.96136 1.000 46.34463 254 HIS D O 1
ATOM 9679 N N . LEU D 1 276 ? 47.25547 -38.09125 38.67040 1.000 46.26099 255 LEU D N 1
ATOM 9680 C CA . LEU D 1 276 ? 47.53530 -38.56405 37.31556 1.000 48.29965 255 LEU D CA 1
ATOM 9681 C C . LEU D 1 276 ? 46.30261 -38.46398 36.42547 1.000 49.25526 255 LEU D C 1
ATOM 9682 O O . LEU D 1 276 ? 46.40386 -38.07606 35.25521 1.000 48.28343 255 LEU D O 1
ATOM 9687 N N . ILE D 1 277 ? 45.13246 -38.82026 36.95880 1.000 47.94227 256 ILE D N 1
ATOM 9688 C CA . ILE D 1 277 ? 43.89142 -38.66032 36.20857 1.000 51.69283 256 ILE D CA 1
ATOM 9689 C C . ILE D 1 277 ? 43.72333 -37.20418 35.78925 1.000 53.72905 256 ILE D C 1
ATOM 9690 O O . ILE D 1 277 ? 43.18405 -36.90848 34.71453 1.000 51.09749 256 ILE D O 1
ATOM 9695 N N . ASP D 1 278 ? 44.20394 -36.27849 36.61963 1.000 51.52184 257 ASP D N 1
ATOM 9696 C CA . ASP D 1 278 ? 44.02902 -34.85409 36.39490 1.000 56.13407 257 ASP D CA 1
ATOM 9697 C C . ASP D 1 278 ? 45.09480 -34.26498 35.46907 1.000 54.49799 257 ASP D C 1
ATOM 9698 O O . ASP D 1 278 ? 44.83492 -33.24265 34.82660 1.000 53.80257 257 ASP D O 1
ATOM 9703 N N . THR D 1 279 ? 46.29962 -34.86029 35.39242 1.000 54.60700 258 THR D N 1
ATOM 9704 C CA . THR D 1 279 ? 47.39871 -34.20527 34.67085 1.000 55.11642 258 THR D CA 1
ATOM 9705 C C . THR D 1 279 ? 48.21319 -35.09938 33.73200 1.000 48.98054 258 THR D C 1
ATOM 9706 O O . THR D 1 279 ? 48.76466 -34.59213 32.74970 1.000 47.02195 258 THR D O 1
ATOM 9710 N N . ALA D 1 280 ? 48.30981 -36.40755 33.99634 1.000 52.48746 259 ALA D N 1
ATOM 9711 C CA . ALA D 1 280 ? 49.16930 -37.27358 33.17946 1.000 47.57944 259 ALA D CA 1
ATOM 9712 C C . ALA D 1 280 ? 48.57924 -37.41989 31.78099 1.000 47.65810 259 ALA D C 1
ATOM 9713 O O . ALA D 1 280 ? 47.53189 -38.05338 31.60184 1.000 46.86939 259 ALA D O 1
ATOM 9715 N N . ARG D 1 281 ? 49.29533 -36.87317 30.78809 1.000 49.18299 260 ARG D N 1
ATOM 9716 C CA . ARG D 1 281 ? 48.80220 -36.75847 29.41569 1.000 47.67669 260 ARG D CA 1
ATOM 9717 C C . ARG D 1 281 ? 48.75823 -38.10466 28.70634 1.000 49.07252 260 ARG D C 1
ATOM 9718 O O . ARG D 1 281 ? 47.90992 -38.30777 27.82852 1.000 50.85854 260 ARG D O 1
ATOM 9726 N N . SER D 1 282 ? 49.70609 -38.99937 29.00600 1.000 43.75202 261 SER D N 1
ATOM 9727 C CA . SER D 1 282 ? 49.64812 -40.33515 28.44313 1.000 50.37605 261 SER D CA 1
ATOM 9728 C C . SER D 1 282 ? 48.56954 -41.19464 29.10159 1.000 48.70674 261 SER D C 1
ATOM 9729 O O . SER D 1 282 ? 48.36825 -42.34460 28.69675 1.000 47.88333 261 SER D O 1
ATOM 9732 N N . PHE D 1 283 ? 47.85962 -40.65495 30.09051 1.000 49.18800 262 PHE D N 1
ATOM 9733 C CA . PHE D 1 283 ? 46.64985 -41.27772 30.60804 1.000 49.82709 262 PHE D CA 1
ATOM 9734 C C . PHE D 1 283 ? 45.38169 -40.64365 30.05383 1.000 51.91288 262 PHE D C 1
ATOM 9735 O O . PHE D 1 283 ? 44.47282 -41.36515 29.62292 1.000 50.62983 262 PHE D O 1
ATOM 9743 N N . ILE D 1 284 ? 45.29179 -39.30511 30.11177 1.000 55.17721 263 ILE D N 1
ATOM 9744 C CA . ILE D 1 284 ? 44.09485 -38.59355 29.66476 1.000 54.65713 263 ILE D CA 1
ATOM 9745 C C . ILE D 1 284 ? 43.84278 -38.83822 28.17910 1.000 55.48310 263 ILE D C 1
ATOM 9746 O O . ILE D 1 284 ? 42.72644 -39.18172 27.77047 1.000 52.68162 263 ILE D O 1
ATOM 9751 N N . PHE D 1 285 ? 44.87423 -38.63843 27.34787 1.000 50.90977 264 PHE D N 1
ATOM 9752 C CA . PHE D 1 285 ? 44.76276 -38.65087 25.88889 1.000 50.98350 264 PHE D CA 1
ATOM 9753 C C . PHE D 1 285 ? 45.24919 -39.96665 25.29083 1.000 56.25973 264 PHE D C 1
ATOM 9754 O O . PHE D 1 285 ? 45.82768 -40.00278 24.19829 1.000 55.42438 264 PHE D O 1
ATOM 9762 N N . ASP D 1 286 ? 45.02067 -41.04877 26.01226 1.000 59.90642 265 ASP D N 1
ATOM 9763 C CA . ASP D 1 286 ? 45.17086 -42.41471 25.55894 1.000 62.06787 265 ASP D CA 1
ATOM 9764 C C . ASP D 1 286 ? 43.81012 -43.07081 25.66069 1.000 62.93987 265 ASP D C 1
ATOM 9765 O O . ASP D 1 286 ? 42.89860 -42.54567 26.30347 1.000 62.57990 265 ASP D O 1
ATOM 9770 N N . THR D 1 287 ? 43.66175 -44.21351 25.00947 1.000 79.06162 266 THR D N 1
ATOM 9771 C CA . THR D 1 287 ? 42.36199 -44.86112 25.01664 1.000 78.28844 266 THR D CA 1
ATOM 9772 C C . THR D 1 287 ? 42.19828 -45.83889 26.17803 1.000 77.33106 266 THR D C 1
ATOM 9773 O O . THR D 1 287 ? 41.08873 -46.32504 26.40815 1.000 80.28339 266 THR D O 1
ATOM 9777 N N . GLY D 1 288 ? 43.24918 -46.14308 26.93027 1.000 60.04041 267 GLY D N 1
ATOM 9778 C CA . GLY D 1 288 ? 42.99767 -46.93644 28.12039 1.000 56.84656 267 GLY D CA 1
ATOM 9779 C C . GLY D 1 288 ? 42.81947 -48.43491 27.89222 1.000 43.89397 267 GLY D C 1
ATOM 9780 O O . GLY D 1 288 ? 42.25467 -48.86874 26.87789 1.000 40.10667 267 GLY D O 1
ATOM 9781 N N . LEU D 1 289 ? 43.28780 -49.20588 28.86952 1.000 36.77286 268 LEU D N 1
ATOM 9782 C CA . LEU D 1 289 ? 43.60935 -50.62454 28.71496 1.000 36.22521 268 LEU D CA 1
ATOM 9783 C C . LEU D 1 289 ? 42.40335 -51.47901 28.30646 1.000 30.79262 268 LEU D C 1
ATOM 9784 O O . LEU D 1 289 ? 41.33640 -51.40555 28.92567 1.000 31.25227 268 LEU D O 1
ATOM 9789 N N . ALA D 1 290 ? 42.59691 -52.32628 27.29311 1.000 31.18970 269 ALA D N 1
ATOM 9790 C CA . ALA D 1 290 ? 41.50816 -53.18362 26.81805 1.000 36.28643 269 ALA D CA 1
ATOM 9791 C C . ALA D 1 290 ? 40.99928 -54.06831 27.94851 1.000 32.08862 269 ALA D C 1
ATOM 9792 O O . ALA D 1 290 ? 41.80376 -54.59526 28.73175 1.000 29.86825 269 ALA D O 1
ATOM 9794 N N . PRO D 1 291 ? 39.67795 -54.27917 28.04096 1.000 36.24013 270 PRO D N 1
ATOM 9795 C CA . PRO D 1 291 ? 39.13564 -55.19624 29.06898 1.000 35.85035 270 PRO D CA 1
ATOM 9796 C C . PRO D 1 291 ? 39.77061 -56.58299 29.10339 1.000 30.58993 270 PRO D C 1
ATOM 9797 O O . PRO D 1 291 ? 40.00887 -57.10226 30.20137 1.000 32.76555 270 PRO D O 1
ATOM 9801 N N . ALA D 1 292 ? 40.02672 -57.20820 27.95141 1.000 31.85256 271 ALA D N 1
ATOM 9802 C CA . ALA D 1 292 ? 40.59348 -58.55471 27.96573 1.000 30.86879 271 ALA D CA 1
ATOM 9803 C C . ALA D 1 292 ? 41.93434 -58.56553 28.67983 1.000 34.45376 271 ALA D C 1
ATOM 9804 O O . ALA D 1 292 ? 42.27082 -59.53351 29.38177 1.000 34.42659 271 ALA D O 1
ATOM 9806 N N . ALA D 1 293 ? 42.71260 -57.49051 28.50940 1.000 26.03483 272 ALA D N 1
ATOM 9807 C CA . ALA D 1 293 ? 43.99548 -57.36022 29.18575 1.000 27.71724 272 ALA D CA 1
ATOM 9808 C C . ALA D 1 293 ? 43.80830 -57.23075 30.68873 1.000 30.09949 272 ALA D C 1
ATOM 9809 O O . ALA D 1 293 ? 44.58938 -57.79049 31.47011 1.000 27.47797 272 ALA D O 1
ATOM 9811 N N . VAL D 1 294 ? 42.77796 -56.50483 31.12000 1.000 35.30526 273 VAL D N 1
ATOM 9812 C CA . VAL D 1 294 ? 42.54141 -56.36583 32.55446 1.000 34.02899 273 VAL D CA 1
ATOM 9813 C C . VAL D 1 294 ? 42.09632 -57.68787 33.15787 1.000 32.20745 273 VAL D C 1
ATOM 9814 O O . VAL D 1 294 ? 42.55078 -58.07686 34.24617 1.000 34.70406 273 VAL D O 1
ATOM 9818 N N . GLY D 1 295 ? 41.16333 -58.37350 32.49668 1.000 31.85167 274 GLY D N 1
ATOM 9819 C CA . GLY D 1 295 ? 40.74848 -59.68094 32.98885 1.000 34.40077 274 GLY D CA 1
ATOM 9820 C C . GLY D 1 295 ? 41.90849 -60.65113 33.06027 1.000 32.57915 274 GLY D C 1
ATOM 9821 O O . GLY D 1 295 ? 42.12604 -61.30529 34.08471 1.000 33.50285 274 GLY D O 1
ATOM 9822 N N . ALA D 1 296 ? 42.70519 -60.71711 31.98908 1.000 32.32431 275 ALA D N 1
ATOM 9823 C CA . ALA D 1 296 ? 43.87485 -61.59207 31.99991 1.000 34.47873 275 ALA D CA 1
ATOM 9824 C C . ALA D 1 296 ? 44.79006 -61.27264 33.17796 1.000 35.78272 275 ALA D C 1
ATOM 9825 O O . ALA D 1 296 ? 45.18055 -62.17422 33.92611 1.000 35.85184 275 ALA D O 1
ATOM 9827 N N . ALA D 1 297 ? 45.11700 -59.98096 33.38684 1.000 31.91004 276 ALA D N 1
ATOM 9828 C CA . ALA D 1 297 ? 46.01826 -59.62685 34.48776 1.000 34.19972 276 ALA D CA 1
ATOM 9829 C C . ALA D 1 297 ? 45.39226 -59.92024 35.85000 1.000 32.90787 276 ALA D C 1
ATOM 9830 O O . ALA D 1 297 ? 46.10599 -60.24477 36.80004 1.000 36.26670 276 ALA D O 1
ATOM 9832 N N . SER D 1 298 ? 44.07603 -59.80236 35.96859 1.000 29.08228 277 SER D N 1
ATOM 9833 C CA . SER D 1 298 ? 43.41521 -60.10883 37.23287 1.000 36.18142 277 SER D CA 1
ATOM 9834 C C . SER D 1 298 ? 43.46637 -61.60926 37.54349 1.000 38.15786 277 SER D C 1
ATOM 9835 O O . SER D 1 298 ? 43.71251 -62.00831 38.69015 1.000 35.27902 277 SER D O 1
ATOM 9838 N N . ALA D 1 299 ? 43.23861 -62.45408 36.53194 1.000 36.34550 278 ALA D N 1
ATOM 9839 C CA . ALA D 1 299 ? 43.33275 -63.90210 36.71728 1.000 36.52254 278 ALA D CA 1
ATOM 9840 C C . ALA D 1 299 ? 44.76331 -64.33055 37.03267 1.000 36.85270 278 ALA D C 1
ATOM 9841 O O . ALA D 1 299 ? 44.98175 -65.17489 37.91344 1.000 34.16991 278 ALA D O 1
ATOM 9843 N N . ALA D 1 300 ? 45.74916 -63.76044 36.32153 1.000 34.98785 279 ALA D N 1
ATOM 9844 C CA . ALA D 1 300 ? 47.14499 -64.12085 36.56184 1.000 35.62501 279 ALA D CA 1
ATOM 9845 C C . ALA D 1 300 ? 47.56564 -63.72615 37.96498 1.000 37.59252 279 ALA D C 1
ATOM 9846 O O . ALA D 1 300 ? 48.34859 -64.43367 38.61082 1.000 35.95194 279 ALA D O 1
ATOM 9848 N N . LEU D 1 301 ? 47.09610 -62.56664 38.43239 1.000 38.85060 280 LEU D N 1
ATOM 9849 C CA . LEU D 1 301 ? 47.37505 -62.16098 39.80453 1.000 38.38144 280 LEU D CA 1
ATOM 9850 C C . LEU D 1 301 ? 46.75247 -63.11756 40.81678 1.000 34.26421 280 LEU D C 1
ATOM 9851 O O . LEU D 1 301 ? 47.34875 -63.40721 41.86095 1.000 35.15733 280 LEU D O 1
ATOM 9856 N N . ARG D 1 302 ? 45.56534 -63.64196 40.52164 1.000 35.69042 281 ARG D N 1
ATOM 9857 C CA . ARG D 1 302 ? 44.97256 -64.60263 41.44434 1.000 36.39495 281 ARG D CA 1
ATOM 9858 C C . ARG D 1 302 ? 45.80682 -65.88692 41.51910 1.000 33.30038 281 ARG D C 1
ATOM 9859 O O . ARG D 1 302 ? 45.96798 -66.46229 42.60604 1.000 35.83246 281 ARG D O 1
ATOM 9867 N N . VAL D 1 303 ? 46.35959 -66.33490 40.38355 1.000 33.43213 282 VAL D N 1
ATOM 9868 C CA . VAL D 1 303 ? 47.21277 -67.52670 40.37442 1.000 40.20750 282 VAL D CA 1
ATOM 9869 C C . VAL D 1 303 ? 48.47734 -67.28484 41.18211 1.000 40.48982 282 VAL D C 1
ATOM 9870 O O . VAL D 1 303 ? 48.90289 -68.14176 41.96862 1.000 41.27286 282 VAL D O 1
ATOM 9874 N N . LEU D 1 304 ? 49.10813 -66.12151 40.99154 1.000 39.35891 283 LEU D N 1
ATOM 9875 C CA . LEU D 1 304 ? 50.28713 -65.78059 41.78224 1.000 37.81816 283 LEU D CA 1
ATOM 9876 C C . LEU D 1 304 ? 49.93995 -65.70288 43.26651 1.000 39.31975 283 LEU D C 1
ATOM 9877 O O . LEU D 1 304 ? 50.62483 -66.29193 44.10992 1.000 39.21375 283 LEU D O 1
ATOM 9882 N N . ASP D 1 305 ? 48.84994 -65.00191 43.59632 1.000 37.70894 284 ASP D N 1
ATOM 9883 C CA . ASP D 1 305 ? 48.43985 -64.84080 44.98879 1.000 38.38741 284 ASP D CA 1
ATOM 9884 C C . ASP D 1 305 ? 48.28808 -66.17744 45.70539 1.000 40.73483 284 ASP D C 1
ATOM 9885 O O . ASP D 1 305 ? 48.71290 -66.32200 46.85943 1.000 42.09906 284 ASP D O 1
ATOM 9890 N N . ALA D 1 306 ? 47.71842 -67.17952 45.02973 1.000 42.50968 285 ALA D N 1
ATOM 9891 C CA . ALA D 1 306 ? 47.52399 -68.49593 45.63042 1.000 41.14304 285 ALA D CA 1
ATOM 9892 C C . ALA D 1 306 ? 48.70791 -69.43421 45.41723 1.000 43.05081 285 ALA D C 1
ATOM 9893 O O . ALA D 1 306 ? 48.76456 -70.49669 46.05051 1.000 40.43560 285 ALA D O 1
ATOM 9895 N N . GLU D 1 307 ? 49.59793 -69.12420 44.47433 1.000 38.99147 286 GLU D N 1
ATOM 9896 C CA . GLU D 1 307 ? 50.74577 -69.97355 44.15316 1.000 41.53881 286 GLU D CA 1
ATOM 9897 C C . GLU D 1 307 ? 52.02241 -69.14235 44.27267 1.000 40.54087 286 GLU D C 1
ATOM 9898 O O . GLU D 1 307 ? 52.66468 -68.81838 43.26467 1.000 41.18474 286 GLU D O 1
ATOM 9904 N N . PRO D 1 308 ? 52.39074 -68.73659 45.49749 1.000 39.40102 287 PRO D N 1
ATOM 9905 C CA . PRO D 1 308 ? 53.63230 -67.96464 45.67132 1.000 43.04488 287 PRO D CA 1
ATOM 9906 C C . PRO D 1 308 ? 54.89385 -68.76411 45.39736 1.000 45.34307 287 PRO D C 1
ATOM 9907 O O . PRO D 1 308 ? 55.95690 -68.15771 45.19886 1.000 44.71786 287 PRO D O 1
ATOM 9911 N N . GLN D 1 309 ? 54.81358 -70.09837 45.38651 1.000 42.21478 288 GLN D N 1
ATOM 9912 C CA . GLN D 1 309 ? 55.96350 -70.91588 45.01514 1.000 44.51371 288 GLN D CA 1
ATOM 9913 C C . GLN D 1 309 ? 56.42726 -70.62394 43.59635 1.000 43.13031 288 GLN D C 1
ATOM 9914 O O . GLN D 1 309 ? 57.55880 -70.97065 43.24209 1.000 43.15341 288 GLN D O 1
ATOM 9920 N N . ARG D 1 310 ? 55.56049 -70.03151 42.77152 1.000 45.11938 289 ARG D N 1
ATOM 9921 C CA . ARG D 1 310 ? 55.95607 -69.62320 41.42713 1.000 45.04453 289 ARG D CA 1
ATOM 9922 C C . ARG D 1 310 ? 57.07041 -68.59200 41.45138 1.000 44.18172 289 ARG D C 1
ATOM 9923 O O . ARG D 1 310 ? 57.96450 -68.61514 40.59239 1.000 45.34296 289 ARG D O 1
ATOM 9931 N N . ALA D 1 311 ? 57.01306 -67.64690 42.39497 1.000 44.80924 290 ALA D N 1
ATOM 9932 C CA . ALA D 1 311 ? 58.04752 -66.61602 42.45388 1.000 45.20962 290 ALA D CA 1
ATOM 9933 C C . ALA D 1 311 ? 59.38559 -67.20433 42.89204 1.000 48.22416 290 ALA D C 1
ATOM 9934 O O . ALA D 1 311 ? 60.44646 -66.81083 42.38814 1.000 44.44852 290 ALA D O 1
ATOM 9936 N N . ARG D 1 312 ? 59.35934 -68.15394 43.83010 1.000 46.61609 291 ARG D N 1
ATOM 9937 C CA . ARG D 1 312 ? 60.60043 -68.81500 44.20396 1.000 44.75753 291 ARG D CA 1
ATOM 9938 C C . ARG D 1 312 ? 61.11294 -69.68053 43.06371 1.000 45.45615 291 ARG D C 1
ATOM 9939 O O . ARG D 1 312 ? 62.32432 -69.73843 42.81218 1.000 43.76022 291 ARG D O 1
ATOM 9947 N N . ALA D 1 313 ? 60.19662 -70.34542 42.35479 1.000 46.79880 292 ALA D N 1
ATOM 9948 C CA . ALA D 1 313 ? 60.58908 -71.23336 41.26777 1.000 44.61771 292 ALA D CA 1
ATOM 9949 C C . ALA D 1 313 ? 61.38194 -70.49227 40.19603 1.000 46.93997 292 ALA D C 1
ATOM 9950 O O . ALA D 1 313 ? 62.35508 -71.03266 39.65731 1.000 49.75626 292 ALA D O 1
ATOM 9952 N N . VAL D 1 314 ? 60.99624 -69.25498 39.87447 1.000 44.36116 293 VAL D N 1
ATOM 9953 C CA . VAL D 1 314 ? 61.72146 -68.54552 38.82523 1.000 45.25609 293 VAL D CA 1
ATOM 9954 C C . VAL D 1 314 ? 63.14285 -68.22164 39.28395 1.000 43.23245 293 VAL D C 1
ATOM 9955 O O . VAL D 1 314 ? 64.09533 -68.31172 38.50215 1.000 42.83073 293 VAL D O 1
ATOM 9959 N N . LEU D 1 315 ? 63.31880 -67.87322 40.56161 1.000 42.75623 294 LEU D N 1
ATOM 9960 C CA . LEU D 1 315 ? 64.66447 -67.63383 41.07559 1.000 41.73355 294 LEU D CA 1
ATOM 9961 C C . LEU D 1 315 ? 65.48799 -68.91631 41.10989 1.000 45.38096 294 LEU D C 1
ATOM 9962 O O . LEU D 1 315 ? 66.69797 -68.89237 40.84489 1.000 44.83872 294 LEU D O 1
ATOM 9967 N N . ASP D 1 316 ? 64.85029 -70.04647 41.42363 1.000 43.79692 295 ASP D N 1
ATOM 9968 C CA . ASP D 1 316 ? 65.56229 -71.32109 41.44051 1.000 45.81767 295 ASP D CA 1
ATOM 9969 C C . ASP D 1 316 ? 66.06509 -71.68620 40.04977 1.000 44.18157 295 ASP D C 1
ATOM 9970 O O . ASP D 1 316 ? 67.24778 -71.99274 39.87108 1.000 45.56424 295 ASP D O 1
ATOM 9975 N N . ARG D 1 317 ? 65.18348 -71.61863 39.04586 1.000 43.83813 296 ARG D N 1
ATOM 9976 C CA . ARG D 1 317 ? 65.57325 -71.91996 37.66941 1.000 42.30728 296 ARG D CA 1
ATOM 9977 C C . ARG D 1 317 ? 66.64109 -70.95229 37.17909 1.000 47.70102 296 ARG D C 1
ATOM 9978 O O . ARG D 1 317 ? 67.54302 -71.33751 36.41857 1.000 47.72706 296 ARG D O 1
ATOM 9986 N N . ALA D 1 318 ? 66.54675 -69.68316 37.60075 1.000 45.95238 297 ALA D N 1
ATOM 9987 C CA . ALA D 1 318 ? 67.55189 -68.69518 37.23387 1.000 45.20776 297 ALA D CA 1
ATOM 9988 C C . ALA D 1 318 ? 68.92567 -69.11208 37.72942 1.000 45.58178 297 ALA D C 1
ATOM 9989 O O . ALA D 1 318 ? 69.90340 -69.09122 36.97127 1.000 44.81824 297 ALA D O 1
ATOM 9991 N N . ALA D 1 319 ? 69.01165 -69.53233 38.99422 1.000 41.49600 298 ALA D N 1
ATOM 9992 C CA . ALA D 1 319 ? 70.28376 -70.02697 39.50662 1.000 44.69134 298 ALA D CA 1
ATOM 9993 C C . ALA D 1 319 ? 70.78309 -71.20234 38.67731 1.000 47.83305 298 ALA D C 1
ATOM 9994 O O . ALA D 1 319 ? 71.97514 -71.27431 38.34707 1.000 49.67159 298 ALA D O 1
ATOM 9996 N N . GLU D 1 320 ? 69.88360 -72.12824 38.32056 1.000 44.80345 299 GLU D N 1
ATOM 9997 C CA . GLU D 1 320 ? 70.28885 -73.26437 37.49498 1.000 49.65373 299 GLU D CA 1
ATOM 9998 C C . GLU D 1 320 ? 70.83602 -72.77899 36.16017 1.000 48.53700 299 GLU D C 1
ATOM 9999 O O . GLU D 1 320 ? 71.85522 -73.28520 35.67469 1.000 52.27522 299 GLU D O 1
ATOM 10005 N N . LEU D 1 321 ? 70.20236 -71.76263 35.57494 1.000 46.53072 300 LEU D N 1
ATOM 10006 C CA . LEU D 1 321 ? 70.73767 -71.19590 34.34021 1.000 51.21475 300 LEU D CA 1
ATOM 10007 C C . LEU D 1 321 ? 72.09239 -70.52443 34.56063 1.000 52.33541 300 LEU D C 1
ATOM 10008 O O . LEU D 1 321 ? 72.94583 -70.54741 33.66512 1.000 54.71992 300 LEU D O 1
ATOM 10013 N N . ALA D 1 322 ? 72.30230 -69.88759 35.71419 1.000 52.48730 301 ALA D N 1
ATOM 10014 C CA . ALA D 1 322 ? 73.60647 -69.28444 35.97741 1.000 55.05622 301 ALA D CA 1
ATOM 10015 C C . ALA D 1 322 ? 74.68969 -70.34631 36.07438 1.000 58.35424 301 ALA D C 1
ATOM 10016 O O . ALA D 1 322 ? 75.74124 -70.23826 35.42963 1.000 61.03730 301 ALA D O 1
ATOM 10018 N N . THR D 1 323 ? 74.44534 -71.38450 36.87977 1.000 56.34686 302 THR D N 1
ATOM 10019 C CA . THR D 1 323 ? 75.39687 -72.48571 37.00004 1.000 56.27064 302 THR D CA 1
ATOM 10020 C C . THR D 1 323 ? 75.67607 -73.12798 35.64573 1.000 56.52835 302 THR D C 1
ATOM 10021 O O . THR D 1 323 ? 76.83165 -73.41796 35.31216 1.000 61.38134 302 THR D O 1
ATOM 10025 N N . ILE D 1 324 ? 74.62737 -73.38149 34.85986 1.000 55.05660 303 ILE D N 1
ATOM 10026 C CA . ILE D 1 324 ? 74.82475 -73.97093 33.53698 1.000 56.98308 303 ILE D CA 1
ATOM 10027 C C . ILE D 1 324 ? 75.78119 -73.12154 32.71574 1.000 59.95024 303 ILE D C 1
ATOM 10028 O O . ILE D 1 324 ? 76.76422 -73.62138 32.15716 1.000 58.44997 303 ILE D O 1
ATOM 10033 N N . ALA D 1 325 ? 75.52661 -71.81448 32.66361 1.000 60.46656 304 ALA D N 1
ATOM 10034 C CA . ALA D 1 325 ? 76.25783 -70.87099 31.82012 1.000 63.10182 304 ALA D CA 1
ATOM 10035 C C . ALA D 1 325 ? 77.64730 -70.55442 32.33676 1.000 62.33973 304 ALA D C 1
ATOM 10036 O O . ALA D 1 325 ? 78.38348 -69.83562 31.65251 1.000 64.02597 304 ALA D O 1
ATOM 10038 N N . GLY D 1 326 ? 78.03137 -71.06727 33.50169 1.000 62.82113 305 GLY D N 1
ATOM 10039 C CA . GLY D 1 326 ? 79.31084 -70.71189 34.07635 1.000 62.79850 305 GLY D CA 1
ATOM 10040 C C . GLY D 1 326 ? 79.31346 -69.39196 34.81127 1.000 67.68492 305 GLY D C 1
ATOM 10041 O O . GLY D 1 326 ? 80.38386 -68.79645 34.98857 1.000 63.92705 305 GLY D O 1
ATOM 10042 N N . VAL D 1 327 ? 78.13952 -68.89148 35.20048 1.000 60.71618 306 VAL D N 1
ATOM 10043 C CA . VAL D 1 327 ? 78.03109 -67.69130 36.02287 1.000 66.73488 306 VAL D CA 1
ATOM 10044 C C . VAL D 1 327 ? 78.17401 -68.08798 37.49035 1.000 70.06341 306 VAL D C 1
ATOM 10045 O O . VAL D 1 327 ? 77.46605 -68.98379 37.97359 1.000 66.80904 306 VAL D O 1
ATOM 10049 N N . THR D 1 328 ? 79.11595 -67.44826 38.19163 1.000 71.05041 307 THR D N 1
ATOM 10050 C CA . THR D 1 328 ? 79.47128 -67.84566 39.55302 1.000 73.64879 307 THR D CA 1
ATOM 10051 C C . THR D 1 328 ? 78.58757 -67.21558 40.62648 1.000 71.27460 307 THR D C 1
ATOM 10052 O O . THR D 1 328 ? 78.37182 -67.83316 41.67566 1.000 76.41803 307 THR D O 1
ATOM 10056 N N . GLU D 1 329 ? 78.08140 -66.00564 40.40871 1.000 70.76960 308 GLU D N 1
ATOM 10057 C CA . GLU D 1 329 ? 77.30470 -65.30727 41.42710 1.000 69.08872 308 GLU D CA 1
ATOM 10058 C C . GLU D 1 329 ? 75.82653 -65.59566 41.21633 1.000 64.32603 308 GLU D C 1
ATOM 10059 O O . GLU D 1 329 ? 75.32960 -65.51339 40.08854 1.000 64.63582 308 GLU D O 1
ATOM 10061 N N . ALA D 1 330 ? 75.12533 -65.90801 42.30127 1.000 64.94570 309 ALA D N 1
ATOM 10062 C CA . ALA D 1 330 ? 73.73547 -66.32258 42.18038 1.000 62.18300 309 ALA D CA 1
ATOM 10063 C C . ALA D 1 330 ? 72.89744 -65.19650 41.58022 1.000 53.73769 309 ALA D C 1
ATOM 10064 O O . ALA D 1 330 ? 73.08406 -64.02429 41.93479 1.000 55.50958 309 ALA D O 1
ATOM 10066 N N . PRO D 1 331 ? 72.01250 -65.50302 40.63696 1.000 52.54927 310 PRO D N 1
ATOM 10067 C CA . PRO D 1 331 ? 71.17152 -64.45379 40.05744 1.000 47.85182 310 PRO D CA 1
ATOM 10068 C C . PRO D 1 331 ? 70.21737 -63.91768 41.09609 1.000 47.50651 310 PRO D C 1
ATOM 10069 O O . PRO D 1 331 ? 69.69754 -64.65766 41.93216 1.000 42.05140 310 PRO D O 1
ATOM 10073 N N . VAL D 1 332 ? 70.02490 -62.60063 41.06753 1.000 41.21582 311 VAL D N 1
ATOM 10074 C CA . VAL D 1 332 ? 69.07019 -61.97439 41.96206 1.000 40.94144 311 VAL D CA 1
ATOM 10075 C C . VAL D 1 332 ? 67.73973 -61.72616 41.28147 1.000 39.33084 311 VAL D C 1
ATOM 10076 O O . VAL D 1 332 ? 66.78682 -61.29462 41.94870 1.000 39.90052 311 VAL D O 1
ATOM 10080 N N . SER D 1 333 ? 67.63338 -62.00136 39.98601 1.000 36.84183 312 SER D N 1
ATOM 10081 C CA . SER D 1 333 ? 66.40704 -61.76000 39.24517 1.000 41.37049 312 SER D CA 1
ATOM 10082 C C . SER D 1 333 ? 66.19793 -62.93886 38.29438 1.000 40.11802 312 SER D C 1
ATOM 10083 O O . SER D 1 333 ? 66.89527 -63.95323 38.37146 1.000 40.45516 312 SER D O 1
ATOM 10086 N N . ALA D 1 334 ? 65.20204 -62.83508 37.41739 1.000 36.95238 313 ALA D N 1
ATOM 10087 C CA . ALA D 1 334 ? 64.86774 -63.97947 36.57403 1.000 42.39479 313 ALA D CA 1
ATOM 10088 C C . ALA D 1 334 ? 65.89212 -64.18438 35.46346 1.000 45.36506 313 ALA D C 1
ATOM 10089 O O . ALA D 1 334 ? 66.12841 -65.32322 35.03956 1.000 43.73844 313 ALA D O 1
ATOM 10091 N N . VAL D 1 335 ? 66.50823 -63.10581 34.98469 1.000 41.63185 314 VAL D N 1
ATOM 10092 C CA . VAL D 1 335 ? 67.29888 -63.11521 33.75508 1.000 46.55751 314 VAL D CA 1
ATOM 10093 C C . VAL D 1 335 ? 68.77835 -63.17535 34.09817 1.000 49.71165 314 VAL D C 1
ATOM 10094 O O . VAL D 1 335 ? 69.26533 -62.40594 34.93980 1.000 52.71532 314 VAL D O 1
ATOM 10098 N N . VAL D 1 336 ? 69.48325 -64.11520 33.47108 1.000 51.83029 315 VAL D N 1
ATOM 10099 C CA . VAL D 1 336 ? 70.90916 -64.31375 33.67766 1.000 50.83122 315 VAL D CA 1
ATOM 10100 C C . VAL D 1 336 ? 71.65690 -63.70187 32.50341 1.000 53.46783 315 VAL D C 1
ATOM 10101 O O . VAL D 1 336 ? 71.33625 -63.98662 31.34267 1.000 53.02094 315 VAL D O 1
ATOM 10105 N N . SER D 1 337 ? 72.64526 -62.85443 32.80415 1.000 52.49108 316 SER D N 1
ATOM 10106 C CA . SER D 1 337 ? 73.51697 -62.26550 31.79541 1.000 55.30979 316 SER D CA 1
ATOM 10107 C C . SER D 1 337 ? 74.74871 -63.15050 31.63111 1.000 58.66762 316 SER D C 1
ATOM 10108 O O . SER D 1 337 ? 75.37757 -63.53683 32.62201 1.000 59.52056 316 SER D O 1
ATOM 10111 N N . VAL D 1 338 ? 75.09494 -63.46326 30.38528 1.000 62.39585 317 VAL D N 1
ATOM 10112 C CA . VAL D 1 338 ? 76.20782 -64.35518 30.07389 1.000 66.63848 317 VAL D CA 1
ATOM 10113 C C . VAL D 1 338 ? 77.19522 -63.58384 29.20122 1.000 69.99967 317 VAL D C 1
ATOM 10114 O O . VAL D 1 338 ? 77.03883 -63.51189 27.97659 1.000 69.50226 317 VAL D O 1
ATOM 10118 N N . ILE D 1 339 ? 78.23484 -63.02924 29.82164 1.000 73.84747 318 ILE D N 1
ATOM 10119 C CA . ILE D 1 339 ? 79.16631 -62.14053 29.12649 1.000 76.56284 318 ILE D CA 1
ATOM 10120 C C . ILE D 1 339 ? 80.13064 -62.92056 28.23690 1.000 73.08896 318 ILE D C 1
ATOM 10121 O O . ILE D 1 339 ? 79.93018 -64.10654 27.98551 1.000 73.51702 318 ILE D O 1
ATOM 10123 N N . PRO D 1 343 ? 80.98251 -59.34658 20.23677 1.000 81.69336 322 PRO D N 1
ATOM 10124 C CA . PRO D 1 343 ? 79.68397 -58.93544 19.69167 1.000 80.11885 322 PRO D CA 1
ATOM 10125 C C . PRO D 1 343 ? 79.20212 -59.87720 18.61337 1.000 85.58381 322 PRO D C 1
ATOM 10126 O O . PRO D 1 343 ? 78.06015 -60.33324 18.65184 1.000 86.78073 322 PRO D O 1
ATOM 10130 N N . GLU D 1 344 ? 80.08145 -60.16712 17.65251 1.000 89.77543 323 GLU D N 1
ATOM 10131 C CA . GLU D 1 344 ? 79.71519 -61.08906 16.58593 1.000 89.05958 323 GLU D CA 1
ATOM 10132 C C . GLU D 1 344 ? 79.59707 -62.50186 17.12946 1.000 84.45767 323 GLU D C 1
ATOM 10133 O O . GLU D 1 344 ? 78.70669 -63.25724 16.72655 1.000 84.49653 323 GLU D O 1
ATOM 10135 N N . ILE D 1 345 ? 80.47211 -62.85904 18.07196 1.000 83.78967 324 ILE D N 1
ATOM 10136 C CA . ILE D 1 345 ? 80.36743 -64.14758 18.74430 1.000 80.29843 324 ILE D CA 1
ATOM 10137 C C . ILE D 1 345 ? 79.03988 -64.24700 19.48190 1.000 81.58551 324 ILE D C 1
ATOM 10138 O O . ILE D 1 345 ? 78.34689 -65.27220 19.41311 1.000 78.95284 324 ILE D O 1
ATOM 10140 N N . ALA D 1 346 ? 78.65205 -63.17443 20.17592 1.000 80.90527 325 ALA D N 1
ATOM 10141 C CA . ALA D 1 346 ? 77.39893 -63.17849 20.92150 1.000 79.76157 325 ALA D CA 1
ATOM 10142 C C . ALA D 1 346 ? 76.21498 -63.47642 20.01056 1.000 79.76471 325 ALA D C 1
ATOM 10143 O O . ALA D 1 346 ? 75.35979 -64.30656 20.33741 1.000 78.86001 325 ALA D O 1
ATOM 10145 N N . VAL D 1 347 ? 76.14324 -62.79673 18.86450 1.000 79.23805 326 VAL D N 1
ATOM 10146 C CA . VAL D 1 347 ? 75.06450 -63.05182 17.91424 1.000 76.50265 326 VAL D CA 1
ATOM 10147 C C . VAL D 1 347 ? 75.11366 -64.49889 17.42433 1.000 74.79748 326 VAL D C 1
ATOM 10148 O O . VAL D 1 347 ? 74.08633 -65.18917 17.35802 1.000 69.43353 326 VAL D O 1
ATOM 10152 N N . GLY D 1 348 ? 76.31026 -64.98034 17.07939 1.000 73.15842 327 GLY D N 1
ATOM 10153 C CA . GLY D 1 348 ? 76.44204 -66.35284 16.61761 1.000 69.56252 327 GLY D CA 1
ATOM 10154 C C . GLY D 1 348 ? 76.02500 -67.36187 17.66848 1.000 68.46871 327 GLY D C 1
ATOM 10155 O O . GLY D 1 348 ? 75.31593 -68.33189 17.37062 1.000 60.60020 327 GLY D O 1
ATOM 10156 N N . ALA D 1 349 ? 76.42286 -67.12655 18.92122 1.000 72.87069 328 ALA D N 1
ATOM 10157 C CA . ALA D 1 349 ? 76.09194 -68.07015 19.98069 1.000 68.21720 328 ALA D CA 1
ATOM 10158 C C . ALA D 1 349 ? 74.58662 -68.19067 20.13076 1.000 64.58037 328 ALA D C 1
ATOM 10159 O O . ALA D 1 349 ? 74.04723 -69.29851 20.20343 1.000 63.39534 328 ALA D O 1
ATOM 10161 N N . ALA D 1 350 ? 73.88541 -67.05320 20.13150 1.000 64.76172 329 ALA D N 1
ATOM 10162 C CA . ALA D 1 350 ? 72.42751 -67.09224 20.15077 1.000 63.89727 329 ALA D CA 1
ATOM 10163 C C . ALA D 1 350 ? 71.89884 -67.86792 18.95235 1.000 60.97504 329 ALA D C 1
ATOM 10164 O O . ALA D 1 350 ? 70.98818 -68.69516 19.08596 1.000 60.72452 329 ALA D O 1
ATOM 10166 N N . ALA D 1 351 ? 72.51830 -67.66903 17.78740 1.000 67.20215 330 ALA D N 1
ATOM 10167 C CA . ALA D 1 351 ? 72.06851 -68.34162 16.57690 1.000 66.23691 330 ALA D CA 1
ATOM 10168 C C . ALA D 1 351 ? 72.26819 -69.84902 16.67852 1.000 64.82542 330 ALA D C 1
ATOM 10169 O O . ALA D 1 351 ? 71.44418 -70.61914 16.18096 1.000 65.73212 330 ALA D O 1
ATOM 10171 N N . ALA D 1 352 ? 73.36146 -70.28209 17.31098 1.000 60.76137 331 ALA D N 1
ATOM 10172 C CA . ALA D 1 352 ? 73.62108 -71.70827 17.47561 1.000 62.01131 331 ALA D CA 1
ATOM 10173 C C . ALA D 1 352 ? 72.64449 -72.35194 18.45930 1.000 64.53471 331 ALA D C 1
ATOM 10174 O O . ALA D 1 352 ? 72.26041 -73.51700 18.28101 1.000 61.57632 331 ALA D O 1
ATOM 10176 N N . CYS D 1 353 ? 72.24552 -71.62381 19.51434 1.000 64.26490 332 CYS D N 1
ATOM 10177 C CA . CYS D 1 353 ? 71.18156 -72.12318 20.38515 1.000 62.15912 332 CYS D CA 1
ATOM 10178 C C . CYS D 1 353 ? 69.90594 -72.31783 19.59491 1.000 63.61809 332 CYS D C 1
ATOM 10179 O O . CYS D 1 353 ? 69.20955 -73.32810 19.73697 1.000 60.88858 332 CYS D O 1
ATOM 10182 N N . LEU D 1 354 ? 69.55367 -71.30650 18.80940 1.000 60.94277 333 LEU D N 1
ATOM 10183 C CA . LEU D 1 354 ? 68.34347 -71.35211 18.00992 1.000 61.65174 333 LEU D CA 1
ATOM 10184 C C . LEU D 1 354 ? 68.32692 -72.59890 17.13252 1.000 62.14955 333 LEU D C 1
ATOM 10185 O O . LEU D 1 354 ? 67.28236 -73.24562 16.99553 1.000 62.99788 333 LEU D O 1
ATOM 10190 N N . ASP D 1 355 ? 69.47500 -72.95334 16.52541 1.000 62.47411 334 ASP D N 1
ATOM 10191 C CA . ASP D 1 355 ? 69.53604 -74.17818 15.72056 1.000 67.04814 334 ASP D CA 1
ATOM 10192 C C . ASP D 1 355 ? 69.26895 -75.43028 16.54749 1.000 63.11711 334 ASP D C 1
ATOM 10193 O O . ASP D 1 355 ? 68.76164 -76.42509 16.01664 1.000 62.32075 334 ASP D O 1
ATOM 10198 N N . ARG D 1 356 ? 69.58053 -75.40372 17.83788 1.000 63.82113 335 ARG D N 1
ATOM 10199 C CA . ARG D 1 356 ? 69.37329 -76.56717 18.68283 1.000 64.87565 335 ARG D CA 1
ATOM 10200 C C . ARG D 1 356 ? 68.02897 -76.54388 19.39142 1.000 65.89264 335 ARG D C 1
ATOM 10201 O O . ARG D 1 356 ? 67.77104 -77.39668 20.25052 1.000 67.15747 335 ARG D O 1
ATOM 10203 N N . GLY D 1 357 ? 67.15310 -75.61785 19.02721 1.000 68.93380 336 GLY D N 1
ATOM 10204 C CA . GLY D 1 357 ? 65.81208 -75.59787 19.55947 1.000 69.73191 336 GLY D CA 1
ATOM 10205 C C . GLY D 1 357 ? 65.60585 -74.67962 20.74081 1.000 68.24755 336 GLY D C 1
ATOM 10206 O O . GLY D 1 357 ? 64.59994 -74.83415 21.44508 1.000 69.63282 336 GLY D O 1
ATOM 10207 N N . VAL D 1 358 ? 66.52719 -73.75127 21.00240 1.000 61.90889 337 VAL D N 1
ATOM 10208 C CA . VAL D 1 358 ? 66.45358 -72.91079 22.19453 1.000 60.53985 337 VAL D CA 1
ATOM 10209 C C . VAL D 1 358 ? 66.56355 -71.44022 21.77958 1.000 57.97402 337 VAL D C 1
ATOM 10210 O O . VAL D 1 358 ? 67.56112 -71.03097 21.16999 1.000 56.20257 337 VAL D O 1
ATOM 10214 N N . ARG D 1 359 ? 65.54522 -70.65135 22.11604 1.000 54.21194 338 ARG D N 1
ATOM 10215 C CA . ARG D 1 359 ? 65.52684 -69.21270 21.84672 1.000 52.38205 338 ARG D CA 1
ATOM 10216 C C . ARG D 1 359 ? 66.07120 -68.47261 23.06476 1.000 51.01647 338 ARG D C 1
ATOM 10217 O O . ARG D 1 359 ? 65.55428 -68.63504 24.17504 1.000 50.08645 338 ARG D O 1
ATOM 10219 N N . VAL D 1 360 ? 67.13054 -67.69154 22.86799 1.000 52.16954 339 VAL D N 1
ATOM 10220 C CA . VAL D 1 360 ? 67.77452 -66.96594 23.95339 1.000 55.57125 339 VAL D CA 1
ATOM 10221 C C . VAL D 1 360 ? 67.80534 -65.47266 23.63944 1.000 55.73869 339 VAL D C 1
ATOM 10222 O O . VAL D 1 360 ? 67.56452 -65.03758 22.51290 1.000 54.07284 339 VAL D O 1
ATOM 10226 N N . GLY D 1 361 ? 68.13813 -64.69051 24.66224 1.000 54.29965 340 GLY D N 1
ATOM 10227 C CA . GLY D 1 361 ? 68.27685 -63.25800 24.50073 1.000 59.54580 340 GLY D CA 1
ATOM 10228 C C . GLY D 1 361 ? 69.67713 -62.91849 24.02183 1.000 61.16914 340 GLY D C 1
ATOM 10229 O O . GLY D 1 361 ? 70.64951 -63.58610 24.36722 1.000 60.69721 340 GLY D O 1
ATOM 10230 N N . CYS D 1 362 ? 69.76763 -61.86235 23.21327 1.000 62.52796 341 CYS D N 1
ATOM 10231 C CA . CYS D 1 362 ? 71.01268 -61.49451 22.54070 1.000 64.25486 341 CYS D CA 1
ATOM 10232 C C . CYS D 1 362 ? 71.23336 -59.99571 22.66426 1.000 71.25038 341 CYS D C 1
ATOM 10233 O O . CYS D 1 362 ? 70.50173 -59.20712 22.05459 1.000 72.83195 341 CYS D O 1
ATOM 10236 N N . PHE D 1 363 ? 72.25149 -59.60196 23.42530 1.000 72.80175 342 PHE D N 1
ATOM 10237 C CA . PHE D 1 363 ? 72.57960 -58.19337 23.60968 1.000 75.98652 342 PHE D CA 1
ATOM 10238 C C . PHE D 1 363 ? 73.99918 -57.89568 23.16503 1.000 77.23324 342 PHE D C 1
ATOM 10239 O O . PHE D 1 363 ? 74.95227 -58.58165 23.55196 1.000 74.59014 342 PHE D O 1
ATOM 10247 N N . ARG D 1 364 ? 74.10380 -56.88739 22.31909 1.000 86.86321 343 ARG D N 1
ATOM 10248 C CA . ARG D 1 364 ? 75.32957 -56.34041 21.77172 1.000 90.81926 343 ARG D CA 1
ATOM 10249 C C . ARG D 1 364 ? 75.19018 -54.83247 21.83372 1.000 99.10810 343 ARG D C 1
ATOM 10250 O O . ARG D 1 364 ? 74.08263 -54.31125 22.03590 1.000 95.96283 343 ARG D O 1
ATOM 10252 N N . PRO D 1 365 ? 76.28730 -54.09461 21.69990 1.000 101.93778 344 PRO D N 1
ATOM 10253 C CA . PRO D 1 365 ? 76.18975 -52.63803 21.55333 1.000 106.56213 344 PRO D CA 1
ATOM 10254 C C . PRO D 1 365 ? 75.19237 -52.28461 20.46314 1.000 106.14802 344 PRO D C 1
ATOM 10255 O O . PRO D 1 365 ? 75.03728 -53.04496 19.49467 1.000 104.34223 344 PRO D O 1
ATOM 10259 N N . PRO D 1 366 ? 74.46837 -51.15462 20.58447 1.000 110.80797 345 PRO D N 1
ATOM 10260 C CA . PRO D 1 366 ? 74.58012 -50.03369 21.52507 1.000 111.58229 345 PRO D CA 1
ATOM 10261 C C . PRO D 1 366 ? 73.81190 -50.15302 22.83994 1.000 109.98417 345 PRO D C 1
ATOM 10262 O O . PRO D 1 366 ? 73.74074 -49.17288 23.58689 1.000 110.96547 345 PRO D O 1
ATOM 10266 N N . THR D 1 367 ? 73.21372 -51.31099 23.10681 1.000 103.94541 346 THR D N 1
ATOM 10267 C CA . THR D 1 367 ? 72.46053 -51.46667 24.34553 1.000 97.07120 346 THR D CA 1
ATOM 10268 C C . THR D 1 367 ? 73.39490 -51.60886 25.54191 1.000 94.28938 346 THR D C 1
ATOM 10269 O O . THR D 1 367 ? 73.11587 -51.07729 26.62252 1.000 93.68029 346 THR D O 1
ATOM 10273 N N . VAL D 1 368 ? 74.51429 -52.29678 25.36250 1.000 96.81495 347 VAL D N 1
ATOM 10274 C CA . VAL D 1 368 ? 75.46853 -52.52891 26.44366 1.000 97.56009 347 VAL D CA 1
ATOM 10275 C C . VAL D 1 368 ? 76.78241 -51.85620 26.07133 1.000 101.50643 347 VAL D C 1
ATOM 10276 O O . VAL D 1 368 ? 77.01430 -51.51100 24.89940 1.000 100.67530 347 VAL D O 1
ATOM 10280 N N . PRO D 1 369 ? 77.66073 -51.63039 27.05167 1.000 109.30531 348 PRO D N 1
ATOM 10281 C CA . PRO D 1 369 ? 78.98439 -51.07038 26.75270 1.000 107.03940 348 PRO D CA 1
ATOM 10282 C C . PRO D 1 369 ? 79.76936 -51.94974 25.79181 1.000 108.76865 348 PRO D C 1
ATOM 10283 O O . PRO D 1 369 ? 79.51991 -53.15210 25.65933 1.000 108.18313 348 PRO D O 1
ATOM 10287 N N . ALA D 1 370 ? 80.73661 -51.33122 25.11548 1.000 96.55144 349 ALA D N 1
ATOM 10288 C CA . ALA D 1 370 ? 81.62187 -52.09349 24.24584 1.000 94.98630 349 ALA D CA 1
ATOM 10289 C C . ALA D 1 370 ? 82.41656 -53.09714 25.07347 1.000 97.63706 349 ALA D C 1
ATOM 10290 O O . ALA D 1 370 ? 82.85555 -52.79718 26.18846 1.000 96.19925 349 ALA D O 1
ATOM 10292 N N . GLY D 1 371 ? 82.58724 -54.30322 24.52751 1.000 92.89924 350 GLY D N 1
ATOM 10293 C CA . GLY D 1 371 ? 83.23792 -55.37996 25.24272 1.000 90.99064 350 GLY D CA 1
ATOM 10294 C C . GLY D 1 371 ? 82.35313 -56.15614 26.19787 1.000 90.95127 350 GLY D C 1
ATOM 10295 O O . GLY D 1 371 ? 82.84998 -57.07132 26.86910 1.000 90.00624 350 GLY D O 1
ATOM 10296 N N . THR D 1 372 ? 81.06207 -55.83312 26.28895 1.000 91.66847 351 THR D N 1
ATOM 10297 C CA . THR D 1 372 ? 80.16673 -56.53172 27.20455 1.000 90.07914 351 THR D CA 1
ATOM 10298 C C . THR D 1 372 ? 78.99499 -57.17244 26.46495 1.000 88.62427 351 THR D C 1
ATOM 10299 O O . THR D 1 372 ? 77.87909 -57.23061 26.98845 1.000 87.77303 351 THR D O 1
ATOM 10303 N N . SER D 1 373 ? 79.22839 -57.63756 25.23841 1.000 87.83325 352 SER D N 1
ATOM 10304 C CA . SER D 1 373 ? 78.20149 -58.38697 24.52734 1.000 82.95402 352 SER D CA 1
ATOM 10305 C C . SER D 1 373 ? 77.82086 -59.62897 25.31488 1.000 74.86702 352 SER D C 1
ATOM 10306 O O . SER D 1 373 ? 78.67104 -60.30566 25.90327 1.000 74.51722 352 SER D O 1
ATOM 10309 N N . ARG D 1 374 ? 76.53200 -59.93759 25.31322 1.000 74.78870 353 ARG D N 1
ATOM 10310 C CA . ARG D 1 374 ? 76.03369 -60.92478 26.25086 1.000 75.10166 353 ARG D CA 1
ATOM 10311 C C . ARG D 1 374 ? 74.79842 -61.59562 25.66933 1.000 68.38395 353 ARG D C 1
ATOM 10312 O O . ARG D 1 374 ? 74.13836 -61.07716 24.76529 1.000 69.04471 353 ARG D O 1
ATOM 10320 N N . LEU D 1 375 ? 74.49892 -62.76121 26.20401 1.000 67.22454 354 LEU D N 1
ATOM 10321 C CA . LEU D 1 375 ? 73.21586 -63.40756 26.01080 1.000 65.29133 354 LEU D CA 1
ATOM 10322 C C . LEU D 1 375 ? 72.35299 -63.17475 27.23782 1.000 63.26298 354 LEU D C 1
ATOM 10323 O O . LEU D 1 375 ? 72.85867 -62.96308 28.34265 1.000 63.10310 354 LEU D O 1
ATOM 10328 N N . ARG D 1 376 ? 71.04414 -63.19265 27.03200 1.000 61.26883 355 ARG D N 1
ATOM 10329 C CA . ARG D 1 376 ? 70.08378 -63.15332 28.12423 1.000 60.92652 355 ARG D CA 1
ATOM 10330 C C . ARG D 1 376 ? 69.37633 -64.49989 28.18179 1.000 60.13616 355 ARG D C 1
ATOM 10331 O O . ARG D 1 376 ? 68.82680 -64.96588 27.17815 1.000 60.21279 355 ARG D O 1
ATOM 10339 N N . LEU D 1 377 ? 69.42419 -65.13909 29.33653 1.000 51.49619 356 LEU D N 1
ATOM 10340 C CA . LEU D 1 377 ? 68.67849 -66.36148 29.55893 1.000 52.96143 356 LEU D CA 1
ATOM 10341 C C . LEU D 1 377 ? 67.61299 -66.04640 30.60053 1.000 47.13281 356 LEU D C 1
ATOM 10342 O O . LEU D 1 377 ? 67.92698 -65.86062 31.78379 1.000 46.99074 356 LEU D O 1
ATOM 10347 N N . ALA D 1 378 ? 66.36093 -65.96547 30.15429 1.000 46.12665 357 ALA D N 1
ATOM 10348 C CA . ALA D 1 378 ? 65.24553 -65.63112 31.02670 1.000 45.02722 357 ALA D CA 1
ATOM 10349 C C . ALA D 1 378 ? 64.61512 -66.90281 31.59783 1.000 46.69876 357 ALA D C 1
ATOM 10350 O O . ALA D 1 378 ? 64.08547 -67.73719 30.85582 1.000 43.88492 357 ALA D O 1
ATOM 10352 N N . ALA D 1 379 ? 64.63257 -67.01434 32.91844 1.000 45.36685 358 ALA D N 1
ATOM 10353 C CA . ALA D 1 379 ? 64.01154 -68.11702 33.61722 1.000 43.26355 358 ALA D CA 1
ATOM 10354 C C . ALA D 1 379 ? 62.50001 -67.93632 33.67169 1.000 44.57094 358 ALA D C 1
ATOM 10355 O O . ALA D 1 379 ? 61.98601 -66.81816 33.65790 1.000 44.45024 358 ALA D O 1
ATOM 10357 N N . ARG D 1 380 ? 61.78226 -69.05852 33.70572 1.000 43.75705 359 ARG D N 1
ATOM 10358 C CA . ARG D 1 380 ? 60.34109 -69.04640 33.89459 1.000 43.85722 359 ARG D CA 1
ATOM 10359 C C . ARG D 1 380 ? 59.96231 -70.15952 34.87319 1.000 49.40126 359 ARG D C 1
ATOM 10360 O O . ARG D 1 380 ? 60.51651 -71.26897 34.83061 1.000 42.09043 359 ARG D O 1
ATOM 10368 N N . ALA D 1 381 ? 59.02946 -69.83916 35.77536 1.000 56.18239 360 ALA D N 1
ATOM 10369 C CA . ALA D 1 381 ? 58.59087 -70.80301 36.78166 1.000 54.88769 360 ALA D CA 1
ATOM 10370 C C . ALA D 1 381 ? 58.09597 -72.10888 36.16846 1.000 54.53399 360 ALA D C 1
ATOM 10371 O O . ALA D 1 381 ? 58.21898 -73.17495 36.78923 1.000 58.54105 360 ALA D O 1
ATOM 10373 N N . SER D 1 382 ? 57.54733 -72.06334 34.95993 1.000 48.69305 361 SER D N 1
ATOM 10374 C CA . SER D 1 382 ? 56.93759 -73.25151 34.38142 1.000 49.70562 361 SER D CA 1
ATOM 10375 C C . SER D 1 382 ? 57.92346 -74.11167 33.60032 1.000 48.48750 361 SER D C 1
ATOM 10376 O O . SER D 1 382 ? 57.50618 -75.09905 32.98847 1.000 46.32329 361 SER D O 1
ATOM 10379 N N . LEU D 1 383 ? 59.21254 -73.76833 33.60709 1.000 46.93589 362 LEU D N 1
ATOM 10380 C CA . LEU D 1 383 ? 60.20275 -74.59598 32.93682 1.000 46.89235 362 LEU D CA 1
ATOM 10381 C C . LEU D 1 383 ? 60.21981 -75.97104 33.60162 1.000 48.86622 362 LEU D C 1
ATOM 10382 O O . LEU D 1 383 ? 60.24310 -76.07256 34.83335 1.000 48.82268 362 LEU D O 1
ATOM 10387 N N . THR D 1 384 ? 60.21344 -77.03102 32.79209 1.000 45.87151 363 THR D N 1
ATOM 10388 C CA . THR D 1 384 ? 60.21070 -78.39183 33.32632 1.000 50.05117 363 THR D CA 1
ATOM 10389 C C . THR D 1 384 ? 61.63678 -78.92548 33.39547 1.000 48.34520 363 THR D C 1
ATOM 10390 O O . THR D 1 384 ? 62.57506 -78.34185 32.84364 1.000 47.44535 363 THR D O 1
ATOM 10394 N N . ASP D 1 385 ? 61.79625 -80.05026 34.09939 1.000 51.11075 364 ASP D N 1
ATOM 10395 C CA . ASP D 1 385 ? 63.12408 -80.65273 34.25221 1.000 52.99129 364 ASP D CA 1
ATOM 10396 C C . ASP D 1 385 ? 63.67170 -81.19167 32.93560 1.000 49.97569 364 ASP D C 1
ATOM 10397 O O . ASP D 1 385 ? 64.88804 -81.25286 32.75635 1.000 50.90891 364 ASP D O 1
ATOM 10402 N N . ASP D 1 386 ? 62.81615 -81.56650 31.99707 1.000 49.89037 365 ASP D N 1
ATOM 10403 C CA . ASP D 1 386 ? 63.36018 -81.91084 30.68874 1.000 50.77542 365 ASP D CA 1
ATOM 10404 C C . ASP D 1 386 ? 63.76209 -80.66951 29.89576 1.000 49.87301 365 ASP D C 1
ATOM 10405 O O . ASP D 1 386 ? 64.79318 -80.67677 29.21293 1.000 50.83683 365 ASP D O 1
ATOM 10410 N N . GLU D 1 387 ? 63.00711 -79.57491 30.02382 1.000 48.29674 366 GLU D N 1
ATOM 10411 C CA . GLU D 1 387 ? 63.39314 -78.34760 29.33319 1.000 47.68444 366 GLU D CA 1
ATOM 10412 C C . GLU D 1 387 ? 64.72695 -77.80731 29.84691 1.000 47.97519 366 GLU D C 1
ATOM 10413 O O . GLU D 1 387 ? 65.49742 -77.22341 29.07461 1.000 48.66070 366 GLU D O 1
ATOM 10419 N N . MET D 1 388 ? 65.02331 -77.99974 31.13606 1.000 48.01629 367 MET D N 1
ATOM 10420 C CA . MET D 1 388 ? 66.31176 -77.58564 31.68325 1.000 48.66335 367 MET D CA 1
ATOM 10421 C C . MET D 1 388 ? 67.46636 -78.46843 31.21314 1.000 50.57932 367 MET D C 1
ATOM 10422 O O . MET D 1 388 ? 68.60231 -77.99150 31.08096 1.000 51.41730 367 MET D O 1
ATOM 10427 N N . ALA D 1 389 ? 67.22625 -79.76317 31.00890 1.000 51.57718 368 ALA D N 1
ATOM 10428 C CA . ALA D 1 389 ? 68.30403 -80.60986 30.50780 1.000 53.69229 368 ALA D CA 1
ATOM 10429 C C . ALA D 1 389 ? 68.66994 -80.23601 29.07806 1.000 54.15833 368 ALA D C 1
ATOM 10430 O O . ALA D 1 389 ? 69.85080 -80.21279 28.71876 1.000 55.71174 368 ALA D O 1
ATOM 10432 N N . LEU D 1 390 ? 67.66849 -79.89169 28.26554 1.000 53.05689 369 LEU D N 1
ATOM 10433 C CA . LEU D 1 390 ? 67.93386 -79.37308 26.92733 1.000 55.07890 369 LEU D CA 1
ATOM 10434 C C . LEU D 1 390 ? 68.67704 -78.04282 27.00215 1.000 53.21876 369 LEU D C 1
ATOM 10435 O O . LEU D 1 390 ? 69.55068 -77.75921 26.17107 1.000 55.82659 369 LEU D O 1
ATOM 10440 N N . ALA D 1 391 ? 68.35591 -77.21738 27.99906 1.000 58.59961 370 ALA D N 1
ATOM 10441 C CA . ALA D 1 391 ? 69.10606 -75.97840 28.18365 1.000 53.49103 370 ALA D CA 1
ATOM 10442 C C . ALA D 1 391 ? 70.54595 -76.26448 28.59261 1.000 53.34851 370 ALA D C 1
ATOM 10443 O O . ALA D 1 391 ? 71.48347 -75.64981 28.06249 1.000 54.50378 370 ALA D O 1
ATOM 10445 N N . ARG D 1 392 ? 70.74117 -77.21303 29.51382 1.000 53.89182 371 ARG D N 1
ATOM 10446 C CA . ARG D 1 392 ? 72.08944 -77.59276 29.93158 1.000 55.94481 371 ARG D CA 1
ATOM 10447 C C . ARG D 1 392 ? 72.89952 -78.12971 28.75605 1.000 58.07907 371 ARG D C 1
ATOM 10448 O O . ARG D 1 392 ? 74.06667 -77.76941 28.57420 1.000 59.75553 371 ARG D O 1
ATOM 10456 N N . GLN D 1 393 ? 72.30106 -79.01959 27.95934 1.000 58.32563 372 GLN D N 1
ATOM 10457 C CA . GLN D 1 393 ? 73.01065 -79.61547 26.82764 1.000 60.62904 372 GLN D CA 1
ATOM 10458 C C . GLN D 1 393 ? 73.31330 -78.59105 25.74292 1.000 60.92104 372 GLN D C 1
ATOM 10459 O O . GLN D 1 393 ? 74.37947 -78.64329 25.12419 1.000 63.22552 372 GLN D O 1
ATOM 10465 N N . VAL D 1 394 ? 72.35588 -77.71137 25.43348 1.000 59.51701 373 VAL D N 1
ATOM 10466 C CA . VAL D 1 394 ? 72.54848 -76.75902 24.33594 1.000 59.47435 373 VAL D CA 1
ATOM 10467 C C . VAL D 1 394 ? 73.51794 -75.65260 24.73794 1.000 59.94244 373 VAL D C 1
ATOM 10468 O O . VAL D 1 394 ? 74.46268 -75.33722 24.00589 1.000 62.00705 373 VAL D O 1
ATOM 10472 N N . LEU D 1 395 ? 73.31578 -75.06217 25.91468 1.000 58.31567 374 LEU D N 1
ATOM 10473 C CA . LEU D 1 395 ? 74.15843 -73.93900 26.30588 1.000 60.68291 374 LEU D CA 1
ATOM 10474 C C . LEU D 1 395 ? 75.59309 -74.39140 26.59368 1.000 64.43062 374 LEU D C 1
ATOM 10475 O O . LEU D 1 395 ? 76.55287 -73.73138 26.17265 1.000 66.34637 374 LEU D O 1
ATOM 10480 N N . THR D 1 396 ? 75.76122 -75.52376 27.28894 1.000 66.09246 375 THR D N 1
ATOM 10481 C CA . THR D 1 396 ? 77.10488 -76.05511 27.55086 1.000 68.67983 375 THR D CA 1
ATOM 10482 C C . THR D 1 396 ? 77.88485 -76.26140 26.25505 1.000 67.13949 375 THR D C 1
ATOM 10483 O O . THR D 1 396 ? 79.07566 -75.94172 26.17291 1.000 70.89447 375 THR D O 1
ATOM 10487 N N . ASP D 1 397 ? 77.24594 -76.85941 25.25005 1.000 67.04103 376 ASP D N 1
ATOM 10488 C CA . ASP D 1 397 ? 77.93888 -77.10845 23.99093 1.000 69.74422 376 ASP D CA 1
ATOM 10489 C C . ASP D 1 397 ? 78.16906 -75.81016 23.22866 1.000 70.10001 376 ASP D C 1
ATOM 10490 O O . ASP D 1 397 ? 79.27425 -75.55360 22.73764 1.000 72.83634 376 ASP D O 1
ATOM 10492 N N . VAL D 1 398 ? 77.12546 -74.98281 23.11177 1.000 68.96146 377 VAL D N 1
ATOM 10493 C CA . VAL D 1 398 ? 77.22852 -73.74618 22.34274 1.000 69.11902 377 VAL D CA 1
ATOM 10494 C C . VAL D 1 398 ? 78.16718 -72.76127 23.02802 1.000 71.07874 377 VAL D C 1
ATOM 10495 O O . VAL D 1 398 ? 79.05291 -72.18606 22.38488 1.000 75.05598 377 VAL D O 1
ATOM 10499 N N . LEU D 1 399 ? 78.03038 -72.58931 24.34944 1.000 69.63358 378 LEU D N 1
ATOM 10500 C CA . LEU D 1 399 ? 78.81358 -71.55197 25.02307 1.000 73.54583 378 LEU D CA 1
ATOM 10501 C C . LEU D 1 399 ? 80.28404 -71.93193 25.13376 1.000 82.14242 378 LEU D C 1
ATOM 10502 O O . LEU D 1 399 ? 81.16113 -71.08567 24.92417 1.000 83.24443 378 LEU D O 1
ATOM 10504 N N . ALA D 1 400 ? 80.58171 -73.19657 25.44967 1.000 85.62681 379 ALA D N 1
ATOM 10505 C CA . ALA D 1 400 ? 81.97838 -73.60894 25.49100 1.000 86.68552 379 ALA D CA 1
ATOM 10506 C C . ALA D 1 400 ? 82.61101 -73.50124 24.11363 1.000 92.06655 379 ALA D C 1
ATOM 10507 O O . ALA D 1 400 ? 83.82389 -73.29788 23.99905 1.000 99.06821 379 ALA D O 1
ATOM 10509 N N . THR D 1 401 ? 81.81100 -73.63317 23.06083 1.000 85.30190 380 THR D N 1
ATOM 10510 C CA . THR D 1 401 ? 82.29627 -73.42186 21.70462 1.000 85.32174 380 THR D CA 1
ATOM 10511 C C . THR D 1 401 ? 82.51886 -71.92297 21.47962 1.000 85.36091 380 THR D C 1
ATOM 10512 O O . THR D 1 401 ? 83.64618 -71.46667 21.29352 1.000 91.05127 380 THR D O 1
#

Solvent-accessible surface area: 51006 Å² total; per-residue (Å²): 89,79,17,19,61,24,17,62,67,64,107,64,67,48,59,95,82,45,27,52,74,86,22,83,70,60,46,68,82,66,83,70,17,34,0,20,7,25,17,1,0,15,0,6,90,29,93,57,0,26,89,10,0,7,120,6,1,133,63,23,0,2,5,1,9,8,26,4,42,64,21,0,2,0,81,32,0,32,60,1,4,138,49,0,7,88,20,6,38,22,124,8,3,0,0,4,3,4,16,6,0,0,6,2,2,0,0,37,15,2,3,12,101,61,1,0,0,1,6,13,53,47,19,41,12,2,2,69,8,0,14,39,19,2,151,16,75,41,47,94,5,76,53,106,49,36,74,30,7,51,60,17,3,64,81,47,89,21,89,59,5,3,2,2,3,4,0,2,2,26,24,57,7,26,35,9,34,2,136,87,8,12,63,19,0,102,78,52,26,0,4,0,3,0,10,0,15,24,0,1,0,1,32,13,109,98,0,26,0,6,8,63,78,37,60,18,43,51,16,63,1,9,0,13,2,3,8,0,3,30,1,0,0,2,5,1,0,0,4,2,7,22,86,46,2,38,31,4,0,8,1,44,3,85,4,8,31,86,11,17,7,0,4,0,6,3,0,6,0,0,21,2,0,2,122,8,0,74,79,47,13,96,45,0,111,31,0,46,94,38,0,39,64,0,4,114,27,0,52,33,134,114,77,27,57,5,1,15,4,24,2,85,22,45,49,69,135,68,0,53,36,5,17,51,29,0,85,120,133,22,0,19,18,9,38,69,70,52,49,56,6,70,75,56,35,2,10,0,25,0,2,0,27,19,52,6,70,102,119,60,2,31,66,0,123,118,11,0,71,88,9,2,68,108,23,127,127,128,2,62,82,16,16,58,45,2,65,58,52,56,64,180,56,144,91,67,60,53,31,33,76,35,84,68,67,51,63,87,63,102,72,18,32,1,19,8,28,16,1,0,17,0,9,99,31,89,67,0,35,94,13,0,13,123,7,1,135,57,21,0,1,3,2,8,5,24,2,43,58,25,0,2,0,85,31,0,34,61,1,4,129,47,0,5,88,22,5,37,22,121,17,3,1,0,2,3,2,15,5,0,0,6,2,1,0,0,29,18,10,3,10,41,30,1,0,0,1,3,11,57,61,16,47,10,3,2,70,11,0,7,59,18,3,14,5,57,58,43,89,7,76,54,103,50,29,114,30,4,53,63,21,2,68,71,45,65,24,86,64,2,2,3,3,4,3,0,2,2,26,25,52,5,28,37,7,35,6,150,88,7,26,63,21,0,118,84,46,16,0,7,0,2,0,12,0,13,23,0,2,0,0,35,14,98,113,0,27,0,7,8,67,73,45,60,10,40,53,17,74,1,9,0,14,2,2,9,0,2,33,2,0,2,1,2,1,0,0,3,1,7,24,52,47,4,49,52,14,0,6,11,46,1,48,3,6,12,64,12,17,8,0,4,0,3,4,0,5,0,0,9,5,0,2,142,7,0,72,81,55,32,119,46,1,149,31,0,38,54,40,0,38,78,0,3,108,39,0,47,50,143,73,82,27,59,4,2,17,3,27,5,94,40,34,38,76,84,42,0,81,36,4,18,52,25,0,79,122,114,21,0,19,18,13,47,73,21,38,109,65,11,93,92,51,43,1,14,0,17,0,2,0,34,12,52,6,75,105,124,58,14,54,62,0,36,131,8,0,80,75,7,6,69,113,51,170,127,8,70,72,17,19,60,44,18,64,69,41,106,54,63,63,58,38,81,43,24,49,78,88,34,88,77,53,45,73,86,66,102,25,15,30,0,21,8,26,15,1,0,16,0,7,100,29,88,72,0,28,86,18,0,5,57,8,0,132,73,19,0,2,4,2,7,9,24,3,58,60,21,0,2,0,78,34,0,32,63,2,2,122,57,0,5,90,20,5,36,20,129,12,3,1,1,3,2,5,16,7,0,0,7,3,2,0,0,35,15,3,2,12,103,60,1,0,0,1,6,12,51,47,16,42,12,1,2,76,10,0,13,94,22,3,52,20,105,57,41,96,6,68,33,90,48,36,118,29,5,52,61,19,2,66,87,48,134,28,87,60,4,2,3,2,3,3,0,2,2,28,23,36,4,19,41,7,38,4,146,82,7,24,63,17,0,109,82,49,25,0,5,0,2,0,12,0,13,21,0,1,0,1,33,14,129,94,0,25,0,5,6,66,74,42,59,13,40,51,16,69,1,8,0,12,2,3,6,0,3,29,1,0,1,1,4,1,0,0,2,2,7,24,52,45,2,44,38,6,0,7,3,41,2,85,4,8,26,65,12,19,8,0,3,1,3,2,0,5,0,0,28,17,0,2,53,9,0,67,78,48,43,111,42,2,151,29,0,36,62,40,0,40,54,0,3,108,21,1,52,37,98,88,82,27,54,4,2,16,5,24,3,39,4,2,20,64,63,69,0,63,37,6,16,50,28,0,107,125,133,23,0,26,18,10,37,79,72,46,122,68,6,57,80,28,10,1,7,0,13,0,2,0,29,18,51,5,67,105,117,53,1,45,73,0,100,58,12,0,72,72,8,2,39,107,20,113,61,87,86,19,16,62,56,2,61,57,50,45,65,177,55,150,95,69,57,56,33,28,82,37,84,72,58,45,60,83,73,98,32,17,32,0,18,6,19,11,2,0,18,0,11,96,27,86,67,0,36,96,11,0,14,122,6,1,134,64,17,0,2,3,2,8,5,21,5,43,62,23,0,2,0,81,31,0,39,62,2,5,132,44,0,6,90,21,6,41,21,124,8,2,1,0,2,2,3,17,4,0,0,8,2,2,0,0,30,15,6,2,10,104,67,1,0,0,1,3,11,55,65,16,47,11,3,0,73,9,0,7,98,18,2,48,14,114,56,41,91,6,74,51,105,48,26,113,33,5,50,61,20,2,64,83,50,135,25,86,86,3,2,3,2,4,4,0,3,2,18,29,54,8,28,38,6,40,4,141,82,8,12,64,22,0,93,82,52,21,0,3,0,0,0,10,0,18,17,0,2,0,0,33,18,139,28,0,34,0,7,10,68,76,40,59,17,35,48,14,71,0,7,0,13,1,2,10,0,2,34,3,0,1,1,3,1,0,0,4,2,7,23,80,46,2,36,44,29,0,8,11,50,0,85,3,6,12,60,12,22,7,0,3,1,4,3,0,5,0,0,11,0,0,2,136,7,0,92,81,56,48,117,45,1,141,29,0,22,59,36,0,38,71,0,3,107,34,21,61,46,145,74,80,26,58,4,2,16,5,36,23,118,92,86,84,14,76,35,27,13,50,41,0,105,135,47,24,0,23,19,12,49,47,20,34,101,76,9,90,94,75,46,16,24,14,42,2,2,0,29,16,53,4,72,110,121,60,7,26,64,0,114,116,10,6,74,61,24,60,92,150

InterPro domains:
  IPR001917 Aminotransferase, class-II, pyridoxal-phosphate binding site [PS00599] (232-241)
  IPR004839 Aminotransferase, class I/classII, large domain [PF00155] (38-370)
  IPR015421 Pyridoxal phosphate-dependent transferase, major domain [G3DSA:3.40.640.10] (53-284)
  IPR015422 Pyridoxal phosphate-dependent transferase, small domain [G3DSA:3.90.1150.10] (38-366)
  IPR015424 Pyridoxal phosphate-dependent transferase [SSF53383] (10-377)
  IPR050087 8-amino-7-oxononanoate synthase class-II [PTHR13693] (35-374)

Organism: Mycolicibacterium smegmatis (strain ATCC 700084 / mc(2)155) (NCBI:txid246196)

B-factor: mean 47.33, std 12.91, range [22.86, 138.84]

Foldseek 3Di:
DPPCVVVVVVVVVCVVVPNDDDDDDADPPGQFAEQAAQLFLVQLPPPLLQVLLVVLCVVCHFFLQFFCLPRSVDPLQQVLQVVLLVLQQFATKHWAQALLLQLLLQLLLQAADLEEEEEEPLADPSNVVNVVVNNYHYHYDYHLDLVRVLVCLVPDPGLEYEYEDEQQGPFARDGHPVVSNVVSCVVSVYAYEYEFAFQQLADDLLRSGPCVNVPNRHPQRYKYKYGCCRNLNAGIIMIGHHPVSVVSSSVDRCSRRHDGGYGSSRSSSSSSSSVVSNVCSVSNVQLQVVQQLLCVLLVNDDRRSTNKHKRFLLDQVLLVVLQVQQVVLRHHWAWDAPPRHDHSGTTIIGGGHSPDDVVSSVSSSVSSNVSNVVSVD/DVCPVCVVVVVVVVVCVVVPNDDDDDDADPPGQFAEQAAQQAAVQLPPVLLVVQLVVLCVVCHFFLQFFCLPRSVDPLQQVLQVVLCVLLVFATKHWAAFLLLLLLQQLLLQAADLGEEEAEPLADPSNVVSVVNSNYHYHYDYHLPLVSVLVVLVPDPGLEYEYEDEQQGPQARDGHPVVSNVVSCVVSVYAYEYEFQFQQLADDLLRSGDCVRVPNHAPQRYKYKYFCCRNLNAGIIMIGHHPVSVVSSCVDRPSRRHDGGHTSSRSSSSSSSSVVSNVPSCSNVLLQVLQQLLCVLLVNDDRRSTNKHKRFLQAQVLQVQLQVQLVVLRYHWAWDDPPSDDHRRTTIIGGGHSPDDPVNSVSVSVSSNVSVVVSD/DPPPPCVVVVVVQVVCVVVPNDDDDDDADPPGQFAEQAAQQALVQLPDPLLQVLLVVLCVVCHFFLPFAPLPRSVDPLQQVLQVVLCVLLQFPTKHWAQALLLVLQQQLQLQAADLEEEEEEQLADPSNVVSVVNNNYHYHYDYHLPLVVLLVVLVPDPRLEYEYEDEQQGPQARDGHPVVSNVVSCVVSVYAYEYEFQFQQLADDLLRSGDCVRVPNRAPQRYKYKYFCCRNLNAGIIMIGYHPVSVVSSCVDRCSRRHDGGHTSSRSSSSSSSSVVSVVCSVSNVQQQVQQQLLCVLLVNDDRRSTFKHKRFLQDQVLLVVLQVQLVVLRYHWAWDAPPSHDHSGTTIIGGGHSPDDPVNSVSSSVRNNVSVVVSPD/DVVCPVVVVVVVVCVVVPNDDDDDDADPPGQFAEQAALLALVQLPPPLLQVLLVVLCVVCHFFLQFFCLPRSVDPLQQVLQVVLCVLQVFATKHWAAFLLLLLLLQLLLQAADLEEEEEEPLADPSNVVSVVNNNYHYHYDYHLPLVVVLVDLVPDPGLEYEYEEEQQRPQARDGHPVVSNVVSCVVSVYAYEYEDQFQALADDLLSSGPCVRVPNGHPQRYKYKYFCCRNLNAGIIMITHHPVSVVSSCVDRCSRRHPGGYGSSRSSSSSSSVVCSNVCSVSNVLLQVVQQLLCVLLVNDDRRSTNKHKRFAPLQVVLQVQLVVLRYHWAWDDPPSDDHRGTTIIRGGHSPQDPVNSVSVSVRNNVSNVD

Secondary structure (DSSP, 8-state):
-HHHHHHHHHHHHHHHTT-------B-SS-SSEE-S---TTS-TT-HHHHHHHHHHHHHH-SS--S-TTTT--BHHHHHHHHHHHHHHT-SEEEEESSHHHHHHHHHHHHS-TTEEEEEETT--HHHHHHHHHH-SEEEEEPTT-HHHHHHHHHH---SEEEEEEESB-TTT-PBP-HHHHHHHHHHHT-EEEEE-TTTTTTSSTTS--HHHHTT-TT-TTEEEEEESSSTT-S--EEEEE-HHHHHHHHHH-HHHHTS----HHHHHHHHHHHHHHHH-THHHHHHHHHHHHHHHHHT--SPPSSSEEEEE-S-HHHHHHHHHHHHHTTEE-EEE-TTSS-TT--EEEEE--TT--HHHHHHHHHHHHHHHHHHT-/---HHHHHHHHHHHHHHHTT-------B-SS-SSEEESS--TTS-TT-HHHHHHHHHHHHHH-SS--S-TTTT--BHHHHHHHHHHHHHHT-SEEEEESSHHHHHHHHHHHHS-TT-EEEEETT--HHHHHHHHHHTSEEEEESTT-HHHHHHHHHT---S-EEEEEESB-TTT-PBP-HHHHHHHHHHHT-EEEEE-TTTBTTSSTTSB-HHHHTT-TT-TTEEEEEESSSTT-S--EEEEE-HHHHHHHHHH-HHHHTS----HHHHHHHHHHHHHHHH-THHHHHHHHHHHHHHHHHT--SPPSSSEEEEE---HHHHHHHHHHHHHTTEEEEEE-TTSS-TT--EEEEE--TT--HHHHHHHHHHHHHHHHHH-/-TTHHHHHHHHHHHHHHHTT-------B-SS-SSEEES---TTS-TT-HHHHHHHHHHHHHH-SS--S-TTTT--BHHHHHHHHHHHHHHT-SEEEEESSHHHHHHHHHHHHS-TT-EEEEETT--HHHHHHHHHH-SEEEEEPTT-HHHHHHHHHT---S-EEEEEESB-TTT-PBP-HHHHHHHHHHHT-EEEEE-TTTTTTSSTTS--HHHHTT-TT-TTEEEEEESSSTTSS--EEEEE-HHHHHHHHHH-HHHHTS----HHHHHHHHHHHHHHHH-THHHHHHHHHHHHHHHHHT--SPPSSSEEEEE-S-HHHHHHHHHHHHHTTEEEEEE-TTSS-TT--EEEEE--TT--HHHHHHHHHHHHHHHHHHH-/-HHHHHHHHHHHHHHHTT-------B-SS--SEEES---TTS-TT-HHHHHHHHHHHHHH-SS--S-TTTT--BHHHHHHHHHHHHHHT-SEEEEESSHHHHHHHHHHHHS-TT-EEEEETT--HHHHHHHHHT-SEEEEEPTT-HHHHHHHHHH-S-S-EEEEEESB-TTT-PBP-HHHHHHHHHHTT-EEEEE-TTTBTTSSTTSB-HHHHTT-TT-TTEEEEEESSSTT-S--EEEEE-HHHHHHHHHH-HHHHTS----HHHHHHHHHHHHHHHH-THHHHHHHHHHHHHHHHHT--SPPSSSEEEE--HHHHHHHHHHHHTTEEEEEE-TTSS-TT--EEEEE--TT--HHHHHHHHHHHHHHHH-

Nearest PDB structures (foldseek):
  7s5m-assembly2_D  TM=1.003E+00  e=6.425E-76  Mycolicibacterium smegmatis MC2 155
  3wy7-assembly2_C  TM=9.960E-01  e=1.477E-60  Mycolicibacterium smegmatis MC2 155
  2jg2-assembly1_A  TM=9.194E-01  e=8.122E-34  Sphingomonas paucimobilis
  8guh-assembly1_A  TM=9.223E-01  e=4.485E-33  Sphingobacterium multivorum
  2w8u-assembly1_A  TM=9.103E-01  e=4.864E-34  Sphingomonas paucimobilis

Sequence (1505 aa):
LSPLAWLADIEQRRRAEGLRRELRVRPPVAAELDLASNDYLGLSSQHPDVLDGGVEALRTWGGGAGGSRLVTGNTELHEAFEHQLASFLGAESALVFSSGYTANLGALVALSGPGSLIVSDALSHASLVDACRLSRARVVVSPHRDVDAVDAALAARTEERAVVVTESVFSADGDLAPLRDLHAVCRRHGALLLVDEAHGLGVRGTRGQGLLHEVGLAGAPDIVMTTTLSKALGSQGGAVLGPEAVRAHLIDTARSFIFDTGLAPAAVGAASAALRVLDAEPQRARRAVLDRAAELATIAGVTEAPVSAVVSVILGDPEIAVGAAAACLDRGVRVGCFRPPTVPAGTSRLRLAARASLTDDEMALARQVLTDVLATARAAGLSPLAWLADIEQRRRAEGLRRELRVRPPVAAELDLASNDYLGLSQHPDVLDGGVEALRTWGGGAGGSRLVTGNTELHEAFEHQLASFLGAESALVFSSGYTANLGALVALSGPGSLIVSDALSHASLVDACRLSRARVVVSPHRDVDAVDAALAARTEERAVVVTESVFSADGDLAPLRDLHAVCRRHGALLLVDEAHGLGVRGTRGQGLLHEVGLAGAPDIVMTTTLSKALGSQGGAVLGPEAVRAHLIDTARSFIFDTGLAPAAVGAASAALRVLDAEPQRARAVLDRAAELATIAGVTEAPVSAVVSVILGDPEIAVGAAAACLDRGVRVGCFRPPTVPAGTSRLRLAARASLTDDEMALARQVLTDVLATARAGLSPLAWLADIEQRRRAEGLRRELRVRPPVAAELDLASNDYLGLSQHPDVLDGGVEALRTWGGGAGGSRLVTGNTELHEAFEHQLASFLGAESALVFSSGYTANLGALVALSGPGSLIVSDALSHASLVDACRLSRARVVVSPHRDVDAVDAALAARTEERAVVVTESVFSADGDLAPLRDLHAVCRRHGALLLVDEAHGLGVRGTRGQGLLHEVGLAGAPDIVMTTTLSKALGSQGGAVLGPEAVRAHLIDTARSFIFDTGLAPAAVGAASAALRVLDAEPQRARAVLDRAAELATIAGVTEAPVSAVVSVILGDPEIAVGAAAACLDRGVRVGCFRPPTVPAGTSRLRLAARASLTDDEMALARQVLTDVLATARALSPLAWLADIEQRRRAEGLRRELRVRPPVAAELDLASNDYLGLSQHPDVLDGGVEALRTWGGGAGGSRLVTGNTELHEAFEHQLASFLGAESALVFSSGYTANLGALVALSGPGSLIVSDALSHASLVDACRLSRARVVVSPHRDVDAVDAALAARTEERAVVVTESVFSADGDLAPLRDLHAVCRRHGALLLVDEAHGLGVRGTRGQGLLHEVGLAGAPDIVMTTTLSKALGSQGGAVLGPEAVRAHLIDTARSFIFDTGLAPAAVGAASAALRVLDAEPQRARAVLDRAAELATIAGVTEAPVSAVVSVIPEIAVGAAAACLDRGVRVGCFRPPTVPAGTSRLRLAARASLTDDEMALARQVLTDVLAT

Radius of gyration: 37.99 Å; Cα contacts (8 Å, |Δi|>4): 3818; chains: 4; bounding box: 99×117×67 Å